Protein AF-0000000065825844 (afdb_homodimer)

pLDDT: mean 79.49, std 19.97, range [14.6, 97.06]

Secondary structure (DSSP, 8-state):
----------------------------------PPEEEETTS-EEEPPP---HHHHHH-TTSPPPHHHHHHHHHHHHGGGGGG-S-HHHHHHHHHHHHHHHHHIIIIIIHHHHHHHHHH-HHHHHHHHTTTT-TT---HHHHHHHHHHHHHH-TT--GGGS-HHHHHHHHHHHHHHHHHHHHHHHHHHHHHHHHHHHHHTTTSSS-HHHHHHHHHHHHHHHHHHHHHHHHHHHHHHHHHHTTGGGTEEETT-SS----THHHHSSSTTTTGGGHHHHHHHHHHT-HHHHHHHHHHHHHHHHHIIIIIHHHHHHHHSPPHHHHHHHHHHHHHGGGGGTTSPPPBTTBT--TT-HHHHHHHHHHHIIIIIHHHHBS-HHHHHHHHHHHHHHHHHHHHHHHHHHHHH-HHHHHHHHTT--HHHHHHHHHHHHHHHHHHHHHHHHHHHHHHHHH-----S--S-HHHHHHHHHHHHHHHHHHHHHHHHHHHHHHHTTGGGTS-GGG-S--S---STHHHH-S-HHHHHTTHHHHHHHHHS--HHHHHHHHHHHHHHHHIIIIIIHHHHHHHH-HHHHT---HHHHHHHHHHS-HHHHHHHTT---------------THHHHHHHHHHHT------HHHHHHHH--GGGTTSS-EEEEES-B--SSS-EEETT--EEEEEE--TTT--TT-EEEEEEHHHHTT-SSB--S--TT-EEE--SSEEEEEE-GGGS--S-EEEEEEEEETTTTEEEEEPPPEEEE----PPPSSGGGHHHHHHHHIIIIIHHHS----TTSBSHHHHTTSS-HHHHHHHHHHHHHHHHS----TTHHHH-TT-BHHHHHHHHHHHHHHHHHHS--GGGTTT-/----------------------------------PPEEEETTS-EEEPPP---HHHHHH-TTSPPPHHHHHHHHHHHHGGGGGG-S-HHHHHHHHHHHHHHHHHIIIIIIHHHHHHHHHH-HHHHHHHHTTTT-TT---HHHHHHHHHHHHHH-TT--GGGS-HHHHHHHHHHHHHHHHHHHHHHHHHHHHHHHHHHHHHTTTSSS-HHHHHHHHHHHHHHHHHHHHHHHHHHHHHHHHHHTTGGGTEEETT-SS----THHHHSSSTTTTGGGHHHHHHHHHHT-HHHHHHHHHHHHHHHHHIIIIIHHHHHHHHSPPHHHHHHHHHHHHHGGGGGTTSPPPBTTBT--TT-HHHHHHHHHHHIIIIIHHHHBS-HHHHHHHHHHHHHHHHHHHHHHHHHHHHH-HHHHHHHHTT--HHHHHHHHHHHHHHHHHHHHHHHHHHHHHHHHH-----S--S-HHHHHHHHHHHHHHHHHHHHHHHHHHHHHHHTTGGGTS-GGG-S--S---STHHHH-S-HHHHHTTHHHHHHHHHS--HHHHHHHHHHHHHHHHIIIIIIHHHHHHHH-HHHHT---HHHHHHHHHHS-HHHHHHHTT---------------THHHHHHHHHHHT------HHHHHHHH--GGGTTSS-EEEEES-B--SSS-EEETT--EEEEEE--TTT--TT-EEEEEEHHHHTT-SSB--S--TT-EEE--SSEEEEEE-GGGS--S-EEEEEEEESTTSSBEEEEPPPEEEE----PPPSSGGGHHHHHHHHIIIIIHHHS----TTSBSHHHHTTSS-HHHHHHHHHHHHHHHHS----TTHHHH-TT-BHHHHHHHHHHHHHHHHHHS--THHHHT-

Structure (mmCIF, N/CA/C/O backbone):
data_AF-0000000065825844-model_v1
#
loop_
_entity.id
_entity.type
_entity.pdbx_description
1 polymer 'Phosphatidylethanolamine N-methyltransferase'
#
loop_
_atom_site.group_PDB
_atom_site.id
_atom_site.type_symbol
_atom_site.label_atom_id
_atom_site.label_alt_id
_atom_site.label_comp_id
_atom_site.label_asym_id
_atom_site.label_entity_id
_atom_site.label_seq_id
_atom_site.pdbx_PDB_ins_code
_atom_site.Cartn_x
_atom_site.Cartn_y
_atom_site.Cartn_z
_atom_site.occupancy
_atom_site.B_iso_or_equiv
_atom_site.auth_seq_id
_atom_site.auth_comp_id
_atom_site.auth_asym_id
_atom_site.auth_atom_id
_atom_site.pdbx_PDB_model_num
ATOM 1 N N . MET A 1 1 ? 41.031 8.859 -64.938 1 17.44 1 MET A N 1
ATOM 2 C CA . MET A 1 1 ? 42.219 8.242 -65.5 1 17.44 1 MET A CA 1
ATOM 3 C C . MET A 1 1 ? 42.062 6.738 -65.625 1 17.44 1 MET A C 1
ATOM 5 O O . MET A 1 1 ? 41.656 6.055 -64.688 1 17.44 1 MET A O 1
ATOM 9 N N . PRO A 1 2 ? 42 6.168 -66.875 1 19.03 2 PRO A N 1
ATOM 10 C CA . PRO A 1 2 ? 41.438 5.094 -67.688 1 19.03 2 PRO A CA 1
ATOM 11 C C . PRO A 1 2 ? 42.188 3.781 -67.562 1 19.03 2 PRO A C 1
ATOM 13 O O . PRO A 1 2 ? 41.781 2.76 -68.125 1 19.03 2 PRO A O 1
ATOM 16 N N . SER A 1 3 ? 43.344 3.787 -66.938 1 15.16 3 SER A N 1
ATOM 17 C CA . SER A 1 3 ? 44.344 3.012 -67.688 1 15.16 3 SER A CA 1
ATOM 18 C C . SER A 1 3 ? 44.094 1.514 -67.5 1 15.16 3 SER A C 1
ATOM 20 O O . SER A 1 3 ? 44.656 0.709 -68.25 1 15.16 3 SER A O 1
ATOM 22 N N . LEU A 1 4 ? 43.906 1.075 -66.375 1 16.22 4 LEU A N 1
ATOM 23 C CA . LEU A 1 4 ? 44.812 -0.003 -65.938 1 16.22 4 LEU A CA 1
ATOM 24 C C . LEU A 1 4 ? 44.562 -1.247 -66.812 1 16.22 4 LEU A C 1
ATOM 26 O O . LEU A 1 4 ? 43.406 -1.645 -67 1 16.22 4 LEU A O 1
ATOM 30 N N . THR A 1 5 ? 45.469 -2.008 -67.062 1 16.3 5 THR A N 1
ATOM 31 C CA . THR A 1 5 ? 46.188 -2.742 -68.125 1 16.3 5 THR A CA 1
ATOM 32 C C . THR A 1 5 ? 45.531 -4.094 -68.375 1 16.3 5 THR A C 1
ATOM 34 O O . THR A 1 5 ? 44.75 -4.574 -67.562 1 16.3 5 THR A O 1
ATOM 37 N N . GLN A 1 6 ? 46.344 -5.152 -68.75 1 15.55 6 GLN A N 1
ATOM 38 C CA . GLN A 1 6 ? 46.75 -5.938 -69.875 1 15.55 6 GLN A CA 1
ATOM 39 C C . GLN A 1 6 ? 46.25 -7.375 -69.75 1 15.55 6 GLN A C 1
ATOM 41 O O . GLN A 1 6 ? 45.906 -7.996 -70.812 1 15.55 6 GLN A O 1
ATOM 46 N N . THR A 1 7 ? 46.688 -8.07 -68.75 1 15.05 7 THR A N 1
ATOM 47 C CA . THR A 1 7 ? 47.469 -9.258 -69.062 1 15.05 7 THR A CA 1
ATOM 48 C C . THR A 1 7 ? 46.594 -10.312 -69.75 1 15.05 7 THR A C 1
ATOM 50 O O . THR A 1 7 ? 45.438 -10.492 -69.375 1 15.05 7 THR A O 1
ATOM 53 N N . ARG A 1 8 ? 47.219 -11.289 -70.562 1 16.55 8 ARG A N 1
ATOM 54 C CA . ARG A 1 8 ? 47.469 -11.969 -71.812 1 16.55 8 ARG A CA 1
ATOM 55 C C . ARG A 1 8 ? 46.688 -13.289 -71.938 1 16.55 8 ARG A C 1
ATOM 57 O O . ARG A 1 8 ? 46 -13.547 -72.875 1 16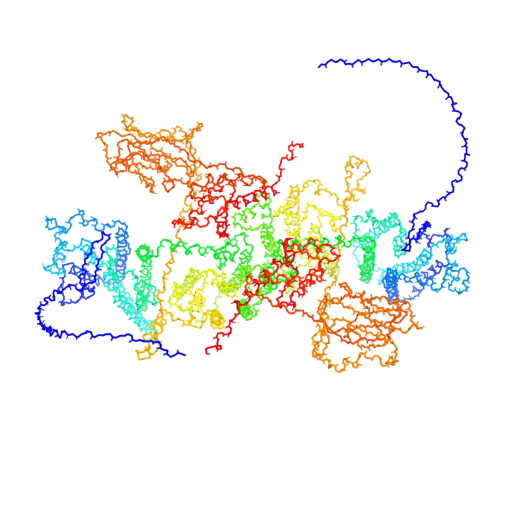.55 8 ARG A O 1
ATOM 64 N N . SER A 1 9 ? 47.438 -14.445 -71.562 1 15.6 9 SER A N 1
ATOM 65 C CA . SER A 1 9 ? 47.812 -15.547 -72.438 1 15.6 9 SER A CA 1
ATOM 66 C C . SER A 1 9 ? 46.656 -16.516 -72.625 1 15.6 9 SER A C 1
ATOM 68 O O . SER A 1 9 ? 45.719 -16.531 -71.812 1 15.6 9 SER A O 1
ATOM 70 N N . THR A 1 10 ? 46.938 -17.844 -73.312 1 16.39 10 THR A N 1
ATOM 71 C CA . THR A 1 10 ? 46.719 -18.703 -74.5 1 16.39 10 THR A CA 1
ATOM 72 C C . THR A 1 10 ? 45.812 -19.891 -74.125 1 16.39 10 THR A C 1
ATOM 74 O O . THR A 1 10 ? 45 -20.312 -74.938 1 16.39 10 THR A O 1
ATOM 77 N N . VAL A 1 11 ? 46.344 -20.828 -73.25 1 17.42 11 VAL A N 1
ATOM 78 C CA . VAL A 1 11 ? 46.562 -22.219 -73.625 1 17.42 11 VAL A CA 1
ATOM 79 C C . VAL A 1 11 ? 45.25 -22.891 -73.938 1 17.42 11 VAL A C 1
ATOM 81 O O . VAL A 1 11 ? 44.25 -22.672 -73.25 1 17.42 11 VAL A O 1
ATOM 84 N N . SER A 1 12 ? 45.188 -23.797 -74.938 1 17.41 12 SER A N 1
ATOM 85 C CA . SER A 1 12 ? 44.531 -24.516 -76.062 1 17.41 12 SER A CA 1
ATOM 86 C C . SER A 1 12 ? 43.469 -25.484 -75.562 1 17.41 12 SER A C 1
ATOM 88 O O . SER A 1 12 ? 42.312 -25.438 -75.938 1 17.41 12 SER A O 1
ATOM 90 N N . GLU A 1 13 ? 43.938 -26.859 -75.438 1 17.8 13 GLU A N 1
ATOM 91 C CA . GLU A 1 13 ? 43.625 -28.031 -76.25 1 17.8 13 GLU A CA 1
ATOM 92 C C . GLU A 1 13 ? 42.312 -28.672 -75.812 1 17.8 13 GLU A C 1
ATOM 94 O O . GLU A 1 13 ? 41.406 -28.906 -76.562 1 17.8 13 GLU A O 1
ATOM 99 N N . LEU A 1 14 ? 42.5 -30.031 -75.188 1 17.56 14 LEU A N 1
ATOM 100 C CA . LEU A 1 14 ? 42.094 -31.406 -75.5 1 17.56 14 LEU A CA 1
ATOM 101 C C . LEU A 1 14 ? 40.688 -31.688 -75 1 17.56 14 LEU A C 1
ATOM 103 O O . LEU A 1 14 ? 40.375 -31.453 -73.812 1 17.56 14 LEU A O 1
ATOM 107 N N . ASN A 1 15 ? 39.75 -31.812 -75.938 1 18.97 15 ASN A N 1
ATOM 108 C CA . ASN A 1 15 ? 38.312 -32.125 -76.125 1 18.97 15 ASN A CA 1
ATOM 109 C C . ASN A 1 15 ? 37.938 -33.469 -75.5 1 18.97 15 ASN A C 1
ATOM 111 O O . ASN A 1 15 ? 37.469 -34.375 -76.188 1 18.97 15 ASN A O 1
ATOM 115 N N . THR A 1 16 ? 38.906 -34.125 -74.75 1 18.44 16 THR A N 1
ATOM 116 C CA . THR A 1 16 ? 38.656 -35.562 -74.562 1 18.44 16 THR A CA 1
ATOM 117 C C . THR A 1 16 ? 37.188 -35.812 -74.188 1 18.44 16 THR A C 1
ATOM 119 O O . THR A 1 16 ? 36.688 -35.281 -73.25 1 18.44 16 THR A O 1
ATOM 122 N N . SER A 1 17 ? 36.375 -36.25 -75.25 1 20.06 17 SER A N 1
ATOM 123 C CA . SER A 1 17 ? 35.031 -36.781 -75.5 1 20.06 17 SER A CA 1
ATOM 124 C C . SER A 1 17 ? 34.719 -37.844 -74.438 1 20.06 17 SER A C 1
ATOM 126 O O . SER A 1 17 ? 35.094 -39 -74.625 1 20.06 17 SER A O 1
ATOM 128 N N . ALA A 1 18 ? 35.156 -37.75 -73.25 1 21.3 18 ALA A N 1
ATOM 129 C CA . ALA A 1 18 ? 34.969 -38.938 -72.438 1 21.3 18 ALA A CA 1
ATOM 130 C C . ALA A 1 18 ? 33.531 -39.469 -72.562 1 21.3 18 ALA A C 1
ATOM 132 O O . ALA A 1 18 ? 32.562 -38.688 -72.562 1 21.3 18 ALA A O 1
ATOM 133 N N . ILE A 1 19 ? 33.438 -40.719 -73.25 1 22.12 19 ILE A N 1
ATOM 134 C CA . ILE A 1 19 ? 32.531 -41.812 -73.438 1 22.12 19 ILE A CA 1
ATOM 135 C C . ILE A 1 19 ? 31.641 -42 -72.25 1 22.12 19 ILE A C 1
ATOM 137 O O . ILE A 1 19 ? 32.125 -42.281 -71.125 1 22.12 19 ILE A O 1
ATOM 141 N N . GLU A 1 20 ? 30.656 -41.156 -72.125 1 20.36 20 GLU A N 1
ATOM 142 C CA . GLU A 1 20 ? 29.594 -41.25 -71.125 1 20.36 20 GLU A CA 1
ATOM 143 C C . GLU A 1 20 ? 29.016 -42.656 -71.062 1 20.36 20 GLU A C 1
ATOM 145 O O . GLU A 1 20 ? 28.234 -43.062 -71.938 1 20.36 20 GLU A O 1
ATOM 150 N N . THR A 1 21 ? 30 -43.719 -71.062 1 20.89 21 THR A N 1
ATOM 151 C CA . THR A 1 21 ? 29.469 -45.062 -70.938 1 20.89 21 THR A CA 1
ATOM 152 C C . THR A 1 21 ? 28.328 -45.094 -69.875 1 20.89 21 THR A C 1
ATOM 154 O O . THR A 1 21 ? 28.516 -44.719 -68.75 1 20.89 21 THR A O 1
ATOM 157 N N . SER A 1 22 ? 27.094 -44.938 -70.375 1 22.89 22 SER A N 1
ATOM 158 C CA . SER A 1 22 ? 25.797 -45.156 -69.75 1 22.89 22 SER A CA 1
ATOM 159 C C . SER A 1 22 ? 25.75 -46.469 -69 1 22.89 22 SER A C 1
ATOM 161 O O . SER A 1 22 ? 25.531 -47.531 -69.625 1 22.89 22 SER A O 1
ATOM 163 N N . THR A 1 23 ? 26.891 -46.969 -68.438 1 22.31 23 THR A N 1
ATOM 164 C CA . THR A 1 23 ? 26.734 -48.219 -67.75 1 22.31 23 THR A CA 1
ATOM 165 C C . THR A 1 23 ? 25.469 -48.25 -66.875 1 22.31 23 THR A C 1
ATOM 167 O O . THR A 1 23 ? 25.266 -47.344 -66.062 1 22.31 23 THR A O 1
ATOM 170 N N . MET A 1 24 ? 24.359 -48.781 -67.5 1 24.06 24 MET A N 1
ATOM 171 C CA . MET A 1 24 ? 23.109 -49.25 -66.875 1 24.06 24 MET A CA 1
ATOM 172 C C . MET A 1 24 ? 23.359 -50 -65.562 1 24.06 24 MET A C 1
ATOM 174 O O . MET A 1 24 ? 23.703 -51.188 -65.562 1 24.06 24 MET A O 1
ATOM 178 N N . SER A 1 25 ? 24.359 -49.656 -64.812 1 24.67 25 SER A N 1
ATOM 179 C CA . SER A 1 25 ? 24.531 -50.375 -63.562 1 24.67 25 SER A CA 1
ATOM 180 C C . SER A 1 25 ? 23.203 -50.625 -62.875 1 24.67 25 SER A C 1
ATOM 182 O O . SER A 1 25 ? 22.422 -49.688 -62.688 1 24.67 25 SER A O 1
ATOM 184 N N . ASP A 1 26 ? 22.594 -51.812 -63.156 1 25.48 26 ASP A N 1
ATOM 185 C CA . ASP A 1 26 ? 21.5 -52.438 -62.406 1 25.48 26 ASP A CA 1
ATOM 186 C C . ASP A 1 26 ? 21.578 -52.125 -60.938 1 25.48 26 ASP A C 1
ATOM 188 O O . ASP A 1 26 ? 22.406 -52.688 -60.219 1 25.48 26 ASP A O 1
ATOM 192 N N . SER A 1 27 ? 21.766 -50.938 -60.594 1 27.44 27 SER A N 1
ATOM 193 C CA . SER A 1 27 ? 21.672 -50.5 -59.188 1 27.44 27 SER A CA 1
ATOM 194 C C . SER A 1 27 ? 20.531 -51.219 -58.469 1 27.44 27 SER A C 1
ATOM 196 O O . SER A 1 27 ? 19.359 -51.031 -58.844 1 27.44 27 SER A O 1
ATOM 198 N N . GLY A 1 28 ? 20.672 -52.531 -58.344 1 27.02 28 GLY A N 1
ATOM 199 C CA . GLY A 1 28 ? 19.844 -53.188 -57.344 1 27.02 28 GLY A CA 1
ATOM 200 C C . GLY A 1 28 ? 19.438 -52.281 -56.219 1 27.02 28 GLY A C 1
ATOM 201 O O . GLY A 1 28 ? 20.281 -51.781 -55.469 1 27.02 28 GLY A O 1
ATOM 202 N N . HIS A 1 29 ? 18.609 -51.375 -56.594 1 29.61 29 HIS A N 1
ATOM 203 C CA . HIS A 1 29 ? 17.875 -50.625 -55.594 1 29.61 29 HIS A CA 1
ATOM 204 C C . HIS A 1 29 ? 17.625 -51.438 -54.344 1 29.61 29 HIS A C 1
ATOM 206 O O . HIS A 1 29 ? 16.766 -52.344 -54.344 1 29.61 29 HIS A O 1
ATOM 212 N N . GLN A 1 30 ? 18.703 -52.062 -53.781 1 30.62 30 GLN A N 1
ATOM 213 C CA . GLN A 1 30 ? 18.484 -52.5 -52.406 1 30.62 30 GLN A CA 1
ATOM 214 C C . GLN A 1 30 ? 17.5 -51.562 -51.688 1 30.62 30 GLN A C 1
ATOM 216 O O . GLN A 1 30 ? 17.719 -50.344 -51.625 1 30.62 30 GLN A O 1
ATOM 221 N N . ASN A 1 31 ? 16.266 -51.875 -51.875 1 32.75 31 ASN A N 1
ATOM 222 C CA . ASN A 1 31 ? 15.195 -51.375 -51.031 1 32.75 31 ASN A CA 1
ATOM 223 C C . ASN A 1 31 ? 15.703 -51.031 -49.625 1 32.75 31 ASN A C 1
ATOM 225 O O . ASN A 1 31 ? 15.898 -51.906 -48.812 1 32.75 31 ASN A O 1
ATOM 229 N N . LYS A 1 32 ? 16.766 -50.312 -49.531 1 40.78 32 LYS A N 1
ATOM 230 C CA . LYS A 1 32 ? 17.016 -49.781 -48.188 1 40.78 32 LYS A CA 1
ATOM 231 C C . LYS A 1 32 ? 15.711 -49.531 -47.438 1 40.78 32 LYS A C 1
ATOM 233 O O . LYS A 1 32 ? 14.805 -48.875 -47.969 1 40.78 32 LYS A O 1
ATOM 238 N N . PRO A 1 33 ? 15.344 -50.438 -46.688 1 46.41 33 PRO A N 1
ATOM 239 C CA . PRO A 1 33 ? 14.117 -50.219 -45.906 1 46.41 33 PRO A CA 1
ATOM 240 C C . PRO A 1 33 ? 13.953 -48.781 -45.438 1 46.41 33 PRO A C 1
ATOM 242 O O . PRO A 1 33 ? 14.867 -48.219 -44.844 1 46.41 33 PRO A O 1
ATOM 245 N N . LYS A 1 34 ? 13.43 -47.844 -46.281 1 51.94 34 LYS A N 1
ATOM 246 C CA . LYS A 1 34 ? 13.086 -46.438 -46.062 1 51.94 34 LYS A CA 1
ATOM 247 C C . LYS A 1 34 ? 12.242 -46.281 -44.812 1 51.94 34 LYS A C 1
ATOM 249 O O . LYS A 1 34 ? 11.031 -46.5 -44.812 1 51.94 34 LYS A O 1
ATOM 254 N N . GLY A 1 35 ? 12.539 -46.812 -43.75 1 61.25 35 GLY A N 1
ATOM 255 C CA . GLY A 1 35 ? 11.773 -46.5 -42.562 1 61.25 35 GLY A CA 1
ATOM 256 C C . GLY A 1 35 ? 12.5 -45.531 -41.625 1 61.25 35 GLY A C 1
ATOM 257 O O . GLY A 1 35 ? 13.68 -45.219 -41.844 1 61.25 35 GLY A O 1
ATOM 258 N N . PRO A 1 36 ? 11.773 -44.812 -40.812 1 75.19 36 PRO A N 1
ATOM 259 C CA . PRO A 1 36 ? 12.398 -43.906 -39.812 1 75.19 36 PRO A CA 1
ATOM 260 C C . PRO A 1 36 ? 13.422 -44.625 -38.938 1 75.19 36 PRO A C 1
ATOM 262 O O . PRO A 1 36 ? 13.273 -45.812 -38.688 1 75.19 36 PRO A O 1
ATOM 265 N N . LYS A 1 37 ? 14.586 -44 -38.844 1 78.62 37 LYS A N 1
ATOM 266 C CA . LYS A 1 37 ? 15.656 -44.594 -38.031 1 78.62 37 LYS A CA 1
ATOM 267 C C . LYS A 1 37 ? 15.375 -44.438 -36.531 1 78.62 37 LYS A C 1
ATOM 269 O O . LYS A 1 37 ? 14.898 -43.375 -36.094 1 78.62 37 LYS A O 1
ATOM 274 N N . GLY A 1 38 ? 15.391 -45.562 -35.812 1 83.75 38 GLY A N 1
ATOM 275 C CA . GLY A 1 38 ? 15.234 -45.531 -34.375 1 83.75 38 GLY A CA 1
ATOM 276 C C . GLY A 1 38 ? 16.547 -45.75 -33.625 1 83.75 38 GLY A C 1
ATOM 277 O O . GLY A 1 38 ? 17.469 -46.375 -34.156 1 83.75 38 GLY A O 1
ATOM 278 N N . ILE A 1 39 ? 16.641 -45.031 -32.531 1 82.75 39 ILE A N 1
ATOM 279 C CA . ILE A 1 39 ? 17.844 -45.156 -31.703 1 82.75 39 ILE A CA 1
ATOM 280 C C . ILE A 1 39 ? 17.438 -45.625 -30.297 1 82.75 39 ILE A C 1
ATOM 282 O O . ILE A 1 39 ? 16.531 -45.031 -29.688 1 82.75 39 ILE A O 1
ATOM 286 N N . THR A 1 40 ? 17.984 -46.719 -29.875 1 83.75 40 THR A N 1
ATOM 287 C CA . THR A 1 40 ? 17.719 -47.188 -28.516 1 83.75 40 THR A CA 1
ATOM 288 C C . THR A 1 40 ? 18.5 -46.344 -27.5 1 83.75 40 THR A C 1
ATOM 290 O O . THR A 1 40 ? 19.359 -45.562 -27.859 1 83.75 40 THR A O 1
ATOM 293 N N . PHE A 1 41 ? 18.188 -46.438 -26.219 1 80.5 41 PHE A N 1
ATOM 294 C CA . PHE A 1 41 ? 18.828 -45.625 -25.172 1 80.5 41 PHE A CA 1
ATOM 295 C C . PHE A 1 41 ? 20.266 -46.062 -24.938 1 80.5 41 PHE A C 1
ATOM 297 O O . PHE A 1 41 ? 21.078 -45.312 -24.406 1 80.5 41 PHE A O 1
ATOM 304 N N . SER A 1 42 ? 20.594 -47.344 -25.406 1 71.88 42 SER A N 1
ATOM 305 C CA . SER A 1 42 ? 21.969 -47.844 -25.328 1 71.88 42 SER A CA 1
ATOM 306 C C . SER A 1 42 ? 22.797 -47.406 -26.531 1 71.88 42 SER A C 1
ATOM 308 O O . SER A 1 42 ? 24 -47.594 -26.562 1 71.88 42 SER A O 1
ATOM 310 N N . GLY A 1 43 ? 22.125 -46.75 -27.578 1 77.62 43 GLY A N 1
ATOM 311 C CA . GLY A 1 43 ? 22.859 -46.156 -28.688 1 77.62 43 GLY A CA 1
ATOM 312 C C . GLY A 1 43 ? 22.766 -47 -29.969 1 77.62 43 GLY A C 1
ATOM 313 O O . GLY A 1 43 ? 23.359 -46.625 -30.984 1 77.62 43 GLY A O 1
ATOM 314 N N . GLU A 1 44 ? 22.047 -48.062 -29.984 1 79.5 44 GLU A N 1
ATOM 315 C CA . GLU A 1 44 ? 21.906 -48.906 -31.172 1 79.5 44 GLU A CA 1
ATOM 316 C C . GLU A 1 44 ? 20.891 -48.344 -32.156 1 79.5 44 GLU A C 1
ATOM 318 O O . GLU A 1 44 ? 19.781 -47.969 -31.75 1 79.5 44 GLU A O 1
ATOM 323 N N . THR A 1 45 ? 21.328 -48.188 -33.406 1 83.88 45 THR A N 1
ATOM 324 C CA . THR A 1 45 ? 20.438 -47.625 -34.406 1 83.88 45 THR A CA 1
ATOM 325 C C . THR A 1 45 ? 19.844 -48.719 -35.25 1 83.88 45 THR A C 1
ATOM 327 O O . THR A 1 45 ? 20.5 -49.719 -35.562 1 83.88 45 THR A O 1
ATOM 330 N N . PHE A 1 46 ? 18.578 -48.688 -35.562 1 85.19 46 PHE A N 1
ATOM 331 C CA . PHE A 1 46 ? 17.906 -49.656 -36.406 1 85.19 46 PHE A CA 1
ATOM 332 C C . PHE A 1 46 ? 16.812 -49 -37.25 1 85.19 46 PHE A C 1
ATOM 334 O O . PHE A 1 46 ? 16.406 -47.875 -36.969 1 85.19 46 PHE A O 1
ATOM 341 N N . ILE A 1 47 ? 16.484 -49.594 -38.281 1 83.31 47 ILE A N 1
ATOM 342 C CA . ILE A 1 47 ? 15.398 -49.094 -39.125 1 83.31 47 ILE A CA 1
ATOM 343 C C . ILE A 1 47 ? 14.062 -49.594 -38.594 1 83.31 47 ILE A C 1
ATOM 345 O O . ILE A 1 47 ? 13.867 -50.812 -38.469 1 83.31 47 ILE A O 1
ATOM 349 N N . VAL A 1 48 ? 13.25 -48.781 -38.188 1 83.38 48 VAL A N 1
ATOM 350 C CA . VAL A 1 48 ? 11.961 -49.156 -37.625 1 83.38 48 VAL A CA 1
ATOM 351 C C . VAL A 1 48 ? 11.031 -49.625 -38.719 1 83.38 48 VAL A C 1
ATOM 353 O O . VAL A 1 48 ? 10.742 -48.906 -39.656 1 83.38 48 VAL A O 1
ATOM 356 N N . PRO A 1 49 ? 10.625 -50.844 -38.625 1 79.94 49 PRO A N 1
ATOM 357 C CA . PRO A 1 49 ? 9.688 -51.344 -39.625 1 79.94 49 PRO A CA 1
ATOM 358 C C . PRO A 1 49 ? 8.312 -50.719 -39.531 1 79.94 49 PRO A C 1
ATOM 360 O O . PRO A 1 49 ? 7.961 -50.156 -38.5 1 79.94 49 PRO A O 1
ATOM 363 N N . GLU A 1 50 ? 7.516 -50.719 -40.594 1 75.69 50 GLU A N 1
ATOM 364 C CA . GLU A 1 50 ? 6.184 -50.125 -40.625 1 75.69 50 GLU A CA 1
ATOM 365 C C . GLU A 1 50 ? 5.199 -50.938 -39.75 1 75.69 50 GLU A C 1
ATOM 367 O O . GLU A 1 50 ? 5.215 -52.156 -39.781 1 75.69 50 GLU A O 1
ATOM 372 N N . THR A 1 51 ? 4.523 -50.25 -38.875 1 74.88 51 THR A N 1
ATOM 373 C CA . THR A 1 51 ? 3.518 -50.875 -38.031 1 74.88 51 THR A CA 1
ATOM 374 C C . THR A 1 51 ? 2.117 -50.406 -38.406 1 74.88 51 THR A C 1
ATOM 376 O O . THR A 1 51 ? 1.949 -49.344 -39 1 74.88 51 THR A O 1
ATOM 379 N N . HIS A 1 52 ? 1.207 -51.281 -38.375 1 70.38 52 HIS A N 1
ATOM 380 C CA . HIS A 1 52 ? -0.171 -51 -38.75 1 70.38 52 HIS A CA 1
ATOM 381 C C . HIS A 1 52 ? -0.947 -50.406 -37.594 1 70.38 52 HIS A C 1
ATOM 383 O O . HIS A 1 52 ? -0.598 -50.625 -36.438 1 70.38 52 HIS A O 1
ATOM 389 N N . ASP A 1 53 ? -2.045 -49.719 -37.969 1 73.5 53 ASP A N 1
ATOM 390 C CA . ASP A 1 53 ? -2.92 -49.062 -37 1 73.5 53 ASP A CA 1
ATOM 391 C C . ASP A 1 53 ? -3.758 -50.094 -36.25 1 73.5 53 ASP A C 1
ATOM 393 O O . ASP A 1 53 ? -4.031 -51.188 -36.75 1 73.5 53 ASP A O 1
ATOM 397 N N . MET A 1 54 ? -4.121 -49.688 -35 1 72.88 54 MET A N 1
ATOM 398 C CA . MET A 1 54 ? -4.844 -50.562 -34.062 1 72.88 54 MET A CA 1
ATOM 399 C C . MET A 1 54 ? -6.18 -51 -34.688 1 72.88 54 MET A C 1
ATOM 401 O O . MET A 1 54 ? -6.477 -52.219 -34.719 1 72.88 54 MET A O 1
ATOM 405 N N . VAL A 1 55 ? -6.934 -50.062 -35.156 1 73.75 55 VAL A N 1
ATOM 406 C CA . VAL A 1 55 ? -8.297 -50.344 -35.562 1 73.75 55 VAL A CA 1
ATOM 407 C C . VAL A 1 55 ? -8.281 -51.156 -36.844 1 73.75 55 VAL A C 1
ATOM 409 O O . VAL A 1 55 ? -9.062 -52.125 -37 1 73.75 55 VAL A O 1
ATOM 412 N N . LYS A 1 56 ? -7.363 -50.875 -37.656 1 73.88 56 LYS A N 1
ATOM 413 C CA . LYS A 1 56 ? -7.273 -51.594 -38.906 1 73.88 56 LYS A CA 1
ATOM 414 C C . LYS A 1 56 ? -6.809 -53.031 -38.656 1 73.88 56 LYS A C 1
ATOM 416 O O . LYS A 1 56 ? -7.332 -53.969 -39.281 1 73.88 56 LYS A O 1
ATOM 421 N N . THR A 1 57 ? -5.984 -53.156 -37.75 1 75.12 57 THR A N 1
ATOM 422 C CA . THR A 1 57 ? -5.422 -54.5 -37.5 1 75.12 57 THR A CA 1
ATOM 423 C C . THR A 1 57 ? -6.438 -55.375 -36.812 1 75.12 57 THR A C 1
ATOM 425 O O . THR A 1 57 ? -6.504 -56.594 -37.094 1 75.12 57 THR A O 1
ATOM 428 N N . LEU A 1 58 ? -7.219 -54.781 -36.031 1 75.62 58 LEU A N 1
ATOM 429 C CA . LEU A 1 58 ? -8.125 -55.594 -35.219 1 75.62 58 LEU A CA 1
ATOM 430 C C . LEU A 1 58 ? -9.406 -55.906 -35.969 1 75.62 58 LEU A C 1
ATOM 432 O O . LEU A 1 58 ? -9.922 -57.031 -35.906 1 75.62 58 LEU A O 1
ATOM 436 N N . PHE A 1 59 ? -9.914 -54.938 -36.781 1 77.94 59 PHE A N 1
ATOM 437 C CA . PHE A 1 59 ? -11.266 -55.125 -37.281 1 77.94 59 PHE A CA 1
ATOM 438 C C . PHE A 1 59 ? -11.25 -55.344 -38.812 1 77.94 59 PHE A C 1
ATOM 440 O O . PHE A 1 59 ? -12.258 -55.719 -39.406 1 77.94 59 PHE A O 1
ATOM 447 N N . ASP A 1 60 ? -10.117 -55.125 -39.406 1 74.25 60 ASP A N 1
ATOM 448 C CA . ASP A 1 60 ? -10.047 -55.375 -40.844 1 74.25 60 ASP A CA 1
ATOM 449 C C . ASP A 1 60 ? -9.852 -56.875 -41.125 1 74.25 60 ASP A C 1
ATOM 451 O O . ASP A 1 60 ? -8.82 -57.438 -40.75 1 74.25 60 ASP A O 1
ATOM 455 N N . PRO A 1 61 ? -10.711 -57.5 -41.688 1 76.75 61 PRO A N 1
ATOM 456 C CA . PRO A 1 61 ? -10.625 -58.938 -41.938 1 76.75 61 PRO A CA 1
ATOM 457 C C . PRO A 1 61 ? -9.586 -59.312 -43 1 76.75 61 PRO A C 1
ATOM 459 O O . PRO A 1 61 ? -9.188 -60.469 -43.094 1 76.75 61 PRO A O 1
ATOM 462 N N . THR A 1 62 ? -9.039 -58.344 -43.75 1 75.19 62 THR A N 1
ATOM 463 C CA . THR A 1 62 ? -8.117 -58.625 -44.844 1 75.19 62 THR A CA 1
ATOM 464 C C . THR A 1 62 ? -6.703 -58.844 -44.312 1 75.19 62 THR A C 1
ATOM 466 O O . THR A 1 62 ? -5.855 -59.406 -45.031 1 75.19 62 THR A O 1
ATOM 469 N N . ILE A 1 63 ? -6.594 -58.438 -43.125 1 77 63 ILE A N 1
ATOM 470 C CA . ILE A 1 63 ? -5.25 -58.562 -42.562 1 77 63 ILE A CA 1
ATOM 471 C C . ILE A 1 63 ? -5.172 -59.812 -41.656 1 77 63 ILE A C 1
ATOM 473 O O . ILE A 1 63 ? -6.086 -60.062 -40.875 1 77 63 ILE A O 1
ATOM 477 N N . LYS A 1 64 ? -4.184 -60.531 -41.938 1 77.94 64 LYS A N 1
ATOM 478 C CA . LYS A 1 64 ? -3.971 -61.719 -41.094 1 77.94 64 LYS A CA 1
ATOM 479 C C . LYS A 1 64 ? -3.844 -61.312 -39.625 1 77.94 64 LYS A C 1
ATOM 481 O O . LYS A 1 64 ? -3.098 -60.406 -39.281 1 77.94 64 LYS A O 1
ATOM 486 N N . LYS A 1 65 ? -4.68 -61.969 -38.875 1 83.56 65 LYS A N 1
ATOM 487 C CA . LYS A 1 65 ? -4.711 -61.656 -37.438 1 83.56 65 LYS A CA 1
ATOM 488 C C . LYS A 1 65 ? -3.68 -62.469 -36.656 1 83.56 65 LYS A C 1
ATOM 490 O O . LYS A 1 65 ? -3.428 -63.625 -37 1 83.56 65 LYS A O 1
ATOM 495 N N . SER A 1 66 ? -3.125 -61.781 -35.75 1 84.88 66 SER A N 1
ATOM 496 C CA . SER A 1 66 ? -2.164 -62.438 -34.844 1 84.88 66 SER A CA 1
ATOM 497 C C . SER A 1 66 ? -2.871 -63.25 -33.75 1 84.88 66 SER A C 1
ATOM 499 O O . SER A 1 66 ? -4.086 -63.125 -33.594 1 84.88 66 SER A O 1
ATOM 501 N N . ASN A 1 67 ? -2.193 -64.125 -33.062 1 86.12 67 ASN A N 1
ATOM 502 C CA . ASN A 1 67 ? -2.773 -64.938 -32 1 86.12 67 ASN A CA 1
ATOM 503 C C . ASN A 1 67 ? -3.365 -64.062 -30.875 1 86.12 67 ASN A C 1
ATOM 505 O O . ASN A 1 67 ? -4.492 -64.312 -30.438 1 86.12 67 ASN A O 1
ATOM 509 N N . PHE A 1 68 ? -2.678 -63.094 -30.516 1 88.25 68 PHE A N 1
ATOM 510 C CA . PHE A 1 68 ? -3.166 -62.25 -29.438 1 88.25 68 PHE A CA 1
ATOM 511 C C . PHE A 1 68 ? -4.359 -61.438 -29.906 1 88.25 68 PHE A C 1
ATOM 513 O O . PHE A 1 68 ? -5.246 -61.094 -29.109 1 88.25 68 PHE A O 1
ATOM 520 N N . GLU A 1 69 ? -4.434 -61.031 -31.141 1 89.44 69 GLU A N 1
ATOM 521 C CA . GLU A 1 69 ? -5.566 -60.281 -31.672 1 89.44 69 GLU A CA 1
ATOM 522 C C . GLU A 1 69 ? -6.844 -61.094 -31.656 1 89.44 69 GLU A C 1
ATOM 524 O O . GLU A 1 69 ? -7.93 -60.594 -31.406 1 89.44 69 GLU A O 1
ATOM 529 N N . LEU A 1 70 ? -6.676 -62.375 -31.828 1 88.62 70 LEU A N 1
ATOM 530 C CA . LEU A 1 70 ? -7.828 -63.281 -31.781 1 88.62 70 LEU A CA 1
ATOM 531 C C . LEU A 1 70 ? -8.344 -63.406 -30.344 1 88.62 70 LEU A C 1
ATOM 533 O O . LEU A 1 70 ? -9.555 -63.469 -30.125 1 88.62 70 LEU A O 1
ATOM 537 N N . ILE A 1 71 ? -7.395 -63.406 -29.5 1 88.75 71 ILE A N 1
ATOM 538 C CA . ILE A 1 71 ? -7.781 -63.469 -28.094 1 88.75 71 ILE A CA 1
ATOM 539 C C . ILE A 1 71 ? -8.484 -62.188 -27.703 1 88.75 71 ILE A C 1
ATOM 541 O O . ILE A 1 71 ? -9.5 -62.219 -27 1 88.75 71 ILE A O 1
ATOM 545 N N . ILE A 1 72 ? -8.016 -61.094 -28.141 1 91.75 72 ILE A N 1
ATOM 546 C CA . ILE A 1 72 ? -8.617 -59.812 -27.844 1 91.75 72 ILE A CA 1
ATOM 547 C C . ILE A 1 72 ? -10.023 -59.719 -28.422 1 91.75 72 ILE A C 1
ATOM 549 O O . ILE A 1 72 ? -10.961 -59.281 -27.734 1 91.75 72 ILE A O 1
ATOM 553 N N . LEU A 1 73 ? -10.211 -60.188 -29.641 1 91.06 73 LEU A N 1
ATOM 554 C CA . LEU A 1 73 ? -11.531 -60.188 -30.266 1 91.06 73 LEU A CA 1
ATOM 555 C C . LEU A 1 73 ? -12.492 -61.094 -29.5 1 91.06 73 LEU A C 1
ATOM 557 O O . LEU A 1 73 ? -13.672 -60.781 -29.344 1 91.06 73 LEU A O 1
ATOM 561 N N . GLY A 1 74 ? -11.922 -62.219 -29.078 1 90.81 74 GLY A N 1
ATOM 562 C CA . GLY A 1 74 ? -12.742 -63.125 -28.266 1 90.81 74 GLY A CA 1
ATOM 563 C C . GLY A 1 74 ? -13.203 -62.469 -26.969 1 90.81 74 GLY A C 1
ATOM 564 O O . GLY A 1 74 ? -14.367 -62.625 -26.594 1 90.81 74 GLY A O 1
ATOM 565 N N . LEU A 1 75 ? -12.344 -61.75 -26.391 1 91.56 75 LEU A N 1
ATOM 566 C CA . LEU A 1 75 ? -12.672 -61.094 -25.125 1 91.56 75 LEU A CA 1
ATOM 567 C C . LEU A 1 75 ? -13.664 -59.938 -25.359 1 91.56 75 LEU A C 1
ATOM 569 O O . LEU A 1 75 ? -14.547 -59.719 -24.531 1 91.56 75 LEU A O 1
ATOM 573 N N . LEU A 1 76 ? -13.602 -59.188 -26.422 1 92.31 76 LEU A N 1
ATOM 574 C CA . LEU A 1 76 ? -14.523 -58.125 -26.734 1 92.31 76 LEU A CA 1
ATOM 575 C C . LEU A 1 76 ? -15.93 -58.656 -27 1 92.31 76 LEU A C 1
ATOM 577 O O . LEU A 1 76 ? -16.922 -58.062 -26.531 1 92.31 76 LEU A O 1
ATOM 581 N N . PHE A 1 77 ? -16.031 -59.844 -27.578 1 91.12 77 PHE A N 1
ATOM 582 C CA . PHE A 1 77 ? -17.328 -60.438 -27.875 1 91.12 77 PHE A CA 1
ATOM 583 C C . PHE A 1 77 ? -17.938 -61.062 -26.625 1 91.12 77 PHE A C 1
ATOM 585 O O . PHE A 1 77 ? -19.156 -61.219 -26.531 1 91.12 77 PHE A O 1
ATOM 592 N N . SER A 1 78 ? -17.078 -61.344 -25.734 1 91.81 78 SER A N 1
ATOM 593 C CA . SER A 1 78 ? -17.562 -61.906 -24.484 1 91.81 78 SER A CA 1
ATOM 594 C C . SER A 1 78 ? -18.391 -60.906 -23.703 1 91.81 78 SER A C 1
ATOM 596 O O . SER A 1 78 ? -19.203 -61.281 -22.844 1 91.81 78 SER A O 1
ATOM 598 N N . ASN A 1 79 ? -18.281 -59.625 -23.953 1 91.75 79 ASN A N 1
ATOM 599 C CA . ASN A 1 79 ? -19.078 -58.625 -23.281 1 91.75 79 ASN A CA 1
ATOM 600 C C . ASN A 1 79 ? -20.562 -58.719 -23.656 1 91.75 79 ASN A C 1
ATOM 602 O O . ASN A 1 79 ? -21.422 -58.281 -22.891 1 91.75 79 ASN A O 1
ATOM 606 N N . LEU A 1 80 ? -20.859 -59.312 -24.797 1 90.56 80 LEU A N 1
ATOM 607 C CA . LEU A 1 80 ? -22.234 -59.469 -25.25 1 90.56 80 LEU A CA 1
ATOM 608 C C . LEU A 1 80 ? -22.984 -60.469 -24.375 1 90.56 80 LEU A C 1
ATOM 610 O O . LEU A 1 80 ? -24.203 -60.469 -24.328 1 90.56 80 LEU A O 1
ATOM 614 N N . LEU A 1 81 ? -22.172 -61.312 -23.625 1 92.12 81 LEU A N 1
ATOM 615 C CA . LEU A 1 81 ? -22.781 -62.312 -22.734 1 92.12 81 LEU A CA 1
ATOM 616 C C . LEU A 1 81 ? -23.469 -61.625 -21.562 1 92.12 81 LEU A C 1
ATOM 618 O O . LEU A 1 81 ? -24.422 -62.156 -21 1 92.12 81 LEU A O 1
ATOM 622 N N . VAL A 1 82 ? -23.094 -60.406 -21.219 1 92.25 82 VAL A N 1
ATOM 623 C CA . VAL A 1 82 ? -23.688 -59.688 -20.094 1 92.25 82 VAL A CA 1
ATOM 624 C C . VAL A 1 82 ? -25.094 -59.219 -20.453 1 92.25 82 VAL A C 1
ATOM 626 O O . VAL A 1 82 ? -25.953 -59.094 -19.578 1 92.25 82 VAL A O 1
ATOM 629 N N . PHE A 1 83 ? -25.422 -59 -21.734 1 90.75 83 PHE A N 1
ATOM 630 C CA . PHE A 1 83 ? -26.734 -58.531 -22.172 1 90.75 83 PHE A CA 1
ATOM 631 C C . PHE A 1 83 ? -27.766 -59.625 -22.078 1 90.75 83 PHE A C 1
ATOM 633 O O . PHE A 1 83 ? -28.969 -59.375 -22.219 1 90.75 83 PHE A O 1
ATOM 640 N N . LEU A 1 84 ? -27.312 -60.875 -21.688 1 89.12 84 LEU A N 1
ATOM 641 C CA . LEU A 1 84 ? -28.234 -62 -21.516 1 89.12 84 LEU A CA 1
ATOM 642 C C . LEU A 1 84 ? -28.875 -61.938 -20.125 1 89.12 84 LEU A C 1
ATOM 644 O O . LEU A 1 84 ? -29.906 -62.562 -19.891 1 89.12 84 LEU A O 1
ATOM 648 N N . ILE A 1 85 ? -28.359 -61.094 -19.344 1 91.69 85 ILE A N 1
ATOM 649 C CA . ILE A 1 85 ? -28.969 -60.906 -18.031 1 91.69 85 ILE A CA 1
ATOM 650 C C . ILE A 1 85 ? -30.203 -60.031 -18.172 1 91.69 85 ILE A C 1
ATOM 652 O O . ILE A 1 85 ? -30.141 -58.938 -18.75 1 91.69 85 ILE A O 1
ATOM 656 N N . PRO A 1 86 ? -31.391 -60.438 -17.641 1 87.38 86 PRO A N 1
ATOM 657 C CA . PRO A 1 86 ? -32.625 -59.719 -17.875 1 87.38 86 PRO A CA 1
ATOM 658 C C . PRO A 1 86 ? -32.719 -58.406 -17.062 1 87.38 86 PRO A C 1
ATOM 660 O O . PRO A 1 86 ? -33.312 -57.438 -17.547 1 87.38 86 PRO A O 1
ATOM 663 N N . ASN A 1 87 ? -32.156 -58.406 -15.906 1 91.12 87 ASN A N 1
ATOM 664 C CA . ASN A 1 87 ? -32.219 -57.188 -15.094 1 91.12 87 ASN A CA 1
ATOM 665 C C . ASN A 1 87 ? -31.25 -56.125 -15.594 1 91.12 87 ASN A C 1
ATOM 667 O O . ASN A 1 87 ? -30.031 -56.312 -15.531 1 91.12 87 ASN A O 1
ATOM 671 N N . ASN A 1 88 ? -31.734 -54.969 -16.078 1 90.81 88 ASN A N 1
ATOM 672 C CA . ASN A 1 88 ? -30.938 -53.938 -16.672 1 90.81 88 ASN A CA 1
ATOM 673 C C . ASN A 1 88 ? -30.109 -53.188 -15.625 1 90.81 88 ASN A C 1
ATOM 675 O O . ASN A 1 88 ? -29 -52.719 -15.914 1 90.81 88 ASN A O 1
ATOM 679 N N . ASN A 1 89 ? -30.609 -53.094 -14.383 1 91.19 89 ASN A N 1
ATOM 680 C CA . ASN A 1 89 ? -29.844 -52.438 -13.336 1 91.19 89 ASN A CA 1
ATOM 681 C C . ASN A 1 89 ? -28.578 -53.219 -12.984 1 91.19 89 ASN A C 1
ATOM 683 O O . ASN A 1 89 ? -27.531 -52.625 -12.703 1 91.19 89 ASN A O 1
ATOM 687 N N . LEU A 1 90 ? -28.734 -54.438 -13.094 1 92.25 90 LEU A N 1
ATOM 688 C CA . LEU A 1 90 ? -27.562 -55.281 -12.836 1 92.25 90 LEU A CA 1
ATOM 689 C C . LEU A 1 90 ? -26.578 -55.219 -13.992 1 92.25 90 LEU A C 1
ATOM 691 O O . LEU A 1 90 ? -25.359 -55.25 -13.781 1 92.25 90 LEU A O 1
ATOM 695 N N . ARG A 1 91 ? -27.125 -55.156 -15.211 1 93.5 91 ARG A N 1
ATOM 696 C CA . ARG A 1 91 ? -26.266 -54.969 -16.375 1 93.5 91 ARG A CA 1
ATOM 697 C C . ARG A 1 91 ? -25.422 -53.719 -16.25 1 93.5 91 ARG A C 1
ATOM 699 O O . ARG A 1 91 ? -24.219 -53.75 -16.484 1 93.5 91 ARG A O 1
ATOM 706 N N . ILE A 1 92 ? -26.078 -52.656 -15.867 1 94.31 92 ILE A N 1
ATOM 707 C CA . ILE A 1 92 ? -25.406 -51.344 -15.742 1 94.31 92 ILE A CA 1
ATOM 708 C C . ILE A 1 92 ? -24.312 -51.438 -14.68 1 94.31 92 ILE A C 1
ATOM 710 O O . ILE A 1 92 ? -23.188 -50.969 -14.898 1 94.31 92 ILE A O 1
ATOM 714 N N . SER A 1 93 ? -24.578 -52.062 -13.547 1 94.5 93 SER A N 1
ATOM 715 C CA . SER A 1 93 ? -23.609 -52.188 -12.461 1 94.5 93 SER A CA 1
ATOM 716 C C . SER A 1 93 ? -22.422 -53.031 -12.867 1 94.5 93 SER A C 1
ATOM 718 O O . SER A 1 93 ? -21.281 -52.75 -12.508 1 94.5 93 SER A O 1
ATOM 720 N N . ILE A 1 94 ? -22.656 -54.031 -13.641 1 94.75 94 ILE A N 1
ATOM 721 C CA . ILE A 1 94 ? -21.578 -54.906 -14.086 1 94.75 94 ILE A CA 1
ATOM 722 C C . ILE A 1 94 ? -20.688 -54.188 -15.086 1 94.75 94 ILE A C 1
ATOM 724 O O . ILE A 1 94 ? -19.469 -54.219 -15 1 94.75 94 ILE A O 1
ATOM 728 N N . PHE A 1 95 ? -21.344 -53.5 -15.977 1 95.62 95 PHE A N 1
ATOM 729 C CA . PHE A 1 95 ? -20.578 -52.781 -16.984 1 95.62 95 PHE A CA 1
ATOM 730 C C . PHE A 1 95 ? -19.781 -51.656 -16.359 1 95.62 95 PHE A C 1
ATOM 732 O O . PHE A 1 95 ? -18.672 -51.344 -16.781 1 95.62 95 PHE A O 1
ATOM 739 N N . ILE A 1 96 ? -20.328 -50.969 -15.391 1 95.81 96 ILE A N 1
ATOM 740 C CA . ILE A 1 96 ? -19.594 -49.938 -14.664 1 95.81 96 ILE A CA 1
ATOM 741 C C . ILE A 1 96 ? -18.375 -50.562 -13.977 1 95.81 96 ILE A C 1
ATOM 743 O O . ILE A 1 96 ? -17.281 -50 -14 1 95.81 96 ILE A O 1
ATOM 747 N N . GLY A 1 97 ? -18.578 -51.688 -13.383 1 95.56 97 GLY A N 1
ATOM 748 C CA . GLY A 1 97 ? -17.469 -52.406 -12.773 1 95.56 97 GLY A CA 1
ATOM 749 C C . GLY A 1 97 ? -16.391 -52.781 -13.758 1 95.56 97 GLY A C 1
ATOM 750 O O . GLY A 1 97 ? -15.195 -52.594 -13.477 1 95.56 97 GLY A O 1
ATOM 751 N N . PHE A 1 98 ? -16.812 -53.281 -14.914 1 95.44 98 PHE A N 1
ATOM 752 C CA . PHE A 1 98 ? -15.859 -53.625 -15.953 1 95.44 98 PHE A CA 1
ATOM 753 C C . PHE A 1 98 ? -15.117 -52.375 -16.453 1 95.44 98 PHE A C 1
ATOM 755 O O . PHE A 1 98 ? -13.906 -52.438 -16.672 1 95.44 98 PHE A O 1
ATOM 762 N N . TYR A 1 99 ? -15.836 -51.312 -16.641 1 96.56 99 TYR A N 1
ATOM 763 C CA . TYR A 1 99 ? -15.211 -50.062 -17.125 1 96.56 99 TYR A CA 1
ATOM 764 C C . TYR A 1 99 ? -14.18 -49.562 -16.125 1 96.56 99 TYR A C 1
ATOM 766 O O . TYR A 1 99 ? -13.078 -49.156 -16.5 1 96.56 99 TYR A O 1
ATOM 774 N N . ILE A 1 100 ? -14.539 -49.594 -14.859 1 96.19 100 ILE A N 1
ATOM 775 C CA . ILE A 1 100 ? -13.617 -49.125 -13.828 1 96.19 100 ILE A CA 1
ATOM 776 C C . ILE A 1 100 ? -12.367 -50 -13.812 1 96.19 100 ILE A C 1
ATOM 778 O O . ILE A 1 100 ? -11.25 -49.5 -13.688 1 96.19 100 ILE A O 1
ATOM 782 N N . PHE A 1 101 ? -12.586 -51.219 -14.023 1 95.94 101 PHE A N 1
ATOM 783 C CA . PHE A 1 101 ? -11.461 -52.156 -14.039 1 95.94 101 PHE A CA 1
ATOM 784 C C . PHE A 1 101 ? -10.516 -51.844 -15.195 1 95.94 101 PHE A C 1
ATOM 786 O O . PHE A 1 101 ? -9.305 -51.75 -15.008 1 95.94 101 PHE A O 1
ATOM 793 N N . TRP A 1 102 ? -11.008 -51.781 -16.297 1 95.38 102 TRP A N 1
ATOM 794 C CA . TRP A 1 102 ? -10.172 -51.562 -17.469 1 95.38 102 TRP A CA 1
ATOM 795 C C . TRP A 1 102 ? -9.555 -50.156 -17.438 1 95.38 102 TRP A C 1
ATOM 797 O O . TRP A 1 102 ? -8.414 -49.969 -17.859 1 95.38 102 TRP A O 1
ATOM 807 N N . ARG A 1 103 ? -10.281 -49.188 -16.938 1 95.81 103 ARG A N 1
ATOM 808 C CA . ARG A 1 103 ? -9.75 -47.844 -16.844 1 95.81 103 ARG A CA 1
ATOM 809 C C . ARG A 1 103 ? -8.594 -47.781 -15.852 1 95.81 103 ARG A C 1
ATOM 811 O O . ARG A 1 103 ? -7.59 -47.094 -16.109 1 95.81 103 ARG A O 1
ATOM 818 N N . LEU A 1 104 ? -8.742 -48.438 -14.797 1 95.88 104 LEU A N 1
ATOM 819 C CA . LEU A 1 104 ? -7.668 -48.469 -13.82 1 95.88 104 LEU A CA 1
ATOM 820 C C . LEU A 1 104 ? -6.461 -49.25 -14.359 1 95.88 104 LEU A C 1
ATOM 822 O O . LEU A 1 104 ? -5.316 -48.906 -14.047 1 95.88 104 LEU A O 1
ATOM 826 N N . SER A 1 105 ? -6.758 -50.25 -15.125 1 95.62 105 SER A N 1
ATOM 827 C CA . SER A 1 105 ? -5.668 -50.969 -15.773 1 95.62 105 SER A CA 1
ATOM 828 C C . SER A 1 105 ? -4.922 -50.062 -16.75 1 95.62 105 SER A C 1
ATOM 830 O O . SER A 1 105 ? -3.703 -50.188 -16.906 1 95.62 105 SER A O 1
ATOM 832 N N . TYR A 1 106 ? -5.605 -49.25 -17.344 1 94.25 106 TYR A N 1
ATOM 833 C CA . TYR A 1 106 ? -5.012 -48.312 -18.281 1 94.25 106 TYR A CA 1
ATOM 834 C C . TYR A 1 106 ? -4.172 -47.281 -17.562 1 94.25 106 TYR A C 1
ATOM 836 O O . TYR A 1 106 ? -2.977 -47.125 -17.828 1 94.25 106 TYR A O 1
ATOM 844 N N . ASN A 1 107 ? -4.703 -46.625 -16.625 1 94.31 107 ASN A N 1
ATOM 845 C CA . ASN A 1 107 ? -4.047 -45.469 -16.031 1 94.31 107 ASN A CA 1
ATOM 846 C C . ASN A 1 107 ? -3.07 -45.875 -14.938 1 94.31 107 ASN A C 1
ATOM 848 O O . ASN A 1 107 ? -1.991 -45.281 -14.805 1 94.31 107 ASN A O 1
ATOM 852 N N . PHE A 1 108 ? -3.465 -46.906 -14.172 1 92.06 108 PHE A N 1
ATOM 853 C CA . PHE A 1 108 ? -2.553 -47.312 -13.117 1 92.06 108 PHE A CA 1
ATOM 854 C C . PHE A 1 108 ? -1.722 -48.5 -13.555 1 92.06 108 PHE A C 1
ATOM 856 O O . PHE A 1 108 ? -0.533 -48.594 -13.242 1 92.06 108 PHE A O 1
ATOM 863 N N . GLY A 1 109 ? -2.295 -49.438 -14.234 1 93.62 109 GLY A N 1
ATOM 864 C CA . GLY A 1 109 ? -1.55 -50.562 -14.727 1 93.62 109 GLY A CA 1
ATOM 865 C C . GLY A 1 109 ? -0.487 -50.219 -15.742 1 93.62 109 GLY A C 1
ATOM 866 O O . GLY A 1 109 ? 0.708 -50.344 -15.477 1 93.62 109 GLY A O 1
ATOM 867 N N . ILE A 1 110 ? -0.942 -49.688 -16.875 1 93.88 110 ILE A N 1
ATOM 868 C CA . ILE A 1 110 ? -0.007 -49.25 -17.906 1 93.88 110 ILE A CA 1
ATOM 869 C C . ILE A 1 110 ? 0.869 -48.125 -17.391 1 93.88 110 ILE A C 1
ATOM 871 O O . ILE A 1 110 ? 2.059 -48.031 -17.703 1 93.88 110 ILE A O 1
ATOM 875 N N . GLY A 1 111 ? 0.274 -47.219 -16.641 1 94 111 GLY A N 1
ATOM 876 C CA . GLY A 1 111 ? 1.039 -46.125 -16.047 1 94 111 GLY A CA 1
ATOM 877 C C . GLY A 1 111 ? 2.207 -46.625 -15.203 1 94 111 GLY A C 1
ATOM 878 O O . GLY A 1 111 ? 3.312 -46.094 -15.312 1 94 111 GLY A O 1
ATOM 879 N N . TRP A 1 112 ? 1.904 -47.594 -14.461 1 93.12 112 TRP A N 1
ATOM 880 C CA . TRP A 1 112 ? 2.953 -48.156 -13.617 1 93.12 112 TRP A CA 1
ATOM 881 C C . TRP A 1 112 ? 4.043 -48.812 -14.469 1 93.12 112 TRP A C 1
ATOM 883 O O . TRP A 1 112 ? 5.234 -48.656 -14.188 1 93.12 112 TRP A O 1
ATOM 893 N N . LEU A 1 113 ? 3.727 -49.469 -15.453 1 94.06 113 LEU A N 1
ATOM 894 C CA . LEU A 1 113 ? 4.684 -50.094 -16.344 1 94.06 113 LEU A CA 1
ATOM 895 C C . LEU A 1 113 ? 5.543 -49.062 -17.062 1 94.06 113 LEU A C 1
ATOM 897 O O . LEU A 1 113 ? 6.762 -49.219 -17.156 1 94.06 113 LEU A O 1
ATOM 901 N N . LEU A 1 114 ? 4.906 -48.062 -17.516 1 94.31 114 LEU A N 1
ATOM 902 C CA . LEU A 1 114 ? 5.617 -47.031 -18.266 1 94.31 114 LEU A CA 1
ATOM 903 C C . LEU A 1 114 ? 6.531 -46.219 -17.344 1 94.31 114 LEU A C 1
ATOM 905 O O . LEU A 1 114 ? 7.629 -45.844 -17.75 1 94.31 114 LEU A O 1
ATOM 909 N N . GLN A 1 115 ? 6.051 -45.938 -16.172 1 93.12 115 GLN A N 1
ATOM 910 C CA . GLN A 1 115 ? 6.879 -45.188 -15.227 1 93.12 115 GLN A CA 1
ATOM 911 C C . GLN A 1 115 ? 8.164 -45.938 -14.906 1 93.12 115 GLN A C 1
ATOM 913 O O . GLN A 1 115 ? 9.25 -45.375 -14.883 1 93.12 115 GLN A O 1
ATOM 918 N N . HIS A 1 116 ? 8.07 -47.25 -14.75 1 90.75 116 HIS A N 1
ATOM 919 C CA . HIS A 1 116 ? 9.234 -48.062 -14.43 1 90.75 116 HIS A CA 1
ATOM 920 C C . HIS A 1 116 ? 10.078 -48.312 -15.672 1 90.75 116 HIS A C 1
ATOM 922 O O . HIS A 1 116 ? 11.289 -48.562 -15.57 1 90.75 116 HIS A O 1
ATOM 928 N N . GLN A 1 117 ? 9.398 -48.281 -16.75 1 91.31 117 GLN A N 1
ATOM 929 C CA . GLN A 1 117 ? 10.164 -48.406 -17.984 1 91.31 117 GLN A CA 1
ATOM 930 C C . GLN A 1 117 ? 10.992 -47.125 -18.234 1 91.31 117 GLN A C 1
ATOM 932 O O . GLN A 1 117 ? 12.125 -47.219 -18.703 1 91.31 117 GLN A O 1
ATOM 937 N N . SER A 1 118 ? 10.469 -46.031 -17.953 1 90 118 SER A N 1
ATOM 938 C CA . SER A 1 118 ? 11.156 -44.781 -18.172 1 90 118 SER A CA 1
ATOM 939 C C . SER A 1 118 ? 12.344 -44.625 -17.219 1 90 118 SER A C 1
ATOM 941 O O . SER A 1 118 ? 13.414 -44.156 -17.609 1 90 118 SER A O 1
ATOM 943 N N . ASN A 1 119 ? 12.188 -45.156 -16.031 1 86.62 119 ASN A N 1
ATOM 944 C CA . ASN A 1 119 ? 13.227 -44.906 -15.039 1 86.62 119 ASN A CA 1
ATOM 945 C C . ASN A 1 119 ? 14.219 -46.062 -14.977 1 86.62 119 ASN A C 1
ATOM 947 O O . ASN A 1 119 ? 15.43 -45.844 -14.875 1 86.62 119 ASN A O 1
ATOM 951 N N . ASP A 1 120 ? 13.719 -47.312 -15.031 1 86.75 120 ASP A N 1
ATOM 952 C CA . ASP A 1 120 ? 14.578 -48.469 -14.797 1 86.75 120 ASP A CA 1
ATOM 953 C C . ASP A 1 120 ? 14.594 -49.406 -16.016 1 86.75 120 ASP A C 1
ATOM 955 O O . ASP A 1 120 ? 15.242 -50.438 -15.992 1 86.75 120 ASP A O 1
ATOM 959 N N . HIS A 1 121 ? 13.953 -49.062 -17.062 1 88.88 121 HIS A N 1
ATOM 960 C CA . HIS A 1 121 ? 13.844 -49.969 -18.219 1 88.88 121 HIS A CA 1
ATOM 961 C C . HIS A 1 121 ? 13.391 -51.344 -17.797 1 88.88 121 HIS A C 1
ATOM 963 O O . HIS A 1 121 ? 13.984 -52.344 -18.203 1 88.88 121 HIS A O 1
ATOM 969 N N . LEU A 1 122 ? 12.414 -51.312 -17.016 1 90.88 122 LEU A N 1
ATOM 970 C CA . LEU A 1 122 ? 11.93 -52.531 -16.359 1 90.88 122 LEU A CA 1
ATOM 971 C C . LEU A 1 122 ? 11.5 -53.594 -17.375 1 90.88 122 LEU A C 1
ATOM 973 O O . LEU A 1 122 ? 11.867 -54.75 -17.25 1 90.88 122 LEU A O 1
ATOM 977 N N . LEU A 1 123 ? 10.695 -53.25 -18.344 1 92.38 123 LEU A N 1
ATOM 978 C CA . LEU A 1 123 ? 10.164 -54.219 -19.312 1 92.38 123 LEU A CA 1
ATOM 979 C C . LEU A 1 123 ? 11.281 -54.812 -20.156 1 92.38 123 LEU A C 1
ATOM 981 O O . LEU A 1 123 ? 11.266 -56.031 -20.438 1 92.38 123 LEU A O 1
ATOM 985 N N . VAL A 1 124 ? 12.188 -54.031 -20.484 1 91.12 124 VAL A N 1
ATOM 986 C CA . VAL A 1 124 ? 13.328 -54.5 -21.25 1 91.12 124 VAL A CA 1
ATOM 987 C C . VAL A 1 124 ? 14.195 -55.406 -20.375 1 91.12 124 VAL A C 1
ATOM 989 O O . VAL A 1 124 ? 14.703 -56.438 -20.828 1 91.12 124 VAL A O 1
ATOM 992 N N . GLN A 1 125 ? 14.328 -55.094 -19.141 1 91.5 125 GLN A N 1
ATOM 993 C CA . GLN A 1 125 ? 15.094 -55.906 -18.219 1 91.5 125 GLN A CA 1
ATOM 994 C C . GLN A 1 125 ? 14.43 -57.25 -17.984 1 91.5 125 GLN A C 1
ATOM 996 O O . GLN A 1 125 ? 15.109 -58.281 -17.859 1 91.5 125 GLN A O 1
ATOM 1001 N N . TRP A 1 126 ? 13.117 -57.188 -17.906 1 91.88 126 TRP A N 1
ATOM 1002 C CA . TRP A 1 126 ? 12.383 -58.469 -17.781 1 91.88 126 TRP A CA 1
ATOM 1003 C C . TRP A 1 126 ? 12.609 -59.344 -19.016 1 91.88 126 TRP A C 1
ATOM 1005 O O . TRP A 1 126 ? 12.719 -60.562 -18.891 1 91.88 126 TRP A O 1
ATOM 1015 N N . ALA A 1 127 ? 12.672 -58.781 -20.219 1 90.94 127 ALA A N 1
ATOM 1016 C CA . ALA A 1 127 ? 12.891 -59.5 -21.453 1 90.94 127 ALA A CA 1
ATOM 1017 C C . ALA A 1 127 ? 14.289 -60.125 -21.484 1 90.94 127 ALA A C 1
ATOM 1019 O O . ALA A 1 127 ? 14.469 -61.25 -21.953 1 90.94 127 ALA A O 1
ATOM 1020 N N . ILE A 1 128 ? 15.234 -59.375 -20.922 1 88.5 128 ILE A N 1
ATOM 1021 C CA . ILE A 1 128 ? 16.609 -59.844 -20.891 1 88.5 128 ILE A CA 1
ATOM 1022 C C . ILE A 1 128 ? 16.766 -60.938 -19.828 1 88.5 128 ILE A C 1
ATOM 1024 O O . ILE A 1 128 ? 17.359 -62 -20.094 1 88.5 128 ILE A O 1
ATOM 1028 N N . LYS A 1 129 ? 16.188 -60.75 -18.734 1 89.19 129 LYS A N 1
ATOM 1029 C CA . LYS A 1 129 ? 16.297 -61.688 -17.609 1 89.19 129 LYS A CA 1
ATOM 1030 C C . LYS A 1 129 ? 15.703 -63.031 -17.953 1 89.19 129 LYS A C 1
ATOM 1032 O O . LYS A 1 129 ? 16.297 -64.062 -17.656 1 89.19 129 LYS A O 1
ATOM 1037 N N . TYR A 1 130 ? 14.531 -63 -18.688 1 89.81 130 TYR A N 1
ATOM 1038 C CA . TYR A 1 130 ? 13.844 -64.25 -18.984 1 89.81 130 TYR A CA 1
ATOM 1039 C C . TYR A 1 130 ? 14.195 -64.75 -20.391 1 89.81 130 TYR A C 1
ATOM 1041 O O . TYR A 1 130 ? 13.648 -65.75 -20.875 1 89.81 130 TYR A O 1
ATOM 1049 N N . LYS A 1 131 ? 15.164 -64.062 -21.047 1 87.5 131 LYS A N 1
ATOM 1050 C CA . LYS A 1 131 ? 15.625 -64.375 -22.391 1 87.5 131 LYS A CA 1
ATOM 1051 C C . LYS A 1 131 ? 14.453 -64.75 -23.312 1 87.5 131 LYS A C 1
ATOM 1053 O O . LYS A 1 131 ? 14.438 -65.75 -23.953 1 87.5 131 LYS A O 1
ATOM 1058 N N . LEU A 1 132 ? 13.594 -63.812 -23.312 1 88.44 132 LEU A N 1
ATOM 1059 C CA . LEU A 1 132 ? 12.328 -64.062 -24 1 88.44 132 LEU A CA 1
ATOM 1060 C C . LEU A 1 132 ? 12.523 -64.125 -25.516 1 88.44 132 LEU A C 1
ATOM 1062 O O . LEU A 1 132 ? 11.75 -64.812 -26.219 1 88.44 132 LEU A O 1
ATOM 1066 N N . PHE A 1 133 ? 13.594 -63.562 -26.062 1 88.5 133 PHE A N 1
ATOM 1067 C CA . PHE A 1 133 ? 13.742 -63.469 -27.5 1 88.5 133 PHE A CA 1
ATOM 1068 C C . PHE A 1 133 ? 14.93 -64.312 -27.984 1 88.5 133 PHE A C 1
ATOM 1070 O O . PHE A 1 133 ? 15.359 -64.188 -29.125 1 88.5 133 PHE A O 1
ATOM 1077 N N . ASP A 1 134 ? 15.414 -65.062 -27.031 1 85.12 134 ASP A N 1
ATOM 1078 C CA . ASP A 1 134 ? 16.5 -66 -27.406 1 85.12 134 ASP A CA 1
ATOM 1079 C C . ASP A 1 134 ? 15.945 -67.25 -28.047 1 85.12 134 ASP A C 1
ATOM 1081 O O . ASP A 1 134 ? 15.031 -67.875 -27.5 1 85.12 134 ASP A O 1
ATOM 1085 N N . LYS A 1 135 ? 16.375 -67.625 -29.188 1 79.38 135 LYS A N 1
ATOM 1086 C CA . LYS A 1 135 ? 15.906 -68.812 -29.953 1 79.38 135 LYS A CA 1
ATOM 1087 C C . LYS A 1 135 ? 16.125 -70.062 -29.188 1 79.38 135 LYS A C 1
ATOM 1089 O O . LYS A 1 135 ? 15.375 -71.062 -29.359 1 79.38 135 LYS A O 1
ATOM 1094 N N . ASN A 1 136 ? 17.125 -70.125 -28.281 1 82 136 ASN A N 1
ATOM 1095 C CA . ASN A 1 136 ? 17.484 -71.375 -27.594 1 82 136 ASN A CA 1
ATOM 1096 C C . ASN A 1 136 ? 16.625 -71.562 -26.359 1 82 136 ASN A C 1
ATOM 1098 O O . ASN A 1 136 ? 16.641 -72.688 -25.766 1 82 136 ASN A O 1
ATOM 1102 N N . ASN A 1 137 ? 15.828 -70.562 -25.969 1 83.5 137 ASN A N 1
ATOM 1103 C CA . ASN A 1 137 ? 14.977 -70.688 -24.781 1 83.5 137 ASN A CA 1
ATOM 1104 C C . ASN A 1 137 ? 13.648 -71.375 -25.125 1 83.5 137 ASN A C 1
ATOM 1106 O O . ASN A 1 137 ? 12.867 -70.875 -25.922 1 83.5 137 ASN A O 1
ATOM 1110 N N . LYS A 1 138 ? 13.391 -72.562 -24.656 1 81.31 138 LYS A N 1
ATOM 1111 C CA . LYS A 1 138 ? 12.203 -73.312 -25 1 81.31 138 LYS A CA 1
ATOM 1112 C C . LYS A 1 138 ? 11.148 -73.25 -23.906 1 81.31 138 LYS A C 1
ATOM 1114 O O . LYS A 1 138 ? 10.219 -74.062 -23.859 1 81.31 138 LYS A O 1
ATOM 1119 N N . ASN A 1 139 ? 11.273 -72.312 -23.047 1 86.38 139 ASN A N 1
ATOM 1120 C CA . ASN A 1 139 ? 10.25 -72.125 -22.031 1 86.38 139 ASN A CA 1
ATOM 1121 C C . ASN A 1 139 ? 8.914 -71.75 -22.641 1 86.38 139 ASN A C 1
ATOM 1123 O O . ASN A 1 139 ? 8.883 -71.188 -23.734 1 86.38 139 ASN A O 1
ATOM 1127 N N . PHE A 1 140 ? 7.867 -72 -22.031 1 88 140 PHE A N 1
ATOM 1128 C CA . PHE A 1 140 ? 6.523 -71.75 -22.547 1 88 140 PHE A CA 1
ATOM 1129 C C . PHE A 1 140 ? 6.316 -70.312 -22.859 1 88 140 PHE A C 1
ATOM 1131 O O . PHE A 1 140 ? 5.793 -69.938 -23.906 1 88 140 PHE A O 1
ATOM 1138 N N . LEU A 1 141 ? 6.723 -69.438 -21.984 1 88.56 141 LEU A N 1
ATOM 1139 C CA . LEU A 1 141 ? 6.539 -68 -22.172 1 88.56 141 LEU A CA 1
ATOM 1140 C C . LEU A 1 141 ? 7.359 -67.5 -23.344 1 88.56 141 LEU A C 1
ATOM 1142 O O . LEU A 1 141 ? 6.895 -66.688 -24.109 1 88.56 141 LEU A O 1
ATOM 1146 N N . ALA A 1 142 ? 8.523 -67.938 -23.516 1 89.94 142 ALA A N 1
ATOM 1147 C CA . ALA A 1 142 ? 9.391 -67.5 -24.609 1 89.94 142 ALA A CA 1
ATOM 1148 C C . ALA A 1 142 ? 8.836 -68 -25.953 1 89.94 142 ALA A C 1
ATOM 1150 O O . ALA A 1 142 ? 8.828 -67.25 -26.938 1 89.94 142 ALA A O 1
ATOM 1151 N N . LYS A 1 143 ? 8.273 -69.25 -25.906 1 88.31 143 LYS A N 1
ATOM 1152 C CA . LYS A 1 143 ? 7.688 -69.75 -27.141 1 88.31 143 LYS A CA 1
ATOM 1153 C C . LYS A 1 143 ? 6.441 -69 -27.531 1 88.31 143 LYS A C 1
ATOM 1155 O O . LYS A 1 143 ? 6.219 -68.75 -28.719 1 88.31 143 LYS A O 1
ATOM 1160 N N . LEU A 1 144 ? 5.727 -68.625 -26.5 1 88.38 144 LEU A N 1
ATOM 1161 C CA . LEU A 1 144 ? 4.508 -67.875 -26.75 1 88.38 144 LEU A CA 1
ATOM 1162 C C . LEU A 1 144 ? 4.832 -66.5 -27.328 1 88.38 144 LEU A C 1
ATOM 1164 O O . LEU A 1 144 ? 4.207 -66.062 -28.312 1 88.38 144 LEU A O 1
ATOM 1168 N N . VAL A 1 145 ? 5.758 -65.812 -26.797 1 90 145 VAL A N 1
ATOM 1169 C CA . VAL A 1 145 ? 6.125 -64.438 -27.203 1 90 145 VAL A CA 1
ATOM 1170 C C . VAL A 1 145 ? 6.77 -64.5 -28.594 1 90 145 VAL A C 1
ATOM 1172 O O . VAL A 1 145 ? 6.496 -63.656 -29.438 1 90 145 VAL A O 1
ATOM 1175 N N . GLN A 1 146 ? 7.586 -65.438 -28.859 1 88.38 146 GLN A N 1
ATOM 1176 C CA . GLN A 1 146 ? 8.234 -65.625 -30.172 1 88.38 146 GLN A CA 1
ATOM 1177 C C . GLN A 1 146 ? 7.23 -65.938 -31.25 1 88.38 146 GLN A C 1
ATOM 1179 O O . GLN A 1 146 ? 7.32 -65.438 -32.375 1 88.38 146 GLN A O 1
ATOM 1184 N N . SER A 1 147 ? 6.277 -66.812 -30.828 1 87 147 SER A N 1
ATOM 1185 C CA . SER A 1 147 ? 5.227 -67.125 -31.781 1 87 147 SER A CA 1
ATOM 1186 C C . SER A 1 147 ? 4.359 -65.938 -32.125 1 87 147 SER A C 1
ATOM 1188 O O . SER A 1 147 ? 3.924 -65.812 -33.281 1 87 147 SER A O 1
ATOM 1190 N N . GLU A 1 148 ? 4.16 -65.125 -31.141 1 88.88 148 GLU A N 1
ATOM 1191 C CA . GLU A 1 148 ? 3.359 -63.906 -31.359 1 88.88 148 GLU A CA 1
ATOM 1192 C C . GLU A 1 148 ? 4.074 -62.938 -32.281 1 88.88 148 GLU A C 1
ATOM 1194 O O . GLU A 1 148 ? 3.459 -62.375 -33.188 1 88.88 148 GLU A O 1
ATOM 1199 N N . ILE A 1 149 ? 5.281 -62.688 -32.156 1 87.94 149 ILE A N 1
ATOM 1200 C CA . ILE A 1 149 ? 6.035 -61.781 -33 1 87.94 149 ILE A CA 1
ATOM 1201 C C . ILE A 1 149 ? 6.098 -62.281 -34.438 1 87.94 149 ILE A C 1
ATOM 1203 O O . ILE A 1 149 ? 5.961 -61.531 -35.375 1 87.94 149 ILE A O 1
ATOM 1207 N N . LYS A 1 150 ? 6.219 -63.562 -34.5 1 84.62 150 LYS A N 1
ATOM 1208 C CA . LYS A 1 150 ? 6.254 -64.188 -35.844 1 84.62 150 LYS A CA 1
ATOM 1209 C C . LYS A 1 150 ? 4.891 -64.062 -36.531 1 84.62 150 LYS A C 1
ATOM 1211 O O . LYS A 1 150 ? 4.809 -63.875 -37.75 1 84.62 150 LYS A O 1
ATOM 1216 N N . SER A 1 151 ? 3.965 -64.25 -35.656 1 84.31 151 SER A N 1
ATOM 1217 C CA . SER A 1 151 ? 2.613 -64.125 -36.188 1 84.31 151 SER A CA 1
ATOM 1218 C C . SER A 1 151 ? 2.295 -62.719 -36.656 1 84.31 151 SER A C 1
ATOM 1220 O O . SER A 1 151 ? 1.568 -62.5 -37.625 1 84.31 151 SER A O 1
ATOM 1222 N N . GLN A 1 152 ? 2.814 -61.719 -36 1 82.88 152 GLN A N 1
ATOM 1223 C CA . GLN A 1 152 ? 2.561 -60.312 -36.281 1 82.88 152 GLN A CA 1
ATOM 1224 C C . GLN A 1 152 ? 3.309 -59.875 -37.531 1 82.88 152 GLN A C 1
ATOM 1226 O O . GLN A 1 152 ? 2.762 -59.156 -38.375 1 82.88 152 GLN A O 1
ATOM 1231 N N . ARG A 1 153 ? 4.516 -60.188 -37.656 1 81.75 153 ARG A N 1
ATOM 1232 C CA . ARG A 1 153 ? 5.391 -59.625 -38.688 1 81.75 153 ARG A CA 1
ATOM 1233 C C . ARG A 1 153 ? 5.602 -60.625 -39.844 1 81.75 153 ARG A C 1
ATOM 1235 O O . ARG A 1 153 ? 6.062 -60.219 -40.906 1 81.75 153 ARG A O 1
ATOM 1242 N N . GLY A 1 154 ? 5.262 -61.781 -39.656 1 77.44 154 GLY A N 1
ATOM 1243 C CA . GLY A 1 154 ? 5.438 -62.781 -40.688 1 77.44 154 GLY A CA 1
ATOM 1244 C C . GLY A 1 154 ? 6.551 -63.781 -40.406 1 77.44 154 GLY A C 1
ATOM 1245 O O . GLY A 1 154 ? 7.359 -63.531 -39.5 1 77.44 154 GLY A O 1
ATOM 1246 N N . ASP A 1 155 ? 6.664 -64.75 -41.125 1 73.88 155 ASP A N 1
ATOM 1247 C CA . ASP A 1 155 ? 7.598 -65.875 -40.906 1 73.88 155 ASP A CA 1
ATOM 1248 C C . ASP A 1 155 ? 9.023 -65.438 -41.281 1 73.88 155 ASP A C 1
ATOM 1250 O O . ASP A 1 155 ? 9.984 -66.062 -40.781 1 73.88 155 ASP A O 1
ATOM 1254 N N . ALA A 1 156 ? 9.156 -64.375 -42.062 1 75.62 156 ALA A N 1
ATOM 1255 C CA . ALA A 1 156 ? 10.477 -63.969 -42.531 1 75.62 156 ALA A CA 1
ATOM 1256 C C . ALA A 1 156 ? 11.141 -63.031 -41.531 1 75.62 156 ALA A C 1
ATOM 1258 O O . ALA A 1 156 ? 12.32 -62.719 -41.656 1 75.62 156 ALA A O 1
ATOM 1259 N N . TYR A 1 157 ? 10.422 -62.75 -40.438 1 81.69 157 TYR A N 1
ATOM 1260 C CA . TYR A 1 157 ? 10.961 -61.812 -39.469 1 81.69 157 TYR A CA 1
ATOM 1261 C C . TYR A 1 157 ? 11.977 -62.469 -38.562 1 81.69 157 TYR A C 1
ATOM 1263 O O . TYR A 1 157 ? 11.695 -63.531 -38 1 81.69 157 TYR A O 1
ATOM 1271 N N . ASP A 1 158 ? 13.195 -61.906 -38.625 1 81.75 158 ASP A N 1
ATOM 1272 C CA . ASP A 1 158 ? 14.234 -62.406 -37.719 1 81.75 158 ASP A CA 1
ATOM 1273 C C . ASP A 1 158 ? 14.273 -61.625 -36.406 1 81.75 158 ASP A C 1
ATOM 1275 O O . ASP A 1 158 ? 14.656 -60.438 -36.406 1 81.75 158 ASP A O 1
ATOM 1279 N N . ILE A 1 159 ? 13.945 -62.219 -35.344 1 84.88 159 ILE A N 1
ATOM 1280 C CA . ILE A 1 159 ? 13.812 -61.594 -34 1 84.88 159 ILE A CA 1
ATOM 1281 C C . ILE A 1 159 ? 15.18 -61.094 -33.562 1 84.88 159 ILE A C 1
ATOM 1283 O O . ILE A 1 159 ? 15.258 -60.031 -32.906 1 84.88 159 ILE A O 1
ATOM 1287 N N . ASN A 1 160 ? 16.281 -61.719 -33.938 1 80.62 160 ASN A N 1
ATOM 1288 C CA . ASN A 1 160 ? 17.625 -61.375 -33.469 1 80.62 160 ASN A CA 1
ATOM 1289 C C . ASN A 1 160 ? 18.203 -60.188 -34.25 1 80.62 160 ASN A C 1
ATOM 1291 O O . ASN A 1 160 ? 19.172 -59.562 -33.812 1 80.62 160 ASN A O 1
ATOM 1295 N N . SER A 1 161 ? 17.547 -59.844 -35.344 1 82.06 161 SER A N 1
ATOM 1296 C CA . SER A 1 161 ? 18.078 -58.75 -36.156 1 82.06 161 SER A CA 1
ATOM 1297 C C . SER A 1 161 ? 17.641 -57.406 -35.656 1 82.06 161 SER A C 1
ATOM 1299 O O . SER A 1 161 ? 18.203 -56.375 -36.031 1 82.06 161 SER A O 1
ATOM 1301 N N . TYR A 1 162 ? 16.734 -57.375 -34.812 1 87.69 162 TYR A N 1
ATOM 1302 C CA . TYR A 1 162 ? 16.25 -56.125 -34.281 1 87.69 162 TYR A CA 1
ATOM 1303 C C . TYR A 1 162 ? 16.562 -56 -32.781 1 87.69 162 TYR A C 1
ATOM 1305 O O . TYR A 1 162 ? 16.703 -57.031 -32.094 1 87.69 162 TYR A O 1
ATOM 1313 N N . PRO A 1 163 ? 16.609 -54.844 -32.312 1 88.81 163 PRO A N 1
ATOM 1314 C CA . PRO A 1 163 ? 16.938 -54.656 -30.906 1 88.81 163 PRO A CA 1
ATOM 1315 C C . PRO A 1 163 ? 15.859 -55.188 -29.969 1 88.81 163 PRO A C 1
ATOM 1317 O O . PRO A 1 163 ? 14.688 -55.281 -30.359 1 88.81 163 PRO A O 1
ATOM 1320 N N . ILE A 1 164 ? 16.266 -55.625 -28.797 1 89.94 164 ILE A N 1
ATOM 1321 C CA . ILE A 1 164 ? 15.367 -56.219 -27.812 1 89.94 164 ILE A CA 1
ATOM 1322 C C . ILE A 1 164 ? 14.305 -55.188 -27.406 1 89.94 164 ILE A C 1
ATOM 1324 O O . ILE A 1 164 ? 13.172 -55.562 -27.094 1 89.94 164 ILE A O 1
ATOM 1328 N N . GLU A 1 165 ? 14.648 -53.938 -27.438 1 91.19 165 GLU A N 1
ATOM 1329 C CA . GLU A 1 165 ? 13.711 -52.875 -27.078 1 91.19 165 GLU A CA 1
ATOM 1330 C C . GLU A 1 165 ? 12.531 -52.844 -28.047 1 91.19 165 GLU A C 1
ATOM 1332 O O . GLU A 1 165 ? 11.383 -52.625 -27.625 1 91.19 165 GLU A O 1
ATOM 1337 N N . PHE A 1 166 ? 12.781 -53.062 -29.25 1 89.81 166 PHE A N 1
ATOM 1338 C CA . PHE A 1 166 ? 11.727 -53.031 -30.266 1 89.81 166 PHE A CA 1
ATOM 1339 C C . PHE A 1 166 ? 10.812 -54.25 -30.125 1 89.81 166 PHE A C 1
ATOM 1341 O O . PHE A 1 166 ? 9.586 -54.125 -30.188 1 89.81 166 PHE A O 1
ATOM 1348 N N . ASN A 1 167 ? 11.438 -55.375 -29.969 1 90.69 167 ASN A N 1
ATOM 1349 C CA . ASN A 1 167 ? 10.633 -56.594 -29.812 1 90.69 167 ASN A CA 1
ATOM 1350 C C . ASN A 1 167 ? 9.781 -56.531 -28.547 1 90.69 167 ASN A C 1
ATOM 1352 O O . ASN A 1 167 ? 8.641 -57 -28.531 1 90.69 167 ASN A O 1
ATOM 1356 N N . THR A 1 168 ? 10.352 -56.031 -27.516 1 92.25 168 THR A N 1
ATOM 1357 C CA . THR A 1 168 ? 9.594 -55.875 -26.281 1 92.25 168 THR A CA 1
ATOM 1358 C C . THR A 1 168 ? 8.445 -54.875 -26.484 1 92.25 168 THR A C 1
ATOM 1360 O O . THR A 1 168 ? 7.348 -55.094 -25.969 1 92.25 168 THR A O 1
ATOM 1363 N N . TRP A 1 169 ? 8.617 -53.812 -27.234 1 92.44 169 TRP A N 1
ATOM 1364 C CA . TRP A 1 169 ? 7.598 -52.812 -27.531 1 92.44 169 TRP A CA 1
ATOM 1365 C C . TRP A 1 169 ? 6.453 -53.406 -28.344 1 92.44 169 TRP A C 1
ATOM 1367 O O . TRP A 1 169 ? 5.289 -53.062 -28.125 1 92.44 169 TRP A O 1
ATOM 1377 N N . LEU A 1 170 ? 6.719 -54.344 -29.203 1 90.19 170 LEU A N 1
ATOM 1378 C CA . LEU A 1 170 ? 5.695 -54.969 -30.031 1 90.19 170 LEU A CA 1
ATOM 1379 C C . LEU A 1 170 ? 4.746 -55.781 -29.156 1 90.19 170 LEU A C 1
ATOM 1381 O O . LEU A 1 170 ? 3.541 -55.844 -29.422 1 90.19 170 LEU A O 1
ATOM 1385 N N . ILE A 1 171 ? 5.316 -56.438 -28.219 1 90.88 171 ILE A N 1
ATOM 1386 C CA . ILE A 1 171 ? 4.48 -57.219 -27.312 1 90.88 171 ILE A CA 1
ATOM 1387 C C . ILE A 1 171 ? 3.684 -56.25 -26.422 1 90.88 171 ILE A C 1
ATOM 1389 O O . ILE A 1 171 ? 2.5 -56.5 -26.156 1 90.88 171 ILE A O 1
ATOM 1393 N N . PHE A 1 172 ? 4.336 -55.281 -25.938 1 92.56 172 PHE A N 1
ATOM 1394 C CA . PHE A 1 172 ? 3.672 -54.281 -25.109 1 92.56 172 PHE A CA 1
ATOM 1395 C C . PHE A 1 172 ? 2.498 -53.656 -25.859 1 92.56 172 PHE A C 1
ATOM 1397 O O . PHE A 1 172 ? 1.451 -53.375 -25.266 1 92.56 172 PHE A O 1
ATOM 1404 N N . ARG A 1 173 ? 2.648 -53.406 -27.094 1 90.94 173 ARG A N 1
ATOM 1405 C CA . ARG A 1 173 ? 1.606 -52.844 -27.938 1 90.94 173 ARG A CA 1
ATOM 1406 C C . ARG A 1 173 ? 0.334 -53.688 -27.891 1 90.94 173 ARG A C 1
ATOM 1408 O O . ARG A 1 173 ? -0.771 -53.125 -27.828 1 90.94 173 ARG A O 1
ATOM 1415 N N . LYS A 1 174 ? 0.429 -54.938 -27.938 1 90.25 174 LYS A N 1
ATOM 1416 C CA . LYS A 1 174 ? -0.738 -55.812 -27.906 1 90.25 174 LYS A CA 1
ATOM 1417 C C . LYS A 1 174 ? -1.412 -55.812 -26.547 1 90.25 174 LYS A C 1
ATOM 1419 O O . LYS A 1 174 ? -2.637 -55.906 -26.438 1 90.25 174 LYS A O 1
ATOM 1424 N N . PHE A 1 175 ? -0.604 -55.719 -25.625 1 91.25 175 PHE A N 1
ATOM 1425 C CA . PHE A 1 175 ? -1.159 -55.562 -24.281 1 91.25 175 PHE A CA 1
ATOM 1426 C C . PHE A 1 175 ? -1.944 -54.25 -24.172 1 91.25 175 PHE A C 1
ATOM 1428 O O . PHE A 1 175 ? -3.023 -54.25 -23.578 1 91.25 175 PHE A O 1
ATOM 1435 N N . VAL A 1 176 ? -1.412 -53.188 -24.719 1 93.12 176 VAL A N 1
ATOM 1436 C CA . VAL A 1 176 ? -2.068 -51.906 -24.703 1 93.12 176 VAL A CA 1
ATOM 1437 C C . VAL A 1 176 ? -3.363 -51.969 -25.516 1 93.12 176 VAL A C 1
ATOM 1439 O O . VAL A 1 176 ? -4.387 -51.406 -25.109 1 93.12 176 VAL A O 1
ATOM 1442 N N . ASP A 1 177 ? -3.371 -52.656 -26.594 1 91.25 177 ASP A N 1
ATOM 1443 C CA . ASP A 1 177 ? -4.562 -52.812 -27.422 1 91.25 177 ASP A CA 1
ATOM 1444 C C . ASP A 1 177 ? -5.688 -53.5 -26.656 1 91.25 177 ASP A C 1
ATOM 1446 O O . ASP A 1 177 ? -6.855 -53.125 -26.781 1 91.25 177 ASP A O 1
ATOM 1450 N N . LEU A 1 178 ? -5.305 -54.469 -25.953 1 92.19 178 LEU A N 1
ATOM 1451 C CA . LEU A 1 178 ? -6.301 -55.188 -25.156 1 92.19 178 LEU A CA 1
ATOM 1452 C C . LEU A 1 178 ? -6.977 -54.219 -24.172 1 92.19 178 LEU A C 1
ATOM 1454 O O . LEU A 1 178 ? -8.203 -54.188 -24.094 1 92.19 178 LEU A O 1
ATOM 1458 N N . ILE A 1 179 ? -6.203 -53.531 -23.531 1 94.44 179 ILE A N 1
ATOM 1459 C CA . ILE A 1 179 ? -6.719 -52.656 -22.469 1 94.44 179 ILE A CA 1
ATOM 1460 C C . ILE A 1 179 ? -7.492 -51.5 -23.078 1 94.44 179 ILE A C 1
ATOM 1462 O O . ILE A 1 179 ? -8.594 -51.188 -22.625 1 94.44 179 ILE A O 1
ATOM 1466 N N . LEU A 1 180 ? -6.977 -50.844 -24.125 1 91.44 180 LEU A N 1
ATOM 1467 C CA . LEU A 1 180 ? -7.609 -49.656 -24.719 1 91.44 180 LEU A CA 1
ATOM 1468 C C . LEU A 1 180 ? -8.938 -50.031 -25.375 1 91.44 180 LEU A C 1
ATOM 1470 O O . LEU A 1 180 ? -9.938 -49.344 -25.188 1 91.44 180 LEU A O 1
ATOM 1474 N N . MET A 1 181 ? -9.008 -51.156 -26.047 1 92.25 181 MET A N 1
ATOM 1475 C CA . MET A 1 181 ? -10.234 -51.562 -26.734 1 92.25 181 MET A CA 1
ATOM 1476 C C . MET A 1 181 ? -11.281 -52.031 -25.719 1 92.25 181 MET A C 1
ATOM 1478 O O . MET A 1 181 ? -12.469 -51.781 -25.906 1 92.25 181 MET A O 1
ATOM 1482 N N . SER A 1 182 ? -10.766 -52.656 -24.734 1 94.25 182 SER A N 1
ATOM 1483 C CA . SER A 1 182 ? -11.703 -53.094 -23.703 1 94.25 182 SER A CA 1
ATOM 1484 C C . SER A 1 182 ? -12.273 -51.938 -22.938 1 94.25 182 SER A C 1
ATOM 1486 O O . SER A 1 182 ? -13.445 -51.938 -22.562 1 94.25 182 SER A O 1
ATOM 1488 N N . ASP A 1 183 ? -11.461 -50.969 -22.656 1 94.81 183 ASP A N 1
ATOM 1489 C CA . ASP A 1 183 ? -11.891 -49.75 -21.984 1 94.81 183 ASP A CA 1
ATOM 1490 C C . ASP A 1 183 ? -12.977 -49.031 -22.781 1 94.81 183 ASP A C 1
ATOM 1492 O O . ASP A 1 183 ? -14.039 -48.719 -22.234 1 94.81 183 ASP A O 1
ATOM 1496 N N . PHE A 1 184 ? -12.781 -48.875 -24.062 1 92.62 184 PHE A N 1
ATOM 1497 C CA . PHE A 1 184 ? -13.727 -48.156 -24.922 1 92.62 184 PHE A CA 1
ATOM 1498 C C . PHE A 1 184 ? -15.008 -48.969 -25.094 1 92.62 184 PHE A C 1
ATOM 1500 O O . PHE A 1 184 ? -16.109 -48.406 -25.016 1 92.62 184 PHE A O 1
ATOM 1507 N N . THR A 1 185 ? -14.891 -50.219 -25.281 1 93.62 185 THR A N 1
ATOM 1508 C CA . THR A 1 185 ? -16.047 -51.094 -25.516 1 93.62 185 THR A CA 1
ATOM 1509 C C . THR A 1 185 ? -16.938 -51.156 -24.281 1 93.62 185 THR A C 1
ATOM 1511 O O . THR A 1 185 ? -18.156 -51.094 -24.375 1 93.62 185 THR A O 1
ATOM 1514 N N . THR A 1 186 ? -16.312 -51.312 -23.188 1 95.19 186 THR A N 1
ATOM 1515 C CA . THR A 1 186 ? -17.094 -51.344 -21.953 1 95.19 186 THR A CA 1
ATOM 1516 C C . THR A 1 186 ? -17.812 -50.031 -21.734 1 95.19 186 THR A C 1
ATOM 1518 O O . THR A 1 186 ? -18.953 -50 -21.234 1 95.19 186 THR A O 1
ATOM 1521 N N . PHE A 1 187 ? -17.203 -48.906 -22.016 1 95.38 187 PHE A N 1
ATOM 1522 C CA . PHE A 1 187 ? -17.844 -47.594 -21.891 1 95.38 187 PHE A CA 1
ATOM 1523 C C . PHE A 1 187 ? -19.047 -47.5 -22.812 1 95.38 187 PHE A C 1
ATOM 1525 O O . PHE A 1 187 ? -20.109 -47.031 -22.406 1 95.38 187 PHE A O 1
ATOM 1532 N N . ILE A 1 188 ? -18.891 -48.031 -24.047 1 94.38 188 ILE A N 1
ATOM 1533 C CA . ILE A 1 188 ? -20 -48 -25 1 94.38 188 ILE A CA 1
ATOM 1534 C C . ILE A 1 188 ? -21.141 -48.906 -24.5 1 94.38 188 ILE A C 1
ATOM 1536 O O . ILE A 1 188 ? -22.312 -48.562 -24.688 1 94.38 188 ILE A O 1
ATOM 1540 N N . CYS A 1 189 ? -20.797 -49.938 -23.859 1 94.94 189 CYS A N 1
ATOM 1541 C CA . CYS A 1 189 ? -21.812 -50.812 -23.312 1 94.94 189 CYS A CA 1
ATOM 1542 C C . CYS A 1 189 ? -22.562 -50.156 -22.172 1 94.94 189 CYS A C 1
ATOM 1544 O O . CYS A 1 189 ? -23.781 -50.312 -22.031 1 94.94 189 CYS A O 1
ATOM 1546 N N . VAL A 1 190 ? -21.828 -49.406 -21.375 1 94.75 190 VAL A N 1
ATOM 1547 C CA . VAL A 1 190 ? -22.5 -48.656 -20.312 1 94.75 190 VAL A CA 1
ATOM 1548 C C . VAL A 1 190 ? -23.453 -47.625 -20.938 1 94.75 190 VAL A C 1
ATOM 1550 O O . VAL A 1 190 ? -24.578 -47.469 -20.469 1 94.75 190 VAL A O 1
ATOM 1553 N N . VAL A 1 191 ? -23.047 -46.906 -22 1 94.81 191 VAL A N 1
ATOM 1554 C CA . VAL A 1 191 ? -23.859 -45.906 -22.672 1 94.81 191 VAL A CA 1
ATOM 1555 C C . VAL A 1 191 ? -25.125 -46.562 -23.219 1 94.81 191 VAL A C 1
ATOM 1557 O O . VAL A 1 191 ? -26.234 -46.062 -23.031 1 94.81 191 VAL A O 1
ATOM 1560 N N . TYR A 1 192 ? -24.984 -47.781 -23.781 1 92.88 192 TYR A N 1
ATOM 1561 C CA . TYR A 1 192 ? -26.109 -48.5 -24.359 1 92.88 192 TYR A CA 1
ATOM 1562 C C . TYR A 1 192 ? -27.078 -48.969 -23.281 1 92.88 192 TYR A C 1
ATOM 1564 O O . TYR A 1 192 ? -28.297 -48.812 -23.406 1 92.88 192 TYR A O 1
ATOM 1572 N N . ALA A 1 193 ? -26.5 -49.531 -22.25 1 92.75 193 ALA A N 1
ATOM 1573 C CA . ALA A 1 193 ? -27.328 -50.062 -21.172 1 92.75 193 ALA A CA 1
ATOM 1574 C C . ALA A 1 193 ? -28.109 -48.938 -20.5 1 92.75 193 ALA A C 1
ATOM 1576 O O . ALA A 1 193 ? -29.281 -49.125 -20.125 1 92.75 193 ALA A O 1
ATOM 1577 N N . CYS A 1 194 ? -27.5 -47.812 -20.359 1 92.19 194 CYS A N 1
ATOM 1578 C CA . CYS A 1 194 ? -28.172 -46.688 -19.719 1 92.19 194 CYS A CA 1
ATOM 1579 C C . CYS A 1 194 ? -29.188 -46.031 -20.656 1 92.19 194 CYS A C 1
ATOM 1581 O O . CYS A 1 194 ? -30.203 -45.5 -20.203 1 92.19 194 CYS A O 1
ATOM 1583 N N . SER A 1 195 ? -28.984 -46.094 -21.969 1 90.62 195 SER A N 1
ATOM 1584 C CA . SER A 1 195 ? -29.906 -45.5 -22.953 1 90.62 195 SER A CA 1
ATOM 1585 C C . SER A 1 195 ? -31.203 -46.312 -23.016 1 90.62 195 SER A C 1
ATOM 1587 O O . SER A 1 195 ? -32.281 -45.75 -23.219 1 90.62 195 SER A O 1
ATOM 1589 N N . ILE A 1 196 ? -31.172 -47.562 -22.734 1 86.88 196 ILE A N 1
ATOM 1590 C CA . ILE A 1 196 ? -32.344 -48.438 -22.844 1 86.88 196 ILE A CA 1
ATOM 1591 C C . ILE A 1 196 ? -33.094 -48.469 -21.516 1 86.88 196 ILE A C 1
ATOM 1593 O O . ILE A 1 196 ? -34.281 -48.812 -21.484 1 86.88 196 ILE A O 1
ATOM 1597 N N . ASN A 1 197 ? -32.5 -47.906 -20.562 1 83.25 197 ASN A N 1
ATOM 1598 C CA . ASN A 1 197 ? -33.125 -47.906 -19.25 1 83.25 197 ASN A CA 1
ATOM 1599 C C . ASN A 1 197 ? -34.438 -47.094 -19.25 1 83.25 197 ASN A C 1
ATOM 1601 O O . ASN A 1 197 ? -34.531 -46.125 -19.984 1 83.25 197 ASN A O 1
ATOM 1605 N N . ASN A 1 198 ? -35.406 -47.438 -18.422 1 80.75 198 ASN A N 1
ATOM 1606 C CA . ASN A 1 198 ? -36.719 -46.812 -18.203 1 80.75 198 ASN A CA 1
ATOM 1607 C C . ASN A 1 198 ? -37.438 -46.562 -19.516 1 80.75 198 ASN A C 1
ATOM 1609 O O . ASN A 1 198 ? -37.906 -45.469 -19.797 1 80.75 198 ASN A O 1
ATOM 1613 N N . ASP A 1 199 ? -37.531 -47.562 -20.406 1 78.31 199 ASP A N 1
ATOM 1614 C CA . ASP A 1 199 ? -38.281 -47.562 -21.672 1 78.31 199 ASP A CA 1
ATOM 1615 C C . ASP A 1 199 ? -37.719 -46.531 -22.656 1 78.31 199 ASP A C 1
ATOM 1617 O O . ASP A 1 199 ? -38.469 -45.688 -23.156 1 78.31 199 ASP A O 1
ATOM 1621 N N . TYR A 1 200 ? -36.281 -46.531 -22.953 1 81 200 TYR A N 1
ATOM 1622 C CA . TYR A 1 200 ? -35.594 -45.688 -23.938 1 81 200 TYR A CA 1
ATOM 1623 C C . TYR A 1 200 ? -35.656 -44.219 -23.547 1 81 200 TYR A C 1
ATOM 1625 O O . TYR A 1 200 ? -36.125 -43.406 -24.328 1 81 200 TYR A O 1
ATOM 1633 N N . GLN A 1 201 ? -35.25 -43.969 -22.391 1 78.62 201 GLN A N 1
ATOM 1634 C CA . GLN A 1 201 ? -35.25 -42.656 -21.797 1 78.62 201 GLN A CA 1
ATOM 1635 C C . GLN A 1 201 ? -34.531 -41.656 -22.688 1 78.62 201 GLN A C 1
ATOM 1637 O O . GLN A 1 201 ? -34.781 -40.438 -22.625 1 78.62 201 GLN A O 1
ATOM 1642 N N . PHE A 1 202 ? -33.625 -42.094 -23.609 1 80.88 202 PHE A N 1
ATOM 1643 C CA . PHE A 1 202 ? -32.844 -41.156 -24.406 1 80.88 202 PHE A CA 1
ATOM 1644 C C . PHE A 1 202 ? -33.688 -40.5 -25.469 1 80.88 202 PHE A C 1
ATOM 1646 O O . PHE A 1 202 ? -33.375 -39.406 -25.938 1 80.88 202 PHE A O 1
ATOM 1653 N N . ILE A 1 203 ? -34.906 -41.094 -25.781 1 80.38 203 ILE A N 1
ATOM 1654 C CA . ILE A 1 203 ? -35.75 -40.531 -26.797 1 80.38 203 ILE A CA 1
ATOM 1655 C C . ILE A 1 203 ? -37.062 -40.062 -26.172 1 80.38 203 ILE A C 1
ATOM 1657 O O . ILE A 1 203 ? -37.688 -39.125 -26.656 1 80.38 203 ILE A O 1
ATOM 1661 N N . LYS A 1 204 ? -37.344 -40.5 -24.906 1 79.88 204 LYS A N 1
ATOM 1662 C CA . LYS A 1 204 ? -38.656 -40.219 -24.359 1 79.88 204 LYS A CA 1
ATOM 1663 C C . LYS A 1 204 ? -38.594 -39.219 -23.203 1 79.88 204 LYS A C 1
ATOM 1665 O O . LYS A 1 204 ? -37.5 -38.906 -22.734 1 79.88 204 LYS A O 1
ATOM 1670 N N . ASN A 1 205 ? -39.594 -38.469 -22.766 1 77.38 205 ASN A N 1
ATOM 1671 C CA . ASN A 1 205 ? -39.812 -37.656 -21.578 1 77.38 205 ASN A CA 1
ATOM 1672 C C . ASN A 1 205 ? -39.281 -36.25 -21.75 1 77.38 205 ASN A C 1
ATOM 1674 O O . ASN A 1 205 ? -38.969 -35.562 -20.766 1 77.38 205 ASN A O 1
ATOM 1678 N N . GLN A 1 206 ? -38.906 -35.906 -22.984 1 83.94 206 GLN A N 1
ATOM 1679 C CA . GLN A 1 206 ? -38.5 -34.531 -23.234 1 83.94 206 GLN A CA 1
ATOM 1680 C C . GLN A 1 206 ? -39.094 -34 -24.531 1 83.94 206 GLN A C 1
ATOM 1682 O O . GLN A 1 206 ? -39.5 -34.781 -25.391 1 83.94 206 GLN A O 1
ATOM 1687 N N . PRO A 1 207 ? -39.281 -32.75 -24.5 1 85.75 207 PRO A N 1
ATOM 1688 C CA . PRO A 1 207 ? -39.781 -32.188 -25.75 1 85.75 207 PRO A CA 1
ATOM 1689 C C . PRO A 1 207 ? -38.938 -32.531 -26.953 1 85.75 207 PRO A C 1
ATOM 1691 O O . PRO A 1 207 ? -37.719 -32.781 -26.812 1 85.75 207 PRO A O 1
ATOM 1694 N N . SER A 1 208 ? -39.469 -32.719 -28.062 1 87.56 208 SER A N 1
ATOM 1695 C CA . SER A 1 208 ? -38.812 -33.219 -29.266 1 87.56 208 SER A CA 1
ATOM 1696 C C . SER A 1 208 ? -37.656 -32.344 -29.656 1 87.56 208 SER A C 1
ATOM 1698 O O . SER A 1 208 ? -36.625 -32.812 -30.125 1 87.56 208 SER A O 1
ATOM 1700 N N . TRP A 1 209 ? -37.844 -31.031 -29.438 1 89.12 209 TRP A N 1
ATOM 1701 C CA . TRP A 1 209 ? -36.75 -30.156 -29.812 1 89.12 209 TRP A CA 1
ATOM 1702 C C . TRP A 1 209 ? -35.531 -30.391 -28.938 1 89.12 209 TRP A C 1
ATOM 1704 O O . TRP A 1 209 ? -34.375 -30.344 -29.406 1 89.12 209 TRP A O 1
ATOM 1714 N N . LEU A 1 210 ? -35.688 -30.656 -27.703 1 87.69 210 LEU A N 1
ATOM 1715 C CA . LEU A 1 210 ? -34.594 -30.891 -26.781 1 87.69 210 LEU A CA 1
ATOM 1716 C C . LEU A 1 210 ? -33.938 -32.25 -27.047 1 87.69 210 LEU A C 1
ATOM 1718 O O . LEU A 1 210 ? -32.719 -32.375 -26.953 1 87.69 210 LEU A O 1
ATOM 1722 N N . THR A 1 211 ? -34.75 -33.188 -27.422 1 90.19 211 THR A N 1
ATOM 1723 C CA . THR A 1 211 ? -34.219 -34.5 -27.75 1 90.19 211 THR A CA 1
ATOM 1724 C C . THR A 1 211 ? -33.406 -34.438 -29.016 1 90.19 211 THR A C 1
ATOM 1726 O O . THR A 1 211 ? -32.312 -35.031 -29.078 1 90.19 211 THR A O 1
ATOM 1729 N N . MET A 1 212 ? -33.875 -33.688 -29.969 1 91.12 212 MET A N 1
ATOM 1730 C CA . MET A 1 212 ? -33.125 -33.531 -31.219 1 91.12 212 MET A CA 1
ATOM 1731 C C . MET A 1 212 ? -31.812 -32.781 -31 1 91.12 212 MET A C 1
ATOM 1733 O O . MET A 1 212 ? -30.781 -33.125 -31.562 1 91.12 212 MET A O 1
ATOM 1737 N N . SER A 1 213 ? -31.922 -31.828 -30.156 1 91.38 213 SER A N 1
ATOM 1738 C CA . SER A 1 213 ? -30.719 -31.047 -29.891 1 91.38 213 SER A CA 1
ATOM 1739 C C . SER A 1 213 ? -29.688 -31.891 -29.156 1 91.38 213 SER A C 1
ATOM 1741 O O . SER A 1 213 ? -28.484 -31.734 -29.391 1 91.38 213 SER A O 1
ATOM 1743 N N . ARG A 1 214 ? -30.047 -32.75 -28.297 1 91.12 214 ARG A N 1
ATOM 1744 C CA . ARG A 1 214 ? -29.141 -33.625 -27.578 1 91.12 214 ARG A CA 1
ATOM 1745 C C . ARG A 1 214 ? -28.484 -34.625 -28.516 1 91.12 214 ARG A C 1
ATOM 1747 O O . ARG A 1 214 ? -27.281 -34.875 -28.438 1 91.12 214 ARG A O 1
ATOM 1754 N N . ILE A 1 215 ? -29.25 -35.156 -29.359 1 91.62 215 ILE A N 1
ATOM 1755 C CA . ILE A 1 215 ? -28.75 -36.156 -30.266 1 91.62 215 ILE A CA 1
ATOM 1756 C C . ILE A 1 215 ? -27.812 -35.531 -31.297 1 91.62 215 ILE A C 1
ATOM 1758 O O . ILE A 1 215 ? -26.734 -36.062 -31.562 1 91.62 215 ILE A O 1
ATOM 1762 N N . VAL A 1 216 ? -28.234 -34.406 -31.812 1 93.31 216 VAL A N 1
ATOM 1763 C CA . VAL A 1 216 ? -27.406 -33.719 -32.781 1 93.31 216 VAL A CA 1
ATOM 1764 C C . VAL A 1 216 ? -26.156 -33.156 -32.125 1 93.31 216 VAL A C 1
ATOM 1766 O O . VAL A 1 216 ? -25.047 -33.281 -32.625 1 93.31 216 VAL A O 1
ATOM 1769 N N . GLY A 1 217 ? -26.375 -32.5 -31.078 1 92.31 217 GLY A N 1
ATOM 1770 C CA . GLY A 1 217 ? -25.25 -31.984 -30.344 1 92.31 217 GLY A CA 1
ATOM 1771 C C . GLY A 1 217 ? -24.266 -33.031 -29.906 1 92.31 217 GLY A C 1
ATOM 1772 O O . GLY A 1 217 ? -23.047 -32.875 -30 1 92.31 217 GLY A O 1
ATOM 1773 N N . GLY A 1 218 ? -24.75 -34.062 -29.391 1 92.44 218 GLY A N 1
ATOM 1774 C CA . GLY A 1 218 ? -23.906 -35.188 -29 1 92.44 218 GLY A CA 1
ATOM 1775 C C . GLY A 1 218 ? -23.172 -35.812 -30.172 1 92.44 218 GLY A C 1
ATOM 1776 O O . GLY A 1 218 ? -22 -36.156 -30.047 1 92.44 218 GLY A O 1
ATOM 1777 N N . SER A 1 219 ? -23.828 -35.906 -31.266 1 93.69 219 SER A N 1
ATOM 1778 C CA . SER A 1 219 ? -23.203 -36.5 -32.438 1 93.69 219 SER A CA 1
ATOM 1779 C C . SER A 1 219 ? -22.078 -35.594 -33 1 93.69 219 SER A C 1
ATOM 1781 O O . SER A 1 219 ? -21.062 -36.094 -33.469 1 93.69 219 SER A O 1
ATOM 1783 N N . ILE A 1 220 ? -22.297 -34.344 -32.906 1 93.31 220 ILE A N 1
ATOM 1784 C CA . ILE A 1 220 ? -21.281 -33.406 -33.344 1 93.31 220 ILE A CA 1
ATOM 1785 C C . ILE A 1 220 ? -20.031 -33.562 -32.469 1 93.31 220 ILE A C 1
ATOM 1787 O O . ILE A 1 220 ? -18.906 -33.531 -32.969 1 93.31 220 ILE A O 1
ATOM 1791 N N . LEU A 1 221 ? -20.234 -33.75 -31.219 1 93.19 221 LEU A N 1
ATOM 1792 C CA . LEU A 1 221 ? -19.109 -33.875 -30.297 1 93.19 221 LEU A CA 1
ATOM 1793 C C . LEU A 1 221 ? -18.359 -35.188 -30.578 1 93.19 221 LEU A C 1
ATOM 1795 O O . LEU A 1 221 ? -17.125 -35.219 -30.516 1 93.19 221 LEU A O 1
ATOM 1799 N N . ILE A 1 222 ? -19.062 -36.156 -30.922 1 93.62 222 ILE A N 1
ATOM 1800 C CA . ILE A 1 222 ? -18.453 -37.438 -31.203 1 93.62 222 ILE A CA 1
ATOM 1801 C C . ILE A 1 222 ? -17.656 -37.375 -32.5 1 93.62 222 ILE A C 1
ATOM 1803 O O . ILE A 1 222 ? -16.531 -37.875 -32.594 1 93.62 222 ILE A O 1
ATOM 1807 N N . LEU A 1 223 ? -18.234 -36.719 -33.469 1 92.38 223 LEU A N 1
ATOM 1808 C CA . LEU A 1 223 ? -17.547 -36.562 -34.75 1 92.38 223 LEU A CA 1
ATOM 1809 C C . LEU A 1 223 ? -16.297 -35.688 -34.562 1 92.38 223 LEU A C 1
ATOM 1811 O O . LEU A 1 223 ? -15.266 -35.969 -35.219 1 92.38 223 LEU A O 1
ATOM 1815 N N . PHE A 1 224 ? -16.438 -34.75 -33.812 1 89 224 PHE A N 1
ATOM 1816 C CA . PHE A 1 224 ? -15.289 -33.906 -33.531 1 89 224 PHE A CA 1
ATOM 1817 C C . PHE A 1 224 ? -14.195 -34.719 -32.812 1 89 224 PHE A C 1
ATOM 1819 O O . PHE A 1 224 ? -13.016 -34.562 -33.125 1 89 224 PHE A O 1
ATOM 1826 N N . ASN A 1 225 ? -14.555 -35.438 -31.844 1 90.94 225 ASN A N 1
ATOM 1827 C CA . ASN A 1 225 ? -13.609 -36.312 -31.156 1 90.94 225 ASN A CA 1
ATOM 1828 C C . ASN A 1 225 ? -12.906 -37.25 -32.125 1 90.94 225 ASN A C 1
ATOM 1830 O O . ASN A 1 225 ? -11.688 -37.469 -32.031 1 90.94 225 ASN A O 1
ATOM 1834 N N . TYR A 1 226 ? -13.664 -37.75 -33 1 88.69 226 TYR A N 1
ATOM 1835 C CA . TYR A 1 226 ? -13.102 -38.625 -34 1 88.69 226 TYR A CA 1
ATOM 1836 C C . TYR A 1 226 ? -12.109 -37.906 -34.875 1 88.69 226 TYR A C 1
ATOM 1838 O O . TYR A 1 226 ? -11.031 -38.406 -35.188 1 88.69 226 TYR A O 1
ATOM 1846 N N . TRP A 1 227 ? -12.438 -36.781 -35.25 1 86.81 227 TRP A N 1
ATOM 1847 C CA . TRP A 1 227 ? -11.555 -35.938 -36.094 1 86.81 227 TRP A CA 1
ATOM 1848 C C . TRP A 1 227 ? -10.258 -35.625 -35.344 1 86.81 227 TRP A C 1
ATOM 1850 O O . TRP A 1 227 ? -9.172 -35.719 -35.938 1 86.81 227 TRP A O 1
ATOM 1860 N N . VAL A 1 228 ? -10.328 -35.312 -34.094 1 87.31 228 VAL A N 1
ATOM 1861 C CA . VAL A 1 228 ? -9.164 -34.969 -33.281 1 87.31 228 VAL A CA 1
ATOM 1862 C C . VAL A 1 228 ? -8.25 -36.156 -33.125 1 87.31 228 VAL A C 1
ATOM 1864 O O . VAL A 1 228 ? -7.031 -36.062 -33.312 1 87.31 228 VAL A O 1
ATOM 1867 N N . LYS A 1 229 ? -8.797 -37.281 -32.875 1 86.31 229 LYS A N 1
ATOM 1868 C CA . LYS A 1 229 ? -8 -38.469 -32.656 1 86.31 229 LYS A CA 1
ATOM 1869 C C . LYS A 1 229 ? -7.352 -38.969 -33.938 1 86.31 229 LYS A C 1
ATOM 1871 O O . LYS A 1 229 ? -6.211 -39.438 -33.938 1 86.31 229 LYS A O 1
ATOM 1876 N N . VAL A 1 230 ? -8.047 -38.812 -34.969 1 84.56 230 VAL A N 1
ATOM 1877 C CA . VAL A 1 230 ? -7.504 -39.25 -36.25 1 84.56 230 VAL A CA 1
ATOM 1878 C C . VAL A 1 230 ? -6.391 -38.312 -36.688 1 84.56 230 VAL A C 1
ATOM 1880 O O . VAL A 1 230 ? -5.332 -38.75 -37.156 1 84.56 230 VAL A O 1
ATOM 1883 N N . ASN A 1 231 ? -6.645 -37.094 -36.562 1 83.56 231 ASN A N 1
ATOM 1884 C CA . ASN A 1 231 ? -5.621 -36.125 -36.906 1 83.56 231 ASN A CA 1
ATOM 1885 C C . ASN A 1 231 ? -4.387 -36.25 -36.031 1 83.56 231 ASN A C 1
ATOM 1887 O O . ASN A 1 231 ? -3.26 -36.062 -36.469 1 83.56 231 ASN A O 1
ATOM 1891 N N . ALA A 1 232 ? -4.602 -36.438 -34.781 1 83.81 232 ALA A N 1
ATOM 1892 C CA . ALA A 1 232 ? -3.48 -36.656 -33.875 1 83.81 232 ALA A CA 1
ATOM 1893 C C . ALA A 1 232 ? -2.693 -37.906 -34.219 1 83.81 232 ALA A C 1
ATOM 1895 O O . ALA A 1 232 ? -1.46 -37.906 -34.219 1 83.81 232 ALA A O 1
ATOM 1896 N N . HIS A 1 233 ? -3.432 -38.969 -34.562 1 80.88 233 HIS A N 1
ATOM 1897 C CA . HIS A 1 233 ? -2.785 -40.219 -34.906 1 80.88 233 HIS A CA 1
ATOM 1898 C C . HIS A 1 233 ? -1.977 -40.094 -36.219 1 80.88 233 HIS A C 1
ATOM 1900 O O . HIS A 1 233 ? -0.915 -40.688 -36.344 1 80.88 233 HIS A O 1
ATOM 1906 N N . ASN A 1 234 ? -2.488 -39.281 -37.062 1 79.56 234 ASN A N 1
ATOM 1907 C CA . ASN A 1 234 ? -1.793 -39.094 -38.312 1 79.56 234 ASN A CA 1
ATOM 1908 C C . ASN A 1 234 ? -0.532 -38.25 -38.125 1 79.56 234 ASN A C 1
ATOM 1910 O O . ASN A 1 234 ? 0.428 -38.375 -38.875 1 79.56 234 ASN A O 1
ATOM 1914 N N . THR A 1 235 ? -0.572 -37.438 -37.188 1 79.25 235 THR A N 1
ATOM 1915 C CA . THR A 1 235 ? 0.567 -36.562 -36.938 1 79.25 235 THR A CA 1
ATOM 1916 C C . THR A 1 235 ? 1.665 -37.281 -36.188 1 79.25 235 THR A C 1
ATOM 1918 O O . THR A 1 235 ? 2.846 -37.188 -36.531 1 79.25 235 THR A O 1
ATOM 1921 N N . ILE A 1 236 ? 1.333 -38.031 -35.094 1 77.81 236 ILE A N 1
ATOM 1922 C CA . ILE A 1 236 ? 2.344 -38.656 -34.25 1 77.81 236 ILE A CA 1
ATOM 1923 C C . ILE A 1 236 ? 2.572 -40.094 -34.719 1 77.81 236 ILE A C 1
ATOM 1925 O O . ILE A 1 236 ? 3.584 -40.719 -34.375 1 77.81 236 ILE A O 1
ATOM 1929 N N . LYS A 1 237 ? 1.743 -40.625 -35.562 1 76.62 237 LYS A N 1
ATOM 1930 C CA . LYS A 1 237 ? 1.849 -41.969 -36.094 1 76.62 237 LYS A CA 1
ATOM 1931 C C . LYS A 1 237 ? 1.807 -43 -35 1 76.62 237 LYS A C 1
ATOM 1933 O O . LYS A 1 237 ? 1.526 -42.688 -33.844 1 76.62 237 LYS A O 1
ATOM 1938 N N . ASP A 1 238 ? 2.006 -44.25 -35.219 1 79.69 238 ASP A N 1
ATOM 1939 C CA . ASP A 1 238 ? 1.855 -45.375 -34.281 1 79.69 238 ASP A CA 1
ATOM 1940 C C . ASP A 1 238 ? 2.941 -45.344 -33.219 1 79.69 238 ASP A C 1
ATOM 1942 O O . ASP A 1 238 ? 2.719 -45.812 -32.094 1 79.69 238 ASP A O 1
ATOM 1946 N N . TYR A 1 239 ? 4 -44.75 -33.531 1 82 239 TYR A N 1
ATOM 1947 C CA . TYR A 1 239 ? 5.129 -44.719 -32.594 1 82 239 TYR A CA 1
ATOM 1948 C C . TYR A 1 239 ? 4.777 -43.969 -31.328 1 82 239 TYR A C 1
ATOM 1950 O O . TYR A 1 239 ? 4.941 -44.5 -30.219 1 82 239 TYR A O 1
ATOM 1958 N N . ALA A 1 240 ? 4.246 -42.844 -31.484 1 82.19 240 ALA A N 1
ATOM 1959 C CA . ALA A 1 240 ? 3.957 -42 -30.312 1 82.19 240 ALA A CA 1
ATOM 1960 C C . ALA A 1 240 ? 2.633 -42.406 -29.672 1 82.19 240 ALA A C 1
ATOM 1962 O O . ALA A 1 240 ? 2.434 -42.219 -28.469 1 82.19 240 ALA A O 1
ATOM 1963 N N . TRP A 1 241 ? 1.808 -43.031 -30.469 1 83.44 241 TRP A N 1
ATOM 1964 C CA . TRP A 1 241 ? 0.514 -43.469 -29.953 1 83.44 241 TRP A CA 1
ATOM 1965 C C . TRP A 1 241 ? 0.683 -44.562 -28.906 1 83.44 241 TRP A C 1
ATOM 1967 O O . TRP A 1 241 ? -0.026 -44.594 -27.906 1 83.44 241 TRP A O 1
ATOM 1977 N N . TYR A 1 242 ? 1.583 -45.406 -29.141 1 88.56 242 TYR A N 1
ATOM 1978 C CA . TYR A 1 242 ? 1.825 -46.531 -28.234 1 88.56 242 TYR A CA 1
ATOM 1979 C C . TYR A 1 242 ? 3.021 -46.25 -27.328 1 88.56 242 TYR A C 1
ATOM 1981 O O . TYR A 1 242 ? 3.744 -47.156 -26.938 1 88.56 242 TYR A O 1
ATOM 1989 N N . TRP A 1 243 ? 3.307 -45.062 -27.078 1 90.38 243 TRP A N 1
ATOM 1990 C CA . TRP A 1 243 ? 4.383 -44.656 -26.172 1 90.38 243 TRP A CA 1
ATOM 1991 C C . TRP A 1 243 ? 5.703 -45.281 -26.594 1 90.38 243 TRP A C 1
ATOM 1993 O O . TRP A 1 243 ? 6.434 -45.812 -25.75 1 90.38 243 TRP A O 1
ATOM 2003 N N . GLY A 1 244 ? 5.984 -45.312 -27.781 1 87.5 244 GLY A N 1
ATOM 2004 C CA . GLY A 1 244 ? 7.246 -45.844 -28.281 1 87.5 244 GLY A CA 1
ATOM 2005 C C . GLY A 1 244 ? 8.453 -45.094 -27.766 1 87.5 244 GLY A C 1
ATOM 2006 O O . GLY A 1 244 ? 9.555 -45.625 -27.688 1 87.5 244 GLY A O 1
ATOM 2007 N N . ASP A 1 245 ? 8.219 -43.875 -27.375 1 86.88 245 ASP A N 1
ATOM 2008 C CA . ASP A 1 245 ? 9.305 -43 -26.922 1 86.88 245 ASP A CA 1
ATOM 2009 C C . ASP A 1 245 ? 9.859 -43.5 -25.578 1 86.88 245 ASP A C 1
ATOM 2011 O O . ASP A 1 245 ? 10.953 -43.094 -25.172 1 86.88 245 ASP A O 1
ATOM 2015 N N . PHE A 1 246 ? 9.133 -44.312 -24.891 1 90.12 246 PHE A N 1
ATOM 2016 C CA . PHE A 1 246 ? 9.602 -44.844 -23.625 1 90.12 246 PHE A CA 1
ATOM 2017 C C . PHE A 1 246 ? 10.617 -45.969 -23.859 1 90.12 246 PHE A C 1
ATOM 2019 O O . PHE A 1 246 ? 11.367 -46.312 -22.938 1 90.12 246 PHE A O 1
ATOM 2026 N N . PHE A 1 247 ? 10.672 -46.5 -25.062 1 89.69 247 PHE A N 1
ATOM 2027 C CA . PHE A 1 247 ? 11.523 -47.625 -25.359 1 89.69 247 PHE A CA 1
ATOM 2028 C C . PHE A 1 247 ? 12.68 -47.219 -26.266 1 89.69 247 PHE A C 1
ATOM 2030 O O . PHE A 1 247 ? 13.82 -47.656 -26.062 1 89.69 247 PHE A O 1
ATOM 2037 N N . PHE A 1 248 ? 12.367 -46.5 -27.281 1 85.88 248 PHE A N 1
ATOM 2038 C CA . PHE A 1 248 ? 13.414 -46.031 -28.188 1 85.88 248 PHE A CA 1
ATOM 2039 C C . PHE A 1 248 ? 13.047 -44.688 -28.781 1 85.88 248 PHE A C 1
ATOM 2041 O O . PHE A 1 248 ? 11.891 -44.25 -28.703 1 85.88 248 PHE A O 1
ATOM 2048 N N . ARG A 1 249 ? 14.07 -44 -29.297 1 84.19 249 ARG A N 1
ATOM 2049 C CA . ARG A 1 249 ? 13.867 -42.688 -29.891 1 84.19 249 ARG A CA 1
ATOM 2050 C C . ARG A 1 249 ? 13.969 -42.75 -31.406 1 84.19 249 ARG A C 1
ATOM 2052 O O . ARG A 1 249 ? 14.812 -43.469 -31.953 1 84.19 249 ARG A O 1
ATOM 2059 N N . GLN A 1 250 ? 13.008 -42.094 -31.891 1 77.12 250 GLN A N 1
ATOM 2060 C CA . GLN A 1 250 ? 13.102 -41.969 -33.344 1 77.12 250 GLN A CA 1
ATOM 2061 C C . GLN A 1 250 ? 13.898 -40.719 -33.75 1 77.12 250 GLN A C 1
ATOM 2063 O O . GLN A 1 250 ? 13.664 -39.625 -33.219 1 77.12 250 GLN A O 1
ATOM 2068 N N . ILE A 1 251 ? 15.055 -40.75 -34.281 1 60.97 251 ILE A N 1
ATOM 2069 C CA . ILE A 1 251 ? 16.047 -39.75 -34.594 1 60.97 251 ILE A CA 1
ATOM 2070 C C . ILE A 1 251 ? 15.367 -38.562 -35.312 1 60.97 251 ILE A C 1
ATOM 2072 O O . ILE A 1 251 ? 15.727 -37.406 -35.094 1 60.97 251 ILE A O 1
ATOM 2076 N N . ASN A 1 252 ? 14.445 -38.719 -36.125 1 52.78 252 ASN A N 1
ATOM 2077 C CA . ASN A 1 252 ? 13.875 -37.594 -36.812 1 52.78 252 ASN A CA 1
ATOM 2078 C C . ASN A 1 252 ? 12.984 -36.75 -35.906 1 52.78 252 ASN A C 1
ATOM 2080 O O . ASN A 1 252 ? 12.594 -35.625 -36.25 1 52.78 252 ASN A O 1
ATOM 2084 N N . ASN A 1 253 ? 12.789 -37.281 -34.75 1 54.78 253 ASN A N 1
ATOM 2085 C CA . ASN A 1 253 ? 11.828 -36.531 -33.938 1 54.78 253 ASN A CA 1
ATOM 2086 C C . ASN A 1 253 ? 12.5 -35.938 -32.688 1 54.78 253 ASN A C 1
ATOM 2088 O O . ASN A 1 253 ? 12.297 -36.438 -31.578 1 54.78 253 ASN A O 1
ATOM 2092 N N . GLU A 1 254 ? 13.492 -35.219 -32.875 1 53.66 254 GLU A N 1
ATOM 2093 C CA . GLU A 1 254 ? 14.172 -34.625 -31.734 1 53.66 254 GLU A CA 1
ATOM 2094 C C . GLU A 1 254 ? 13.258 -33.656 -31 1 53.66 254 GLU A C 1
ATOM 2096 O O . GLU A 1 254 ? 13.414 -33.438 -29.797 1 53.66 254 GLU A O 1
ATOM 2101 N N . GLU A 1 255 ? 12.281 -33.094 -31.766 1 60.38 255 GLU A N 1
ATOM 2102 C CA . GLU A 1 255 ? 11.383 -32.156 -31.125 1 60.38 255 GLU A CA 1
ATOM 2103 C C . GLU A 1 255 ? 9.93 -32.594 -31.234 1 60.38 255 GLU A C 1
ATOM 2105 O O . GLU A 1 255 ? 9.586 -33.406 -32.125 1 60.38 255 GLU A O 1
ATOM 2110 N N . LEU A 1 256 ? 9.242 -32.344 -30.172 1 64.31 256 LEU A N 1
ATOM 2111 C CA . LEU A 1 256 ? 7.812 -32.625 -30.203 1 64.31 256 LEU A CA 1
ATOM 2112 C C . LEU A 1 256 ? 7.156 -32 -31.422 1 64.31 256 LEU A C 1
ATOM 2114 O O . LEU A 1 256 ? 7.473 -30.859 -31.781 1 64.31 256 LEU A O 1
ATOM 2118 N N . ILE A 1 257 ? 6.629 -32.719 -32.312 1 61.34 257 ILE A N 1
ATOM 2119 C CA . ILE A 1 257 ? 5.961 -32.25 -33.531 1 61.34 257 ILE A CA 1
ATOM 2120 C C . ILE A 1 257 ? 4.68 -31.5 -33.125 1 61.34 257 ILE A C 1
ATOM 2122 O O . ILE A 1 257 ? 3.822 -32.031 -32.438 1 61.34 257 ILE A O 1
ATOM 2126 N N . PHE A 1 258 ? 4.711 -30.234 -33.281 1 62.22 258 PHE A N 1
ATOM 2127 C CA . PHE A 1 258 ? 3.518 -29.438 -33 1 62.22 258 PHE A CA 1
ATOM 2128 C C . PHE A 1 258 ? 2.77 -29.125 -34.281 1 62.22 258 PHE A C 1
ATOM 2130 O O . PHE A 1 258 ? 2.744 -27.969 -34.719 1 62.22 258 PHE A O 1
ATOM 2137 N N . ASP A 1 259 ? 2.316 -30.156 -35.031 1 68.25 259 ASP A N 1
ATOM 2138 C CA . ASP A 1 259 ? 1.57 -29.922 -36.25 1 68.25 259 ASP A CA 1
ATOM 2139 C C . ASP A 1 259 ? 0.105 -30.312 -36.094 1 68.25 259 ASP A C 1
ATOM 2141 O O . ASP A 1 259 ? -0.222 -31.188 -35.281 1 68.25 259 ASP A O 1
ATOM 2145 N N . GLY A 1 260 ? -0.723 -29.531 -36.719 1 72.06 260 GLY A N 1
ATOM 2146 C CA . GLY A 1 260 ? -2.139 -29.859 -36.719 1 72.06 260 GLY A CA 1
ATOM 2147 C C . GLY A 1 260 ? -2.844 -29.531 -35.438 1 72.06 260 GLY A C 1
ATOM 2148 O O . GLY A 1 260 ? -2.773 -28.391 -34.938 1 72.06 260 GLY A O 1
ATOM 2149 N N . VAL A 1 261 ? -3.383 -30.641 -34.938 1 79.31 261 VAL A N 1
ATOM 2150 C CA . VAL A 1 261 ? -4.207 -30.469 -33.719 1 79.31 261 VAL A CA 1
ATOM 2151 C C . VAL A 1 261 ? -3.316 -30.141 -32.531 1 79.31 261 VAL A C 1
ATOM 2153 O O . VAL A 1 261 ? -3.768 -29.516 -31.578 1 79.31 261 VAL A O 1
ATOM 2156 N N . PHE A 1 262 ? -2.107 -30.5 -32.656 1 76.31 262 PHE A N 1
ATOM 2157 C CA . PHE A 1 262 ? -1.181 -30.234 -31.547 1 76.31 262 PHE A CA 1
ATOM 2158 C C . PHE A 1 262 ? -0.821 -28.75 -31.484 1 76.31 262 PHE A C 1
ATOM 2160 O O . PHE A 1 262 ? -0.309 -28.281 -30.469 1 76.31 262 PHE A O 1
ATOM 2167 N N . GLU A 1 263 ? -1.081 -28.094 -32.531 1 75.62 263 GLU A N 1
ATOM 2168 C CA . GLU A 1 263 ? -0.874 -26.641 -32.562 1 75.62 263 GLU A CA 1
ATOM 2169 C C . GLU A 1 263 ? -2.043 -25.906 -31.906 1 75.62 263 GLU A C 1
ATOM 2171 O O . GLU A 1 263 ? -1.886 -24.797 -31.406 1 75.62 263 GLU A O 1
ATOM 2176 N N . MET A 1 264 ? -3.127 -26.625 -31.906 1 77.44 264 MET A N 1
ATOM 2177 C CA . MET A 1 264 ? -4.34 -25.984 -31.406 1 77.44 264 MET A CA 1
ATOM 2178 C C . MET A 1 264 ? -4.508 -26.25 -29.906 1 77.44 264 MET A C 1
ATOM 2180 O O . MET A 1 264 ? -4.996 -25.391 -29.172 1 77.44 264 MET A O 1
ATOM 2184 N N . PHE A 1 265 ? -4.176 -27.469 -29.578 1 77 265 PHE A N 1
ATOM 2185 C CA . PHE A 1 265 ? -4.434 -27.859 -28.203 1 77 265 PHE A CA 1
ATOM 2186 C C . PHE A 1 265 ? -3.219 -28.562 -27.594 1 77 265 PHE A C 1
ATOM 2188 O O . PHE A 1 265 ? -2.494 -29.266 -28.297 1 77 265 PHE A O 1
ATOM 2195 N N . PRO A 1 266 ? -3.158 -28.203 -26.297 1 75.94 266 PRO A N 1
ATOM 2196 C CA . PRO A 1 266 ? -2.111 -28.984 -25.625 1 75.94 266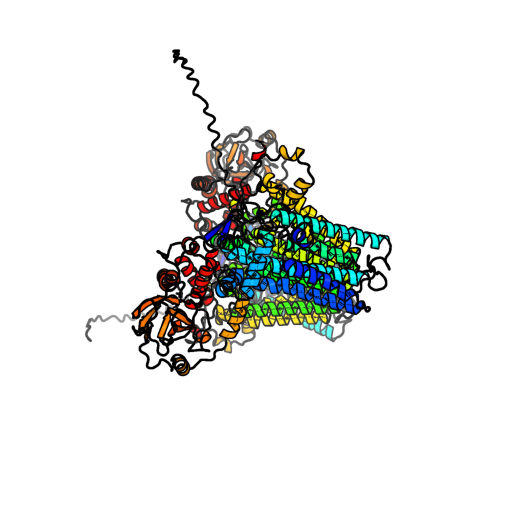 PRO A CA 1
ATOM 2197 C C . PRO A 1 266 ? -2.496 -30.453 -25.453 1 75.94 266 PRO A C 1
ATOM 2199 O O . PRO A 1 266 ? -3.594 -30.75 -24.969 1 75.94 266 PRO A O 1
ATOM 2202 N N . HIS A 1 267 ? -1.763 -31.328 -25.781 1 77.69 267 HIS A N 1
ATOM 2203 C CA . HIS A 1 267 ? -2.01 -32.781 -25.672 1 77.69 267 HIS A CA 1
ATOM 2204 C C . HIS A 1 267 ? -3.428 -33.125 -26.109 1 77.69 267 HIS A C 1
ATOM 2206 O O . HIS A 1 267 ? -4.215 -33.656 -25.328 1 77.69 267 HIS A O 1
ATOM 2212 N N . PRO A 1 268 ? -3.779 -32.906 -27.25 1 81.06 268 PRO A N 1
ATOM 2213 C CA . PRO A 1 268 ? -5.152 -33.031 -27.75 1 81.06 268 PRO A CA 1
ATOM 2214 C C . PRO A 1 268 ? -5.727 -34.438 -27.516 1 81.06 268 PRO A C 1
ATOM 2216 O O . PRO A 1 268 ? -6.938 -34.594 -27.328 1 81.06 268 PRO A O 1
ATOM 2219 N N . MET A 1 269 ? -4.914 -35.438 -27.422 1 84.38 269 MET A N 1
ATOM 2220 C CA . MET A 1 269 ? -5.41 -36.781 -27.25 1 84.38 269 MET A CA 1
ATOM 2221 C C . MET A 1 269 ? -5.957 -37 -25.844 1 84.38 269 MET A C 1
ATOM 2223 O O . MET A 1 269 ? -6.852 -37.844 -25.641 1 84.38 269 MET A O 1
ATOM 2227 N N . TYR A 1 270 ? -5.465 -36.312 -24.984 1 83.94 270 TYR A N 1
ATOM 2228 C CA . TYR A 1 270 ? -5.844 -36.5 -23.578 1 83.94 270 TYR A CA 1
ATOM 2229 C C . TYR A 1 270 ? -6.797 -35.438 -23.109 1 83.94 270 TYR A C 1
ATOM 2231 O O . TYR A 1 270 ? -7.488 -35.594 -22.109 1 83.94 270 TYR A O 1
ATOM 2239 N N . SER A 1 271 ? -6.82 -34.375 -23.844 1 82.25 271 SER A N 1
ATOM 2240 C CA . SER A 1 271 ? -7.664 -33.25 -23.406 1 82.25 271 SER A CA 1
ATOM 2241 C C . SER A 1 271 ? -8.953 -33.188 -24.219 1 82.25 271 SER A C 1
ATOM 2243 O O . SER A 1 271 ? -9.945 -33.844 -23.875 1 82.25 271 SER A O 1
ATOM 2245 N N . VAL A 1 272 ? -8.859 -32.688 -25.438 1 80.88 272 VAL A N 1
ATOM 2246 C CA . VAL A 1 272 ? -10.031 -32.5 -26.297 1 80.88 272 VAL A CA 1
ATOM 2247 C C . VAL A 1 272 ? -10.469 -33.844 -26.859 1 80.88 272 VAL A C 1
ATOM 2249 O O . VAL A 1 272 ? -11.617 -34 -27.266 1 80.88 272 VAL A O 1
ATOM 2252 N N . GLY A 1 273 ? -9.586 -34.75 -26.734 1 81.12 273 GLY A N 1
ATOM 2253 C CA . GLY A 1 273 ? -9.906 -36.094 -27.25 1 81.12 273 GLY A CA 1
ATOM 2254 C C . GLY A 1 273 ? -10.961 -36.812 -26.422 1 81.12 273 GLY A C 1
ATOM 2255 O O . GLY A 1 273 ? -11.484 -37.844 -26.844 1 81.12 273 GLY A O 1
ATOM 2256 N N . TYR A 1 274 ? -11.312 -36.312 -25.344 1 87.81 274 TYR A N 1
ATOM 2257 C CA . TYR A 1 274 ? -12.305 -36.969 -24.5 1 87.81 274 TYR A CA 1
ATOM 2258 C C . TYR A 1 274 ? -13.648 -36.25 -24.578 1 87.81 274 TYR A C 1
ATOM 2260 O O . TYR A 1 274 ? -14.586 -36.594 -23.844 1 87.81 274 TYR A O 1
ATOM 2268 N N . VAL A 1 275 ? -13.781 -35.312 -25.484 1 88.5 275 VAL A N 1
ATOM 2269 C CA . VAL A 1 275 ? -15.031 -34.594 -25.656 1 88.5 275 VAL A CA 1
ATOM 2270 C C . VAL A 1 275 ? -16.125 -35.531 -26.172 1 88.5 275 VAL A C 1
ATOM 2272 O O . VAL A 1 275 ? -17.312 -35.312 -25.922 1 88.5 275 VAL A O 1
ATOM 2275 N N . GLY A 1 276 ? -15.781 -36.594 -26.844 1 91.38 276 GLY A N 1
ATOM 2276 C CA . GLY A 1 276 ? -16.734 -37.594 -27.312 1 91.38 276 GLY A CA 1
ATOM 2277 C C . GLY A 1 276 ? -17.453 -38.312 -26.172 1 91.38 276 GLY A C 1
ATOM 2278 O O . GLY A 1 276 ? -18.656 -38.594 -26.281 1 91.38 276 GLY A O 1
ATOM 2279 N N . TYR A 1 277 ? -16.703 -38.562 -25.031 1 92.62 277 TYR A N 1
ATOM 2280 C CA . TYR A 1 277 ? -17.312 -39.156 -23.859 1 92.62 277 TYR A CA 1
ATOM 2281 C C . TYR A 1 277 ? -18.469 -38.312 -23.344 1 92.62 277 TYR A C 1
ATOM 2283 O O . TYR A 1 277 ? -19.516 -38.844 -22.953 1 92.62 277 TYR A O 1
ATOM 2291 N N . TYR A 1 278 ? -18.328 -37.062 -23.438 1 91.62 278 TYR A N 1
ATOM 2292 C CA . TYR A 1 278 ? -19.391 -36.156 -22.984 1 91.62 278 TYR A CA 1
ATOM 2293 C C . TYR A 1 278 ? -20.531 -36.094 -24.016 1 91.62 278 TYR A C 1
ATOM 2295 O O . TYR A 1 278 ? -21.688 -35.875 -23.656 1 91.62 278 TYR A O 1
ATOM 2303 N N . GLY A 1 279 ? -20.172 -36.281 -25.281 1 92.12 279 GLY A N 1
ATOM 2304 C CA . GLY A 1 279 ? -21.219 -36.406 -26.297 1 92.12 279 GLY A CA 1
ATOM 2305 C C . GLY A 1 279 ? -22.125 -37.594 -26.078 1 92.12 279 GLY A C 1
ATOM 2306 O O . GLY A 1 279 ? -23.344 -37.469 -26.203 1 92.12 279 GLY A O 1
ATOM 2307 N N . PHE A 1 280 ? -21.562 -38.719 -25.688 1 94.06 280 PHE A N 1
ATOM 2308 C CA . PHE A 1 280 ? -22.344 -39.906 -25.406 1 94.06 280 PHE A CA 1
ATOM 2309 C C . PHE A 1 280 ? -23.234 -39.688 -24.188 1 94.06 280 PHE A C 1
ATOM 2311 O O . PHE A 1 280 ? -24.375 -40.156 -24.156 1 94.06 280 PHE A O 1
ATOM 2318 N N . ALA A 1 281 ? -22.688 -38.969 -23.266 1 92.25 281 ALA A N 1
ATOM 2319 C CA . ALA A 1 281 ? -23.469 -38.656 -22.078 1 92.25 281 ALA A CA 1
ATOM 2320 C C . ALA A 1 281 ? -24.672 -37.781 -22.422 1 92.25 281 ALA A C 1
ATOM 2322 O O . ALA A 1 281 ? -25.766 -37.969 -21.875 1 92.25 281 ALA A O 1
ATOM 2323 N N . LEU A 1 282 ? -24.469 -36.906 -23.328 1 90.19 282 LEU A N 1
ATOM 2324 C CA . LEU A 1 282 ? -25.547 -36.031 -23.75 1 90.19 282 LEU A CA 1
ATOM 2325 C C . LEU A 1 282 ? -26.641 -36.812 -24.484 1 90.19 282 LEU A C 1
ATOM 2327 O O . LEU A 1 282 ? -27.828 -36.594 -24.25 1 90.19 282 LEU A O 1
ATOM 2331 N N . ILE A 1 283 ? -26.297 -37.75 -25.281 1 91.12 283 ILE A N 1
ATOM 2332 C CA . ILE A 1 283 ? -27.25 -38.531 -26.062 1 91.12 283 ILE A CA 1
ATOM 2333 C C . ILE A 1 283 ? -28.016 -39.469 -25.156 1 91.12 283 ILE A C 1
ATOM 2335 O O . ILE A 1 283 ? -29.234 -39.625 -25.297 1 91.12 283 ILE A O 1
ATOM 2339 N N . SER A 1 284 ? -27.391 -40.062 -24.172 1 90.56 284 SER A N 1
ATOM 2340 C CA . SER A 1 284 ? -28.031 -41.031 -23.281 1 90.56 284 SER A CA 1
ATOM 2341 C C . SER A 1 284 ? -28.891 -40.344 -22.234 1 90.56 284 SER A C 1
ATOM 2343 O O . SER A 1 284 ? -29.75 -40.969 -21.625 1 90.56 284 SER A O 1
ATOM 2345 N N . LYS A 1 285 ? -28.797 -39.094 -22.062 1 89.19 285 LYS A N 1
ATOM 2346 C CA . LYS A 1 285 ? -29.531 -38.344 -21.062 1 89.19 285 LYS A CA 1
ATOM 2347 C C . LYS A 1 285 ? -29.422 -39.031 -19.688 1 89.19 285 LYS A C 1
ATOM 2349 O O . LYS A 1 285 ? -30.438 -39.281 -19.047 1 89.19 285 LYS A O 1
ATOM 2354 N N . SER A 1 286 ? -28.172 -39.438 -19.281 1 88.38 286 SER A N 1
ATOM 2355 C CA . SER A 1 286 ? -27.953 -40.125 -18.031 1 88.38 286 SER A CA 1
ATOM 2356 C C . SER A 1 286 ? -26.812 -39.5 -17.234 1 88.38 286 SER A C 1
ATOM 2358 O O . SER A 1 286 ? -25.734 -39.25 -17.781 1 88.38 286 SER A O 1
ATOM 2360 N N . TYR A 1 287 ? -27.016 -39.312 -15.922 1 89.25 287 TYR A N 1
ATOM 2361 C CA . TYR A 1 287 ? -26 -38.75 -15.039 1 89.25 287 TYR A CA 1
ATOM 2362 C C . TYR A 1 287 ? -24.922 -39.812 -14.742 1 89.25 287 TYR A C 1
ATOM 2364 O O . TYR A 1 287 ? -23.781 -39.469 -14.453 1 89.25 287 TYR A O 1
ATOM 2372 N N . ILE A 1 288 ? -25.281 -41.031 -14.922 1 90.75 288 ILE A N 1
ATOM 2373 C CA . ILE A 1 288 ? -24.328 -42.094 -14.68 1 90.75 288 ILE A CA 1
ATOM 2374 C C . ILE A 1 288 ? -23.25 -42.094 -15.766 1 90.75 288 ILE A C 1
ATOM 2376 O O . ILE A 1 288 ? -22.062 -42.188 -15.469 1 90.75 288 ILE A O 1
ATOM 2380 N N . VAL A 1 289 ? -23.719 -41.938 -16.984 1 92.88 289 VAL A N 1
ATOM 2381 C CA . VAL A 1 289 ? -22.766 -41.875 -18.078 1 92.88 289 VAL A CA 1
ATOM 2382 C C . VAL A 1 289 ? -21.891 -40.656 -17.953 1 92.88 289 VAL A C 1
ATOM 2384 O O . VAL A 1 289 ? -20.688 -40.688 -18.219 1 92.88 289 VAL A O 1
ATOM 2387 N N . LEU A 1 290 ? -22.484 -39.594 -17.5 1 91.31 290 LEU A N 1
ATOM 2388 C CA . LEU A 1 290 ? -21.703 -38.375 -17.312 1 91.31 290 LEU A CA 1
ATOM 2389 C C . LEU A 1 290 ? -20.656 -38.531 -16.234 1 91.31 290 LEU A C 1
ATOM 2391 O O . LEU A 1 290 ? -19.5 -38.156 -16.406 1 91.31 290 LEU A O 1
ATOM 2395 N N . LEU A 1 291 ? -21.047 -39.156 -15.164 1 91.38 291 LEU A N 1
ATOM 2396 C CA . LEU A 1 291 ? -20.109 -39.375 -14.062 1 91.38 291 LEU A CA 1
ATOM 2397 C C . LEU A 1 291 ? -19 -40.312 -14.492 1 91.38 291 LEU A C 1
ATOM 2399 O O . LEU A 1 291 ? -17.844 -40.125 -14.102 1 91.38 291 LEU A O 1
ATOM 2403 N N . THR A 1 292 ? -19.375 -41.281 -15.242 1 93 292 THR A N 1
ATOM 2404 C CA . THR A 1 292 ? -18.375 -42.219 -15.734 1 93 292 THR A CA 1
ATOM 2405 C C . THR A 1 292 ? -17.406 -41.5 -16.688 1 93 292 THR A C 1
ATOM 2407 O O . THR A 1 292 ? -16.203 -41.781 -16.672 1 93 292 THR A O 1
ATOM 2410 N N . ALA A 1 293 ? -17.938 -40.656 -17.516 1 92.81 293 ALA A N 1
ATOM 2411 C CA . ALA A 1 293 ? -17.094 -39.906 -18.438 1 92.81 293 ALA A CA 1
ATOM 2412 C C . ALA A 1 293 ? -16.141 -38.969 -17.688 1 92.81 293 ALA A C 1
ATOM 2414 O O . ALA A 1 293 ? -14.961 -38.906 -18.031 1 92.81 293 ALA A O 1
ATOM 2415 N N . ILE A 1 294 ? -16.656 -38.406 -16.672 1 90.38 294 ILE A N 1
ATOM 2416 C CA . ILE A 1 294 ? -15.828 -37.5 -15.852 1 90.38 294 ILE A CA 1
ATOM 2417 C C . ILE A 1 294 ? -14.742 -38.312 -15.148 1 90.38 294 ILE A C 1
ATOM 2419 O O . ILE A 1 294 ? -13.586 -37.875 -15.094 1 90.38 294 ILE A O 1
ATOM 2423 N N . PHE A 1 295 ? -15.141 -39.406 -14.664 1 91.94 295 PHE A N 1
ATOM 2424 C CA . PHE A 1 295 ? -14.195 -40.281 -13.992 1 91.94 295 PHE A CA 1
ATOM 2425 C C . PHE A 1 295 ? -13.086 -40.719 -14.938 1 91.94 295 PHE A C 1
ATOM 2427 O O . PHE A 1 295 ? -11.906 -40.688 -14.586 1 91.94 295 PHE A O 1
ATOM 2434 N N . GLY A 1 296 ? -13.414 -41.062 -16.047 1 92 296 GLY A N 1
ATOM 2435 C CA . GLY A 1 296 ? -12.422 -41.438 -17.047 1 92 296 GLY A CA 1
ATOM 2436 C C . GLY A 1 296 ? -11.5 -40.312 -17.453 1 92 296 GLY A C 1
ATOM 2437 O O . GLY A 1 296 ? -10.289 -40.5 -17.562 1 92 296 GLY A O 1
ATOM 2438 N N . HIS A 1 297 ? -12.078 -39.25 -17.703 1 89.81 297 HIS A N 1
ATOM 2439 C CA . HIS A 1 297 ? -11.297 -38.094 -18.109 1 89.81 297 HIS A CA 1
ATOM 2440 C C . HIS A 1 297 ? -10.359 -37.656 -17 1 89.81 297 HIS A C 1
ATOM 2442 O O . HIS A 1 297 ? -9.227 -37.25 -17.266 1 89.81 297 HIS A O 1
ATOM 2448 N N . PHE A 1 298 ? -10.789 -37.688 -15.805 1 88.88 298 PHE A N 1
ATOM 2449 C CA . PHE A 1 298 ? -9.992 -37.312 -14.648 1 88.88 298 PHE A CA 1
ATOM 2450 C C . PHE A 1 298 ? -8.773 -38.219 -14.5 1 88.88 298 PHE A C 1
ATOM 2452 O O . PHE A 1 298 ? -7.66 -37.719 -14.289 1 88.88 298 PHE A O 1
ATOM 2459 N N . LEU A 1 299 ? -8.977 -39.406 -14.625 1 91.12 299 LEU A N 1
ATOM 2460 C CA . LEU A 1 299 ? -7.871 -40.344 -14.5 1 91.12 299 LEU A CA 1
ATOM 2461 C C . LEU A 1 299 ? -6.875 -40.188 -15.641 1 91.12 299 LEU A C 1
ATOM 2463 O O . LEU A 1 299 ? -5.672 -40.375 -15.461 1 91.12 299 LEU A O 1
ATOM 2467 N N . GLN A 1 300 ? -7.406 -39.781 -16.75 1 90.81 300 GLN A N 1
ATOM 2468 C CA . GLN A 1 300 ? -6.516 -39.562 -17.891 1 90.81 300 GLN A CA 1
ATOM 2469 C C . GLN A 1 300 ? -5.629 -38.344 -17.641 1 90.81 300 GLN A C 1
ATOM 2471 O O . GLN A 1 300 ? -4.457 -38.312 -18.031 1 90.81 300 GLN A O 1
ATOM 2476 N N . MET A 1 301 ? -6.172 -37.438 -17.062 1 88.94 301 MET A N 1
ATOM 2477 C CA . MET A 1 301 ? -5.387 -36.25 -16.75 1 88.94 301 MET A CA 1
ATOM 2478 C C . MET A 1 301 ? -4.316 -36.562 -15.711 1 88.94 301 MET A C 1
ATOM 2480 O O . MET A 1 301 ? -3.217 -36 -15.766 1 88.94 301 MET A O 1
ATOM 2484 N N . ILE A 1 302 ? -4.648 -37.344 -14.828 1 87.19 302 ILE A N 1
ATOM 2485 C CA . ILE A 1 302 ? -3.68 -37.75 -13.82 1 87.19 302 ILE A CA 1
ATOM 2486 C C . ILE A 1 302 ? -2.535 -38.5 -14.5 1 87.19 302 ILE A C 1
ATOM 2488 O O . ILE A 1 302 ? -1.366 -38.312 -14.164 1 87.19 302 ILE A O 1
ATOM 2492 N N . PHE A 1 303 ? -2.885 -39.312 -15.391 1 91.44 303 PHE A N 1
ATOM 2493 C CA . PHE A 1 303 ? -1.901 -40.062 -16.156 1 91.44 303 PHE A CA 1
ATOM 2494 C C . PHE A 1 303 ? -0.973 -39.125 -16.922 1 91.44 303 PHE A C 1
ATOM 2496 O O . PHE A 1 303 ? 0.246 -39.312 -16.906 1 91.44 303 PHE A O 1
ATOM 2503 N N . LEU A 1 304 ? -1.52 -38.219 -17.531 1 88.19 304 LEU A N 1
ATOM 2504 C CA . LEU A 1 304 ? -0.734 -37.25 -18.281 1 88.19 304 LEU A CA 1
ATOM 2505 C C . LEU A 1 304 ? 0.212 -36.469 -17.375 1 88.19 304 LEU A C 1
ATOM 2507 O O . LEU A 1 304 ? 1.394 -36.312 -17.688 1 88.19 304 LEU A O 1
ATOM 2511 N N . HIS A 1 305 ? -0.258 -36.125 -16.266 1 85.81 305 HIS A N 1
ATOM 2512 C CA . HIS A 1 305 ? 0.511 -35.25 -15.391 1 85.81 305 HIS A CA 1
ATOM 2513 C C . HIS A 1 305 ? 1.63 -36 -14.695 1 85.81 305 HIS A C 1
ATOM 2515 O O . HIS A 1 305 ? 2.744 -35.5 -14.555 1 85.81 305 HIS A O 1
ATOM 2521 N N . TYR A 1 306 ? 1.419 -37.219 -14.344 1 86.25 306 TYR A N 1
ATOM 2522 C CA . TYR A 1 306 ? 2.375 -37.906 -13.492 1 86.25 306 TYR A CA 1
ATOM 2523 C C . TYR A 1 306 ? 3.254 -38.844 -14.312 1 86.25 306 TYR A C 1
ATOM 2525 O O . TYR A 1 306 ? 4.359 -39.188 -13.898 1 86.25 306 TYR A O 1
ATOM 2533 N N . ILE A 1 307 ? 2.822 -39.156 -15.453 1 89.06 307 ILE A N 1
ATOM 2534 C CA . ILE A 1 307 ? 3.582 -40.156 -16.172 1 89.06 307 ILE A CA 1
ATOM 2535 C C . ILE A 1 307 ? 4.117 -39.562 -17.484 1 89.06 307 ILE A C 1
ATOM 2537 O O . ILE A 1 307 ? 5.328 -39.531 -17.703 1 89.06 307 ILE A O 1
ATOM 2541 N N . GLU A 1 308 ? 3.27 -39.094 -18.25 1 86.44 308 GLU A N 1
ATOM 2542 C CA . GLU A 1 308 ? 3.66 -38.688 -19.594 1 86.44 308 GLU A CA 1
ATOM 2543 C C . GLU A 1 308 ? 4.469 -37.375 -19.578 1 86.44 308 GLU A C 1
ATOM 2545 O O . GLU A 1 308 ? 5.508 -37.281 -20.219 1 86.44 308 GLU A O 1
ATOM 2550 N N . ASN A 1 309 ? 4.012 -36.438 -18.859 1 84.62 309 ASN A N 1
ATOM 2551 C CA . ASN A 1 309 ? 4.68 -35.156 -18.859 1 84.62 309 ASN A CA 1
ATOM 2552 C C . ASN A 1 309 ? 6.105 -35.25 -18.344 1 84.62 309 ASN A C 1
ATOM 2554 O O . ASN A 1 309 ? 7.039 -34.719 -18.953 1 84.62 309 ASN A O 1
ATOM 2558 N N . PRO A 1 310 ? 6.328 -35.844 -17.219 1 82.62 310 PRO A N 1
ATOM 2559 C CA . PRO A 1 310 ? 7.707 -35.969 -16.734 1 82.62 310 PRO A CA 1
ATOM 2560 C C . PRO A 1 310 ? 8.617 -36.688 -17.734 1 82.62 310 PRO A C 1
ATOM 2562 O O . PRO A 1 310 ? 9.797 -36.344 -17.844 1 82.62 310 PRO A O 1
ATOM 2565 N N . HIS A 1 311 ? 8.086 -37.625 -18.391 1 85 311 HIS A N 1
ATOM 2566 C CA . HIS A 1 311 ? 8.891 -38.344 -19.375 1 85 311 HIS A CA 1
ATOM 2567 C C . HIS A 1 311 ? 9.219 -37.469 -20.562 1 85 311 HIS A C 1
ATOM 2569 O O . HIS A 1 311 ? 10.344 -37.5 -21.078 1 85 311 HIS A O 1
ATOM 2575 N N . ILE A 1 312 ? 8.258 -36.75 -21 1 79.88 312 ILE A N 1
ATOM 2576 C CA . ILE A 1 312 ? 8.469 -35.844 -22.125 1 79.88 312 ILE A CA 1
ATOM 2577 C C . ILE A 1 312 ? 9.508 -34.781 -21.75 1 79.88 312 ILE A C 1
ATOM 2579 O O . ILE A 1 312 ? 10.367 -34.438 -22.562 1 79.88 312 ILE A O 1
ATOM 2583 N N . ASP A 1 313 ? 9.414 -34.344 -20.578 1 76.56 313 ASP A N 1
ATOM 2584 C CA . ASP A 1 313 ? 10.367 -33.344 -20.109 1 76.56 313 ASP A CA 1
ATOM 2585 C C . ASP A 1 313 ? 11.781 -33.938 -20.016 1 76.56 313 ASP A C 1
ATOM 2587 O O . ASP A 1 313 ? 12.766 -33.219 -20.266 1 76.56 313 ASP A O 1
ATOM 2591 N N . LYS A 1 314 ? 11.852 -35.094 -19.672 1 75.94 314 LYS A N 1
ATOM 2592 C CA . LYS A 1 314 ? 13.141 -35.781 -19.531 1 75.94 314 LYS A CA 1
ATOM 2593 C C . LYS A 1 314 ? 13.812 -35.969 -20.891 1 75.94 314 LYS A C 1
ATOM 2595 O O . LYS A 1 314 ? 15.016 -35.75 -21.016 1 75.94 314 LYS A O 1
ATOM 2600 N N . ILE A 1 315 ? 12.984 -36.281 -21.812 1 75.38 315 ILE A N 1
ATOM 2601 C CA . ILE A 1 315 ? 13.547 -36.625 -23.109 1 75.38 315 ILE A CA 1
ATOM 2602 C C . ILE A 1 315 ? 13.609 -35.406 -24 1 75.38 315 ILE A C 1
ATOM 2604 O O . ILE A 1 315 ? 14.609 -35.156 -24.688 1 75.38 315 ILE A O 1
ATOM 2608 N N . TYR A 1 316 ? 12.523 -34.625 -23.984 1 71.62 316 TYR A N 1
ATOM 2609 C CA . TYR A 1 316 ? 12.406 -33.531 -24.922 1 71.62 316 TYR A CA 1
ATOM 2610 C C . TYR A 1 316 ? 12.492 -32.188 -24.219 1 71.62 316 TYR A C 1
ATOM 2612 O O . TYR A 1 316 ? 12.438 -31.141 -24.859 1 71.62 316 TYR A O 1
ATOM 2620 N N . GLY A 1 317 ? 12.633 -32.156 -22.906 1 69.06 317 GLY A N 1
ATOM 2621 C CA . GLY A 1 317 ? 12.617 -30.906 -22.141 1 69.06 317 GLY A CA 1
ATOM 2622 C C . GLY A 1 317 ? 13.883 -30.094 -22.281 1 69.06 317 GLY A C 1
ATOM 2623 O O . GLY A 1 317 ? 14.867 -30.562 -22.859 1 69.06 317 GLY A O 1
ATOM 2624 N N . PRO A 1 318 ? 13.703 -28.797 -21.938 1 68.31 318 PRO A N 1
ATOM 2625 C CA . PRO A 1 318 ? 14.875 -27.922 -22 1 68.31 318 PRO A CA 1
ATOM 2626 C C . PRO A 1 318 ? 16.016 -28.391 -21.109 1 68.31 318 PRO A C 1
ATOM 2628 O O . PRO A 1 318 ? 15.805 -29.188 -20.188 1 68.31 318 PRO A O 1
ATOM 2631 N N . SER A 1 319 ? 17.203 -27.922 -21.516 1 65.62 319 SER A N 1
ATOM 2632 C CA . SER A 1 319 ? 18.375 -28.25 -20.734 1 65.62 319 SER A CA 1
ATOM 2633 C C . SER A 1 319 ? 18.281 -27.688 -19.312 1 65.62 319 SER A C 1
ATOM 2635 O O . SER A 1 319 ? 17.5 -26.781 -19.047 1 65.62 319 SER A O 1
ATOM 2637 N N . LYS A 1 320 ? 18.797 -28.297 -18.406 1 67.31 320 LYS A N 1
ATOM 2638 C CA . LYS A 1 320 ? 18.797 -27.891 -17.016 1 67.31 320 LYS A CA 1
ATOM 2639 C C . LYS A 1 320 ? 19.219 -26.422 -16.875 1 67.31 320 LYS A C 1
ATOM 2641 O O . LYS A 1 320 ? 18.672 -25.688 -16.047 1 67.31 320 LYS A O 1
ATOM 2646 N N . ASN A 1 321 ? 20.109 -26 -17.719 1 65.56 321 ASN A N 1
ATOM 2647 C CA . ASN A 1 321 ? 20.594 -24.625 -17.672 1 65.56 321 ASN A CA 1
ATOM 2648 C C . ASN A 1 321 ? 19.516 -23.641 -18.109 1 65.56 321 ASN A C 1
ATOM 2650 O O . ASN A 1 321 ? 19.391 -22.562 -17.531 1 65.56 321 ASN A O 1
ATOM 2654 N N . GLU A 1 322 ? 18.734 -24.094 -19 1 72.56 322 GLU A N 1
ATOM 2655 C CA . GLU A 1 322 ? 17.688 -23.203 -19.484 1 72.56 322 GLU A CA 1
ATOM 2656 C C . GLU A 1 322 ? 16.562 -23.062 -18.453 1 72.56 322 GLU A C 1
ATOM 2658 O O . GLU A 1 322 ? 16.016 -21.969 -18.266 1 72.56 322 GLU A O 1
ATOM 2663 N N . ILE A 1 323 ? 16.406 -24.188 -17.797 1 72.81 323 ILE A N 1
ATOM 2664 C CA . ILE A 1 323 ? 15.383 -24.156 -16.75 1 72.81 323 ILE A CA 1
ATOM 2665 C C . ILE A 1 323 ? 15.82 -23.234 -15.617 1 72.81 323 ILE A C 1
ATOM 2667 O O . ILE A 1 323 ? 15.023 -22.469 -15.094 1 72.81 323 ILE A O 1
ATOM 2671 N N . ASN A 1 324 ? 17.047 -23.281 -15.367 1 72.44 324 ASN A N 1
ATOM 2672 C CA . ASN A 1 324 ? 17.578 -22.438 -14.305 1 72.44 324 ASN A CA 1
ATOM 2673 C C . ASN A 1 324 ? 17.547 -20.969 -14.695 1 72.44 324 ASN A C 1
ATOM 2675 O O . ASN A 1 324 ? 17.266 -20.094 -13.852 1 72.44 324 ASN A O 1
ATOM 2679 N N . LEU A 1 325 ? 17.828 -20.734 -15.883 1 72.94 325 LEU A N 1
ATOM 2680 C CA . LEU A 1 325 ? 17.812 -19.359 -16.344 1 72.94 325 LEU A CA 1
ATOM 2681 C C . LEU A 1 325 ? 16.406 -18.766 -16.266 1 72.94 325 LEU A C 1
ATOM 2683 O O . LEU A 1 325 ? 16.219 -17.625 -15.867 1 72.94 325 LEU A O 1
ATOM 2687 N N . ILE A 1 326 ? 15.484 -19.562 -16.578 1 75.5 326 ILE A N 1
ATOM 2688 C CA . ILE A 1 326 ? 14.102 -19.109 -16.547 1 75.5 326 ILE A CA 1
ATOM 2689 C C . ILE A 1 326 ? 13.68 -18.844 -15.102 1 75.5 326 ILE A C 1
ATOM 2691 O O . ILE A 1 326 ? 12.992 -17.859 -14.82 1 75.5 326 ILE A O 1
ATOM 2695 N N . LYS A 1 327 ? 14.125 -19.688 -14.266 1 77.56 327 LYS A N 1
ATOM 2696 C CA . LYS A 1 327 ? 13.789 -19.516 -12.852 1 77.56 327 LYS A CA 1
ATOM 2697 C C . LYS A 1 327 ? 14.43 -18.25 -12.281 1 77.56 327 LYS A C 1
ATOM 2699 O O . LYS A 1 327 ? 13.797 -17.531 -11.516 1 77.56 327 LYS A O 1
ATOM 2704 N N . ILE A 1 328 ? 15.625 -17.938 -12.664 1 77.56 328 ILE A N 1
ATOM 2705 C CA . ILE A 1 328 ? 16.328 -16.75 -12.18 1 77.56 328 ILE A CA 1
ATOM 2706 C C . ILE A 1 328 ? 15.664 -15.492 -12.727 1 77.56 328 ILE A C 1
ATOM 2708 O O . ILE A 1 328 ? 15.523 -14.5 -12.008 1 77.56 328 ILE A O 1
ATOM 2712 N N . LEU A 1 329 ? 15.25 -15.625 -13.914 1 77.94 329 LEU A N 1
ATOM 2713 C CA . LEU A 1 329 ? 14.602 -14.461 -14.523 1 77.94 329 LEU A CA 1
ATOM 2714 C C . LEU A 1 329 ? 13.273 -14.164 -13.852 1 77.94 329 LEU A C 1
ATOM 2716 O O . LEU A 1 329 ? 12.922 -13 -13.648 1 77.94 329 LEU A O 1
ATOM 2720 N N . LYS A 1 330 ? 12.625 -15.195 -13.5 1 81.44 330 LYS A N 1
ATOM 2721 C CA . LYS A 1 330 ? 11.359 -15.016 -12.797 1 81.44 330 LYS A CA 1
ATOM 2722 C C . LYS A 1 330 ? 11.586 -14.406 -11.414 1 81.44 330 LYS A C 1
ATOM 2724 O O . LYS A 1 330 ? 10.797 -13.578 -10.961 1 81.44 330 LYS A O 1
ATOM 2729 N N . LEU A 1 331 ? 12.617 -14.758 -10.836 1 82.69 331 LEU A N 1
ATOM 2730 C CA . LEU A 1 331 ? 12.922 -14.242 -9.5 1 82.69 331 LEU A CA 1
ATOM 2731 C C . LEU A 1 331 ? 13.414 -12.805 -9.578 1 82.69 331 LEU A C 1
ATOM 2733 O O . LEU A 1 331 ? 13.133 -12 -8.688 1 82.69 331 LEU A O 1
ATOM 2737 N N . LYS A 1 332 ? 14.109 -12.5 -10.633 1 79.19 332 LYS A N 1
ATOM 2738 C CA . LYS A 1 332 ? 14.586 -11.133 -10.812 1 79.19 332 LYS A CA 1
ATOM 2739 C C . LYS A 1 332 ? 13.43 -10.172 -11.094 1 79.19 332 LYS A C 1
ATOM 2741 O O . LYS A 1 332 ? 13.492 -8.992 -10.742 1 79.19 332 LYS A O 1
ATOM 2746 N N . ASP A 1 333 ? 12.422 -10.727 -11.625 1 84.38 333 ASP A N 1
ATOM 2747 C CA . ASP A 1 333 ? 11.242 -9.914 -11.914 1 84.38 333 ASP A CA 1
ATOM 2748 C C . ASP A 1 333 ? 10.555 -9.461 -10.625 1 84.38 333 ASP A C 1
ATOM 2750 O O . ASP A 1 333 ? 9.797 -8.492 -10.633 1 84.38 333 ASP A O 1
ATOM 2754 N N . LEU A 1 334 ? 10.852 -10.078 -9.57 1 87 334 LEU A N 1
ATOM 2755 C CA . LEU A 1 334 ? 10.234 -9.734 -8.297 1 87 334 LEU A CA 1
ATOM 2756 C C . LEU A 1 334 ? 10.797 -8.43 -7.746 1 87 334 LEU A C 1
ATOM 2758 O O . LEU A 1 334 ? 10.219 -7.836 -6.836 1 87 334 LEU A O 1
ATOM 2762 N N . LYS A 1 335 ? 11.898 -7.965 -8.367 1 82.38 335 LYS A N 1
ATOM 2763 C CA . LYS A 1 335 ? 12.477 -6.68 -7.977 1 82.38 335 LYS A CA 1
ATOM 2764 C C . LYS A 1 335 ? 11.484 -5.543 -8.211 1 82.38 335 LYS A C 1
ATOM 2766 O O . LYS A 1 335 ? 11.5 -4.543 -7.488 1 82.38 335 LYS A O 1
ATOM 2771 N N . ASN A 1 336 ? 10.586 -5.801 -9.188 1 86.25 336 ASN A N 1
ATOM 2772 C CA . ASN A 1 336 ? 9.602 -4.785 -9.531 1 86.25 336 ASN A CA 1
ATOM 2773 C C . ASN A 1 336 ? 8.469 -4.73 -8.516 1 86.25 336 ASN A C 1
ATOM 2775 O O . ASN A 1 336 ? 7.68 -3.781 -8.508 1 86.25 336 ASN A O 1
ATOM 2779 N N . PHE A 1 337 ? 8.414 -5.719 -7.664 1 89.25 337 PHE A N 1
ATOM 2780 C CA . PHE A 1 337 ? 7.348 -5.801 -6.672 1 89.25 337 PHE A CA 1
ATOM 2781 C C . PHE A 1 337 ? 7.922 -5.883 -5.262 1 89.25 337 PHE A C 1
ATOM 2783 O O . PHE A 1 337 ? 7.504 -6.723 -4.465 1 89.25 337 PHE A O 1
ATOM 2790 N N . ASP A 1 338 ? 8.906 -5.074 -4.945 1 83.31 338 ASP A N 1
ATOM 2791 C CA . ASP A 1 338 ? 9.562 -4.98 -3.643 1 83.31 338 ASP A CA 1
ATOM 2792 C C . ASP A 1 338 ? 10.156 -6.324 -3.227 1 83.31 338 ASP A C 1
ATOM 2794 O O . ASP A 1 338 ? 10.109 -6.691 -2.051 1 83.31 338 ASP A O 1
ATOM 2798 N N . ASN A 1 339 ? 10.461 -7.215 -4.129 1 83.69 339 ASN A N 1
ATOM 2799 C CA . ASN A 1 339 ? 11.148 -8.484 -3.928 1 83.69 339 ASN A CA 1
ATOM 2800 C C . ASN A 1 339 ? 10.234 -9.523 -3.287 1 83.69 339 ASN A C 1
ATOM 2802 O O . ASN A 1 339 ? 10.703 -10.422 -2.588 1 83.69 339 ASN A O 1
ATOM 2806 N N . LEU A 1 340 ? 8.93 -9.281 -3.365 1 88.75 340 LEU A N 1
ATOM 2807 C CA . LEU A 1 340 ? 7.922 -10.219 -2.881 1 88.75 340 LEU A CA 1
ATOM 2808 C C . LEU A 1 340 ? 6.918 -10.555 -3.979 1 88.75 340 LEU A C 1
ATOM 2810 O O . LEU A 1 340 ? 6.715 -9.766 -4.902 1 88.75 340 LEU A O 1
ATOM 2814 N N . LYS A 1 341 ? 6.414 -11.742 -3.855 1 90.38 341 LYS A N 1
ATOM 2815 C CA . LYS A 1 341 ? 5.348 -12.094 -4.789 1 90.38 341 LYS A CA 1
ATOM 2816 C C . LYS A 1 341 ? 4.113 -11.227 -4.566 1 90.38 341 LYS A C 1
ATOM 2818 O O . LYS A 1 341 ? 3.605 -11.133 -3.445 1 90.38 341 LYS A O 1
ATOM 2823 N N . PRO A 1 342 ? 3.701 -10.5 -5.57 1 93 342 PRO A N 1
ATOM 2824 C CA . PRO A 1 342 ? 2.52 -9.656 -5.414 1 93 342 PRO A CA 1
ATOM 2825 C C . PRO A 1 342 ? 1.237 -10.461 -5.207 1 93 342 PRO A C 1
ATOM 2827 O O . PRO A 1 342 ? 1.186 -11.641 -5.547 1 93 342 PRO A O 1
ATOM 2830 N N . LEU A 1 343 ? 0.265 -9.805 -4.617 1 93.75 343 LEU A N 1
ATOM 2831 C CA . LEU A 1 343 ? -1.029 -10.43 -4.367 1 93.75 343 LEU A CA 1
ATOM 2832 C C . LEU A 1 343 ? -1.847 -10.516 -5.652 1 93.75 343 LEU A C 1
ATOM 2834 O O . LEU A 1 343 ? -2.002 -9.523 -6.363 1 93.75 343 LEU A O 1
ATOM 2838 N N . VAL A 1 344 ? -2.191 -11.703 -6.031 1 93.31 344 VAL A N 1
ATOM 2839 C CA . VAL A 1 344 ? -3.086 -11.938 -7.16 1 93.31 344 VAL A CA 1
ATOM 2840 C C . VAL A 1 344 ? -4.395 -12.547 -6.664 1 93.31 344 VAL A C 1
ATOM 2842 O O . VAL A 1 344 ? -4.414 -13.703 -6.215 1 93.31 344 VAL A O 1
ATOM 2845 N N . GLY A 1 345 ? -5.453 -11.852 -6.75 1 91.75 345 GLY A N 1
ATOM 2846 C CA . GLY A 1 345 ? -6.645 -12.328 -6.059 1 91.75 345 GLY A CA 1
ATOM 2847 C C . GLY A 1 345 ? -6.445 -12.469 -4.559 1 91.75 345 GLY A C 1
ATOM 2848 O O . GLY A 1 345 ? -6.133 -11.5 -3.873 1 91.75 345 GLY A O 1
ATOM 2849 N N . LEU A 1 346 ? -6.469 -13.625 -4.023 1 89.75 346 LEU A N 1
ATOM 2850 C CA . LEU A 1 346 ? -6.156 -13.922 -2.627 1 89.75 346 LEU A CA 1
ATOM 2851 C C . LEU A 1 346 ? -4.984 -14.891 -2.525 1 89.75 346 LEU A C 1
ATOM 2853 O O . LEU A 1 346 ? -4.633 -15.328 -1.429 1 89.75 346 LEU A O 1
ATOM 2857 N N . TYR A 1 347 ? -4.363 -14.977 -3.773 1 89.81 347 TYR A N 1
ATOM 2858 C CA . TYR A 1 347 ? -3.199 -15.859 -3.836 1 89.81 347 TYR A CA 1
ATOM 2859 C C . TYR A 1 347 ? -1.93 -15.109 -3.449 1 89.81 347 TYR A C 1
ATOM 2861 O O . TYR A 1 347 ? -1.768 -13.938 -3.783 1 89.81 347 TYR A O 1
ATOM 2869 N N . ASN A 1 348 ? -0.997 -15.703 -2.779 1 92 348 ASN A N 1
ATOM 2870 C CA . ASN A 1 348 ? 0.249 -15.125 -2.289 1 92 348 ASN A CA 1
ATOM 2871 C C . ASN A 1 348 ? -0.004 -14.109 -1.177 1 92 348 ASN A C 1
ATOM 2873 O O . ASN A 1 348 ? 0.594 -13.031 -1.165 1 92 348 ASN A O 1
ATOM 2877 N N . PHE A 1 349 ? -0.864 -14.383 -0.295 1 93.56 349 PHE A N 1
ATOM 2878 C CA . PHE A 1 349 ? -1.22 -13.5 0.811 1 93.56 349 PHE A CA 1
ATOM 2879 C C . PHE A 1 349 ? -0.1 -13.453 1.844 1 93.56 349 PHE A C 1
ATOM 2881 O O . PHE A 1 349 ? 0.473 -14.484 2.197 1 93.56 349 PHE A O 1
ATOM 2888 N N . ASN A 1 350 ? 0.254 -12.312 2.109 1 91.38 350 ASN A N 1
ATOM 2889 C CA . ASN A 1 350 ? 1.242 -12.062 3.154 1 91.38 350 ASN A CA 1
ATOM 2890 C C . ASN A 1 350 ? 0.656 -11.242 4.293 1 91.38 350 ASN A C 1
ATOM 2892 O O . ASN A 1 350 ? 0.198 -10.117 4.082 1 91.38 350 ASN A O 1
ATOM 2896 N N . TRP A 1 351 ? 0.732 -11.734 5.52 1 89.44 351 TRP A N 1
ATOM 2897 C CA . TRP A 1 351 ? 0.14 -11.086 6.684 1 89.44 351 TRP A CA 1
ATOM 2898 C C . TRP A 1 351 ? 0.935 -9.852 7.082 1 89.44 351 TRP A C 1
ATOM 2900 O O . TRP A 1 351 ? 0.419 -8.969 7.773 1 89.44 351 TRP A O 1
ATOM 2910 N N . MET A 1 352 ? 2.16 -9.758 6.621 1 89.31 352 MET A N 1
ATOM 2911 C CA . MET A 1 352 ? 3.031 -8.656 7.027 1 89.31 352 MET A CA 1
ATOM 2912 C C . MET A 1 352 ? 2.877 -7.465 6.086 1 89.31 352 MET A C 1
ATOM 2914 O O . MET A 1 352 ? 3.357 -6.371 6.383 1 89.31 352 MET A O 1
ATOM 2918 N N . ARG A 1 353 ? 2.24 -7.68 4.992 1 91.62 353 ARG A N 1
ATOM 2919 C CA . ARG A 1 353 ? 2.021 -6.605 4.027 1 91.62 353 ARG A CA 1
ATOM 2920 C C . ARG A 1 353 ? 0.69 -5.906 4.281 1 91.62 353 ARG A C 1
ATOM 2922 O O . ARG A 1 353 ? -0.365 -6.543 4.262 1 91.62 353 ARG A O 1
ATOM 2929 N N . ALA A 1 354 ? 0.727 -4.641 4.508 1 93.06 354 ALA A N 1
ATOM 2930 C CA . ALA A 1 354 ? -0.454 -3.865 4.879 1 93.06 354 ALA A CA 1
ATOM 2931 C C . ALA A 1 354 ? -1.489 -3.871 3.756 1 93.06 354 ALA A C 1
ATOM 2933 O O . ALA A 1 354 ? -2.691 -3.963 4.016 1 93.06 354 ALA A O 1
ATOM 2934 N N . SER A 1 355 ? -1.058 -3.744 2.514 1 93.19 355 SER A N 1
ATOM 2935 C CA . SER A 1 355 ? -1.978 -3.703 1.381 1 93.19 355 SER A CA 1
ATOM 2936 C C . SER A 1 355 ? -2.787 -4.992 1.277 1 93.19 355 SER A C 1
ATOM 2938 O O . SER A 1 355 ? -3.969 -4.961 0.928 1 93.19 355 SER A O 1
ATOM 2940 N N . ASP A 1 356 ? -2.168 -6.133 1.61 1 94.94 356 ASP A N 1
ATOM 2941 C CA . ASP A 1 356 ? -2.861 -7.414 1.55 1 94.94 356 ASP A CA 1
ATOM 2942 C C . ASP A 1 356 ? -3.918 -7.52 2.646 1 94.94 356 ASP A C 1
ATOM 2944 O O . ASP A 1 356 ? -5.02 -8.016 2.406 1 94.94 356 ASP A O 1
ATOM 2948 N N . VAL A 1 357 ? -3.633 -7.016 3.799 1 94.19 357 VAL A N 1
ATOM 2949 C CA . VAL A 1 357 ? -4.566 -7.078 4.918 1 94.19 357 VAL A CA 1
ATOM 2950 C C . VAL A 1 357 ? -5.777 -6.191 4.633 1 94.19 357 VAL A C 1
ATOM 2952 O O . VAL A 1 357 ? -6.918 -6.594 4.867 1 94.19 357 VAL A O 1
ATOM 2955 N N . ILE A 1 358 ? -5.512 -5.066 4.176 1 94.31 358 ILE A N 1
ATOM 2956 C CA . ILE A 1 358 ? -6.602 -4.148 3.859 1 94.31 358 ILE A CA 1
ATOM 2957 C C . ILE A 1 358 ? -7.477 -4.746 2.76 1 94.31 358 ILE A C 1
ATOM 2959 O O . ILE A 1 358 ? -8.703 -4.613 2.791 1 94.31 358 ILE A O 1
ATOM 2963 N N . ASN A 1 359 ? -6.816 -5.387 1.799 1 95.5 359 ASN A N 1
ATOM 2964 C CA . ASN A 1 359 ? -7.562 -6.051 0.734 1 95.5 359 ASN A CA 1
ATOM 2965 C C . ASN A 1 359 ? -8.43 -7.18 1.277 1 95.5 359 ASN A C 1
ATOM 2967 O O . ASN A 1 359 ? -9.547 -7.395 0.8 1 95.5 359 ASN A O 1
ATOM 2971 N N . LEU A 1 360 ? -7.91 -7.859 2.207 1 95.25 360 LEU A N 1
ATOM 2972 C CA . LEU A 1 360 ? -8.688 -8.93 2.826 1 95.25 360 LEU A CA 1
ATOM 2973 C C . LEU A 1 360 ? -9.906 -8.359 3.553 1 95.25 360 LEU A C 1
ATOM 2975 O O . LEU A 1 360 ? -11 -8.906 3.455 1 95.25 360 LEU A O 1
ATOM 2979 N N . VAL A 1 361 ? -9.719 -7.238 4.25 1 94.75 361 VAL A N 1
ATOM 2980 C CA . VAL A 1 361 ? -10.828 -6.602 4.961 1 94.75 361 VAL A CA 1
ATOM 2981 C C . VAL A 1 361 ? -11.883 -6.141 3.959 1 94.75 361 VAL A C 1
ATOM 2983 O O . VAL A 1 361 ? -13.078 -6.32 4.188 1 94.75 361 VAL A O 1
ATOM 2986 N N . LEU A 1 362 ? -11.445 -5.598 2.918 1 95.38 362 LEU A N 1
ATOM 2987 C CA . LEU A 1 362 ? -12.367 -5.133 1.882 1 95.38 362 LEU A CA 1
ATOM 2988 C C . LEU A 1 362 ? -13.125 -6.301 1.266 1 95.38 362 LEU A C 1
ATOM 2990 O O . LEU A 1 362 ? -14.344 -6.223 1.071 1 95.38 362 LEU A O 1
ATOM 2994 N N . SER A 1 363 ? -12.406 -7.406 0.957 1 95.88 363 SER A N 1
ATOM 2995 C CA . SER A 1 363 ? -13.031 -8.578 0.355 1 95.88 363 SER A CA 1
ATOM 2996 C C . SER A 1 363 ? -14.039 -9.219 1.303 1 95.88 363 SER A C 1
ATOM 2998 O O . SER A 1 363 ? -15.125 -9.625 0.881 1 95.88 363 SER A O 1
ATOM 3000 N N . LEU A 1 364 ? -13.742 -9.227 2.576 1 95.12 364 LEU A N 1
ATOM 3001 C CA . LEU A 1 364 ? -14.648 -9.797 3.564 1 95.12 364 LEU A CA 1
ATOM 3002 C C . LEU A 1 364 ? -15.867 -8.906 3.766 1 95.12 364 LEU A C 1
ATOM 3004 O O . LEU A 1 364 ? -16.984 -9.398 3.979 1 95.12 364 LEU A O 1
ATOM 3008 N N . THR A 1 365 ? -15.633 -7.609 3.686 1 95.06 365 THR A N 1
ATOM 3009 C CA . THR A 1 365 ? -16.734 -6.668 3.877 1 95.06 365 THR A CA 1
ATOM 3010 C C . THR A 1 365 ? -17.75 -6.781 2.744 1 95.06 365 THR A C 1
ATOM 3012 O O . THR A 1 365 ? -18.953 -6.926 2.992 1 95.06 365 THR A O 1
ATOM 3015 N N . TYR A 1 366 ? -17.312 -6.855 1.507 1 95.69 366 TYR A N 1
ATOM 3016 C CA . TYR A 1 366 ? -18.219 -6.891 0.369 1 95.69 366 TYR A CA 1
ATOM 3017 C C . TYR A 1 366 ? -18.734 -8.305 0.116 1 95.69 366 TYR A C 1
ATOM 3019 O O . TYR A 1 366 ? -19.828 -8.5 -0.406 1 95.69 366 TYR A O 1
ATOM 3027 N N . GLY A 1 367 ? -17.922 -9.328 0.518 1 94.81 367 GLY A N 1
ATOM 3028 C CA . GLY A 1 367 ? -18.312 -10.711 0.272 1 94.81 367 GLY A CA 1
ATOM 3029 C C . GLY A 1 367 ? -19.219 -11.273 1.343 1 94.81 367 GLY A C 1
ATOM 3030 O O . GLY A 1 367 ? -20.125 -12.055 1.045 1 94.81 367 GLY A O 1
ATOM 3031 N N . LEU A 1 368 ? -19.062 -10.812 2.578 1 93.62 368 LEU A N 1
ATOM 3032 C CA . LEU A 1 368 ? -19.797 -11.469 3.662 1 93.62 368 LEU A CA 1
ATOM 3033 C C . LEU A 1 368 ? -20.609 -10.461 4.461 1 93.62 368 LEU A C 1
ATOM 3035 O O . LEU A 1 368 ? -21.828 -10.617 4.609 1 93.62 368 LEU A O 1
ATOM 3039 N N . ILE A 1 369 ? -20.062 -9.312 4.812 1 92.44 369 ILE A N 1
ATOM 3040 C CA . ILE A 1 369 ? -20.672 -8.406 5.781 1 92.44 369 ILE A CA 1
ATOM 3041 C C . ILE A 1 369 ? -21.859 -7.684 5.133 1 92.44 369 ILE A C 1
ATOM 3043 O O . ILE A 1 369 ? -22.969 -7.676 5.68 1 92.44 369 ILE A O 1
ATOM 3047 N N . ILE A 1 370 ? -21.688 -7.109 3.996 1 92.88 370 ILE A N 1
ATOM 3048 C CA . ILE A 1 370 ? -22.734 -6.293 3.369 1 92.88 370 ILE A CA 1
ATOM 3049 C C . ILE A 1 370 ? -23.938 -7.168 3.027 1 92.88 370 ILE A C 1
ATOM 3051 O O . ILE A 1 370 ? -25.078 -6.801 3.312 1 92.88 370 ILE A O 1
ATOM 3055 N N . PRO A 1 371 ? -23.75 -8.383 2.49 1 91.56 371 PRO A N 1
ATOM 3056 C CA . PRO A 1 371 ? -24.906 -9.203 2.15 1 91.56 371 PRO A CA 1
ATOM 3057 C C . PRO A 1 371 ? -25.688 -9.672 3.381 1 91.56 371 PRO A C 1
ATOM 3059 O O . PRO A 1 371 ? -26.906 -9.859 3.318 1 91.56 371 PRO A O 1
ATOM 3062 N N . VAL A 1 372 ? -25.016 -9.875 4.457 1 88.12 372 VAL A N 1
ATOM 3063 C CA . VAL A 1 372 ? -25.672 -10.32 5.68 1 88.12 372 VAL A CA 1
ATOM 3064 C C . VAL A 1 372 ? -26.5 -9.172 6.266 1 88.12 372 VAL A C 1
ATOM 3066 O O . VAL A 1 372 ? -27.578 -9.391 6.832 1 88.12 372 VAL A O 1
ATOM 3069 N N . PHE A 1 373 ? -26.047 -7.965 5.996 1 86.12 373 PHE A N 1
ATOM 3070 C CA . PHE A 1 373 ? -26.688 -6.801 6.598 1 86.12 373 PHE A CA 1
ATOM 3071 C C . PHE A 1 373 ? -27.688 -6.176 5.637 1 86.12 373 PHE A C 1
ATOM 3073 O O . PHE A 1 373 ? -28.484 -5.328 6.031 1 86.12 373 PHE A O 1
ATOM 3080 N N . ALA A 1 374 ? -27.766 -6.641 4.41 1 85.62 374 ALA A N 1
ATOM 3081 C CA . ALA A 1 374 ? -28.531 -5.957 3.377 1 85.62 374 ALA A CA 1
ATOM 3082 C C . ALA A 1 374 ? -30.031 -6.199 3.562 1 85.62 374 ALA A C 1
ATOM 3084 O O . ALA A 1 374 ? -30.453 -7.32 3.854 1 85.62 374 ALA A O 1
ATOM 3085 N N . LYS A 1 375 ? -30.844 -5.125 3.475 1 82.38 375 LYS A N 1
ATOM 3086 C CA . LYS A 1 375 ? -32.281 -5.176 3.602 1 82.38 375 LYS A CA 1
ATOM 3087 C C . LYS A 1 375 ? -32.938 -5.715 2.326 1 82.38 375 LYS A C 1
ATOM 3089 O O . LYS A 1 375 ? -33.875 -6.5 2.389 1 82.38 375 LYS A O 1
ATOM 3094 N N . SER A 1 376 ? -32.406 -5.25 1.141 1 86.5 376 SER A N 1
ATOM 3095 C CA . SER A 1 376 ? -33.031 -5.598 -0.134 1 86.5 376 SER A CA 1
ATOM 3096 C C . SER A 1 376 ? -31.984 -6.129 -1.122 1 86.5 376 SER A C 1
ATOM 3098 O O . SER A 1 376 ? -30.844 -5.691 -1.12 1 86.5 376 SER A O 1
ATOM 3100 N N . LEU A 1 377 ? -32.375 -7.156 -1.939 1 88.31 377 LEU A N 1
ATOM 3101 C CA . LEU A 1 377 ? -31.531 -7.734 -2.98 1 88.31 377 LEU A CA 1
ATOM 3102 C C . LEU A 1 377 ? -31.312 -6.742 -4.117 1 88.31 377 LEU A C 1
ATOM 3104 O O . LEU A 1 377 ? -30.25 -6.754 -4.766 1 88.31 377 LEU A O 1
ATOM 3108 N N . LYS A 1 378 ? -32.219 -5.855 -4.27 1 88.88 378 LYS A N 1
ATOM 3109 C CA . LYS A 1 378 ? -32.094 -4.848 -5.312 1 88.88 378 LYS A CA 1
ATOM 3110 C C . LYS A 1 378 ? -30.938 -3.881 -5 1 88.88 378 LYS A C 1
ATOM 3112 O O . LYS A 1 378 ? -30.203 -3.465 -5.898 1 88.88 378 LYS A O 1
ATOM 3117 N N . SER A 1 379 ? -30.812 -3.578 -3.717 1 89.94 379 SER A N 1
ATOM 3118 C CA . SER A 1 379 ? -29.734 -2.682 -3.32 1 89.94 379 SER A CA 1
ATOM 3119 C C . SER A 1 379 ? -28.375 -3.342 -3.512 1 89.94 379 SER A C 1
ATOM 3121 O O . SER A 1 379 ? -27.406 -2.68 -3.895 1 89.94 379 SER A O 1
ATOM 3123 N N . LEU A 1 380 ? -28.344 -4.625 -3.266 1 92.44 380 LEU A N 1
ATOM 3124 C CA . LEU A 1 380 ? -27.109 -5.359 -3.463 1 92.44 380 LEU A CA 1
ATOM 3125 C C . LEU A 1 380 ? -26.734 -5.422 -4.941 1 92.44 380 LEU A C 1
ATOM 3127 O O . LEU A 1 380 ? -25.562 -5.352 -5.297 1 92.44 380 LEU A O 1
ATOM 3131 N N . PHE A 1 381 ? -27.766 -5.633 -5.785 1 93.94 381 PHE A N 1
ATOM 3132 C CA . PHE A 1 381 ? -27.547 -5.672 -7.223 1 93.94 381 PHE A CA 1
ATOM 3133 C C . PHE A 1 381 ? -27.016 -4.336 -7.727 1 93.94 381 PHE A C 1
ATOM 3135 O O . PHE A 1 381 ? -26.047 -4.293 -8.5 1 93.94 381 PHE A O 1
ATOM 3142 N N . VAL A 1 382 ? -27.594 -3.223 -7.246 1 94.38 382 VAL A N 1
ATOM 3143 C CA . VAL A 1 382 ? -27.156 -1.892 -7.656 1 94.38 382 VAL A CA 1
ATOM 3144 C C . VAL A 1 382 ? -25.719 -1.651 -7.184 1 94.38 382 VAL A C 1
ATOM 3146 O O . VAL A 1 382 ? -24.906 -1.064 -7.91 1 94.38 382 VAL A O 1
ATOM 3149 N N . LEU A 1 383 ? -25.391 -2.102 -5.98 1 94.44 383 LEU A N 1
ATOM 3150 C CA . LEU A 1 383 ? -24.047 -1.951 -5.449 1 94.44 383 LEU A CA 1
ATOM 3151 C C . LEU A 1 383 ? -23.031 -2.727 -6.289 1 94.44 383 LEU A C 1
ATOM 3153 O O . LEU A 1 383 ? -21.938 -2.236 -6.562 1 94.44 383 LEU A O 1
ATOM 3157 N N . THR A 1 384 ? -23.375 -3.943 -6.688 1 96.06 384 THR A N 1
ATOM 3158 C CA . THR A 1 384 ? -22.469 -4.77 -7.477 1 96.06 384 THR A CA 1
ATOM 3159 C C . THR A 1 384 ? -22.219 -4.148 -8.852 1 96.06 384 THR A C 1
ATOM 3161 O O . THR A 1 384 ? -21.094 -4.102 -9.328 1 96.06 384 THR A O 1
ATOM 3164 N N . VAL A 1 385 ? -23.281 -3.654 -9.477 1 96.69 385 VAL A N 1
ATOM 3165 C CA . VAL A 1 385 ? -23.141 -3.02 -10.781 1 96.69 385 VAL A CA 1
ATOM 3166 C C . VAL A 1 385 ? -22.344 -1.728 -10.656 1 96.69 385 VAL A C 1
ATOM 3168 O O . VAL A 1 385 ? -21.484 -1.438 -11.484 1 96.69 385 VAL A O 1
ATOM 3171 N N . ALA A 1 386 ? -22.562 -0.981 -9.547 1 95.69 386 ALA A N 1
ATOM 3172 C CA . ALA A 1 386 ? -21.844 0.262 -9.32 1 95.69 386 ALA A CA 1
ATOM 3173 C C . ALA A 1 386 ? -20.359 -0.008 -9.086 1 95.69 386 ALA A C 1
ATOM 3175 O O . ALA A 1 386 ? -19.5 0.72 -9.594 1 95.69 386 ALA A O 1
ATOM 3176 N N . THR A 1 387 ? -20.078 -1.013 -8.281 1 95.75 387 THR A N 1
ATOM 3177 C CA . THR A 1 387 ? -18.688 -1.362 -8.008 1 95.75 387 THR A CA 1
ATOM 3178 C C . THR A 1 387 ? -17.969 -1.812 -9.281 1 95.75 387 THR A C 1
ATOM 3180 O O . THR A 1 387 ? -16.812 -1.472 -9.508 1 95.75 387 THR A O 1
ATOM 3183 N N . LYS A 1 388 ? -18.625 -2.57 -10.188 1 97.06 388 LYS A N 1
ATOM 3184 C CA . LYS A 1 388 ? -18.016 -3.035 -11.43 1 97.06 388 LYS A CA 1
ATOM 3185 C C . LYS A 1 388 ? -17.797 -1.874 -12.398 1 97.06 388 LYS A C 1
ATOM 3187 O O . LYS A 1 388 ? -16.75 -1.803 -13.055 1 97.06 388 LYS A O 1
ATOM 3192 N N . LEU A 1 389 ? -18.703 -0.996 -12.438 1 96.38 389 LEU A N 1
ATOM 3193 C CA . LEU A 1 389 ? -18.547 0.167 -13.305 1 96.38 389 LEU A CA 1
ATOM 3194 C C . LEU A 1 389 ? -17.422 1.068 -12.805 1 96.38 389 LEU A C 1
ATOM 3196 O O . LEU A 1 389 ? -16.641 1.592 -13.602 1 96.38 389 LEU A O 1
ATOM 3200 N N . PHE A 1 390 ? -17.422 1.242 -11.508 1 95.12 390 PHE A N 1
ATOM 3201 C CA . PHE A 1 390 ? -16.359 2.043 -10.93 1 95.12 390 PHE A CA 1
ATOM 3202 C C . PHE A 1 390 ? -14.992 1.434 -11.234 1 95.12 390 PHE A C 1
ATOM 3204 O O . PHE A 1 390 ? -14.055 2.145 -11.609 1 95.12 390 PHE A O 1
ATOM 3211 N N . GLU A 1 391 ? -14.875 0.137 -11.023 1 96 391 GLU A N 1
ATOM 3212 C CA . GLU A 1 391 ? -13.625 -0.557 -11.312 1 96 391 GLU A CA 1
ATOM 3213 C C . GLU A 1 391 ? -13.266 -0.443 -12.789 1 96 391 GLU A C 1
ATOM 3215 O O . GLU A 1 391 ? -12.117 -0.148 -13.133 1 96 391 GLU A O 1
ATOM 3220 N N . SER A 1 392 ? -14.219 -0.669 -13.711 1 96.56 392 SER A N 1
ATOM 3221 C CA . SER A 1 392 ? -13.969 -0.657 -15.148 1 96.56 392 SER A CA 1
ATOM 3222 C C . SER A 1 392 ? -13.547 0.729 -15.625 1 96.56 392 SER A C 1
ATOM 3224 O O . SER A 1 392 ? -12.555 0.87 -16.344 1 96.56 392 SER A O 1
ATOM 3226 N N . LEU A 1 393 ? -14.164 1.721 -15.156 1 94.75 393 LEU A N 1
ATOM 3227 C CA . LEU A 1 393 ? -13.859 3.08 -15.586 1 94.75 393 LEU A CA 1
ATOM 3228 C C . LEU A 1 393 ? -12.531 3.555 -14.992 1 94.75 393 LEU A C 1
ATOM 3230 O O . LEU A 1 393 ? -11.727 4.184 -15.688 1 94.75 393 LEU A O 1
ATOM 3234 N N . SER A 1 394 ? -12.367 3.256 -13.734 1 94.62 394 SER A N 1
ATOM 3235 C CA . SER A 1 394 ? -11.141 3.705 -13.078 1 94.62 394 SER A CA 1
ATOM 3236 C C . SER A 1 394 ? -9.906 3.066 -13.719 1 94.62 394 SER A C 1
ATOM 3238 O O . SER A 1 394 ? -8.961 3.766 -14.094 1 94.62 394 SER A O 1
ATOM 3240 N N . ILE A 1 395 ? -9.875 1.746 -13.914 1 95.5 395 ILE A N 1
ATOM 3241 C CA . ILE A 1 395 ? -8.727 1.034 -14.453 1 95.5 395 ILE A CA 1
ATOM 3242 C C . ILE A 1 395 ? -8.523 1.414 -15.914 1 95.5 395 ILE A C 1
ATOM 3244 O O . ILE A 1 395 ? -7.398 1.684 -16.344 1 95.5 395 ILE A O 1
ATOM 3248 N N . ASN A 1 396 ? -9.633 1.454 -16.734 1 96.25 396 ASN A N 1
ATOM 3249 C CA . ASN A 1 396 ? -9.516 1.764 -18.156 1 96.25 396 ASN A CA 1
ATOM 3250 C C . ASN A 1 396 ? -9.031 3.191 -18.375 1 96.25 396 ASN A C 1
ATOM 3252 O O . ASN A 1 396 ? -8.148 3.428 -19.219 1 96.25 396 ASN A O 1
ATOM 3256 N N . ILE A 1 397 ? -9.484 4.102 -17.578 1 94.12 397 ILE A N 1
ATOM 3257 C CA . ILE A 1 397 ? -9.078 5.496 -17.734 1 94.12 397 ILE A CA 1
ATOM 3258 C C . ILE A 1 397 ? -7.613 5.652 -17.312 1 94.12 397 ILE A C 1
ATOM 3260 O O . ILE A 1 397 ? -6.84 6.34 -17.984 1 94.12 397 ILE A O 1
ATOM 3264 N N . LEU A 1 398 ? -7.25 5.016 -16.266 1 94.38 398 LEU A N 1
ATOM 3265 C CA . LEU A 1 398 ? -5.875 5.125 -15.789 1 94.38 398 LEU A CA 1
ATOM 3266 C C . LEU A 1 398 ? -4.902 4.5 -16.781 1 94.38 398 LEU A C 1
ATOM 3268 O O . LEU A 1 398 ? -3.799 5.016 -16.984 1 94.38 398 LEU A O 1
ATOM 3272 N N . LEU A 1 399 ? -5.262 3.41 -17.391 1 94.75 399 LEU A N 1
ATOM 3273 C CA . LEU A 1 399 ? -4.398 2.771 -18.375 1 94.75 399 LEU A CA 1
ATOM 3274 C C . LEU A 1 399 ? -4.277 3.635 -19.625 1 94.75 399 LEU A C 1
ATOM 3276 O O . LEU A 1 399 ? -3.199 3.73 -20.219 1 94.75 399 LEU A O 1
ATOM 3280 N N . ILE A 1 400 ? -5.395 4.312 -20.031 1 93.88 400 ILE A N 1
ATOM 3281 C CA . ILE A 1 400 ? -5.359 5.184 -21.203 1 93.88 400 ILE A CA 1
ATOM 3282 C C . ILE A 1 400 ? -4.492 6.406 -20.906 1 93.88 400 ILE A C 1
ATOM 3284 O O . ILE A 1 400 ? -3.676 6.809 -21.734 1 93.88 400 ILE A O 1
ATOM 3288 N N . LEU A 1 401 ? -4.602 6.898 -19.688 1 92.25 401 LEU A N 1
ATOM 3289 C CA . LEU A 1 401 ? -3.805 8.055 -19.312 1 92.25 401 LEU A CA 1
ATOM 3290 C C . LEU A 1 401 ? -2.326 7.695 -19.219 1 92.25 401 LEU A C 1
ATOM 3292 O O . LEU A 1 401 ? -1.462 8.492 -19.578 1 92.25 401 LEU A O 1
ATOM 3296 N N . GLN A 1 402 ? -2.072 6.52 -18.766 1 91 402 GLN A N 1
ATOM 3297 C CA . GLN A 1 402 ? -0.686 6.074 -18.672 1 91 402 GLN A CA 1
ATOM 3298 C C . GLN A 1 402 ? -0.094 5.805 -20.047 1 91 402 GLN A C 1
ATOM 3300 O O . GLN A 1 402 ? 1.081 6.086 -20.297 1 91 402 GLN A O 1
ATOM 3305 N N . SER A 1 403 ? -0.861 5.27 -20.938 1 89.88 403 SER A N 1
ATOM 3306 C CA . SER A 1 403 ? -0.378 4.945 -22.266 1 89.88 403 SER A CA 1
ATOM 3307 C C . SER A 1 403 ? -0.151 6.207 -23.094 1 89.88 403 SER A C 1
ATOM 3309 O O . SER A 1 403 ? 0.879 6.344 -23.766 1 89.88 403 SER A O 1
ATOM 3311 N N . GLN A 1 404 ? -1.032 7.203 -22.953 1 87.81 404 GLN A N 1
ATOM 3312 C CA . GLN A 1 404 ? -0.969 8.375 -23.812 1 87.81 404 GLN A CA 1
ATOM 3313 C C . GLN A 1 404 ? -0.128 9.484 -23.188 1 87.81 404 GLN A C 1
ATOM 3315 O O . GLN A 1 404 ? 0.672 10.125 -23.859 1 87.81 404 GLN A O 1
ATOM 3320 N N . PHE A 1 405 ? -0.272 9.648 -21.844 1 87.06 405 PHE A N 1
ATOM 3321 C CA . PHE A 1 405 ? 0.363 10.812 -21.234 1 87.06 405 PHE A CA 1
ATOM 3322 C C . PHE A 1 405 ? 1.391 10.375 -20.188 1 87.06 405 PHE A C 1
ATOM 3324 O O . PHE A 1 405 ? 2.094 11.211 -19.625 1 87.06 405 PHE A O 1
ATOM 3331 N N . LYS A 1 406 ? 1.626 9.164 -19.984 1 88.69 406 LYS A N 1
ATOM 3332 C CA . LYS A 1 406 ? 2.555 8.664 -18.969 1 88.69 406 LYS A CA 1
ATOM 3333 C C . LYS A 1 406 ? 2.359 9.383 -17.641 1 88.69 406 LYS A C 1
ATOM 3335 O O . LYS A 1 406 ? 3.328 9.82 -17.016 1 88.69 406 LYS A O 1
ATOM 3340 N N . PHE A 1 407 ? 1.172 9.438 -17.281 1 87.12 407 PHE A N 1
ATOM 3341 C CA . PHE A 1 407 ? 0.734 10.219 -16.141 1 87.12 407 PHE A CA 1
ATOM 3342 C C . PHE A 1 407 ? 1.372 9.703 -14.852 1 87.12 407 PHE A C 1
ATOM 3344 O O . PHE A 1 407 ? 1.956 10.469 -14.086 1 87.12 407 PHE A O 1
ATOM 3351 N N . PHE A 1 408 ? 1.388 8.406 -14.555 1 88.25 408 PHE A N 1
ATOM 3352 C CA . PHE A 1 408 ? 1.923 7.797 -13.344 1 88.25 408 PHE A CA 1
ATOM 3353 C C . PHE A 1 408 ? 3.445 7.855 -13.336 1 88.25 408 PHE A C 1
ATOM 3355 O O . PHE A 1 408 ? 4.055 8.156 -12.305 1 88.25 408 PHE A O 1
ATOM 3362 N N . THR A 1 409 ? 3.98 7.602 -14.453 1 88.69 409 THR A N 1
ATOM 3363 C CA . THR A 1 409 ? 5.434 7.566 -14.555 1 88.69 409 THR A CA 1
ATOM 3364 C C . THR A 1 409 ? 6.02 8.969 -14.383 1 88.69 409 THR A C 1
ATOM 3366 O O . THR A 1 409 ? 7.027 9.141 -13.695 1 88.69 409 THR A O 1
ATOM 3369 N N . LYS A 1 410 ? 5.398 9.945 -14.969 1 88.94 410 LYS A N 1
ATOM 3370 C CA . LYS A 1 410 ? 5.871 11.32 -14.828 1 88.94 410 LYS A CA 1
ATOM 3371 C C . LYS A 1 410 ? 5.758 11.789 -13.383 1 88.94 410 LYS A C 1
ATOM 3373 O O . LYS A 1 410 ? 6.66 12.461 -12.875 1 88.94 410 LYS A O 1
ATOM 3378 N N . TRP A 1 411 ? 4.699 11.414 -12.805 1 88.38 411 TRP A N 1
ATOM 3379 C CA . TRP A 1 411 ? 4.496 11.797 -11.414 1 88.38 411 TRP A CA 1
ATOM 3380 C C . TRP A 1 411 ? 5.527 11.133 -10.508 1 88.38 411 TRP A C 1
ATOM 3382 O O . TRP A 1 411 ? 6.094 11.781 -9.625 1 88.38 411 TRP A O 1
ATOM 3392 N N . SER A 1 412 ? 5.77 9.883 -10.695 1 88.69 412 SER A N 1
ATOM 3393 C CA . SER A 1 412 ? 6.719 9.148 -9.867 1 88.69 412 SER A CA 1
ATOM 3394 C C . SER A 1 412 ? 8.141 9.656 -10.07 1 88.69 412 SER A C 1
ATOM 3396 O O . SER A 1 412 ? 8.875 9.883 -9.109 1 88.69 412 SER A O 1
ATOM 3398 N N . LEU A 1 413 ? 8.523 9.914 -11.297 1 88.38 413 LEU A N 1
ATOM 3399 C CA . LEU A 1 413 ? 9.883 10.352 -11.602 1 88.38 413 LEU A CA 1
ATOM 3400 C C . LEU A 1 413 ? 10.109 11.781 -11.133 1 88.38 413 LEU A C 1
ATOM 3402 O O . LEU A 1 413 ? 11.211 12.125 -10.68 1 88.38 413 LEU A O 1
ATOM 3406 N N . SER A 1 414 ? 9.07 12.586 -11.258 1 88 414 SER A N 1
ATOM 3407 C CA . SER A 1 414 ? 9.195 13.961 -10.797 1 88 414 SER A CA 1
ATOM 3408 C C . SER A 1 414 ? 9.43 14.031 -9.297 1 88 414 SER A C 1
ATOM 3410 O O . SER A 1 414 ? 10.086 14.953 -8.805 1 88 414 SER A O 1
ATOM 3412 N N . ASN A 1 415 ? 8.977 13.055 -8.547 1 87 415 ASN A N 1
ATOM 3413 C CA . ASN A 1 415 ? 9.148 13.008 -7.102 1 87 415 ASN A CA 1
ATOM 3414 C C . ASN A 1 415 ? 10.305 12.094 -6.703 1 87 415 ASN A C 1
ATOM 3416 O O . ASN A 1 415 ? 10.445 11.734 -5.535 1 87 415 ASN A O 1
ATOM 3420 N N . ASP A 1 416 ? 11.117 11.75 -7.602 1 87.44 416 ASP A N 1
ATOM 3421 C CA . ASP A 1 416 ? 12.305 10.93 -7.406 1 87.44 416 ASP A CA 1
ATOM 3422 C C . ASP A 1 416 ? 11.945 9.555 -6.852 1 87.44 416 ASP A C 1
ATOM 3424 O O . ASP A 1 416 ? 12.602 9.062 -5.93 1 87.44 416 ASP A O 1
ATOM 3428 N N . ILE A 1 417 ? 10.844 9.008 -7.258 1 87.94 417 ILE A N 1
ATOM 3429 C CA . ILE A 1 417 ? 10.43 7.648 -6.934 1 87.94 417 ILE A CA 1
ATOM 3430 C C . ILE A 1 417 ? 10.797 6.707 -8.078 1 87.94 417 ILE A C 1
ATOM 3432 O O . ILE A 1 417 ? 10.523 7.004 -9.242 1 87.94 417 ILE A O 1
ATOM 3436 N N . PRO A 1 418 ? 11.422 5.645 -7.691 1 85.94 418 PRO A N 1
ATOM 3437 C CA . PRO A 1 418 ? 11.805 4.715 -8.758 1 85.94 418 PRO A CA 1
ATOM 3438 C C . PRO A 1 418 ? 10.602 4.152 -9.508 1 85.94 418 PRO A C 1
ATOM 3440 O O . PRO A 1 418 ? 9.516 4.031 -8.938 1 85.94 418 PRO A O 1
ATOM 3443 N N . ILE A 1 419 ? 10.789 3.812 -10.75 1 88.19 419 ILE A N 1
ATOM 3444 C CA . ILE A 1 419 ? 9.727 3.365 -11.648 1 88.19 419 ILE A CA 1
ATOM 3445 C C . ILE A 1 419 ? 9.172 2.025 -11.172 1 88.19 419 ILE A C 1
ATOM 3447 O O . ILE A 1 419 ? 7.988 1.739 -11.344 1 88.19 419 ILE A O 1
ATOM 3451 N N . GLU A 1 420 ? 10.016 1.216 -10.523 1 87.06 420 GLU A N 1
ATOM 3452 C CA . GLU A 1 420 ? 9.578 -0.082 -10.016 1 87.06 420 GLU A CA 1
ATOM 3453 C C . GLU A 1 420 ? 8.484 0.078 -8.961 1 87.06 420 GLU A C 1
ATOM 3455 O O . GLU A 1 420 ? 7.562 -0.736 -8.891 1 87.06 420 GLU A O 1
ATOM 3460 N N . LYS A 1 421 ? 8.57 1.158 -8.297 1 87.81 421 LYS A N 1
ATOM 3461 C CA . LYS A 1 421 ? 7.57 1.403 -7.262 1 87.81 421 LYS A CA 1
ATOM 3462 C C . LYS A 1 421 ? 6.242 1.84 -7.867 1 87.81 421 LYS A C 1
ATOM 3464 O O . LYS A 1 421 ? 5.18 1.601 -7.289 1 87.81 421 LYS A O 1
ATOM 3469 N N . SER A 1 422 ? 6.336 2.459 -9.023 1 89.88 422 SER A N 1
ATOM 3470 C CA . SER A 1 422 ? 5.109 2.85 -9.711 1 89.88 422 SER A CA 1
ATOM 3471 C C . SER A 1 422 ? 4.324 1.631 -10.18 1 89.88 422 SER A C 1
ATOM 3473 O O . SER A 1 422 ? 3.098 1.591 -10.055 1 89.88 422 SER A O 1
ATOM 3475 N N . LEU A 1 423 ? 5.012 0.661 -10.672 1 92.25 423 LEU A N 1
ATOM 3476 C CA . LEU A 1 423 ? 4.355 -0.57 -11.102 1 92.25 423 LEU A CA 1
ATOM 3477 C C . LEU A 1 423 ? 3.75 -1.306 -9.914 1 92.25 423 LEU A C 1
ATOM 3479 O O . LEU A 1 423 ? 2.633 -1.818 -10 1 92.25 423 LEU A O 1
ATOM 3483 N N . ASN A 1 424 ? 4.488 -1.41 -8.828 1 93.06 424 ASN A N 1
ATOM 3484 C CA . ASN A 1 424 ? 3.961 -2.061 -7.637 1 93.06 424 ASN A CA 1
ATOM 3485 C C . ASN A 1 424 ? 2.711 -1.353 -7.121 1 93.06 424 ASN A C 1
ATOM 3487 O O . ASN A 1 424 ? 1.759 -2.002 -6.684 1 93.06 424 ASN A O 1
ATOM 3491 N N . ASN A 1 425 ? 2.756 -0.018 -7.109 1 93.19 425 ASN A N 1
ATOM 3492 C CA . ASN A 1 425 ? 1.59 0.765 -6.711 1 93.19 425 ASN A CA 1
ATOM 3493 C C . ASN A 1 425 ? 0.387 0.473 -7.602 1 93.19 425 ASN A C 1
ATOM 3495 O O . ASN A 1 425 ? -0.732 0.318 -7.113 1 93.19 425 ASN A O 1
ATOM 3499 N N . TRP A 1 426 ? 0.635 0.397 -8.875 1 94 426 TRP A N 1
ATOM 3500 C CA . TRP A 1 426 ? -0.422 0.057 -9.82 1 94 426 TRP A CA 1
ATOM 3501 C C . TRP A 1 426 ? -0.954 -1.349 -9.562 1 94 426 TRP A C 1
ATOM 3503 O O . TRP A 1 426 ? -2.166 -1.57 -9.562 1 94 426 TRP A O 1
ATOM 3513 N N . ALA A 1 427 ? -0.057 -2.287 -9.336 1 95.31 427 ALA A N 1
ATOM 3514 C CA . ALA A 1 427 ? -0.453 -3.674 -9.109 1 95.31 427 ALA A CA 1
ATOM 3515 C C . ALA A 1 427 ? -1.378 -3.787 -7.898 1 95.31 427 ALA A C 1
ATOM 3517 O O . ALA A 1 427 ? -2.357 -4.539 -7.926 1 95.31 427 ALA A O 1
ATOM 3518 N N . VAL A 1 428 ? -1.104 -3.039 -6.879 1 95.19 428 VAL A N 1
ATOM 3519 C CA . VAL A 1 428 ? -1.926 -3.066 -5.676 1 95.19 428 VAL A CA 1
ATOM 3520 C C . VAL A 1 428 ? -3.307 -2.486 -5.973 1 95.19 428 VAL A C 1
ATOM 3522 O O . VAL A 1 428 ? -4.324 -3.057 -5.574 1 95.19 428 VAL A O 1
ATOM 3525 N N . LEU A 1 429 ? -3.328 -1.393 -6.637 1 95.44 429 LEU A N 1
ATOM 3526 C CA . LEU A 1 429 ? -4.594 -0.753 -6.98 1 95.44 429 LEU A CA 1
ATOM 3527 C C . LEU A 1 429 ? -5.438 -1.66 -7.871 1 95.44 429 LEU A C 1
ATOM 3529 O O . LEU A 1 429 ? -6.625 -1.862 -7.609 1 95.44 429 LEU A O 1
ATOM 3533 N N . TYR A 1 430 ? -4.812 -2.162 -8.914 1 96.06 430 TYR A N 1
ATOM 3534 C CA . TYR A 1 430 ? -5.484 -3.035 -9.875 1 96.06 430 TYR A CA 1
ATOM 3535 C C . TYR A 1 430 ? -6.074 -4.254 -9.18 1 96.06 430 TYR A C 1
ATOM 3537 O O . TYR A 1 430 ? -7.258 -4.562 -9.344 1 96.06 430 TYR A O 1
ATOM 3545 N N . ASN A 1 431 ? -5.281 -4.98 -8.414 1 96.25 431 ASN A N 1
ATOM 3546 C CA . ASN A 1 431 ? -5.73 -6.195 -7.738 1 96.25 431 ASN A CA 1
ATOM 3547 C C . ASN A 1 431 ? -6.836 -5.902 -6.73 1 96.25 431 ASN A C 1
ATOM 3549 O O . ASN A 1 431 ? -7.785 -6.68 -6.598 1 96.25 431 ASN A O 1
ATOM 3553 N N . SER A 1 432 ? -6.699 -4.805 -5.98 1 96.12 432 SER A N 1
ATOM 3554 C CA . SER A 1 432 ? -7.707 -4.477 -4.977 1 96.12 432 SER A CA 1
ATOM 3555 C C . SER A 1 432 ? -9.055 -4.188 -5.625 1 96.12 432 SER A C 1
ATOM 3557 O O . SER A 1 432 ? -10.094 -4.621 -5.121 1 96.12 432 SER A O 1
ATOM 3559 N N . LEU A 1 433 ? -9.07 -3.498 -6.711 1 96.19 433 LEU A N 1
ATOM 3560 C CA . LEU A 1 433 ? -10.32 -3.176 -7.387 1 96.19 433 LEU A CA 1
ATOM 3561 C C . LEU A 1 433 ? -10.938 -4.422 -8.016 1 96.19 433 LEU A C 1
ATOM 3563 O O . LEU A 1 433 ? -12.156 -4.602 -7.977 1 96.19 433 LEU A O 1
ATOM 3567 N N . ILE A 1 434 ? -10.086 -5.258 -8.57 1 95.75 434 ILE A N 1
ATOM 3568 C CA . ILE A 1 434 ? -10.594 -6.492 -9.164 1 95.75 434 ILE A CA 1
ATOM 3569 C C . ILE A 1 434 ? -11.18 -7.387 -8.07 1 95.75 434 ILE A C 1
ATOM 3571 O O . ILE A 1 434 ? -12.258 -7.961 -8.242 1 95.75 434 ILE A O 1
ATOM 3575 N N . ASN A 1 435 ? -10.477 -7.484 -6.988 1 95.81 435 ASN A N 1
ATOM 3576 C CA . ASN A 1 435 ? -10.977 -8.289 -5.875 1 95.81 435 ASN A CA 1
ATOM 3577 C C . ASN A 1 435 ? -12.289 -7.73 -5.328 1 95.81 435 ASN A C 1
ATOM 3579 O O . ASN A 1 435 ? -13.156 -8.492 -4.895 1 95.81 435 ASN A O 1
ATOM 3583 N N . LEU A 1 436 ? -12.367 -6.441 -5.293 1 95.94 436 LEU A N 1
ATOM 3584 C CA . LEU A 1 436 ? -13.586 -5.797 -4.828 1 95.94 436 LEU A CA 1
ATOM 3585 C C . LEU A 1 436 ? -14.781 -6.207 -5.688 1 95.94 436 LEU A C 1
ATOM 3587 O O . LEU A 1 436 ? -15.859 -6.504 -5.164 1 95.94 436 LEU A O 1
ATOM 3591 N N . THR A 1 437 ? -14.641 -6.254 -7.023 1 96 437 THR A N 1
ATOM 3592 C CA . THR A 1 437 ? -15.727 -6.586 -7.941 1 96 437 THR A CA 1
ATOM 3593 C C . THR A 1 437 ? -16.125 -8.047 -7.793 1 96 437 THR A C 1
ATOM 3595 O O . THR A 1 437 ? -17.312 -8.367 -7.742 1 96 437 THR A O 1
ATOM 3598 N N . TYR A 1 438 ? -15.156 -8.961 -7.668 1 96.12 438 TYR A N 1
ATOM 3599 C CA . TYR A 1 438 ? -15.477 -10.375 -7.516 1 96.12 438 TYR A CA 1
ATOM 3600 C C . TYR A 1 438 ? -16.094 -10.648 -6.152 1 96.12 438 TYR A C 1
ATOM 3602 O O . TYR A 1 438 ? -16.969 -11.508 -6.023 1 96.12 438 TYR A O 1
ATOM 3610 N N . SER A 1 439 ? -15.633 -9.906 -5.152 1 96.5 439 SER A N 1
ATOM 3611 C CA . SER A 1 439 ? -16.219 -10.062 -3.826 1 96.5 439 SER A CA 1
ATOM 3612 C C . SER A 1 439 ? -17.656 -9.562 -3.799 1 96.5 439 SER A C 1
ATOM 3614 O O . SER A 1 439 ? -18.516 -10.164 -3.143 1 96.5 439 SER A O 1
ATOM 3616 N N . SER A 1 440 ? -17.906 -8.484 -4.477 1 96.38 440 SER A N 1
ATOM 3617 C CA . SER A 1 440 ? -19.266 -7.969 -4.543 1 96.38 440 SER A CA 1
ATOM 3618 C C . SER A 1 440 ? -20.188 -8.93 -5.281 1 96.38 440 SER A C 1
ATOM 3620 O O . SER A 1 440 ? -21.344 -9.102 -4.906 1 96.38 440 SER A O 1
ATOM 3622 N N . LEU A 1 441 ? -19.672 -9.555 -6.363 1 96.19 441 LEU A N 1
ATOM 3623 C CA . LEU A 1 441 ? -20.453 -10.555 -7.082 1 96.19 441 LEU A CA 1
ATOM 3624 C C . LEU A 1 441 ? -20.75 -11.766 -6.191 1 96.19 441 LEU A C 1
ATOM 3626 O O . LEU A 1 441 ? -21.859 -12.289 -6.195 1 96.19 441 LEU A O 1
ATOM 3630 N N . PHE A 1 442 ? -19.766 -12.188 -5.465 1 95.69 442 PHE A N 1
ATOM 3631 C CA . PHE A 1 442 ? -19.969 -13.266 -4.504 1 95.69 442 PHE A CA 1
ATOM 3632 C C . PHE A 1 442 ? -21 -12.875 -3.457 1 95.69 442 PHE A C 1
ATOM 3634 O O . PHE A 1 442 ? -21.844 -13.688 -3.076 1 95.69 442 PHE A O 1
ATOM 3641 N N . GLY A 1 443 ? -20.875 -11.633 -2.994 1 95.06 443 GLY A N 1
ATOM 3642 C CA . GLY A 1 443 ? -21.828 -11.141 -2.008 1 95.06 443 GLY A CA 1
ATOM 3643 C C . GLY A 1 443 ? -23.266 -11.117 -2.514 1 95.06 443 GLY A C 1
ATOM 3644 O O . GLY A 1 443 ? -24.188 -11.445 -1.777 1 95.06 443 GLY A O 1
ATOM 3645 N N . LEU A 1 444 ? -23.438 -10.742 -3.768 1 94.25 444 LEU A N 1
ATOM 3646 C CA . LEU A 1 444 ? -24.766 -10.734 -4.371 1 94.25 444 LEU A CA 1
ATOM 3647 C C . LEU A 1 444 ? -25.375 -12.133 -4.383 1 94.25 444 LEU A C 1
ATOM 3649 O O . LEU A 1 444 ? -26.531 -12.32 -4 1 94.25 444 LEU A O 1
ATOM 3653 N N . ASN A 1 445 ? -24.594 -13.148 -4.758 1 93.94 445 ASN A N 1
ATOM 3654 C CA . ASN A 1 445 ? -25.109 -14.516 -4.852 1 93.94 445 ASN A CA 1
ATOM 3655 C C . ASN A 1 445 ? -25.266 -15.148 -3.475 1 93.94 445 ASN A C 1
ATOM 3657 O O . ASN A 1 445 ? -26.109 -16.016 -3.281 1 93.94 445 ASN A O 1
ATOM 3661 N N . LEU A 1 446 ? -24.438 -14.648 -2.545 1 92.62 446 LEU A N 1
ATOM 3662 C CA . LEU A 1 446 ? -24.672 -15.078 -1.167 1 92.62 446 LEU A CA 1
ATOM 3663 C C . LEU A 1 446 ? -25.969 -14.508 -0.625 1 92.62 446 LEU A C 1
ATOM 3665 O O . LEU A 1 446 ? -26.688 -15.18 0.118 1 92.62 446 LEU A O 1
ATOM 3669 N N . GLY A 1 447 ? -26.234 -13.273 -0.981 1 90 447 GLY A N 1
ATOM 3670 C CA . GLY A 1 447 ? -27.5 -12.68 -0.617 1 90 447 GLY A CA 1
ATOM 3671 C C . GLY A 1 447 ? -28.688 -13.461 -1.146 1 90 447 GLY A C 1
ATOM 3672 O O . GLY A 1 447 ? -29.672 -13.672 -0.428 1 90 447 GLY A O 1
ATOM 3673 N N . TYR A 1 448 ? -28.609 -13.977 -2.4 1 88.69 448 TYR A N 1
ATOM 3674 C CA . TYR A 1 448 ? -29.656 -14.789 -2.998 1 88.69 448 TYR A CA 1
ATOM 3675 C C . TYR A 1 448 ? -29.812 -16.109 -2.244 1 88.69 448 TYR A C 1
ATOM 3677 O O . TYR A 1 448 ? -30.938 -16.594 -2.066 1 88.69 448 TYR A O 1
ATOM 3685 N N . PHE A 1 449 ? -28.766 -16.594 -1.812 1 86.94 449 PHE A N 1
ATOM 3686 C CA . PHE A 1 449 ? -28.797 -17.875 -1.092 1 86.94 449 PHE A CA 1
ATOM 3687 C C . PHE A 1 449 ? -29.438 -17.688 0.282 1 86.94 449 PHE A C 1
ATOM 3689 O O . PHE A 1 449 ? -30.188 -18.547 0.733 1 86.94 449 PHE A O 1
ATOM 3696 N N . LEU A 1 450 ? -29.172 -16.562 0.914 1 86.62 450 LEU A N 1
ATOM 3697 C CA . LEU A 1 450 ? -29.641 -16.312 2.27 1 86.62 450 LEU A CA 1
ATOM 3698 C C . LEU A 1 450 ? -31.109 -15.867 2.258 1 86.62 450 LEU A C 1
ATOM 3700 O O . LEU A 1 450 ? -31.891 -16.297 3.102 1 86.62 450 LEU A O 1
ATOM 3704 N N . GLN A 1 451 ? -31.453 -15.016 1.393 1 83.88 451 GLN A N 1
ATOM 3705 C CA . GLN A 1 451 ? -32.781 -14.438 1.39 1 83.88 451 GLN A CA 1
ATOM 3706 C C . GLN A 1 451 ? -33.719 -15.227 0.468 1 83.88 451 GLN A C 1
ATOM 3708 O O . GLN A 1 451 ? -34.938 -15.109 0.569 1 83.88 451 GLN A O 1
ATOM 3713 N N . GLY A 1 452 ? -33.281 -16.219 -0.318 1 77.19 452 GLY A N 1
ATOM 3714 C CA . GLY A 1 452 ? -34.094 -17.016 -1.218 1 77.19 452 GLY A CA 1
ATOM 3715 C C . GLY A 1 452 ? -34.344 -16.328 -2.553 1 77.19 452 GLY A C 1
ATOM 3716 O O . GLY A 1 452 ? -34.312 -15.102 -2.643 1 77.19 452 GLY A O 1
ATOM 3717 N N . THR A 1 453 ? -34.125 -17.125 -3.721 1 69.56 453 THR A N 1
ATOM 3718 C CA . THR A 1 453 ? -34.188 -16.609 -5.086 1 69.56 453 THR A CA 1
ATOM 3719 C C . THR A 1 453 ? -35.625 -16.625 -5.598 1 69.56 453 THR A C 1
ATOM 3721 O O . THR A 1 453 ? -36.312 -17.656 -5.496 1 69.56 453 THR A O 1
ATOM 3724 N N . GLY A 1 454 ? -36.375 -15.539 -5.629 1 62.84 454 GLY A N 1
ATOM 3725 C CA . GLY A 1 454 ? -37.719 -15.633 -6.137 1 62.84 454 GLY A CA 1
ATOM 3726 C C . GLY A 1 454 ? -37.781 -16.016 -7.605 1 62.84 454 GLY A C 1
ATOM 3727 O O . GLY A 1 454 ? -38.531 -16.938 -7.98 1 62.84 454 GLY A O 1
ATOM 3728 N N . SER A 1 455 ? -37.156 -15.227 -8.625 1 70.88 455 SER A N 1
ATOM 3729 C CA . SER A 1 455 ? -37.469 -15.367 -10.047 1 70.88 455 SER A CA 1
ATOM 3730 C C . SER A 1 455 ? -36.25 -15.891 -10.812 1 70.88 455 SER A C 1
ATOM 3732 O O . SER A 1 455 ? -35.188 -15.242 -10.836 1 70.88 455 SER A O 1
ATOM 3734 N N . SER A 1 456 ? -36.094 -17.328 -11.023 1 80.5 456 SER A N 1
ATOM 3735 C CA . SER A 1 456 ? -35.031 -17.891 -11.836 1 80.5 456 SER A CA 1
ATOM 3736 C C . SER A 1 456 ? -35.469 -18.078 -13.289 1 80.5 456 SER A C 1
ATOM 3738 O O . SER A 1 456 ? -36.656 -18.297 -13.555 1 80.5 456 SER A O 1
ATOM 3740 N N . LEU A 1 457 ? -34.594 -17.719 -14.195 1 82.81 457 LEU A N 1
ATOM 3741 C CA . LEU A 1 457 ? -34.875 -17.844 -15.625 1 82.81 457 LEU A CA 1
ATOM 3742 C C . LEU A 1 457 ? -35.031 -19.312 -16.016 1 82.81 457 LEU A C 1
ATOM 3744 O O . LEU A 1 457 ? -35.875 -19.641 -16.859 1 82.81 457 LEU A O 1
ATOM 3748 N N . VAL A 1 458 ? -34.219 -20.156 -15.445 1 80.06 458 VAL A N 1
ATOM 3749 C CA . VAL A 1 458 ? -34.25 -21.594 -15.727 1 80.06 458 VAL A CA 1
ATOM 3750 C C . VAL A 1 458 ? -34.344 -22.375 -14.422 1 80.06 458 VAL A C 1
ATOM 3752 O O . VAL A 1 458 ? -33.531 -22.156 -13.508 1 80.06 458 VAL A O 1
ATOM 3755 N N . THR A 1 459 ? -35.281 -23.047 -14.227 1 75.75 459 THR A N 1
ATOM 3756 C CA . THR A 1 459 ? -35.469 -23.781 -12.977 1 75.75 459 THR A CA 1
ATOM 3757 C C . THR A 1 459 ? -35.125 -25.25 -13.172 1 75.75 459 THR A C 1
ATOM 3759 O O . THR A 1 459 ? -34.812 -25.953 -12.203 1 75.75 459 THR A O 1
ATOM 3762 N N . ASP A 1 460 ? -34.875 -25.672 -14.43 1 79.06 460 ASP A N 1
ATOM 3763 C CA . ASP A 1 460 ? -34.688 -27.109 -14.656 1 79.06 460 ASP A CA 1
ATOM 3764 C C . ASP A 1 460 ? -33.219 -27.469 -14.648 1 79.06 460 ASP A C 1
ATOM 3766 O O . ASP A 1 460 ? -32.344 -26.594 -14.773 1 79.06 460 ASP A O 1
ATOM 3770 N N . TYR A 1 461 ? -32.812 -28.703 -14.297 1 82.81 461 TYR A N 1
ATOM 3771 C CA . TYR A 1 461 ? -31.5 -29.328 -14.406 1 82.81 461 TYR A CA 1
ATOM 3772 C C . TYR A 1 461 ? -30.5 -28.672 -13.469 1 82.81 461 TYR A C 1
ATOM 3774 O O . TYR A 1 461 ? -29.406 -28.281 -13.891 1 82.81 461 TYR A O 1
ATOM 3782 N N . PHE A 1 462 ? -30.75 -28.578 -12.289 1 86 462 PHE A N 1
ATOM 3783 C CA . PHE A 1 462 ? -29.922 -27.891 -11.305 1 86 462 PHE A CA 1
ATOM 3784 C C . PHE A 1 462 ? -28.547 -28.547 -11.195 1 86 462 PHE A C 1
ATOM 3786 O O . PHE A 1 462 ? -27.531 -27.859 -11.164 1 86 462 PHE A O 1
ATOM 3793 N N . TYR A 1 463 ? -28.469 -29.844 -11.203 1 85.81 463 TYR A N 1
ATOM 3794 C CA . TYR A 1 463 ? -27.203 -30.531 -11 1 85.81 463 TYR A CA 1
ATOM 3795 C C . TYR A 1 463 ? -26.281 -30.359 -12.203 1 85.81 463 TYR A C 1
ATOM 3797 O O . TYR A 1 463 ? -25.062 -30.25 -12.055 1 85.81 463 TYR A O 1
ATOM 3805 N N . LEU A 1 464 ? -26.875 -30.406 -13.375 1 85.19 464 LEU A N 1
ATOM 3806 C CA . LEU A 1 464 ? -26.078 -30.156 -14.57 1 85.19 464 LEU A CA 1
ATOM 3807 C C . LEU A 1 464 ? -25.531 -28.734 -14.586 1 85.19 464 LEU A C 1
ATOM 3809 O O . LEU A 1 464 ? -24.375 -28.516 -14.938 1 85.19 464 LEU A O 1
ATOM 3813 N N . ARG A 1 465 ? -26.359 -27.797 -14.203 1 90.19 465 ARG A N 1
ATOM 3814 C CA . ARG A 1 465 ? -25.922 -26.406 -14.164 1 90.19 465 ARG A CA 1
ATOM 3815 C C . ARG A 1 465 ? -24.828 -26.203 -13.125 1 90.19 465 ARG A C 1
ATOM 3817 O O . ARG A 1 465 ? -23.891 -25.453 -13.359 1 90.19 465 ARG A O 1
ATOM 3824 N N . LEU A 1 466 ? -25.016 -26.812 -12.016 1 89.88 466 LEU A N 1
ATOM 3825 C CA . LEU A 1 466 ? -24.016 -26.734 -10.961 1 89.88 466 LEU A CA 1
ATOM 3826 C C . LEU A 1 466 ? -22.688 -27.312 -11.438 1 89.88 466 LEU A C 1
ATOM 3828 O O . LEU A 1 466 ? -21.625 -26.75 -11.18 1 89.88 466 LEU A O 1
ATOM 3832 N N . PHE A 1 467 ? -22.766 -28.406 -12.172 1 86.06 467 PHE A N 1
ATOM 3833 C CA . PHE A 1 467 ? -21.562 -29.062 -12.664 1 86.06 467 PHE A CA 1
ATOM 3834 C C . PHE A 1 467 ? -20.875 -28.203 -13.719 1 86.06 467 PHE A C 1
ATOM 3836 O O . PHE A 1 467 ? -19.672 -27.969 -13.656 1 86.06 467 PHE A O 1
ATOM 3843 N N . LEU A 1 468 ? -21.594 -27.781 -14.695 1 86.88 468 LEU A N 1
ATOM 3844 C CA . LEU A 1 468 ? -21.031 -26.969 -15.766 1 86.88 468 LEU A CA 1
ATOM 3845 C C . LEU A 1 468 ? -20.516 -25.641 -15.211 1 86.88 468 LEU A C 1
ATOM 3847 O O . LEU A 1 468 ? -19.484 -25.141 -15.672 1 86.88 468 LEU A O 1
ATOM 3851 N N . GLY A 1 469 ? -21.188 -25.078 -14.25 1 92.44 469 GLY A N 1
ATOM 3852 C CA . GLY A 1 469 ? -20.75 -23.844 -13.641 1 92.44 469 GLY A CA 1
ATOM 3853 C C . GLY A 1 469 ? -19.453 -23.984 -12.875 1 92.44 469 GLY A C 1
ATOM 3854 O O . GLY A 1 469 ? -18.547 -23.141 -13.016 1 92.44 469 GLY A O 1
ATOM 3855 N N . LEU A 1 470 ? -19.328 -25 -12.148 1 92.75 470 LEU A N 1
ATOM 3856 C CA . LEU A 1 470 ? -18.109 -25.234 -11.398 1 92.75 470 LEU A CA 1
ATOM 3857 C C . LEU A 1 470 ? -16.938 -25.5 -12.336 1 92.75 470 LEU A C 1
ATOM 3859 O O . LEU A 1 470 ? -15.797 -25.094 -12.055 1 92.75 470 LEU A O 1
ATOM 3863 N N . CYS A 1 471 ? -17.219 -26.172 -13.453 1 87.44 471 CYS A N 1
ATOM 3864 C CA . CYS A 1 471 ? -16.188 -26.422 -14.445 1 87.44 471 CYS A CA 1
ATOM 3865 C C . CYS A 1 471 ? -15.695 -25.109 -15.055 1 87.44 471 CYS A C 1
ATOM 3867 O O . CYS A 1 471 ? -14.492 -24.938 -15.258 1 87.44 471 CYS A O 1
ATOM 3869 N N . LEU A 1 472 ? -16.578 -24.266 -15.242 1 91.81 472 LEU A N 1
ATOM 3870 C CA . LEU A 1 472 ? -16.203 -22.984 -15.82 1 91.81 472 LEU A CA 1
ATOM 3871 C C . LEU A 1 472 ? -15.391 -22.156 -14.82 1 91.81 472 LEU A C 1
ATOM 3873 O O . LEU A 1 472 ? -14.43 -21.484 -15.195 1 91.81 472 LEU A O 1
ATOM 3877 N N . ILE A 1 473 ? -15.758 -22.156 -13.578 1 93.75 473 ILE A N 1
ATOM 3878 C CA . ILE A 1 473 ? -15.016 -21.438 -12.547 1 93.75 473 ILE A CA 1
ATOM 3879 C C . ILE A 1 473 ? -13.602 -22.016 -12.43 1 93.75 473 ILE A C 1
ATOM 3881 O O . ILE A 1 473 ? -12.633 -21.266 -12.336 1 93.75 473 ILE A O 1
ATOM 3885 N N . TYR A 1 474 ? -13.5 -23.328 -12.531 1 90.62 474 TYR A N 1
ATOM 3886 C CA . TYR A 1 474 ? -12.203 -23.984 -12.461 1 90.62 474 TYR A CA 1
ATOM 3887 C C . TYR A 1 474 ? -11.352 -23.641 -13.68 1 90.62 474 TYR A C 1
ATOM 3889 O O . TYR A 1 474 ? -10.148 -23.406 -13.547 1 90.62 474 TYR A O 1
ATOM 3897 N N . THR A 1 475 ? -11.961 -23.609 -14.805 1 86.94 475 THR A N 1
ATOM 3898 C CA . THR A 1 475 ? -11.234 -23.281 -16.031 1 86.94 475 THR A CA 1
ATOM 3899 C C . THR A 1 475 ? -10.68 -21.859 -15.977 1 86.94 475 THR A C 1
ATOM 3901 O O . THR A 1 475 ? -9.539 -21.625 -16.375 1 86.94 475 THR A O 1
ATOM 3904 N N . GLN A 1 476 ? -11.422 -21 -15.477 1 91.81 476 GLN A N 1
ATOM 3905 C CA . GLN A 1 476 ? -10.93 -19.625 -15.367 1 91.81 476 GLN A CA 1
ATOM 3906 C C . GLN A 1 476 ? -9.727 -19.547 -14.43 1 91.81 476 GLN A C 1
ATOM 3908 O O . GLN A 1 476 ? -8.75 -18.859 -14.727 1 91.81 476 GLN A O 1
ATOM 3913 N N . SER A 1 477 ? -9.844 -20.156 -13.297 1 91.12 477 SER A N 1
ATOM 3914 C CA . SER A 1 477 ? -8.742 -20.125 -12.336 1 91.12 477 SER A CA 1
ATOM 3915 C C . SER A 1 477 ? -7.488 -20.781 -12.914 1 91.12 477 SER A C 1
ATOM 3917 O O . SER A 1 477 ? -6.383 -20.266 -12.727 1 91.12 477 SER A O 1
ATOM 3919 N N . TRP A 1 478 ? -7.641 -21.828 -13.664 1 86 478 TRP A N 1
ATOM 3920 C CA . TRP A 1 478 ? -6.52 -22.547 -14.273 1 86 478 TRP A CA 1
ATOM 3921 C C . TRP A 1 478 ? -5.867 -21.688 -15.359 1 86 478 TRP A C 1
ATOM 3923 O O . TRP A 1 478 ? -4.637 -21.641 -15.453 1 86 478 TRP A O 1
ATOM 3933 N N . ILE A 1 479 ? -6.629 -21.078 -16.094 1 85.62 479 ILE A N 1
ATOM 3934 C CA . ILE A 1 479 ? -6.102 -20.266 -17.188 1 85.62 479 ILE A CA 1
ATOM 3935 C C . ILE A 1 479 ? -5.367 -19.047 -16.609 1 85.62 479 ILE A C 1
ATOM 3937 O O . ILE A 1 479 ? -4.324 -18.656 -17.125 1 85.62 479 ILE A O 1
ATOM 3941 N N . ASN A 1 480 ? -5.945 -18.484 -15.586 1 90.25 480 ASN A N 1
ATOM 3942 C CA . ASN A 1 480 ? -5.27 -17.359 -14.953 1 90.25 480 ASN A CA 1
ATOM 3943 C C . ASN A 1 480 ? -3.902 -17.766 -14.406 1 90.25 480 ASN A C 1
ATOM 3945 O O . ASN A 1 480 ? -2.928 -17.031 -14.555 1 90.25 480 ASN A O 1
ATOM 3949 N N . LEU A 1 481 ? -3.805 -18.891 -13.859 1 88.5 481 LEU A N 1
ATOM 3950 C CA . LEU A 1 481 ? -2.537 -19.375 -13.328 1 88.5 481 LEU A CA 1
ATOM 3951 C C . LEU A 1 481 ? -1.549 -19.672 -14.445 1 88.5 481 LEU A C 1
ATOM 3953 O O . LEU A 1 481 ? -0.353 -19.406 -14.312 1 88.5 481 LEU A O 1
ATOM 3957 N N . SER A 1 482 ? -2.092 -20.156 -15.508 1 84.88 482 SER A N 1
ATOM 3958 C CA . SER A 1 482 ? -1.242 -20.453 -16.656 1 84.88 482 SER A CA 1
ATOM 3959 C C . SER A 1 482 ? -0.708 -19.188 -17.297 1 84.88 482 SER A C 1
ATOM 3961 O O . SER A 1 482 ? 0.43 -19.156 -17.766 1 84.88 482 SER A O 1
ATOM 3963 N N . ILE A 1 483 ? -1.495 -18.234 -17.266 1 88.19 483 ILE A N 1
ATOM 3964 C CA . ILE A 1 483 ? -1.075 -16.938 -17.812 1 88.19 483 ILE A CA 1
ATOM 3965 C C . ILE A 1 483 ? 0.041 -16.359 -16.953 1 88.19 483 ILE A C 1
ATOM 3967 O O . ILE A 1 483 ? 1.054 -15.883 -17.469 1 88.19 483 ILE A O 1
ATOM 3971 N N . ILE A 1 484 ? -0.11 -16.438 -15.711 1 88.81 484 ILE A N 1
ATOM 3972 C CA . ILE A 1 484 ? 0.887 -15.891 -14.797 1 88.81 484 ILE A CA 1
ATOM 3973 C C . ILE A 1 484 ? 2.193 -16.672 -14.938 1 88.81 484 ILE A C 1
ATOM 3975 O O . ILE A 1 484 ? 3.279 -16.094 -14.883 1 88.81 484 ILE A O 1
ATOM 3979 N N . ASP A 1 485 ? 2.059 -17.906 -15.148 1 84.38 485 ASP A N 1
ATOM 3980 C CA . ASP A 1 485 ? 3.254 -18.719 -15.305 1 84.38 485 ASP A CA 1
ATOM 3981 C C . ASP A 1 485 ? 3.961 -18.422 -16.625 1 84.38 485 ASP A C 1
ATOM 3983 O O . ASP A 1 485 ? 5.188 -18.5 -16.703 1 84.38 485 ASP A O 1
ATOM 3987 N N . SER A 1 486 ? 3.215 -18 -17.609 1 82.69 486 SER A N 1
ATOM 3988 C CA . SER A 1 486 ? 3.789 -17.75 -18.922 1 82.69 486 SER A CA 1
ATOM 3989 C C . SER A 1 486 ? 4.383 -16.344 -19.016 1 82.69 486 SER A C 1
ATOM 3991 O O . SER A 1 486 ? 5.512 -16.172 -19.484 1 82.69 486 SER A O 1
ATOM 3993 N N . ILE A 1 487 ? 3.705 -15.352 -18.594 1 85.75 487 ILE A N 1
ATOM 3994 C CA . ILE A 1 487 ? 4.156 -13.977 -18.781 1 85.75 487 ILE A CA 1
ATOM 3995 C C . ILE A 1 487 ? 4.691 -13.422 -17.469 1 85.75 487 ILE A C 1
ATOM 3997 O O . ILE A 1 487 ? 5.309 -12.352 -17.438 1 85.75 487 ILE A O 1
ATOM 4001 N N . GLY A 1 488 ? 4.52 -14.117 -16.422 1 86.56 488 GLY A N 1
ATOM 4002 C CA . GLY A 1 488 ? 4.988 -13.633 -15.141 1 86.56 488 GLY A CA 1
ATOM 4003 C C . GLY A 1 488 ? 4.059 -12.609 -14.516 1 86.56 488 GLY A C 1
ATOM 4004 O O . GLY A 1 488 ? 3.047 -12.234 -15.109 1 86.56 488 GLY A O 1
ATOM 4005 N N . TYR A 1 489 ? 4.449 -12.102 -13.359 1 91.31 489 TYR A N 1
ATOM 4006 C CA . TYR A 1 489 ? 3.645 -11.094 -12.68 1 91.31 489 TYR A CA 1
ATOM 4007 C C . TYR A 1 489 ? 3.738 -9.75 -13.398 1 91.31 489 TYR A C 1
ATOM 4009 O O . TYR A 1 489 ? 2.785 -8.969 -13.391 1 91.31 489 TYR A O 1
ATOM 4017 N N . PHE A 1 490 ? 4.871 -9.516 -14.086 1 90.25 490 PHE A N 1
ATOM 4018 C CA . PHE A 1 490 ? 5.086 -8.297 -14.859 1 90.25 490 PHE A CA 1
ATOM 4019 C C . PHE A 1 490 ? 4.039 -8.164 -15.961 1 90.25 490 PHE A C 1
ATOM 4021 O O . PHE A 1 490 ? 3.42 -7.105 -16.109 1 90.25 490 PHE A O 1
ATOM 4028 N N . GLY A 1 491 ? 3.764 -9.227 -16.625 1 88.38 491 GLY A N 1
ATOM 4029 C CA . GLY A 1 491 ? 2.791 -9.203 -17.703 1 88.38 491 GLY A CA 1
ATOM 4030 C C . GLY A 1 491 ? 1.356 -9.156 -17.203 1 88.38 491 GLY A C 1
ATOM 4031 O O . GLY A 1 491 ? 0.511 -8.484 -17.812 1 88.38 491 GLY A O 1
ATOM 4032 N N . TRP A 1 492 ? 1.107 -9.836 -16.125 1 91.19 492 TRP A N 1
ATOM 4033 C CA . TRP A 1 492 ? -0.241 -9.898 -15.562 1 91.19 492 TRP A CA 1
ATOM 4034 C C . TRP A 1 492 ? -0.715 -8.516 -15.133 1 91.19 492 TRP A C 1
ATOM 4036 O O . TRP A 1 492 ? -1.873 -8.156 -15.344 1 91.19 492 TRP A O 1
ATOM 4046 N N . PHE A 1 493 ? 0.133 -7.699 -14.562 1 93.44 493 PHE A N 1
ATOM 4047 C CA . PHE A 1 493 ? -0.234 -6.379 -14.07 1 93.44 493 PHE A CA 1
ATOM 4048 C C . PHE A 1 493 ? 0.083 -5.301 -15.102 1 93.44 493 PHE A C 1
ATOM 4050 O O . PHE A 1 493 ? 0.267 -4.133 -14.75 1 93.44 493 PHE A O 1
ATOM 4057 N N . TYR A 1 494 ? 0.216 -5.656 -16.297 1 92.12 494 TYR A N 1
ATOM 4058 C CA . TYR A 1 494 ? 0.441 -4.695 -17.375 1 92.12 494 TYR A CA 1
ATOM 4059 C C . TYR A 1 494 ? 1.741 -3.932 -17.156 1 92.12 494 TYR A C 1
ATOM 4061 O O . TYR A 1 494 ? 1.77 -2.703 -17.266 1 92.12 494 TYR A O 1
ATOM 4069 N N . GLY A 1 495 ? 2.777 -4.586 -16.875 1 90 495 GLY A N 1
ATOM 4070 C CA . GLY A 1 495 ? 4.074 -3.984 -16.609 1 90 495 GLY A CA 1
ATOM 4071 C C . GLY A 1 495 ? 4.633 -3.23 -17.797 1 90 495 GLY A C 1
ATOM 4072 O O . GLY A 1 495 ? 5.418 -2.291 -17.641 1 90 495 GLY A O 1
ATOM 4073 N N . ASP A 1 496 ? 4.191 -3.543 -19 1 88.69 496 ASP A N 1
ATOM 4074 C CA . ASP A 1 496 ? 4.688 -2.92 -20.219 1 88.69 496 ASP A CA 1
ATOM 4075 C C . ASP A 1 496 ? 4.262 -1.456 -20.297 1 88.69 496 ASP A C 1
ATOM 4077 O O . ASP A 1 496 ? 4.871 -0.667 -21.031 1 88.69 496 ASP A O 1
ATOM 4081 N N . PHE A 1 497 ? 3.197 -1.129 -19.578 1 90.19 497 PHE A N 1
ATOM 4082 C CA . PHE A 1 497 ? 2.73 0.252 -19.578 1 90.19 497 PHE A CA 1
ATOM 4083 C C . PHE A 1 497 ? 3.646 1.133 -18.734 1 90.19 497 PHE A C 1
ATOM 4085 O O . PHE A 1 497 ? 3.715 2.346 -18.953 1 90.19 497 PHE A O 1
ATOM 4092 N N . PHE A 1 498 ? 4.398 0.515 -17.781 1 89.94 498 PHE A N 1
ATOM 4093 C CA . PHE A 1 498 ? 5.09 1.317 -16.766 1 89.94 498 PHE A CA 1
ATOM 4094 C C . PHE A 1 498 ? 6.602 1.184 -16.922 1 89.94 498 PHE A C 1
ATOM 4096 O O . PHE A 1 498 ? 7.344 2.131 -16.656 1 89.94 498 PHE A O 1
ATOM 4103 N N . ILE A 1 499 ? 7.082 0.054 -17.25 1 88.62 499 ILE A N 1
ATOM 4104 C CA . ILE A 1 499 ? 8.516 -0.19 -17.344 1 88.62 499 ILE A CA 1
ATOM 4105 C C . ILE A 1 499 ? 8.945 -0.254 -18.812 1 88.62 499 ILE A C 1
ATOM 4107 O O . ILE A 1 499 ? 8.344 -0.978 -19.609 1 88.62 499 ILE A O 1
ATOM 4111 N N . PRO A 1 500 ? 9.938 0.5 -19.078 1 85.56 500 PRO A N 1
ATOM 4112 C CA . PRO A 1 500 ? 10.422 0.476 -20.453 1 85.56 500 PRO A CA 1
ATOM 4113 C C . PRO A 1 500 ? 11.055 -0.858 -20.844 1 85.56 500 PRO A C 1
ATOM 4115 O O . PRO A 1 500 ? 11.469 -1.622 -19.953 1 85.56 500 PRO A O 1
ATOM 4118 N N . LYS A 1 501 ? 11.25 -1.145 -22.094 1 79.31 501 LYS A N 1
ATOM 4119 C CA . LYS A 1 501 ? 11.75 -2.398 -22.641 1 79.31 501 LYS A CA 1
ATOM 4120 C C . LYS A 1 501 ? 13.203 -2.635 -22.25 1 79.31 501 LYS A C 1
ATOM 4122 O O . LYS A 1 501 ? 13.609 -3.773 -22 1 79.31 501 LYS A O 1
ATOM 4127 N N . SER A 1 502 ? 13.891 -1.545 -22.031 1 75.06 502 SER A N 1
ATOM 4128 C CA . SER A 1 502 ? 15.312 -1.661 -21.734 1 75.06 502 SER A CA 1
ATOM 4129 C C . SER A 1 502 ? 15.531 -2.176 -20.312 1 75.06 502 SER A C 1
ATOM 4131 O O . SER A 1 502 ? 16.531 -2.84 -20.031 1 75.06 502 SER A O 1
ATOM 4133 N N . GLN A 1 503 ? 14.609 -1.955 -19.547 1 75 503 GLN A N 1
ATOM 4134 C CA . GLN A 1 503 ? 14.766 -2.334 -18.141 1 75 503 GLN A CA 1
ATOM 4135 C C . GLN A 1 503 ? 14.008 -3.621 -17.828 1 75 503 GLN A C 1
ATOM 4137 O O . GLN A 1 503 ? 14.148 -4.184 -16.734 1 75 503 GLN A O 1
ATOM 4142 N N . SER A 1 504 ? 13.328 -4.062 -18.875 1 72.56 504 SER A N 1
ATOM 4143 C CA . SER A 1 504 ? 12.555 -5.273 -18.625 1 72.56 504 SER A CA 1
ATOM 4144 C C . SER A 1 504 ? 13.305 -6.516 -19.078 1 72.56 504 SER A C 1
ATOM 4146 O O . SER A 1 504 ? 14.133 -6.449 -20 1 72.56 504 SER A O 1
ATOM 4148 N N . SER A 1 505 ? 13.125 -7.504 -18.328 1 64.56 505 SER A N 1
ATOM 4149 C CA . SER A 1 505 ? 13.727 -8.781 -18.672 1 64.56 505 SER A CA 1
ATOM 4150 C C . SER A 1 505 ? 13.039 -9.414 -19.875 1 64.56 505 SER A C 1
ATOM 4152 O O . SER A 1 505 ? 13.625 -10.234 -20.578 1 64.56 505 SER A O 1
ATOM 4154 N N . ILE A 1 506 ? 11.781 -8.938 -20.141 1 63.91 506 ILE A N 1
ATOM 4155 C CA . ILE A 1 506 ? 11 -9.508 -21.234 1 63.91 506 ILE A CA 1
ATOM 4156 C C . ILE A 1 506 ? 11.047 -8.57 -22.453 1 63.91 506 ILE A C 1
ATOM 4158 O O . ILE A 1 506 ? 10.508 -7.461 -22.406 1 63.91 506 ILE A O 1
ATOM 4162 N N . LYS A 1 507 ? 11.734 -8.898 -23.391 1 67.94 507 LYS A N 1
ATOM 4163 C CA . LYS A 1 507 ? 11.922 -7.996 -24.516 1 67.94 507 LYS A CA 1
ATOM 4164 C C . LYS A 1 507 ? 10.914 -8.297 -25.641 1 67.94 507 LYS A C 1
ATOM 4166 O O . LYS A 1 507 ? 10.5 -7.391 -26.359 1 67.94 507 LYS A O 1
ATOM 4171 N N . ASN A 1 508 ? 10.453 -9.641 -25.672 1 72.5 508 ASN A N 1
ATOM 4172 C CA . ASN A 1 508 ? 9.508 -10.008 -26.734 1 72.5 508 ASN A CA 1
ATOM 4173 C C . ASN A 1 508 ? 8.266 -10.688 -26.156 1 72.5 508 ASN A C 1
ATOM 4175 O O . ASN A 1 508 ? 8.281 -11.148 -25.016 1 72.5 508 ASN A O 1
ATOM 4179 N N . LEU A 1 509 ? 7.262 -10.547 -26.938 1 76.5 509 LEU A N 1
ATOM 4180 C CA . LEU A 1 509 ? 6.031 -11.203 -26.516 1 76.5 509 LEU A CA 1
ATOM 4181 C C . LEU A 1 509 ? 6.199 -12.719 -26.484 1 76.5 509 LEU A C 1
ATOM 4183 O O . LEU A 1 509 ? 6.855 -13.297 -27.359 1 76.5 509 LEU A O 1
ATOM 4187 N N . THR A 1 510 ? 5.758 -13.273 -25.406 1 71.75 510 THR A N 1
ATOM 4188 C CA . THR A 1 510 ? 5.957 -14.711 -25.203 1 71.75 510 THR A CA 1
ATOM 4189 C C . THR A 1 510 ? 4.969 -15.516 -26.031 1 71.75 510 THR A C 1
ATOM 4191 O O . THR A 1 510 ? 3.785 -15.18 -26.109 1 71.75 510 THR A O 1
ATOM 4194 N N . GLN A 1 511 ? 5.43 -16.438 -26.828 1 69.62 511 GLN A N 1
ATOM 4195 C CA . GLN A 1 511 ? 4.586 -17.391 -27.547 1 69.62 511 GLN A CA 1
ATOM 4196 C C . GLN A 1 511 ? 4.641 -18.766 -26.906 1 69.62 511 GLN A C 1
ATOM 4198 O O . GLN A 1 511 ? 4.508 -19.781 -27.594 1 69.62 511 GLN A O 1
ATOM 4203 N N . ALA A 1 512 ? 4.898 -18.672 -25.578 1 68.75 512 ALA A N 1
ATOM 4204 C CA . ALA A 1 512 ? 5 -19.938 -24.859 1 68.75 512 ALA A CA 1
ATOM 4205 C C . ALA A 1 512 ? 3.771 -20.172 -23.984 1 68.75 512 ALA A C 1
ATOM 4207 O O . ALA A 1 512 ? 3.012 -19.234 -23.703 1 68.75 512 ALA A O 1
ATOM 4208 N N . GLY A 1 513 ? 3.436 -21.406 -23.781 1 70.88 513 GLY A N 1
ATOM 4209 C CA . GLY A 1 513 ? 2.328 -21.766 -22.922 1 70.88 513 GLY A CA 1
ATOM 4210 C C . GLY A 1 513 ? 0.971 -21.594 -23.562 1 70.88 513 GLY A C 1
ATOM 4211 O O . GLY A 1 513 ? 0.745 -22.047 -24.688 1 70.88 513 GLY A O 1
ATOM 4212 N N . VAL A 1 514 ? 0.168 -20.812 -22.891 1 77.19 514 VAL A N 1
ATOM 4213 C CA . VAL A 1 514 ? -1.202 -20.641 -23.359 1 77.19 514 VAL A CA 1
ATOM 4214 C C . VAL A 1 514 ? -1.222 -19.703 -24.578 1 77.19 514 VAL A C 1
ATOM 4216 O O . VAL A 1 514 ? -2.109 -19.797 -25.422 1 77.19 514 VAL A O 1
ATOM 4219 N N . TYR A 1 515 ? -0.229 -18.938 -24.688 1 78.06 515 TYR A N 1
ATOM 4220 C CA . TYR A 1 515 ? -0.191 -17.938 -25.766 1 78.06 515 TYR A CA 1
ATOM 4221 C C . TYR A 1 515 ? 0.241 -18.578 -27.078 1 78.06 515 TYR A C 1
ATOM 4223 O O . TYR A 1 515 ? 0.099 -17.984 -28.141 1 78.06 515 TYR A O 1
ATOM 4231 N N . ARG A 1 516 ? 0.821 -19.734 -26.953 1 75.44 516 ARG A N 1
ATOM 4232 C CA . ARG A 1 516 ? 1.123 -20.484 -28.172 1 75.44 516 ARG A CA 1
ATOM 4233 C C . ARG A 1 516 ? -0.156 -20.875 -28.906 1 75.44 516 ARG A C 1
ATOM 4235 O O . ARG A 1 516 ? -0.18 -20.922 -30.125 1 75.44 516 ARG A O 1
ATOM 4242 N N . TYR A 1 517 ? -1.17 -20.984 -28.125 1 75.56 517 TYR A N 1
ATOM 4243 C CA . TYR A 1 517 ? -2.414 -21.516 -28.688 1 75.56 517 TYR A CA 1
ATOM 4244 C C . TYR A 1 517 ? -3.398 -20.375 -28.969 1 75.56 517 TYR A C 1
ATOM 4246 O O . TYR A 1 517 ? -4.137 -20.422 -29.953 1 75.56 517 TYR A O 1
ATOM 4254 N N . LEU A 1 518 ? -3.379 -19.422 -28 1 77.25 518 LEU A N 1
ATOM 4255 C CA . LEU A 1 518 ? -4.324 -18.328 -28.125 1 77.25 518 LEU A CA 1
ATOM 4256 C C . LEU A 1 518 ? -3.605 -16.984 -28.047 1 77.25 518 LEU A C 1
ATOM 4258 O O . LEU A 1 518 ? -2.668 -16.812 -27.266 1 77.25 518 LEU A O 1
ATOM 4262 N N . ASN A 1 519 ? -4.031 -16.062 -28.875 1 75.06 519 ASN A N 1
ATOM 4263 C CA . ASN A 1 519 ? -3.428 -14.734 -28.844 1 75.06 519 ASN A CA 1
ATOM 4264 C C . ASN A 1 519 ? -3.781 -13.992 -27.562 1 75.06 519 ASN A C 1
ATOM 4266 O O . ASN A 1 519 ? -2.916 -13.367 -26.938 1 75.06 519 ASN A O 1
ATOM 4270 N N . ASN A 1 520 ? -5.047 -14.023 -27.219 1 80.12 520 ASN A N 1
ATOM 4271 C CA . ASN A 1 520 ? -5.492 -13.383 -25.984 1 80.12 520 ASN A CA 1
ATOM 4272 C C . ASN A 1 520 ? -6.402 -14.297 -25.172 1 80.12 520 ASN A C 1
ATOM 4274 O O . ASN A 1 520 ? -7.625 -14.133 -25.188 1 80.12 520 ASN A O 1
ATOM 4278 N N . PRO A 1 521 ? -5.766 -15.133 -24.438 1 82.19 521 PRO A N 1
ATOM 4279 C CA . PRO A 1 521 ? -6.574 -16.094 -23.688 1 82.19 521 PRO A CA 1
ATOM 4280 C C . PRO A 1 521 ? -7.465 -15.438 -22.641 1 82.19 521 PRO A C 1
ATOM 4282 O O . PRO A 1 521 ? -8.531 -15.961 -22.312 1 82.19 521 PRO A O 1
ATOM 4285 N N . GLU A 1 522 ? -7.121 -14.305 -22.203 1 83.69 522 GLU A N 1
ATOM 4286 C CA . GLU A 1 522 ? -7.871 -13.656 -21.141 1 83.69 522 GLU A CA 1
ATOM 4287 C C . GLU A 1 522 ? -9.188 -13.086 -21.656 1 83.69 522 GLU A C 1
ATOM 4289 O O . GLU A 1 522 ? -10.109 -12.844 -20.875 1 83.69 522 GLU A O 1
ATOM 4294 N N . GLN A 1 523 ? -9.352 -12.867 -22.922 1 81.44 523 GLN A N 1
ATOM 4295 C CA . GLN A 1 523 ? -10.547 -12.234 -23.469 1 81.44 523 GLN A CA 1
ATOM 4296 C C . GLN A 1 523 ? -11.758 -13.141 -23.328 1 81.44 523 GLN A C 1
ATOM 4298 O O . GLN A 1 523 ? -12.836 -12.695 -22.906 1 81.44 523 GLN A O 1
ATOM 4303 N N . ILE A 1 524 ? -11.547 -14.375 -23.609 1 76.5 524 ILE A N 1
ATOM 4304 C CA . ILE A 1 524 ? -12.695 -15.266 -23.594 1 76.5 524 ILE A CA 1
ATOM 4305 C C . ILE A 1 524 ? -12.727 -16.062 -22.297 1 76.5 524 ILE A C 1
ATOM 4307 O O . ILE A 1 524 ? -13.773 -16.188 -21.656 1 76.5 524 ILE A O 1
ATOM 4311 N N . PHE A 1 525 ? -11.617 -16.484 -21.859 1 83.25 525 PHE A N 1
ATOM 4312 C CA . PHE A 1 525 ? -11.578 -17.406 -20.719 1 83.25 525 PHE A CA 1
ATOM 4313 C C . PHE A 1 525 ? -11.461 -16.641 -19.406 1 83.25 525 PHE A C 1
ATOM 4315 O O . PHE A 1 525 ? -11.641 -17.219 -18.328 1 83.25 525 PHE A O 1
ATOM 4322 N N . GLY A 1 526 ? -11.219 -15.422 -19.5 1 85.75 526 GLY A N 1
ATOM 4323 C CA . GLY A 1 526 ? -11.094 -14.625 -18.281 1 85.75 526 GLY A CA 1
ATOM 4324 C C . GLY A 1 526 ? -12.43 -14.328 -17.625 1 85.75 526 GLY A C 1
ATOM 4325 O O . GLY A 1 526 ? -12.484 -13.953 -16.453 1 85.75 526 GLY A O 1
ATOM 4326 N N . VAL A 1 527 ? -13.523 -14.516 -18.328 1 91.88 527 VAL A N 1
ATOM 4327 C CA . VAL A 1 527 ? -14.844 -14.203 -17.781 1 91.88 527 VAL A CA 1
ATOM 4328 C C . VAL A 1 527 ? -15.641 -15.492 -17.609 1 91.88 527 VAL A C 1
ATOM 4330 O O . VAL A 1 527 ? -16.828 -15.461 -17.25 1 91.88 527 VAL A O 1
ATOM 4333 N N . CYS A 1 528 ? -14.984 -16.672 -17.781 1 92.75 528 CYS A N 1
ATOM 4334 C CA . CYS A 1 528 ? -15.656 -17.969 -17.688 1 92.75 528 CYS A CA 1
ATOM 4335 C C . CYS A 1 528 ? -16.188 -18.203 -16.281 1 92.75 528 CYS A C 1
ATOM 4337 O O . CYS A 1 528 ? -17.203 -18.844 -16.094 1 92.75 528 CYS A O 1
ATOM 4339 N N . GLY A 1 529 ? -15.523 -17.625 -15.344 1 93.75 529 GLY A N 1
ATOM 4340 C CA . GLY A 1 529 ? -15.984 -17.797 -13.969 1 93.75 529 GLY A CA 1
ATOM 4341 C C . GLY A 1 529 ? -17.297 -17.094 -13.695 1 93.75 529 GLY A C 1
ATOM 4342 O O . GLY A 1 529 ? -18.188 -17.656 -13.047 1 93.75 529 GLY A O 1
ATOM 4343 N N . VAL A 1 530 ? -17.484 -15.977 -14.227 1 94.94 530 VAL A N 1
ATOM 4344 C CA . VAL A 1 530 ? -18.719 -15.219 -14.047 1 94.94 530 VAL A CA 1
ATOM 4345 C C . VAL A 1 530 ? -19.859 -15.883 -14.828 1 94.94 530 VAL A C 1
ATOM 4347 O O . VAL A 1 530 ? -21 -15.922 -14.367 1 94.94 530 VAL A O 1
ATOM 4350 N N . MET A 1 531 ? -19.531 -16.438 -16.047 1 94.44 531 MET A N 1
ATOM 4351 C CA . MET A 1 531 ? -20.516 -17.203 -16.797 1 94.44 531 MET A CA 1
ATOM 4352 C C . MET A 1 531 ? -20.969 -18.438 -16.031 1 94.44 531 MET A C 1
ATOM 4354 O O . MET A 1 531 ? -22.141 -18.828 -16.094 1 94.44 531 MET A O 1
ATOM 4358 N N . GLY A 1 532 ? -19.984 -18.969 -15.305 1 94.69 532 GLY A N 1
ATOM 4359 C CA . GLY A 1 532 ? -20.328 -20.125 -14.469 1 94.69 532 GLY A CA 1
ATOM 4360 C C . GLY A 1 532 ? -21.281 -19.781 -13.352 1 94.69 532 GLY A C 1
ATOM 4361 O O . GLY A 1 532 ? -22.219 -20.531 -13.078 1 94.69 532 GLY A O 1
ATOM 4362 N N . VAL A 1 533 ? -21.125 -18.641 -12.727 1 94.31 533 VAL A N 1
ATOM 4363 C CA . VAL A 1 533 ? -22.016 -18.203 -11.656 1 94.31 533 VAL A CA 1
ATOM 4364 C C . VAL A 1 533 ? -23.422 -17.953 -12.211 1 94.31 533 VAL A C 1
ATOM 4366 O O . VAL A 1 533 ? -24.422 -18.297 -11.57 1 94.31 533 VAL A O 1
ATOM 4369 N N . PHE A 1 534 ? -23.578 -17.438 -13.414 1 93.31 534 PHE A N 1
ATOM 4370 C CA . PHE A 1 534 ? -24.859 -17.234 -14.062 1 93.31 534 PHE A CA 1
ATOM 4371 C C . PHE A 1 534 ? -25.547 -18.562 -14.336 1 93.31 534 PHE A C 1
ATOM 4373 O O . PHE A 1 534 ? -26.766 -18.688 -14.188 1 93.31 534 PHE A O 1
ATOM 4380 N N . LEU A 1 535 ? -24.688 -19.547 -14.719 1 91.81 535 LEU A N 1
ATOM 4381 C CA . LEU A 1 535 ? -25.25 -20.859 -15 1 91.81 535 LEU A CA 1
ATOM 4382 C C . LEU A 1 535 ? -25.766 -21.516 -13.727 1 91.81 535 LEU A C 1
ATOM 4384 O O . LEU A 1 535 ? -26.781 -22.219 -13.75 1 91.81 535 LEU A O 1
ATOM 4388 N N . ILE A 1 536 ? -25.172 -21.297 -12.664 1 91.38 536 ILE A N 1
ATOM 4389 C CA . ILE A 1 536 ? -25.594 -21.875 -11.391 1 91.38 536 ILE A CA 1
ATOM 4390 C C . ILE A 1 536 ? -26.875 -21.188 -10.906 1 91.38 536 ILE A C 1
ATOM 4392 O O . ILE A 1 536 ? -27.828 -21.844 -10.492 1 91.38 536 ILE A O 1
ATOM 4396 N N . HIS A 1 537 ? -26.828 -19.828 -11 1 91.31 537 HIS A N 1
ATOM 4397 C CA . HIS A 1 537 ? -27.984 -19.031 -10.625 1 91.31 537 HIS A CA 1
ATOM 4398 C C . HIS A 1 537 ? -28.422 -18.109 -11.766 1 91.31 537 HIS A C 1
ATOM 4400 O O . HIS A 1 537 ? -28.094 -16.922 -11.766 1 91.31 537 HIS A O 1
ATOM 4406 N N . PRO A 1 538 ? -29.25 -18.719 -12.633 1 92.12 538 PRO A N 1
ATOM 4407 C CA . PRO A 1 538 ? -29.609 -17.953 -13.82 1 92.12 538 PRO A CA 1
ATOM 4408 C C . PRO A 1 538 ? -30.688 -16.891 -13.531 1 92.12 538 PRO A C 1
ATOM 4410 O O . PRO A 1 538 ? -31.859 -17.109 -13.828 1 92.12 538 PRO A O 1
ATOM 4413 N N . THR A 1 539 ? -30.344 -15.805 -12.992 1 91.44 539 THR A N 1
ATOM 4414 C CA . THR A 1 539 ? -31.219 -14.664 -12.75 1 91.44 539 THR A CA 1
ATOM 4415 C C . THR A 1 539 ? -30.906 -13.531 -13.719 1 91.44 539 THR A C 1
ATOM 4417 O O . THR A 1 539 ? -29.875 -13.539 -14.383 1 91.44 539 THR A O 1
ATOM 4420 N N . VAL A 1 540 ? -31.812 -12.648 -13.875 1 91.25 540 VAL A N 1
ATOM 4421 C CA . VAL A 1 540 ? -31.609 -11.516 -14.766 1 91.25 540 VAL A CA 1
ATOM 4422 C C . VAL A 1 540 ? -30.453 -10.656 -14.25 1 91.25 540 VAL A C 1
ATOM 4424 O O . VAL A 1 540 ? -29.688 -10.086 -15.031 1 91.25 540 VAL A O 1
ATOM 4427 N N . GLU A 1 541 ? -30.266 -10.578 -12.93 1 92.62 541 GLU A N 1
ATOM 4428 C CA . GLU A 1 541 ? -29.172 -9.812 -12.328 1 92.62 541 GLU A CA 1
ATOM 4429 C C . GLU A 1 541 ? -27.812 -10.406 -12.672 1 92.62 541 GLU A C 1
ATOM 4431 O O . GLU A 1 541 ? -26.891 -9.68 -13.07 1 92.62 541 GLU A O 1
ATOM 4436 N N . ASN A 1 542 ? -27.688 -11.703 -12.602 1 94.19 542 ASN A N 1
ATOM 4437 C CA . ASN A 1 542 ? -26.422 -12.352 -12.914 1 94.19 542 ASN A CA 1
ATOM 4438 C C . ASN A 1 542 ? -26.125 -12.305 -14.414 1 94.19 542 ASN A C 1
ATOM 4440 O O . ASN A 1 542 ? -24.969 -12.258 -14.82 1 94.19 542 ASN A O 1
ATOM 4444 N N . LEU A 1 543 ? -27.188 -12.336 -15.219 1 93.94 543 LEU A N 1
ATOM 4445 C CA . LEU A 1 543 ? -27 -12.172 -16.656 1 93.94 543 LEU A CA 1
ATOM 4446 C C . LEU A 1 543 ? -26.438 -10.789 -16.969 1 93.94 543 LEU A C 1
ATOM 4448 O O . LEU A 1 543 ? -25.531 -10.648 -17.797 1 93.94 543 LEU A O 1
ATOM 4452 N N . THR A 1 544 ? -27.031 -9.797 -16.297 1 95 544 THR A N 1
ATOM 4453 C CA . THR A 1 544 ? -26.547 -8.43 -16.5 1 95 544 THR A CA 1
ATOM 4454 C C . THR A 1 544 ? -25.078 -8.305 -16.094 1 95 544 THR A C 1
ATOM 4456 O O . THR A 1 544 ? -24.297 -7.664 -16.781 1 95 544 THR A O 1
ATOM 4459 N N . CYS A 1 545 ? -24.734 -8.883 -14.953 1 95.38 545 CYS A N 1
ATOM 4460 C CA . CYS A 1 545 ? -23.344 -8.852 -14.484 1 95.38 545 CYS A CA 1
ATOM 4461 C C . CYS A 1 545 ? -22.422 -9.57 -15.469 1 95.38 545 CYS A C 1
ATOM 4463 O O . CYS A 1 545 ? -21.328 -9.102 -15.75 1 95.38 545 CYS A O 1
ATOM 4465 N N . CYS A 1 546 ? -22.859 -10.727 -16 1 95 546 CYS A N 1
ATOM 4466 C CA . CYS A 1 546 ? -22.062 -11.484 -16.953 1 95 546 CYS A CA 1
ATOM 4467 C C . CYS A 1 546 ? -21.781 -10.656 -18.203 1 95 546 CYS A C 1
ATOM 4469 O O . CYS A 1 546 ? -20.641 -10.609 -18.688 1 95 546 CYS A O 1
ATOM 4471 N N . ILE A 1 547 ? -22.797 -9.977 -18.688 1 95.06 547 ILE A N 1
ATOM 4472 C CA . ILE A 1 547 ? -22.641 -9.148 -19.891 1 95.06 547 ILE A CA 1
ATOM 4473 C C . ILE A 1 547 ? -21.688 -7.992 -19.578 1 95.06 547 ILE A C 1
ATOM 4475 O O . ILE A 1 547 ? -20.828 -7.652 -20.406 1 95.06 547 ILE A O 1
ATOM 4479 N N . LEU A 1 548 ? -21.828 -7.418 -18.422 1 95.75 548 LEU A N 1
ATOM 4480 C CA . LEU A 1 548 ? -20.969 -6.301 -18.031 1 95.75 548 LEU A CA 1
ATOM 4481 C C . LEU A 1 548 ? -19.5 -6.734 -17.969 1 95.75 548 LEU A C 1
ATOM 4483 O O . LEU A 1 548 ? -18.625 -6.008 -18.422 1 95.75 548 LEU A O 1
ATOM 4487 N N . TRP A 1 549 ? -19.219 -7.887 -17.344 1 95.94 549 TRP A N 1
ATOM 4488 C CA . TRP A 1 549 ? -17.844 -8.398 -17.266 1 95.94 549 TRP A CA 1
ATOM 4489 C C . TRP A 1 549 ? -17.297 -8.68 -18.656 1 95.94 549 TRP A C 1
ATOM 4491 O O . TRP A 1 549 ? -16.125 -8.391 -18.938 1 95.94 549 TRP A O 1
ATOM 4501 N N . MET A 1 550 ? -18.172 -9.219 -19.547 1 94.31 550 MET A N 1
ATOM 4502 C CA . MET A 1 550 ? -17.734 -9.562 -20.891 1 94.31 550 MET A CA 1
ATOM 4503 C C . MET A 1 550 ? -17.422 -8.312 -21.703 1 94.31 550 MET A C 1
ATOM 4505 O O . MET A 1 550 ? -16.391 -8.242 -22.359 1 94.31 550 MET A O 1
ATOM 4509 N N . VAL A 1 551 ? -18.25 -7.363 -21.641 1 93.69 551 VAL A N 1
ATOM 4510 C CA . VAL A 1 551 ? -18.062 -6.125 -22.391 1 93.69 551 VAL A CA 1
ATOM 4511 C C . VAL A 1 551 ? -16.828 -5.398 -21.875 1 93.69 551 VAL A C 1
ATOM 4513 O O . VAL A 1 551 ? -16.031 -4.879 -22.672 1 93.69 551 VAL A O 1
ATOM 4516 N N . ASN A 1 552 ? -16.656 -5.355 -20.594 1 94.38 552 ASN A N 1
ATOM 4517 C CA . ASN A 1 552 ? -15.477 -4.699 -20.031 1 94.38 552 ASN A CA 1
ATOM 4518 C C . ASN A 1 552 ? -14.188 -5.379 -20.484 1 94.38 552 ASN A C 1
ATOM 4520 O O . ASN A 1 552 ? -13.219 -4.703 -20.844 1 94.38 552 ASN A O 1
ATOM 4524 N N . ASN A 1 553 ? -14.172 -6.691 -20.375 1 93 553 ASN A N 1
ATOM 4525 C CA . ASN A 1 553 ? -12.984 -7.418 -20.812 1 93 553 ASN A CA 1
ATOM 4526 C C . ASN A 1 553 ? -12.703 -7.195 -22.297 1 93 553 ASN A C 1
ATOM 4528 O O . ASN A 1 553 ? -11.539 -7.074 -22.688 1 93 553 ASN A O 1
ATOM 4532 N N . PHE A 1 554 ? -13.75 -7.125 -23.094 1 91.38 554 PHE A N 1
ATOM 4533 C CA . PHE A 1 554 ? -13.617 -6.898 -24.516 1 91.38 554 PHE A CA 1
ATOM 4534 C C . PHE A 1 554 ? -13.055 -5.512 -24.797 1 91.38 554 PHE A C 1
ATOM 4536 O O . PHE A 1 554 ? -12.125 -5.363 -25.594 1 91.38 554 PHE A O 1
ATOM 4543 N N . VAL A 1 555 ? -13.531 -4.555 -24.109 1 92.81 555 VAL A N 1
ATOM 4544 C CA . VAL A 1 555 ? -13.094 -3.176 -24.312 1 92.81 555 VAL A CA 1
ATOM 4545 C C . VAL A 1 555 ? -11.656 -3.018 -23.844 1 92.81 555 VAL A C 1
ATOM 4547 O O . VAL A 1 555 ? -10.828 -2.41 -24.531 1 92.81 555 VAL A O 1
ATOM 4550 N N . ARG A 1 556 ? -11.32 -3.502 -22.734 1 93.31 556 ARG A N 1
ATOM 4551 C CA . ARG A 1 556 ? -9.992 -3.359 -22.141 1 93.31 556 ARG A CA 1
ATOM 4552 C C . ARG A 1 556 ? -8.93 -4.023 -23.031 1 93.31 556 ARG A C 1
ATOM 4554 O O . ARG A 1 556 ? -7.887 -3.43 -23.297 1 93.31 556 ARG A O 1
ATOM 4561 N N . ILE A 1 557 ? -9.125 -5.18 -23.547 1 91.38 557 ILE A N 1
ATOM 4562 C CA . ILE A 1 557 ? -8.117 -5.945 -24.281 1 91.38 557 ILE A CA 1
ATOM 4563 C C . ILE A 1 557 ? -8.008 -5.422 -25.703 1 91.38 557 ILE A C 1
ATOM 4565 O O . ILE A 1 557 ? -6.906 -5.188 -26.203 1 91.38 557 ILE A O 1
ATOM 4569 N N . ASN A 1 558 ? -9.141 -5.086 -26.359 1 89.94 558 ASN A N 1
ATOM 4570 C CA . ASN A 1 558 ? -9.117 -4.754 -27.781 1 89.94 558 ASN A CA 1
ATOM 4571 C C . ASN A 1 558 ? -8.852 -3.27 -28.016 1 89.94 558 ASN A C 1
ATOM 4573 O O . ASN A 1 558 ? -8.18 -2.891 -28.969 1 89.94 558 ASN A O 1
ATOM 4577 N N . PHE A 1 559 ? -9.305 -2.477 -27.078 1 91.75 559 PHE A N 1
ATOM 4578 C CA . PHE A 1 559 ? -9.219 -1.049 -27.375 1 91.75 559 PHE A CA 1
ATOM 4579 C C . PHE A 1 559 ? -8.125 -0.395 -26.531 1 91.75 559 PHE A C 1
ATOM 4581 O O . PHE A 1 559 ? -7.727 0.741 -26.812 1 91.75 559 PHE A O 1
ATOM 4588 N N . ILE A 1 560 ? -7.645 -1.043 -25.609 1 93.38 560 ILE A N 1
ATOM 4589 C CA . ILE A 1 560 ? -6.641 -0.395 -24.766 1 93.38 560 ILE A CA 1
ATOM 4590 C C . ILE A 1 560 ? -5.34 -1.192 -24.812 1 93.38 560 ILE A C 1
ATOM 4592 O O . ILE A 1 560 ? -4.309 -0.687 -25.266 1 93.38 560 ILE A O 1
ATOM 4596 N N . GLU A 1 561 ? -5.383 -2.432 -24.375 1 90.81 561 GLU A N 1
ATOM 4597 C CA . GLU A 1 561 ? -4.172 -3.24 -24.297 1 90.81 561 GLU A CA 1
ATOM 4598 C C . GLU A 1 561 ? -3.568 -3.486 -25.672 1 90.81 561 GLU A C 1
ATOM 4600 O O . GLU A 1 561 ? -2.361 -3.326 -25.859 1 90.81 561 GLU A O 1
ATOM 4605 N N . LYS A 1 562 ? -4.379 -3.889 -26.641 1 88.56 562 LYS A N 1
ATOM 4606 C CA . LYS A 1 562 ? -3.885 -4.195 -27.984 1 88.56 562 LYS A CA 1
ATOM 4607 C C . LYS A 1 562 ? -3.258 -2.965 -28.625 1 88.56 562 LYS A C 1
ATOM 4609 O O . LYS A 1 562 ? -2.193 -3.055 -29.25 1 88.56 562 LYS A O 1
ATOM 4614 N N . ILE A 1 563 ? -3.877 -1.835 -28.469 1 87.94 563 ILE A N 1
ATOM 4615 C CA . ILE A 1 563 ? -3.371 -0.601 -29.062 1 87.94 563 ILE A CA 1
ATOM 4616 C C . ILE A 1 563 ? -2.031 -0.236 -28.422 1 87.94 563 ILE A C 1
ATOM 4618 O O . ILE A 1 563 ? -1.103 0.189 -29.109 1 87.94 563 ILE A O 1
ATOM 4622 N N . HIS A 1 564 ? -1.97 -0.453 -27.172 1 88.88 564 HIS A N 1
ATOM 4623 C CA . HIS A 1 564 ? -0.722 -0.152 -26.469 1 88.88 564 HIS A CA 1
ATOM 4624 C C . HIS A 1 564 ? 0.384 -1.118 -26.891 1 88.88 564 HIS A C 1
ATOM 4626 O O . HIS A 1 564 ? 1.533 -0.712 -27.062 1 88.88 564 HIS A O 1
ATOM 4632 N N . MET A 1 565 ? 0.055 -2.387 -27.016 1 86.81 565 MET A N 1
ATOM 4633 C CA . MET A 1 565 ? 1.041 -3.389 -27.406 1 86.81 565 MET A CA 1
ATOM 4634 C C . MET A 1 565 ? 1.54 -3.133 -28.828 1 86.81 565 MET A C 1
ATOM 4636 O O . MET A 1 565 ? 2.709 -3.379 -29.125 1 86.81 565 MET A O 1
ATOM 4640 N N . ILE A 1 566 ? 0.667 -2.631 -29.688 1 85.81 566 ILE A N 1
ATOM 4641 C CA . ILE A 1 566 ? 1.056 -2.303 -31.062 1 85.81 566 ILE A CA 1
ATOM 4642 C C . ILE A 1 566 ? 2.031 -1.13 -31.047 1 85.81 566 ILE A C 1
ATOM 4644 O O . ILE A 1 566 ? 2.986 -1.103 -31.828 1 85.81 566 ILE A O 1
ATOM 4648 N N . ARG A 1 567 ? 1.869 -0.276 -30.156 1 82.19 567 ARG A N 1
ATOM 4649 C CA . ARG A 1 567 ? 2.723 0.903 -30.047 1 82.19 567 ARG A CA 1
ATOM 4650 C C . ARG A 1 567 ? 4.117 0.53 -29.562 1 82.19 567 ARG A C 1
ATOM 4652 O O . ARG A 1 567 ? 5.113 1.088 -30.016 1 82.19 567 ARG A O 1
ATOM 4659 N N . ILE A 1 568 ? 4.184 -0.398 -28.688 1 82.06 568 ILE A N 1
ATOM 4660 C CA . ILE A 1 568 ? 5.453 -0.717 -28.047 1 82.06 568 ILE A CA 1
ATOM 4661 C C . ILE A 1 568 ? 6.18 -1.794 -28.844 1 82.06 568 ILE A C 1
ATOM 4663 O O . ILE A 1 568 ? 7.395 -1.71 -29.047 1 82.06 568 ILE A O 1
ATOM 4667 N N . TYR A 1 569 ? 5.477 -2.854 -29.281 1 79.88 569 TYR A N 1
ATOM 4668 C CA . TYR A 1 569 ? 6.133 -4.016 -29.875 1 79.88 569 TYR A CA 1
ATOM 4669 C C . TYR A 1 569 ? 5.984 -4.008 -31.391 1 79.88 569 TYR A C 1
ATOM 4671 O O . TYR A 1 569 ? 6.715 -4.711 -32.094 1 79.88 569 TYR A O 1
ATOM 4679 N N . GLY A 1 570 ? 5.047 -3.266 -31.953 1 80.44 570 GLY A N 1
ATOM 4680 C CA . GLY A 1 570 ? 4.844 -3.238 -33.406 1 80.44 570 GLY A CA 1
ATOM 4681 C C . GLY A 1 570 ? 3.652 -4.059 -33.844 1 80.44 570 GLY A C 1
ATOM 4682 O O . GLY A 1 570 ? 3.234 -4.988 -33.156 1 80.44 570 GLY A O 1
ATOM 4683 N N . GLU A 1 571 ? 3.105 -3.834 -34.875 1 81.56 571 GLU A N 1
ATOM 4684 C CA . GLU A 1 571 ? 1.896 -4.461 -35.406 1 81.56 571 GLU A CA 1
ATOM 4685 C C . GLU A 1 571 ? 2.166 -5.891 -35.844 1 81.56 571 GLU A C 1
ATOM 4687 O O . GLU A 1 571 ? 1.339 -6.781 -35.625 1 81.56 571 GLU A O 1
ATOM 4692 N N . LYS A 1 572 ? 3.322 -6.223 -36.281 1 76.81 572 LYS A N 1
ATOM 4693 C CA . LYS A 1 572 ? 3.658 -7.543 -36.812 1 76.81 572 LYS A CA 1
ATOM 4694 C C . LYS A 1 572 ? 3.801 -8.562 -35.688 1 76.81 572 LYS A C 1
ATOM 4696 O O . LYS A 1 572 ? 3.354 -9.703 -35.812 1 76.81 572 LYS A O 1
ATOM 4701 N N . GLU A 1 573 ? 4.27 -8.07 -34.625 1 79.12 573 GLU A N 1
ATOM 4702 C CA . GLU A 1 573 ? 4.492 -8.977 -33.5 1 79.12 573 GLU A CA 1
ATOM 4703 C C . GLU A 1 573 ? 3.186 -9.281 -32.781 1 79.12 573 GLU A C 1
ATOM 4705 O O . GLU A 1 573 ? 2.982 -10.398 -32.281 1 79.12 573 GLU A O 1
ATOM 4710 N N . VAL A 1 574 ? 2.35 -8.328 -32.781 1 80.5 574 VAL A N 1
ATOM 4711 C CA . VAL A 1 574 ? 1.113 -8.492 -32.031 1 80.5 574 VAL A CA 1
ATOM 4712 C C . VAL A 1 574 ? 0.103 -9.289 -32.844 1 80.5 574 VAL A C 1
ATOM 4714 O O . VAL A 1 574 ? -0.679 -10.07 -32.312 1 80.5 574 VAL A O 1
ATOM 4717 N N . ASN A 1 575 ? 0.064 -9.148 -34.188 1 77 575 ASN A N 1
ATOM 4718 C CA . ASN A 1 575 ? -0.926 -9.82 -35.031 1 77 575 ASN A CA 1
ATOM 4719 C C . ASN A 1 575 ? -0.41 -11.164 -35.531 1 77 575 ASN A C 1
ATOM 4721 O O . ASN A 1 575 ? -0.943 -11.711 -36.5 1 77 575 ASN A O 1
ATOM 4725 N N . ARG A 1 576 ? 0.609 -11.594 -34.875 1 75.06 576 ARG A N 1
ATOM 4726 C CA . ARG A 1 576 ? 1.087 -12.93 -35.25 1 75.06 576 ARG A CA 1
ATOM 4727 C C . ARG A 1 576 ? 0.062 -13.992 -34.875 1 75.06 576 ARG A C 1
ATOM 4729 O O . ARG A 1 576 ? -0.544 -13.938 -33.812 1 75.06 576 ARG A O 1
ATOM 4736 N N . ASP A 1 577 ? -0.247 -14.844 -35.75 1 72.75 577 ASP A N 1
ATOM 4737 C CA . ASP A 1 577 ? -1.311 -15.828 -35.594 1 72.75 577 ASP A CA 1
ATOM 4738 C C . ASP A 1 577 ? -0.927 -16.891 -34.562 1 72.75 577 ASP A C 1
ATOM 4740 O O . ASP A 1 577 ? 0.204 -17.375 -34.562 1 72.75 577 ASP A O 1
ATOM 4744 N N . SER A 1 578 ? -1.832 -17.094 -33.719 1 77.06 578 SER A N 1
ATOM 4745 C CA . SER A 1 578 ? -1.67 -18.156 -32.719 1 77.06 578 SER A CA 1
ATOM 4746 C C . SER A 1 578 ? -1.955 -19.516 -33.344 1 77.06 578 SER A C 1
ATOM 4748 O O . SER A 1 578 ? -2.307 -19.625 -34.5 1 77.06 578 SER A O 1
ATOM 4750 N N . GLY A 1 579 ? -1.746 -20.594 -32.625 1 73.62 579 GLY A N 1
ATOM 4751 C CA . GLY A 1 579 ? -1.947 -21.953 -33.094 1 73.62 579 GLY A CA 1
ATOM 4752 C C . GLY A 1 579 ? -3.357 -22.203 -33.594 1 73.62 579 GLY A C 1
ATOM 4753 O O . GLY A 1 579 ? -3.549 -22.734 -34.688 1 73.62 579 GLY A O 1
ATOM 4754 N N . VAL A 1 580 ? -4.344 -21.75 -32.875 1 74.62 580 VAL A N 1
ATOM 4755 C CA . VAL A 1 580 ? -5.738 -21.969 -33.25 1 74.62 580 VAL A CA 1
ATOM 4756 C C . VAL A 1 580 ? -6.082 -21.188 -34.5 1 74.62 580 VAL A C 1
ATOM 4758 O O . VAL A 1 580 ? -6.707 -21.703 -35.438 1 74.62 580 VAL A O 1
ATOM 4761 N N . THR A 1 581 ? -5.672 -19.938 -34.5 1 75.38 581 THR A N 1
ATOM 4762 C CA . THR A 1 581 ? -5.98 -19.094 -35.625 1 75.38 581 THR A CA 1
ATOM 4763 C C . THR A 1 581 ? -5.285 -19.609 -36.875 1 75.38 581 THR A C 1
ATOM 4765 O O . THR A 1 581 ? -5.867 -19.578 -37.969 1 75.38 581 THR A O 1
ATOM 4768 N N . LYS A 1 582 ? -4.062 -20.094 -36.75 1 73.94 582 LYS A N 1
ATOM 4769 C CA . LYS A 1 582 ? -3.318 -20.641 -37.875 1 73.94 582 LYS A CA 1
ATOM 4770 C C . LYS A 1 582 ? -4.02 -21.859 -38.469 1 73.94 582 LYS A C 1
ATOM 4772 O O . LYS A 1 582 ? -4.141 -21.984 -39.688 1 73.94 582 LYS A O 1
ATOM 4777 N N . THR A 1 583 ? -4.512 -22.672 -37.562 1 72.75 583 THR A N 1
ATOM 4778 C CA . THR A 1 583 ? -5.141 -23.906 -37.969 1 72.75 583 THR A CA 1
ATOM 4779 C C . THR A 1 583 ? -6.512 -23.641 -38.594 1 72.75 583 THR A C 1
ATOM 4781 O O . THR A 1 583 ? -6.887 -24.266 -39.594 1 72.75 583 THR A O 1
ATOM 4784 N N . VAL A 1 584 ? -7.254 -22.75 -37.969 1 68.62 584 VAL A N 1
ATOM 4785 C CA . VAL A 1 584 ? -8.578 -22.422 -38.5 1 68.62 584 VAL A CA 1
ATOM 4786 C C . VAL A 1 584 ? -8.445 -21.766 -39.844 1 68.62 584 VAL A C 1
ATOM 4788 O O . VAL A 1 584 ? -9.227 -22.047 -40.781 1 68.62 584 VAL A O 1
ATOM 4791 N N . LYS A 1 585 ? -7.5 -20.859 -39.938 1 65.12 585 LYS A N 1
ATOM 4792 C CA . LYS A 1 585 ? -7.266 -20.203 -41.219 1 65.12 585 LYS A CA 1
ATOM 4793 C C . LYS A 1 585 ? -6.84 -21.203 -42.281 1 65.12 585 LYS A C 1
ATOM 4795 O O . LYS A 1 585 ? -7.238 -21.094 -43.438 1 65.12 585 LYS A O 1
ATOM 4800 N N . LYS A 1 586 ? -5.988 -22.109 -41.781 1 63.44 586 LYS A N 1
ATOM 4801 C CA . LYS A 1 586 ? -5.52 -23.125 -42.719 1 63.44 586 LYS A CA 1
ATOM 4802 C C . LYS A 1 586 ? -6.672 -24 -43.188 1 63.44 586 LYS A C 1
ATOM 4804 O O . LYS A 1 586 ? -6.719 -24.375 -44.375 1 63.44 586 LYS A O 1
ATOM 4809 N N . HIS A 1 587 ? -7.555 -24.297 -42.25 1 57.03 587 HIS A N 1
ATOM 4810 C CA . HIS A 1 587 ? -8.648 -25.172 -42.656 1 57.03 587 HIS A CA 1
ATOM 4811 C C . HIS A 1 587 ? -9.766 -24.391 -43.344 1 57.03 587 HIS A C 1
ATOM 4813 O O . HIS A 1 587 ? -10.508 -24.953 -44.156 1 57.03 587 HIS A O 1
ATOM 4819 N N . LEU A 1 588 ? -10.039 -23.109 -42.812 1 48.56 588 LEU A N 1
ATOM 4820 C CA . LEU A 1 588 ? -11.109 -22.328 -43.438 1 48.56 588 LEU A CA 1
ATOM 4821 C C . LEU A 1 588 ? -10.633 -21.703 -44.75 1 48.56 588 LEU A C 1
ATOM 4823 O O . LEU A 1 588 ? -11.445 -21.422 -45.625 1 48.56 588 LEU A O 1
ATOM 4827 N N . ILE A 1 589 ? -9.438 -21.031 -44.719 1 44.81 589 ILE A N 1
ATOM 4828 C CA . ILE A 1 589 ? -9.016 -20.328 -45.938 1 44.81 589 ILE A CA 1
ATOM 4829 C C . ILE A 1 589 ? -8.469 -21.328 -46.938 1 44.81 589 ILE A C 1
ATOM 4831 O O . ILE A 1 589 ? -7.496 -22.047 -46.656 1 44.81 589 ILE A O 1
ATOM 4835 N N . PRO A 1 590 ? -9.102 -21.656 -48.031 1 38.31 590 PRO A N 1
ATOM 4836 C CA . PRO A 1 590 ? -8.625 -22.516 -49.125 1 38.31 590 PRO A CA 1
ATOM 4837 C C . PRO A 1 590 ? -7.219 -22.141 -49.594 1 38.31 590 PRO A C 1
ATOM 4839 O O . PRO A 1 590 ? -6.762 -21.031 -49.375 1 38.31 590 PRO A O 1
ATOM 4842 N N . ASP A 1 591 ? -6.273 -23.078 -50.094 1 39.59 591 ASP A N 1
ATOM 4843 C CA . ASP A 1 591 ? -4.91 -23.094 -50.625 1 39.59 591 ASP A CA 1
ATOM 4844 C C . ASP A 1 591 ? -4.625 -21.828 -51.438 1 39.59 591 ASP A C 1
ATOM 4846 O O . ASP A 1 591 ? -3.467 -21.422 -51.594 1 39.59 591 ASP A O 1
ATOM 4850 N N . VAL A 1 592 ? -5.535 -21.281 -52.219 1 34.47 592 VAL A N 1
ATOM 4851 C CA . VAL A 1 592 ? -5.215 -20.312 -53.25 1 34.47 592 VAL A CA 1
ATOM 4852 C C . VAL A 1 592 ? -4.695 -19.016 -52.625 1 34.47 592 VAL A C 1
ATOM 4854 O O . VAL A 1 592 ? -3.758 -18.406 -53.125 1 34.47 592 VAL A O 1
ATOM 4857 N N . ILE A 1 593 ? -5.434 -18.547 -51.594 1 32.78 593 ILE A N 1
ATOM 4858 C CA . ILE A 1 593 ? -5.059 -17.203 -51.156 1 32.78 593 ILE A CA 1
ATOM 4859 C C . ILE A 1 593 ? -3.816 -17.281 -50.25 1 32.78 593 ILE A C 1
ATOM 4861 O O . ILE A 1 593 ? -3.172 -16.266 -50 1 32.78 593 ILE A O 1
ATOM 4865 N N . GLN A 1 594 ? -3.574 -18.391 -49.625 1 35.59 594 GLN A N 1
ATOM 4866 C CA . GLN A 1 594 ? -2.432 -18.422 -48.688 1 35.59 594 GLN A CA 1
ATOM 4867 C C . GLN A 1 594 ? -1.117 -18.297 -49.469 1 35.59 594 GLN A C 1
ATOM 4869 O O . GLN A 1 594 ? -0.053 -18.156 -48.875 1 35.59 594 GLN A O 1
ATOM 4874 N N . ARG A 1 595 ? -1.003 -18.688 -50.781 1 32.88 595 ARG A N 1
ATOM 4875 C CA . ARG A 1 595 ? 0.289 -18.594 -51.469 1 32.88 595 ARG A CA 1
ATOM 4876 C C . ARG A 1 595 ? 0.858 -17.188 -51.344 1 32.88 595 ARG A C 1
ATOM 4878 O O . ARG A 1 595 ? 2.07 -16.984 -51.469 1 32.88 595 ARG A O 1
ATOM 4885 N N . LYS A 1 596 ? -0.075 -16.141 -51.594 1 29.58 596 LYS A N 1
ATOM 4886 C CA . LYS A 1 596 ? 0.538 -14.828 -51.781 1 29.58 596 LYS A CA 1
ATOM 4887 C C . LYS A 1 596 ? 1.201 -14.352 -50.5 1 29.58 596 LYS A C 1
ATOM 4889 O O . LYS A 1 596 ? 2.164 -13.586 -50.531 1 29.58 596 LYS A O 1
ATOM 4894 N N . MET A 1 597 ? 0.464 -14.531 -49.344 1 28.52 597 MET A N 1
ATOM 4895 C CA . MET A 1 597 ? 0.974 -13.766 -48.188 1 28.52 597 MET A CA 1
ATOM 4896 C C . MET A 1 597 ? 2.162 -14.469 -47.562 1 28.52 597 MET A C 1
ATOM 4898 O O . MET A 1 597 ? 2.76 -13.953 -46.594 1 28.52 597 MET A O 1
ATOM 4902 N N . SER A 1 598 ? 2.4 -15.75 -47.781 1 31.03 598 SER A N 1
ATOM 4903 C CA . SER A 1 598 ? 3.328 -16.531 -46.969 1 31.03 598 SER A CA 1
ATOM 4904 C C . SER A 1 598 ? 4.77 -16.094 -47.219 1 31.03 598 SER A C 1
ATOM 4906 O O . SER A 1 598 ? 5.703 -16.859 -46.969 1 31.03 598 SER A O 1
ATOM 4908 N N . ASN A 1 599 ? 5.078 -14.859 -47.812 1 26.42 599 ASN A N 1
ATOM 4909 C CA . ASN A 1 599 ? 6.516 -14.82 -48.031 1 26.42 599 ASN A CA 1
ATOM 4910 C C . ASN A 1 599 ? 7.297 -15.086 -46.75 1 26.42 599 ASN A C 1
ATOM 4912 O O . ASN A 1 599 ? 8.508 -15.32 -46.781 1 26.42 599 ASN A O 1
ATOM 4916 N N . ASP A 1 600 ? 6.949 -14.32 -45.656 1 26.34 600 ASP A N 1
ATOM 4917 C CA . ASP A 1 600 ? 8.094 -14.016 -44.781 1 26.34 600 ASP A CA 1
ATOM 4918 C C . ASP A 1 600 ? 8.422 -15.195 -43.875 1 26.34 600 ASP A C 1
ATOM 4920 O O . ASP A 1 600 ? 7.582 -15.625 -43.094 1 26.34 600 ASP A O 1
ATOM 4924 N N . ASP A 1 601 ? 9.18 -16.172 -44.188 1 23 601 ASP A N 1
ATOM 4925 C CA . ASP A 1 601 ? 9.672 -17.391 -43.562 1 23 601 ASP A CA 1
ATOM 4926 C C . ASP A 1 601 ? 10.352 -17.078 -42.219 1 23 601 ASP A C 1
ATOM 4928 O O . ASP A 1 601 ? 11.531 -17.375 -42.031 1 23 601 ASP A O 1
ATOM 4932 N N . PRO A 1 602 ? 9.875 -16.156 -41.344 1 24.7 602 PRO A N 1
ATOM 4933 C CA . PRO A 1 602 ? 10.914 -15.977 -40.312 1 24.7 602 PRO A CA 1
ATOM 4934 C C . PRO A 1 602 ? 11.188 -17.25 -39.531 1 24.7 602 PRO A C 1
ATOM 4936 O O . PRO A 1 602 ? 10.359 -18.172 -39.5 1 24.7 602 PRO A O 1
ATOM 4939 N N . LYS A 1 603 ? 12.438 -17.328 -38.812 1 23.83 603 LYS A N 1
ATOM 4940 C CA . LYS A 1 603 ? 13.289 -18.25 -38.062 1 23.83 603 LYS A CA 1
ATOM 4941 C C . LYS A 1 603 ? 12.609 -18.688 -36.75 1 23.83 603 LYS A C 1
ATOM 4943 O O . LYS A 1 603 ? 11.914 -17.906 -36.125 1 23.83 603 LYS A O 1
ATOM 4948 N N . ARG A 1 604 ? 12.625 -20.031 -36.406 1 24.14 604 ARG A N 1
ATOM 4949 C CA . ARG A 1 604 ? 12.156 -21.062 -35.469 1 24.14 604 ARG A CA 1
ATOM 4950 C C . ARG A 1 604 ? 12.664 -20.812 -34.062 1 24.14 604 ARG A C 1
ATOM 4952 O O . ARG A 1 604 ? 13.781 -21.219 -33.719 1 24.14 604 ARG A O 1
ATOM 4959 N N . ARG A 1 605 ? 12.477 -19.594 -33.406 1 23.34 605 ARG A N 1
ATOM 4960 C CA . ARG A 1 605 ? 13.117 -19.562 -32.094 1 23.34 605 ARG A CA 1
ATOM 4961 C C . ARG A 1 605 ? 12.461 -20.547 -31.141 1 23.34 605 ARG A C 1
ATOM 4963 O O . ARG A 1 605 ? 11.289 -20.891 -31.312 1 23.34 605 ARG A O 1
ATOM 4970 N N . GLY A 1 606 ? 13.211 -20.969 -30 1 19.72 606 GLY A N 1
ATOM 4971 C CA . GLY A 1 606 ? 13.422 -22 -29 1 19.72 606 GLY A CA 1
ATOM 4972 C C . GLY A 1 606 ? 12.383 -21.953 -27.891 1 19.72 606 GLY A C 1
ATOM 4973 O O . GLY A 1 606 ? 11.805 -20.906 -27.609 1 19.72 606 GLY A O 1
ATOM 4974 N N . GLY A 1 607 ? 11.633 -23.047 -27.719 1 19.97 607 GLY A N 1
ATOM 4975 C CA . GLY A 1 607 ? 10.484 -23.484 -26.938 1 19.97 607 GLY A CA 1
ATOM 4976 C C . GLY A 1 607 ? 10.758 -23.516 -25.453 1 19.97 607 GLY A C 1
ATOM 4977 O O . GLY A 1 607 ? 11.68 -24.219 -25 1 19.97 607 GLY A O 1
ATOM 4978 N N . VAL A 1 608 ? 10.617 -22.453 -24.672 1 21.92 608 VAL A N 1
ATOM 4979 C CA . VAL A 1 608 ? 10.953 -22.391 -23.25 1 21.92 608 VAL A CA 1
ATOM 4980 C C . VAL A 1 608 ? 9.922 -23.156 -22.422 1 21.92 608 VAL A C 1
ATOM 4982 O O . VAL A 1 608 ? 8.727 -22.859 -22.484 1 21.92 608 VAL A O 1
ATOM 4985 N N . ALA A 1 609 ? 10.164 -24.484 -21.875 1 22.56 609 ALA A N 1
ATOM 4986 C CA . ALA A 1 609 ? 9.492 -25.562 -21.156 1 22.56 609 ALA A CA 1
ATOM 4987 C C . ALA A 1 609 ? 9.234 -25.188 -19.703 1 22.56 609 ALA A C 1
ATOM 4989 O O . ALA A 1 609 ? 10.148 -24.781 -18.984 1 22.56 609 ALA A O 1
ATOM 4990 N N . ASN A 1 610 ? 8.016 -24.859 -19.203 1 21.56 610 ASN A N 1
ATOM 4991 C CA . ASN A 1 610 ? 7.496 -24.297 -17.953 1 21.56 610 ASN A CA 1
ATOM 4992 C C . ASN A 1 610 ? 7.387 -25.375 -16.875 1 21.56 610 ASN A C 1
ATOM 4994 O O . ASN A 1 610 ? 6.539 -26.25 -16.953 1 21.56 610 ASN A O 1
ATOM 4998 N N . GLY A 1 611 ? 8.453 -25.953 -16.188 1 19.36 611 GLY A N 1
ATOM 4999 C CA . GLY A 1 611 ? 8.461 -27.031 -15.203 1 19.36 611 GLY A CA 1
ATOM 5000 C C . GLY A 1 611 ? 7.84 -26.641 -13.875 1 19.36 611 GLY A C 1
ATOM 5001 O O . GLY A 1 611 ? 8.078 -25.547 -13.375 1 19.36 611 GLY A O 1
ATOM 5002 N N . THR A 1 612 ? 6.699 -27.188 -13.477 1 22.06 612 THR A N 1
ATOM 5003 C CA . THR A 1 612 ? 5.82 -27.031 -12.32 1 22.06 612 THR A CA 1
ATOM 5004 C C . THR A 1 612 ? 6.492 -27.562 -11.055 1 22.06 612 THR A C 1
ATOM 5006 O O . THR A 1 612 ? 7.043 -28.672 -11.055 1 22.06 612 THR A O 1
ATOM 5009 N N . SER A 1 613 ? 6.863 -26.719 -10.008 1 23.48 613 SER A N 1
ATOM 5010 C CA . SER A 1 613 ? 7.59 -26.812 -8.742 1 23.48 613 SER A CA 1
ATOM 5011 C C . SER A 1 613 ? 6.781 -27.562 -7.691 1 23.48 613 SER A C 1
ATOM 5013 O O . SER A 1 613 ? 5.762 -27.062 -7.215 1 23.48 613 SER A O 1
ATOM 5015 N N . LEU A 1 614 ? 6.516 -28.828 -7.695 1 21.59 614 LEU A N 1
ATOM 5016 C CA . LEU A 1 614 ? 5.887 -29.688 -6.695 1 21.59 614 LEU A CA 1
ATOM 5017 C C . LEU A 1 614 ? 6.688 -29.688 -5.395 1 21.59 614 LEU A C 1
ATOM 5019 O O . LEU A 1 614 ? 6.316 -30.359 -4.43 1 21.59 614 LEU A O 1
ATOM 5023 N N . GLY A 1 615 ? 7.801 -29.078 -5.238 1 24.03 615 GLY A N 1
ATOM 5024 C CA . GLY A 1 615 ? 8.719 -29.391 -4.152 1 24.03 615 GLY A CA 1
ATOM 5025 C C . GLY A 1 615 ? 8.195 -28.969 -2.791 1 24.03 615 GLY A C 1
ATOM 5026 O O . GLY A 1 615 ? 8.797 -29.281 -1.763 1 24.03 615 GLY A O 1
ATOM 5027 N N . ASP A 1 616 ? 7.211 -28.188 -2.711 1 26.66 616 ASP A N 1
ATOM 5028 C CA . ASP A 1 616 ? 7.031 -27.562 -1.408 1 26.66 616 ASP A CA 1
ATOM 5029 C C . ASP A 1 616 ? 6.492 -28.547 -0.382 1 26.66 616 ASP A C 1
ATOM 5031 O O . ASP A 1 616 ? 6.586 -28.312 0.825 1 26.66 616 ASP A O 1
ATOM 5035 N N . SER A 1 617 ? 5.867 -29.609 -0.835 1 27.67 617 SER A N 1
ATOM 5036 C CA . SER A 1 617 ? 5.117 -30.359 0.165 1 27.67 617 SER A CA 1
ATOM 5037 C C . SER A 1 617 ? 6.051 -31.062 1.148 1 27.67 617 SER A C 1
ATOM 5039 O O . SER A 1 617 ? 5.688 -31.281 2.305 1 27.67 617 SER A O 1
ATOM 5041 N N . LEU A 1 618 ? 7.199 -31.469 0.71 1 25.73 618 LEU A N 1
ATOM 5042 C CA . LEU A 1 618 ? 8.023 -32.344 1.526 1 25.73 618 LEU A CA 1
ATOM 5043 C C . LEU A 1 618 ? 8.57 -31.625 2.744 1 25.73 618 LEU A C 1
ATOM 5045 O O . LEU A 1 618 ? 8.75 -32.219 3.807 1 25.73 618 LEU A O 1
ATOM 5049 N N . ASP A 1 619 ? 8.539 -30.359 2.682 1 29.03 619 ASP A N 1
ATOM 5050 C CA . ASP A 1 619 ? 9.219 -29.641 3.744 1 29.03 619 ASP A CA 1
ATOM 5051 C C . ASP A 1 619 ? 8.461 -29.75 5.062 1 29.03 619 ASP A C 1
ATOM 5053 O O . ASP A 1 619 ? 9.07 -29.875 6.129 1 29.03 619 ASP A O 1
ATOM 5057 N N . ASN A 1 620 ? 7.172 -29.797 4.969 1 30.48 620 ASN A N 1
ATOM 5058 C CA . ASN A 1 620 ? 6.457 -29.812 6.238 1 30.48 620 ASN A CA 1
ATOM 5059 C C . ASN A 1 620 ? 6.73 -31.094 7.023 1 30.48 620 ASN A C 1
ATOM 5061 O O . ASN A 1 620 ? 6.848 -31.062 8.25 1 30.48 620 ASN A O 1
ATOM 5065 N N . PHE A 1 621 ? 6.828 -32.188 6.277 1 28.14 621 PHE A N 1
ATOM 5066 C CA . PHE A 1 621 ? 7.004 -33.469 6.977 1 28.14 621 PHE A CA 1
ATOM 5067 C C . PHE A 1 621 ? 8.305 -33.469 7.773 1 28.14 621 PHE A C 1
ATOM 5069 O O . PHE A 1 621 ? 8.328 -33.875 8.93 1 28.14 621 PHE A O 1
ATOM 5076 N N . ILE A 1 622 ? 9.266 -32.844 7.223 1 30.23 622 ILE A N 1
ATOM 5077 C CA . ILE A 1 622 ? 10.586 -32.938 7.836 1 30.23 622 ILE A CA 1
ATOM 5078 C C . ILE A 1 622 ? 10.617 -32.125 9.125 1 30.23 622 ILE A C 1
ATOM 5080 O O . ILE A 1 622 ? 11.281 -32.5 10.094 1 30.23 622 ILE A O 1
ATOM 5084 N N . LYS A 1 623 ? 9.789 -31.109 9.117 1 32.25 623 LYS A N 1
ATOM 5085 C CA . LYS A 1 623 ? 9.844 -30.25 10.297 1 32.25 623 LYS A CA 1
ATOM 5086 C C . LYS A 1 623 ? 9.367 -31 11.539 1 32.25 623 LYS A C 1
ATOM 5088 O O . LYS A 1 623 ? 9.938 -30.859 12.617 1 32.25 623 LYS A O 1
ATOM 5093 N N . GLU A 1 624 ? 8.312 -31.859 11.344 1 31.11 624 GLU A N 1
ATOM 5094 C CA . GLU A 1 624 ? 7.832 -32.531 12.547 1 31.11 624 GLU A CA 1
ATOM 5095 C C . GLU A 1 624 ? 8.906 -33.406 13.156 1 31.11 624 GLU A C 1
ATOM 5097 O O . GLU A 1 624 ? 9.023 -33.5 14.383 1 31.11 624 GLU A O 1
ATOM 5102 N N . LEU A 1 625 ? 9.617 -34.062 12.227 1 28.17 625 LEU A N 1
ATOM 5103 C CA . LEU A 1 625 ? 10.578 -35 12.75 1 28.17 625 LEU A CA 1
ATOM 5104 C C . LEU A 1 625 ? 11.703 -34.312 13.5 1 28.17 625 LEU A C 1
ATOM 5106 O O . LEU A 1 625 ? 12.32 -34.875 14.398 1 28.17 625 LEU A O 1
ATOM 5110 N N . ARG A 1 626 ? 11.938 -33.094 13.094 1 29.11 626 ARG A N 1
ATOM 5111 C CA . ARG A 1 626 ? 13.094 -32.406 13.664 1 29.11 626 ARG A CA 1
ATOM 5112 C C . ARG A 1 626 ? 12.891 -32.125 15.148 1 29.11 626 ARG A C 1
ATOM 5114 O O . ARG A 1 626 ? 13.867 -31.984 15.898 1 29.11 626 ARG A O 1
ATOM 5121 N N . ASN A 1 627 ? 11.641 -31.797 15.508 1 31.92 627 ASN A N 1
ATOM 5122 C CA . ASN A 1 627 ? 11.547 -31.328 16.891 1 31.92 627 ASN A CA 1
ATOM 5123 C C . ASN A 1 627 ? 11.727 -32.469 17.875 1 31.92 627 ASN A C 1
ATOM 5125 O O . ASN A 1 627 ? 11.516 -32.312 19.078 1 31.92 627 ASN A O 1
ATOM 5129 N N . SER A 1 628 ? 11.633 -33.75 17.438 1 27.64 628 SER A N 1
ATOM 5130 C CA . SER A 1 628 ? 11.797 -34.656 18.547 1 27.64 628 SER A CA 1
ATOM 5131 C C . SER A 1 628 ? 13.219 -34.625 19.094 1 27.64 628 SER A C 1
ATOM 5133 O O . SER A 1 628 ? 14.18 -34.875 18.359 1 27.64 628 SER A O 1
ATOM 5135 N N . THR A 1 629 ? 13.531 -33.75 19.953 1 30.3 629 THR A N 1
ATOM 5136 C CA . THR A 1 629 ? 14.727 -33.562 20.766 1 30.3 629 THR A CA 1
ATOM 5137 C C . THR A 1 629 ? 15.148 -34.875 21.422 1 30.3 629 THR A C 1
ATOM 5139 O O . THR A 1 629 ? 15.945 -34.875 22.359 1 30.3 629 THR A O 1
ATOM 5142 N N . THR A 1 630 ? 14.625 -36.062 21.172 1 29.66 630 THR A N 1
ATOM 5143 C CA . THR A 1 630 ? 15.133 -37.125 22.031 1 29.66 630 THR A CA 1
ATOM 5144 C C . THR A 1 630 ? 16.656 -37.25 21.922 1 29.66 630 THR A C 1
ATOM 5146 O O . THR A 1 630 ? 17.188 -37.438 20.828 1 29.66 630 THR A O 1
ATOM 5149 N N . LYS A 1 631 ? 17.406 -36.594 22.844 1 33.59 631 LYS A N 1
ATOM 5150 C CA . LYS A 1 631 ? 18.828 -36.688 23.156 1 33.59 631 LYS A CA 1
ATOM 5151 C C . LYS A 1 631 ? 19.266 -38.156 23.219 1 33.59 631 LYS A C 1
ATOM 5153 O O . LYS A 1 631 ? 18.828 -38.906 24.094 1 33.59 631 LYS A O 1
ATOM 5158 N N . LEU A 1 632 ? 19.406 -38.875 22.188 1 33.72 632 LEU A N 1
ATOM 5159 C CA . LEU A 1 632 ? 20.016 -40.219 22.234 1 33.72 632 LEU A CA 1
ATOM 5160 C C . LEU A 1 632 ? 21.359 -40.156 22.969 1 33.72 632 LEU A C 1
ATOM 5162 O O . LEU A 1 632 ? 22.172 -39.281 22.719 1 33.72 632 LEU A O 1
ATOM 5166 N N . SER A 1 633 ? 21.422 -40.656 24.188 1 35.28 633 SER A N 1
ATOM 5167 C CA . SER A 1 633 ? 22.594 -40.719 25.047 1 35.28 633 SER A CA 1
ATOM 5168 C C . SER A 1 633 ? 23.812 -41.188 24.266 1 35.28 633 SER A C 1
ATOM 5170 O O . SER A 1 633 ? 23.688 -41.875 23.234 1 35.28 633 SER A O 1
ATOM 5172 N N . GLN A 1 634 ? 24.938 -40.625 24.453 1 37.38 634 GLN A N 1
ATOM 5173 C CA . GLN A 1 634 ? 26.234 -40.938 23.844 1 37.38 634 GLN A CA 1
ATOM 5174 C C . GLN A 1 634 ? 26.484 -42.438 23.812 1 37.38 634 GLN A C 1
ATOM 5176 O O . GLN A 1 634 ? 26.984 -42.969 22.828 1 37.38 634 GLN A O 1
ATOM 5181 N N . GLN A 1 635 ? 26.219 -43.094 24.938 1 39.47 635 GLN A N 1
ATOM 5182 C CA . GLN A 1 635 ? 26.5 -44.531 25.062 1 39.47 635 GLN A CA 1
ATOM 5183 C C . GLN A 1 635 ? 25.688 -45.344 24.047 1 39.47 635 GLN A C 1
ATOM 5185 O O . GLN A 1 635 ? 26.203 -46.281 23.438 1 39.47 635 GLN A O 1
ATOM 5190 N N . LYS A 1 636 ? 24.438 -45 23.969 1 42.25 636 LYS A N 1
ATOM 5191 C CA . LYS A 1 636 ? 23.578 -45.75 23.062 1 42.25 636 LYS A CA 1
ATOM 5192 C C . LYS A 1 636 ? 23.984 -45.5 21.609 1 42.25 636 LYS A C 1
ATOM 5194 O O . LYS A 1 636 ? 23.859 -46.406 20.766 1 42.25 636 LYS A O 1
ATOM 5199 N N . LEU A 1 637 ? 24.594 -44.375 21.359 1 43.31 637 LEU A N 1
ATOM 5200 C CA . LEU A 1 637 ? 25.078 -44.094 20.016 1 43.31 637 LEU A CA 1
ATOM 5201 C C . LEU A 1 637 ? 26.281 -44.969 19.656 1 43.31 637 LEU A C 1
ATOM 5203 O O . LEU A 1 637 ? 26.375 -45.469 18.531 1 43.31 637 LEU A O 1
ATOM 5207 N N . ILE A 1 638 ? 27.188 -45.125 20.625 1 44.88 638 ILE A N 1
ATOM 5208 C CA . ILE A 1 638 ? 28.359 -45.969 20.438 1 44.88 638 ILE A CA 1
ATOM 5209 C C . ILE A 1 638 ? 27.906 -47.438 20.25 1 44.88 638 ILE A C 1
ATOM 5211 O O . ILE A 1 638 ? 28.438 -48.125 19.391 1 44.88 638 ILE A O 1
ATOM 5215 N N . GLU A 1 639 ? 26.984 -47.875 21.094 1 45.5 639 GLU A N 1
ATOM 5216 C CA . GLU A 1 639 ? 26.5 -49.25 21.016 1 45.5 639 GLU A CA 1
ATOM 5217 C C . GLU A 1 639 ? 25.797 -49.5 19.688 1 45.5 639 GLU A C 1
ATOM 5219 O O . GLU A 1 639 ? 25.828 -50.625 19.172 1 45.5 639 GLU A O 1
ATOM 5224 N N . LEU A 1 640 ? 25.281 -48.5 19.141 1 43.88 640 LEU A N 1
ATOM 5225 C CA . LEU A 1 640 ? 24.578 -48.625 17.875 1 43.88 640 LEU A CA 1
ATOM 5226 C C . LEU A 1 640 ? 25.562 -48.781 16.719 1 43.88 640 LEU A C 1
ATOM 5228 O O . LEU A 1 640 ? 25.172 -49.188 15.609 1 43.88 640 LEU A O 1
ATOM 5232 N N . SER A 1 641 ? 26.734 -48.344 16.875 1 44.75 641 SER A N 1
ATOM 5233 C CA . SER A 1 641 ? 27.688 -48.312 15.766 1 44.75 641 SER A CA 1
ATOM 5234 C C . SER A 1 641 ? 28.156 -49.688 15.398 1 44.75 641 SER A C 1
ATOM 5236 O O . SER A 1 641 ? 28.562 -49.969 14.266 1 44.75 641 SER A O 1
ATOM 5238 N N . GLN A 1 642 ? 28.5 -50.562 16.438 1 43.38 642 GLN A N 1
ATOM 5239 C CA . GLN A 1 642 ? 29.328 -51.719 16.094 1 43.38 642 GLN A CA 1
ATOM 5240 C C . GLN A 1 642 ? 28.469 -52.875 15.609 1 43.38 642 GLN A C 1
ATOM 5242 O O . GLN A 1 642 ? 27.453 -53.219 16.234 1 43.38 642 GLN A O 1
ATOM 5247 N N . ASN A 1 643 ? 28.359 -53.031 14.391 1 45.38 643 ASN A N 1
ATOM 5248 C CA . ASN A 1 643 ? 27.906 -54.312 13.914 1 45.38 643 ASN A CA 1
ATOM 5249 C C . ASN A 1 643 ? 28.672 -55.469 14.57 1 45.38 643 ASN A C 1
ATOM 5251 O O . ASN A 1 643 ? 29.891 -55.562 14.43 1 45.38 643 ASN A O 1
ATOM 5255 N N . LEU A 1 644 ? 28.219 -56.062 15.594 1 45.12 644 LEU A N 1
ATOM 5256 C CA . LEU A 1 644 ? 28.781 -57.125 16.391 1 45.12 644 LEU A CA 1
ATOM 5257 C C . LEU A 1 644 ? 29.234 -58.281 15.492 1 45.12 644 LEU A C 1
ATOM 5259 O O . LEU A 1 644 ? 30.125 -59.062 15.875 1 45.12 644 LEU A O 1
ATOM 5263 N N . SER A 1 645 ? 28.578 -58.531 14.422 1 48.22 645 SER A N 1
ATOM 5264 C CA . SER A 1 645 ? 28.906 -59.781 13.711 1 48.22 645 SER A CA 1
ATOM 5265 C C . SER A 1 645 ? 30.297 -59.719 13.094 1 48.22 645 SER A C 1
ATOM 5267 O O . SER A 1 645 ? 30.859 -60.719 12.719 1 48.22 645 SER A O 1
ATOM 5269 N N . PHE A 1 646 ? 30.844 -58.531 12.656 1 51.56 646 PHE A N 1
ATOM 5270 C CA . PHE A 1 646 ? 32.188 -58.406 12.086 1 51.56 646 PHE A CA 1
ATOM 5271 C C . PHE A 1 646 ? 33.156 -57.812 13.094 1 51.56 646 PHE A C 1
ATOM 5273 O O . PHE A 1 646 ? 34.125 -57.156 12.711 1 51.56 646 PHE A O 1
ATOM 5280 N N . ALA A 1 647 ? 32.906 -57.812 14.344 1 48.41 647 ALA A N 1
ATOM 5281 C CA . ALA A 1 647 ? 33.719 -57.281 15.414 1 48.41 647 ALA A CA 1
ATOM 5282 C C . ALA A 1 647 ? 35.156 -57.781 15.289 1 48.41 647 ALA A C 1
ATOM 5284 O O . ALA A 1 647 ? 36.125 -57.031 15.555 1 48.41 647 ALA A O 1
ATOM 5285 N N . ASN A 1 648 ? 35.344 -59.094 15.125 1 51.19 648 ASN A N 1
ATOM 5286 C CA . ASN A 1 648 ? 36.688 -59.688 15.07 1 51.19 648 ASN A CA 1
ATOM 5287 C C . ASN A 1 648 ? 37.25 -59.656 13.656 1 51.19 648 ASN A C 1
ATOM 5289 O O . ASN A 1 648 ? 38.188 -60.375 13.352 1 51.19 648 ASN A O 1
ATOM 5293 N N . SER A 1 649 ? 36.625 -58.969 12.695 1 58.47 649 SER A N 1
ATOM 5294 C CA . SER A 1 649 ? 37.156 -59.062 11.344 1 58.47 649 SER A CA 1
ATOM 5295 C C . SER A 1 649 ? 38.094 -57.875 11.047 1 58.47 649 SER A C 1
ATOM 5297 O O . SER A 1 649 ? 38.156 -56.906 11.812 1 58.47 649 SER A O 1
ATOM 5299 N N . ASN A 1 650 ? 39.125 -58.062 10.07 1 67.44 650 ASN A N 1
ATOM 5300 C CA . ASN A 1 650 ? 40.188 -57.156 9.625 1 67.44 650 ASN A CA 1
ATOM 5301 C C . ASN A 1 650 ? 39.625 -55.938 8.898 1 67.44 650 ASN A C 1
ATOM 5303 O O . ASN A 1 650 ? 40.344 -55.219 8.219 1 67.44 650 ASN A O 1
ATOM 5307 N N . TYR A 1 651 ? 38.281 -55.688 8.977 1 78.25 651 TYR A N 1
ATOM 5308 C CA . TYR A 1 651 ? 37.781 -54.469 8.359 1 78.25 651 TYR A CA 1
ATOM 5309 C C . TYR A 1 651 ? 37.938 -53.281 9.281 1 78.25 651 TYR A C 1
ATOM 5311 O O . TYR A 1 651 ? 37.656 -53.375 10.484 1 78.25 651 TYR A O 1
ATOM 5319 N N . LYS A 1 652 ? 38.531 -52.25 8.812 1 79.62 652 LYS A N 1
ATOM 5320 C CA . LYS A 1 652 ? 38.719 -51.031 9.602 1 79.62 652 LYS A CA 1
ATOM 5321 C C . LYS A 1 652 ? 38.406 -49.781 8.773 1 79.62 652 LYS A C 1
ATOM 5323 O O . LYS A 1 652 ? 38.75 -49.719 7.594 1 79.62 652 LYS A O 1
ATOM 5328 N N . LEU A 1 653 ? 37.531 -48.969 9.328 1 86.69 653 LEU A N 1
ATOM 5329 C CA . LEU A 1 653 ? 37.219 -47.656 8.766 1 86.69 653 LEU A CA 1
ATOM 5330 C C . LEU A 1 653 ? 37.656 -46.531 9.711 1 86.69 653 LEU A C 1
ATOM 5332 O O . LEU A 1 653 ? 37.312 -46.531 10.883 1 86.69 653 LEU A O 1
ATOM 5336 N N . SER A 1 654 ? 38.594 -45.781 9.258 1 85.19 654 SER A N 1
ATOM 5337 C CA . SER A 1 654 ? 39.062 -44.656 10.07 1 85.19 654 SER A CA 1
ATOM 5338 C C . SER A 1 654 ? 38.812 -43.344 9.367 1 85.19 654 SER A C 1
ATOM 5340 O O . SER A 1 654 ? 38.969 -43.25 8.141 1 85.19 654 SER A O 1
ATOM 5342 N N . ILE A 1 655 ? 38.281 -42.375 10.133 1 89.75 655 ILE A N 1
ATOM 5343 C CA . ILE A 1 655 ? 38.062 -41.031 9.625 1 89.75 655 ILE A CA 1
ATOM 5344 C C . ILE A 1 655 ? 39.188 -40.094 10.086 1 89.75 655 ILE A C 1
ATOM 5346 O O . ILE A 1 655 ? 39.469 -40.031 11.281 1 89.75 655 ILE A O 1
ATOM 5350 N N . ASP A 1 656 ? 39.75 -39.438 9.133 1 83.12 656 ASP A N 1
ATOM 5351 C CA . ASP A 1 656 ? 40.844 -38.531 9.461 1 83.12 656 ASP A CA 1
ATOM 5352 C C . ASP A 1 656 ? 40.344 -37.094 9.484 1 83.12 656 ASP A C 1
ATOM 5354 O O . ASP A 1 656 ? 39.406 -36.719 8.75 1 83.12 656 ASP A O 1
ATOM 5358 N N . GLY A 1 657 ? 40.875 -36.281 10.344 1 78.62 657 GLY A N 1
ATOM 5359 C CA . GLY A 1 657 ? 40.656 -34.844 10.312 1 78.62 657 GLY A CA 1
ATOM 5360 C C . GLY A 1 657 ? 39.531 -34.375 11.219 1 78.62 657 GLY A C 1
ATOM 5361 O O . GLY A 1 657 ? 39.031 -33.281 11.047 1 78.62 657 GLY A O 1
ATOM 5362 N N . LEU A 1 658 ? 38.969 -35.219 12.008 1 86.62 658 LEU A N 1
ATOM 5363 C CA . LEU A 1 658 ? 37.906 -34.812 12.898 1 86.62 658 LEU A CA 1
ATOM 5364 C C . LEU A 1 658 ? 38.438 -34.125 14.148 1 86.62 658 LEU A C 1
ATOM 5366 O O . LEU A 1 658 ? 39.531 -34.5 14.633 1 86.62 658 LEU A O 1
ATOM 5370 N N . LYS A 1 659 ? 37.844 -32.969 14.516 1 85 659 LYS A N 1
ATOM 5371 C CA . LYS A 1 659 ? 38.25 -32.25 15.734 1 85 659 LYS A CA 1
ATOM 5372 C C . LYS A 1 659 ? 37.656 -32.938 16.969 1 85 659 LYS A C 1
ATOM 5374 O O . LYS A 1 659 ? 36.562 -33.469 16.938 1 85 659 LYS A O 1
ATOM 5379 N N . GLU A 1 660 ? 38.5 -33.094 18 1 78.56 660 GLU A N 1
ATOM 5380 C CA . GLU A 1 660 ? 38.094 -33.812 19.203 1 78.56 660 GLU A CA 1
ATOM 5381 C C . GLU A 1 660 ? 37.344 -32.906 20.172 1 78.56 660 GLU A C 1
ATOM 5383 O O . GLU A 1 660 ? 37.75 -31.75 20.391 1 78.56 660 GLU A O 1
ATOM 5388 N N . SER A 1 661 ? 36.062 -33.031 20.219 1 72.5 661 SER A N 1
ATOM 5389 C CA . SER A 1 661 ? 35.344 -32.375 21.312 1 72.5 661 SER A CA 1
ATOM 5390 C C . SER A 1 661 ? 35 -33.375 22.438 1 72.5 661 SER A C 1
ATOM 5392 O O . SER A 1 661 ? 35.188 -34.562 22.266 1 72.5 661 SER A O 1
ATOM 5394 N N . ASN A 1 662 ? 34.719 -32.875 23.656 1 63.34 662 ASN A N 1
ATOM 5395 C CA . ASN A 1 662 ? 34.5 -33.656 24.859 1 63.34 662 ASN A CA 1
ATOM 5396 C C . ASN A 1 662 ? 33.531 -34.844 24.609 1 63.34 662 ASN A C 1
ATOM 5398 O O . ASN A 1 662 ? 33.656 -35.906 25.234 1 63.34 662 ASN A O 1
ATOM 5402 N N . GLU A 1 663 ? 32.625 -34.719 23.625 1 65.88 663 GLU A N 1
ATOM 5403 C CA . GLU A 1 663 ? 31.656 -35.781 23.484 1 65.88 663 GLU A CA 1
ATOM 5404 C C . GLU A 1 663 ? 31.875 -36.562 22.188 1 65.88 663 GLU A C 1
ATOM 5406 O O . GLU A 1 663 ? 32.031 -37.781 22.203 1 65.88 663 GLU A O 1
ATOM 5411 N N . LEU A 1 664 ? 31.703 -36 21.031 1 76.38 664 LEU A N 1
ATOM 5412 C CA . LEU A 1 664 ? 31.844 -36.594 19.703 1 76.38 664 LEU A CA 1
ATOM 5413 C C . LEU A 1 664 ? 32.812 -35.781 18.844 1 76.38 664 LEU A C 1
ATOM 5415 O O . LEU A 1 664 ? 32.906 -34.562 19.016 1 76.38 664 LEU A O 1
ATOM 5419 N N . LYS A 1 665 ? 33.625 -36.594 18.188 1 84.69 665 LYS A N 1
ATOM 5420 C CA . LYS A 1 665 ? 34.438 -35.875 17.203 1 84.69 665 LYS A CA 1
ATOM 5421 C C . LYS A 1 665 ? 33.562 -35.125 16.219 1 84.69 665 LYS A C 1
ATOM 5423 O O . LYS A 1 665 ? 32.438 -35.531 15.898 1 84.69 665 LYS A O 1
ATOM 5428 N N . TYR A 1 666 ? 33.844 -33.875 16.031 1 87.69 666 TYR A N 1
ATOM 5429 C CA . TYR A 1 666 ? 32.969 -33.094 15.164 1 87.69 666 TYR A CA 1
ATOM 5430 C C . TYR A 1 666 ? 33.781 -32.438 14.047 1 87.69 666 TYR A C 1
ATOM 5432 O O . TYR A 1 666 ? 35 -32.344 14.125 1 87.69 666 TYR A O 1
ATOM 5440 N N . THR A 1 667 ? 33.156 -32.25 12.969 1 88.75 667 THR A N 1
ATOM 5441 C CA . THR A 1 667 ? 33.625 -31.438 11.852 1 88.75 667 THR A CA 1
ATOM 5442 C C . THR A 1 667 ? 32.656 -30.328 11.508 1 88.75 667 THR A C 1
ATOM 5444 O O . THR A 1 667 ? 31.562 -30.266 12.078 1 88.75 667 THR A O 1
ATOM 5447 N N . THR A 1 668 ? 33.156 -29.344 10.742 1 89.56 668 THR A N 1
ATOM 5448 C CA . THR A 1 668 ? 32.281 -28.234 10.359 1 89.56 668 THR A CA 1
ATOM 5449 C C . THR A 1 668 ? 31.641 -28.5 9 1 89.56 668 THR A C 1
ATOM 5451 O O . THR A 1 668 ? 32.156 -29.266 8.195 1 89.56 668 THR A O 1
ATOM 5454 N N . ILE A 1 669 ? 30.562 -27.922 8.805 1 90.56 669 ILE A N 1
ATOM 5455 C CA . ILE A 1 669 ? 29.812 -28.125 7.574 1 90.56 669 ILE A CA 1
ATOM 5456 C C . ILE A 1 669 ? 30.656 -27.719 6.375 1 90.56 669 ILE A C 1
ATOM 5458 O O . ILE A 1 669 ? 31.281 -26.656 6.375 1 90.56 669 ILE A O 1
ATOM 5462 N N . GLY A 1 670 ? 30.75 -28.5 5.383 1 87.31 670 GLY A N 1
ATOM 5463 C CA . GLY A 1 670 ? 31.406 -28.188 4.121 1 87.31 670 GLY A CA 1
ATOM 5464 C C . GLY A 1 670 ? 32.875 -28.609 4.094 1 87.31 670 GLY A C 1
ATOM 5465 O O . GLY A 1 670 ? 33.5 -28.562 3.043 1 87.31 670 GLY A O 1
ATOM 5466 N N . THR A 1 671 ? 33.375 -29.016 5.211 1 88.06 671 THR A N 1
ATOM 5467 C CA . THR A 1 671 ? 34.75 -29.453 5.254 1 88.06 671 THR A CA 1
ATOM 5468 C C . THR A 1 671 ? 34.906 -30.875 4.703 1 88.06 671 THR A C 1
ATOM 5470 O O . THR A 1 671 ? 34.094 -31.75 5.02 1 88.06 671 THR A O 1
ATOM 5473 N N . PRO A 1 672 ? 35.875 -30.922 3.84 1 90.12 672 PRO A N 1
ATOM 5474 C CA . PRO A 1 672 ? 36.062 -32.281 3.279 1 90.12 672 PRO A CA 1
ATOM 5475 C C . PRO A 1 672 ? 36.438 -33.312 4.34 1 90.12 672 PRO A C 1
ATOM 5477 O O . PRO A 1 672 ? 37.188 -32.969 5.281 1 90.12 672 PRO A O 1
ATOM 5480 N N . ILE A 1 673 ? 35.875 -34.469 4.258 1 90.94 673 ILE A N 1
ATOM 5481 C CA . ILE A 1 673 ? 36.125 -35.562 5.191 1 90.94 673 ILE A CA 1
ATOM 5482 C C . ILE A 1 673 ? 36.875 -36.688 4.477 1 90.94 673 ILE A C 1
ATOM 5484 O O . ILE A 1 673 ? 36.406 -37.188 3.447 1 90.94 673 ILE A O 1
ATOM 5488 N N . THR A 1 674 ? 38.031 -37.031 4.965 1 91.69 674 THR A N 1
ATOM 5489 C CA . THR A 1 674 ? 38.844 -38.125 4.379 1 91.69 674 THR A CA 1
ATOM 5490 C C . THR A 1 674 ? 38.625 -39.406 5.145 1 91.69 674 THR A C 1
ATOM 5492 O O . THR A 1 674 ? 38.781 -39.469 6.367 1 91.69 674 THR A O 1
ATOM 5495 N N . VAL A 1 675 ? 38.219 -40.438 4.477 1 91.38 675 VAL A N 1
ATOM 5496 C CA . VAL A 1 675 ? 37.969 -41.75 5.066 1 91.38 675 VAL A CA 1
ATOM 5497 C C . VAL A 1 675 ? 39 -42.75 4.539 1 91.38 675 VAL A C 1
ATOM 5499 O O . VAL A 1 675 ? 39.312 -42.781 3.342 1 91.38 675 VAL A O 1
ATOM 5502 N N . SER A 1 676 ? 39.625 -43.469 5.48 1 90.12 676 SER A N 1
ATOM 5503 C CA . SER A 1 676 ? 40.531 -44.531 5.145 1 90.12 676 SER A CA 1
ATOM 5504 C C . SER A 1 676 ? 39.938 -45.906 5.508 1 90.12 676 SER A C 1
ATOM 5506 O O . SER A 1 676 ? 39.312 -46.031 6.559 1 90.12 676 SER A O 1
ATOM 5508 N N . TRP A 1 677 ? 40 -46.812 4.547 1 88.38 677 TRP A N 1
ATOM 5509 C CA . TRP A 1 677 ? 39.469 -48.156 4.824 1 88.38 677 TRP A CA 1
ATOM 5510 C C . TRP A 1 677 ? 40.531 -49.219 4.629 1 88.38 677 TRP A C 1
ATOM 5512 O O . TRP A 1 677 ? 41.562 -48.969 3.959 1 88.38 677 TRP A O 1
ATOM 5522 N N . GLN A 1 678 ? 40.406 -50.312 5.406 1 86.38 678 GLN A N 1
ATOM 5523 C CA . GLN A 1 678 ? 41.219 -51.5 5.289 1 86.38 678 GLN A CA 1
ATOM 5524 C C . GLN A 1 678 ? 40.344 -52.75 5.238 1 86.38 678 GLN A C 1
ATOM 5526 O O . GLN A 1 678 ? 39.438 -52.938 6.066 1 86.38 678 GLN A O 1
ATOM 5531 N N . SER A 1 679 ? 40.438 -53.469 4.156 1 83.69 679 SER A N 1
ATOM 5532 C CA . SER A 1 679 ? 39.719 -54.719 4.008 1 83.69 679 SER A CA 1
ATOM 5533 C C . SER A 1 679 ? 40.688 -55.875 3.797 1 83.69 679 SER A C 1
ATOM 5535 O O . SER A 1 679 ? 41.812 -55.688 3.342 1 83.69 679 SER A O 1
ATOM 5537 N N . PRO A 1 680 ? 40.25 -57.031 4.211 1 80.12 680 PRO A N 1
ATOM 5538 C CA . PRO A 1 680 ? 41.125 -58.188 3.957 1 80.12 680 PRO A CA 1
ATOM 5539 C C . PRO A 1 680 ? 41.312 -58.469 2.469 1 80.12 680 PRO A C 1
ATOM 5541 O O . PRO A 1 680 ? 40.375 -58.438 1.696 1 80.12 680 PRO A O 1
ATOM 5544 N N . SER A 1 681 ? 42.531 -58.625 2.072 1 76.12 681 SER A N 1
ATOM 5545 C CA . SER A 1 681 ? 42.938 -58.75 0.673 1 76.12 681 SER A CA 1
ATOM 5546 C C . SER A 1 681 ? 42.25 -59.969 0.031 1 76.12 681 SER A C 1
ATOM 5548 O O . SER A 1 681 ? 42 -59.969 -1.171 1 76.12 681 SER A O 1
ATOM 5550 N N . ASN A 1 682 ? 42.031 -61 0.78 1 72.88 682 ASN A N 1
ATOM 5551 C CA . ASN A 1 682 ? 41.531 -62.25 0.201 1 72.88 682 ASN A CA 1
ATOM 5552 C C . ASN A 1 682 ? 40.062 -62.156 -0.119 1 72.88 682 ASN A C 1
ATOM 5554 O O . ASN A 1 682 ? 39.562 -62.781 -1.063 1 72.88 682 ASN A O 1
ATOM 5558 N N . THR A 1 683 ? 39.375 -61.344 0.579 1 73.25 683 THR A N 1
ATOM 5559 C CA . THR A 1 683 ? 37.938 -61.312 0.412 1 73.25 683 THR A CA 1
ATOM 5560 C C . THR A 1 683 ? 37.5 -59.969 -0.186 1 73.25 683 THR A C 1
ATOM 5562 O O . THR A 1 683 ? 36.312 -59.719 -0.332 1 73.25 683 THR A O 1
ATOM 5565 N N . HIS A 1 684 ? 38.438 -59.219 -0.58 1 82 684 HIS A N 1
ATOM 5566 C CA . HIS A 1 684 ? 38.094 -57.875 -1.073 1 82 684 HIS A CA 1
ATOM 5567 C C . HIS A 1 684 ? 37.531 -57.969 -2.486 1 82 684 HIS A C 1
ATOM 5569 O O . HIS A 1 684 ? 38.062 -58.656 -3.342 1 82 684 HIS A O 1
ATOM 5575 N N . SER A 1 685 ? 36.375 -57.406 -2.674 1 80.5 685 SER A N 1
ATOM 5576 C CA . SER A 1 685 ? 35.781 -57.281 -3.992 1 80.5 685 SER A CA 1
ATOM 5577 C C . SER A 1 685 ? 35.938 -55.875 -4.547 1 80.5 685 SER A C 1
ATOM 5579 O O . SER A 1 685 ? 35.969 -54.875 -3.789 1 80.5 685 SER A O 1
ATOM 5581 N N . ILE A 1 686 ? 36.094 -55.719 -5.82 1 81.75 686 ILE A N 1
ATOM 5582 C CA . ILE A 1 686 ? 36.281 -54.438 -6.492 1 81.75 686 ILE A CA 1
ATOM 5583 C C . ILE A 1 686 ? 35 -53.625 -6.414 1 81.75 686 ILE A C 1
ATOM 5585 O O . ILE A 1 686 ? 35.031 -52.406 -6.539 1 81.75 686 ILE A O 1
ATOM 5589 N N . ARG A 1 687 ? 33.938 -54.281 -6.07 1 85.56 687 ARG A N 1
ATOM 5590 C CA . ARG A 1 687 ? 32.656 -53.594 -6.02 1 85.56 687 ARG A CA 1
ATOM 5591 C C . ARG A 1 687 ? 32.281 -53.219 -4.594 1 85.56 687 ARG A C 1
ATOM 5593 O O . ARG A 1 687 ? 31.141 -52.844 -4.309 1 85.56 687 ARG A O 1
ATOM 5600 N N . ASP A 1 688 ? 33.188 -53.281 -3.754 1 87.56 688 ASP A N 1
ATOM 5601 C CA . ASP A 1 688 ? 32.969 -52.75 -2.416 1 87.56 688 ASP A CA 1
ATOM 5602 C C . ASP A 1 688 ? 32.875 -51.219 -2.439 1 87.56 688 ASP A C 1
ATOM 5604 O O . ASP A 1 688 ? 33.5 -50.594 -3.273 1 87.56 688 ASP A O 1
ATOM 5608 N N . TRP A 1 689 ? 32 -50.625 -1.621 1 89.69 689 TRP A N 1
ATOM 5609 C CA . TRP A 1 689 ? 31.859 -49.188 -1.63 1 89.69 689 TRP A CA 1
ATOM 5610 C C . TRP A 1 689 ? 31.594 -48.656 -0.226 1 89.69 689 TRP A C 1
ATOM 5612 O O . TRP A 1 689 ? 31.156 -49.406 0.653 1 89.69 689 TRP A O 1
ATOM 5622 N N . VAL A 1 690 ? 31.953 -47.438 -0.016 1 91.25 690 VAL A N 1
ATOM 5623 C CA . VAL A 1 690 ? 31.75 -46.719 1.244 1 91.25 690 VAL A CA 1
ATOM 5624 C C . VAL A 1 690 ? 30.766 -45.594 1.042 1 91.25 690 VAL A C 1
ATOM 5626 O O . VAL A 1 690 ? 30.844 -44.844 0.05 1 91.25 690 VAL A O 1
ATOM 5629 N N . GLY A 1 691 ? 29.75 -45.5 1.85 1 91.31 691 GLY A N 1
ATOM 5630 C CA . GLY A 1 691 ? 28.766 -44.438 1.779 1 91.31 691 GLY A CA 1
ATOM 5631 C C . GLY A 1 691 ? 28.625 -43.656 3.08 1 91.31 691 GLY A C 1
ATOM 5632 O O . GLY A 1 691 ? 28.953 -44.156 4.148 1 91.31 691 GLY A O 1
ATOM 5633 N N . LEU A 1 692 ? 28.234 -42.438 2.91 1 91.12 692 LEU A N 1
ATOM 5634 C CA . LEU A 1 692 ? 27.984 -41.531 4.035 1 91.12 692 LEU A CA 1
ATOM 5635 C C . LEU A 1 692 ? 26.484 -41.469 4.352 1 91.12 692 LEU A C 1
ATOM 5637 O O . LEU A 1 692 ? 25.672 -41.25 3.449 1 91.12 692 LEU A O 1
ATOM 5641 N N . TYR A 1 693 ? 26.172 -41.656 5.602 1 87.94 693 TYR A N 1
ATOM 5642 C CA . TYR A 1 693 ? 24.766 -41.656 5.988 1 87.94 693 TYR A CA 1
ATOM 5643 C C . TYR A 1 693 ? 24.562 -40.906 7.305 1 87.94 693 TYR A C 1
ATOM 5645 O O . TYR A 1 693 ? 25.5 -40.75 8.102 1 87.94 693 TYR A O 1
ATOM 5653 N N . LYS A 1 694 ? 23.266 -40.469 7.48 1 87.06 694 LYS A N 1
ATOM 5654 C CA . LYS A 1 694 ? 22.844 -39.906 8.766 1 87.06 694 LYS A CA 1
ATOM 5655 C C . LYS A 1 694 ? 22.422 -41.031 9.727 1 87.06 694 LYS A C 1
ATOM 5657 O O . LYS A 1 694 ? 21.609 -41.875 9.367 1 87.06 694 LYS A O 1
ATOM 5662 N N . ILE A 1 695 ? 22.844 -41 10.898 1 82.12 695 ILE A N 1
ATOM 5663 C CA . ILE A 1 695 ? 22.641 -42.094 11.844 1 82.12 695 ILE A CA 1
ATOM 5664 C C . ILE A 1 695 ? 21.156 -42.188 12.188 1 82.12 695 ILE A C 1
ATOM 5666 O O . ILE A 1 695 ? 20.641 -43.312 12.359 1 82.12 695 ILE A O 1
ATOM 5670 N N . VAL A 1 696 ? 20.531 -41.062 12.266 1 75.06 696 VAL A N 1
ATOM 5671 C CA . VAL A 1 696 ? 19.125 -41.031 12.68 1 75.06 696 VAL A CA 1
ATOM 5672 C C . VAL A 1 696 ? 18.281 -41.781 11.656 1 75.06 696 VAL A C 1
ATOM 5674 O O . VAL A 1 696 ? 17.297 -42.438 12.016 1 75.06 696 VAL A O 1
ATOM 5677 N N . GLN A 1 697 ? 18.719 -41.719 10.414 1 76.38 697 GLN A N 1
ATOM 5678 C CA . GLN A 1 697 ? 17.922 -42.344 9.359 1 76.38 697 GLN A CA 1
ATOM 5679 C C . GLN A 1 697 ? 18.297 -43.812 9.195 1 76.38 697 GLN A C 1
ATOM 5681 O O . GLN A 1 697 ? 17.5 -44.594 8.672 1 76.38 697 GLN A O 1
ATOM 5686 N N . THR A 1 698 ? 19.422 -44.219 9.594 1 73.38 698 THR A N 1
ATOM 5687 C CA . THR A 1 698 ? 19.891 -45.594 9.32 1 73.38 698 THR A CA 1
ATOM 5688 C C . THR A 1 698 ? 19.922 -46.406 10.609 1 73.38 698 THR A C 1
ATOM 5690 O O . THR A 1 698 ? 20.375 -47.562 10.602 1 73.38 698 THR A O 1
ATOM 5693 N N . SER A 1 699 ? 19.328 -45.938 11.703 1 65.06 699 SER A N 1
ATOM 5694 C CA . SER A 1 699 ? 19.469 -46.594 13 1 65.06 699 SER A CA 1
ATOM 5695 C C . SER A 1 699 ? 18.656 -47.875 13.039 1 65.06 699 SER A C 1
ATOM 5697 O O . SER A 1 699 ? 18.891 -48.75 13.891 1 65.06 699 SER A O 1
ATOM 5699 N N . TYR A 1 700 ? 17.828 -48.062 12.117 1 60.56 700 TYR A N 1
ATOM 5700 C CA . TYR A 1 700 ? 16.953 -49.219 12.195 1 60.56 700 TYR A CA 1
ATOM 5701 C C . TYR A 1 700 ? 17.703 -50.5 11.922 1 60.56 700 TYR A C 1
ATOM 5703 O O . TYR A 1 700 ? 17.422 -51.531 12.523 1 60.56 700 TYR A O 1
ATOM 5711 N N . SER A 1 701 ? 18.625 -50.5 10.891 1 68.69 701 SER A N 1
ATOM 5712 C CA . SER A 1 701 ? 19.391 -51.688 10.57 1 68.69 701 SER A CA 1
ATOM 5713 C C . SER A 1 701 ? 20.891 -51.375 10.469 1 68.69 701 SER A C 1
ATOM 5715 O O . SER A 1 701 ? 21.281 -50.406 9.773 1 68.69 701 SER A O 1
ATOM 5717 N N . ARG A 1 702 ? 21.625 -52.094 11.273 1 75.88 702 ARG A N 1
ATOM 5718 C CA . ARG A 1 702 ? 23.062 -51.875 11.234 1 75.88 702 ARG A CA 1
ATOM 5719 C C . ARG A 1 702 ? 23.75 -52.875 10.312 1 75.88 702 ARG A C 1
ATOM 5721 O O . ARG A 1 702 ? 24.922 -52.688 9.953 1 75.88 702 ARG A O 1
ATOM 5728 N N . ASN A 1 703 ? 23.031 -53.875 9.844 1 75.06 703 ASN A N 1
ATOM 5729 C CA . ASN A 1 703 ? 23.625 -54.906 8.984 1 75.06 703 ASN A CA 1
ATOM 5730 C C . ASN A 1 703 ? 23.312 -54.625 7.512 1 75.06 703 ASN A C 1
ATOM 5732 O O . ASN A 1 703 ? 24.062 -55.062 6.633 1 75.06 703 ASN A O 1
ATOM 5736 N N . LYS A 1 704 ? 22.281 -54 7.297 1 77.06 704 LYS A N 1
ATOM 5737 C CA . LYS A 1 704 ? 21.875 -53.688 5.93 1 77.06 704 LYS A CA 1
ATOM 5738 C C . LYS A 1 704 ? 21.375 -52.25 5.832 1 77.06 704 LYS A C 1
ATOM 5740 O O . LYS A 1 704 ? 20.594 -51.781 6.672 1 77.06 704 LYS A O 1
ATOM 5745 N N . THR A 1 705 ? 21.969 -51.5 4.887 1 83.25 705 THR A N 1
ATOM 5746 C CA . THR A 1 705 ? 21.516 -50.125 4.668 1 83.25 705 THR A CA 1
ATOM 5747 C C . THR A 1 705 ? 20.328 -50.094 3.713 1 83.25 705 THR A C 1
ATOM 5749 O O . THR A 1 705 ? 20.422 -50.562 2.574 1 83.25 705 THR A O 1
ATOM 5752 N N . ILE A 1 706 ? 19.234 -49.562 4.113 1 74.12 706 ILE A N 1
ATOM 5753 C CA . ILE A 1 706 ? 18 -49.531 3.334 1 74.12 706 ILE A CA 1
ATOM 5754 C C . ILE A 1 706 ? 17.844 -48.188 2.635 1 74.12 706 ILE A C 1
ATOM 5756 O O . ILE A 1 706 ? 17.203 -48.094 1.589 1 74.12 706 ILE A O 1
ATOM 5760 N N . LEU A 1 707 ? 18.531 -47.188 3.088 1 77.31 707 LEU A N 1
ATOM 5761 C CA . LEU A 1 707 ? 18.375 -45.844 2.539 1 77.31 707 LEU A CA 1
ATOM 5762 C C . LEU A 1 707 ? 19.438 -45.562 1.491 1 77.31 707 LEU A C 1
ATOM 5764 O O . LEU A 1 707 ? 20.562 -46.031 1.604 1 77.31 707 LEU A O 1
ATOM 5768 N N . SER A 1 708 ? 19 -44.875 0.455 1 78.56 708 SER A N 1
ATOM 5769 C CA . SER A 1 708 ? 19.938 -44.469 -0.588 1 78.56 708 SER A CA 1
ATOM 5770 C C . SER A 1 708 ? 20.906 -43.406 -0.086 1 78.56 708 SER A C 1
ATOM 5772 O O . SER A 1 708 ? 20.531 -42.562 0.722 1 78.56 708 SER A O 1
ATOM 5774 N N . SER A 1 709 ? 22.203 -43.5 -0.401 1 80 709 SER A N 1
ATOM 5775 C CA . SER A 1 709 ? 23.219 -42.5 -0.05 1 80 709 SER A CA 1
ATOM 5776 C C . SER A 1 709 ? 23.031 -41.25 -0.87 1 80 709 SER A C 1
ATOM 5778 O O . SER A 1 709 ? 23.641 -40.219 -0.569 1 80 709 SER A O 1
ATOM 5780 N N . ALA A 1 710 ? 22.125 -41.062 -1.67 1 77.38 710 ALA A N 1
ATOM 5781 C CA . ALA A 1 710 ? 21.844 -39.906 -2.521 1 77.38 710 ALA A CA 1
ATOM 5782 C C . ALA A 1 710 ? 23.125 -39.406 -3.197 1 77.38 710 ALA A C 1
ATOM 5784 O O . ALA A 1 710 ? 23.406 -38.219 -3.195 1 77.38 710 ALA A O 1
ATOM 5785 N N . GLY A 1 711 ? 23.984 -40.25 -3.688 1 80.81 711 GLY A N 1
ATOM 5786 C CA . GLY A 1 711 ? 25.172 -39.906 -4.445 1 80.81 711 GLY A CA 1
ATOM 5787 C C . GLY A 1 711 ? 26.406 -39.75 -3.572 1 80.81 711 GLY A C 1
ATOM 5788 O O . GLY A 1 711 ? 27.5 -39.5 -4.082 1 80.81 711 GLY A O 1
ATOM 5789 N N . ARG A 1 712 ? 26.281 -39.938 -2.326 1 90 712 ARG A N 1
ATOM 5790 C CA . ARG A 1 712 ? 27.391 -39.75 -1.407 1 90 712 ARG A CA 1
ATOM 5791 C C . ARG A 1 712 ? 28.094 -41.062 -1.107 1 90 712 ARG A C 1
ATOM 5793 O O . ARG A 1 712 ? 28.094 -41.531 0.033 1 90 712 ARG A O 1
ATOM 5800 N N . TRP A 1 713 ? 28.656 -41.594 -2.053 1 90 713 TRP A N 1
ATOM 5801 C CA . TRP A 1 713 ? 29.344 -42.875 -1.935 1 90 713 TRP A CA 1
ATOM 5802 C C . TRP A 1 713 ? 30.469 -43 -2.955 1 90 713 TRP A C 1
ATOM 5804 O O . TRP A 1 713 ? 30.578 -42.156 -3.859 1 90 713 TRP A O 1
ATOM 5814 N N . THR A 1 714 ? 31.453 -43.75 -2.686 1 90.69 714 THR A N 1
ATOM 5815 C CA . THR A 1 714 ? 32.562 -44.031 -3.611 1 90.69 714 THR A CA 1
ATOM 5816 C C . THR A 1 714 ? 32.875 -45.531 -3.611 1 90.69 714 THR A C 1
ATOM 5818 O O . THR A 1 714 ? 32.688 -46.219 -2.607 1 90.69 714 THR A O 1
ATOM 5821 N N . TYR A 1 715 ? 33.375 -46.062 -4.75 1 90.38 715 TYR A N 1
ATOM 5822 C CA . TYR A 1 715 ? 33.812 -47.438 -4.867 1 90.38 715 TYR A CA 1
ATOM 5823 C C . TYR A 1 715 ? 35.188 -47.656 -4.234 1 90.38 715 TYR A C 1
ATOM 5825 O O . TYR A 1 715 ? 36.062 -46.781 -4.324 1 90.38 715 TYR A O 1
ATOM 5833 N N . CYS A 1 716 ? 35.25 -48.719 -3.455 1 89.56 716 CYS A N 1
ATOM 5834 C CA . CYS A 1 716 ? 36.562 -49.125 -2.9 1 89.56 716 CYS A CA 1
ATOM 5835 C C . CYS A 1 716 ? 37.25 -50.125 -3.797 1 89.56 716 CYS A C 1
ATOM 5837 O O . CYS A 1 716 ? 37.125 -51.344 -3.59 1 89.56 716 CYS A O 1
ATOM 5839 N N . THR A 1 717 ? 38 -49.719 -4.73 1 85.69 717 THR A N 1
ATOM 5840 C CA . THR A 1 717 ? 38.594 -50.594 -5.715 1 85.69 717 THR A CA 1
ATOM 5841 C C . THR A 1 717 ? 39.75 -51.375 -5.09 1 85.69 717 THR A C 1
ATOM 5843 O O . THR A 1 717 ? 40 -52.531 -5.469 1 85.69 717 THR A O 1
ATOM 5846 N N . ASP A 1 718 ? 40.5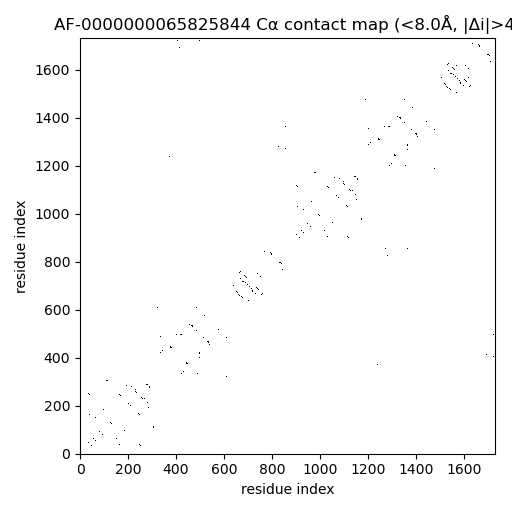 -50.781 -4.086 1 85.25 718 ASP A N 1
ATOM 5847 C CA . ASP A 1 718 ? 41.625 -51.469 -3.449 1 85.25 718 ASP A CA 1
ATOM 5848 C C . ASP A 1 718 ? 41.281 -51.875 -2.018 1 85.25 718 ASP A C 1
ATOM 5850 O O . ASP A 1 718 ? 40.344 -51.312 -1.419 1 85.25 718 ASP A O 1
ATOM 5854 N N . SER A 1 719 ? 42 -52.906 -1.56 1 86 719 SER A N 1
ATOM 5855 C CA . SER A 1 719 ? 41.781 -53.406 -0.197 1 86 719 SER A CA 1
ATOM 5856 C C . SER A 1 719 ? 42.156 -52.312 0.828 1 86 719 SER A C 1
ATOM 5858 O O . SER A 1 719 ? 41.562 -52.25 1.902 1 86 719 SER A O 1
ATOM 5860 N N . LYS A 1 720 ? 43.188 -51.625 0.503 1 87.38 720 LYS A N 1
ATOM 5861 C CA . LYS A 1 720 ? 43.531 -50.438 1.307 1 87.38 720 LYS A CA 1
ATOM 5862 C C . LYS A 1 720 ? 43.469 -49.188 0.475 1 87.38 720 LYS A C 1
ATOM 5864 O O . LYS A 1 720 ? 44.094 -49.094 -0.592 1 87.38 720 LYS A O 1
ATOM 5869 N N . GLY A 1 721 ? 42.594 -48.219 0.827 1 88.88 721 GLY A N 1
ATOM 5870 C CA . GLY A 1 721 ? 42.469 -47 0.055 1 88.88 721 GLY A CA 1
ATOM 5871 C C . GLY A 1 721 ? 42 -45.812 0.883 1 88.88 721 GLY A C 1
ATOM 5872 O O . GLY A 1 721 ? 41.719 -45.969 2.07 1 88.88 721 GLY A O 1
ATOM 5873 N N . VAL A 1 722 ? 42.219 -44.688 0.344 1 91.06 722 VAL A N 1
ATOM 5874 C CA . VAL A 1 722 ? 41.812 -43.438 0.951 1 91.06 722 VAL A CA 1
ATOM 5875 C C . VAL A 1 722 ? 40.969 -42.625 -0.04 1 91.06 722 VAL A C 1
ATOM 5877 O O . VAL A 1 722 ? 41.25 -42.625 -1.241 1 91.06 722 VAL A O 1
ATOM 5880 N N . PHE A 1 723 ? 39.812 -42.094 0.456 1 91.81 723 PHE A N 1
ATOM 5881 C CA . PHE A 1 723 ? 38.969 -41.219 -0.375 1 91.81 723 PHE A CA 1
ATOM 5882 C C . PHE A 1 723 ? 38.5 -40 0.415 1 91.81 723 PHE A C 1
ATOM 5884 O O . PHE A 1 723 ? 38.156 -40.125 1.598 1 91.81 723 PHE A O 1
ATOM 5891 N N . THR A 1 724 ? 38.531 -38.906 -0.275 1 91.75 724 THR A N 1
ATOM 5892 C CA . THR A 1 724 ? 38.062 -37.656 0.346 1 91.75 724 THR A CA 1
ATOM 5893 C C . THR A 1 724 ? 36.719 -37.25 -0.211 1 91.75 724 THR A C 1
ATOM 5895 O O . THR A 1 724 ? 36.562 -37.031 -1.417 1 91.75 724 THR A O 1
ATOM 5898 N N . PHE A 1 725 ? 35.719 -37.219 0.646 1 90.25 725 PHE A N 1
ATOM 5899 C CA . PHE A 1 725 ? 34.406 -36.75 0.292 1 90.25 725 PHE A CA 1
ATOM 5900 C C . PHE A 1 725 ? 34.375 -35.219 0.301 1 90.25 725 PHE A C 1
ATOM 5902 O O . PHE A 1 725 ? 34.656 -34.594 1.323 1 90.25 725 PHE A O 1
ATOM 5909 N N . GLU A 1 726 ? 34.031 -34.656 -0.9 1 87.5 726 GLU A N 1
ATOM 5910 C CA . GLU A 1 726 ? 34 -33.188 -1.005 1 87.5 726 GLU A CA 1
ATOM 5911 C C . GLU A 1 726 ? 32.75 -32.688 -1.745 1 87.5 726 GLU A C 1
ATOM 5913 O O . GLU A 1 726 ? 32.156 -33.469 -2.512 1 87.5 726 GLU A O 1
ATOM 5918 N N . LYS A 1 727 ? 32.219 -31.438 -1.398 1 82.44 727 LYS A N 1
ATOM 5919 C CA . LYS A 1 727 ? 31.203 -30.656 -2.08 1 82.44 727 LYS A CA 1
ATOM 5920 C C . LYS A 1 727 ? 29.891 -31.438 -2.188 1 82.44 727 LYS A C 1
ATOM 5922 O O . LYS A 1 727 ? 29.297 -31.797 -1.173 1 82.44 727 LYS A O 1
ATOM 5927 N N . GLU A 1 728 ? 29.625 -32.031 -3.41 1 81.81 728 GLU A N 1
ATOM 5928 C CA . GLU A 1 728 ? 28.344 -32.688 -3.639 1 81.81 728 GLU A CA 1
ATOM 5929 C C . GLU A 1 728 ? 28.234 -34 -2.877 1 81.81 728 GLU A C 1
ATOM 5931 O O . GLU A 1 728 ? 27.125 -34.469 -2.617 1 81.81 728 GLU A O 1
ATOM 5936 N N . LYS A 1 729 ? 29.266 -34.531 -2.445 1 87.94 729 LYS A N 1
ATOM 5937 C CA . LYS A 1 729 ? 29.25 -35.812 -1.757 1 87.94 729 LYS A CA 1
ATOM 5938 C C . LYS A 1 729 ? 29.156 -35.656 -0.245 1 87.94 729 LYS A C 1
ATOM 5940 O O . LYS A 1 729 ? 29.281 -36.594 0.512 1 87.94 729 LYS A O 1
ATOM 5945 N N . LEU A 1 730 ? 28.984 -34.406 0.153 1 88.56 730 LEU A N 1
ATOM 5946 C CA . LEU A 1 730 ? 28.859 -34.125 1.579 1 88.56 730 LEU A CA 1
ATOM 5947 C C . LEU A 1 730 ? 27.438 -33.719 1.93 1 88.56 730 LEU A C 1
ATOM 5949 O O . LEU A 1 730 ? 26.641 -33.406 1.042 1 88.56 730 LEU A O 1
ATOM 5953 N N . PHE A 1 731 ? 27.125 -33.875 3.172 1 86.44 731 PHE A N 1
ATOM 5954 C CA . PHE A 1 731 ? 25.875 -33.344 3.695 1 86.44 731 PHE A CA 1
ATOM 5955 C C . PHE A 1 731 ? 26.062 -31.922 4.191 1 86.44 731 PHE A C 1
ATOM 5957 O O . PHE A 1 731 ? 27.047 -31.609 4.852 1 86.44 731 PHE A O 1
ATOM 5964 N N . TRP A 1 732 ? 25.141 -31.094 3.846 1 87.19 732 TRP A N 1
ATOM 5965 C CA . TRP A 1 732 ? 25.234 -29.688 4.234 1 87.19 732 TRP A CA 1
ATOM 5966 C C . TRP A 1 732 ? 24.266 -29.359 5.363 1 87.19 732 TRP A C 1
ATOM 5968 O O . TRP A 1 732 ? 23.734 -28.25 5.445 1 87.19 732 TRP A O 1
ATOM 5978 N N . GLU A 1 733 ? 23.875 -30.281 6.129 1 87.69 733 GLU A N 1
ATOM 5979 C CA . GLU A 1 733 ? 23 -30.109 7.289 1 87.69 733 GLU A CA 1
ATOM 5980 C C . GLU A 1 733 ? 23.703 -30.578 8.57 1 87.69 733 GLU A C 1
ATOM 5982 O O . GLU A 1 733 ? 24.578 -31.438 8.523 1 87.69 733 GLU A O 1
ATOM 5987 N N . GLU A 1 734 ? 23.281 -29.938 9.594 1 88.06 734 GLU A N 1
ATOM 5988 C CA . GLU A 1 734 ? 23.812 -30.359 10.883 1 88.06 734 GLU A CA 1
ATOM 5989 C C . GLU A 1 734 ? 23.219 -31.688 11.328 1 88.06 734 GLU A C 1
ATOM 5991 O O . GLU A 1 734 ? 22.078 -32 10.992 1 88.06 734 GLU A O 1
ATOM 5996 N N . GLY A 1 735 ? 24.094 -32.5 12 1 85.81 735 GLY A N 1
ATOM 5997 C CA . GLY A 1 735 ? 23.656 -33.781 12.508 1 85.81 735 GLY A CA 1
ATOM 5998 C C . GLY A 1 735 ? 24.797 -34.75 12.797 1 85.81 735 GLY A C 1
ATOM 5999 O O . GLY A 1 735 ? 25.969 -34.344 12.766 1 85.81 735 GLY A O 1
ATOM 6000 N N . VAL A 1 736 ? 24.406 -35.938 13.164 1 86.94 736 VAL A N 1
ATOM 6001 C CA . VAL A 1 736 ? 25.375 -37 13.438 1 86.94 736 VAL A CA 1
ATOM 6002 C C . VAL A 1 736 ? 25.406 -37.969 12.266 1 86.94 736 VAL A C 1
ATOM 6004 O O . VAL A 1 736 ? 24.359 -38.438 11.812 1 86.94 736 VAL A O 1
ATOM 6007 N N . TYR A 1 737 ? 26.609 -38.125 11.828 1 88.75 737 TYR A N 1
ATOM 6008 C CA . TYR A 1 737 ? 26.766 -38.938 10.609 1 88.75 737 TYR A CA 1
ATOM 6009 C C . TYR A 1 737 ? 27.688 -40.125 10.852 1 88.75 737 TYR A C 1
ATOM 6011 O O . TYR A 1 737 ? 28.375 -40.156 11.875 1 88.75 737 TYR A O 1
ATOM 6019 N N . GLU A 1 738 ? 27.641 -41.094 9.922 1 88.31 738 GLU A N 1
ATOM 6020 C CA . GLU A 1 738 ? 28.516 -42.281 9.961 1 88.31 738 GLU A CA 1
ATOM 6021 C C . GLU A 1 738 ? 28.812 -42.781 8.555 1 88.31 738 GLU A C 1
ATOM 6023 O O . GLU A 1 738 ? 28.062 -42.531 7.621 1 88.31 738 GLU A O 1
ATOM 6028 N N . PHE A 1 739 ? 29.984 -43.406 8.469 1 89.38 739 PHE A N 1
ATOM 6029 C CA . PHE A 1 739 ? 30.344 -44.062 7.219 1 89.38 739 PHE A CA 1
ATOM 6030 C C . PHE A 1 739 ? 30.094 -45.562 7.312 1 89.38 739 PHE A C 1
ATOM 6032 O O . PHE A 1 739 ? 30.359 -46.188 8.352 1 89.38 739 PHE A O 1
ATOM 6039 N N . ARG A 1 740 ? 29.578 -46.094 6.246 1 88.25 740 ARG A N 1
ATOM 6040 C CA . ARG A 1 740 ? 29.312 -47.531 6.176 1 88.25 740 ARG A CA 1
ATOM 6041 C C . ARG A 1 740 ? 30.047 -48.156 4.992 1 88.25 740 ARG A C 1
ATOM 6043 O O . ARG A 1 740 ? 30.062 -47.594 3.895 1 88.25 740 ARG A O 1
ATOM 6050 N N . TYR A 1 741 ? 30.672 -49.25 5.324 1 88.31 741 TYR A N 1
ATOM 6051 C CA . TYR A 1 741 ? 31.344 -50.031 4.293 1 88.31 741 TYR A CA 1
ATOM 6052 C C . TYR A 1 741 ? 30.469 -51.156 3.803 1 88.31 741 TYR A C 1
ATOM 6054 O O . TYR A 1 741 ? 30.094 -52.031 4.578 1 88.31 741 TYR A O 1
ATOM 6062 N N . HIS A 1 742 ? 30.219 -51.156 2.518 1 87.5 742 HIS A N 1
ATOM 6063 C CA . HIS A 1 742 ? 29.312 -52.156 1.931 1 87.5 742 HIS A CA 1
ATOM 6064 C C . HIS A 1 742 ? 30.078 -53.156 1.085 1 87.5 742 HIS A C 1
ATOM 6066 O O . HIS A 1 742 ? 31.109 -52.812 0.488 1 87.5 742 HIS A O 1
ATOM 6072 N N . LEU A 1 743 ? 29.422 -54.406 1.04 1 83.31 743 LEU A N 1
ATOM 6073 C CA . LEU A 1 743 ? 30.125 -55.5 0.371 1 83.31 743 LEU A CA 1
ATOM 6074 C C . LEU A 1 743 ? 29.516 -55.75 -1 1 83.31 743 LEU A C 1
ATOM 6076 O O . LEU A 1 743 ? 28.281 -55.75 -1.155 1 83.31 743 LEU A O 1
ATOM 6080 N N . ASP A 1 744 ? 30.391 -55.969 -2.045 1 81.12 744 ASP A N 1
ATOM 6081 C CA . ASP A 1 744 ? 30.125 -56.531 -3.367 1 81.12 744 ASP A CA 1
ATOM 6082 C C . ASP A 1 744 ? 28.969 -55.781 -4.047 1 81.12 744 ASP A C 1
ATOM 6084 O O . ASP A 1 744 ? 28.094 -56.406 -4.633 1 81.12 744 ASP A O 1
ATOM 6088 N N . GLY A 1 745 ? 29.016 -54.5 -3.85 1 79.25 745 GLY A N 1
ATOM 6089 C CA . GLY A 1 745 ? 28.016 -53.719 -4.539 1 79.25 745 GLY A CA 1
ATOM 6090 C C . GLY A 1 745 ? 26.625 -53.875 -3.943 1 79.25 745 GLY A C 1
ATOM 6091 O O . GLY A 1 745 ? 25.656 -53.25 -4.43 1 79.25 745 GLY A O 1
ATOM 6092 N N . LYS A 1 746 ? 26.531 -54.75 -2.977 1 78.56 746 LYS A N 1
ATOM 6093 C CA . LYS A 1 746 ? 25.25 -54.906 -2.271 1 78.56 746 LYS A CA 1
ATOM 6094 C C . LYS A 1 746 ? 25.156 -53.969 -1.085 1 78.56 746 LYS A C 1
ATOM 6096 O O . LYS A 1 746 ? 26 -53.094 -0.914 1 78.56 746 LYS A O 1
ATOM 6101 N N . HIS A 1 747 ? 23.969 -53.969 -0.42 1 83.12 747 HIS A N 1
ATOM 6102 C CA . HIS A 1 747 ? 23.75 -53.031 0.676 1 83.12 747 HIS A CA 1
ATOM 6103 C C . HIS A 1 747 ? 24.016 -53.688 2.025 1 83.12 747 HIS A C 1
ATOM 6105 O O . HIS A 1 747 ? 23.547 -53.188 3.059 1 83.12 747 HIS A O 1
ATOM 6111 N N . ASP A 1 748 ? 24.797 -54.781 2.027 1 80.06 748 ASP A N 1
ATOM 6112 C CA . ASP A 1 748 ? 25.219 -55.375 3.285 1 80.06 748 ASP A CA 1
ATOM 6113 C C . ASP A 1 748 ? 26.406 -54.656 3.879 1 80.06 748 ASP A C 1
ATOM 6115 O O . ASP A 1 748 ? 27.391 -54.375 3.182 1 80.06 748 ASP A O 1
ATOM 6119 N N . VAL A 1 749 ? 26.234 -54.375 5.168 1 87.31 749 VAL A N 1
ATOM 6120 C CA . VAL A 1 749 ? 27.234 -53.562 5.812 1 87.31 749 VAL A CA 1
ATOM 6121 C C . VAL A 1 749 ? 28.25 -54.438 6.535 1 87.31 749 VAL A C 1
ATOM 6123 O O . VAL A 1 749 ? 27.875 -55.312 7.316 1 87.31 749 VAL A O 1
ATOM 6126 N N . ALA A 1 750 ? 29.469 -54.312 6.227 1 79.81 750 ALA A N 1
ATOM 6127 C CA . ALA A 1 750 ? 30.531 -55.062 6.879 1 79.81 750 ALA A CA 1
ATOM 6128 C C . ALA A 1 750 ? 31.062 -54.312 8.102 1 79.81 750 ALA A C 1
ATOM 6130 O O . ALA A 1 750 ? 31.312 -54.938 9.148 1 79.81 750 ALA A O 1
ATOM 6131 N N . TYR A 1 751 ? 31.25 -53.031 7.957 1 82.56 751 TYR A N 1
ATOM 6132 C CA . TYR A 1 751 ? 31.828 -52.219 9.023 1 82.56 751 TYR A CA 1
ATOM 6133 C C . TYR A 1 751 ? 31.234 -50.812 9.055 1 82.56 751 TYR A C 1
ATOM 6135 O O . TYR A 1 751 ? 30.922 -50.25 8 1 82.56 751 TYR A O 1
ATOM 6143 N N . ILE A 1 752 ? 31 -50.281 10.25 1 85.31 752 ILE A N 1
ATOM 6144 C CA . ILE A 1 752 ? 30.484 -48.938 10.469 1 85.31 752 ILE A CA 1
ATOM 6145 C C . ILE A 1 752 ? 31.516 -48.094 11.25 1 85.31 752 ILE A C 1
ATOM 6147 O O . ILE A 1 752 ? 32.062 -48.562 12.242 1 85.31 752 ILE A O 1
ATOM 6151 N N . SER A 1 753 ? 31.75 -46.938 10.812 1 84.19 753 SER A N 1
ATOM 6152 C CA . SER A 1 753 ? 32.688 -46.062 11.469 1 84.19 753 SER A CA 1
ATOM 6153 C C . SER A 1 753 ? 32.125 -45.469 12.758 1 84.19 753 SER A C 1
ATOM 6155 O O . SER A 1 753 ? 30.922 -45.625 13.023 1 84.19 753 SER A O 1
ATOM 6157 N N . GLU A 1 754 ? 33.031 -44.875 13.516 1 80.12 754 GLU A N 1
ATOM 6158 C CA . GLU A 1 754 ? 32.625 -44.125 14.688 1 80.12 754 GLU A CA 1
ATOM 6159 C C . GLU A 1 754 ? 31.766 -42.906 14.281 1 80.12 754 GLU A C 1
ATOM 6161 O O . GLU A 1 754 ? 32.062 -42.25 13.281 1 80.12 754 GLU A O 1
ATOM 6166 N N . PRO A 1 755 ? 30.656 -42.719 15.023 1 85.25 755 PRO A N 1
ATOM 6167 C CA . PRO A 1 755 ? 29.828 -41.562 14.703 1 85.25 755 PRO A CA 1
ATOM 6168 C C . PRO A 1 755 ? 30.547 -40.219 14.945 1 85.25 755 PRO A C 1
ATOM 6170 O O . PRO A 1 755 ? 31.375 -40.125 15.852 1 85.25 755 PRO A O 1
ATOM 6173 N N . PHE A 1 756 ? 30.344 -39.312 14.055 1 86.31 756 PHE A N 1
ATOM 6174 C CA . PHE A 1 756 ? 30.906 -37.969 14.188 1 86.31 756 PHE A CA 1
ATOM 6175 C C . PHE A 1 756 ? 29.828 -36.906 13.938 1 86.31 756 PHE A C 1
ATOM 6177 O O . PHE A 1 756 ? 28.812 -37.188 13.297 1 86.31 756 PHE A O 1
ATOM 6184 N N . GLU A 1 757 ? 30.031 -35.75 14.523 1 88.81 757 GLU A N 1
ATOM 6185 C CA . GLU A 1 757 ? 29.062 -34.656 14.414 1 88.81 757 GLU A CA 1
ATOM 6186 C C . GLU A 1 757 ? 29.531 -33.594 13.438 1 88.81 757 GLU A C 1
ATOM 6188 O O . GLU A 1 757 ? 30.719 -33.25 13.414 1 88.81 757 GLU A O 1
ATOM 6193 N N . ILE A 1 758 ? 28.609 -33.25 12.609 1 88.62 758 ILE A N 1
ATOM 6194 C CA . ILE A 1 758 ? 28.844 -32.094 11.758 1 88.62 758 ILE A CA 1
ATOM 6195 C C . ILE A 1 758 ? 28.141 -30.875 12.344 1 88.62 758 ILE A C 1
ATOM 6197 O O . ILE A 1 758 ? 26.922 -30.875 12.539 1 88.62 758 ILE A O 1
ATOM 6201 N N . LYS A 1 759 ? 28.938 -29.875 12.664 1 87.81 759 LYS A N 1
ATOM 6202 C CA . LYS A 1 759 ? 28.406 -28.656 13.289 1 87.81 759 LYS A CA 1
ATOM 6203 C C . LYS A 1 759 ? 28.625 -27.438 12.398 1 87.81 759 LYS A C 1
ATOM 6205 O O . LYS A 1 759 ? 29.484 -27.453 11.523 1 87.81 759 LYS A O 1
ATOM 6210 N N . SER A 1 760 ? 27.672 -26.453 12.617 1 89.25 760 SER A N 1
ATOM 6211 C CA . SER A 1 760 ? 27.859 -25.172 11.938 1 89.25 760 SER A CA 1
ATOM 6212 C C . SER A 1 760 ? 28.922 -24.328 12.641 1 89.25 760 SER A C 1
ATOM 6214 O O . SER A 1 760 ? 29.125 -24.453 13.852 1 89.25 760 SER A O 1
ATOM 6216 N N . VAL A 1 761 ? 29.609 -23.609 11.891 1 88.94 761 VAL A N 1
ATOM 6217 C CA . VAL A 1 761 ? 30.625 -22.719 12.453 1 88.94 761 VAL A CA 1
ATOM 6218 C C . VAL A 1 761 ? 29.969 -21.484 13.055 1 88.94 761 VAL A C 1
ATOM 6220 O O . VAL A 1 761 ? 29.016 -20.938 12.484 1 88.94 761 VAL A O 1
ATOM 6223 N N . ASP A 1 762 ? 30.328 -21.156 14.258 1 89.38 762 ASP A N 1
ATOM 6224 C CA . ASP A 1 762 ? 29.812 -19.953 14.883 1 89.38 762 ASP A CA 1
ATOM 6225 C C . ASP A 1 762 ? 30.703 -18.75 14.578 1 89.38 762 ASP A C 1
ATOM 6227 O O . ASP A 1 762 ? 31.875 -18.719 14.977 1 89.38 762 ASP A O 1
ATOM 6231 N N . ILE A 1 763 ? 30.141 -17.875 13.75 1 91.88 763 ILE A N 1
ATOM 6232 C CA . ILE A 1 763 ? 30.875 -16.656 13.406 1 91.88 763 ILE A CA 1
ATOM 6233 C C . ILE A 1 763 ? 30.219 -15.453 14.094 1 91.88 763 ILE A C 1
ATOM 6235 O O . ILE A 1 763 ? 29.031 -15.219 13.953 1 91.88 763 ILE A O 1
ATOM 6239 N N . ASP A 1 764 ? 30.938 -14.719 14.836 1 89.94 764 ASP A N 1
ATOM 6240 C CA . ASP A 1 764 ? 30.438 -13.523 15.5 1 89.94 764 ASP A CA 1
ATOM 6241 C C . ASP A 1 764 ? 30.438 -12.32 14.555 1 89.94 764 ASP A C 1
ATOM 6243 O O . ASP A 1 764 ? 31.469 -12 13.961 1 89.94 764 ASP A O 1
ATOM 6247 N N . VAL A 1 765 ? 29.406 -11.711 14.32 1 91.94 765 VAL A N 1
ATOM 6248 C CA . VAL A 1 765 ? 29.281 -10.523 13.492 1 91.94 765 VAL A CA 1
ATOM 6249 C C . VAL A 1 765 ? 29.766 -9.297 14.273 1 91.94 765 VAL A C 1
ATOM 6251 O O . VAL A 1 765 ? 29.297 -9.039 15.383 1 91.94 765 VAL A O 1
ATOM 6254 N N . PRO A 1 766 ? 30.656 -8.648 13.734 1 89.62 766 PRO A N 1
ATOM 6255 C CA . PRO A 1 766 ? 31.172 -7.48 14.445 1 89.62 766 PRO A CA 1
ATOM 6256 C C . PRO A 1 766 ? 30.156 -6.352 14.57 1 89.62 766 PRO A C 1
ATOM 6258 O O . PRO A 1 766 ? 29.219 -6.273 13.766 1 89.62 766 PRO A O 1
ATOM 6261 N N . GLY A 1 767 ? 30.266 -5.559 15.602 1 81.69 767 GLY A N 1
ATOM 6262 C CA . GLY A 1 767 ? 29.344 -4.453 15.836 1 81.69 767 GLY A CA 1
ATOM 6263 C C . GLY A 1 767 ? 29.719 -3.201 15.062 1 81.69 767 GLY A C 1
ATOM 6264 O O . GLY A 1 767 ? 28.875 -2.318 14.867 1 81.69 767 GLY A O 1
ATOM 6265 N N . ASP A 1 768 ? 31 -3.135 14.562 1 84.5 768 ASP A N 1
ATOM 6266 C CA . ASP A 1 768 ? 31.469 -1.913 13.914 1 84.5 768 ASP A CA 1
ATOM 6267 C C . ASP A 1 768 ? 31.875 -2.182 12.461 1 84.5 768 ASP A C 1
ATOM 6269 O O . ASP A 1 768 ? 32.406 -3.25 12.148 1 84.5 768 ASP A O 1
ATOM 6273 N N . ILE A 1 769 ? 31.672 -1.245 11.602 1 85.69 769 ILE A N 1
ATOM 6274 C CA . ILE A 1 769 ? 31.922 -1.323 10.172 1 85.69 769 ILE A CA 1
ATOM 6275 C C . ILE A 1 769 ? 33.438 -1.402 9.906 1 85.69 769 ILE A C 1
ATOM 6277 O O . ILE A 1 769 ? 33.875 -1.952 8.891 1 85.69 769 ILE A O 1
ATOM 6281 N N . SER A 1 770 ? 34.25 -1.003 10.891 1 85.25 770 SER A N 1
ATOM 6282 C CA . SER A 1 770 ? 35.719 -1.011 10.719 1 85.25 770 SER A CA 1
ATOM 6283 C C . SER A 1 770 ? 36.25 -2.436 10.656 1 85.25 770 SER A C 1
ATOM 6285 O O . SER A 1 770 ? 37.25 -2.691 10 1 85.25 770 SER A O 1
ATOM 6287 N N . GLU A 1 771 ? 35.531 -3.373 11.219 1 89.62 771 GLU A N 1
ATOM 6288 C CA . GLU A 1 771 ? 35.969 -4.766 11.242 1 89.62 771 GLU A CA 1
ATOM 6289 C C . GLU A 1 771 ? 35.375 -5.562 10.102 1 89.62 771 GLU A C 1
ATOM 6291 O O . GLU A 1 771 ? 35.406 -6.793 10.094 1 89.62 771 GLU A O 1
ATOM 6296 N N . ALA A 1 772 ? 34.812 -4.887 9.172 1 89.81 772 ALA A N 1
ATOM 6297 C CA . ALA A 1 772 ? 34.125 -5.535 8.07 1 89.81 772 ALA A CA 1
ATOM 6298 C C . ALA A 1 772 ? 35.094 -6.312 7.188 1 89.81 772 ALA A C 1
ATOM 6300 O O . ALA A 1 772 ? 34.75 -7.352 6.629 1 89.81 772 ALA A O 1
ATOM 6301 N N . GLY A 1 773 ? 36.312 -5.816 7.102 1 89.88 773 GLY A N 1
ATOM 6302 C CA . GLY A 1 773 ? 37.281 -6.488 6.273 1 89.88 773 GLY A CA 1
ATOM 6303 C C . GLY A 1 773 ? 37.656 -7.871 6.781 1 89.88 773 GLY A C 1
ATOM 6304 O O . GLY A 1 773 ? 37.625 -8.844 6.023 1 89.88 773 GLY A O 1
ATOM 6305 N N . GLU A 1 774 ? 37.938 -7.961 8.039 1 91.12 774 GLU A N 1
ATOM 6306 C CA . GLU A 1 774 ? 38.281 -9.242 8.641 1 91.12 774 GLU A CA 1
ATOM 6307 C C . GLU A 1 774 ? 37.094 -10.195 8.648 1 91.12 774 GLU A C 1
ATOM 6309 O O . GLU A 1 774 ? 37.25 -11.398 8.445 1 91.12 774 GLU A O 1
ATOM 6314 N N . PHE A 1 775 ? 36.062 -9.625 8.898 1 93.94 775 PHE A N 1
ATOM 6315 C CA . PHE A 1 775 ? 34.844 -10.422 8.891 1 93.94 775 PHE A CA 1
ATOM 6316 C C . PHE A 1 775 ? 34.562 -10.992 7.508 1 93.94 775 PHE A C 1
ATOM 6318 O O . PHE A 1 775 ? 34.156 -12.148 7.379 1 93.94 775 PHE A O 1
ATOM 6325 N N . SER A 1 776 ? 34.75 -10.242 6.441 1 94.25 776 SER A N 1
ATOM 6326 C CA . SER A 1 776 ? 34.594 -10.703 5.066 1 94.25 776 SER A CA 1
ATOM 6327 C C . SER A 1 776 ? 35.531 -11.859 4.746 1 94.25 776 SER A C 1
ATOM 6329 O O . SER A 1 776 ? 35.125 -12.805 4.055 1 94.25 776 SER A O 1
ATOM 6331 N N . LYS A 1 777 ? 36.688 -11.781 5.258 1 92.81 777 LYS A N 1
ATOM 6332 C CA . LYS A 1 777 ? 37.656 -12.859 5.035 1 92.81 777 LYS A CA 1
ATOM 6333 C C . LYS A 1 777 ? 37.219 -14.133 5.75 1 92.81 777 LYS A C 1
ATOM 6335 O O . LYS A 1 777 ? 37.406 -15.234 5.219 1 92.81 777 LYS A O 1
ATOM 6340 N N . GLN A 1 778 ? 36.688 -13.938 6.867 1 92.94 778 GLN A N 1
ATOM 6341 C CA . GLN A 1 778 ? 36.219 -15.094 7.609 1 92.94 778 GLN A CA 1
ATOM 6342 C C . GLN A 1 778 ? 35.031 -15.75 6.891 1 92.94 778 GLN A C 1
ATOM 6344 O O . GLN A 1 778 ? 34.938 -16.984 6.836 1 92.94 778 GLN A O 1
ATOM 6349 N N . LEU A 1 779 ? 34.156 -14.922 6.434 1 93.38 779 LEU A N 1
ATOM 6350 C CA . LEU A 1 779 ? 33 -15.438 5.695 1 93.38 779 LEU A CA 1
ATOM 6351 C C . LEU A 1 779 ? 33.469 -16.188 4.445 1 93.38 779 LEU A C 1
ATOM 6353 O O . LEU A 1 779 ? 32.875 -17.219 4.098 1 93.38 779 LEU A O 1
ATOM 6357 N N . LYS A 1 780 ? 34.375 -15.625 3.775 1 93.44 780 LYS A N 1
ATOM 6358 C CA . LYS A 1 780 ? 34.906 -16.25 2.564 1 93.44 780 LYS A CA 1
ATOM 6359 C C . LYS A 1 780 ? 35.469 -17.641 2.865 1 93.44 780 LYS A C 1
ATOM 6361 O O . LYS A 1 780 ? 35.125 -18.609 2.197 1 93.44 780 LYS A O 1
ATOM 6366 N N . THR A 1 781 ? 36.281 -17.766 3.887 1 90 781 THR A N 1
ATOM 6367 C CA . THR A 1 781 ? 37 -18.984 4.203 1 90 781 THR A CA 1
ATOM 6368 C C . THR A 1 781 ? 36.031 -20.047 4.766 1 90 781 THR A C 1
ATOM 6370 O O . THR A 1 781 ? 36.156 -21.219 4.426 1 90 781 THR A O 1
ATOM 6373 N N . GLU A 1 782 ? 35.125 -19.594 5.551 1 90.62 782 GLU A N 1
ATOM 6374 C CA . GLU A 1 782 ? 34.312 -20.562 6.301 1 90.62 782 GLU A CA 1
ATOM 6375 C C . GLU A 1 782 ? 33.031 -20.938 5.535 1 90.62 782 GLU A C 1
ATOM 6377 O O . GLU A 1 782 ? 32.469 -22 5.766 1 90.62 782 GLU A O 1
ATOM 6382 N N . ILE A 1 783 ? 32.594 -20.125 4.676 1 91.56 783 ILE A N 1
ATOM 6383 C CA . ILE A 1 783 ? 31.312 -20.422 4.055 1 91.56 783 ILE A CA 1
ATOM 6384 C C . ILE A 1 783 ? 31.469 -20.469 2.539 1 91.56 783 ILE A C 1
ATOM 6386 O O . ILE A 1 783 ? 31.297 -21.531 1.93 1 91.56 783 ILE A O 1
ATOM 6390 N N . PHE A 1 784 ? 31.938 -19.375 1.874 1 91.56 784 PHE A N 1
ATOM 6391 C CA . PHE A 1 784 ? 31.859 -19.25 0.424 1 91.56 784 PHE A CA 1
ATOM 6392 C C . PHE A 1 784 ? 32.875 -20.156 -0.261 1 91.56 784 PHE A C 1
ATOM 6394 O O . PHE A 1 784 ? 32.562 -20.781 -1.274 1 91.56 784 PHE A O 1
ATOM 6401 N N . ASP A 1 785 ? 34.031 -20.297 0.302 1 89.25 785 ASP A N 1
ATOM 6402 C CA . ASP A 1 785 ? 35.062 -21.109 -0.322 1 89.25 785 ASP A CA 1
ATOM 6403 C C . ASP A 1 785 ? 34.688 -22.594 -0.291 1 89.25 785 ASP A C 1
ATOM 6405 O O . ASP A 1 785 ? 35.219 -23.375 -1.092 1 89.25 785 ASP A O 1
ATOM 6409 N N . LYS A 1 786 ? 33.906 -22.953 0.58 1 88.31 786 LYS A N 1
ATOM 6410 C CA . LYS A 1 786 ? 33.5 -24.344 0.695 1 88.31 786 LYS A CA 1
ATOM 6411 C C . LYS A 1 786 ? 32.562 -24.734 -0.421 1 88.31 786 LYS A C 1
ATOM 6413 O O . LYS A 1 786 ? 32.438 -25.922 -0.766 1 88.31 786 LYS A O 1
ATOM 6418 N N . ILE A 1 787 ? 31.859 -23.781 -0.938 1 87.94 787 ILE A N 1
ATOM 6419 C CA . ILE A 1 787 ? 30.844 -24.062 -1.944 1 87.94 787 ILE A CA 1
ATOM 6420 C C . ILE A 1 787 ? 31.359 -23.656 -3.324 1 87.94 787 ILE A C 1
ATOM 6422 O O . ILE A 1 787 ? 31.234 -24.406 -4.289 1 87.94 787 ILE A O 1
ATOM 6426 N N . ILE A 1 788 ? 31.844 -22.391 -3.387 1 87.69 788 ILE A N 1
ATOM 6427 C CA . ILE A 1 788 ? 32.281 -21.875 -4.672 1 87.69 788 ILE A CA 1
ATOM 6428 C C . ILE A 1 788 ? 33.75 -21.438 -4.574 1 87.69 788 ILE A C 1
ATOM 6430 O O . ILE A 1 788 ? 34.25 -21.172 -3.479 1 87.69 788 ILE A O 1
ATOM 6434 N N . ASP A 1 789 ? 34.344 -21.422 -5.703 1 85.62 789 ASP A N 1
ATOM 6435 C CA . ASP A 1 789 ? 35.719 -20.984 -5.758 1 85.62 789 ASP A CA 1
ATOM 6436 C C . ASP A 1 789 ? 35.844 -19.5 -6.141 1 85.62 789 ASP A C 1
ATOM 6438 O O . ASP A 1 789 ? 35.906 -19.172 -7.324 1 85.62 789 ASP A O 1
ATOM 6442 N N . ILE A 1 790 ? 35.75 -18.625 -5.176 1 87.69 790 ILE A N 1
ATOM 6443 C CA . ILE A 1 790 ? 35.844 -17.188 -5.406 1 87.69 790 ILE A CA 1
ATOM 6444 C C . ILE A 1 790 ? 37.25 -16.703 -5.062 1 87.69 790 ILE A C 1
ATOM 6446 O O . ILE A 1 790 ? 37.812 -17.109 -4.051 1 87.69 790 ILE A O 1
ATOM 6450 N N . LYS A 1 791 ? 37.812 -15.914 -5.824 1 85.31 791 LYS A N 1
ATOM 6451 C CA . LYS A 1 791 ? 39.188 -15.5 -5.699 1 85.31 791 LYS A CA 1
ATOM 6452 C C . LYS A 1 791 ? 39.344 -14.367 -4.691 1 85.31 791 LYS A C 1
ATOM 6454 O O . LYS A 1 791 ? 40.25 -14.383 -3.861 1 85.31 791 LYS A O 1
ATOM 6459 N N . SER A 1 792 ? 38.438 -13.391 -4.852 1 89.75 792 SER A N 1
ATOM 6460 C CA . SER A 1 792 ? 38.625 -12.219 -3.992 1 89.75 792 SER A CA 1
ATOM 6461 C C . SER A 1 792 ? 37.312 -11.867 -3.289 1 89.75 792 SER A C 1
ATOM 6463 O O . SER A 1 792 ? 36.219 -12.281 -3.723 1 89.75 792 SER A O 1
ATOM 6465 N N . ILE A 1 793 ? 37.5 -11.164 -2.199 1 90.94 793 ILE A N 1
ATOM 6466 C CA . ILE A 1 793 ? 36.375 -10.75 -1.381 1 90.94 793 ILE A CA 1
ATOM 6467 C C . ILE A 1 793 ? 35.562 -9.688 -2.127 1 90.94 793 ILE A C 1
ATOM 6469 O O . ILE A 1 793 ? 34.375 -9.531 -1.884 1 90.94 793 ILE A O 1
ATOM 6473 N N . ASN A 1 794 ? 36.094 -8.977 -3.088 1 88.5 794 ASN A N 1
ATOM 6474 C CA . ASN A 1 794 ? 35.406 -7.898 -3.791 1 88.5 794 ASN A CA 1
ATOM 6475 C C . ASN A 1 794 ? 34.875 -8.359 -5.137 1 88.5 794 ASN A C 1
ATOM 6477 O O . ASN A 1 794 ? 34.25 -7.586 -5.859 1 88.5 794 ASN A O 1
ATOM 6481 N N . GLU A 1 795 ? 35 -9.641 -5.359 1 88.88 795 GLU A N 1
ATOM 6482 C CA . GLU A 1 795 ? 34.469 -10.172 -6.617 1 88.88 795 GLU A CA 1
ATOM 6483 C C . GLU A 1 795 ? 33 -10.461 -6.52 1 88.88 795 GLU A C 1
ATOM 6485 O O . GLU A 1 795 ? 32.5 -10.836 -5.457 1 88.88 795 GLU A O 1
ATOM 6490 N N . SER A 1 796 ? 32.344 -10.242 -7.625 1 89.56 796 SER A N 1
ATOM 6491 C CA . SER A 1 796 ? 30.891 -10.484 -7.66 1 89.56 796 SER A CA 1
ATOM 6492 C C . SER A 1 796 ? 30.578 -11.977 -7.555 1 89.56 796 SER A C 1
ATOM 6494 O O . SER A 1 796 ? 31.266 -12.805 -8.156 1 89.56 796 SER A O 1
ATOM 6496 N N . ILE A 1 797 ? 29.625 -12.422 -6.797 1 89.56 797 ILE A N 1
ATOM 6497 C CA . ILE A 1 797 ? 29.25 -13.797 -6.504 1 89.56 797 ILE A CA 1
ATOM 6498 C C . ILE A 1 797 ? 28.422 -14.367 -7.656 1 89.56 797 ILE A C 1
ATOM 6500 O O . ILE A 1 797 ? 28.547 -15.547 -7.988 1 89.56 797 ILE A O 1
ATOM 6504 N N . ALA A 1 798 ? 27.609 -13.539 -8.391 1 84.94 798 ALA A N 1
ATOM 6505 C CA . ALA A 1 798 ? 26.594 -13.977 -9.328 1 84.94 798 ALA A CA 1
ATOM 6506 C C . ALA A 1 798 ? 27.203 -14.711 -10.516 1 84.94 798 ALA A C 1
ATOM 6508 O O . ALA A 1 798 ? 26.766 -15.797 -10.891 1 84.94 798 ALA A O 1
ATOM 6509 N N . PRO A 1 799 ? 28.328 -14.203 -11.062 1 82.38 799 PRO A N 1
ATOM 6510 C CA . PRO A 1 799 ? 28.891 -14.891 -12.234 1 82.38 799 PRO A CA 1
ATOM 6511 C C . PRO A 1 799 ? 29.422 -16.281 -11.906 1 82.38 799 PRO A C 1
ATOM 6513 O O . PRO A 1 799 ? 29.422 -17.172 -12.766 1 82.38 799 PRO A O 1
ATOM 6516 N N . ILE A 1 800 ? 29.844 -16.5 -10.703 1 84.56 800 ILE A N 1
ATOM 6517 C CA . ILE A 1 800 ? 30.406 -17.781 -10.297 1 84.56 800 ILE A CA 1
ATOM 6518 C C . ILE A 1 800 ? 29.297 -18.75 -9.914 1 84.56 800 ILE A C 1
ATOM 6520 O O . ILE A 1 800 ? 29.328 -19.922 -10.25 1 84.56 800 ILE A O 1
ATOM 6524 N N . ALA A 1 801 ? 28.328 -18.25 -9.281 1 83.75 801 ALA A N 1
ATOM 6525 C CA . ALA A 1 801 ? 27.203 -19.078 -8.852 1 83.75 801 ALA A CA 1
ATOM 6526 C C . ALA A 1 801 ? 26.375 -19.562 -10.047 1 83.75 801 ALA A C 1
ATOM 6528 O O . ALA A 1 801 ? 25.797 -20.641 -10.016 1 83.75 801 ALA A O 1
ATOM 6529 N N . ASN A 1 802 ? 26.344 -18.734 -11.094 1 77.5 802 ASN A N 1
ATOM 6530 C CA . ASN A 1 802 ? 25.562 -19.078 -12.273 1 77.5 802 ASN A CA 1
ATOM 6531 C C . ASN A 1 802 ? 26.172 -20.25 -13.031 1 77.5 802 ASN A C 1
ATOM 6533 O O . ASN A 1 802 ? 25.5 -20.875 -13.867 1 77.5 802 ASN A O 1
ATOM 6537 N N . GLN A 1 803 ? 27.359 -20.609 -12.648 1 74.81 803 GLN A N 1
ATOM 6538 C CA . GLN A 1 803 ? 28.016 -21.734 -13.312 1 74.81 803 GLN A CA 1
ATOM 6539 C C . GLN A 1 803 ? 27.594 -23.062 -12.688 1 74.81 803 GLN A C 1
ATOM 6541 O O . GLN A 1 803 ? 27.75 -24.109 -13.305 1 74.81 803 GLN A O 1
ATOM 6546 N N . ALA A 1 804 ? 26.969 -22.938 -11.578 1 77.06 804 ALA A N 1
ATOM 6547 C CA . ALA A 1 804 ? 26.5 -24.156 -10.922 1 77.06 804 ALA A CA 1
ATOM 6548 C C . ALA A 1 804 ? 25.234 -24.703 -11.578 1 77.06 804 ALA A C 1
ATOM 6550 O O . ALA A 1 804 ? 24.547 -23.969 -12.297 1 77.06 804 ALA A O 1
ATOM 6551 N N . ASP A 1 805 ? 24.984 -25.969 -11.484 1 71.88 805 ASP A N 1
ATOM 6552 C CA . ASP A 1 805 ? 23.844 -26.625 -12.102 1 71.88 805 ASP A CA 1
ATOM 6553 C C . ASP A 1 805 ? 22.516 -26.031 -11.602 1 71.88 805 ASP A C 1
ATOM 6555 O O . ASP A 1 805 ? 21.609 -25.781 -12.391 1 71.88 805 ASP A O 1
ATOM 6559 N N . ASN A 1 806 ? 22.5 -25.922 -10.281 1 79.88 806 ASN A N 1
ATOM 6560 C CA . ASN A 1 806 ? 21.328 -25.297 -9.68 1 79.88 806 ASN A CA 1
ATOM 6561 C C . ASN A 1 806 ? 21.688 -24.062 -8.867 1 79.88 806 ASN A C 1
ATOM 6563 O O . ASN A 1 806 ? 22.078 -24.172 -7.703 1 79.88 806 ASN A O 1
ATOM 6567 N N . VAL A 1 807 ? 21.484 -22.969 -9.516 1 83.69 807 VAL A N 1
ATOM 6568 C CA . VAL A 1 807 ? 21.906 -21.703 -8.922 1 83.69 807 VAL A CA 1
ATOM 6569 C C . VAL A 1 807 ? 21.047 -21.391 -7.695 1 83.69 807 VAL A C 1
ATOM 6571 O O . VAL A 1 807 ? 21.562 -20.906 -6.684 1 83.69 807 VAL A O 1
ATOM 6574 N N . ILE A 1 808 ? 19.797 -21.703 -7.699 1 85.69 808 ILE A N 1
ATOM 6575 C CA . ILE A 1 808 ? 18.906 -21.375 -6.605 1 85.69 808 ILE A CA 1
ATOM 6576 C C . ILE A 1 808 ? 19.25 -22.188 -5.367 1 85.69 808 ILE A C 1
ATOM 6578 O O . ILE A 1 808 ? 19.203 -21.688 -4.242 1 85.69 808 ILE A O 1
ATOM 6582 N N . GLU A 1 809 ? 19.625 -23.391 -5.602 1 86.25 809 GLU A N 1
ATOM 6583 C CA . GLU A 1 809 ? 20 -24.234 -4.473 1 86.25 809 GLU A CA 1
ATOM 6584 C C . GLU A 1 809 ? 21.297 -23.734 -3.832 1 86.25 809 GLU A C 1
ATOM 6586 O O . GLU A 1 809 ? 21.469 -23.828 -2.613 1 86.25 809 GLU A O 1
ATOM 6591 N N . VAL A 1 810 ? 22.109 -23.203 -4.699 1 88.38 810 VAL A N 1
ATOM 6592 C CA . VAL A 1 810 ? 23.375 -22.672 -4.176 1 88.38 810 VAL A CA 1
ATOM 6593 C C . VAL A 1 810 ? 23.078 -21.453 -3.305 1 88.38 810 VAL A C 1
ATOM 6595 O O . VAL A 1 810 ? 23.641 -21.312 -2.209 1 88.38 810 VAL A O 1
ATOM 6598 N N . TYR A 1 811 ? 22.203 -20.609 -3.779 1 89.62 811 TYR A N 1
ATOM 6599 C CA . TYR A 1 811 ? 21.875 -19.422 -3.006 1 89.62 811 TYR A CA 1
ATOM 6600 C C . TYR A 1 811 ? 21.156 -19.781 -1.714 1 89.62 811 TYR A C 1
ATOM 6602 O O . TYR A 1 811 ? 21.375 -19.156 -0.677 1 89.62 811 TYR A O 1
ATOM 6610 N N . LYS A 1 812 ? 20.344 -20.781 -1.764 1 90 812 LYS A N 1
ATOM 6611 C CA . LYS A 1 812 ? 19.656 -21.234 -0.556 1 90 812 LYS A CA 1
ATOM 6612 C C . LYS A 1 812 ? 20.656 -21.828 0.446 1 90 812 LYS A C 1
ATOM 6614 O O . LYS A 1 812 ? 20.516 -21.625 1.655 1 90 812 LYS A O 1
ATOM 6619 N N . LEU A 1 813 ? 21.609 -22.484 -0.104 1 90.94 813 LEU A N 1
ATOM 6620 C CA . LEU A 1 813 ? 22.656 -23.031 0.754 1 90.94 813 LEU A CA 1
ATOM 6621 C C . LEU A 1 813 ? 23.469 -21.922 1.411 1 90.94 813 LEU A C 1
ATOM 6623 O O . LEU A 1 813 ? 23.766 -22 2.605 1 90.94 813 LEU A O 1
ATOM 6627 N N . PHE A 1 814 ? 23.781 -20.891 0.603 1 91.75 814 PHE A N 1
ATOM 6628 C CA . PHE A 1 814 ? 24.484 -19.75 1.165 1 91.75 814 PHE A CA 1
ATOM 6629 C C . PHE A 1 814 ? 23.688 -19.141 2.316 1 91.75 814 PHE A C 1
ATOM 6631 O O . PHE A 1 814 ? 24.25 -18.906 3.395 1 91.75 814 PHE A O 1
ATOM 6638 N N . SER A 1 815 ? 22.5 -18.953 2.053 1 92.88 815 SER A N 1
ATOM 6639 C CA . SER A 1 815 ? 21.641 -18.281 3.025 1 92.88 815 SER A CA 1
ATOM 6640 C C . SER A 1 815 ? 21.469 -19.125 4.289 1 92.88 815 SER A C 1
ATOM 6642 O O . SER A 1 815 ? 21.5 -18.594 5.402 1 92.88 815 SER A O 1
ATOM 6644 N N . SER A 1 816 ? 21.297 -20.391 4.113 1 92.12 816 SER A N 1
ATOM 6645 C CA . SER A 1 816 ? 21.125 -21.266 5.266 1 92.12 816 SER A CA 1
ATOM 6646 C C . SER A 1 816 ? 22.391 -21.328 6.109 1 92.12 816 SER A C 1
ATOM 6648 O O . SER A 1 816 ? 22.328 -21.266 7.34 1 92.12 816 SER A O 1
ATOM 6650 N N . LEU A 1 817 ? 23.516 -21.359 5.48 1 92.75 817 LEU A N 1
ATOM 6651 C CA . LEU A 1 817 ? 24.781 -21.422 6.195 1 92.75 817 LEU A CA 1
ATOM 6652 C C . LEU A 1 817 ? 25.078 -20.109 6.914 1 92.75 817 LEU A C 1
ATOM 6654 O O . LEU A 1 817 ? 25.531 -20.109 8.055 1 92.75 817 LEU A O 1
ATOM 6658 N N . ILE A 1 818 ? 24.766 -19.047 6.223 1 93.31 818 ILE A N 1
ATOM 6659 C CA . ILE A 1 818 ? 25 -17.75 6.824 1 93.31 818 ILE A CA 1
ATOM 6660 C C . ILE A 1 818 ? 24.078 -17.562 8.031 1 93.31 818 ILE A C 1
ATOM 6662 O O . ILE A 1 818 ? 24.516 -17.094 9.086 1 93.31 818 ILE A O 1
ATOM 6666 N N . SER A 1 819 ? 22.875 -17.938 7.883 1 92.62 819 SER A N 1
ATOM 6667 C CA . SER A 1 819 ? 21.906 -17.766 8.961 1 92.62 819 SER A CA 1
ATOM 6668 C C . SER A 1 819 ? 22.266 -18.609 10.18 1 92.62 819 SER A C 1
ATOM 6670 O O . SER A 1 819 ? 22.172 -18.141 11.312 1 92.62 819 SER A O 1
ATOM 6672 N N . LYS A 1 820 ? 22.719 -19.781 9.953 1 91 820 LYS A N 1
ATOM 6673 C CA . LYS A 1 820 ? 23.078 -20.672 11.055 1 91 820 LYS A CA 1
ATOM 6674 C C . LYS A 1 820 ? 24.375 -20.25 11.711 1 91 820 LYS A C 1
ATOM 6676 O O . LYS A 1 820 ? 24.516 -20.297 12.93 1 91 820 LYS A O 1
ATOM 6681 N N . SER A 1 821 ? 25.25 -19.781 10.922 1 92.19 821 SER A N 1
ATOM 6682 C CA . SER A 1 821 ? 26.578 -19.422 11.445 1 92.19 821 SER A CA 1
ATOM 6683 C C . SER A 1 821 ? 26.547 -18.078 12.172 1 92.19 821 SER A C 1
ATOM 6685 O O . SER A 1 821 ? 27.219 -17.891 13.18 1 92.19 821 SER A O 1
ATOM 6687 N N . THR A 1 822 ? 25.797 -17.109 11.695 1 91.88 822 THR A N 1
ATOM 6688 C CA . THR A 1 822 ? 25.797 -15.766 12.273 1 91.88 822 THR A CA 1
ATOM 6689 C C . THR A 1 822 ? 24.594 -15.578 13.188 1 91.88 822 THR A C 1
ATOM 6691 O O . THR A 1 822 ? 24.531 -14.617 13.961 1 91.88 822 THR A O 1
ATOM 6694 N N . GLN A 1 823 ? 23.562 -16.406 13.18 1 87.38 823 GLN A N 1
ATOM 6695 C CA . GLN A 1 823 ? 22.312 -16.328 13.938 1 87.38 823 GLN A CA 1
ATOM 6696 C C . GLN A 1 823 ? 21.453 -15.164 13.453 1 87.38 823 GLN A C 1
ATOM 6698 O O . GLN A 1 823 ? 20.641 -14.625 14.219 1 87.38 823 GLN A O 1
ATOM 6703 N N . ILE A 1 824 ? 21.844 -14.656 12.281 1 89.88 824 ILE A N 1
ATOM 6704 C CA . ILE A 1 824 ? 21 -13.664 11.609 1 89.88 824 ILE A CA 1
ATOM 6705 C C . ILE A 1 824 ? 20.266 -14.312 10.445 1 89.88 824 ILE A C 1
ATOM 6707 O O . ILE A 1 824 ? 20.891 -14.914 9.562 1 89.88 824 ILE A O 1
ATOM 6711 N N . ASN A 1 825 ? 19.031 -14.234 10.516 1 89.25 825 ASN A N 1
ATOM 6712 C CA . ASN A 1 825 ? 18.219 -14.867 9.477 1 89.25 825 ASN A CA 1
ATOM 6713 C C . ASN A 1 825 ? 18.25 -14.062 8.18 1 89.25 825 ASN A C 1
ATOM 6715 O O . ASN A 1 825 ? 17.844 -12.898 8.148 1 89.25 825 ASN A O 1
ATOM 6719 N N . VAL A 1 826 ? 18.781 -14.672 7.133 1 91.31 826 VAL A N 1
ATOM 6720 C CA . VAL A 1 826 ? 18.859 -14.047 5.82 1 91.31 826 VAL A CA 1
ATOM 6721 C C . VAL A 1 826 ? 18.219 -14.961 4.773 1 91.31 826 VAL A C 1
ATOM 6723 O O . VAL A 1 826 ? 18.453 -16.172 4.773 1 91.31 826 VAL A O 1
ATOM 6726 N N . ASN A 1 827 ? 17.422 -14.438 3.928 1 90.25 827 ASN A N 1
ATOM 6727 C CA . ASN A 1 827 ? 16.812 -15.18 2.83 1 90.25 827 ASN A CA 1
ATOM 6728 C C . ASN A 1 827 ? 17.656 -15.117 1.566 1 90.25 827 ASN A C 1
ATOM 6730 O O . ASN A 1 827 ? 18.5 -14.227 1.426 1 90.25 827 ASN A O 1
ATOM 6734 N N . TYR A 1 828 ? 17.5 -16.047 0.722 1 89.56 828 TYR A N 1
ATOM 6735 C CA . TYR A 1 828 ? 18.344 -16.156 -0.468 1 89.56 828 TYR A CA 1
ATOM 6736 C C . TYR A 1 828 ? 18.078 -15.008 -1.432 1 89.56 828 TYR A C 1
ATOM 6738 O O . TYR A 1 828 ? 18.875 -14.758 -2.344 1 89.56 828 TYR A O 1
ATOM 6746 N N . ARG A 1 829 ? 17.141 -14.242 -1.228 1 86.75 829 ARG A N 1
ATOM 6747 C CA . ARG A 1 829 ? 16.781 -13.141 -2.109 1 86.75 829 ARG A CA 1
ATOM 6748 C C . ARG A 1 829 ? 17.812 -12.016 -2.033 1 86.75 829 ARG A C 1
ATOM 6750 O O . ARG A 1 829 ? 17.891 -11.18 -2.932 1 86.75 829 ARG A O 1
ATOM 6757 N N . ILE A 1 830 ? 18.562 -12.008 -1.014 1 86.38 830 ILE A N 1
ATOM 6758 C CA . ILE A 1 830 ? 19.578 -10.984 -0.838 1 86.38 830 ILE A CA 1
ATOM 6759 C C . ILE A 1 830 ? 20.594 -11.062 -1.979 1 86.38 830 ILE A C 1
ATOM 6761 O O . ILE A 1 830 ? 21.156 -10.047 -2.396 1 86.38 830 ILE A O 1
ATOM 6765 N N . PHE A 1 831 ? 20.734 -12.281 -2.533 1 86.81 831 PHE A N 1
ATOM 6766 C CA . PHE A 1 831 ? 21.75 -12.5 -3.561 1 86.81 831 PHE A CA 1
ATOM 6767 C C . PHE A 1 831 ? 21.188 -12.188 -4.945 1 86.81 831 PHE A C 1
ATOM 6769 O O . PHE A 1 831 ? 21.953 -12.047 -5.906 1 86.81 831 PHE A O 1
ATOM 6776 N N . LEU A 1 832 ? 19.891 -12.055 -5.047 1 82.38 832 LEU A N 1
ATOM 6777 C CA . LEU A 1 832 ? 19.266 -11.883 -6.348 1 82.38 832 LEU A CA 1
ATOM 6778 C C . LEU A 1 832 ? 18.953 -10.414 -6.617 1 82.38 832 LEU A C 1
ATOM 6780 O O . LEU A 1 832 ? 18.797 -10.008 -7.77 1 82.38 832 LEU A O 1
ATOM 6784 N N . ASN A 1 833 ? 18.875 -9.578 -5.637 1 77.25 833 ASN A N 1
ATOM 6785 C CA . ASN A 1 833 ? 18.469 -8.188 -5.785 1 77.25 833 ASN A CA 1
ATOM 6786 C C . ASN A 1 833 ? 19.547 -7.348 -6.453 1 77.25 833 ASN A C 1
ATOM 6788 O O . ASN A 1 833 ? 19.25 -6.387 -7.164 1 77.25 833 ASN A O 1
ATOM 6792 N N . ASN A 1 834 ? 20.797 -7.625 -6.148 1 77.5 834 ASN A N 1
ATOM 6793 C CA . ASN A 1 834 ? 21.906 -6.898 -6.754 1 77.5 834 ASN A CA 1
ATOM 6794 C C . ASN A 1 834 ? 22.844 -7.836 -7.527 1 77.5 834 ASN A C 1
ATOM 6796 O O . ASN A 1 834 ? 23.359 -8.805 -6.965 1 77.5 834 ASN A O 1
ATOM 6800 N N . ASP A 1 835 ? 23 -7.516 -8.789 1 75.5 835 ASP A N 1
ATOM 6801 C CA . ASP A 1 835 ? 23.828 -8.375 -9.641 1 75.5 835 ASP A CA 1
ATOM 6802 C C . ASP A 1 835 ? 25.297 -8.25 -9.289 1 75.5 835 ASP A C 1
ATOM 6804 O O . ASP A 1 835 ? 26.094 -9.148 -9.578 1 75.5 835 ASP A O 1
ATOM 6808 N N . ASN A 1 836 ? 25.656 -7.148 -8.562 1 81.38 836 ASN A N 1
ATOM 6809 C CA . ASN A 1 836 ? 27.062 -6.949 -8.258 1 81.38 836 ASN A CA 1
ATOM 6810 C C . ASN A 1 836 ? 27.328 -7.074 -6.758 1 81.38 836 ASN A C 1
ATOM 6812 O O . ASN A 1 836 ? 28.125 -6.312 -6.199 1 81.38 836 ASN A O 1
ATOM 6816 N N . LEU A 1 837 ? 26.766 -8.07 -6.18 1 89.44 837 LEU A N 1
ATOM 6817 C CA . LEU A 1 837 ? 26.969 -8.242 -4.742 1 89.44 837 LEU A CA 1
ATOM 6818 C C . LEU A 1 837 ? 28.25 -9.016 -4.457 1 89.44 837 LEU A C 1
ATOM 6820 O O . LEU A 1 837 ? 28.469 -10.094 -5.02 1 89.44 837 LEU A O 1
ATOM 6824 N N . SER A 1 838 ? 29.125 -8.414 -3.742 1 91.75 838 SER A N 1
ATOM 6825 C CA . SER A 1 838 ? 30.359 -9.055 -3.314 1 91.75 838 SER A CA 1
ATOM 6826 C C . SER A 1 838 ? 30.25 -9.578 -1.883 1 91.75 838 SER A C 1
ATOM 6828 O O . SER A 1 838 ? 29.25 -9.336 -1.207 1 91.75 838 SER A O 1
ATOM 6830 N N . ILE A 1 839 ? 31.219 -10.344 -1.459 1 93.38 839 ILE A N 1
ATOM 6831 C CA . ILE A 1 839 ? 31.25 -10.883 -0.101 1 93.38 839 ILE A CA 1
ATOM 6832 C C . ILE A 1 839 ? 31.375 -9.734 0.9 1 93.38 839 ILE A C 1
ATOM 6834 O O . ILE A 1 839 ? 30.797 -9.773 1.983 1 93.38 839 ILE A O 1
ATOM 6838 N N . SER A 1 840 ? 32.062 -8.719 0.444 1 92.44 840 SER A N 1
ATOM 6839 C CA . SER A 1 840 ? 32.219 -7.547 1.303 1 92.44 840 SER A CA 1
ATOM 6840 C C . SER A 1 840 ? 30.875 -6.844 1.516 1 92.44 840 SER A C 1
ATOM 6842 O O . SER A 1 840 ? 30.578 -6.375 2.619 1 92.44 840 SER A O 1
ATOM 6844 N N . ASP A 1 841 ? 30.078 -6.82 0.47 1 92.06 841 ASP A N 1
ATOM 6845 C CA . ASP A 1 841 ? 28.766 -6.195 0.579 1 92.06 841 ASP A CA 1
ATOM 6846 C C . ASP A 1 841 ? 27.859 -6.988 1.511 1 92.06 841 ASP A C 1
ATOM 6848 O O . ASP A 1 841 ? 27.078 -6.406 2.27 1 92.06 841 ASP A O 1
ATOM 6852 N N . VAL A 1 842 ? 27.953 -8.25 1.396 1 92.12 842 VAL A N 1
ATOM 6853 C CA . VAL A 1 842 ? 27.156 -9.109 2.26 1 92.12 842 VAL A CA 1
ATOM 6854 C C . VAL A 1 842 ? 27.562 -8.906 3.717 1 92.12 842 VAL A C 1
ATOM 6856 O O . VAL A 1 842 ? 26.703 -8.828 4.602 1 92.12 842 VAL A O 1
ATOM 6859 N N . ALA A 1 843 ? 28.812 -8.789 3.965 1 93.25 843 ALA A N 1
ATOM 6860 C CA . ALA A 1 843 ? 29.312 -8.547 5.316 1 93.25 843 ALA A CA 1
ATOM 6861 C C . ALA A 1 843 ? 28.797 -7.223 5.867 1 93.25 843 ALA A C 1
ATOM 6863 O O . ALA A 1 843 ? 28.375 -7.148 7.02 1 93.25 843 ALA A O 1
ATOM 6864 N N . HIS A 1 844 ? 28.844 -6.258 5 1 91.12 844 HIS A N 1
ATOM 6865 C CA . HIS A 1 844 ? 28.344 -4.957 5.426 1 91.12 844 HIS A CA 1
ATOM 6866 C C . HIS A 1 844 ? 26.844 -5.016 5.746 1 91.12 844 HIS A C 1
ATOM 6868 O O . HIS A 1 844 ? 26.391 -4.387 6.699 1 91.12 844 HIS A O 1
ATOM 6874 N N . LYS A 1 845 ? 26.172 -5.738 4.977 1 90.88 845 LYS A N 1
ATOM 6875 C CA . LYS A 1 845 ? 24.734 -5.875 5.207 1 90.88 845 LYS A CA 1
ATOM 6876 C C . LYS A 1 845 ? 24.469 -6.605 6.516 1 90.88 845 LYS A C 1
ATOM 6878 O O . LYS A 1 845 ? 23.547 -6.23 7.262 1 90.88 845 LYS A O 1
ATOM 6883 N N . LEU A 1 846 ? 25.234 -7.621 6.801 1 93.25 846 LEU A N 1
ATOM 6884 C CA . LEU A 1 846 ? 25.031 -8.383 8.031 1 93.25 846 LEU A CA 1
ATOM 6885 C C . LEU A 1 846 ? 25.359 -7.531 9.25 1 93.25 846 LEU A C 1
ATOM 6887 O O . LEU A 1 846 ? 24.672 -7.613 10.273 1 93.25 846 LEU A O 1
ATOM 6891 N N . ILE A 1 847 ? 26.344 -6.738 9.109 1 92.19 847 ILE A N 1
ATOM 6892 C CA . ILE A 1 847 ? 26.719 -5.852 10.211 1 92.19 847 ILE A CA 1
ATOM 6893 C C . ILE A 1 847 ? 25.609 -4.816 10.43 1 92.19 847 ILE A C 1
ATOM 6895 O O . ILE A 1 847 ? 25.25 -4.512 11.57 1 92.19 847 ILE A O 1
ATOM 6899 N N . ASP A 1 848 ? 25.109 -4.332 9.328 1 89.75 848 ASP A N 1
ATOM 6900 C CA . ASP A 1 848 ? 24.016 -3.363 9.422 1 89.75 848 ASP A CA 1
ATOM 6901 C C . ASP A 1 848 ? 22.781 -3.975 10.086 1 89.75 848 ASP A C 1
ATOM 6903 O O . ASP A 1 848 ? 22.141 -3.334 10.914 1 89.75 848 ASP A O 1
ATOM 6907 N N . ILE A 1 849 ? 22.469 -5.18 9.781 1 90.12 849 ILE A N 1
ATOM 6908 C CA . ILE A 1 849 ? 21.312 -5.859 10.344 1 90.12 849 ILE A CA 1
ATOM 6909 C C . ILE A 1 849 ? 21.516 -6.047 11.852 1 90.12 849 ILE A C 1
ATOM 6911 O O . ILE A 1 849 ? 20.594 -5.805 12.641 1 90.12 849 ILE A O 1
ATOM 6915 N N . LYS A 1 850 ? 22.688 -6.434 12.211 1 89.81 850 LYS A N 1
ATOM 6916 C CA . LYS A 1 850 ? 22.969 -6.633 13.625 1 89.81 850 LYS A CA 1
ATOM 6917 C C . LYS A 1 850 ? 22.875 -5.316 14.398 1 89.81 850 LYS A C 1
ATOM 6919 O O . LYS A 1 850 ? 22.344 -5.273 15.5 1 89.81 850 LYS A O 1
ATOM 6924 N N . GLN A 1 851 ? 23.375 -4.281 13.82 1 87.88 851 GLN A N 1
ATOM 6925 C CA . GLN A 1 851 ? 23.328 -2.977 14.477 1 87.88 851 GLN A CA 1
ATOM 6926 C C . GLN A 1 851 ? 21.891 -2.502 14.672 1 87.88 851 GLN A C 1
ATOM 6928 O O . GLN A 1 851 ? 21.547 -1.973 15.727 1 87.88 851 GLN A O 1
ATOM 6933 N N . VAL A 1 852 ? 21.141 -2.674 13.695 1 87.62 852 VAL A N 1
ATOM 6934 C CA . VAL A 1 852 ? 19.75 -2.256 13.758 1 87.62 852 VAL A CA 1
ATOM 6935 C C . VAL A 1 852 ? 19.016 -3.061 14.836 1 87.62 852 VAL A C 1
ATOM 6937 O O . VAL A 1 852 ? 18.266 -2.498 15.641 1 87.62 852 VAL A O 1
ATOM 6940 N N . LEU A 1 853 ? 19.25 -4.312 14.906 1 86.75 853 LEU A N 1
ATOM 6941 C CA . LEU A 1 853 ? 18.562 -5.172 15.859 1 86.75 853 LEU A CA 1
ATOM 6942 C C . LEU A 1 853 ? 19.031 -4.891 17.281 1 86.75 853 LEU A C 1
ATOM 6944 O O . LEU A 1 853 ? 18.219 -4.922 18.219 1 86.75 853 LEU A O 1
ATOM 6948 N N . GLN A 1 854 ? 20.25 -4.582 17.453 1 84.69 854 GLN A N 1
ATOM 6949 C CA . GLN A 1 854 ? 20.766 -4.293 18.797 1 84.69 854 GLN A CA 1
ATOM 6950 C C . GLN A 1 854 ? 20.266 -2.947 19.297 1 84.69 854 GLN A C 1
ATOM 6952 O O . GLN A 1 854 ? 19.969 -2.801 20.484 1 84.69 854 GLN A O 1
ATOM 6957 N N . GLU A 1 855 ? 20.172 -2.039 18.406 1 83.69 855 GLU A N 1
ATOM 6958 C CA . GLU A 1 855 ? 19.719 -0.713 18.812 1 83.69 855 GLU A CA 1
ATOM 6959 C C . GLU A 1 855 ? 18.234 -0.729 19.188 1 83.69 855 GLU A C 1
ATOM 6961 O O . GLU A 1 855 ? 17.797 0.06 20.031 1 83.69 855 GLU A O 1
ATOM 6966 N N . LEU A 1 856 ? 17.625 -1.559 18.609 1 83.75 856 LEU A N 1
ATOM 6967 C CA . LEU A 1 856 ? 16.203 -1.649 18.922 1 83.75 856 LEU A CA 1
ATOM 6968 C C . LEU A 1 856 ? 15.977 -2.506 20.156 1 83.75 856 LEU A C 1
ATOM 6970 O O . LEU A 1 856 ? 14.875 -2.521 20.719 1 83.75 856 LEU A O 1
ATOM 6974 N N . SER A 1 857 ? 17.016 -3.219 20.547 1 78.38 857 SER A N 1
ATOM 6975 C CA . SER A 1 857 ? 16.891 -4.066 21.734 1 78.38 857 SER A CA 1
ATOM 6976 C C . SER A 1 857 ? 17.453 -3.369 22.969 1 78.38 857 SER A C 1
ATOM 6978 O O . SER A 1 857 ? 18.312 -2.482 22.859 1 78.38 857 SER A O 1
ATOM 6980 N N . PHE A 1 858 ? 16.781 -3.311 24.141 1 61.81 858 PHE A N 1
ATOM 6981 C CA . PHE A 1 858 ? 17.172 -2.744 25.422 1 61.81 858 PHE A CA 1
ATOM 6982 C C . PHE A 1 858 ? 18.578 -3.184 25.812 1 61.81 858 PHE A C 1
ATOM 6984 O O . PHE A 1 858 ? 18.938 -4.352 25.641 1 61.81 858 PHE A O 1
ATOM 6991 N N . ASN A 1 859 ? 19.547 -2.252 25.781 1 52.47 859 ASN A N 1
ATOM 6992 C CA . ASN A 1 859 ? 20.781 -2.631 26.453 1 52.47 859 ASN A CA 1
ATOM 6993 C C . ASN A 1 859 ? 20.531 -3.072 27.891 1 52.47 859 ASN A C 1
ATOM 6995 O O . ASN A 1 859 ? 20.156 -2.26 28.734 1 52.47 859 ASN A O 1
ATOM 6999 N N . SER A 1 860 ? 20.016 -4.109 28.172 1 44.72 860 SER A N 1
ATOM 7000 C CA . SER A 1 860 ? 19.922 -4.648 29.516 1 44.72 860 SER A CA 1
ATOM 7001 C C . SER A 1 860 ? 21.203 -4.387 30.312 1 44.72 860 SER A C 1
ATOM 7003 O O . SER A 1 860 ? 21.25 -4.602 31.516 1 44.72 860 SER A O 1
ATOM 7005 N N . SER A 1 861 ? 22.266 -4.234 29.812 1 39.84 861 SER A N 1
ATOM 7006 C CA . SER A 1 861 ? 23.453 -4.172 30.656 1 39.84 861 SER A CA 1
ATOM 7007 C C . SER A 1 861 ? 23.469 -2.914 31.516 1 39.84 861 SER A C 1
ATOM 7009 O O . SER A 1 861 ? 24.328 -2.754 32.375 1 39.84 861 SER A O 1
ATOM 7011 N N . GLU A 1 862 ? 22.828 -1.914 31.281 1 39.41 862 GLU A N 1
ATOM 7012 C CA . GLU A 1 862 ? 22.922 -0.772 32.188 1 39.41 862 GLU A CA 1
ATOM 7013 C C . GLU A 1 862 ? 22.109 -0.995 33.469 1 39.41 862 GLU A C 1
ATOM 7015 O O . GLU A 1 862 ? 22.141 -0.174 34.375 1 39.41 862 GLU A O 1
ATOM 7020 N N . LYS A 1 863 ? 21.234 -1.878 33.781 1 36.84 863 LYS A N 1
ATOM 7021 C CA . LYS A 1 863 ? 20.812 -2.182 35.156 1 36.84 863 LYS A CA 1
ATOM 7022 C C . LYS A 1 863 ? 21.953 -2.783 35.969 1 36.84 863 LYS A C 1
ATOM 7024 O O . LYS A 1 863 ? 21.953 -2.738 37.188 1 36.84 863 LYS A O 1
ATOM 7029 N N . LYS A 1 864 ? 22.688 -3.645 35.438 1 36.41 864 LYS A N 1
ATOM 7030 C CA . LYS A 1 864 ? 23.516 -4.297 36.469 1 36.41 864 LYS A CA 1
ATOM 7031 C C . LYS A 1 864 ? 24.438 -3.291 37.156 1 36.41 864 LYS A C 1
ATOM 7033 O O . LYS A 1 864 ? 25.094 -3.625 38.125 1 36.41 864 LYS A O 1
ATOM 7038 N N . ASN A 1 865 ? 24.781 -2.25 36.469 1 30.77 865 ASN A N 1
ATOM 7039 C CA . ASN A 1 865 ? 25.594 -1.423 37.375 1 30.77 865 ASN A CA 1
ATOM 7040 C C . ASN A 1 865 ? 24.734 -0.504 38.219 1 30.77 865 ASN A C 1
ATOM 7042 O O . ASN A 1 865 ? 25.25 0.425 38.844 1 30.77 865 ASN A O 1
ATOM 7046 N N . LEU A 1 866 ? 23.391 -0.409 38.031 1 26.42 866 LEU A N 1
ATOM 7047 C CA . LEU A 1 866 ? 22.812 0.23 39.188 1 26.42 866 LEU A CA 1
ATOM 7048 C C . LEU A 1 866 ? 22.406 -0.81 40.219 1 26.42 866 LEU A C 1
ATOM 7050 O O . LEU A 1 866 ? 21.812 -1.836 39.906 1 26.42 866 LEU A O 1
ATOM 7054 N N . MET B 1 1 ? 59.875 2.365 47.906 1 16.44 1 MET B N 1
ATOM 7055 C CA . MET B 1 1 ? 60.938 3.027 48.688 1 16.44 1 MET B CA 1
ATOM 7056 C C . MET B 1 1 ? 60.344 4.121 49.562 1 16.44 1 MET B C 1
ATOM 7058 O O . MET B 1 1 ? 59.281 4.664 49.281 1 16.44 1 MET B O 1
ATOM 7062 N N . PRO B 1 2 ? 61.156 4.691 50.562 1 17.16 2 PRO B N 1
ATOM 7063 C CA . PRO B 1 2 ? 61.188 5.363 51.875 1 17.16 2 PRO B CA 1
ATOM 7064 C C . PRO B 1 2 ? 60.844 6.848 51.781 1 17.16 2 PRO B C 1
ATOM 7066 O O . PRO B 1 2 ? 59.969 7.324 52.531 1 17.16 2 PRO B O 1
ATOM 7069 N N . SER B 1 3 ? 61.812 7.77 51.5 1 14.6 3 SER B N 1
ATOM 7070 C CA . SER B 1 3 ? 62.406 8.648 52.5 1 14.6 3 SER B CA 1
ATOM 7071 C C . SER B 1 3 ? 61.625 9.938 52.656 1 14.6 3 SER B C 1
ATOM 7073 O O . SER B 1 3 ? 61.5 10.461 53.781 1 14.6 3 SER B O 1
ATOM 7075 N N . LEU B 1 4 ? 61.719 10.875 51.719 1 16.17 4 LEU B N 1
ATOM 7076 C CA . LEU B 1 4 ? 62.438 12.125 51.938 1 16.17 4 LEU B CA 1
ATOM 7077 C C . LEU B 1 4 ? 61.625 13.062 52.812 1 16.17 4 LEU B C 1
ATOM 7079 O O . LEU B 1 4 ? 60.469 13.32 52.562 1 16.17 4 LEU B O 1
ATOM 7083 N N . THR B 1 5 ? 62.156 13.727 53.719 1 16.56 5 THR B N 1
ATOM 7084 C CA . THR B 1 5 ? 62.219 14.219 55.094 1 16.56 5 THR B CA 1
ATOM 7085 C C . THR B 1 5 ? 61.375 15.484 55.25 1 16.56 5 THR B C 1
ATOM 7087 O O . THR B 1 5 ? 61 16.109 54.25 1 16.56 5 THR B O 1
ATOM 7090 N N . GLN B 1 6 ? 61.906 16.594 56.031 1 15.77 6 GLN B N 1
ATOM 7091 C CA . GLN B 1 6 ? 61.781 17.109 57.375 1 15.77 6 GLN B CA 1
ATOM 7092 C C . GLN B 1 6 ? 61.12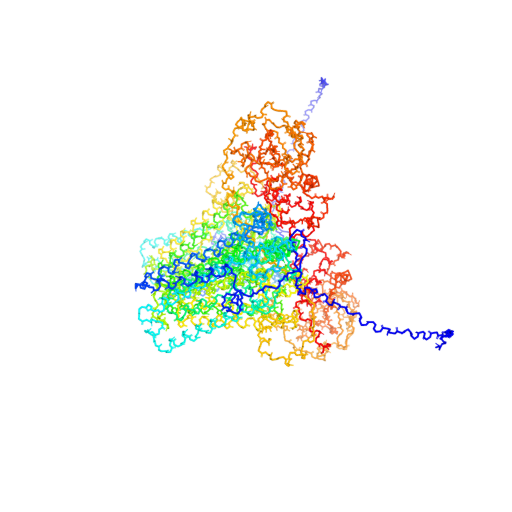5 18.5 57.375 1 15.77 6 GLN B C 1
ATOM 7094 O O . GLN B 1 6 ? 60.188 18.75 58.125 1 15.77 6 GLN B O 1
ATOM 7099 N N . THR B 1 7 ? 61.969 19.594 57.25 1 15.05 7 THR B N 1
ATOM 7100 C CA . THR B 1 7 ? 62.375 20.531 58.281 1 15.05 7 THR B CA 1
ATOM 7101 C C . THR B 1 7 ? 61.344 21.641 58.469 1 15.05 7 THR B C 1
ATOM 7103 O O . THR B 1 7 ? 60.531 21.891 57.562 1 15.05 7 THR B O 1
ATOM 7106 N N . ARG B 1 8 ? 61.844 23.016 59 1 16.16 8 ARG B N 1
ATOM 7107 C CA . ARG B 1 8 ? 62.031 23.703 60.281 1 16.16 8 ARG B CA 1
ATOM 7108 C C . ARG B 1 8 ? 61.094 24.891 60.406 1 16.16 8 ARG B C 1
ATOM 7110 O O . ARG B 1 8 ? 60.375 25.016 61.438 1 16.16 8 ARG B O 1
ATOM 7117 N N . SER B 1 9 ? 61.656 26.234 60.219 1 15.88 9 SER B N 1
ATOM 7118 C CA . SER B 1 9 ? 61.844 27.328 61.188 1 15.88 9 SER B CA 1
ATOM 7119 C C . SER B 1 9 ? 60.562 28.172 61.281 1 15.88 9 SER B C 1
ATOM 7121 O O . SER B 1 9 ? 59.719 28.141 60.375 1 15.88 9 SER B O 1
ATOM 7123 N N . THR B 1 10 ? 60.469 29.312 62.281 1 16.64 10 THR B N 1
ATOM 7124 C CA . THR B 1 10 ? 59.906 30.016 63.438 1 16.64 10 THR B CA 1
ATOM 7125 C C . THR B 1 10 ? 59.094 31.219 63 1 16.64 10 THR B C 1
ATOM 7127 O O . THR B 1 10 ? 58.094 31.562 63.625 1 16.64 10 THR B O 1
ATOM 7130 N N . VAL B 1 11 ? 59.781 32.156 62.25 1 16.73 11 VAL B N 1
ATOM 7131 C CA . VAL B 1 11 ? 59.969 33.5 62.719 1 16.73 11 VAL B CA 1
ATOM 7132 C C . VAL B 1 11 ? 58.594 34.188 62.906 1 16.73 11 VAL B C 1
ATOM 7134 O O . VAL B 1 11 ? 57.625 33.719 62.312 1 16.73 11 VAL B O 1
ATOM 7137 N N . SER B 1 12 ? 58.625 35.625 62.969 1 17.52 12 SER B N 1
ATOM 7138 C CA . SER B 1 12 ? 58.344 36.844 63.719 1 17.52 12 SER B CA 1
ATOM 7139 C C . SER B 1 12 ? 56.906 37.281 63.469 1 17.52 12 SER B C 1
ATOM 7141 O O . SER B 1 12 ? 56.344 37.094 62.375 1 17.52 12 SER B O 1
ATOM 7143 N N . GLU B 1 13 ? 56.156 37.781 64.562 1 18.69 13 GLU B N 1
ATOM 7144 C CA . GLU B 1 13 ? 54.906 38.062 65.25 1 18.69 13 GLU B CA 1
ATOM 7145 C C . GLU B 1 13 ? 54.188 39.25 64.625 1 18.69 13 GLU B C 1
ATOM 7147 O O . GLU B 1 13 ? 53.031 39.5 64.938 1 18.69 13 GLU B O 1
ATOM 7152 N N . LEU B 1 14 ? 54.969 40.219 64 1 17.95 14 LEU B N 1
ATOM 7153 C CA . LEU B 1 14 ? 54.625 41.625 64.25 1 17.95 14 LEU B CA 1
ATOM 7154 C C . LEU B 1 14 ? 53.188 41.906 63.844 1 17.95 14 LEU B C 1
ATOM 7156 O O . LEU B 1 14 ? 52.812 41.688 62.688 1 17.95 14 LEU B O 1
ATOM 7160 N N . ASN B 1 15 ? 52.219 42 64.875 1 18.73 15 ASN B N 1
ATOM 7161 C CA . ASN B 1 15 ? 50.812 42.219 65.125 1 18.73 15 ASN B CA 1
ATOM 7162 C C . ASN B 1 15 ? 50.312 43.531 64.562 1 18.73 15 ASN B C 1
ATOM 7164 O O . ASN B 1 15 ? 49.531 44.25 65.188 1 18.73 15 ASN B O 1
ATOM 7168 N N . THR B 1 16 ? 51.094 44.219 63.688 1 18.59 16 THR B N 1
ATOM 7169 C CA . THR B 1 16 ? 50.75 45.625 63.562 1 18.59 16 THR B CA 1
ATOM 7170 C C . THR B 1 16 ? 49.25 45.781 63.281 1 18.59 16 THR B C 1
ATOM 7172 O O . THR B 1 16 ? 48.719 45.188 62.344 1 18.59 16 THR B O 1
ATOM 7175 N N . SER B 1 17 ? 48.438 46.25 64.375 1 20.11 17 SER B N 1
ATOM 7176 C CA . SER B 1 17 ? 47.094 46.656 64.75 1 20.11 17 SER B CA 1
ATOM 7177 C C . SER B 1 17 ? 46.469 47.625 63.75 1 20.11 17 SER B C 1
ATOM 7179 O O . SER B 1 17 ? 46.75 48.844 63.844 1 20.11 17 SER B O 1
ATOM 7181 N N . ALA B 1 18 ? 46.781 47.625 62.5 1 21.53 18 ALA B N 1
ATOM 7182 C CA . ALA B 1 18 ? 46.375 48.75 61.656 1 21.53 18 ALA B CA 1
ATOM 7183 C C . ALA B 1 18 ? 44.906 49.125 61.906 1 21.53 18 ALA B C 1
ATOM 7185 O O . ALA B 1 18 ? 44.062 48.25 62.062 1 21.53 18 ALA B O 1
ATOM 7186 N N . ILE B 1 19 ? 44.688 50.438 62.344 1 21.77 19 ILE B N 1
ATOM 7187 C CA . ILE B 1 19 ? 43.688 51.469 62.656 1 21.77 19 ILE B CA 1
ATOM 7188 C C . ILE B 1 19 ? 42.562 51.438 61.594 1 21.77 19 ILE B C 1
ATOM 7190 O O . ILE B 1 19 ? 42.844 51.594 60.406 1 21.77 19 ILE B O 1
ATOM 7194 N N . GLU B 1 20 ? 41.531 50.688 61.875 1 20.48 20 GLU B N 1
ATOM 7195 C CA . GLU B 1 20 ? 40.25 50.438 61.219 1 20.48 20 GLU B CA 1
ATOM 7196 C C . GLU B 1 20 ? 39.531 51.781 60.906 1 20.48 20 GLU B C 1
ATOM 7198 O O . GLU B 1 20 ? 38.875 52.344 61.781 1 20.48 20 GLU B O 1
ATOM 7203 N N . THR B 1 21 ? 40.312 52.844 60.5 1 20.86 21 THR B N 1
ATOM 7204 C CA . THR B 1 21 ? 39.594 54.094 60.281 1 20.86 21 THR B CA 1
ATOM 7205 C C . THR B 1 21 ? 38.312 53.875 59.531 1 20.86 21 THR B C 1
ATOM 7207 O O . THR B 1 21 ? 38.312 53.375 58.406 1 20.86 21 THR B O 1
ATOM 7210 N N . SER B 1 22 ? 37.156 53.688 60.25 1 23.09 22 SER B N 1
ATOM 7211 C CA . SER B 1 22 ? 35.719 53.625 59.938 1 23.09 22 SER B CA 1
ATOM 7212 C C . SER B 1 22 ? 35.312 54.812 59.094 1 23.09 22 SER B C 1
ATOM 7214 O O . SER B 1 22 ? 35.062 55.906 59.594 1 23.09 22 SER B O 1
ATOM 7216 N N . THR B 1 23 ? 36.094 55.344 58.125 1 22.27 23 THR B N 1
ATOM 7217 C CA . THR B 1 23 ? 35.594 56.469 57.375 1 22.27 23 THR B CA 1
ATOM 7218 C C . THR B 1 23 ? 34.188 56.156 56.844 1 22.27 23 THR B C 1
ATOM 7220 O O . THR B 1 23 ? 33.938 55.156 56.188 1 22.27 23 THR B O 1
ATOM 7223 N N . MET B 1 24 ? 33.094 56.625 57.625 1 23.75 24 MET B N 1
ATOM 7224 C CA . MET B 1 24 ? 31.672 56.781 57.406 1 23.75 24 MET B CA 1
ATOM 7225 C C . MET B 1 24 ? 31.422 57.406 56.031 1 23.75 24 MET B C 1
ATOM 7227 O O . MET B 1 24 ? 31.516 58.625 55.844 1 23.75 24 MET B O 1
ATOM 7231 N N . SER B 1 25 ? 32.188 57.156 55 1 24.84 25 SER B N 1
ATOM 7232 C CA . SER B 1 25 ? 31.844 57.75 53.719 1 24.84 25 SER B CA 1
ATOM 7233 C C . SER B 1 25 ? 30.359 57.625 53.406 1 24.84 25 SER B C 1
ATOM 7235 O O . SER B 1 25 ? 29.812 56.531 53.469 1 24.84 25 SER B O 1
ATOM 7237 N N . ASP B 1 26 ? 29.547 58.656 53.812 1 25.77 26 ASP B N 1
ATOM 7238 C CA . ASP B 1 26 ? 28.172 58.969 53.406 1 25.77 26 ASP B CA 1
ATOM 7239 C C . ASP B 1 26 ? 27.953 58.625 51.938 1 25.77 26 ASP B C 1
ATOM 7241 O O . ASP B 1 26 ? 28.375 59.344 51.031 1 25.77 26 ASP B O 1
ATOM 7245 N N . SER B 1 27 ? 28.344 57.5 51.5 1 27.83 27 SER B N 1
ATOM 7246 C CA . SER B 1 27 ? 28 57.031 50.156 1 27.83 27 SER B CA 1
ATOM 7247 C C . SER B 1 27 ? 26.562 57.375 49.812 1 27.83 27 SER B C 1
ATOM 7249 O O . SER B 1 27 ? 25.641 56.906 50.5 1 27.83 27 SER B O 1
ATOM 7251 N N . GLY B 1 28 ? 26.281 58.656 49.594 1 27.27 28 GLY B N 1
ATOM 7252 C CA . GLY B 1 28 ? 25.078 59.062 48.906 1 27.27 28 GLY B CA 1
ATOM 7253 C C . GLY B 1 28 ? 24.578 57.969 47.938 1 27.27 28 GLY B C 1
ATOM 7254 O O . GLY B 1 28 ? 25.219 57.688 46.938 1 27.27 28 GLY B O 1
ATOM 7255 N N . HIS B 1 29 ? 24.25 56.906 48.5 1 29.89 29 HIS B N 1
ATOM 7256 C CA . HIS B 1 29 ? 23.484 55.906 47.75 1 29.89 29 HIS B CA 1
ATOM 7257 C C . HIS B 1 29 ? 22.531 56.562 46.781 1 29.89 29 HIS B C 1
ATOM 7259 O O . HIS B 1 29 ? 21.516 57.125 47.188 1 29.89 29 HIS B O 1
ATOM 7265 N N . GLN B 1 30 ? 23.078 57.406 45.875 1 31.19 30 GLN B N 1
ATOM 7266 C CA . GLN B 1 30 ? 22.266 57.75 44.719 1 31.19 30 GLN B CA 1
ATOM 7267 C C . GLN B 1 30 ? 21.328 56.594 44.344 1 31.19 30 GLN B C 1
ATOM 7269 O O . GLN B 1 30 ? 21.797 55.469 44.125 1 31.19 30 GLN B O 1
ATOM 7274 N N . ASN B 1 31 ? 20.234 56.594 44.969 1 33.28 31 ASN B N 1
ATOM 7275 C CA . ASN B 1 31 ? 19.078 55.781 44.625 1 33.28 31 ASN B CA 1
ATOM 7276 C C . ASN B 1 31 ? 19.047 55.469 43.125 1 33.28 31 ASN B C 1
ATOM 7278 O O . ASN B 1 31 ? 18.672 56.312 42.312 1 33.28 31 ASN B O 1
ATOM 7282 N N . LYS B 1 32 ? 20.062 54.938 42.594 1 43.62 32 LYS B N 1
ATOM 7283 C CA . LYS B 1 32 ? 19.938 54.406 41.25 1 43.62 32 LYS B CA 1
ATOM 7284 C C . LYS B 1 32 ? 18.547 53.812 41 1 43.62 32 LYS B C 1
ATOM 7286 O O . LYS B 1 32 ? 18.094 52.969 41.781 1 43.62 32 LYS B O 1
ATOM 7291 N N . PRO B 1 33 ? 17.766 54.531 40.531 1 47.56 33 PRO B N 1
ATOM 7292 C CA . PRO B 1 33 ? 16.422 54.031 40.219 1 47.56 33 PRO B CA 1
ATOM 7293 C C . PRO B 1 33 ? 16.422 52.562 39.75 1 47.56 33 PRO B C 1
ATOM 7295 O O . PRO B 1 33 ? 17.156 52.219 38.844 1 47.56 33 PRO B O 1
ATOM 7298 N N . LYS B 1 34 ? 16.359 51.562 40.688 1 54.25 34 LYS B N 1
ATOM 7299 C CA . LYS B 1 34 ? 16.328 50.125 40.531 1 54.25 34 LYS B CA 1
ATOM 7300 C C . LYS B 1 34 ? 15.172 49.688 39.625 1 54.25 34 LYS B C 1
ATOM 7302 O O . LYS B 1 34 ? 14.031 49.594 40.094 1 54.25 34 LYS B O 1
ATOM 7307 N N . GLY B 1 35 ? 14.93 50.219 38.562 1 61.25 35 GLY B N 1
ATOM 7308 C CA . GLY B 1 35 ? 13.898 49.656 37.719 1 61.25 35 GLY B CA 1
ATOM 7309 C C . GLY B 1 35 ? 14.469 48.844 36.562 1 61.25 35 GLY B C 1
ATOM 7310 O O . GLY B 1 35 ? 15.68 48.875 36.312 1 61.25 35 GLY B O 1
ATOM 7311 N N . PRO B 1 36 ? 13.695 47.906 36.062 1 75 36 PRO B N 1
ATOM 7312 C CA . PRO B 1 36 ? 14.133 47.156 34.875 1 75 36 PRO B CA 1
ATOM 7313 C C . PRO B 1 36 ? 14.57 48.062 33.719 1 75 36 PRO B C 1
ATOM 7315 O O . PRO B 1 36 ? 14.031 49.156 33.562 1 75 36 PRO B O 1
ATOM 7318 N N . LYS B 1 37 ? 15.719 47.781 33.188 1 78.75 37 LYS B N 1
ATOM 7319 C CA . LYS B 1 37 ? 16.25 48.562 32.094 1 78.75 37 LYS B CA 1
ATOM 7320 C C . LYS B 1 37 ? 15.508 48.281 30.797 1 78.75 37 LYS B C 1
ATOM 7322 O O . LYS B 1 37 ? 15.195 47.125 30.516 1 78.75 37 LYS B O 1
ATOM 7327 N N . GLY B 1 38 ? 14.977 49.312 30.156 1 83.62 38 GLY B N 1
ATOM 7328 C CA . GLY B 1 38 ? 14.328 49.219 28.859 1 83.62 38 GLY B CA 1
ATOM 7329 C C . GLY B 1 38 ? 15.195 49.688 27.719 1 83.62 38 GLY B C 1
ATOM 7330 O O . GLY B 1 38 ? 16.047 50.562 27.906 1 83.62 38 GLY B O 1
ATOM 7331 N N . ILE B 1 39 ? 15.078 49 26.625 1 82.62 39 ILE B N 1
ATOM 7332 C CA . ILE B 1 39 ? 15.828 49.375 25.438 1 82.62 39 ILE B CA 1
ATOM 7333 C C . ILE B 1 39 ? 14.852 49.625 24.281 1 82.62 39 ILE B C 1
ATOM 7335 O O . ILE B 1 39 ? 13.984 48.812 24 1 82.62 39 ILE B O 1
ATOM 7339 N N . THR B 1 40 ? 14.922 50.812 23.734 1 83.62 40 THR B N 1
ATOM 7340 C CA . THR B 1 40 ? 14.078 51.125 22.578 1 83.62 40 THR B CA 1
ATOM 7341 C C . THR B 1 40 ? 14.625 50.5 21.312 1 83.62 40 THR B C 1
ATOM 7343 O O . THR B 1 40 ? 15.742 49.969 21.312 1 83.62 40 THR B O 1
ATOM 7346 N N . PHE B 1 41 ? 13.883 50.438 20.234 1 80.19 41 PHE B N 1
ATOM 7347 C CA . PHE B 1 41 ? 14.281 49.75 19 1 80.19 41 PHE B CA 1
ATOM 7348 C C . PHE B 1 41 ? 15.383 50.562 18.297 1 80.19 41 PHE B C 1
ATOM 7350 O O . PHE B 1 41 ? 16.109 50 17.469 1 80.19 41 PHE B O 1
ATOM 7357 N N . SER B 1 42 ? 15.523 51.906 18.672 1 71.38 42 SER B N 1
ATOM 7358 C CA . SER B 1 42 ? 16.609 52.719 18.141 1 71.38 42 SER B CA 1
ATOM 7359 C C . SER B 1 42 ? 17.875 52.562 18.953 1 71.38 42 SER B C 1
ATOM 7361 O O . SER B 1 42 ? 18.938 53.062 18.562 1 71.38 42 SER B O 1
ATOM 7363 N N . GLY B 1 43 ? 17.828 51.812 20.125 1 77.5 43 GLY B N 1
ATOM 7364 C CA . GLY B 1 43 ? 19.031 51.5 20.891 1 77.5 43 GLY B CA 1
ATOM 7365 C C . GLY B 1 43 ? 19.172 52.312 22.141 1 77.5 43 GLY B C 1
ATOM 7366 O O . GLY B 1 43 ? 20.156 52.188 22.875 1 77.5 43 GLY B O 1
ATOM 7367 N N . GLU B 1 44 ? 18.25 53.188 22.469 1 79.25 44 GLU B N 1
ATOM 7368 C CA . GLU B 1 44 ? 18.328 54.031 23.656 1 79.25 44 GLU B CA 1
ATOM 7369 C C . GLU B 1 44 ? 17.906 53.25 24.906 1 79.25 44 GLU B C 1
ATOM 7371 O O . GLU B 1 44 ? 16.875 52.594 24.906 1 79.25 44 GLU B O 1
ATOM 7376 N N . THR B 1 45 ? 18.781 53.281 25.906 1 83.69 45 THR B N 1
ATOM 7377 C CA . THR B 1 45 ? 18.484 52.562 27.141 1 83.69 45 THR B CA 1
ATOM 7378 C C . THR B 1 45 ? 17.969 53.5 28.219 1 83.69 45 THR B C 1
ATOM 7380 O O . THR B 1 45 ? 18.406 54.656 28.297 1 83.69 45 THR B O 1
ATOM 7383 N N . PHE B 1 46 ? 16.953 53.156 28.938 1 84.94 46 PHE B N 1
ATOM 7384 C CA . PHE B 1 46 ? 16.391 53.969 30.016 1 84.94 46 PHE B CA 1
ATOM 7385 C C . PHE B 1 46 ? 15.867 53.094 31.141 1 84.94 46 PHE B C 1
ATOM 7387 O O . PHE B 1 46 ? 15.695 51.906 30.969 1 84.94 46 PHE B O 1
ATOM 7394 N N . ILE B 1 47 ? 15.805 53.625 32.25 1 83.06 47 ILE B N 1
ATOM 7395 C CA . ILE B 1 47 ? 15.25 52.906 33.406 1 83.06 47 ILE B CA 1
ATOM 7396 C C . ILE B 1 47 ? 13.727 53.062 33.406 1 83.06 47 ILE B C 1
ATOM 7398 O O . ILE B 1 47 ? 13.195 54.156 33.406 1 83.06 47 ILE B O 1
ATOM 7402 N N . VAL B 1 48 ? 13.062 52.031 33.281 1 83.19 48 VAL B N 1
ATOM 7403 C CA . VAL B 1 48 ? 11.602 52.031 33.219 1 83.19 48 VAL B CA 1
ATOM 7404 C C . VAL B 1 48 ? 11.023 52.312 34.594 1 83.19 48 VAL B C 1
ATOM 7406 O O . VAL B 1 48 ? 11.289 51.594 35.531 1 83.19 48 VAL B O 1
ATOM 7409 N N . PRO B 1 49 ? 10.328 53.375 34.719 1 79.81 49 PRO B N 1
ATOM 7410 C CA . PRO B 1 49 ? 9.703 53.688 36 1 79.81 49 PRO B CA 1
ATOM 7411 C C . PRO B 1 49 ? 8.594 52.688 36.375 1 79.81 49 PRO B C 1
ATOM 7413 O O . PRO B 1 49 ? 8.055 52 35.5 1 79.81 49 PRO B O 1
ATOM 7416 N N . GLU B 1 50 ? 8.234 52.562 37.625 1 75.38 50 GLU B N 1
ATOM 7417 C CA . GLU B 1 50 ? 7.195 51.656 38.094 1 75.38 50 GLU B CA 1
ATOM 7418 C C . GLU B 1 50 ? 5.809 52.125 37.688 1 75.38 50 GLU B C 1
ATOM 7420 O O . GLU B 1 50 ? 5.516 53.344 37.75 1 75.38 50 GLU B O 1
ATOM 7425 N N . THR B 1 51 ? 5.074 51.25 37.062 1 74.38 51 THR B N 1
ATOM 7426 C CA . THR B 1 51 ? 3.709 51.562 36.656 1 74.38 51 THR B CA 1
ATOM 7427 C C . THR B 1 51 ? 2.703 50.781 37.5 1 74.38 51 THR B C 1
ATOM 7429 O O . THR B 1 51 ? 3.027 49.719 38.031 1 74.38 51 THR B O 1
ATOM 7432 N N . HIS B 1 52 ? 1.658 51.406 37.844 1 69.94 52 HIS B N 1
ATOM 7433 C CA . HIS B 1 52 ? 0.625 50.781 38.656 1 69.94 52 HIS B CA 1
ATOM 7434 C C . HIS B 1 52 ? -0.338 49.969 37.812 1 69.94 52 HIS B C 1
ATOM 7436 O O . HIS B 1 52 ? -0.495 50.219 36.625 1 69.94 52 HIS B O 1
ATOM 7442 N N . ASP B 1 53 ? -1.035 49.062 38.5 1 73.12 53 ASP B N 1
ATOM 7443 C CA . ASP B 1 53 ? -1.994 48.156 37.875 1 73.12 53 ASP B CA 1
ATOM 7444 C C . ASP B 1 53 ? -3.279 48.906 37.5 1 73.12 53 ASP B C 1
ATOM 7446 O O . ASP B 1 53 ? -3.625 49.906 38.125 1 73.12 53 ASP B O 1
ATOM 7450 N N . MET B 1 54 ? -3.953 48.344 36.469 1 72.25 54 MET B N 1
ATOM 7451 C CA . MET B 1 54 ? -5.152 48.969 35.906 1 72.25 54 MET B CA 1
ATOM 7452 C C . MET B 1 54 ? -6.25 49.094 36.969 1 72.25 54 MET B C 1
ATOM 7454 O O . MET B 1 54 ? -6.809 50.156 37.156 1 72.25 54 MET B O 1
ATOM 7458 N N . VAL B 1 55 ? -6.512 48 37.625 1 73.25 55 VAL B N 1
ATOM 7459 C CA . VAL B 1 55 ? -7.664 47.969 38.531 1 73.25 55 VAL B CA 1
ATOM 7460 C C . VAL B 1 55 ? -7.402 48.812 39.75 1 73.25 55 VAL B C 1
ATOM 7462 O O . VAL B 1 55 ? -8.289 49.531 40.219 1 73.25 55 VAL B O 1
ATOM 7465 N N . LYS B 1 56 ? -6.227 48.781 40.156 1 73.38 56 LYS B N 1
ATOM 7466 C CA . LYS B 1 56 ? -5.883 49.562 41.344 1 73.38 56 LYS B CA 1
ATOM 7467 C C . LYS B 1 56 ? -5.906 51.062 41.031 1 73.38 56 LYS B C 1
ATOM 7469 O O . LYS B 1 56 ? -6.402 51.875 41.812 1 73.38 56 LYS B O 1
ATOM 7474 N N . THR B 1 57 ? -5.52 51.375 39.875 1 74.81 57 THR B N 1
ATOM 7475 C CA . THR B 1 57 ? -5.434 52.781 39.531 1 74.81 57 THR B CA 1
ATOM 7476 C C . THR B 1 57 ? -6.82 53.375 39.281 1 74.81 57 THR B C 1
ATOM 7478 O O . THR B 1 57 ? -7.086 54.531 39.594 1 74.81 57 THR B O 1
ATOM 7481 N N . LEU B 1 58 ? -7.656 52.531 38.781 1 75.38 58 LEU B N 1
ATOM 7482 C CA . LEU B 1 58 ? -8.969 53.062 38.375 1 75.38 58 LEU B CA 1
ATOM 7483 C C . LEU B 1 58 ? -9.922 53.062 39.562 1 75.38 58 LEU B C 1
ATOM 7485 O O . LEU B 1 58 ? -10.688 54 39.75 1 75.38 58 LEU B O 1
ATOM 7489 N N . PHE B 1 59 ? -9.844 52.031 40.438 1 77.75 59 PHE B N 1
ATOM 7490 C CA . PHE B 1 59 ? -10.938 51.906 41.406 1 77.75 59 PHE B CA 1
ATOM 7491 C C . PHE B 1 59 ? -10.438 52.188 42.844 1 77.75 59 PHE B C 1
ATOM 7493 O O . PHE B 1 59 ? -11.242 52.344 43.75 1 77.75 59 PHE B O 1
ATOM 7500 N N . ASP B 1 60 ? -9.148 52.312 42.969 1 74.19 60 ASP B N 1
ATOM 7501 C CA . ASP B 1 60 ? -8.641 52.625 44.312 1 74.19 60 ASP B CA 1
ATOM 7502 C C . ASP B 1 60 ? -8.742 54.125 44.562 1 74.19 60 ASP B C 1
ATOM 7504 O O . ASP B 1 60 ? -8.094 54.938 43.906 1 74.19 60 ASP B O 1
ATOM 7508 N N . PRO B 1 61 ? -9.484 54.562 45.469 1 76.81 61 PRO B N 1
ATOM 7509 C CA . PRO B 1 61 ? -9.688 55.969 45.719 1 76.81 61 PRO B CA 1
ATOM 7510 C C . PRO B 1 61 ? -8.477 56.656 46.344 1 76.81 61 PRO B C 1
ATOM 7512 O O . PRO B 1 61 ? -8.375 57.875 46.375 1 76.81 61 PRO B O 1
ATOM 7515 N N . THR B 1 62 ? -7.465 55.875 46.844 1 75.12 62 THR B N 1
ATOM 7516 C CA . THR B 1 62 ? -6.324 56.438 47.531 1 75.12 62 THR B CA 1
ATOM 7517 C C . THR B 1 62 ? -5.297 57 46.562 1 75.12 62 THR B C 1
ATOM 7519 O O . THR B 1 62 ? -4.426 57.781 46.938 1 75.12 62 THR B O 1
ATOM 7522 N N . ILE B 1 63 ? -5.52 56.594 45.375 1 76.94 63 ILE B N 1
ATOM 7523 C CA . ILE B 1 63 ? -4.539 57 44.375 1 76.94 63 ILE B CA 1
ATOM 7524 C C . ILE B 1 63 ? -5.094 58.188 43.562 1 76.94 63 ILE B C 1
ATOM 7526 O O . ILE B 1 63 ? -6.262 58.156 43.188 1 76.94 63 ILE B O 1
ATOM 7530 N N . LYS B 1 64 ? -4.289 59.125 43.5 1 77.94 64 LYS B N 1
ATOM 7531 C CA . LYS B 1 64 ? -4.695 60.281 42.688 1 77.94 64 LYS B CA 1
ATOM 7532 C C . LYS B 1 64 ? -5 59.875 41.25 1 77.94 64 LYS B C 1
ATOM 7534 O O . LYS B 1 64 ? -4.219 59.156 40.625 1 77.94 64 LYS B O 1
ATOM 7539 N N . LYS B 1 65 ? -6.191 60.25 40.875 1 83.38 65 LYS B N 1
ATOM 7540 C CA . LYS B 1 65 ? -6.637 59.844 39.531 1 83.38 65 LYS B CA 1
ATOM 7541 C C . LYS B 1 65 ? -6.188 60.875 38.5 1 83.38 65 LYS B C 1
ATOM 7543 O O . LYS B 1 65 ? -6.145 62.062 38.75 1 83.38 65 LYS B O 1
ATOM 7548 N N . SER B 1 66 ? -5.844 60.312 37.406 1 84.75 66 SER B N 1
ATOM 7549 C CA . SER B 1 66 ? -5.457 61.156 36.281 1 84.75 66 SER B CA 1
ATOM 7550 C C . SER B 1 66 ? -6.68 61.688 35.531 1 84.75 66 SER B C 1
ATOM 7552 O O . SER B 1 66 ? -7.805 61.25 35.781 1 84.75 66 SER B O 1
ATOM 7554 N N . ASN B 1 67 ? -6.551 62.656 34.656 1 85.94 67 ASN B N 1
ATOM 7555 C CA . ASN B 1 67 ? -7.656 63.25 33.906 1 85.94 67 ASN B CA 1
ATOM 7556 C C . ASN B 1 67 ? -8.359 62.219 33.062 1 85.94 67 ASN B C 1
ATOM 7558 O O . ASN B 1 67 ? -9.594 62.156 33.062 1 85.94 67 ASN B O 1
ATOM 7562 N N . PHE B 1 68 ? -7.613 61.469 32.406 1 88.06 68 PHE B N 1
ATOM 7563 C CA . PHE B 1 68 ? -8.219 60.469 31.531 1 88.06 68 PHE B CA 1
ATOM 7564 C C . PHE B 1 68 ? -8.922 59.375 32.344 1 88.06 68 PHE B C 1
ATOM 7566 O O . PHE B 1 68 ? -9.922 58.812 31.891 1 88.06 68 PHE B O 1
ATOM 7573 N N . GLU B 1 69 ? -8.445 59.031 33.5 1 89.44 69 GLU B N 1
ATOM 7574 C CA . GLU B 1 69 ? -9.094 58.031 34.375 1 89.44 69 GLU B CA 1
ATOM 7575 C C . GLU B 1 69 ? -10.461 58.531 34.844 1 89.44 69 GLU B C 1
ATOM 7577 O O . GLU B 1 69 ? -11.391 57.719 34.969 1 89.44 69 GLU B O 1
ATOM 7582 N N . LEU B 1 70 ? -10.562 59.812 35 1 88.56 70 LEU B N 1
ATOM 7583 C CA . LEU B 1 70 ? -11.844 60.375 35.406 1 88.56 70 LEU B CA 1
ATOM 7584 C C . LEU B 1 70 ? -12.844 60.312 34.25 1 88.56 70 LEU B C 1
ATOM 7586 O O . LEU B 1 70 ? -14.031 60.062 34.469 1 88.56 70 LEU B O 1
ATOM 7590 N N . ILE B 1 71 ? -12.297 60.531 33.125 1 88.69 71 ILE B N 1
ATOM 7591 C CA . ILE B 1 71 ? -13.156 60.406 31.953 1 88.69 71 ILE B CA 1
ATOM 7592 C C . ILE B 1 71 ? -13.609 58.969 31.781 1 88.69 71 ILE B C 1
ATOM 7594 O O . ILE B 1 71 ? -14.773 58.719 31.469 1 88.69 71 ILE B O 1
ATOM 7598 N N . ILE B 1 72 ? -12.75 58.031 31.969 1 91.81 72 ILE B N 1
ATOM 7599 C CA . ILE B 1 72 ? -13.078 56.625 31.844 1 91.81 72 ILE B CA 1
ATOM 7600 C C . ILE B 1 72 ? -14.133 56.25 32.875 1 91.81 72 ILE B C 1
ATOM 7602 O O . ILE B 1 72 ? -15.102 55.562 32.562 1 91.81 72 ILE B O 1
ATOM 7606 N N . LEU B 1 73 ? -13.984 56.719 34.094 1 91.06 73 LEU B N 1
ATOM 7607 C CA . LEU B 1 73 ? -14.953 56.406 35.156 1 91.06 73 LEU B CA 1
ATOM 7608 C C . LEU B 1 73 ? -16.312 57 34.812 1 91.06 73 LEU B C 1
ATOM 7610 O O . LEU B 1 73 ? -17.344 56.406 35.094 1 91.06 73 LEU B O 1
ATOM 7614 N N . GLY B 1 74 ? -16.234 58.219 34.281 1 90.75 74 GLY B N 1
ATOM 7615 C CA . GLY B 1 74 ? -17.484 58.844 33.844 1 90.75 74 GLY B CA 1
ATOM 7616 C C . GLY B 1 74 ? -18.203 58.031 32.781 1 90.75 74 GLY B C 1
ATOM 7617 O O . GLY B 1 74 ? -19.422 57.875 32.812 1 90.75 74 GLY B O 1
ATOM 7618 N N . LEU B 1 75 ? -17.438 57.5 31.891 1 91.56 75 LEU B N 1
ATOM 7619 C CA . LEU B 1 75 ? -18.016 56.719 30.797 1 91.56 75 LEU B CA 1
ATOM 7620 C C . LEU B 1 75 ? -18.547 55.406 31.312 1 91.56 75 LEU B C 1
ATOM 7622 O O . LEU B 1 75 ? -19.562 54.906 30.844 1 91.56 75 LEU B O 1
ATOM 7626 N N . LEU B 1 76 ? -17.922 54.75 32.25 1 92.25 76 LEU B N 1
ATOM 7627 C CA . LEU B 1 76 ? -18.375 53.469 32.812 1 92.25 76 LEU B CA 1
ATOM 7628 C C . LEU B 1 76 ? -19.672 53.656 33.562 1 92.25 76 LEU B C 1
ATOM 7630 O O . LEU B 1 76 ? -20.578 52.812 33.469 1 92.25 76 LEU B O 1
ATOM 7634 N N . PHE B 1 77 ? -19.844 54.812 34.219 1 91.12 77 PHE B N 1
ATOM 7635 C CA . PHE B 1 77 ? -21.062 55.062 34.969 1 91.12 77 PHE B CA 1
ATOM 7636 C C . PHE B 1 77 ? -22.203 55.469 34.062 1 91.12 77 PHE B C 1
ATOM 7638 O O . PHE B 1 77 ? -23.375 55.281 34.406 1 91.12 77 PHE B O 1
ATOM 7645 N N . SER B 1 78 ? -21.812 55.906 32.906 1 91.75 78 SER B N 1
ATOM 7646 C CA . SER B 1 78 ? -22.844 56.281 31.953 1 91.75 78 SER B CA 1
ATOM 7647 C C . SER B 1 78 ? -23.594 55.031 31.469 1 91.75 78 SER B C 1
ATOM 7649 O O . SER B 1 78 ? -24.719 55.156 30.969 1 91.75 78 SER B O 1
ATOM 7651 N N . ASN B 1 79 ? -23.094 53.875 31.609 1 91.56 79 ASN B N 1
ATOM 7652 C CA . ASN B 1 79 ? -23.797 52.625 31.219 1 91.56 79 ASN B CA 1
ATOM 7653 C C . ASN B 1 79 ? -25.016 52.375 32.094 1 91.56 79 ASN B C 1
ATOM 7655 O O . ASN B 1 79 ? -25.953 51.688 31.672 1 91.56 79 ASN B O 1
ATOM 7659 N N . LEU B 1 80 ? -25.031 52.938 33.281 1 90.44 80 LEU B N 1
ATOM 7660 C CA . LEU B 1 80 ? -26.156 52.781 34.188 1 90.44 80 LEU B CA 1
ATOM 7661 C C . LEU B 1 80 ? -27.391 53.5 33.688 1 90.44 80 LEU B C 1
ATOM 7663 O O . LEU B 1 80 ? -28.516 53.188 34.094 1 90.44 80 LEU B O 1
ATOM 7667 N N . LEU B 1 81 ? -27.141 54.469 32.75 1 92.12 81 LEU B N 1
ATOM 7668 C CA . LEU B 1 81 ? -28.25 55.25 32.188 1 92.12 81 LEU B CA 1
ATOM 7669 C C . LEU B 1 81 ? -29.125 54.375 31.297 1 92.12 81 LEU B C 1
ATOM 7671 O O . LEU B 1 81 ? -30.312 54.625 31.141 1 92.12 81 LEU B O 1
ATOM 7675 N N . VAL B 1 82 ? -28.594 53.25 30.797 1 92.19 82 VAL B N 1
ATOM 7676 C CA . VAL B 1 82 ? -29.344 52.344 29.922 1 92.19 82 VAL B CA 1
ATOM 7677 C C . VAL B 1 82 ? -30.359 51.562 30.734 1 92.19 82 VAL B C 1
ATOM 7679 O O . VAL B 1 82 ? -31.422 51.188 30.219 1 92.19 82 VAL B O 1
ATOM 7682 N N . PHE B 1 83 ? -30.156 51.375 32.031 1 90.62 83 PHE B N 1
ATOM 7683 C CA . PHE B 1 83 ? -31.062 50.594 32.875 1 90.62 83 PHE B CA 1
ATOM 7684 C C . PHE B 1 83 ? -32.312 51.406 33.188 1 90.62 83 PHE B C 1
ATOM 7686 O O . PHE B 1 83 ? -33.281 50.875 33.75 1 90.62 83 PHE B O 1
ATOM 7693 N N . LEU B 1 84 ? -32.344 52.719 32.719 1 89.19 84 LEU B N 1
ATOM 7694 C CA . LEU B 1 84 ? -33.531 53.531 32.938 1 89.19 84 LEU B CA 1
ATOM 7695 C C . LEU B 1 84 ? -34.562 53.25 31.875 1 89.19 84 LEU B C 1
ATOM 7697 O O . LEU B 1 84 ? -35.75 53.594 32.062 1 89.19 84 LEU B O 1
ATOM 7701 N N . ILE B 1 85 ? -34.188 52.531 30.922 1 91.56 85 ILE B N 1
ATOM 7702 C CA . ILE B 1 85 ? -35.125 52.125 29.906 1 91.56 85 ILE B CA 1
ATOM 7703 C C . ILE B 1 85 ? -35.969 50.969 30.438 1 91.56 85 ILE B C 1
ATOM 7705 O O . ILE B 1 85 ? -35.438 49.938 30.906 1 91.56 85 ILE B O 1
ATOM 7709 N N . PRO B 1 86 ? -37.344 51.031 30.375 1 87.06 86 PRO B N 1
ATOM 7710 C CA . PRO B 1 86 ? -38.188 50.031 31 1 87.06 86 PRO B CA 1
ATOM 7711 C C . PRO B 1 86 ? -38.219 48.719 30.234 1 87.06 86 PRO B C 1
ATOM 7713 O O . PRO B 1 86 ? -38.344 47.625 30.828 1 87.06 86 PRO B O 1
ATOM 7716 N N . ASN B 1 87 ? -38.125 48.812 28.938 1 91.06 87 ASN B N 1
ATOM 7717 C CA . ASN B 1 87 ? -38.156 47.562 28.156 1 91.06 87 ASN B CA 1
ATOM 7718 C C . ASN B 1 87 ? -36.844 46.812 28.219 1 91.06 87 ASN B C 1
ATOM 7720 O O . ASN B 1 87 ? -35.812 47.281 27.75 1 91.06 87 ASN B O 1
ATOM 7724 N N . ASN B 1 88 ? -36.812 45.594 28.797 1 90.81 88 ASN B N 1
ATOM 7725 C CA . ASN B 1 88 ? -35.625 44.812 29.016 1 90.81 88 ASN B CA 1
ATOM 7726 C C . ASN B 1 88 ? -35.062 44.25 27.719 1 90.81 88 ASN B C 1
ATOM 7728 O O . ASN B 1 88 ? -33.844 44.094 27.578 1 90.81 88 ASN B O 1
ATOM 7732 N N . ASN B 1 89 ? -35.938 43.969 26.734 1 91.25 89 ASN B N 1
ATOM 7733 C CA . ASN B 1 89 ? -35.438 43.469 25.438 1 91.25 89 ASN B CA 1
ATOM 7734 C C . ASN B 1 89 ? -34.625 44.531 24.703 1 91.25 89 ASN B C 1
ATOM 7736 O O . ASN B 1 89 ? -33.625 44.219 24.047 1 91.25 89 ASN B O 1
ATOM 7740 N N . LEU B 1 90 ? -35.031 45.688 24.922 1 92.25 90 LEU B N 1
ATOM 7741 C CA . LEU B 1 90 ? -34.281 46.781 24.297 1 92.25 90 LEU B CA 1
ATOM 7742 C C . LEU B 1 90 ? -32.969 47.031 25.031 1 92.25 90 LEU B C 1
ATOM 7744 O O . LEU B 1 90 ? -31.953 47.375 24.406 1 92.25 90 LEU B O 1
ATOM 7748 N N . ARG B 1 91 ? -33.031 46.875 26.359 1 93.5 91 ARG B N 1
ATOM 7749 C CA . ARG B 1 91 ? -31.781 47 27.125 1 93.5 91 ARG B CA 1
ATOM 7750 C C . ARG B 1 91 ? -30.75 45.969 26.656 1 93.5 91 ARG B C 1
ATOM 7752 O O . ARG B 1 91 ? -29.594 46.312 26.453 1 93.5 91 ARG B O 1
ATOM 7759 N N . ILE B 1 92 ? -31.203 44.75 26.484 1 94.44 92 ILE B N 1
ATOM 7760 C CA . ILE B 1 92 ? -30.312 43.656 26.078 1 94.44 92 ILE B CA 1
ATOM 7761 C C . ILE B 1 92 ? -29.734 43.969 24.703 1 94.44 92 ILE B C 1
ATOM 7763 O O . ILE B 1 92 ? -28.516 43.812 24.484 1 94.44 92 ILE B O 1
ATOM 7767 N N . SER B 1 93 ? -30.531 44.469 23.766 1 94.62 93 SER B N 1
ATOM 7768 C CA . SER B 1 93 ? -30.078 44.781 22.422 1 94.62 93 SER B CA 1
ATOM 7769 C C . SER B 1 93 ? -29.078 45.938 22.422 1 94.62 93 SER B C 1
ATOM 7771 O O . SER B 1 93 ? -28.094 45.906 21.656 1 94.62 93 SER B O 1
ATOM 7773 N N . ILE B 1 94 ? -29.25 46.875 23.266 1 94.75 94 ILE B N 1
ATOM 7774 C CA . ILE B 1 94 ? -28.344 48 23.344 1 94.75 94 ILE B CA 1
ATOM 7775 C C . ILE B 1 94 ? -27.016 47.562 23.938 1 94.75 94 ILE B C 1
ATOM 7777 O O . ILE B 1 94 ? -25.953 47.938 23.422 1 94.75 94 ILE B O 1
ATOM 7781 N N . PHE B 1 95 ? -27.109 46.781 24.969 1 95.62 95 PHE B N 1
ATOM 7782 C CA . PHE B 1 95 ? -25.875 46.312 25.609 1 95.62 95 PHE B CA 1
ATOM 7783 C C . PHE B 1 95 ? -25.109 45.406 24.688 1 95.62 95 PHE B C 1
ATOM 7785 O O . PHE B 1 95 ? -23.875 45.406 24.672 1 95.62 95 PHE B O 1
ATOM 7792 N N . ILE B 1 96 ? -25.766 44.562 23.938 1 95.88 96 ILE B N 1
ATOM 7793 C CA . ILE B 1 96 ? -25.094 43.719 22.953 1 95.88 96 ILE B CA 1
ATOM 7794 C C . ILE B 1 96 ? -24.406 44.594 21.906 1 95.88 96 ILE B C 1
ATOM 7796 O O . ILE B 1 96 ? -23.266 44.344 21.516 1 95.88 96 ILE B O 1
ATOM 7800 N N . GLY B 1 97 ? -25.078 45.594 21.469 1 95.62 97 GLY B N 1
ATOM 7801 C CA . GLY B 1 97 ? -24.484 46.531 20.547 1 95.62 97 GLY B CA 1
ATOM 7802 C C . GLY B 1 97 ? -23.25 47.219 21.094 1 95.62 97 GLY B C 1
ATOM 7803 O O . GLY B 1 97 ? -22.234 47.344 20.406 1 95.62 97 GLY B O 1
ATOM 7804 N N . PHE B 1 98 ? -23.359 47.656 22.359 1 95.44 98 PHE B N 1
ATOM 7805 C CA . PHE B 1 98 ? -22.219 48.281 23.016 1 95.44 98 PHE B CA 1
ATOM 7806 C C . PHE B 1 98 ? -21.062 47.281 23.141 1 95.44 98 PHE B C 1
ATOM 7808 O O . PHE B 1 98 ? -19.906 47.656 22.938 1 95.44 98 PHE B O 1
ATOM 7815 N N . TYR B 1 99 ? -21.359 46.062 23.531 1 96.56 99 TYR B N 1
ATOM 7816 C CA . TYR B 1 99 ? -20.328 45.062 23.703 1 96.56 99 TYR B CA 1
ATOM 7817 C C . TYR B 1 99 ? -19.625 44.781 22.375 1 96.56 99 TYR B C 1
ATOM 7819 O O . TYR B 1 99 ? -18.391 44.688 22.328 1 96.56 99 TYR B O 1
ATOM 7827 N N . ILE B 1 100 ? -20.391 44.656 21.328 1 96.25 100 ILE B N 1
ATOM 7828 C CA . ILE B 1 100 ? -19.812 44.375 20.016 1 96.25 100 ILE B CA 1
ATOM 7829 C C . ILE B 1 100 ? -18.906 45.562 19.609 1 96.25 100 ILE B C 1
ATOM 7831 O O . ILE B 1 100 ? -17.828 45.344 19.062 1 96.25 100 ILE B O 1
ATOM 7835 N N . PHE B 1 101 ? -19.359 46.719 19.938 1 95.94 101 PHE B N 1
ATOM 7836 C CA . PHE B 1 101 ? -18.578 47.875 19.594 1 95.94 101 PHE B CA 1
ATOM 7837 C C . PHE B 1 101 ? -17.234 47.875 20.328 1 95.94 101 PHE B C 1
ATOM 7839 O O . PHE B 1 101 ? -16.188 48.094 19.719 1 95.94 101 PHE B O 1
ATOM 7846 N N . TRP B 1 102 ? -17.266 47.75 21.531 1 95.44 102 TRP B N 1
ATOM 7847 C CA . TRP B 1 102 ? -16.031 47.781 22.312 1 95.44 102 TRP B CA 1
ATOM 7848 C C . TRP B 1 102 ? -15.141 46.594 22 1 95.44 102 TRP B C 1
ATOM 7850 O O . TRP B 1 102 ? -13.914 46.719 21.984 1 95.44 102 TRP B O 1
ATOM 7860 N N . ARG B 1 103 ? -15.719 45.438 21.75 1 95.81 103 ARG B N 1
ATOM 7861 C CA . ARG B 1 103 ? -14.93 44.281 21.406 1 95.81 103 ARG B CA 1
ATOM 7862 C C . ARG B 1 103 ? -14.227 44.469 20.062 1 95.81 103 ARG B C 1
ATOM 7864 O O . ARG B 1 103 ? -13.062 44.062 19.906 1 95.81 103 ARG B O 1
ATOM 7871 N N . LEU B 1 104 ? -14.914 45 19.172 1 95.88 104 LEU B N 1
ATOM 7872 C CA . LEU B 1 104 ? -14.297 45.281 17.875 1 95.88 104 LEU B CA 1
ATOM 7873 C C . LEU B 1 104 ? -13.219 46.344 17.984 1 95.88 104 LEU B C 1
ATOM 7875 O O . LEU B 1 104 ? -12.219 46.312 17.266 1 95.88 104 LEU B O 1
ATOM 7879 N N . SER B 1 105 ? -13.469 47.281 18.844 1 95.62 105 SER B N 1
ATOM 7880 C CA . SER B 1 105 ? -12.438 48.281 19.094 1 95.62 105 SER B CA 1
ATOM 7881 C C . SER B 1 105 ? -11.188 47.656 19.703 1 95.62 105 SER B C 1
ATOM 7883 O O . SER B 1 105 ? -10.07 48.094 19.438 1 95.62 105 SER B O 1
ATOM 7885 N N . TYR B 1 106 ? -11.383 46.719 20.469 1 94.25 106 TYR B N 1
ATOM 7886 C CA . TYR B 1 106 ? -10.273 46 21.094 1 94.25 106 TYR B CA 1
ATOM 7887 C C . TYR B 1 106 ? -9.516 45.156 20.062 1 94.25 106 TYR B C 1
ATOM 7889 O O . TYR B 1 106 ? -8.312 45.344 19.875 1 94.25 106 TYR B O 1
ATOM 7897 N N . ASN B 1 107 ? -10.164 44.344 19.344 1 94.25 107 ASN B N 1
ATOM 7898 C CA . ASN B 1 107 ? -9.492 43.375 18.5 1 94.25 107 ASN B CA 1
ATOM 7899 C C . ASN B 1 107 ? -9.102 43.969 17.156 1 94.25 107 ASN B C 1
ATOM 7901 O O . ASN B 1 107 ? -8.031 43.688 16.625 1 94.25 107 ASN B O 1
ATOM 7905 N N . PHE B 1 108 ? -9.992 44.812 16.641 1 91.94 108 PHE B N 1
ATOM 7906 C CA . PHE B 1 108 ? -9.656 45.406 15.352 1 91.94 108 PHE B CA 1
ATOM 7907 C C . PHE B 1 108 ? -9.055 46.781 15.523 1 91.94 108 PHE B C 1
ATOM 7909 O O . PHE B 1 108 ? -8.125 47.188 14.805 1 91.94 108 PHE B O 1
ATOM 7916 N N . GLY B 1 109 ? -9.555 47.562 16.406 1 93.69 109 GLY B N 1
ATOM 7917 C CA . GLY B 1 109 ? -9.008 48.875 16.656 1 93.69 109 GLY B CA 1
ATOM 7918 C C . GLY B 1 109 ? -7.598 48.844 17.203 1 93.69 109 GLY B C 1
ATOM 7919 O O . GLY B 1 109 ? -6.648 49.281 16.547 1 93.69 109 GLY B O 1
ATOM 7920 N N . ILE B 1 110 ? -7.465 48.281 18.406 1 93.81 110 ILE B N 1
ATOM 7921 C CA . ILE B 1 110 ? -6.148 48.156 19.031 1 93.81 110 ILE B CA 1
ATOM 7922 C C . ILE B 1 110 ? -5.258 47.25 18.172 1 93.81 110 ILE B C 1
ATOM 7924 O O . ILE B 1 110 ? -4.055 47.5 18.047 1 93.81 110 ILE B O 1
ATOM 7928 N N . GLY B 1 111 ? -5.84 46.219 17.641 1 93.88 111 GLY B N 1
ATOM 7929 C CA . GLY B 1 111 ? -5.082 45.312 16.781 1 93.88 111 GLY B CA 1
ATOM 7930 C C . GLY B 1 111 ? -4.445 46.031 15.594 1 93.88 111 GLY B C 1
ATOM 7931 O O . GLY B 1 111 ? -3.279 45.781 15.273 1 93.88 111 GLY B O 1
ATOM 7932 N N . TRP B 1 112 ? -5.234 46.875 15.055 1 93 112 TRP B N 1
ATOM 7933 C CA . TRP B 1 112 ? -4.73 47.625 13.93 1 93 112 TRP B CA 1
ATOM 7934 C C . TRP B 1 112 ? -3.609 48.562 14.367 1 93 112 TRP B C 1
ATOM 7936 O O . TRP B 1 112 ? -2.598 48.719 13.672 1 93 112 TRP B O 1
ATOM 7946 N N . LEU B 1 113 ? -3.713 49.188 15.43 1 94.06 113 LEU B N 1
ATOM 7947 C CA . LEU B 1 113 ? -2.699 50.094 15.953 1 94.06 113 LEU B CA 1
ATOM 7948 C C . LEU B 1 113 ? -1.41 49.344 16.281 1 94.06 113 LEU B C 1
ATOM 7950 O O . LEU B 1 113 ? -0.316 49.812 15.953 1 94.06 113 LEU B O 1
ATOM 7954 N N . LEU B 1 114 ? -1.568 48.219 16.875 1 94.25 114 LEU B N 1
ATOM 7955 C CA . LEU B 1 114 ? -0.401 47.438 17.281 1 94.25 114 LEU B CA 1
ATOM 7956 C C . LEU B 1 114 ? 0.301 46.844 16.062 1 94.25 114 LEU B C 1
ATOM 7958 O O . LEU B 1 114 ? 1.531 46.781 16.031 1 94.25 114 LEU B O 1
ATOM 7962 N N . GLN B 1 115 ? -0.47 46.375 15.117 1 93.06 115 GLN B N 1
ATOM 7963 C CA . GLN B 1 115 ? 0.129 45.844 13.898 1 93.06 115 GLN B CA 1
ATOM 7964 C C . GLN B 1 115 ? 0.98 46.875 13.195 1 93.06 115 GLN B C 1
ATOM 7966 O O . GLN B 1 115 ? 2.094 46.594 12.75 1 93.06 115 GLN B O 1
ATOM 7971 N N . HIS B 1 116 ? 0.497 48.125 13.141 1 90.69 116 HIS B N 1
ATOM 7972 C CA . HIS B 1 116 ? 1.228 49.188 12.477 1 90.69 116 HIS B CA 1
ATOM 7973 C C . HIS B 1 116 ? 2.359 49.719 13.352 1 90.69 116 HIS B C 1
ATOM 7975 O O . HIS B 1 116 ? 3.355 50.219 12.844 1 90.69 116 HIS B O 1
ATOM 7981 N N . GLN B 1 117 ? 2.148 49.531 14.586 1 91.25 117 GLN B N 1
ATOM 7982 C CA . GLN B 1 117 ? 3.246 49.906 15.477 1 91.25 117 GLN B CA 1
ATOM 7983 C C . GLN B 1 117 ? 4.395 48.906 15.359 1 91.25 117 GLN B C 1
ATOM 7985 O O . GLN B 1 117 ? 5.566 49.281 15.414 1 91.25 117 GLN B O 1
ATOM 7990 N N . SER B 1 118 ? 4.113 47.688 15.234 1 89.81 118 SER B N 1
ATOM 7991 C CA . SER B 1 118 ? 5.125 46.656 15.117 1 89.81 118 SER B CA 1
ATOM 7992 C C . SER B 1 118 ? 5.895 46.75 13.805 1 89.81 118 SER B C 1
ATOM 7994 O O . SER B 1 118 ? 7.113 46.594 13.781 1 89.81 118 SER B O 1
ATOM 7996 N N . ASN B 1 119 ? 5.199 47.188 12.773 1 86.44 119 ASN B N 1
ATOM 7997 C CA . ASN B 1 119 ? 5.844 47.156 11.469 1 86.44 119 ASN B CA 1
ATOM 7998 C C . ASN B 1 119 ? 6.422 48.531 11.117 1 86.44 119 ASN B C 1
ATOM 8000 O O . ASN B 1 119 ? 7.527 48.625 10.578 1 86.44 119 ASN B O 1
ATOM 8004 N N . ASP B 1 120 ? 5.676 49.625 11.406 1 86.56 120 ASP B N 1
ATOM 8005 C CA . ASP B 1 120 ? 6.074 50.938 10.938 1 86.56 120 ASP B CA 1
ATOM 8006 C C . ASP B 1 120 ? 6.281 51.906 12.109 1 86.56 120 ASP B C 1
ATOM 8008 O O . ASP B 1 120 ? 6.59 53.094 11.906 1 86.56 120 ASP B O 1
ATOM 8012 N N . HIS B 1 121 ? 6.152 51.469 13.305 1 88.94 121 HIS B N 1
ATOM 8013 C CA . HIS B 1 121 ? 6.234 52.344 14.461 1 88.94 121 HIS B CA 1
ATOM 8014 C C . HIS B 1 121 ? 5.328 53.562 14.281 1 88.94 121 HIS B C 1
ATOM 8016 O O . HIS B 1 121 ? 5.758 54.719 14.492 1 88.94 121 HIS B O 1
ATOM 8022 N N . LEU B 1 122 ? 4.172 53.25 13.914 1 90.81 122 LEU B N 1
ATOM 8023 C CA . LEU B 1 122 ? 3.201 54.25 13.516 1 90.81 122 LEU B CA 1
ATOM 8024 C C . LEU B 1 122 ? 2.908 55.219 14.672 1 90.81 122 LEU B C 1
ATOM 8026 O O . LEU B 1 122 ? 2.893 56.438 14.492 1 90.81 122 LEU B O 1
ATOM 8030 N N . LEU B 1 123 ? 2.609 54.75 15.859 1 92.44 123 LEU B N 1
ATOM 8031 C CA . LEU B 1 123 ? 2.227 55.594 16.984 1 92.44 123 LEU B CA 1
ATOM 8032 C C . LEU B 1 123 ? 3.377 56.5 17.406 1 92.44 123 LEU B C 1
ATOM 8034 O O . LEU B 1 123 ? 3.158 57.656 17.75 1 92.44 123 LEU B O 1
ATOM 8038 N N . VAL B 1 124 ? 4.52 55.969 17.359 1 91 124 VAL B N 1
ATOM 8039 C CA . VAL B 1 124 ? 5.695 56.781 17.703 1 91 124 VAL B CA 1
ATOM 8040 C C . VAL B 1 124 ? 5.934 57.812 16.609 1 91 124 VAL B C 1
ATOM 8042 O O . VAL B 1 124 ? 6.297 58.969 16.906 1 91 124 VAL B O 1
ATOM 8045 N N . GLN B 1 125 ? 5.695 57.469 15.414 1 91.38 125 GLN B N 1
ATOM 8046 C CA . GLN B 1 125 ? 5.848 58.406 14.312 1 91.38 125 GLN B CA 1
ATOM 8047 C C . GLN B 1 125 ? 4.824 59.531 14.398 1 91.38 125 GLN B C 1
ATOM 8049 O O . GLN B 1 125 ? 5.129 60.688 14.094 1 91.38 125 GLN B O 1
ATOM 8054 N N . TRP B 1 126 ? 3.625 59.156 14.781 1 91.81 126 TRP B N 1
ATOM 8055 C CA . TRP B 1 126 ? 2.604 60.188 14.992 1 91.81 126 TRP B CA 1
ATOM 8056 C C . TRP B 1 126 ? 3.014 61.125 16.094 1 91.81 126 TRP B C 1
ATOM 8058 O O . TRP B 1 126 ? 2.752 62.344 16.016 1 91.81 126 TRP B O 1
ATOM 8068 N N . ALA B 1 127 ? 3.629 60.656 17.156 1 90.88 127 ALA B N 1
ATOM 8069 C CA . ALA B 1 127 ? 4.074 61.5 18.281 1 90.88 127 ALA B CA 1
ATOM 8070 C C . ALA B 1 127 ? 5.188 62.438 17.844 1 90.88 127 ALA B C 1
ATOM 8072 O O . ALA B 1 127 ? 5.234 63.594 18.281 1 90.88 127 ALA B O 1
ATOM 8073 N N . ILE B 1 128 ? 6.035 61.938 16.969 1 88.44 128 ILE B N 1
ATOM 8074 C CA . ILE B 1 128 ? 7.145 62.75 16.469 1 88.44 128 ILE B CA 1
ATOM 8075 C C . ILE B 1 128 ? 6.621 63.812 15.484 1 88.44 128 ILE B C 1
ATOM 8077 O O . ILE B 1 128 ? 6.992 65 15.555 1 88.44 128 ILE B O 1
ATOM 8081 N N . LYS B 1 129 ? 5.762 63.406 14.641 1 89.25 129 LYS B N 1
ATOM 8082 C CA . LYS B 1 129 ? 5.234 64.312 13.594 1 89.25 129 LYS B CA 1
ATOM 8083 C C . LYS B 1 129 ? 4.473 65.438 14.195 1 89.25 129 LYS B C 1
ATOM 8085 O O . LYS B 1 129 ? 4.629 66.625 13.75 1 89.25 129 LYS B O 1
ATOM 8090 N N . TYR B 1 130 ? 3.68 65.188 15.289 1 89.81 130 TYR B N 1
ATOM 8091 C CA . TYR B 1 130 ? 2.854 66.188 15.883 1 89.81 130 TYR B CA 1
ATOM 8092 C C . TYR B 1 130 ? 3.547 66.812 17.094 1 89.81 130 TYR B C 1
ATOM 8094 O O . TYR B 1 130 ? 2.969 67.688 17.781 1 89.81 130 TYR B O 1
ATOM 8102 N N . LYS B 1 131 ? 4.824 66.438 17.328 1 87.5 131 LYS B N 1
ATOM 8103 C CA . LYS B 1 131 ? 5.625 66.938 18.422 1 87.5 131 LYS B CA 1
ATOM 8104 C C . LYS B 1 131 ? 4.812 67 19.719 1 87.5 131 LYS B C 1
ATOM 8106 O O . LYS B 1 131 ? 4.762 68.062 20.375 1 87.5 131 LYS B O 1
ATOM 8111 N N . LEU B 1 132 ? 4.27 65.938 19.984 1 88.56 132 LEU B N 1
ATOM 8112 C CA . LEU B 1 132 ? 3.312 65.875 21.094 1 88.56 132 LEU B CA 1
ATOM 8113 C C . LEU B 1 132 ? 4.012 66.062 22.438 1 88.56 132 LEU B C 1
ATOM 8115 O O . LEU B 1 132 ? 3.398 66.5 23.391 1 88.56 132 LEU B O 1
ATOM 8119 N N . PHE B 1 133 ? 5.324 65.812 22.531 1 88.38 133 PHE B N 1
ATOM 8120 C CA . PHE B 1 133 ? 5.992 65.812 23.828 1 88.38 133 PHE B CA 1
ATOM 8121 C C . PHE B 1 133 ? 7.02 66.938 23.891 1 88.38 133 PHE B C 1
ATOM 8123 O O . PHE B 1 133 ? 7.844 67 24.812 1 88.38 133 PHE B O 1
ATOM 8130 N N . ASP B 1 134 ? 6.926 67.75 22.875 1 84.94 134 ASP B N 1
ATOM 8131 C CA . ASP B 1 134 ? 7.801 68.938 22.891 1 84.94 134 ASP B CA 1
ATOM 8132 C C . ASP B 1 134 ? 7.199 70.062 23.734 1 84.94 134 ASP B C 1
ATOM 8134 O O . ASP B 1 134 ? 6.027 70.438 23.562 1 84.94 134 ASP B O 1
ATOM 8138 N N . LYS B 1 135 ? 7.887 70.625 24.688 1 79.31 135 LYS B N 1
ATOM 8139 C CA . LYS B 1 135 ? 7.434 71.625 25.625 1 79.31 135 LYS B CA 1
ATOM 8140 C C . LYS B 1 135 ? 7.035 72.938 24.891 1 79.31 135 LYS B C 1
ATOM 8142 O O . LYS B 1 135 ? 6.176 73.688 25.359 1 79.31 135 LYS B O 1
ATOM 8147 N N . ASN B 1 136 ? 7.609 73.188 23.703 1 81.81 136 ASN B N 1
ATOM 8148 C CA . ASN B 1 136 ? 7.379 74.438 22.984 1 81.81 136 ASN B CA 1
ATOM 8149 C C . ASN B 1 136 ? 6.109 74.375 22.141 1 81.81 136 ASN B C 1
ATOM 8151 O O . ASN B 1 136 ? 5.637 75.375 21.656 1 81.81 136 ASN B O 1
ATOM 8155 N N . ASN B 1 137 ? 5.516 73.125 22.016 1 83.44 137 ASN B N 1
ATOM 8156 C CA . ASN B 1 137 ? 4.305 73 21.219 1 83.44 137 ASN B CA 1
ATOM 8157 C C . ASN B 1 137 ? 3.055 73.312 22.031 1 83.44 137 ASN B C 1
ATOM 8159 O O . ASN B 1 137 ? 2.768 72.688 23.031 1 83.44 137 ASN B O 1
ATOM 8163 N N . LYS B 1 138 ? 2.35 74.375 21.734 1 81.12 138 LYS B N 1
ATOM 8164 C CA . LYS B 1 138 ? 1.205 74.875 22.516 1 81.12 138 LYS B CA 1
ATOM 8165 C C . LYS B 1 138 ? -0.109 74.438 21.859 1 81.12 138 LYS B C 1
ATOM 8167 O O . LYS B 1 138 ? -1.169 75 22.188 1 81.12 138 LYS B O 1
ATOM 8172 N N . ASN B 1 139 ? -0.059 73.562 20.953 1 86.12 139 ASN B N 1
ATOM 8173 C CA . ASN B 1 139 ? -1.296 73.062 20.359 1 86.12 139 ASN B CA 1
ATOM 8174 C C . ASN B 1 139 ? -2.168 72.375 21.391 1 86.12 139 ASN B C 1
ATOM 8176 O O . ASN B 1 139 ? -1.665 71.875 22.406 1 86.12 139 ASN B O 1
ATOM 8180 N N . PHE B 1 140 ? -3.402 72.312 21.203 1 87.38 140 PHE B N 1
ATOM 8181 C CA . PHE B 1 140 ? -4.375 71.75 22.141 1 87.38 140 PHE B CA 1
ATOM 8182 C C . PHE B 1 140 ? -4.07 70.312 22.438 1 87.38 140 PHE B C 1
ATOM 8184 O O . PHE B 1 140 ? -4.09 69.875 23.594 1 87.38 140 PHE B O 1
ATOM 8191 N N . LEU B 1 141 ? -3.797 69.562 21.438 1 88.62 141 LEU B N 1
ATOM 8192 C CA . LEU B 1 141 ? -3.527 68.125 21.609 1 88.62 141 LEU B CA 1
ATOM 8193 C C . LEU B 1 141 ? -2.242 67.875 22.391 1 88.62 141 LEU B C 1
ATOM 8195 O O . LEU B 1 141 ? -2.17 67 23.234 1 88.62 141 LEU B O 1
ATOM 8199 N N . ALA B 1 142 ? -1.241 68.625 22.156 1 89.94 142 ALA B N 1
ATOM 8200 C CA . ALA B 1 142 ? 0.031 68.5 22.859 1 89.94 142 ALA B CA 1
ATOM 8201 C C . ALA B 1 142 ? -0.12 68.875 24.328 1 89.94 142 ALA B C 1
ATOM 8203 O O . ALA B 1 142 ? 0.417 68.188 25.219 1 89.94 142 ALA B O 1
ATOM 8204 N N . LYS B 1 143 ? -0.961 69.938 24.547 1 88.31 143 LYS B N 1
ATOM 8205 C CA . LYS B 1 143 ? -1.183 70.375 25.922 1 88.31 143 LYS B CA 1
ATOM 8206 C C . LYS B 1 143 ? -1.968 69.312 26.703 1 88.31 143 LYS B C 1
ATOM 8208 O O . LYS B 1 143 ? -1.686 69.062 27.875 1 88.31 143 LYS B O 1
ATOM 8213 N N . LEU B 1 144 ? -2.893 68.75 25.984 1 88.31 144 LEU B N 1
ATOM 8214 C CA . LEU B 1 144 ? -3.709 67.688 26.594 1 88.31 144 LEU B CA 1
ATOM 8215 C C . LEU B 1 144 ? -2.859 66.5 26.969 1 88.31 144 LEU B C 1
ATOM 8217 O O . LEU B 1 144 ? -2.979 65.938 28.078 1 88.31 144 LEU B O 1
ATOM 8221 N N . VAL B 1 145 ? -2.047 66 26.109 1 89.94 145 VAL B N 1
ATOM 8222 C CA . VAL B 1 145 ? -1.227 64.812 26.297 1 89.94 145 VAL B CA 1
ATOM 8223 C C . VAL B 1 145 ? -0.17 65.125 27.375 1 89.94 145 VAL B C 1
ATOM 8225 O O . VAL B 1 145 ? 0.104 64.25 28.219 1 89.94 145 VAL B O 1
ATOM 8228 N N . GLN B 1 146 ? 0.424 66.25 27.375 1 88.31 146 GLN B N 1
ATOM 8229 C CA . GLN B 1 146 ? 1.439 66.625 28.359 1 88.31 146 GLN B CA 1
ATOM 8230 C C . GLN B 1 146 ? 0.828 66.75 29.75 1 88.31 146 GLN B C 1
ATOM 8232 O O . GLN B 1 146 ? 1.436 66.312 30.75 1 88.31 146 GLN B O 1
ATOM 8237 N N . SER B 1 147 ? -0.387 67.312 29.734 1 87 147 SER B N 1
ATOM 8238 C CA . SER B 1 147 ? -1.084 67.438 31.016 1 87 147 SER B CA 1
ATOM 8239 C C . SER B 1 147 ? -1.438 66.062 31.578 1 87 147 SER B C 1
ATOM 8241 O O . SER B 1 147 ? -1.392 65.875 32.781 1 87 147 SER B O 1
ATOM 8243 N N . GLU B 1 148 ? -1.762 65.125 30.688 1 88.88 148 GLU B N 1
ATOM 8244 C CA . GLU B 1 148 ? -2.1 63.812 31.109 1 88.88 148 GLU B CA 1
ATOM 8245 C C . GLU B 1 148 ? -0.878 63.094 31.688 1 88.88 148 GLU B C 1
ATOM 8247 O O . GLU B 1 148 ? -0.967 62.438 32.719 1 88.88 148 GLU B O 1
ATOM 8252 N N . ILE B 1 149 ? 0.22 63.156 31.125 1 87.81 149 ILE B N 1
ATOM 8253 C CA . ILE B 1 149 ? 1.433 62.5 31.594 1 87.81 149 ILE B CA 1
ATOM 8254 C C . ILE B 1 149 ? 1.86 63.062 32.938 1 87.81 149 ILE B C 1
ATOM 8256 O O . ILE B 1 149 ? 2.281 62.344 33.844 1 87.81 149 ILE B O 1
ATOM 8260 N N . LYS B 1 150 ? 1.68 64.312 33.031 1 84.5 150 LYS B N 1
ATOM 8261 C CA . LYS B 1 150 ? 2.033 65 34.312 1 84.5 150 LYS B CA 1
ATOM 8262 C C . LYS B 1 150 ? 1.066 64.562 35.406 1 84.5 150 LYS B C 1
ATOM 8264 O O . LYS B 1 150 ? 1.468 64.438 36.562 1 84.5 150 LYS B O 1
ATOM 8269 N N . SER B 1 151 ? -0.125 64.438 34.938 1 84.25 151 SER B N 1
ATOM 8270 C CA . SER B 1 151 ? -1.126 64.062 35.938 1 84.25 151 SER B CA 1
ATOM 8271 C C . SER B 1 151 ? -0.891 62.625 36.375 1 84.25 151 SER B C 1
ATOM 8273 O O . SER B 1 151 ? -1.155 62.281 37.531 1 84.25 151 SER B O 1
ATOM 8275 N N . GLN B 1 152 ? -0.394 61.781 35.531 1 82.88 152 GLN B N 1
ATOM 8276 C CA . GLN B 1 152 ? -0.16 60.375 35.844 1 82.88 152 GLN B CA 1
ATOM 8277 C C . GLN B 1 152 ? 1.067 60.188 36.719 1 82.88 152 GLN B C 1
ATOM 8279 O O . GLN B 1 152 ? 1.053 59.375 37.656 1 82.88 152 GLN B O 1
ATOM 8284 N N . ARG B 1 153 ? 2.119 60.812 36.438 1 81.62 153 ARG B N 1
ATOM 8285 C CA . ARG B 1 153 ? 3.408 60.531 37.062 1 81.62 153 ARG B CA 1
ATOM 8286 C C . ARG B 1 153 ? 3.756 61.594 38.094 1 81.62 153 ARG B C 1
ATOM 8288 O O . ARG B 1 153 ? 4.637 61.375 38.938 1 81.62 153 ARG B O 1
ATOM 8295 N N . GLY B 1 154 ? 3.082 62.625 38.094 1 77.44 154 GLY B N 1
ATOM 8296 C CA . GLY B 1 154 ? 3.359 63.688 39.062 1 77.44 154 GLY B CA 1
ATOM 8297 C C . GLY B 1 154 ? 4.008 64.875 38.438 1 77.44 154 GLY B C 1
ATOM 8298 O O . GLY B 1 154 ? 4.477 64.875 37.281 1 77.44 154 GLY B O 1
ATOM 8299 N N . ASP B 1 155 ? 4.125 65.938 39.125 1 73.38 155 ASP B N 1
ATOM 8300 C CA . ASP B 1 155 ? 4.605 67.188 38.656 1 73.38 155 ASP B CA 1
ATOM 8301 C C . ASP B 1 155 ? 6.121 67.188 38.469 1 73.38 155 ASP B C 1
ATOM 8303 O O . ASP B 1 155 ? 6.668 68 37.688 1 73.38 155 ASP B O 1
ATOM 8307 N N . ALA B 1 156 ? 6.785 66.25 39.094 1 75.56 156 ALA B N 1
ATOM 8308 C CA . ALA B 1 156 ? 8.242 66.188 39.031 1 75.56 156 ALA B CA 1
ATOM 8309 C C . ALA B 1 156 ? 8.727 65.438 37.812 1 75.56 156 ALA B C 1
ATOM 8311 O O . ALA B 1 156 ? 9.922 65.375 37.531 1 75.56 156 ALA B O 1
ATOM 8312 N N . TYR B 1 157 ? 7.77 64.875 37.062 1 81.75 157 TYR B N 1
ATOM 8313 C CA . TYR B 1 157 ? 8.156 64.062 35.906 1 81.75 157 TYR B CA 1
ATOM 8314 C C . TYR B 1 157 ? 8.57 64.938 34.719 1 81.75 157 TYR B C 1
ATOM 8316 O O . TYR B 1 157 ? 7.848 65.875 34.344 1 81.75 157 TYR B O 1
ATOM 8324 N N . ASP B 1 158 ? 9.836 64.688 34.344 1 81.5 158 ASP B N 1
ATOM 8325 C CA . ASP B 1 158 ? 10.328 65.438 33.156 1 81.5 158 ASP B CA 1
ATOM 8326 C C . ASP B 1 158 ? 10.102 64.625 31.891 1 81.5 158 ASP B C 1
ATOM 8328 O O . ASP B 1 158 ? 10.742 63.562 31.688 1 81.5 158 ASP B O 1
ATOM 8332 N N . ILE B 1 159 ? 9.266 65.062 31.016 1 84.5 159 ILE B N 1
ATOM 8333 C CA . ILE B 1 159 ? 8.844 64.375 29.812 1 84.5 159 ILE B CA 1
ATOM 8334 C C . ILE B 1 159 ? 10.039 64.188 28.875 1 84.5 159 ILE B C 1
ATOM 8336 O O . ILE B 1 159 ? 10.141 63.156 28.172 1 84.5 159 ILE B O 1
ATOM 8340 N N . ASN B 1 160 ? 11.008 65.062 28.875 1 80.44 160 ASN B N 1
ATOM 8341 C CA . ASN B 1 160 ? 12.133 65.062 27.938 1 80.44 160 ASN B CA 1
ATOM 8342 C C . ASN B 1 160 ? 13.227 64.125 28.406 1 80.44 160 ASN B C 1
ATOM 8344 O O . ASN B 1 160 ? 14.094 63.719 27.625 1 80.44 160 ASN B O 1
ATOM 8348 N N . SER B 1 161 ? 13.109 63.656 29.625 1 81.88 161 SER B N 1
ATOM 8349 C CA . SER B 1 161 ? 14.164 62.781 30.141 1 81.88 161 SER B CA 1
ATOM 8350 C C . SER B 1 161 ? 13.922 61.312 29.75 1 81.88 161 SER B C 1
ATOM 8352 O O . SER B 1 161 ? 14.828 60.5 29.859 1 81.88 161 SER B O 1
ATOM 8354 N N . TYR B 1 162 ? 12.836 61.031 29.312 1 87.62 162 TYR B N 1
ATOM 8355 C CA . TYR B 1 162 ? 12.516 59.656 28.906 1 87.62 162 TYR B CA 1
ATOM 8356 C C . TYR B 1 162 ? 12.297 59.562 27.406 1 87.62 162 TYR B C 1
ATOM 8358 O O . TYR B 1 162 ? 11.938 60.562 26.766 1 87.62 162 TYR B O 1
ATOM 8366 N N . PRO B 1 163 ? 12.484 58.438 26.906 1 88.81 163 PRO B N 1
ATOM 8367 C CA . PRO B 1 163 ? 12.328 58.281 25.453 1 88.81 163 PRO B CA 1
ATOM 8368 C C . PRO B 1 163 ? 10.883 58.5 24.984 1 88.81 163 PRO B C 1
ATOM 8370 O O . PRO B 1 163 ? 9.945 58.281 25.766 1 88.81 163 PRO B O 1
ATOM 8373 N N . ILE B 1 164 ? 10.727 58.938 23.766 1 89.75 164 ILE B N 1
ATOM 8374 C CA . ILE B 1 164 ? 9.414 59.25 23.188 1 89.75 164 ILE B CA 1
ATOM 8375 C C . ILE B 1 164 ? 8.578 57.969 23.141 1 89.75 164 ILE B C 1
ATOM 8377 O O . ILE B 1 164 ? 7.352 58.031 23.266 1 89.75 164 ILE B O 1
ATOM 8381 N N . GLU B 1 165 ? 9.211 56.844 22.984 1 91.06 165 GLU B N 1
ATOM 8382 C CA . GLU B 1 165 ? 8.508 55.562 22.938 1 91.06 165 GLU B CA 1
ATOM 8383 C C . GLU B 1 165 ? 7.797 55.281 24.25 1 91.06 165 GLU B C 1
ATOM 8385 O O . GLU B 1 165 ? 6.668 54.781 24.266 1 91.06 165 GLU B O 1
ATOM 8390 N N . PHE B 1 166 ? 8.391 55.594 25.328 1 89.94 166 PHE B N 1
ATOM 8391 C CA . PHE B 1 166 ? 7.812 55.344 26.641 1 89.94 166 PHE B CA 1
ATOM 8392 C C . PHE B 1 166 ? 6.637 56.281 26.891 1 89.94 166 PHE B C 1
ATOM 8394 O O . PHE B 1 166 ? 5.59 55.844 27.391 1 89.94 166 PHE B O 1
ATOM 8401 N N . ASN B 1 167 ? 6.848 57.531 26.562 1 90.69 167 ASN B N 1
ATOM 8402 C CA . ASN B 1 167 ? 5.758 58.5 26.75 1 90.69 167 ASN B CA 1
ATOM 8403 C C . ASN B 1 167 ? 4.562 58.156 25.875 1 90.69 167 ASN B C 1
ATOM 8405 O O . ASN B 1 167 ? 3.412 58.312 26.281 1 90.69 167 ASN B O 1
ATOM 8409 N N . THR B 1 168 ? 4.84 57.781 24.688 1 92.25 168 THR B N 1
ATOM 8410 C CA . THR B 1 168 ? 3.766 57.344 23.797 1 92.25 168 THR B CA 1
ATOM 8411 C C . THR B 1 168 ? 3.053 56.125 24.344 1 92.25 168 THR B C 1
ATOM 8413 O O . THR B 1 168 ? 1.829 56 24.25 1 92.25 168 THR B O 1
ATOM 8416 N N . TRP B 1 169 ? 3.746 55.156 24.922 1 92.44 169 TRP B N 1
ATOM 8417 C CA . TRP B 1 169 ? 3.189 53.938 25.516 1 92.44 169 TRP B CA 1
ATOM 8418 C C . TRP B 1 169 ? 2.291 54.281 26.703 1 92.44 169 TRP B C 1
ATOM 8420 O O . TRP B 1 169 ? 1.254 53.656 26.891 1 92.44 169 TRP B O 1
ATOM 8430 N N . LEU B 1 170 ? 2.604 55.281 27.469 1 90.12 170 LEU B N 1
ATOM 8431 C CA . LEU B 1 170 ? 1.806 55.688 28.609 1 90.12 170 LEU B CA 1
ATOM 8432 C C . LEU B 1 170 ? 0.436 56.188 28.188 1 90.12 170 LEU B C 1
ATOM 8434 O O . LEU B 1 170 ? -0.566 55.969 28.859 1 90.12 170 LEU B O 1
ATOM 8438 N N . ILE B 1 171 ? 0.463 56.938 27.125 1 90.88 171 ILE B N 1
ATOM 8439 C CA . ILE B 1 171 ? -0.809 57.406 26.609 1 90.88 171 ILE B CA 1
ATOM 8440 C C . ILE B 1 171 ? -1.604 56.25 26.016 1 90.88 171 ILE B C 1
ATOM 8442 O O . ILE B 1 171 ? -2.822 56.188 26.188 1 90.88 171 ILE B O 1
ATOM 8446 N N . PHE B 1 172 ? -0.943 55.438 25.281 1 92.5 172 PHE B N 1
ATOM 8447 C CA . PHE B 1 172 ? -1.576 54.25 24.703 1 92.5 172 PHE B CA 1
ATOM 8448 C C . PHE B 1 172 ? -2.217 53.406 25.797 1 92.5 172 PHE B C 1
ATOM 8450 O O . PHE B 1 172 ? -3.301 52.844 25.594 1 92.5 172 PHE B O 1
ATOM 8457 N N . ARG B 1 173 ? -1.578 53.281 26.891 1 91 173 ARG B N 1
ATOM 8458 C CA . ARG B 1 173 ? -2.076 52.5 28.016 1 91 173 ARG B CA 1
ATOM 8459 C C . ARG B 1 173 ? -3.451 53 28.453 1 91 173 ARG B C 1
ATOM 8461 O O . ARG B 1 173 ? -4.332 52.188 28.766 1 91 173 ARG B O 1
ATOM 8468 N N . LYS B 1 174 ? -3.662 54.25 28.516 1 90.25 174 LYS B N 1
ATOM 8469 C CA . LYS B 1 174 ? -4.941 54.781 28.938 1 90.25 174 LYS B CA 1
ATOM 8470 C C . LYS B 1 174 ? -6.027 54.531 27.906 1 90.25 174 LYS B C 1
ATOM 8472 O O . LYS B 1 174 ? -7.191 54.344 28.25 1 90.25 174 LYS B O 1
ATOM 8477 N N . PHE B 1 175 ? -5.602 54.625 26.75 1 91.38 175 PHE B N 1
ATOM 8478 C CA . PHE B 1 175 ? -6.539 54.281 25.688 1 91.38 175 PHE B CA 1
ATOM 8479 C C . PHE B 1 175 ? -6.957 52.812 25.797 1 91.38 175 PHE B C 1
ATOM 8481 O O . PHE B 1 175 ? -8.133 52.469 25.625 1 91.38 175 PHE B O 1
ATOM 8488 N N . VAL B 1 176 ? -6.012 51.938 26.062 1 93.12 176 VAL B N 1
ATOM 8489 C CA . VAL B 1 176 ? -6.273 50.5 26.234 1 93.12 176 VAL B CA 1
ATOM 8490 C C . VAL B 1 176 ? -7.176 50.281 27.453 1 93.12 176 VAL B C 1
ATOM 8492 O O . VAL B 1 176 ? -8.102 49.469 27.391 1 93.12 176 VAL B O 1
ATOM 8495 N N . ASP B 1 177 ? -6.977 51 28.484 1 91.19 177 ASP B N 1
ATOM 8496 C CA . ASP B 1 177 ? -7.793 50.875 29.688 1 91.19 177 ASP B CA 1
ATOM 8497 C C . ASP B 1 177 ? -9.25 51.219 29.406 1 91.19 177 ASP B C 1
ATOM 8499 O O . ASP B 1 177 ? -10.164 50.562 29.922 1 91.19 177 ASP B O 1
ATOM 8503 N N . LEU B 1 178 ? -9.406 52.25 28.656 1 92.06 178 LEU B N 1
ATOM 8504 C CA . LEU B 1 178 ? -10.758 52.625 28.297 1 92.06 178 LEU B CA 1
ATOM 8505 C C . LEU B 1 178 ? -11.477 51.5 27.578 1 92.06 178 LEU B C 1
ATOM 8507 O O . LEU B 1 178 ? -12.602 51.125 27.938 1 92.06 178 LEU B O 1
ATOM 8511 N N . ILE B 1 179 ? -10.82 50.969 26.672 1 94.44 179 ILE B N 1
ATOM 8512 C CA . ILE B 1 179 ? -11.445 49.969 25.812 1 94.44 179 ILE B CA 1
ATOM 8513 C C . ILE B 1 179 ? -11.633 48.688 26.594 1 94.44 179 ILE B C 1
ATOM 8515 O O . ILE B 1 179 ? -12.703 48.062 26.562 1 94.44 179 ILE B O 1
ATOM 8519 N N . LEU B 1 180 ? -10.633 48.219 27.359 1 91.44 180 LEU B N 1
ATOM 8520 C CA . LEU B 1 180 ? -10.695 46.969 28.094 1 91.44 180 LEU B CA 1
ATOM 8521 C C . LEU B 1 180 ? -11.758 47 29.188 1 91.44 180 LEU B C 1
ATOM 8523 O O . LEU B 1 180 ? -12.547 46.062 29.344 1 91.44 180 LEU B O 1
ATOM 8527 N N . MET B 1 181 ? -11.852 48.094 29.891 1 92.25 181 MET B N 1
ATOM 8528 C CA . MET B 1 181 ? -12.82 48.219 30.984 1 92.25 181 MET B CA 1
ATOM 8529 C C . MET B 1 181 ? -14.242 48.375 30.438 1 92.25 181 MET B C 1
ATOM 8531 O O . MET B 1 181 ? -15.188 47.844 31.016 1 92.25 181 MET B O 1
ATOM 8535 N N . SER B 1 182 ? -14.297 49.062 29.359 1 94.25 182 SER B N 1
ATOM 8536 C CA . SER B 1 182 ? -15.617 49.219 28.75 1 94.25 182 SER B CA 1
ATOM 8537 C C . SER B 1 182 ? -16.094 47.875 28.172 1 94.25 182 SER B C 1
ATOM 8539 O O . SER B 1 182 ? -17.281 47.562 28.234 1 94.25 182 SER B O 1
ATOM 8541 N N . ASP B 1 183 ? -15.219 47.156 27.578 1 94.75 183 ASP B N 1
ATOM 8542 C CA . ASP B 1 183 ? -15.547 45.844 27.047 1 94.75 183 ASP B CA 1
ATOM 8543 C C . ASP B 1 183 ? -16.062 44.906 28.141 1 94.75 183 ASP B C 1
ATOM 8545 O O . ASP B 1 183 ? -17.109 44.281 27.984 1 94.75 183 ASP B O 1
ATOM 8549 N N . PHE B 1 184 ? -15.375 44.844 29.266 1 92.69 184 PHE B N 1
ATOM 8550 C CA . PHE B 1 184 ? -15.75 43.969 30.359 1 92.69 184 PHE B CA 1
ATOM 8551 C C . PHE B 1 184 ? -17.047 44.406 31.016 1 92.69 184 PHE B C 1
ATOM 8553 O O . PHE B 1 184 ? -17.922 43.594 31.312 1 92.69 184 PHE B O 1
ATOM 8560 N N . THR B 1 185 ? -17.188 45.688 31.219 1 93.69 185 THR B N 1
ATOM 8561 C CA . THR B 1 185 ? -18.359 46.25 31.891 1 93.69 185 THR B CA 1
ATOM 8562 C C . THR B 1 185 ? -19.625 46.031 31.047 1 93.69 185 THR B C 1
ATOM 8564 O O . THR B 1 185 ? -20.672 45.656 31.578 1 93.69 185 THR B O 1
ATOM 8567 N N . THR B 1 186 ? -19.484 46.281 29.812 1 95.25 186 THR B N 1
ATOM 8568 C CA . THR B 1 186 ? -20.641 46.062 28.938 1 95.25 186 THR B CA 1
ATOM 8569 C C . THR B 1 186 ? -21.031 44.594 28.922 1 95.25 186 THR B C 1
ATOM 8571 O O . THR B 1 186 ? -22.219 44.25 28.859 1 95.25 186 THR B O 1
ATOM 8574 N N . PHE B 1 187 ? -20.094 43.656 28.922 1 95.31 187 PHE B N 1
ATOM 8575 C CA . PHE B 1 187 ? -20.391 42.219 28.984 1 95.31 187 PHE B CA 1
ATOM 8576 C C . PHE B 1 187 ? -21.125 41.875 30.25 1 95.31 187 PHE B C 1
ATOM 8578 O O . PHE B 1 187 ? -22.109 41.125 30.219 1 95.31 187 PHE B O 1
ATOM 8585 N N . ILE B 1 188 ? -20.688 42.5 31.391 1 94.38 188 ILE B N 1
ATOM 8586 C CA . ILE B 1 188 ? -21.344 42.219 32.656 1 94.38 188 ILE B CA 1
ATOM 8587 C C . ILE B 1 188 ? -22.766 42.781 32.656 1 94.38 188 ILE B C 1
ATOM 8589 O O . ILE B 1 188 ? -23.672 42.188 33.219 1 94.38 188 ILE B O 1
ATOM 8593 N N . CYS B 1 189 ? -22.938 43.844 31.969 1 95.06 189 CYS B N 1
ATOM 8594 C CA . CYS B 1 189 ? -24.281 44.406 31.844 1 95.06 189 CYS B CA 1
ATOM 8595 C C . CYS B 1 189 ? -25.188 43.531 31.016 1 95.06 189 CYS B C 1
ATOM 8597 O O . CYS B 1 189 ? -26.375 43.375 31.312 1 95.06 189 CYS B O 1
ATOM 8599 N N . VAL B 1 190 ? -24.625 42.969 29.969 1 94.81 190 VAL B N 1
ATOM 8600 C CA . VAL B 1 190 ? -25.406 42 29.188 1 94.81 190 VAL B CA 1
ATOM 8601 C C . VAL B 1 190 ? -25.797 40.812 30.062 1 94.81 190 VAL B C 1
ATOM 8603 O O . VAL B 1 190 ? -26.938 40.344 30 1 94.81 190 VAL B O 1
ATOM 8606 N N . VAL B 1 191 ? -24.859 40.25 30.859 1 94.94 191 VAL B N 1
ATOM 8607 C CA . VAL B 1 191 ? -25.109 39.125 31.734 1 94.94 191 VAL B CA 1
ATOM 8608 C C . VAL B 1 191 ? -26.234 39.469 32.719 1 94.94 191 VAL B C 1
ATOM 8610 O O . VAL B 1 191 ? -27.156 38.688 32.906 1 94.94 191 VAL B O 1
ATOM 8613 N N . TYR B 1 192 ? -26.203 40.719 33.25 1 93 192 TYR B N 1
ATOM 8614 C CA . TYR B 1 192 ? -27.188 41.125 34.25 1 93 192 TYR B CA 1
ATOM 8615 C C . TYR B 1 192 ? -28.562 41.312 33.594 1 93 192 TYR B C 1
ATOM 8617 O O . TYR B 1 192 ? -29.578 40.844 34.125 1 93 192 TYR B O 1
ATOM 8625 N N . ALA B 1 193 ? -28.547 41.969 32.469 1 92.88 193 ALA B N 1
ATOM 8626 C CA . ALA B 1 193 ? -29.812 42.188 31.766 1 92.88 193 ALA B CA 1
ATOM 8627 C C . ALA B 1 193 ? -30.469 40.875 31.344 1 92.88 193 ALA B C 1
ATOM 8629 O O . ALA B 1 193 ? -31.703 40.75 31.422 1 92.88 193 ALA B O 1
ATOM 8630 N N . CYS B 1 194 ? -29.688 39.938 30.953 1 92.44 194 CYS B N 1
ATOM 8631 C CA . CYS B 1 194 ? -30.234 38.656 30.547 1 92.44 194 CYS B CA 1
ATOM 8632 C C . CYS B 1 194 ? -30.656 37.812 31.75 1 92.44 194 CYS B C 1
ATOM 8634 O O . CYS B 1 194 ? -31.594 37 31.656 1 92.44 194 CYS B O 1
ATOM 8636 N N . SER B 1 195 ? -30.016 37.969 32.906 1 90.88 195 SER B N 1
ATOM 8637 C CA . SER B 1 195 ? -30.359 37.25 34.125 1 90.88 195 SER B CA 1
ATOM 8638 C C . SER B 1 195 ? -31.703 37.688 34.688 1 90.88 195 SER B C 1
ATOM 8640 O O . SER B 1 195 ? -32.469 36.875 35.219 1 90.88 195 SER B O 1
ATOM 8642 N N . ILE B 1 196 ? -32.094 38.906 34.469 1 87.12 196 ILE B N 1
ATOM 8643 C CA . ILE B 1 196 ? -33.312 39.469 35.031 1 87.12 196 ILE B CA 1
ATOM 8644 C C . ILE B 1 196 ? -34.469 39.219 34.062 1 87.12 196 ILE B C 1
ATOM 8646 O O . ILE B 1 196 ? -35.656 39.25 34.469 1 87.12 196 ILE B O 1
ATOM 8650 N N . ASN B 1 197 ? -34.156 38.781 32.938 1 83.44 197 ASN B N 1
ATOM 8651 C CA . ASN B 1 197 ? -35.188 38.562 31.938 1 83.44 197 ASN B CA 1
ATOM 8652 C C . ASN B 1 197 ? -36.156 37.469 32.375 1 83.44 197 ASN B C 1
ATOM 8654 O O . ASN B 1 197 ? -35.75 36.5 33.031 1 83.44 197 ASN B O 1
ATOM 8658 N N . ASN B 1 198 ? -37.406 37.5 31.922 1 80.81 198 ASN B N 1
ATOM 8659 C CA . ASN B 1 198 ? -38.5 36.531 32.156 1 80.81 198 ASN B CA 1
ATOM 8660 C C . ASN B 1 198 ? -38.656 36.219 33.625 1 80.81 198 ASN B C 1
ATOM 8662 O O . ASN B 1 198 ? -38.688 35.031 34 1 80.81 198 ASN B O 1
ATOM 8666 N N . ASP B 1 199 ? -38.656 37.156 34.531 1 78.12 199 ASP B N 1
ATOM 8667 C CA . ASP B 1 199 ? -38.875 37.062 35.969 1 78.12 199 ASP B CA 1
ATOM 8668 C C . ASP B 1 199 ? -37.781 36.25 36.656 1 78.12 199 ASP B C 1
ATOM 8670 O O . ASP B 1 199 ? -38.031 35.281 37.344 1 78.12 199 ASP B O 1
ATOM 8674 N N . TYR B 1 200 ? -36.344 36.625 36.438 1 80.94 200 TYR B N 1
ATOM 8675 C CA . TYR B 1 200 ? -35.156 36.062 37.062 1 80.94 200 TYR B CA 1
ATOM 8676 C C . TYR B 1 200 ? -35 34.594 36.656 1 80.94 200 TYR B C 1
ATOM 8678 O O . TYR B 1 200 ? -34.938 33.688 37.5 1 80.94 200 TYR B O 1
ATOM 8686 N N . GLN B 1 201 ? -34.969 34.375 35.406 1 78.81 201 GLN B N 1
ATOM 8687 C CA . GLN B 1 201 ? -34.844 33.062 34.781 1 78.81 201 GLN B CA 1
ATOM 8688 C C . GLN B 1 201 ? -33.625 32.312 35.312 1 78.81 201 GLN B C 1
ATOM 8690 O O . GLN B 1 201 ? -33.594 31.094 35.312 1 78.81 201 GLN B O 1
ATOM 8695 N N . PHE B 1 202 ? -32.594 33.031 35.906 1 80.88 202 PHE B N 1
ATOM 8696 C CA . PHE B 1 202 ? -31.375 32.375 36.312 1 80.88 202 PHE B CA 1
ATOM 8697 C C . PHE B 1 202 ? -31.609 31.562 37.594 1 80.88 202 PHE B C 1
ATOM 8699 O O . PHE B 1 202 ? -30.875 30.594 37.844 1 80.88 202 PHE B O 1
ATOM 8706 N N . ILE B 1 203 ? -32.719 31.844 38.312 1 80.56 203 ILE B N 1
ATOM 8707 C CA . ILE B 1 203 ? -33 31.109 39.531 1 80.56 203 ILE B CA 1
ATOM 8708 C C . ILE B 1 203 ? -34.281 30.312 39.406 1 80.56 203 ILE B C 1
ATOM 8710 O O . ILE B 1 203 ? -34.438 29.266 40.031 1 80.56 203 ILE B O 1
ATOM 8714 N N . LYS B 1 204 ? -35.062 30.625 38.344 1 79.88 204 LYS B N 1
ATOM 8715 C CA . LYS B 1 204 ? -36.406 30 38.281 1 79.88 204 LYS B CA 1
ATOM 8716 C C . LYS B 1 204 ? -36.469 29 37.125 1 79.88 204 LYS B C 1
ATOM 8718 O O . LYS B 1 204 ? -35.562 28.953 36.281 1 79.88 204 LYS B O 1
ATOM 8723 N N . ASN B 1 205 ? -37.344 27.969 37.031 1 77.62 205 ASN B N 1
ATOM 8724 C CA . ASN B 1 205 ? -37.781 27.078 35.938 1 77.62 205 ASN B CA 1
ATOM 8725 C C . ASN B 1 205 ? -36.875 25.859 35.844 1 77.62 205 ASN B C 1
ATOM 8727 O O . ASN B 1 205 ? -36.75 25.234 34.781 1 77.62 205 ASN B O 1
ATOM 8731 N N . GLN B 1 206 ? -36.031 25.672 36.875 1 84.31 206 GLN B N 1
ATOM 8732 C CA . GLN B 1 206 ? -35.219 24.469 36.906 1 84.31 206 GLN B CA 1
ATOM 8733 C C . GLN B 1 206 ? -35.156 23.859 38.281 1 84.31 206 GLN B C 1
ATOM 8735 O O . GLN B 1 206 ? -35.438 24.547 39.281 1 84.31 206 GLN B O 1
ATOM 8740 N N . PRO B 1 207 ? -35.031 22.609 38.281 1 86.06 207 PRO B N 1
ATOM 8741 C CA . PRO B 1 207 ? -34.906 21.984 39.625 1 86.06 207 PRO B CA 1
ATOM 8742 C C . PRO B 1 207 ? -33.812 22.609 40.438 1 86.06 207 PRO B C 1
ATOM 8744 O O . PRO B 1 207 ? -32.844 23.125 39.906 1 86.06 207 PRO B O 1
ATOM 8747 N N . SER B 1 208 ? -33.969 22.703 41.688 1 87.69 208 SER B N 1
ATOM 8748 C CA . SER B 1 208 ? -33.062 23.406 42.594 1 87.69 208 SER B CA 1
ATOM 8749 C C . SER B 1 208 ? -31.656 22.859 42.5 1 87.69 208 SER B C 1
ATOM 8751 O O . SER B 1 208 ? -30.688 23.609 42.625 1 87.69 208 SER B O 1
ATOM 8753 N N . TRP B 1 209 ? -31.562 21.562 42.281 1 89.31 209 TRP B N 1
ATOM 8754 C CA . TRP B 1 209 ? -30.219 21 42.219 1 89.31 209 TRP B CA 1
ATOM 8755 C C . TRP B 1 209 ? -29.5 21.484 40.969 1 89.31 209 TRP B C 1
ATOM 8757 O O . TRP B 1 209 ? -28.281 21.75 41.031 1 89.31 209 TRP B O 1
ATOM 8767 N N . LEU B 1 210 ? -30.141 21.641 39.938 1 87.81 210 LEU B N 1
ATOM 8768 C CA . LEU B 1 210 ? -29.547 22.109 38.688 1 87.81 210 LEU B CA 1
ATOM 8769 C C . LEU B 1 210 ? -29.203 23.594 38.75 1 87.81 210 LEU B C 1
ATOM 8771 O O . LEU B 1 210 ? -28.172 24.031 38.25 1 87.81 210 LEU B O 1
ATOM 8775 N N . THR B 1 211 ? -30.047 24.297 39.438 1 90.31 211 THR B N 1
ATOM 8776 C CA . THR B 1 211 ? -29.797 25.734 39.625 1 90.31 211 THR B CA 1
ATOM 8777 C C . THR B 1 211 ? -28.562 25.953 40.5 1 90.31 211 THR B C 1
ATOM 8779 O O . THR B 1 211 ? -27.719 26.781 40.219 1 90.31 211 THR B O 1
ATOM 8782 N N . MET B 1 212 ? -28.469 25.141 41.531 1 91.19 212 MET B N 1
ATOM 8783 C CA . MET B 1 212 ? -27.312 25.266 42.438 1 91.19 212 MET B CA 1
ATOM 8784 C C . MET B 1 212 ? -26.031 24.844 41.719 1 91.19 212 MET B C 1
ATOM 8786 O O . MET B 1 212 ? -24.984 25.469 41.906 1 91.19 212 MET B O 1
ATOM 8790 N N . SER B 1 213 ? -26.172 23.844 40.938 1 91.56 213 SER B N 1
ATOM 8791 C CA . SER B 1 213 ? -24.984 23.391 40.219 1 91.56 213 SER B CA 1
ATOM 8792 C C . SER B 1 213 ? -24.516 24.422 39.219 1 91.56 213 SER B C 1
ATOM 8794 O O . SER B 1 213 ? -23.312 24.594 39 1 91.56 213 SER B O 1
ATOM 8796 N N . ARG B 1 214 ? -25.375 25.125 38.562 1 91.31 214 ARG B N 1
ATOM 8797 C CA . ARG B 1 214 ? -25.016 26.156 37.625 1 91.31 214 ARG B CA 1
ATOM 8798 C C . ARG B 1 214 ? -24.359 27.344 38.312 1 91.31 214 ARG B C 1
ATOM 8800 O O . ARG B 1 214 ? -23.359 27.875 37.812 1 91.31 214 ARG B O 1
ATOM 8807 N N . ILE B 1 215 ? -24.906 27.703 39.406 1 91.75 215 ILE B N 1
ATOM 8808 C CA . ILE B 1 215 ? -24.375 28.859 40.125 1 91.75 215 ILE B CA 1
ATOM 8809 C C . ILE B 1 215 ? -23.016 28.531 40.719 1 91.75 215 ILE B C 1
ATOM 8811 O O . ILE B 1 215 ? -22.078 29.312 40.625 1 91.75 215 ILE B O 1
ATOM 8815 N N . VAL B 1 216 ? -22.922 27.344 41.312 1 93.38 216 VAL B N 1
ATOM 8816 C CA . VAL B 1 216 ? -21.656 26.938 41.906 1 93.38 216 VAL B CA 1
ATOM 8817 C C . VAL B 1 216 ? -20.625 26.672 40.812 1 93.38 216 VAL B C 1
ATOM 8819 O O . VAL B 1 216 ? -19.484 27.125 40.906 1 93.38 216 VAL B O 1
ATOM 8822 N N . GLY B 1 217 ? -21.016 25.953 39.875 1 92.44 217 GLY B N 1
ATOM 8823 C CA . GLY B 1 217 ? -20.109 25.688 38.781 1 92.44 217 GLY B CA 1
ATOM 8824 C C . GLY B 1 217 ? -19.656 26.953 38.062 1 92.44 217 GLY B C 1
ATOM 8825 O O . GLY B 1 217 ? -18.484 27.094 37.719 1 92.44 217 GLY B O 1
ATOM 8826 N N . GLY B 1 218 ? -20.547 27.797 37.781 1 92.56 218 GLY B N 1
ATOM 8827 C CA . GLY B 1 218 ? -20.203 29.078 37.188 1 92.56 218 GLY B CA 1
ATOM 8828 C C . GLY B 1 218 ? -19.297 29.922 38.031 1 92.56 218 GLY B C 1
ATOM 8829 O O . GLY B 1 218 ? -18.359 30.547 37.531 1 92.56 218 GLY B O 1
ATOM 8830 N N . SER B 1 219 ? -19.516 29.891 39.312 1 93.69 219 SER B N 1
ATOM 8831 C CA . SER B 1 219 ? -18.672 30.672 40.219 1 93.69 219 SER B CA 1
ATOM 8832 C C . SER B 1 219 ? -17.266 30.109 40.281 1 93.69 219 SER B C 1
ATOM 8834 O O . SER B 1 219 ? -16.297 30.859 40.375 1 93.69 219 SER B O 1
ATOM 8836 N N . ILE B 1 220 ? -17.172 28.859 40.219 1 93.38 220 ILE B N 1
ATOM 8837 C CA . ILE B 1 220 ? -15.852 28.219 40.219 1 93.38 220 ILE B CA 1
ATOM 8838 C C . ILE B 1 220 ? -15.078 28.625 38.969 1 93.38 220 ILE B C 1
ATOM 8840 O O . ILE B 1 220 ? -13.883 28.906 39.062 1 93.38 220 ILE B O 1
ATOM 8844 N N . LEU B 1 221 ? -15.75 28.688 37.875 1 93.12 221 LEU B N 1
ATOM 8845 C CA . LEU B 1 221 ? -15.094 29.078 36.625 1 93.12 221 LEU B CA 1
ATOM 8846 C C . LEU B 1 221 ? -14.648 30.531 36.688 1 93.12 221 LEU B C 1
ATOM 8848 O O . LEU B 1 221 ? -13.562 30.875 36.188 1 93.12 221 LEU B O 1
ATOM 8852 N N . ILE B 1 222 ? -15.406 31.312 37.312 1 93.62 222 ILE B N 1
ATOM 8853 C CA . ILE B 1 222 ? -15.078 32.75 37.406 1 93.62 222 ILE B CA 1
ATOM 8854 C C . ILE B 1 222 ? -13.891 32.906 38.344 1 93.62 222 ILE B C 1
ATOM 8856 O O . ILE B 1 222 ? -12.977 33.688 38.062 1 93.62 222 ILE B O 1
ATOM 8860 N N . LEU B 1 223 ? -13.898 32.188 39.438 1 92.38 223 LEU B N 1
ATOM 8861 C CA . LEU B 1 223 ? -12.781 32.25 40.375 1 92.38 223 LEU B CA 1
ATOM 8862 C C . LEU B 1 223 ? -11.5 31.734 39.719 1 92.38 223 LEU B C 1
ATOM 8864 O O . LEU B 1 223 ? -10.414 32.281 39.969 1 92.38 223 LEU B O 1
ATOM 8868 N N . PHE B 1 224 ? -11.664 30.734 39.031 1 89 224 PHE B N 1
ATOM 8869 C CA . PHE B 1 224 ? -10.508 30.203 38.312 1 89 224 PHE B CA 1
ATOM 8870 C C . PHE B 1 224 ? -9.977 31.219 37.312 1 89 224 PHE B C 1
ATOM 8872 O O . PHE B 1 224 ? -8.766 31.375 37.156 1 89 224 PHE B O 1
ATOM 8879 N N . ASN B 1 225 ? -10.836 31.812 36.531 1 90.81 225 ASN B N 1
ATOM 8880 C CA . ASN B 1 225 ? -10.445 32.875 35.625 1 90.81 225 ASN B CA 1
ATOM 8881 C C . ASN B 1 225 ? -9.703 34 36.312 1 90.81 225 ASN B C 1
ATOM 8883 O O . ASN B 1 225 ? -8.688 34.5 35.812 1 90.81 225 ASN B O 1
ATOM 8887 N N . TYR B 1 226 ? -10.211 34.312 37.438 1 88.5 226 TYR B N 1
ATOM 8888 C CA . TYR B 1 226 ? -9.578 35.375 38.219 1 88.5 226 TYR B CA 1
ATOM 8889 C C . TYR B 1 226 ? -8.18 34.938 38.656 1 88.5 226 TYR B C 1
ATOM 8891 O O . TYR B 1 226 ? -7.234 35.75 38.594 1 88.5 226 TYR B O 1
ATOM 8899 N N . TRP B 1 227 ? -8.047 33.781 39.062 1 86.81 227 TRP B N 1
ATOM 8900 C CA . TRP B 1 227 ? -6.754 33.25 39.5 1 86.81 227 TRP B CA 1
ATOM 8901 C C . TRP B 1 227 ? -5.77 33.25 38.344 1 86.81 227 TRP B C 1
ATOM 8903 O O . TRP B 1 227 ? -4.602 33.625 38.5 1 86.81 227 TRP B O 1
ATOM 8913 N N . VAL B 1 228 ? -6.199 32.844 37.156 1 87.25 228 VAL B N 1
ATOM 8914 C CA . VAL B 1 228 ? -5.34 32.75 35.969 1 87.25 228 VAL B CA 1
ATOM 8915 C C . VAL B 1 228 ? -4.871 34.156 35.562 1 87.25 228 VAL B C 1
ATOM 8917 O O . VAL B 1 228 ? -3.686 34.375 35.312 1 87.25 228 VAL B O 1
ATOM 8920 N N . LYS B 1 229 ? -5.746 35.094 35.594 1 86.12 229 LYS B N 1
ATOM 8921 C CA . LYS B 1 229 ? -5.414 36.438 35.125 1 86.12 229 LYS B CA 1
ATOM 8922 C C . LYS B 1 229 ? -4.5 37.125 36.125 1 86.12 229 LYS B C 1
ATOM 8924 O O . LYS B 1 229 ? -3.592 37.875 35.75 1 86.12 229 LYS B O 1
ATOM 8929 N N . VAL B 1 230 ? -4.719 36.844 37.344 1 84.5 230 VAL B N 1
ATOM 8930 C CA . VAL B 1 230 ? -3.885 37.469 38.375 1 84.5 230 VAL B CA 1
ATOM 8931 C C . VAL B 1 230 ? -2.49 36.844 38.344 1 84.5 230 VAL B C 1
ATOM 8933 O O . VAL B 1 230 ? -1.486 37.562 38.438 1 84.5 230 VAL B O 1
ATOM 8936 N N . ASN B 1 231 ? -2.463 35.625 38.25 1 83.62 231 ASN B N 1
ATOM 8937 C CA . ASN B 1 231 ? -1.17 34.938 38.156 1 83.62 231 ASN B CA 1
ATOM 8938 C C . ASN B 1 231 ? -0.407 35.344 36.906 1 83.62 231 ASN B C 1
ATOM 8940 O O . ASN B 1 231 ? 0.817 35.469 36.938 1 83.62 231 ASN B O 1
ATOM 8944 N N . ALA B 1 232 ? -1.082 35.406 35.844 1 83.75 232 ALA B N 1
ATOM 8945 C CA . ALA B 1 232 ? -0.442 35.844 34.594 1 83.75 232 ALA B CA 1
ATOM 8946 C C . ALA B 1 232 ? 0.074 37.281 34.719 1 83.75 232 ALA B C 1
ATOM 8948 O O . ALA B 1 232 ? 1.18 37.562 34.25 1 83.75 232 ALA B O 1
ATOM 8949 N N . HIS B 1 233 ? -0.738 38.125 35.344 1 80.56 233 HIS B N 1
ATOM 8950 C CA . HIS B 1 233 ? -0.351 39.531 35.5 1 80.56 233 HIS B CA 1
ATOM 8951 C C . HIS B 1 233 ? 0.866 39.688 36.406 1 80.56 233 HIS B C 1
ATOM 8953 O O . HIS B 1 233 ? 1.714 40.531 36.188 1 80.56 233 HIS B O 1
ATOM 8959 N N . ASN B 1 234 ? 0.903 38.812 37.344 1 79.25 234 ASN B N 1
ATOM 8960 C CA . ASN B 1 234 ? 2.031 38.844 38.25 1 79.25 234 ASN B CA 1
ATOM 8961 C C . ASN B 1 234 ? 3.312 38.344 37.594 1 79.25 234 ASN B C 1
ATOM 8963 O O . ASN B 1 234 ? 4.41 38.781 37.969 1 79.25 234 ASN B O 1
ATOM 8967 N N . THR B 1 235 ? 3.139 37.5 36.688 1 79.06 235 THR B N 1
ATOM 8968 C CA . THR B 1 235 ? 4.301 36.938 36.031 1 79.06 235 THR B CA 1
ATOM 8969 C C . THR B 1 235 ? 4.832 37.875 34.969 1 79.06 235 THR B C 1
ATOM 8971 O O . THR B 1 235 ? 6.043 38.094 34.844 1 79.06 235 THR B O 1
ATOM 8974 N N . ILE B 1 236 ? 3.963 38.438 34.125 1 77.88 236 ILE B N 1
ATOM 8975 C CA . ILE B 1 236 ? 4.414 39.281 33 1 77.88 236 ILE B CA 1
ATOM 8976 C C . ILE B 1 236 ? 4.426 40.75 33.406 1 77.88 236 ILE B C 1
ATOM 8978 O O . ILE B 1 236 ? 5.066 41.562 32.75 1 77.88 236 ILE B O 1
ATOM 8982 N N . LYS B 1 237 ? 3.844 41.094 34.5 1 76.56 237 LYS B N 1
ATOM 8983 C CA . LYS B 1 237 ? 3.797 42.438 35.031 1 76.56 237 LYS B CA 1
ATOM 8984 C C . LYS B 1 237 ? 3.098 43.406 34.062 1 76.56 237 LYS B C 1
ATOM 8986 O O . LYS B 1 237 ? 2.52 42.969 33.062 1 76.56 237 LYS B O 1
ATOM 8991 N N . ASP B 1 238 ? 3.045 44.625 34.25 1 79.62 238 ASP B N 1
ATOM 8992 C CA . ASP B 1 238 ? 2.297 45.625 33.5 1 79.62 238 ASP B CA 1
ATOM 8993 C C . ASP B 1 238 ? 2.898 45.844 32.094 1 79.62 238 ASP B C 1
ATOM 8995 O O . ASP B 1 238 ? 2.184 46.156 31.156 1 79.62 238 ASP B O 1
ATOM 8999 N N . TYR B 1 239 ? 4.109 45.562 32 1 81.75 239 TYR B N 1
ATOM 9000 C CA . TYR B 1 239 ? 4.805 45.781 30.734 1 81.75 239 TYR B CA 1
ATOM 9001 C C . TYR B 1 239 ? 4.227 44.906 29.641 1 81.75 239 TYR B C 1
ATOM 9003 O O . TYR B 1 239 ? 3.863 45.375 28.562 1 81.75 239 TYR B O 1
ATOM 9011 N N . ALA B 1 240 ? 4.102 43.656 29.906 1 82.06 240 ALA B N 1
ATOM 9012 C CA . ALA B 1 240 ? 3.633 42.75 28.891 1 82.06 240 ALA B CA 1
ATOM 9013 C C . ALA B 1 240 ? 2.111 42.75 28.781 1 82.06 240 ALA B C 1
ATOM 9015 O O . ALA B 1 240 ? 1.554 42.469 27.719 1 82.06 240 ALA B O 1
ATOM 9016 N N . TRP B 1 241 ? 1.49 43.188 29.828 1 83.25 241 TRP B N 1
ATOM 9017 C CA . TRP B 1 241 ? 0.033 43.25 29.828 1 83.25 241 TRP B CA 1
ATOM 9018 C C . TRP B 1 241 ? -0.459 44.312 28.844 1 83.25 241 TRP B C 1
ATOM 9020 O O . TRP B 1 241 ? -1.466 44.125 28.156 1 83.25 241 TRP B O 1
ATOM 9030 N N . TYR B 1 242 ? 0.221 45.375 28.797 1 88.69 242 TYR B N 1
ATOM 9031 C CA . TYR B 1 242 ? -0.162 46.469 27.906 1 88.69 242 TYR B CA 1
ATOM 9032 C C . TYR B 1 242 ? 0.669 46.469 26.625 1 88.69 242 TYR B C 1
ATOM 9034 O O . TYR B 1 242 ? 0.958 47.531 26.062 1 88.69 242 TYR B O 1
ATOM 9042 N N . TRP B 1 243 ? 1.138 45.344 26.234 1 90.44 243 TRP B N 1
ATOM 9043 C CA . TRP B 1 243 ? 1.893 45.188 25 1 90.44 243 TRP B CA 1
ATOM 9044 C C . TRP B 1 243 ? 3.066 46.156 24.938 1 90.44 243 TRP B C 1
ATOM 9046 O O . TRP B 1 243 ? 3.291 46.812 23.922 1 90.44 243 TRP B O 1
ATOM 9056 N N . GLY B 1 244 ? 3.727 46.312 25.969 1 87.56 244 GLY B N 1
ATOM 9057 C CA . GLY B 1 244 ? 4.898 47.188 26 1 87.56 244 GLY B CA 1
ATOM 9058 C C . GLY B 1 244 ? 6.004 46.719 25.062 1 87.56 244 GLY B C 1
ATOM 9059 O O . GLY B 1 244 ? 6.816 47.531 24.625 1 87.56 244 GLY B O 1
ATOM 9060 N N . ASP B 1 245 ? 5.953 45.469 24.719 1 86.81 245 ASP B N 1
ATOM 9061 C CA . ASP B 1 245 ? 6.992 44.906 23.875 1 86.81 245 ASP B CA 1
ATOM 9062 C C . ASP B 1 245 ? 6.898 45.438 22.453 1 86.81 245 ASP B C 1
ATOM 9064 O O . ASP B 1 245 ? 7.844 45.312 21.672 1 86.81 245 ASP B O 1
ATOM 9068 N N . PHE B 1 246 ? 5.801 46 22.109 1 90.12 246 PHE B N 1
ATOM 9069 C CA . PHE B 1 246 ? 5.641 46.594 20.781 1 90.12 246 PHE B CA 1
ATOM 9070 C C . PHE B 1 246 ? 6.348 47.938 20.688 1 90.12 246 PHE B C 1
ATOM 9072 O O . PHE B 1 246 ? 6.605 48.438 19.594 1 90.12 246 PHE B O 1
ATOM 9079 N N . PHE B 1 247 ? 6.695 48.531 21.812 1 89.56 247 PHE B N 1
ATOM 9080 C CA . PHE B 1 247 ? 7.277 49.844 21.844 1 89.56 247 PHE B CA 1
ATOM 9081 C C . PHE B 1 247 ? 8.742 49.812 22.266 1 89.56 247 PHE B C 1
ATOM 9083 O O . PHE B 1 247 ? 9.578 50.5 21.703 1 89.56 247 PHE B O 1
ATOM 9090 N N . PHE B 1 248 ? 9 49.094 23.297 1 85.81 248 PHE B N 1
ATOM 9091 C CA . PHE B 1 248 ? 10.375 48.938 23.75 1 85.81 248 PHE B CA 1
ATOM 9092 C C . PHE B 1 248 ? 10.602 47.562 24.375 1 85.81 248 PHE B C 1
ATOM 9094 O O . PHE B 1 248 ? 9.641 46.844 24.688 1 85.81 248 PHE B O 1
ATOM 9101 N N . ARG B 1 249 ? 11.883 47.156 24.469 1 83.75 249 ARG B N 1
ATOM 9102 C CA . ARG B 1 249 ? 12.234 45.875 25.031 1 83.75 249 ARG B CA 1
ATOM 9103 C C . ARG B 1 249 ? 12.852 46.031 26.422 1 83.75 249 ARG B C 1
ATOM 9105 O O . ARG B 1 249 ? 13.625 46.969 26.656 1 83.75 249 ARG B O 1
ATOM 9112 N N . GLN B 1 250 ? 12.312 45.188 27.172 1 77 250 GLN B N 1
ATOM 9113 C CA . GLN B 1 250 ? 12.945 45.156 28.484 1 77 250 GLN B CA 1
ATOM 9114 C C . GLN B 1 250 ? 14.117 44.188 28.531 1 77 250 GLN B C 1
ATOM 9116 O O . GLN B 1 250 ? 13.984 43.031 28.094 1 77 250 GLN B O 1
ATOM 9121 N N . ILE B 1 251 ? 15.352 44.531 28.625 1 60.62 251 ILE B N 1
ATOM 9122 C CA . ILE B 1 251 ? 16.609 43.812 28.516 1 60.62 251 ILE B CA 1
ATOM 9123 C C . ILE B 1 251 ? 16.531 42.531 29.359 1 60.62 251 ILE B C 1
ATOM 9125 O O . ILE B 1 251 ? 17.047 41.5 28.953 1 60.62 251 ILE B O 1
ATOM 9129 N N . ASN B 1 252 ? 15.969 42.531 30.469 1 52.38 252 ASN B N 1
ATOM 9130 C CA . ASN B 1 252 ? 15.977 41.312 31.266 1 52.38 252 ASN B CA 1
ATOM 9131 C C . ASN B 1 252 ? 15.047 40.25 30.688 1 52.38 252 ASN B C 1
ATOM 9133 O O . ASN B 1 252 ? 15.086 39.094 31.109 1 52.38 252 ASN B O 1
ATOM 9137 N N . ASN B 1 253 ? 14.344 40.656 29.672 1 54.72 253 ASN B N 1
ATOM 9138 C CA . ASN B 1 253 ? 13.367 39.656 29.203 1 54.72 253 ASN B CA 1
ATOM 9139 C C . ASN B 1 253 ? 13.695 39.188 27.797 1 54.72 253 ASN B C 1
ATOM 9141 O O . ASN B 1 253 ? 13 39.531 26.844 1 54.72 253 ASN B O 1
ATOM 9145 N N . GLU B 1 254 ? 14.844 38.75 27.594 1 53.12 254 GLU B N 1
ATOM 9146 C CA . GLU B 1 254 ? 15.219 38.281 26.266 1 53.12 254 GLU B CA 1
ATOM 9147 C C . GLU B 1 254 ? 14.375 37.062 25.859 1 53.12 254 GLU B C 1
ATOM 9149 O O . GLU B 1 254 ? 14.148 36.844 24.656 1 53.12 254 GLU B O 1
ATOM 9154 N N . GLU B 1 255 ? 13.906 36.312 26.891 1 59.84 255 GLU B N 1
ATOM 9155 C CA . GLU B 1 255 ? 13.109 35.156 26.578 1 59.84 255 GLU B CA 1
ATOM 9156 C C . GLU B 1 255 ? 11.719 35.219 27.203 1 59.84 255 GLU B C 1
ATOM 9158 O O . GLU B 1 255 ? 11.523 35.938 28.188 1 59.84 255 GLU B O 1
ATOM 9163 N N . LEU B 1 256 ? 10.797 34.719 26.422 1 64.19 256 LEU B N 1
ATOM 9164 C CA . LEU B 1 256 ? 9.453 34.656 26.984 1 64.19 256 LEU B CA 1
ATOM 9165 C C . LEU B 1 256 ? 9.453 33.938 28.328 1 64.19 256 LEU B C 1
ATOM 9167 O O . LEU B 1 256 ? 10.164 32.938 28.516 1 64.19 256 LEU B O 1
ATOM 9171 N N . ILE B 1 257 ? 9.102 34.562 29.375 1 61.06 257 ILE B N 1
ATOM 9172 C CA . ILE B 1 257 ? 9.047 33.969 30.719 1 61.06 257 ILE B CA 1
ATOM 9173 C C . ILE B 1 257 ? 7.949 32.906 30.766 1 61.06 257 ILE B C 1
ATOM 9175 O O . ILE B 1 257 ? 6.793 33.188 30.453 1 61.06 257 ILE B O 1
ATOM 9179 N N . PHE B 1 258 ? 8.344 31.688 30.828 1 62 258 PHE B N 1
ATOM 9180 C CA . PHE B 1 258 ? 7.371 30.609 30.953 1 62 258 PHE B CA 1
ATOM 9181 C C . PHE B 1 258 ? 7.23 30.172 32.406 1 62 258 PHE B C 1
ATOM 9183 O O . PHE B 1 258 ? 7.645 29.078 32.781 1 62 258 PHE B O 1
ATOM 9190 N N . ASP B 1 259 ? 6.84 31.094 33.312 1 67.94 259 ASP B N 1
ATOM 9191 C CA . ASP B 1 259 ? 6.664 30.719 34.719 1 67.94 259 ASP B CA 1
ATOM 9192 C C . ASP B 1 259 ? 5.184 30.734 35.094 1 67.94 259 ASP B C 1
ATOM 9194 O O . ASP B 1 259 ? 4.387 31.453 34.5 1 67.94 259 ASP B O 1
ATOM 9198 N N . GLY B 1 260 ? 4.863 29.797 35.938 1 71.75 260 GLY B N 1
ATOM 9199 C CA . GLY B 1 260 ? 3.512 29.75 36.469 1 71.75 260 GLY B CA 1
ATOM 9200 C C . GLY B 1 260 ? 2.496 29.203 35.5 1 71.75 260 GLY B C 1
ATOM 9201 O O . GLY B 1 260 ? 2.672 28.109 34.969 1 71.75 260 GLY B O 1
ATOM 9202 N N . VAL B 1 261 ? 1.551 30.125 35.25 1 79.44 261 VAL B N 1
ATOM 9203 C CA . VAL B 1 261 ? 0.431 29.688 34.438 1 79.44 261 VAL B CA 1
ATOM 9204 C C . VAL B 1 261 ? 0.893 29.531 32.969 1 79.44 261 VAL B C 1
ATOM 9206 O O . VAL B 1 261 ? 0.298 28.781 32.219 1 79.44 261 VAL B O 1
ATOM 9209 N N . PHE B 1 262 ? 1.939 30.188 32.688 1 76.06 262 PHE B N 1
ATOM 9210 C CA . PHE B 1 262 ? 2.453 30.109 31.312 1 76.06 262 PHE B CA 1
ATOM 9211 C C . PHE B 1 262 ? 3.123 28.766 31.062 1 76.06 262 PHE B C 1
ATOM 9213 O O . PHE B 1 262 ? 3.344 28.391 29.906 1 76.06 262 PHE B O 1
ATOM 9220 N N . GLU B 1 263 ? 3.424 28.125 32.094 1 75.5 263 GLU B N 1
ATOM 9221 C CA . GLU B 1 263 ? 3.977 26.766 31.969 1 75.5 263 GLU B CA 1
ATOM 9222 C C . GLU B 1 263 ? 2.873 25.75 31.75 1 75.5 263 GLU B C 1
ATOM 9224 O O . GLU B 1 263 ? 3.119 24.672 31.172 1 75.5 263 GLU B O 1
ATOM 9229 N N . MET B 1 264 ? 1.727 26.156 32.156 1 77.38 264 MET B N 1
ATOM 9230 C CA . MET B 1 264 ? 0.616 25.203 32.094 1 77.38 264 MET B CA 1
ATOM 9231 C C . MET B 1 264 ? -0.134 25.344 30.781 1 77.38 264 MET B C 1
ATOM 9233 O O . MET B 1 264 ? -0.618 24.359 30.219 1 77.38 264 MET B O 1
ATOM 9237 N N . PHE B 1 265 ? -0.265 26.594 30.406 1 76.88 265 PHE B N 1
ATOM 9238 C CA . PHE B 1 265 ? -1.086 26.844 29.234 1 76.88 265 PHE B CA 1
ATOM 9239 C C . PHE B 1 265 ? -0.379 27.797 28.266 1 76.88 265 PHE B C 1
ATOM 9241 O O . PHE B 1 265 ? 0.349 28.688 28.703 1 76.88 265 PHE B O 1
ATOM 9248 N N . PRO B 1 266 ? -0.702 27.406 27.016 1 75.75 266 PRO B N 1
ATOM 9249 C CA . PRO B 1 266 ? -0.193 28.391 26.062 1 75.75 266 PRO B CA 1
ATOM 9250 C C . PRO B 1 266 ? -0.974 29.703 26.094 1 75.75 266 PRO B C 1
ATOM 9252 O O . PRO B 1 266 ? -2.207 29.703 26.031 1 75.75 266 PRO B O 1
ATOM 9255 N N . HIS B 1 267 ? -0.411 30.766 26.172 1 77.62 267 HIS B N 1
ATOM 9256 C CA . HIS B 1 267 ? -1.039 32.062 26.219 1 77.62 267 HIS B CA 1
ATOM 9257 C C . HIS B 1 267 ? -2.246 32.094 27.156 1 77.62 267 HIS B C 1
ATOM 9259 O O . 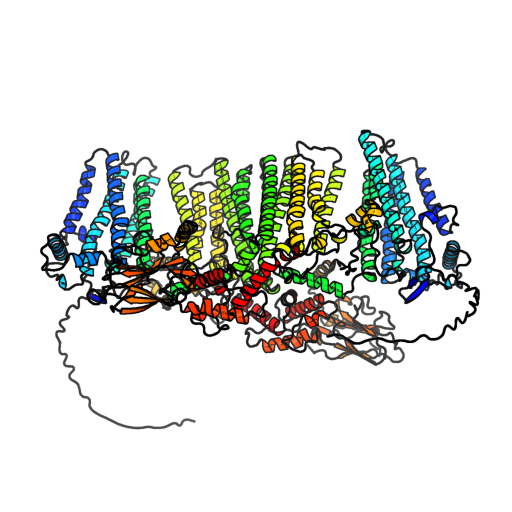HIS B 1 267 ? -3.369 32.344 26.719 1 77.62 267 HIS B O 1
ATOM 9265 N N . PRO B 1 268 ? -2.092 31.844 28.328 1 81.06 268 PRO B N 1
ATOM 9266 C CA . PRO B 1 268 ? -3.184 31.656 29.281 1 81.06 268 PRO B CA 1
ATOM 9267 C C . PRO B 1 268 ? -4.137 32.844 29.344 1 81.06 268 PRO B C 1
ATOM 9269 O O . PRO B 1 268 ? -5.328 32.688 29.609 1 81.06 268 PRO B O 1
ATOM 9272 N N . MET B 1 269 ? -3.699 34 29.016 1 84.5 269 MET B N 1
ATOM 9273 C CA . MET B 1 269 ? -4.551 35.188 29.094 1 84.5 269 MET B CA 1
ATOM 9274 C C . MET B 1 269 ? -5.594 35.188 27.984 1 84.5 269 MET B C 1
ATOM 9276 O O . MET B 1 269 ? -6.68 35.75 28.141 1 84.5 269 MET B O 1
ATOM 9280 N N . TYR B 1 270 ? -5.281 34.594 26.969 1 83.75 270 TYR B N 1
ATOM 9281 C CA . TYR B 1 270 ? -6.172 34.625 25.812 1 83.75 270 TYR B CA 1
ATOM 9282 C C . TYR B 1 270 ? -6.922 33.312 25.656 1 83.75 270 TYR B C 1
ATOM 9284 O O . TYR B 1 270 ? -7.949 33.25 24.969 1 83.75 270 TYR B O 1
ATOM 9292 N N . SER B 1 271 ? -6.418 32.312 26.297 1 82.31 271 SER B N 1
ATOM 9293 C CA . SER B 1 271 ? -7.055 31.016 26.141 1 82.31 271 SER B CA 1
ATOM 9294 C C . SER B 1 271 ? -7.91 30.672 27.359 1 82.31 271 SER B C 1
ATOM 9296 O O . SER B 1 271 ? -9.094 31.031 27.406 1 82.31 271 SER B O 1
ATOM 9298 N N . VAL B 1 272 ? -7.254 30.234 28.422 1 80.94 272 VAL B N 1
ATOM 9299 C CA . VAL B 1 272 ? -7.969 29.812 29.625 1 80.94 272 VAL B CA 1
ATOM 9300 C C . VAL B 1 272 ? -8.5 31.031 30.375 1 80.94 272 VAL B C 1
ATOM 9302 O O . VAL B 1 272 ? -9.43 30.906 31.172 1 80.94 272 VAL B O 1
ATOM 9305 N N . GLY B 1 273 ? -7.98 32.156 29.984 1 81.12 273 GLY B N 1
ATOM 9306 C CA . GLY B 1 273 ? -8.422 33.375 30.641 1 81.12 273 GLY B CA 1
ATOM 9307 C C . GLY B 1 273 ? -9.844 33.75 30.266 1 81.12 273 GLY B C 1
ATOM 9308 O O . GLY B 1 273 ? -10.438 34.625 30.906 1 81.12 273 GLY B O 1
ATOM 9309 N N . TYR B 1 274 ? -10.422 33.156 29.359 1 87.62 274 TYR B N 1
ATOM 9310 C CA . TYR B 1 274 ? -11.781 33.5 28.953 1 87.62 274 TYR B CA 1
ATOM 9311 C C . TYR B 1 274 ? -12.773 32.469 29.484 1 87.62 274 TYR B C 1
ATOM 9313 O O . TYR B 1 274 ? -13.961 32.5 29.141 1 87.62 274 TYR B O 1
ATOM 9321 N N . VAL B 1 275 ? -12.352 31.578 30.328 1 88.56 275 VAL B N 1
ATOM 9322 C CA . VAL B 1 275 ? -13.227 30.562 30.906 1 88.56 275 VAL B CA 1
ATOM 9323 C C . VAL B 1 275 ? -14.273 31.234 31.797 1 88.56 275 VAL B C 1
ATOM 9325 O O . VAL B 1 275 ? -15.375 30.703 31.984 1 88.56 275 VAL B O 1
ATOM 9328 N N . GLY B 1 276 ? -13.992 32.375 32.375 1 91.38 276 GLY B N 1
ATOM 9329 C CA . GLY B 1 276 ? -14.938 33.125 33.188 1 91.38 276 GLY B CA 1
ATOM 9330 C C . GLY B 1 276 ? -16.172 33.562 32.406 1 91.38 276 GLY B C 1
ATOM 9331 O O . GLY B 1 276 ? -17.281 33.531 32.969 1 91.38 276 GLY B O 1
ATOM 9332 N N . TYR B 1 277 ? -15.953 33.938 31.094 1 92.69 277 TYR B N 1
ATOM 9333 C CA . TYR B 1 277 ? -17.078 34.344 30.25 1 92.69 277 TYR B CA 1
ATOM 9334 C C . TYR B 1 277 ? -18.078 33.188 30.141 1 92.69 277 TYR B C 1
ATOM 9336 O O . TYR B 1 277 ? -19.297 33.406 30.141 1 92.69 277 TYR B O 1
ATOM 9344 N N . TYR B 1 278 ? -17.609 32 30.109 1 91.69 278 TYR B N 1
ATOM 9345 C CA . TYR B 1 278 ? -18.484 30.844 30.016 1 91.69 278 TYR B CA 1
ATOM 9346 C C . TYR B 1 278 ? -19.141 30.562 31.359 1 91.69 278 TYR B C 1
ATOM 9348 O O . TYR B 1 278 ? -20.25 30.016 31.422 1 91.69 278 TYR B O 1
ATOM 9356 N N . GLY B 1 279 ? -18.422 30.891 32.438 1 92.31 279 GLY B N 1
ATOM 9357 C CA . GLY B 1 279 ? -19.031 30.797 33.75 1 92.31 279 GLY B CA 1
ATOM 9358 C C . GLY B 1 279 ? -20.234 31.703 33.938 1 92.31 279 GLY B C 1
ATOM 9359 O O . GLY B 1 279 ? -21.266 31.281 34.469 1 92.31 279 GLY B O 1
ATOM 9360 N N . PHE B 1 280 ? -20.141 32.906 33.438 1 94.19 280 PHE B N 1
ATOM 9361 C CA . PHE B 1 280 ? -21.25 33.844 33.5 1 94.19 280 PHE B CA 1
ATOM 9362 C C . PHE B 1 280 ? -22.438 33.344 32.656 1 94.19 280 PHE B C 1
ATOM 9364 O O . PHE B 1 280 ? -23.594 33.531 33.062 1 94.19 280 PHE B O 1
ATOM 9371 N N . ALA B 1 281 ? -22.078 32.75 31.562 1 92.44 281 ALA B N 1
ATOM 9372 C CA . ALA B 1 281 ? -23.125 32.188 30.719 1 92.44 281 ALA B CA 1
ATOM 9373 C C . ALA B 1 281 ? -23.875 31.062 31.422 1 92.44 281 ALA B C 1
ATOM 9375 O O . ALA B 1 281 ? -25.094 30.938 31.297 1 92.44 281 ALA B O 1
ATOM 9376 N N . LEU B 1 282 ? -23.141 30.328 32.156 1 90.5 282 LEU B N 1
ATOM 9377 C CA . LEU B 1 282 ? -23.734 29.219 32.906 1 90.5 282 LEU B CA 1
ATOM 9378 C C . LEU B 1 282 ? -24.672 29.75 34 1 90.5 282 LEU B C 1
ATOM 9380 O O . LEU B 1 282 ? -25.766 29.219 34.188 1 90.5 282 LEU B O 1
ATOM 9384 N N . ILE B 1 283 ? -24.312 30.766 34.656 1 91.25 283 ILE B N 1
ATOM 9385 C CA . ILE B 1 283 ? -25.094 31.312 35.781 1 91.25 283 ILE B CA 1
ATOM 9386 C C . ILE B 1 283 ? -26.344 32 35.25 1 91.25 283 ILE B C 1
ATOM 9388 O O . ILE B 1 283 ? -27.438 31.859 35.812 1 91.25 283 ILE B O 1
ATOM 9392 N N . SER B 1 284 ? -26.281 32.688 34.125 1 90.69 284 SER B N 1
ATOM 9393 C CA . SER B 1 284 ? -27.406 33.406 33.562 1 90.69 284 SER B CA 1
ATOM 9394 C C . SER B 1 284 ? -28.375 32.469 32.875 1 90.69 284 SER B C 1
ATOM 9396 O O . SER B 1 284 ? -29.531 32.844 32.625 1 90.69 284 SER B O 1
ATOM 9398 N N . LYS B 1 285 ? -28.047 31.281 32.625 1 89.38 285 LYS B N 1
ATOM 9399 C CA . LYS B 1 285 ? -28.875 30.328 31.891 1 89.38 285 LYS B CA 1
ATOM 9400 C C . LYS B 1 285 ? -29.422 30.922 30.609 1 89.38 285 LYS B C 1
ATOM 9402 O O . LYS B 1 285 ? -30.641 30.906 30.375 1 89.38 285 LYS B O 1
ATOM 9407 N N . SER B 1 286 ? -28.547 31.625 29.812 1 88.62 286 SER B N 1
ATOM 9408 C CA . SER B 1 286 ? -28.969 32.281 28.594 1 88.62 286 SER B CA 1
ATOM 9409 C C . SER B 1 286 ? -28.062 31.938 2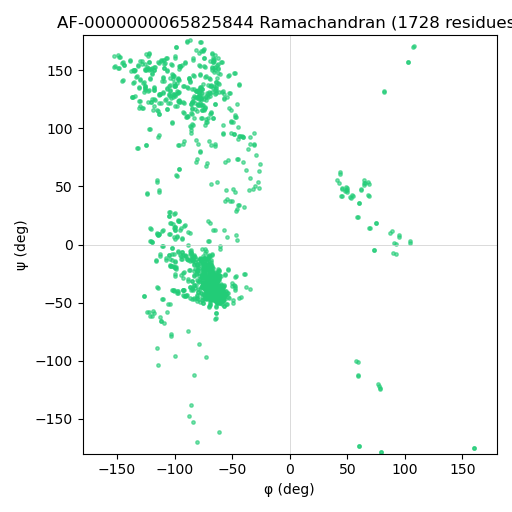7.422 1 88.62 286 SER B C 1
ATOM 9411 O O . SER B 1 286 ? -26.828 31.969 27.547 1 88.62 286 SER B O 1
ATOM 9413 N N . TYR B 1 287 ? -28.656 31.625 26.25 1 89.5 287 TYR B N 1
ATOM 9414 C CA . TYR B 1 287 ? -27.891 31.328 25.047 1 89.5 287 TYR B CA 1
ATOM 9415 C C . TYR B 1 287 ? -27.312 32.594 24.438 1 89.5 287 TYR B C 1
ATOM 9417 O O . TYR B 1 287 ? -26.281 32.531 23.75 1 89.5 287 TYR B O 1
ATOM 9425 N N . ILE B 1 288 ? -27.875 33.688 24.781 1 90.75 288 ILE B N 1
ATOM 9426 C CA . ILE B 1 288 ? -27.359 34.969 24.266 1 90.75 288 ILE B CA 1
ATOM 9427 C C . ILE B 1 288 ? -26.016 35.25 24.891 1 90.75 288 ILE B C 1
ATOM 9429 O O . ILE B 1 288 ? -25.062 35.656 24.203 1 90.75 288 ILE B O 1
ATOM 9433 N N . VAL B 1 289 ? -25.969 35.062 26.188 1 93 289 VAL B N 1
ATOM 9434 C CA . VAL B 1 289 ? -24.719 35.281 26.891 1 93 289 VAL B CA 1
ATOM 9435 C C . VAL B 1 289 ? -23.656 34.312 26.391 1 93 289 VAL B C 1
ATOM 9437 O O . VAL B 1 289 ? -22.484 34.688 26.234 1 93 289 VAL B O 1
ATOM 9440 N N . LEU B 1 290 ? -24.062 33.125 26.141 1 91.44 290 LEU B N 1
ATOM 9441 C CA . LEU B 1 290 ? -23.125 32.125 25.641 1 91.44 290 LEU B CA 1
ATOM 9442 C C . LEU B 1 290 ? -22.609 32.5 24.25 1 91.44 290 LEU B C 1
ATOM 9444 O O . LEU B 1 290 ? -21.406 32.438 24 1 91.44 290 LEU B O 1
ATOM 9448 N N . LEU B 1 291 ? -23.5 32.938 23.422 1 91.5 291 LEU B N 1
ATOM 9449 C CA . LEU B 1 291 ? -23.094 33.344 22.078 1 91.5 291 LEU B CA 1
ATOM 9450 C C . LEU B 1 291 ? -22.172 34.562 22.125 1 91.5 291 LEU B C 1
ATOM 9452 O O . LEU B 1 291 ? -21.234 34.656 21.344 1 91.5 291 LEU B O 1
ATOM 9456 N N . THR B 1 292 ? -22.516 35.406 23 1 93.06 292 THR B N 1
ATOM 9457 C CA . THR B 1 292 ? -21.672 36.594 23.141 1 93.06 292 THR B CA 1
ATOM 9458 C C . THR B 1 292 ? -20.281 36.219 23.672 1 93.06 292 THR B C 1
ATOM 9460 O O . THR B 1 292 ? -19.281 36.781 23.234 1 93.06 292 THR B O 1
ATOM 9463 N N . ALA B 1 293 ? -20.25 35.312 24.594 1 92.88 293 ALA B N 1
ATOM 9464 C CA . ALA B 1 293 ? -18.969 34.844 25.125 1 92.88 293 ALA B CA 1
ATOM 9465 C C . ALA B 1 293 ? -18.141 34.156 24.047 1 92.88 293 ALA B C 1
ATOM 9467 O O . ALA B 1 293 ? -16.938 34.375 23.938 1 92.88 293 ALA B O 1
ATOM 9468 N N . ILE B 1 294 ? -18.812 33.406 23.25 1 90.44 294 ILE B N 1
ATOM 9469 C CA . ILE B 1 294 ? -18.125 32.719 22.156 1 90.44 294 ILE B CA 1
ATOM 9470 C C . ILE B 1 294 ? -17.594 33.719 21.156 1 90.44 294 ILE B C 1
ATOM 9472 O O . ILE B 1 294 ? -16.469 33.625 20.672 1 90.44 294 ILE B O 1
ATOM 9476 N N . PHE B 1 295 ? -18.422 34.656 20.875 1 91.88 295 PHE B N 1
ATOM 9477 C CA . PHE B 1 295 ? -18.031 35.719 19.953 1 91.88 295 PHE B CA 1
ATOM 9478 C C . PHE B 1 295 ? -16.797 36.469 20.469 1 91.88 295 PHE B C 1
ATOM 9480 O O . PHE B 1 295 ? -15.859 36.719 19.719 1 91.88 295 PHE B O 1
ATOM 9487 N N . GLY B 1 296 ? -16.797 36.75 21.641 1 92.06 296 GLY B N 1
ATOM 9488 C CA . GLY B 1 296 ? -15.648 37.438 22.25 1 92.06 296 GLY B CA 1
ATOM 9489 C C . GLY B 1 296 ? -14.391 36.594 22.25 1 92.06 296 GLY B C 1
ATOM 9490 O O . GLY B 1 296 ? -13.305 37.094 21.922 1 92.06 296 GLY B O 1
ATOM 9491 N N . HIS B 1 297 ? -14.547 35.438 22.641 1 89.81 297 HIS B N 1
ATOM 9492 C CA . HIS B 1 297 ? -13.406 34.531 22.688 1 89.81 297 HIS B CA 1
ATOM 9493 C C . HIS B 1 297 ? -12.844 34.281 21.297 1 89.81 297 HIS B C 1
ATOM 9495 O O . HIS B 1 297 ? -11.625 34.188 21.125 1 89.81 297 HIS B O 1
ATOM 9501 N N . PHE B 1 298 ? -13.672 34.156 20.344 1 88.5 298 PHE B N 1
ATOM 9502 C CA . PHE B 1 298 ? -13.266 33.906 18.953 1 88.5 298 PHE B CA 1
ATOM 9503 C C . PHE B 1 298 ? -12.438 35.094 18.438 1 88.5 298 PHE B C 1
ATOM 9505 O O . PHE B 1 298 ? -11.383 34.875 17.828 1 88.5 298 PHE B O 1
ATOM 9512 N N . LEU B 1 299 ? -12.891 36.219 18.656 1 91 299 LEU B N 1
ATOM 9513 C CA . LEU B 1 299 ? -12.172 37.406 18.203 1 91 299 LEU B CA 1
ATOM 9514 C C . LEU B 1 299 ? -10.828 37.531 18.906 1 91 299 LEU B C 1
ATOM 9516 O O . LEU B 1 299 ? -9.859 38 18.328 1 91 299 LEU B O 1
ATOM 9520 N N . GLN B 1 300 ? -10.812 37.062 20.125 1 90.75 300 GLN B N 1
ATOM 9521 C CA . GLN B 1 300 ? -9.555 37.125 20.859 1 90.75 300 GLN B CA 1
ATOM 9522 C C . GLN B 1 300 ? -8.531 36.156 20.266 1 90.75 300 GLN B C 1
ATOM 9524 O O . GLN B 1 300 ? -7.336 36.469 20.219 1 90.75 300 GLN B O 1
ATOM 9529 N N . MET B 1 301 ? -8.992 35.125 19.859 1 88.81 301 MET B N 1
ATOM 9530 C CA . MET B 1 301 ? -8.086 34.156 19.25 1 88.81 301 MET B CA 1
ATOM 9531 C C . MET B 1 301 ? -7.57 34.688 17.906 1 88.81 301 MET B C 1
ATOM 9533 O O . MET B 1 301 ? -6.422 34.438 17.547 1 88.81 301 MET B O 1
ATOM 9537 N N . ILE B 1 302 ? -8.391 35.312 17.234 1 87.12 302 ILE B N 1
ATOM 9538 C CA . ILE B 1 302 ? -7.973 35.906 15.969 1 87.12 302 ILE B CA 1
ATOM 9539 C C . ILE B 1 302 ? -6.898 36.969 16.234 1 87.12 302 ILE B C 1
ATOM 9541 O O . ILE B 1 302 ? -5.91 37.062 15.492 1 87.12 302 ILE B O 1
ATOM 9545 N N . PHE B 1 303 ? -7.109 37.688 17.219 1 91.38 303 PHE B N 1
ATOM 9546 C CA . PHE B 1 303 ? -6.141 38.688 17.625 1 91.38 303 PHE B CA 1
ATOM 9547 C C . PHE B 1 303 ? -4.801 38.062 17.969 1 91.38 303 PHE B C 1
ATOM 9549 O O . PHE B 1 303 ? -3.75 38.562 17.547 1 91.38 303 PHE B O 1
ATOM 9556 N N . LEU B 1 304 ? -4.84 37.062 18.688 1 88.06 304 LEU B N 1
ATOM 9557 C CA . LEU B 1 304 ? -3.621 36.375 19.078 1 88.06 304 LEU B CA 1
ATOM 9558 C C . LEU B 1 304 ? -2.895 35.812 17.859 1 88.06 304 LEU B C 1
ATOM 9560 O O . LEU B 1 304 ? -1.678 35.969 17.734 1 88.06 304 LEU B O 1
ATOM 9564 N N . HIS B 1 305 ? -3.615 35.312 16.984 1 85.88 305 HIS B N 1
ATOM 9565 C CA . HIS B 1 305 ? -3.012 34.594 15.844 1 85.88 305 HIS B CA 1
ATOM 9566 C C . HIS B 1 305 ? -2.445 35.594 14.828 1 85.88 305 HIS B C 1
ATOM 9568 O O . HIS B 1 305 ? -1.364 35.375 14.281 1 85.88 305 HIS B O 1
ATOM 9574 N N . TYR B 1 306 ? -3.068 36.688 14.625 1 86.19 306 TYR B N 1
ATOM 9575 C CA . TYR B 1 306 ? -2.686 37.562 13.523 1 86.19 306 TYR B CA 1
ATOM 9576 C C . TYR B 1 306 ? -1.837 38.719 14.023 1 86.19 306 TYR B C 1
ATOM 9578 O O . TYR B 1 306 ? -1.082 39.312 13.258 1 86.19 306 TYR B O 1
ATOM 9586 N N . ILE B 1 307 ? -1.908 38.969 15.25 1 88.88 307 ILE B N 1
ATOM 9587 C CA . ILE B 1 307 ? -1.218 40.188 15.711 1 88.88 307 ILE B CA 1
ATOM 9588 C C . ILE B 1 307 ? -0.128 39.781 16.703 1 88.88 307 ILE B C 1
ATOM 9590 O O . ILE B 1 307 ? 1.052 40.062 16.484 1 88.88 307 ILE B O 1
ATOM 9594 N N . GLU B 1 308 ? -0.5 39.156 17.719 1 86.38 308 GLU B N 1
ATOM 9595 C CA . GLU B 1 308 ? 0.43 38.906 18.812 1 86.38 308 GLU B CA 1
ATOM 9596 C C . GLU B 1 308 ? 1.476 37.875 18.453 1 86.38 308 GLU B C 1
ATOM 9598 O O . GLU B 1 308 ? 2.67 38.062 18.688 1 86.38 308 GLU B O 1
ATOM 9603 N N . ASN B 1 309 ? 1.058 36.812 17.891 1 84.5 309 ASN B N 1
ATOM 9604 C CA . ASN B 1 309 ? 1.988 35.719 17.609 1 84.5 309 ASN B CA 1
ATOM 9605 C C . ASN B 1 309 ? 3.062 36.156 16.609 1 84.5 309 ASN B C 1
ATOM 9607 O O . ASN B 1 309 ? 4.25 35.906 16.828 1 84.5 309 ASN B O 1
ATOM 9611 N N . PRO B 1 310 ? 2.713 36.75 15.523 1 82.06 310 PRO B N 1
ATOM 9612 C CA . PRO B 1 310 ? 3.752 37.188 14.594 1 82.06 310 PRO B CA 1
ATOM 9613 C C . PRO B 1 310 ? 4.738 38.156 15.234 1 82.06 310 PRO B C 1
ATOM 9615 O O . PRO B 1 310 ? 5.93 38.125 14.906 1 82.06 310 PRO B O 1
ATOM 9618 N N . HIS B 1 311 ? 4.25 38.969 16.078 1 84.75 311 HIS B N 1
ATOM 9619 C CA . HIS B 1 311 ? 5.137 39.938 16.75 1 84.75 311 HIS B CA 1
ATOM 9620 C C . HIS B 1 311 ? 6.082 39.219 17.719 1 84.75 311 HIS B C 1
ATOM 9622 O O . HIS B 1 311 ? 7.262 39.562 17.797 1 84.75 311 HIS B O 1
ATOM 9628 N N . ILE B 1 312 ? 5.555 38.312 18.422 1 79.81 312 ILE B N 1
ATOM 9629 C CA . ILE B 1 312 ? 6.371 37.531 19.359 1 79.81 312 ILE B CA 1
ATOM 9630 C C . ILE B 1 312 ? 7.441 36.75 18.594 1 79.81 312 ILE B C 1
ATOM 9632 O O . ILE B 1 312 ? 8.594 36.688 19.031 1 79.81 312 ILE B O 1
ATOM 9636 N N . ASP B 1 313 ? 7.059 36.25 17.5 1 76.25 313 ASP B N 1
ATOM 9637 C CA . ASP B 1 313 ? 8.008 35.5 16.688 1 76.25 313 ASP B CA 1
ATOM 9638 C C . ASP B 1 313 ? 9.094 36.406 16.125 1 76.25 313 ASP B C 1
ATOM 9640 O O . ASP B 1 313 ? 10.242 36 15.977 1 76.25 313 ASP B O 1
ATOM 9644 N N . LYS B 1 314 ? 8.727 37.562 15.82 1 75.75 314 LYS B N 1
ATOM 9645 C CA . LYS B 1 314 ? 9.664 38.531 15.266 1 75.75 314 LYS B CA 1
ATOM 9646 C C . LYS B 1 314 ? 10.703 38.938 16.297 1 75.75 314 LYS B C 1
ATOM 9648 O O . LYS B 1 314 ? 11.891 39.062 15.992 1 75.75 314 LYS B O 1
ATOM 9653 N N . ILE B 1 315 ? 10.211 39.094 17.484 1 75.12 315 ILE B N 1
ATOM 9654 C CA . ILE B 1 315 ? 11.094 39.625 18.516 1 75.12 315 ILE B CA 1
ATOM 9655 C C . ILE B 1 315 ? 11.781 38.5 19.266 1 75.12 315 ILE B C 1
ATOM 9657 O O . ILE B 1 315 ? 12.984 38.562 19.547 1 75.12 315 ILE B O 1
ATOM 9661 N N . TYR B 1 316 ? 10.977 37.5 19.594 1 71.31 316 TYR B N 1
ATOM 9662 C CA . TYR B 1 316 ? 11.484 36.438 20.469 1 71.31 316 TYR B CA 1
ATOM 9663 C C . TYR B 1 316 ? 11.656 35.125 19.703 1 71.31 316 TYR B C 1
ATOM 9665 O O . TYR B 1 316 ? 12.102 34.125 20.281 1 71.31 316 TYR B O 1
ATOM 9673 N N . GLY B 1 317 ? 11.336 35.062 18.422 1 68.06 317 GLY B N 1
ATOM 9674 C CA . GLY B 1 317 ? 11.352 33.812 17.656 1 68.06 317 GLY B CA 1
ATOM 9675 C C . GLY B 1 317 ? 12.758 33.344 17.312 1 68.06 317 GLY B C 1
ATOM 9676 O O . GLY B 1 317 ? 13.727 34.094 17.531 1 68.06 317 GLY B O 1
ATOM 9677 N N . PRO B 1 318 ? 12.797 32.031 17 1 67.31 318 PRO B N 1
ATOM 9678 C CA . PRO B 1 318 ? 14.102 31.5 16.609 1 67.31 318 PRO B CA 1
ATOM 9679 C C . PRO B 1 318 ? 14.695 32.188 15.391 1 67.31 318 PRO B C 1
ATOM 9681 O O . PRO B 1 318 ? 13.984 32.875 14.648 1 67.31 318 PRO B O 1
ATOM 9684 N N . SER B 1 319 ? 16.031 32.062 15.328 1 65 319 SER B N 1
ATOM 9685 C CA . SER B 1 319 ? 16.734 32.625 14.195 1 65 319 SER B CA 1
ATOM 9686 C C . SER B 1 319 ? 16.281 32 12.883 1 65 319 SER B C 1
ATOM 9688 O O . SER B 1 319 ? 15.719 30.906 12.875 1 65 319 SER B O 1
ATOM 9690 N N . LYS B 1 320 ? 16.266 32.688 11.883 1 66.25 320 LYS B N 1
ATOM 9691 C CA . LYS B 1 320 ? 15.891 32.219 10.547 1 66.25 320 LYS B CA 1
ATOM 9692 C C . LYS B 1 320 ? 16.594 30.906 10.211 1 66.25 320 LYS B C 1
ATOM 9694 O O . LYS B 1 320 ? 15.992 30.016 9.609 1 66.25 320 LYS B O 1
ATOM 9699 N N . ASN B 1 321 ? 17.797 30.781 10.672 1 64.81 321 ASN B N 1
ATOM 9700 C CA . ASN B 1 321 ? 18.562 29.562 10.398 1 64.81 321 ASN B CA 1
ATOM 9701 C C . ASN B 1 321 ? 17.984 28.359 11.133 1 64.81 321 ASN B C 1
ATOM 9703 O O . ASN B 1 321 ? 17.953 27.266 10.586 1 64.81 321 ASN B O 1
ATOM 9707 N N . GLU B 1 322 ? 17.5 28.641 12.266 1 71.88 322 GLU B N 1
ATOM 9708 C CA . GLU B 1 322 ? 16.938 27.547 13.047 1 71.88 322 GLU B CA 1
ATOM 9709 C C . GLU B 1 322 ? 15.609 27.078 12.461 1 71.88 322 GLU B C 1
ATOM 9711 O O . GLU B 1 322 ? 15.328 25.875 12.43 1 71.88 322 GLU B O 1
ATOM 9716 N N . ILE B 1 323 ? 14.945 28.078 11.945 1 72.44 323 ILE B N 1
ATOM 9717 C CA . ILE B 1 323 ? 13.664 27.734 11.328 1 72.44 323 ILE B CA 1
ATOM 9718 C C . ILE B 1 323 ? 13.906 26.906 10.07 1 72.44 323 ILE B C 1
ATOM 9720 O O . ILE B 1 323 ? 13.195 25.922 9.82 1 72.44 323 ILE B O 1
ATOM 9724 N N . ASN B 1 324 ? 14.898 27.25 9.406 1 71.44 324 ASN B N 1
ATOM 9725 C CA . ASN B 1 324 ? 15.227 26.516 8.188 1 71.44 324 ASN B CA 1
ATOM 9726 C C . ASN B 1 324 ? 15.711 25.109 8.492 1 71.44 324 ASN B C 1
ATOM 9728 O O . ASN B 1 324 ? 15.391 24.156 7.77 1 71.44 324 ASN B O 1
ATOM 9732 N N . LEU B 1 325 ? 16.438 25.016 9.5 1 72.69 325 LEU B N 1
ATOM 9733 C CA . LEU B 1 325 ? 16.938 23.688 9.883 1 72.69 325 LEU B CA 1
ATOM 9734 C C . LEU B 1 325 ? 15.789 22.766 10.273 1 72.69 325 LEU B C 1
ATOM 9736 O O . LEU B 1 325 ? 15.781 21.594 9.906 1 72.69 325 LEU B O 1
ATOM 9740 N N . ILE B 1 326 ? 14.867 23.328 10.93 1 75.12 326 ILE B N 1
ATOM 9741 C CA . ILE B 1 326 ? 13.727 22.531 11.359 1 75.12 326 ILE B CA 1
ATOM 9742 C C . ILE B 1 326 ? 12.898 22.094 10.148 1 75.12 326 ILE B C 1
ATOM 9744 O O . ILE B 1 326 ? 12.43 20.969 10.078 1 75.12 326 ILE B O 1
ATOM 9748 N N . LYS B 1 327 ? 12.805 22.984 9.242 1 77.31 327 LYS B N 1
ATOM 9749 C CA . LYS B 1 327 ? 12.055 22.672 8.031 1 77.31 327 LYS B CA 1
ATOM 9750 C C . LYS B 1 327 ? 12.75 21.578 7.219 1 77.31 327 LYS B C 1
ATOM 9752 O O . LYS B 1 327 ? 12.094 20.688 6.684 1 77.31 327 LYS B O 1
ATOM 9757 N N . ILE B 1 328 ? 14.039 21.594 7.137 1 77.12 328 ILE B N 1
ATOM 9758 C CA . ILE B 1 328 ? 14.805 20.609 6.383 1 77.12 328 ILE B CA 1
ATOM 9759 C C . ILE B 1 328 ? 14.711 19.25 7.066 1 77.12 328 ILE B C 1
ATOM 9761 O O . ILE B 1 328 ? 14.586 18.219 6.398 1 77.12 328 ILE B O 1
ATOM 9765 N N . LEU B 1 329 ? 14.727 19.328 8.328 1 77.62 329 LEU B N 1
ATOM 9766 C CA . LEU B 1 329 ? 14.648 18.078 9.078 1 77.62 329 LEU B CA 1
ATOM 9767 C C . LEU B 1 329 ? 13.289 17.422 8.891 1 77.62 329 LEU B C 1
ATOM 9769 O O . LEU B 1 329 ? 13.195 16.188 8.781 1 77.62 329 LEU B O 1
ATOM 9773 N N . LYS B 1 330 ? 12.32 18.234 8.836 1 81.25 330 LYS B N 1
ATOM 9774 C CA . LYS B 1 330 ? 10.984 17.703 8.609 1 81.25 330 LYS B CA 1
ATOM 9775 C C . LYS B 1 330 ? 10.852 17.109 7.211 1 81.25 330 LYS B C 1
ATOM 9777 O O . LYS B 1 330 ? 10.195 16.078 7.02 1 81.25 330 LYS B O 1
ATOM 9782 N N . LEU B 1 331 ? 11.492 17.688 6.32 1 82.38 331 LEU B N 1
ATOM 9783 C CA . LEU B 1 331 ? 11.43 17.203 4.945 1 82.38 331 LEU B CA 1
ATOM 9784 C C . LEU B 1 331 ? 12.266 15.93 4.777 1 82.38 331 LEU B C 1
ATOM 9786 O O . LEU B 1 331 ? 11.906 15.047 4.004 1 82.38 331 LEU B O 1
ATOM 9790 N N . LYS B 1 332 ? 13.336 15.859 5.516 1 78.94 332 LYS B N 1
ATOM 9791 C CA . LYS B 1 332 ? 14.18 14.672 5.461 1 78.94 332 LYS B CA 1
ATOM 9792 C C . LYS B 1 332 ? 13.469 13.469 6.082 1 78.94 332 LYS B C 1
ATOM 9794 O O . LYS B 1 332 ? 13.695 12.328 5.68 1 78.94 332 LYS B O 1
ATOM 9799 N N . ASP B 1 333 ? 12.609 13.758 6.957 1 84.25 333 ASP B N 1
ATOM 9800 C CA . ASP B 1 333 ? 11.844 12.695 7.605 1 84.25 333 ASP B CA 1
ATOM 9801 C C . ASP B 1 333 ? 10.891 12.023 6.621 1 84.25 333 ASP B C 1
ATOM 9803 O O . ASP B 1 333 ? 10.453 10.898 6.844 1 84.25 333 ASP B O 1
ATOM 9807 N N . LEU B 1 334 ? 10.633 12.641 5.562 1 86.94 334 LEU B N 1
ATOM 9808 C CA . LEU B 1 334 ? 9.711 12.102 4.566 1 86.94 334 LEU B CA 1
ATOM 9809 C C . LEU B 1 334 ? 10.352 10.961 3.793 1 86.94 334 LEU B C 1
ATOM 9811 O O . LEU B 1 334 ? 9.664 10.195 3.111 1 86.94 334 LEU B O 1
ATOM 9815 N N . LYS B 1 335 ? 11.688 10.82 3.975 1 82.25 335 LYS B N 1
ATOM 9816 C CA . LYS B 1 335 ? 12.391 9.703 3.344 1 82.25 335 LYS B CA 1
ATOM 9817 C C . LYS B 1 335 ? 11.867 8.359 3.852 1 82.25 335 LYS B C 1
ATOM 9819 O O . LYS B 1 335 ? 11.875 7.367 3.123 1 82.25 335 LYS B O 1
ATOM 9824 N N . ASN B 1 336 ? 11.336 8.422 5.086 1 86.12 336 ASN B N 1
ATOM 9825 C CA . ASN B 1 336 ? 10.828 7.207 5.711 1 86.12 336 ASN B CA 1
ATOM 9826 C C . ASN B 1 336 ? 9.461 6.824 5.152 1 86.12 336 ASN B C 1
ATOM 9828 O O . ASN B 1 336 ? 8.984 5.711 5.371 1 86.12 336 ASN B O 1
ATOM 9832 N N . PHE B 1 337 ? 8.859 7.73 4.418 1 89.19 337 PHE B N 1
ATOM 9833 C CA . PHE B 1 337 ? 7.527 7.496 3.871 1 89.19 337 PHE B CA 1
ATOM 9834 C C . PHE B 1 337 ? 7.527 7.652 2.355 1 89.19 337 PHE B C 1
ATOM 9836 O O . PHE B 1 337 ? 6.656 8.32 1.794 1 89.19 337 PHE B O 1
ATOM 9843 N N . ASP B 1 338 ? 8.516 7.113 1.675 1 83.12 338 ASP B N 1
ATOM 9844 C CA . ASP B 1 338 ? 8.664 7.125 0.223 1 83.12 338 ASP B CA 1
ATOM 9845 C C . ASP B 1 338 ? 8.711 8.555 -0.31 1 83.12 338 ASP B C 1
ATOM 9847 O O . ASP B 1 338 ? 8.172 8.844 -1.379 1 83.12 338 ASP B O 1
ATOM 9851 N N . ASN B 1 339 ? 9.078 9.531 0.464 1 83.5 339 ASN B N 1
ATOM 9852 C CA . ASN B 1 339 ? 9.305 10.922 0.093 1 83.5 339 ASN B CA 1
ATOM 9853 C C . ASN B 1 339 ? 7.992 11.664 -0.134 1 83.5 339 ASN B C 1
ATOM 9855 O O . ASN B 1 339 ? 7.938 12.617 -0.916 1 83.5 339 ASN B O 1
ATOM 9859 N N . LEU B 1 340 ? 6.906 11.109 0.392 1 88.69 340 LEU B N 1
ATOM 9860 C CA . LEU B 1 340 ? 5.59 11.742 0.338 1 88.69 340 LEU B CA 1
ATOM 9861 C C . LEU B 1 340 ? 4.988 11.859 1.733 1 88.69 340 LEU B C 1
ATOM 9863 O O . LEU B 1 340 ? 5.324 11.078 2.627 1 88.69 340 LEU B O 1
ATOM 9867 N N . LYS B 1 341 ? 4.188 12.883 1.855 1 90.44 341 LYS B N 1
ATOM 9868 C CA . LYS B 1 341 ? 3.467 12.992 3.119 1 90.44 341 LYS B CA 1
ATOM 9869 C C . LYS B 1 341 ? 2.496 11.828 3.301 1 90.44 341 LYS B C 1
ATOM 9871 O O . LYS B 1 341 ? 1.671 11.555 2.426 1 90.44 341 LYS B O 1
ATOM 9876 N N . PRO B 1 342 ? 2.66 11.078 4.348 1 92.88 342 PRO B N 1
ATOM 9877 C CA . PRO B 1 342 ? 1.754 9.953 4.578 1 92.88 342 PRO B CA 1
ATOM 9878 C C . PRO B 1 342 ? 0.323 10.391 4.871 1 92.88 342 PRO B C 1
ATOM 9880 O O . PRO B 1 342 ? 0.096 11.539 5.262 1 92.88 342 PRO B O 1
ATOM 9883 N N . LEU B 1 343 ? -0.591 9.484 4.629 1 93.69 343 LEU B N 1
ATOM 9884 C CA . LEU B 1 343 ? -2.004 9.742 4.879 1 93.69 343 LEU B CA 1
ATOM 9885 C C . LEU B 1 343 ? -2.311 9.688 6.371 1 93.69 343 LEU B C 1
ATOM 9887 O O . LEU B 1 343 ? -1.952 8.719 7.047 1 93.69 343 LEU B O 1
ATOM 9891 N N . VAL B 1 344 ? -2.785 10.758 6.902 1 93.38 344 VAL B N 1
ATOM 9892 C CA . VAL B 1 344 ? -3.254 10.812 8.281 1 93.38 344 VAL B CA 1
ATOM 9893 C C . VAL B 1 344 ? -4.762 11.055 8.312 1 93.38 344 VAL B C 1
ATOM 9895 O O . VAL B 1 344 ? -5.227 12.141 7.957 1 93.38 344 VAL B O 1
ATOM 9898 N N . GLY B 1 345 ? -5.516 10.117 8.734 1 91.69 345 GLY B N 1
ATOM 9899 C CA . GLY B 1 345 ? -6.949 10.234 8.531 1 91.69 345 GLY B CA 1
ATOM 9900 C C . GLY B 1 345 ? -7.34 10.359 7.066 1 91.69 345 GLY B C 1
ATOM 9901 O O . GLY B 1 345 ? -7.066 9.453 6.27 1 91.69 345 GLY B O 1
ATOM 9902 N N . LEU B 1 346 ? -7.828 11.445 6.629 1 89.81 346 LEU B N 1
ATOM 9903 C CA . LEU B 1 346 ? -8.109 11.742 5.227 1 89.81 346 LEU B CA 1
ATOM 9904 C C . LEU B 1 346 ? -7.34 12.977 4.77 1 89.81 346 LEU B C 1
ATOM 9906 O O . LEU B 1 346 ? -7.527 13.445 3.643 1 89.81 346 LEU B O 1
ATOM 9910 N N . TYR B 1 347 ? -6.367 13.266 5.719 1 89.69 347 TYR B N 1
ATOM 9911 C CA . TYR B 1 347 ? -5.523 14.414 5.41 1 89.69 347 TYR B CA 1
ATOM 9912 C C . TYR B 1 347 ? -4.328 14 4.562 1 89.69 347 TYR B C 1
ATOM 9914 O O . TYR B 1 347 ? -3.764 12.922 4.754 1 89.69 347 TYR B O 1
ATOM 9922 N N . ASN B 1 348 ? -3.871 14.773 3.631 1 92 348 ASN B N 1
ATOM 9923 C CA . ASN B 1 348 ? -2.779 14.508 2.701 1 92 348 ASN B CA 1
ATOM 9924 C C . ASN B 1 348 ? -3.145 13.406 1.704 1 92 348 ASN B C 1
ATOM 9926 O O . ASN B 1 348 ? -2.34 12.516 1.435 1 92 348 ASN B O 1
ATOM 9930 N N . PHE B 1 349 ? -4.301 13.422 1.202 1 93.56 349 PHE B N 1
ATOM 9931 C CA . PHE B 1 349 ? -4.789 12.422 0.254 1 93.56 349 PHE B CA 1
ATOM 9932 C C . PHE B 1 349 ? -4.133 12.609 -1.109 1 93.56 349 PHE B C 1
ATOM 9934 O O . PHE B 1 349 ? -3.998 13.734 -1.593 1 93.56 349 PHE B O 1
ATOM 9941 N N . ASN B 1 350 ? -3.619 11.578 -1.543 1 91.44 350 ASN B N 1
ATOM 9942 C CA . ASN B 1 350 ? -3.035 11.539 -2.881 1 91.44 350 ASN B CA 1
ATOM 9943 C C . ASN B 1 350 ? -3.758 10.539 -3.777 1 91.44 350 ASN B C 1
ATOM 9945 O O . ASN B 1 350 ? -3.816 9.352 -3.465 1 91.44 350 ASN B O 1
ATOM 9949 N N . TRP B 1 351 ? -4.238 10.992 -4.93 1 89.31 351 TRP B N 1
ATOM 9950 C CA . TRP B 1 351 ? -5.02 10.156 -5.84 1 89.31 351 TRP B CA 1
ATOM 9951 C C . TRP B 1 351 ? -4.133 9.141 -6.543 1 89.31 351 TRP B C 1
ATOM 9953 O O . TRP B 1 351 ? -4.617 8.125 -7.047 1 89.31 351 TRP B O 1
ATOM 9963 N N . MET B 1 352 ? -2.848 9.383 -6.551 1 89.25 352 MET B N 1
ATOM 9964 C CA . MET B 1 352 ? -1.928 8.523 -7.289 1 89.25 352 MET B CA 1
ATOM 9965 C C . MET B 1 352 ? -1.432 7.379 -6.414 1 89.25 352 MET B C 1
ATOM 9967 O O . MET B 1 352 ? -0.829 6.426 -6.914 1 89.25 352 MET B O 1
ATOM 9971 N N . ARG B 1 353 ? -1.674 7.473 -5.16 1 91.75 353 ARG B N 1
ATOM 9972 C CA . ARG B 1 353 ? -1.26 6.426 -4.234 1 91.75 353 ARG B CA 1
ATOM 9973 C C . ARG B 1 353 ? -2.371 5.402 -4.031 1 91.75 353 ARG B C 1
ATOM 9975 O O . ARG B 1 353 ? -3.477 5.75 -3.611 1 91.75 353 ARG B O 1
ATOM 9982 N N . ALA B 1 354 ? -2.096 4.184 -4.305 1 92.94 354 ALA B N 1
ATOM 9983 C CA . ALA B 1 354 ? -3.09 3.115 -4.273 1 92.94 354 ALA B CA 1
ATOM 9984 C C . ALA B 1 354 ? -3.627 2.908 -2.859 1 92.94 354 ALA B C 1
ATOM 9986 O O . ALA B 1 354 ? -4.824 2.678 -2.67 1 92.94 354 ALA B O 1
ATOM 9987 N N . SER B 1 355 ? -2.768 2.959 -1.857 1 93.19 355 SER B N 1
ATOM 9988 C CA . SER B 1 355 ? -3.184 2.738 -0.477 1 93.19 355 SER B CA 1
ATOM 9989 C C . SER B 1 355 ? -4.203 3.783 -0.032 1 93.19 355 SER B C 1
ATOM 9991 O O . SER B 1 355 ? -5.137 3.473 0.71 1 93.19 355 SER B O 1
ATOM 9993 N N . ASP B 1 356 ? -4.051 5.023 -0.507 1 95 356 ASP B N 1
ATOM 9994 C CA . ASP B 1 356 ? -4.977 6.094 -0.146 1 95 356 ASP B CA 1
ATOM 9995 C C . ASP B 1 356 ? -6.344 5.875 -0.792 1 95 356 ASP B C 1
ATOM 9997 O O . ASP B 1 356 ? -7.379 6.094 -0.157 1 95 356 ASP B O 1
ATOM 10001 N N . VAL B 1 357 ? -6.367 5.406 -1.993 1 94.12 357 VAL B N 1
ATOM 10002 C CA . VAL B 1 357 ? -7.621 5.18 -2.709 1 94.12 357 VAL B CA 1
ATOM 10003 C C . VAL B 1 357 ? -8.391 4.031 -2.055 1 94.12 357 VAL B C 1
ATOM 10005 O O . VAL B 1 357 ? -9.602 4.125 -1.854 1 94.12 357 VAL B O 1
ATOM 10008 N N . ILE B 1 358 ? -7.699 3.029 -1.767 1 94.31 358 ILE B N 1
ATOM 10009 C CA . ILE B 1 358 ? -8.344 1.888 -1.127 1 94.31 358 ILE B CA 1
ATOM 10010 C C . ILE B 1 358 ? -8.898 2.301 0.236 1 94.31 358 ILE B C 1
ATOM 10012 O O . ILE B 1 358 ? -9.977 1.866 0.632 1 94.31 358 ILE B O 1
ATOM 10016 N N . ASN B 1 359 ? -8.125 3.145 0.93 1 95.5 359 ASN B N 1
ATOM 10017 C CA . ASN B 1 359 ? -8.586 3.65 2.217 1 95.5 359 ASN B CA 1
ATOM 10018 C C . ASN B 1 359 ? -9.844 4.496 2.066 1 95.5 359 ASN B C 1
ATOM 10020 O O . ASN B 1 359 ? -10.742 4.445 2.916 1 95.5 359 ASN B O 1
ATOM 10024 N N . LEU B 1 360 ? -9.875 5.234 1.036 1 95.38 360 LEU B N 1
ATOM 10025 C CA . LEU B 1 360 ? -11.062 6.039 0.783 1 95.38 360 LEU B CA 1
ATOM 10026 C C . LEU B 1 360 ? -12.273 5.156 0.506 1 95.38 360 LEU B C 1
ATOM 10028 O O . LEU B 1 360 ? -13.367 5.418 1.01 1 95.38 360 LEU B O 1
ATOM 10032 N N . VAL B 1 361 ? -12.07 4.078 -0.253 1 94.75 361 VAL B N 1
ATOM 10033 C CA . VAL B 1 361 ? -13.164 3.152 -0.557 1 94.75 361 VAL B CA 1
ATOM 10034 C C . VAL B 1 361 ? -13.648 2.49 0.729 1 94.75 361 VAL B C 1
ATOM 10036 O O . VAL B 1 361 ? -14.859 2.355 0.945 1 94.75 361 VAL B O 1
ATOM 10039 N N . LEU B 1 362 ? -12.758 2.117 1.528 1 95.44 362 LEU B N 1
ATOM 10040 C CA . LEU B 1 362 ? -13.109 1.487 2.797 1 95.44 362 LEU B CA 1
ATOM 10041 C C . LEU B 1 362 ? -13.867 2.459 3.695 1 95.44 362 LEU B C 1
ATOM 10043 O O . LEU B 1 362 ? -14.875 2.088 4.309 1 95.44 362 LEU B O 1
ATOM 10047 N N . SER B 1 363 ? -13.375 3.725 3.771 1 95.88 363 SER B N 1
ATOM 10048 C CA . SER B 1 363 ? -14.016 4.734 4.605 1 95.88 363 SER B CA 1
ATOM 10049 C C . SER B 1 363 ? -15.422 5.051 4.105 1 95.88 363 SER B C 1
ATOM 10051 O O . SER B 1 363 ? -16.359 5.191 4.898 1 95.88 363 SER B O 1
ATOM 10053 N N . LEU B 1 364 ? -15.617 5.078 2.814 1 95.12 364 LEU B N 1
ATOM 10054 C CA . LEU B 1 364 ? -16.922 5.355 2.236 1 95.12 364 LEU B CA 1
ATOM 10055 C C . LEU B 1 364 ? -17.875 4.176 2.436 1 95.12 364 LEU B C 1
ATOM 10057 O O . LEU B 1 364 ? -19.062 4.363 2.65 1 95.12 364 LEU B O 1
ATOM 10061 N N . THR B 1 365 ? -17.312 2.977 2.371 1 95.06 365 THR B N 1
ATOM 10062 C CA . THR B 1 365 ? -18.125 1.78 2.531 1 95.06 365 THR B CA 1
ATOM 10063 C C . THR B 1 365 ? -18.688 1.686 3.953 1 95.06 365 THR B C 1
ATOM 10065 O O . THR B 1 365 ? -19.891 1.515 4.148 1 95.06 365 THR B O 1
ATOM 10068 N N . TYR B 1 366 ? -17.859 1.925 4.961 1 95.69 366 TYR B N 1
ATOM 10069 C CA . TYR B 1 366 ? -18.297 1.783 6.344 1 95.69 366 TYR B CA 1
ATOM 10070 C C . TYR B 1 366 ? -19.016 3.037 6.82 1 95.69 366 TYR B C 1
ATOM 10072 O O . TYR B 1 366 ? -19.875 2.971 7.707 1 95.69 366 TYR B O 1
ATOM 10080 N N . GLY B 1 367 ? -18.688 4.203 6.207 1 94.81 367 GLY B N 1
ATOM 10081 C CA . GLY B 1 367 ? -19.297 5.453 6.637 1 94.81 367 GLY B CA 1
ATOM 10082 C C . GLY B 1 367 ? -20.641 5.715 5.984 1 94.81 367 GLY B C 1
ATOM 10083 O O . GLY B 1 367 ? -21.562 6.254 6.621 1 94.81 367 GLY B O 1
ATOM 10084 N N . LEU B 1 368 ? -20.828 5.246 4.762 1 93.69 368 LEU B N 1
ATOM 10085 C CA . LEU B 1 368 ? -22.031 5.648 4.035 1 93.69 368 LEU B CA 1
ATOM 10086 C C . LEU B 1 368 ? -22.797 4.43 3.527 1 93.69 368 LEU B C 1
ATOM 10088 O O . LEU B 1 368 ? -23.969 4.266 3.824 1 93.69 368 LEU B O 1
ATOM 10092 N N . ILE B 1 369 ? -22.125 3.439 2.957 1 92.44 369 ILE B N 1
ATOM 10093 C CA . ILE B 1 369 ? -22.797 2.367 2.225 1 92.44 369 ILE B CA 1
ATOM 10094 C C . ILE B 1 369 ? -23.453 1.398 3.211 1 92.44 369 ILE B C 1
ATOM 10096 O O . ILE B 1 369 ? -24.625 1.085 3.09 1 92.44 369 ILE B O 1
ATOM 10100 N N . ILE B 1 370 ? -22.75 0.937 4.188 1 92.88 370 ILE B N 1
ATOM 10101 C CA . ILE B 1 370 ? -23.25 -0.081 5.102 1 92.88 370 ILE B CA 1
ATOM 10102 C C . ILE B 1 370 ? -24.438 0.475 5.887 1 92.88 370 ILE B C 1
ATOM 10104 O O . ILE B 1 370 ? -25.469 -0.183 6.008 1 92.88 370 ILE B O 1
ATOM 10108 N N . PRO B 1 371 ? -24.391 1.73 6.375 1 91.56 371 PRO B N 1
ATOM 10109 C CA . PRO B 1 371 ? -25.531 2.248 7.141 1 91.56 371 PRO B CA 1
ATOM 10110 C C . PRO B 1 371 ? -26.781 2.449 6.285 1 91.56 371 PRO B C 1
ATOM 10112 O O . PRO B 1 371 ? -27.906 2.324 6.781 1 91.56 371 PRO B O 1
ATOM 10115 N N . VAL B 1 372 ? -26.594 2.756 5.055 1 88.12 372 VAL B N 1
ATOM 10116 C CA . VAL B 1 372 ? -27.734 2.955 4.164 1 88.12 372 VAL B CA 1
ATOM 10117 C C . VAL B 1 372 ? -28.391 1.612 3.855 1 88.12 372 VAL B C 1
ATOM 10119 O O . VAL B 1 372 ? -29.625 1.529 3.719 1 88.12 372 VAL B O 1
ATOM 10122 N N . PHE B 1 373 ? -27.578 0.576 3.887 1 86.12 373 PHE B N 1
ATOM 10123 C CA . PHE B 1 373 ? -28.078 -0.739 3.496 1 86.12 373 PHE B CA 1
ATOM 10124 C C . PHE B 1 373 ? -28.484 -1.549 4.719 1 86.12 373 PHE B C 1
ATOM 10126 O O . PHE B 1 373 ? -29.141 -2.588 4.594 1 86.12 373 PHE B O 1
ATOM 10133 N N . ALA B 1 374 ? -28.25 -1.07 5.918 1 85.62 374 ALA B N 1
ATOM 10134 C CA . ALA B 1 374 ? -28.406 -1.876 7.125 1 85.62 374 ALA B CA 1
ATOM 10135 C C . ALA B 1 374 ? -29.875 -2.037 7.484 1 85.62 374 ALA B C 1
ATOM 10137 O O . ALA B 1 374 ? -30.656 -1.076 7.414 1 85.62 374 ALA B O 1
ATOM 10138 N N . LYS B 1 375 ? -30.297 -3.264 7.809 1 82.44 375 LYS B N 1
ATOM 10139 C CA . LYS B 1 375 ? -31.656 -3.596 8.203 1 82.44 375 LYS B CA 1
ATOM 10140 C C . LYS B 1 375 ? -31.938 -3.184 9.648 1 82.44 375 LYS B C 1
ATOM 10142 O O . LYS B 1 375 ? -33 -2.67 9.961 1 82.44 375 LYS B O 1
ATOM 10147 N N . SER B 1 376 ? -30.922 -3.443 10.547 1 86.56 376 SER B N 1
ATOM 10148 C CA . SER B 1 376 ? -31.109 -3.205 11.977 1 86.56 376 SER B CA 1
ATOM 10149 C C . SER B 1 376 ? -29.969 -2.383 12.562 1 86.56 376 SER B C 1
ATOM 10151 O O . SER B 1 376 ? -28.828 -2.514 12.133 1 86.56 376 SER B O 1
ATOM 10153 N N . LEU B 1 377 ? -30.297 -1.454 13.508 1 88.25 377 LEU B N 1
ATOM 10154 C CA . LEU B 1 377 ? -29.312 -0.631 14.203 1 88.25 377 LEU B CA 1
ATOM 10155 C C . LEU B 1 377 ? -28.469 -1.479 15.148 1 88.25 377 LEU B C 1
ATOM 10157 O O . LEU B 1 377 ? -27.297 -1.17 15.383 1 88.25 377 LEU B O 1
ATOM 10161 N N . LYS B 1 378 ? -29.016 -2.557 15.562 1 88.88 378 LYS B N 1
ATOM 10162 C CA . LYS B 1 378 ? -28.266 -3.443 16.453 1 88.88 378 LYS B CA 1
ATOM 10163 C C . LYS B 1 378 ? -27.109 -4.105 15.711 1 88.88 378 LYS B C 1
ATOM 10165 O O . LYS B 1 378 ? -26.016 -4.273 16.281 1 88.88 378 LYS B O 1
ATOM 10170 N N . SER B 1 379 ? -27.375 -4.426 14.461 1 89.94 379 SER B N 1
ATOM 10171 C CA . SER B 1 379 ? -26.312 -5.039 13.664 1 89.94 379 SER B CA 1
ATOM 10172 C C . SER B 1 379 ? -25.188 -4.047 13.391 1 89.94 379 SER B C 1
ATOM 10174 O O . SER B 1 379 ? -24.016 -4.422 13.383 1 89.94 379 SER B O 1
ATOM 10176 N N . LEU B 1 380 ? -25.562 -2.809 13.211 1 92.38 380 LEU B N 1
ATOM 10177 C CA . LEU B 1 380 ? -24.562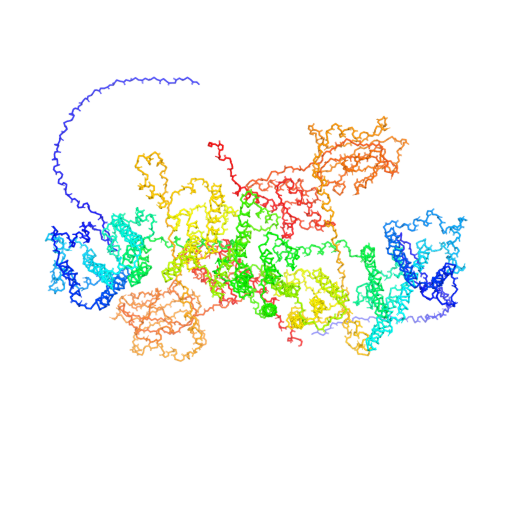 -1.776 12.992 1 92.38 380 LEU B CA 1
ATOM 10178 C C . LEU B 1 380 ? -23.719 -1.55 14.242 1 92.38 380 LEU B C 1
ATOM 10180 O O . LEU B 1 380 ? -22.516 -1.303 14.156 1 92.38 380 LEU B O 1
ATOM 10184 N N . PHE B 1 381 ? -24.406 -1.57 15.398 1 93.94 381 PHE B N 1
ATOM 10185 C CA . PHE B 1 381 ? -23.703 -1.405 16.672 1 93.94 381 PHE B CA 1
ATOM 10186 C C . PHE B 1 381 ? -22.719 -2.539 16.891 1 93.94 381 PHE B C 1
ATOM 10188 O O . PHE B 1 381 ? -21.562 -2.301 17.281 1 93.94 381 PHE B O 1
ATOM 10195 N N . VAL B 1 382 ? -23.125 -3.781 16.594 1 94.31 382 VAL B N 1
ATOM 10196 C CA . VAL B 1 382 ? -22.25 -4.938 16.766 1 94.31 382 VAL B CA 1
ATOM 10197 C C . VAL B 1 382 ? -21.062 -4.832 15.805 1 94.31 382 VAL B C 1
ATOM 10199 O O . VAL B 1 382 ? -19.922 -5.156 16.172 1 94.31 382 VAL B O 1
ATOM 10202 N N . LEU B 1 383 ? -21.297 -4.371 14.586 1 94.38 383 LEU B N 1
ATOM 10203 C CA . LEU B 1 383 ? -20.234 -4.199 13.602 1 94.38 383 LEU B CA 1
ATOM 10204 C C . LEU B 1 383 ? -19.234 -3.152 14.07 1 94.38 383 LEU B C 1
ATOM 10206 O O . LEU B 1 383 ? -18.016 -3.336 13.914 1 94.38 383 LEU B O 1
ATOM 10210 N N . THR B 1 384 ? -19.703 -2.047 14.617 1 95.94 384 THR B N 1
ATOM 10211 C CA . THR B 1 384 ? -18.812 -0.98 15.078 1 95.94 384 THR B CA 1
ATOM 10212 C C . THR B 1 384 ? -17.953 -1.455 16.25 1 95.94 384 THR B C 1
ATOM 10214 O O . THR B 1 384 ? -16.75 -1.191 16.281 1 95.94 384 THR B O 1
ATOM 10217 N N . VAL B 1 385 ? -18.562 -2.17 17.172 1 96.62 385 VAL B N 1
ATOM 10218 C CA . VAL B 1 385 ? -17.828 -2.688 18.312 1 96.62 385 VAL B CA 1
ATOM 10219 C C . VAL B 1 385 ? -16.812 -3.74 17.859 1 96.62 385 VAL B C 1
ATOM 10221 O O . VAL B 1 385 ? -15.68 -3.764 18.312 1 96.62 385 VAL B O 1
ATOM 10224 N N . ALA B 1 386 ? -17.219 -4.57 16.875 1 95.62 386 ALA B N 1
ATOM 10225 C CA . ALA B 1 386 ? -16.328 -5.598 16.344 1 95.62 386 ALA B CA 1
ATOM 10226 C C . ALA B 1 386 ? -15.148 -4.973 15.617 1 95.62 386 ALA B C 1
ATOM 10228 O O . ALA B 1 386 ? -14.016 -5.438 15.75 1 95.62 386 ALA B O 1
ATOM 10229 N N . THR B 1 387 ? -15.43 -3.969 14.812 1 95.75 387 THR B N 1
ATOM 10230 C CA . THR B 1 387 ? -14.367 -3.291 14.078 1 95.75 387 THR B CA 1
ATOM 10231 C C . THR B 1 387 ? -13.391 -2.619 15.047 1 95.75 387 THR B C 1
ATOM 10233 O O . THR B 1 387 ? -12.18 -2.65 14.828 1 95.75 387 THR B O 1
ATOM 10236 N N . LYS B 1 388 ? -13.852 -2.004 16.156 1 97.06 388 LYS B N 1
ATOM 10237 C CA . LYS B 1 388 ? -12.984 -1.347 17.125 1 97.06 388 LYS B CA 1
ATOM 10238 C C . LYS B 1 388 ? -12.148 -2.365 17.891 1 97.06 388 LYS B C 1
ATOM 10240 O O . LYS B 1 388 ? -10.961 -2.143 18.141 1 97.06 388 LYS B O 1
ATOM 10245 N N . LEU B 1 389 ? -12.734 -3.445 18.219 1 96.38 389 LEU B N 1
ATOM 10246 C CA . LEU B 1 389 ? -12 -4.484 18.922 1 96.38 389 LEU B CA 1
ATOM 10247 C C . LEU B 1 389 ? -10.93 -5.098 18.016 1 96.38 389 LEU B C 1
ATOM 10249 O O . LEU B 1 389 ? -9.812 -5.371 18.453 1 96.38 389 LEU B O 1
ATOM 10253 N N . PHE B 1 390 ? -11.336 -5.324 16.797 1 95.06 390 PHE B N 1
ATOM 10254 C CA . PHE B 1 390 ? -10.375 -5.855 15.844 1 95.06 390 PHE B CA 1
ATOM 10255 C C . PHE B 1 390 ? -9.195 -4.91 15.68 1 95.06 390 PHE B C 1
ATOM 10257 O O . PHE B 1 390 ? -8.039 -5.344 15.672 1 95.06 390 PHE B O 1
ATOM 10264 N N . GLU B 1 391 ? -9.492 -3.631 15.5 1 96 391 GLU B N 1
ATOM 10265 C CA . GLU B 1 391 ? -8.438 -2.631 15.367 1 96 391 GLU B CA 1
ATOM 10266 C C . GLU B 1 391 ? -7.562 -2.58 16.609 1 96 391 GLU B C 1
ATOM 10268 O O . GLU B 1 391 ? -6.332 -2.561 16.516 1 96 391 GLU B O 1
ATOM 10273 N N . SER B 1 392 ? -8.156 -2.568 17.828 1 96.5 392 SER B N 1
ATOM 10274 C CA . SER B 1 392 ? -7.43 -2.449 19.078 1 96.5 392 SER B CA 1
ATOM 10275 C C . SER B 1 392 ? -6.531 -3.662 19.312 1 96.5 392 SER B C 1
ATOM 10277 O O . SER B 1 392 ? -5.348 -3.514 19.625 1 96.5 392 SER B O 1
ATOM 10279 N N . LEU B 1 393 ? -7 -4.797 19.031 1 94.69 393 LEU B N 1
ATOM 10280 C CA . LEU B 1 393 ? -6.234 -6.016 19.266 1 94.69 393 LEU B CA 1
ATOM 10281 C C . LEU B 1 393 ? -5.129 -6.168 18.234 1 94.69 393 LEU B C 1
ATOM 10283 O O . LEU B 1 393 ? -4 -6.535 18.562 1 94.69 393 LEU B O 1
ATOM 10287 N N . SER B 1 394 ? -5.488 -5.891 17 1 94.56 394 SER B N 1
ATOM 10288 C CA . SER B 1 394 ? -4.5 -6.051 15.945 1 94.56 394 SER B CA 1
ATOM 10289 C C . SER B 1 394 ? -3.326 -5.094 16.141 1 94.56 394 SER B C 1
ATOM 10291 O O . SER B 1 394 ? -2.168 -5.516 16.125 1 94.56 394 SER B O 1
ATOM 10293 N N . ILE B 1 395 ? -3.566 -3.807 16.375 1 95.5 395 ILE B N 1
ATOM 10294 C CA . ILE B 1 395 ? -2.514 -2.805 16.5 1 95.5 395 ILE B CA 1
ATOM 10295 C C . ILE B 1 395 ? -1.72 -3.051 17.781 1 95.5 395 ILE B C 1
ATOM 10297 O O . ILE B 1 395 ? -0.487 -3.006 17.766 1 95.5 395 ILE B O 1
ATOM 10301 N N . ASN B 1 396 ? -2.418 -3.334 18.938 1 96.12 396 ASN B N 1
ATOM 10302 C CA . ASN B 1 396 ? -1.732 -3.535 20.219 1 96.12 396 ASN B CA 1
ATOM 10303 C C . ASN B 1 396 ? -0.853 -4.781 20.188 1 96.12 396 ASN B C 1
ATOM 10305 O O . ASN B 1 396 ? 0.292 -4.75 20.641 1 96.12 396 ASN B O 1
ATOM 10309 N N . ILE B 1 397 ? -1.302 -5.809 19.547 1 94.12 397 ILE B N 1
ATOM 10310 C CA . ILE B 1 397 ? -0.53 -7.043 19.484 1 94.12 397 ILE B CA 1
ATOM 10311 C C . ILE B 1 397 ? 0.678 -6.852 18.562 1 94.12 397 ILE B C 1
ATOM 10313 O O . ILE B 1 397 ? 1.785 -7.289 18.891 1 94.12 397 ILE B O 1
ATOM 10317 N N . LEU B 1 398 ? 0.473 -6.199 17.484 1 94.38 398 LEU B N 1
ATOM 10318 C CA . LEU B 1 398 ? 1.568 -5.98 16.547 1 94.38 398 LEU B CA 1
ATOM 10319 C C . LEU B 1 398 ? 2.641 -5.086 17.156 1 94.38 398 LEU B C 1
ATOM 10321 O O . LEU B 1 398 ? 3.834 -5.293 16.938 1 94.38 398 LEU B O 1
ATOM 10325 N N . LEU B 1 399 ? 2.248 -4.094 17.906 1 94.69 399 LEU B N 1
ATOM 10326 C CA . LEU B 1 399 ? 3.215 -3.213 18.547 1 94.69 399 LEU B CA 1
ATOM 10327 C C . LEU B 1 399 ? 3.984 -3.957 19.641 1 94.69 399 LEU B C 1
ATOM 10329 O O . LEU B 1 399 ? 5.188 -3.752 19.812 1 94.69 399 LEU B O 1
ATOM 10333 N N . ILE B 1 400 ? 3.295 -4.875 20.375 1 93.81 400 ILE B N 1
ATOM 10334 C CA . ILE B 1 400 ? 3.957 -5.656 21.422 1 93.81 400 ILE B CA 1
ATOM 10335 C C . ILE B 1 400 ? 4.945 -6.629 20.781 1 93.81 400 ILE B C 1
ATOM 10337 O O . ILE B 1 400 ? 6.074 -6.773 21.25 1 93.81 400 ILE B O 1
ATOM 10341 N N . LEU B 1 401 ? 4.539 -7.195 19.656 1 92.19 401 LEU B N 1
ATOM 10342 C CA . LEU B 1 401 ? 5.414 -8.133 18.969 1 92.19 401 LEU B CA 1
ATOM 10343 C C . LEU B 1 401 ? 6.625 -7.406 18.375 1 92.19 401 LEU B C 1
ATOM 10345 O O . LEU B 1 401 ? 7.734 -7.945 18.375 1 92.19 401 LEU B O 1
ATOM 10349 N N . GLN B 1 402 ? 6.391 -6.223 17.922 1 91.06 402 GLN B N 1
ATOM 10350 C CA . GLN B 1 402 ? 7.496 -5.449 17.359 1 91.06 402 GLN B CA 1
ATOM 10351 C C . GLN B 1 402 ? 8.445 -4.977 18.453 1 91.06 402 GLN B C 1
ATOM 10353 O O . GLN B 1 402 ? 9.664 -4.941 18.25 1 91.06 402 GLN B O 1
ATOM 10358 N N . SER B 1 403 ? 7.926 -4.621 19.578 1 89.75 403 SER B N 1
ATOM 10359 C CA . SER B 1 403 ? 8.758 -4.121 20.672 1 89.75 403 SER B CA 1
ATOM 10360 C C . SER B 1 403 ? 9.57 -5.246 21.312 1 89.75 403 SER B C 1
ATOM 10362 O O . SER B 1 403 ? 10.766 -5.09 21.547 1 89.75 403 SER B O 1
ATOM 10364 N N . GLN B 1 404 ? 8.977 -6.441 21.438 1 87.75 404 GLN B N 1
ATOM 10365 C CA . GLN B 1 404 ? 9.633 -7.52 22.172 1 87.75 404 GLN B CA 1
ATOM 10366 C C . GLN B 1 404 ? 10.445 -8.406 21.219 1 87.75 404 GLN B C 1
ATOM 10368 O O . GLN B 1 404 ? 11.57 -8.797 21.547 1 87.75 404 GLN B O 1
ATOM 10373 N N . PHE B 1 405 ? 9.891 -8.664 20 1 87.06 405 PHE B N 1
ATOM 10374 C CA . PHE B 1 405 ? 10.531 -9.648 19.156 1 87.06 405 PHE B CA 1
ATOM 10375 C C . PHE B 1 405 ? 10.984 -9.016 17.844 1 87.06 405 PHE B C 1
ATOM 10377 O O . PHE B 1 405 ? 11.625 -9.672 17.016 1 87.06 405 PHE B O 1
ATOM 10384 N N . LYS B 1 406 ? 10.812 -7.797 17.641 1 88.69 406 LYS B N 1
ATOM 10385 C CA . LYS B 1 406 ? 11.172 -7.121 16.391 1 88.69 406 LYS B CA 1
ATOM 10386 C C . LYS B 1 406 ? 10.711 -7.926 15.18 1 88.69 406 LYS B C 1
ATOM 10388 O O . LYS B 1 406 ? 11.484 -8.133 14.234 1 88.69 406 LYS B O 1
ATOM 10393 N N . PHE B 1 407 ? 9.555 -8.297 15.258 1 87.06 407 PHE B N 1
ATOM 10394 C CA . PHE B 1 407 ? 8.961 -9.219 14.305 1 87.06 407 PHE B CA 1
ATOM 10395 C C . PHE B 1 407 ? 8.953 -8.617 12.898 1 87.06 407 PHE B C 1
ATOM 10397 O O . PHE B 1 407 ? 9.414 -9.25 11.945 1 87.06 407 PHE B O 1
ATOM 10404 N N . PHE B 1 408 ? 8.523 -7.375 12.648 1 88.19 408 PHE B N 1
ATOM 10405 C CA . PHE B 1 408 ? 8.43 -6.707 11.359 1 88.19 408 PHE B CA 1
ATOM 10406 C C . PHE B 1 408 ? 9.812 -6.383 10.82 1 88.19 408 PHE B C 1
ATOM 10408 O O . PHE B 1 408 ? 10.078 -6.559 9.625 1 88.19 408 PHE B O 1
ATOM 10415 N N . THR B 1 409 ? 10.609 -5.953 11.695 1 88.75 409 THR B N 1
ATOM 10416 C CA . THR B 1 409 ? 11.953 -5.551 11.289 1 88.75 409 THR B CA 1
ATOM 10417 C C . THR B 1 409 ? 12.773 -6.762 10.852 1 88.75 409 THR B C 1
ATOM 10419 O O . THR B 1 409 ? 13.484 -6.711 9.844 1 88.75 409 THR B O 1
ATOM 10422 N N . LYS B 1 410 ? 12.672 -7.828 11.578 1 88.94 410 LYS B N 1
ATOM 10423 C CA . LYS B 1 410 ? 13.391 -9.047 11.219 1 88.94 410 LYS B CA 1
ATOM 10424 C C . LYS B 1 410 ? 12.906 -9.602 9.883 1 88.94 410 LYS B C 1
ATOM 10426 O O . LYS B 1 410 ? 13.703 -10.039 9.055 1 88.94 410 LYS B O 1
ATOM 10431 N N . TRP B 1 411 ? 11.648 -9.539 9.727 1 88.38 411 TRP B N 1
ATOM 10432 C CA . TRP B 1 411 ? 11.078 -10.023 8.484 1 88.38 411 TRP B CA 1
ATOM 10433 C C . TRP B 1 411 ? 11.523 -9.164 7.305 1 88.38 411 TRP B C 1
ATOM 10435 O O . TRP B 1 411 ? 11.883 -9.688 6.246 1 88.38 411 TRP B O 1
ATOM 10445 N N . SER B 1 412 ? 11.484 -7.883 7.453 1 88.81 412 SER B N 1
ATOM 10446 C CA . SER B 1 412 ? 11.859 -6.969 6.375 1 88.81 412 SER B CA 1
ATOM 10447 C C . SER B 1 412 ? 13.344 -7.09 6.047 1 88.81 412 SER B C 1
ATOM 10449 O O . SER B 1 412 ? 13.719 -7.172 4.875 1 88.81 412 SER B O 1
ATOM 10451 N N . LEU B 1 413 ? 14.18 -7.18 7.051 1 88.5 413 LEU B N 1
ATOM 10452 C CA . LEU B 1 413 ? 15.625 -7.246 6.832 1 88.5 413 LEU B CA 1
ATOM 10453 C C . LEU B 1 413 ? 16.016 -8.594 6.242 1 88.5 413 LEU B C 1
ATOM 10455 O O . LEU B 1 413 ? 16.938 -8.672 5.418 1 88.5 413 LEU B O 1
ATOM 10459 N N . SER B 1 414 ? 15.328 -9.625 6.68 1 88.12 414 SER B N 1
ATOM 10460 C CA . SER B 1 414 ? 15.633 -10.953 6.141 1 88.12 414 SER B CA 1
ATOM 10461 C C . SER B 1 414 ? 15.328 -11.023 4.648 1 88.12 414 SER B C 1
ATOM 10463 O O . SER B 1 414 ? 15.977 -11.773 3.914 1 88.12 414 SER B O 1
ATOM 10465 N N . ASN B 1 415 ? 14.414 -10.234 4.16 1 87.12 415 ASN B N 1
ATOM 10466 C CA . ASN B 1 415 ? 14.047 -10.211 2.748 1 87.12 415 ASN B CA 1
ATOM 10467 C C . ASN B 1 415 ? 14.719 -9.055 2.014 1 87.12 415 ASN B C 1
ATOM 10469 O O . ASN B 1 415 ? 14.344 -8.727 0.886 1 87.12 415 ASN B O 1
ATOM 10473 N N . ASP B 1 416 ? 15.672 -8.484 2.584 1 87.62 416 ASP B N 1
ATOM 10474 C CA . ASP B 1 416 ? 16.469 -7.402 2.023 1 87.62 416 ASP B CA 1
ATOM 10475 C C . ASP B 1 416 ? 15.609 -6.188 1.691 1 87.62 416 ASP B C 1
ATOM 10477 O O . ASP B 1 416 ? 15.75 -5.59 0.623 1 87.62 416 ASP B O 1
ATOM 10481 N N . ILE B 1 417 ? 14.617 -5.91 2.484 1 88.06 417 ILE B N 1
ATOM 10482 C CA . ILE B 1 417 ? 13.789 -4.715 2.389 1 88.06 417 ILE B CA 1
ATOM 10483 C C . ILE B 1 417 ? 14.289 -3.658 3.373 1 88.06 417 ILE B C 1
ATOM 10485 O O . ILE B 1 417 ? 14.531 -3.957 4.543 1 88.06 417 ILE B O 1
ATOM 10489 N N . PRO B 1 418 ? 14.438 -2.49 2.846 1 86 418 PRO B N 1
ATOM 10490 C CA . PRO B 1 418 ? 14.922 -1.445 3.748 1 86 418 PRO B CA 1
ATOM 10491 C C . PRO B 1 418 ? 13.961 -1.172 4.906 1 86 418 PRO B C 1
ATOM 10493 O O . PRO B 1 418 ? 12.75 -1.358 4.766 1 86 418 PRO B O 1
ATOM 10496 N N . ILE B 1 419 ? 14.484 -0.737 6.016 1 88.12 419 ILE B N 1
ATOM 10497 C CA . ILE B 1 419 ? 13.734 -0.532 7.254 1 88.12 419 ILE B CA 1
ATOM 10498 C C . ILE B 1 419 ? 12.727 0.599 7.062 1 88.12 419 ILE B C 1
ATOM 10500 O O . ILE B 1 419 ? 11.648 0.587 7.664 1 88.12 419 ILE B O 1
ATOM 10504 N N . GLU B 1 420 ? 13.055 1.569 6.195 1 86.94 420 GLU B N 1
ATOM 10505 C CA . GLU B 1 420 ? 12.148 2.689 5.938 1 86.94 420 GLU B CA 1
ATOM 10506 C C . GLU B 1 420 ? 10.836 2.209 5.332 1 86.94 420 GLU B C 1
ATOM 10508 O O . GLU B 1 420 ? 9.773 2.76 5.629 1 86.94 420 GLU B O 1
ATOM 10513 N N . LYS B 1 421 ? 10.953 1.146 4.633 1 87.75 421 LYS B N 1
ATOM 10514 C CA . LYS B 1 421 ? 9.742 0.609 4.004 1 87.75 421 LYS B CA 1
ATOM 10515 C C . LYS B 1 421 ? 8.875 -0.118 5.023 1 87.75 421 LYS B C 1
ATOM 10517 O O . LYS B 1 421 ? 7.652 -0.181 4.867 1 87.75 421 LYS B O 1
ATOM 10522 N N . SER B 1 422 ? 9.523 -0.635 6.039 1 89.81 422 SER B N 1
ATOM 10523 C CA . SER B 1 422 ? 8.766 -1.29 7.094 1 89.81 422 SER B CA 1
ATOM 10524 C C . SER B 1 422 ? 7.91 -0.287 7.867 1 89.81 422 SER B C 1
ATOM 10526 O O . SER B 1 422 ? 6.754 -0.564 8.188 1 89.81 422 SER B O 1
ATOM 10528 N N . LEU B 1 423 ? 8.461 0.851 8.133 1 92.25 423 LEU B N 1
ATOM 10529 C CA . LEU B 1 423 ? 7.711 1.895 8.82 1 92.25 423 LEU B CA 1
ATOM 10530 C C . LEU B 1 423 ? 6.559 2.398 7.957 1 92.25 423 LEU B C 1
ATOM 10532 O O . LEU B 1 423 ? 5.449 2.613 8.453 1 92.25 423 LEU B O 1
ATOM 10536 N N . ASN B 1 424 ? 6.816 2.633 6.688 1 93.06 424 ASN B N 1
ATOM 10537 C CA . ASN B 1 424 ? 5.754 3.072 5.789 1 93.06 424 ASN B CA 1
ATOM 10538 C C . ASN B 1 424 ? 4.625 2.049 5.715 1 93.06 424 ASN B C 1
ATOM 10540 O O . ASN B 1 424 ? 3.451 2.416 5.676 1 93.06 424 ASN B O 1
ATOM 10544 N N . ASN B 1 425 ? 5.004 0.772 5.633 1 93.19 425 ASN B N 1
ATOM 10545 C CA . ASN B 1 425 ? 4.008 -0.297 5.637 1 93.19 425 ASN B CA 1
ATOM 10546 C C . ASN B 1 425 ? 3.166 -0.276 6.906 1 93.19 425 ASN B C 1
ATOM 10548 O O . ASN B 1 425 ? 1.945 -0.431 6.852 1 93.19 425 ASN B O 1
ATOM 10552 N N . TRP B 1 426 ? 3.816 -0.083 8.008 1 94 426 TRP B N 1
ATOM 10553 C CA . TRP B 1 426 ? 3.111 0.023 9.281 1 94 426 TRP B CA 1
ATOM 10554 C C . TRP B 1 426 ? 2.184 1.234 9.297 1 94 426 TRP B C 1
ATOM 10556 O O . TRP B 1 426 ? 1.036 1.143 9.734 1 94 426 TRP B O 1
ATOM 10566 N N . ALA B 1 427 ? 2.678 2.359 8.812 1 95.31 427 ALA B N 1
ATOM 10567 C CA . ALA B 1 427 ? 1.89 3.59 8.797 1 95.31 427 ALA B CA 1
ATOM 10568 C C . ALA B 1 427 ? 0.602 3.408 8 1 95.31 427 ALA B C 1
ATOM 10570 O O . ALA B 1 427 ? -0.46 3.887 8.406 1 95.31 427 ALA B O 1
ATOM 10571 N N . VAL B 1 428 ? 0.675 2.705 6.914 1 95.19 428 VAL B N 1
ATOM 10572 C CA . VAL B 1 428 ? -0.495 2.467 6.078 1 95.19 428 VAL B CA 1
ATOM 10573 C C . VAL B 1 428 ? -1.487 1.572 6.816 1 95.19 428 VAL B C 1
ATOM 10575 O O . VAL B 1 428 ? -2.689 1.845 6.828 1 95.19 428 VAL B O 1
ATOM 10578 N N . LEU B 1 429 ? -1.002 0.542 7.398 1 95.44 429 LEU B N 1
ATOM 10579 C CA . LEU B 1 429 ? -1.86 -0.38 8.133 1 95.44 429 LEU B CA 1
ATOM 10580 C C . LEU B 1 429 ? -2.535 0.325 9.305 1 95.44 429 LEU B C 1
ATOM 10582 O O . LEU B 1 429 ? -3.75 0.207 9.492 1 95.44 429 LEU B O 1
ATOM 10586 N N . TYR B 1 430 ? -1.729 1.02 10.086 1 96.06 430 TYR B N 1
ATOM 10587 C CA . TYR B 1 430 ? -2.219 1.74 11.258 1 96.06 430 TYR B CA 1
ATOM 10588 C C . TYR B 1 430 ? -3.303 2.738 10.867 1 96.06 430 TYR B C 1
ATOM 10590 O O . TYR B 1 430 ? -4.387 2.746 11.453 1 96.06 430 TYR B O 1
ATOM 10598 N N . ASN B 1 431 ? -3.039 3.6 9.906 1 96.25 431 ASN B N 1
ATOM 10599 C CA . ASN B 1 431 ? -3.984 4.629 9.492 1 96.25 431 ASN B CA 1
ATOM 10600 C C . ASN B 1 431 ? -5.262 4.023 8.922 1 96.25 431 ASN B C 1
ATOM 10602 O O . ASN B 1 431 ? -6.359 4.535 9.164 1 96.25 431 ASN B O 1
ATOM 10606 N N . SER B 1 432 ? -5.125 2.961 8.125 1 96.06 432 SER B N 1
ATOM 10607 C CA . SER B 1 432 ? -6.305 2.346 7.523 1 96.06 432 SER B CA 1
ATOM 10608 C C . SER B 1 432 ? -7.223 1.757 8.586 1 96.06 432 SER B C 1
ATOM 10610 O O . SER B 1 432 ? -8.445 1.892 8.508 1 96.06 432 SER B O 1
ATOM 10612 N N . LEU B 1 433 ? -6.68 1.14 9.578 1 96.06 433 LEU B N 1
ATOM 10613 C CA . LEU B 1 433 ? -7.488 0.544 10.633 1 96.06 433 LEU B CA 1
ATOM 10614 C C . LEU B 1 433 ? -8.141 1.623 11.492 1 96.06 433 LEU B C 1
ATOM 10616 O O . LEU B 1 433 ? -9.297 1.489 11.891 1 96.06 433 LEU B O 1
ATOM 10620 N N . ILE B 1 434 ? -7.383 2.668 11.766 1 95.75 434 ILE B N 1
ATOM 10621 C CA . ILE B 1 434 ? -7.938 3.762 12.555 1 95.75 434 ILE B CA 1
ATOM 10622 C C . ILE B 1 434 ? -9.078 4.43 11.781 1 95.75 434 ILE B C 1
ATOM 10624 O O . ILE B 1 434 ? -10.133 4.715 12.352 1 95.75 434 ILE B O 1
ATOM 10628 N N . ASN B 1 435 ? -8.852 4.645 10.523 1 95.81 435 ASN B N 1
ATOM 10629 C CA . ASN B 1 435 ? -9.891 5.242 9.703 1 95.81 435 ASN B CA 1
ATOM 10630 C C . ASN B 1 435 ? -11.125 4.352 9.617 1 95.81 435 ASN B C 1
ATOM 10632 O O . ASN B 1 435 ? -12.25 4.844 9.555 1 95.81 435 ASN B O 1
ATOM 10636 N N . LEU B 1 436 ? -10.883 3.096 9.562 1 95.88 436 LEU B N 1
ATOM 10637 C CA . LEU B 1 436 ? -11.992 2.145 9.523 1 95.88 436 LEU B CA 1
ATOM 10638 C C . LEU B 1 436 ? -12.867 2.277 10.766 1 95.88 436 LEU B C 1
ATOM 10640 O O . LEU B 1 436 ? -14.094 2.271 10.672 1 95.88 436 LEU B O 1
ATOM 10644 N N . THR B 1 437 ? -12.281 2.42 11.969 1 96.06 437 THR B N 1
ATOM 10645 C CA . THR B 1 437 ? -13.023 2.508 13.219 1 96.06 437 THR B CA 1
ATOM 10646 C C . THR B 1 437 ? -13.812 3.814 13.289 1 96.06 437 THR B C 1
ATOM 10648 O O . THR B 1 437 ? -14.977 3.818 13.68 1 96.06 437 THR B O 1
ATOM 10651 N N . TYR B 1 438 ? -13.211 4.93 12.883 1 96.12 438 TYR B N 1
ATOM 10652 C CA . TYR B 1 438 ? -13.914 6.207 12.914 1 96.12 438 TYR B CA 1
ATOM 10653 C C . TYR B 1 438 ? -15.023 6.25 11.875 1 96.12 438 TYR B C 1
ATOM 10655 O O . TYR B 1 438 ? -16.078 6.848 12.102 1 96.12 438 TYR B O 1
ATOM 10663 N N . SER B 1 439 ? -14.766 5.605 10.734 1 96.44 439 SER B N 1
ATOM 10664 C CA . SER B 1 439 ? -15.805 5.547 9.711 1 96.44 439 SER B CA 1
ATOM 10665 C C . SER B 1 439 ? -16.984 4.699 10.164 1 96.44 439 SER B C 1
ATOM 10667 O O . SER B 1 439 ? -18.141 5.027 9.883 1 96.44 439 SER B O 1
ATOM 10669 N N . SER B 1 440 ? -16.688 3.629 10.836 1 96.31 440 SER B N 1
ATOM 10670 C CA . SER B 1 440 ? -17.766 2.789 11.359 1 96.31 440 SER B CA 1
ATOM 10671 C C . SER B 1 440 ? -18.578 3.523 12.414 1 96.31 440 SER B C 1
ATOM 10673 O O . SER B 1 440 ? -19.797 3.377 12.484 1 96.31 440 SER B O 1
ATOM 10675 N N . LEU B 1 441 ? -17.891 4.297 13.273 1 96.12 441 LEU B N 1
ATOM 10676 C CA . LEU B 1 441 ? -18.594 5.102 14.266 1 96.12 441 LEU B CA 1
ATOM 10677 C C . LEU B 1 441 ? -19.484 6.152 13.594 1 96.12 441 LEU B C 1
ATOM 10679 O O . LEU B 1 441 ? -20.609 6.375 14.016 1 96.12 441 LEU B O 1
ATOM 10683 N N . PHE B 1 442 ? -18.969 6.77 12.594 1 95.62 442 PHE B N 1
ATOM 10684 C CA . PHE B 1 442 ? -19.75 7.719 11.82 1 95.62 442 PHE B CA 1
ATOM 10685 C C . PHE B 1 442 ? -20.953 7.027 11.188 1 95.62 442 PHE B C 1
ATOM 10687 O O . PHE B 1 442 ? -22.062 7.582 11.164 1 95.62 442 PHE B O 1
ATOM 10694 N N . GLY B 1 443 ? -20.703 5.844 10.648 1 95 443 GLY B N 1
ATOM 10695 C CA . GLY B 1 443 ? -21.781 5.082 10.039 1 95 443 GLY B CA 1
ATOM 10696 C C . GLY B 1 443 ? -22.875 4.723 11.016 1 95 443 GLY B C 1
ATOM 10697 O O . GLY B 1 443 ? -24.062 4.777 10.672 1 95 443 GLY B O 1
ATOM 10698 N N . LEU B 1 444 ? -22.516 4.383 12.234 1 94.25 444 LEU B N 1
ATOM 10699 C CA . LEU B 1 444 ? -23.5 4.062 13.266 1 94.25 444 LEU B CA 1
ATOM 10700 C C . LEU B 1 444 ? -24.391 5.266 13.555 1 94.25 444 LEU B C 1
ATOM 10702 O O . LEU B 1 444 ? -25.609 5.133 13.617 1 94.25 444 LEU B O 1
ATOM 10706 N N . ASN B 1 445 ? -23.812 6.465 13.672 1 93.88 445 ASN B N 1
ATOM 10707 C CA . ASN B 1 445 ? -24.578 7.656 14.008 1 93.88 445 ASN B CA 1
ATOM 10708 C C . ASN B 1 445 ? -25.375 8.164 12.805 1 93.88 445 ASN B C 1
ATOM 10710 O O . ASN B 1 445 ? -26.422 8.773 12.969 1 93.88 445 ASN B O 1
ATOM 10714 N N . LEU B 1 446 ? -24.844 7.84 11.633 1 92.56 446 LEU B N 1
ATOM 10715 C CA . LEU B 1 446 ? -25.641 8.133 10.445 1 92.56 446 LEU B CA 1
ATOM 10716 C C . LEU B 1 446 ? -26.859 7.219 10.367 1 92.56 446 LEU B C 1
ATOM 10718 O O . LEU B 1 446 ? -27.938 7.652 9.961 1 92.56 446 LEU B O 1
ATOM 10722 N N . GLY B 1 447 ? -26.641 5.98 10.727 1 89.94 447 GLY B N 1
ATOM 10723 C CA . GLY B 1 447 ? -27.766 5.07 10.805 1 89.94 447 GLY B CA 1
ATOM 10724 C C . GLY B 1 447 ? -28.859 5.543 11.758 1 89.94 447 GLY B C 1
ATOM 10725 O O . GLY B 1 447 ? -30.047 5.465 11.445 1 89.94 447 GLY B O 1
ATOM 10726 N N . TYR B 1 448 ? -28.469 6.121 12.93 1 88.56 448 TYR B N 1
ATOM 10727 C CA . TYR B 1 448 ? -29.406 6.668 13.898 1 88.56 448 TYR B CA 1
ATOM 10728 C C . TYR B 1 448 ? -30.156 7.859 13.312 1 88.56 448 TYR B C 1
ATOM 10730 O O . TYR B 1 448 ? -31.344 8.031 13.562 1 88.56 448 TYR B O 1
ATOM 10738 N N . PHE B 1 449 ? -29.484 8.578 12.562 1 86.81 449 PHE B N 1
ATOM 10739 C CA . PHE B 1 449 ? -30.094 9.766 11.961 1 86.81 449 PHE B CA 1
ATOM 10740 C C . PHE B 1 449 ? -31.109 9.367 10.898 1 86.81 449 PHE B C 1
ATOM 10742 O O . PHE B 1 449 ? -32.156 9.984 10.781 1 86.81 449 PHE B O 1
ATOM 10749 N N . LEU B 1 450 ? -30.797 8.312 10.164 1 86.62 450 LEU B N 1
ATOM 10750 C CA . LEU B 1 450 ? -31.641 7.898 9.055 1 86.62 450 LEU B CA 1
ATOM 10751 C C . LEU B 1 450 ? -32.844 7.098 9.555 1 86.62 450 LEU B C 1
ATOM 10753 O O . LEU B 1 450 ? -33.969 7.273 9.07 1 86.62 450 LEU B O 1
ATOM 10757 N N . GLN B 1 451 ? -32.625 6.23 10.445 1 83.75 451 GLN B N 1
ATOM 10758 C CA . GLN B 1 451 ? -33.688 5.34 10.891 1 83.75 451 GLN B CA 1
ATOM 10759 C C . GLN B 1 451 ? -34.406 5.902 12.117 1 83.75 451 GLN B C 1
ATOM 10761 O O . GLN B 1 451 ? -35.531 5.48 12.453 1 83.75 451 GLN B O 1
ATOM 10766 N N . GLY B 1 452 ? -33.969 7.02 12.742 1 77.19 452 GLY B N 1
ATOM 10767 C CA . GLY B 1 452 ? -34.594 7.613 13.914 1 77.19 452 GLY B CA 1
ATOM 10768 C C . GLY B 1 452 ? -34.188 6.945 15.211 1 77.19 452 GLY B C 1
ATOM 10769 O O . GLY B 1 452 ? -33.812 5.77 15.219 1 77.19 452 GLY B O 1
ATOM 10770 N N . THR B 1 453 ? -33.781 7.812 16.266 1 69.5 453 THR B N 1
ATOM 10771 C CA . THR B 1 453 ? -33.219 7.348 17.547 1 69.5 453 THR B CA 1
ATOM 10772 C C . THR B 1 453 ? -34.344 7.055 18.531 1 69.5 453 THR B C 1
ATOM 10774 O O . THR B 1 453 ? -35.25 7.883 18.734 1 69.5 453 THR B O 1
ATOM 10777 N N . GLY B 1 454 ? -34.75 5.828 18.781 1 62.88 454 GLY B N 1
ATOM 10778 C CA . GLY B 1 454 ? -35.812 5.617 19.75 1 62.88 454 GLY B CA 1
ATOM 10779 C C . GLY B 1 454 ? -35.438 6.043 21.156 1 62.88 454 GLY B C 1
ATOM 10780 O O . GLY B 1 454 ? -36.188 6.785 21.812 1 62.88 454 GLY B O 1
ATOM 10781 N N . SER B 1 455 ? -34.312 5.465 21.859 1 70.62 455 SER B N 1
ATOM 10782 C CA . SER B 1 455 ? -34.125 5.598 23.297 1 70.62 455 SER B CA 1
ATOM 10783 C C . SER B 1 455 ? -32.875 6.441 23.594 1 70.62 455 SER B C 1
ATOM 10785 O O . SER B 1 455 ? -31.766 6.09 23.188 1 70.62 455 SER B O 1
ATOM 10787 N N . SER B 1 456 ? -33.031 7.871 23.812 1 80.44 456 SER B N 1
ATOM 10788 C CA . SER B 1 456 ? -31.922 8.727 24.219 1 80.44 456 SER B CA 1
ATOM 10789 C C . SER B 1 456 ? -31.844 8.859 25.734 1 80.44 456 SER B C 1
ATOM 10791 O O . SER B 1 456 ? -32.875 8.797 26.422 1 80.44 456 SER B O 1
ATOM 10793 N N . LEU B 1 457 ? -30.656 8.766 26.25 1 82.62 457 LEU B N 1
ATOM 10794 C CA . LEU B 1 457 ? -30.422 8.898 27.688 1 82.62 457 LEU B CA 1
ATOM 10795 C C . LEU B 1 457 ? -30.797 10.297 28.172 1 82.62 457 LEU B C 1
ATOM 10797 O O . LEU B 1 457 ? -31.344 10.453 29.266 1 82.62 457 LEU B O 1
ATOM 10801 N N . VAL B 1 458 ? -30.469 11.297 27.375 1 80.12 458 VAL B N 1
ATOM 10802 C CA . VAL B 1 458 ? -30.766 12.688 27.719 1 80.12 458 VAL B CA 1
ATOM 10803 C C . VAL B 1 458 ? -31.5 13.352 26.562 1 80.12 458 VAL B C 1
ATOM 10805 O O . VAL B 1 458 ? -31.062 13.297 25.406 1 80.12 458 VAL B O 1
ATOM 10808 N N . THR B 1 459 ? -32.625 13.742 26.766 1 75.81 459 THR B N 1
ATOM 10809 C CA . THR B 1 459 ? -33.375 14.352 25.688 1 75.81 459 THR B CA 1
ATOM 10810 C C . THR B 1 459 ? -33.375 15.875 25.797 1 75.81 459 THR B C 1
ATOM 10812 O O . THR B 1 459 ? -33.625 16.578 24.828 1 75.81 459 THR B O 1
ATOM 10815 N N . ASP B 1 460 ? -32.844 16.406 26.922 1 79.31 460 ASP B N 1
ATOM 10816 C CA . ASP B 1 460 ? -32.969 17.844 27.125 1 79.31 460 ASP B CA 1
ATOM 10817 C C . ASP B 1 460 ? -31.703 18.578 26.625 1 79.31 460 ASP B C 1
ATOM 10819 O O . ASP B 1 460 ? -30.672 17.953 26.422 1 79.31 460 ASP B O 1
ATOM 10823 N N . TYR B 1 461 ? -31.781 19.859 26.219 1 82.94 461 TYR B N 1
ATOM 10824 C CA . TYR B 1 461 ? -30.703 20.781 25.906 1 82.94 461 TYR B CA 1
ATOM 10825 C C . TYR B 1 461 ? -29.969 20.359 24.641 1 82.94 461 TYR B C 1
ATOM 10827 O O . TYR B 1 461 ? -28.734 20.297 24.641 1 82.94 461 TYR B O 1
ATOM 10835 N N . PHE B 1 462 ? -30.594 20.141 23.609 1 86.06 462 PHE B N 1
ATOM 10836 C CA . PHE B 1 462 ? -30.016 19.641 22.375 1 86.06 462 PHE B CA 1
ATOM 10837 C C . PHE B 1 462 ? -28.984 20.625 21.828 1 86.06 462 PHE B C 1
ATOM 10839 O O . PHE B 1 462 ? -27.891 20.219 21.406 1 86.06 462 PHE B O 1
ATOM 10846 N N . TYR B 1 463 ? -29.234 21.906 21.859 1 86 463 TYR B N 1
ATOM 10847 C CA . TYR B 1 463 ? -28.344 22.891 21.266 1 86 463 TYR B CA 1
ATOM 10848 C C . TYR B 1 463 ? -27.047 23.016 22.062 1 86 463 TYR B C 1
ATOM 10850 O O . TYR B 1 463 ? -25.969 23.203 21.484 1 86 463 TYR B O 1
ATOM 10858 N N . LEU B 1 464 ? -27.188 22.938 23.359 1 85.69 464 LEU B N 1
ATOM 10859 C CA . LEU B 1 464 ? -25.984 22.969 24.203 1 85.69 464 LEU B CA 1
ATOM 10860 C C . LEU B 1 464 ? -25.125 21.734 23.953 1 85.69 464 LEU B C 1
ATOM 10862 O O . LEU B 1 464 ? -23.906 21.844 23.859 1 85.69 464 LEU B O 1
ATOM 10866 N N . ARG B 1 465 ? -25.75 20.594 23.828 1 90.38 465 ARG B N 1
ATOM 10867 C CA . ARG B 1 465 ? -25.031 19.359 23.578 1 90.38 465 ARG B CA 1
ATOM 10868 C C . ARG B 1 465 ? -24.344 19.391 22.203 1 90.38 465 ARG B C 1
ATOM 10870 O O . ARG B 1 465 ? -23.219 18.922 22.062 1 90.38 465 ARG B O 1
ATOM 10877 N N . LEU B 1 466 ? -25.062 19.906 21.266 1 89.88 466 LEU B N 1
ATOM 10878 C CA . LEU B 1 466 ? -24.5 20.031 19.922 1 89.88 466 LEU B CA 1
ATOM 10879 C C . LEU B 1 466 ? -23.281 20.953 19.938 1 89.88 466 LEU B C 1
ATOM 10881 O O . LEU B 1 466 ? -22.281 20.656 19.297 1 89.88 466 LEU B O 1
ATOM 10885 N N . PHE B 1 467 ? -23.391 22.016 20.719 1 86.06 467 PHE B N 1
ATOM 10886 C CA . PHE B 1 467 ? -22.297 22.969 20.781 1 86.06 467 PHE B CA 1
ATOM 10887 C C . PHE B 1 467 ? -21.078 22.359 21.484 1 86.06 467 PHE B C 1
ATOM 10889 O O . PHE B 1 467 ? -19.953 22.438 21 1 86.06 467 PHE B O 1
ATOM 10896 N N . LEU B 1 468 ? -21.281 21.812 22.641 1 86.94 468 LEU B N 1
ATOM 10897 C CA . LEU B 1 468 ? -20.188 21.203 23.391 1 86.94 468 LEU B CA 1
ATOM 10898 C C . LEU B 1 468 ? -19.578 20.047 22.625 1 86.94 468 LEU B C 1
ATOM 10900 O O . LEU B 1 468 ? -18.375 19.828 22.672 1 86.94 468 LEU B O 1
ATOM 10904 N N . GLY B 1 469 ? -20.391 19.297 21.938 1 92.44 469 GLY B N 1
ATOM 10905 C CA . GLY B 1 469 ? -19.906 18.172 21.141 1 92.44 469 GLY B CA 1
ATOM 10906 C C . GLY B 1 469 ? -19.031 18.609 19.984 1 92.44 469 GLY B C 1
ATOM 10907 O O . GLY B 1 469 ? -17.969 18.031 19.75 1 92.44 469 GLY B O 1
ATOM 10908 N N . LEU B 1 470 ? -19.438 19.594 19.312 1 92.75 470 LEU B N 1
ATOM 10909 C CA . LEU B 1 470 ? -18.656 20.094 18.188 1 92.75 470 LEU B CA 1
ATOM 10910 C C . LEU B 1 470 ? -17.328 20.688 18.672 1 92.75 470 LEU B C 1
ATOM 10912 O O . LEU B 1 470 ? -16.312 20.578 17.984 1 92.75 470 LEU B O 1
ATOM 10916 N N . CYS B 1 471 ? -17.375 21.312 19.859 1 87.19 471 CYS B N 1
ATOM 10917 C CA . CYS B 1 471 ? -16.156 21.859 20.438 1 87.19 471 CYS B CA 1
ATOM 10918 C C . CYS B 1 471 ? -15.164 20.734 20.766 1 87.19 471 CYS B C 1
ATOM 10920 O O . CYS B 1 471 ? -13.961 20.875 20.531 1 87.19 471 CYS B O 1
ATOM 10922 N N . LEU B 1 472 ? -15.68 19.703 21.203 1 91.75 472 LEU B N 1
ATOM 10923 C CA . LEU B 1 472 ? -14.805 18.594 21.531 1 91.75 472 LEU B CA 1
ATOM 10924 C C . LEU B 1 472 ? -14.227 17.953 20.281 1 91.75 472 LEU B C 1
ATOM 10926 O O . LEU B 1 472 ? -13.055 17.562 20.266 1 91.75 472 LEU B O 1
ATOM 10930 N N . ILE B 1 473 ? -14.992 17.812 19.25 1 93.69 473 ILE B N 1
ATOM 10931 C CA . ILE B 1 473 ? -14.508 17.266 17.984 1 93.69 473 ILE B CA 1
ATOM 10932 C C . ILE B 1 473 ? -13.414 18.172 17.422 1 93.69 473 ILE B C 1
ATOM 10934 O O . ILE B 1 473 ? -12.383 17.688 16.953 1 93.69 473 ILE B O 1
ATOM 10938 N N . TYR B 1 474 ? -13.625 19.453 17.547 1 90.5 474 TYR B N 1
ATOM 10939 C CA . TYR B 1 474 ? -12.641 20.422 17.062 1 90.5 474 TYR B CA 1
ATOM 10940 C C . TYR B 1 474 ? -11.359 20.344 17.875 1 90.5 474 TYR B C 1
ATOM 10942 O O . TYR B 1 474 ? -10.258 20.422 17.312 1 90.5 474 TYR B O 1
ATOM 10950 N N . THR B 1 475 ? -11.508 20.219 19.125 1 87.06 475 THR B N 1
ATOM 10951 C CA . THR B 1 475 ? -10.344 20.141 20.016 1 87.06 475 THR B CA 1
ATOM 10952 C C . THR B 1 475 ? -9.5 18.906 19.688 1 87.06 475 THR B C 1
ATOM 10954 O O . THR B 1 475 ? -8.273 18.984 19.656 1 87.06 475 THR B O 1
ATOM 10957 N N . GLN B 1 476 ? -10.125 17.875 19.438 1 91.75 476 GLN B N 1
ATOM 10958 C CA . GLN B 1 476 ? -9.375 16.656 19.094 1 91.75 476 GLN B CA 1
ATOM 10959 C C . GLN B 1 476 ? -8.602 16.844 17.797 1 91.75 476 GLN B C 1
ATOM 10961 O O . GLN B 1 476 ? -7.441 16.453 17.703 1 91.75 476 GLN B O 1
ATOM 10966 N N . SER B 1 477 ? -9.258 17.344 16.797 1 91.12 477 SER B N 1
ATOM 10967 C CA . SER B 1 477 ? -8.602 17.547 15.516 1 91.12 477 SER B CA 1
ATOM 10968 C C . SER B 1 477 ? -7.426 18.516 15.648 1 91.12 477 SER B C 1
ATOM 10970 O O . SER B 1 477 ? -6.367 18.297 15.055 1 91.12 477 SER B O 1
ATOM 10972 N N . TRP B 1 478 ? -7.566 19.531 16.453 1 86 478 TRP B N 1
ATOM 10973 C CA . TRP B 1 478 ? -6.52 20.531 16.672 1 86 478 TRP B CA 1
ATOM 10974 C C . TRP B 1 478 ? -5.336 19.922 17.406 1 86 478 TRP B C 1
ATOM 10976 O O . TRP B 1 478 ? -4.18 20.188 17.062 1 86 478 TRP B O 1
ATOM 10986 N N . ILE B 1 479 ? -5.609 19.172 18.328 1 85.56 479 ILE B N 1
ATOM 10987 C CA . ILE B 1 479 ? -4.547 18.578 19.125 1 85.56 479 ILE B CA 1
ATOM 10988 C C . ILE B 1 479 ? -3.777 17.562 18.281 1 85.56 479 ILE B C 1
ATOM 10990 O O . ILE B 1 479 ? -2.551 17.469 18.375 1 85.56 479 ILE B O 1
ATOM 10994 N N . ASN B 1 480 ? -4.52 16.812 17.5 1 90.19 480 ASN B N 1
ATOM 10995 C CA . ASN B 1 480 ? -3.846 15.875 16.609 1 90.19 480 ASN B CA 1
ATOM 10996 C C . ASN B 1 480 ? -2.91 16.578 15.641 1 90.19 480 ASN B C 1
ATOM 10998 O O . ASN B 1 480 ? -1.794 16.125 15.398 1 90.19 480 ASN B O 1
ATOM 11002 N N . LEU B 1 481 ? -3.299 17.672 15.141 1 88.44 481 LEU B N 1
ATOM 11003 C CA . LEU B 1 481 ? -2.471 18.438 14.219 1 88.44 481 LEU B CA 1
ATOM 11004 C C . LEU B 1 481 ? -1.259 19.016 14.93 1 88.44 481 LEU B C 1
ATOM 11006 O O . LEU B 1 481 ? -0.16 19.062 14.375 1 88.44 481 LEU B O 1
ATOM 11010 N N . SER B 1 482 ? -1.495 19.406 16.141 1 84.62 482 SER B N 1
ATOM 11011 C CA . SER B 1 482 ? -0.4 19.969 16.938 1 84.62 482 SER B CA 1
ATOM 11012 C C . SER B 1 482 ? 0.629 18.891 17.281 1 84.62 482 SER B C 1
ATOM 11014 O O . SER B 1 482 ? 1.83 19.172 17.312 1 84.62 482 SER B O 1
ATOM 11016 N N . ILE B 1 483 ? 0.144 17.766 17.484 1 88 483 ILE B N 1
ATOM 11017 C CA . ILE B 1 483 ? 1.04 16.656 17.781 1 88 483 ILE B CA 1
ATOM 11018 C C . ILE B 1 483 ? 1.889 16.328 16.547 1 88 483 ILE B C 1
ATOM 11020 O O . ILE B 1 483 ? 3.104 16.156 16.656 1 88 483 ILE B O 1
ATOM 11024 N N . ILE B 1 484 ? 1.293 16.312 15.453 1 88.69 484 ILE B N 1
ATOM 11025 C CA . ILE B 1 484 ? 2.004 15.992 14.219 1 88.69 484 ILE B CA 1
ATOM 11026 C C . ILE B 1 484 ? 3.035 17.078 13.922 1 88.69 484 ILE B C 1
ATOM 11028 O O . ILE B 1 484 ? 4.141 16.797 13.469 1 88.69 484 ILE B O 1
ATOM 11032 N N . ASP B 1 485 ? 2.674 18.25 14.227 1 84.25 485 ASP B N 1
ATOM 11033 C CA . ASP B 1 485 ? 3.598 19.359 13.992 1 84.25 485 ASP B CA 1
ATOM 11034 C C . ASP B 1 485 ? 4.777 19.312 14.961 1 84.25 485 ASP B C 1
ATOM 11036 O O . ASP B 1 485 ? 5.895 19.703 14.609 1 84.25 485 ASP B O 1
ATOM 11040 N N . SER B 1 486 ? 4.562 18.75 16.125 1 82.19 486 SER B N 1
ATOM 11041 C CA . SER B 1 486 ? 5.609 18.734 17.141 1 82.19 486 SER B CA 1
ATOM 11042 C C . SER B 1 486 ? 6.531 17.531 16.953 1 82.19 486 SER B C 1
ATOM 11044 O O . SER B 1 486 ? 7.754 17.672 17 1 82.19 486 SER B O 1
ATOM 11046 N N . ILE B 1 487 ? 6.02 16.375 16.75 1 85.5 487 ILE B N 1
ATOM 11047 C CA . ILE B 1 487 ? 6.844 15.172 16.703 1 85.5 487 ILE B CA 1
ATOM 11048 C C . ILE B 1 487 ? 7.004 14.711 15.258 1 85.5 487 ILE B C 1
ATOM 11050 O O . ILE B 1 487 ? 7.82 13.828 14.969 1 85.5 487 ILE B O 1
ATOM 11054 N N . GLY B 1 488 ? 6.309 15.281 14.375 1 86.38 488 GLY B N 1
ATOM 11055 C CA . GLY B 1 488 ? 6.398 14.875 12.984 1 86.38 488 GLY B CA 1
ATOM 11056 C C . GLY B 1 488 ? 5.605 13.617 12.68 1 86.38 488 GLY B C 1
ATOM 11057 O O . GLY B 1 488 ? 4.996 13.031 13.578 1 86.38 488 GLY B O 1
ATOM 11058 N N . TYR B 1 489 ? 5.676 13.172 11.438 1 91.25 489 TYR B N 1
ATOM 11059 C CA . TYR B 1 489 ? 4.973 11.961 11.039 1 91.25 489 TYR B CA 1
ATOM 11060 C C . TYR B 1 489 ? 5.648 10.719 11.609 1 91.25 489 TYR B C 1
ATOM 11062 O O . TYR B 1 489 ? 4.988 9.727 11.898 1 91.25 489 TYR B O 1
ATOM 11070 N N . PHE B 1 490 ? 6.969 10.812 11.844 1 90 490 PHE B N 1
ATOM 11071 C CA . PHE B 1 490 ? 7.738 9.727 12.438 1 90 490 PHE B CA 1
ATOM 11072 C C . PHE B 1 490 ? 7.215 9.383 13.82 1 90 490 PHE B C 1
ATOM 11074 O O . PHE B 1 490 ? 6.977 8.211 14.133 1 90 490 PHE B O 1
ATOM 11081 N N . GLY B 1 491 ? 6.938 10.375 14.586 1 88.31 491 GLY B N 1
ATOM 11082 C CA . GLY B 1 491 ? 6.449 10.148 15.945 1 88.31 491 GLY B CA 1
ATOM 11083 C C . GLY B 1 491 ? 4.996 9.719 15.992 1 88.31 491 GLY B C 1
ATOM 11084 O O . GLY B 1 491 ? 4.613 8.898 16.828 1 88.31 491 GLY B O 1
ATOM 11085 N N . TRP B 1 492 ? 4.215 10.266 15.086 1 91.06 492 TRP B N 1
ATOM 11086 C CA . TRP B 1 492 ? 2.789 9.961 15.047 1 91.06 492 TRP B CA 1
ATOM 11087 C C . TRP B 1 492 ? 2.557 8.484 14.742 1 91.06 492 TRP B C 1
ATOM 11089 O O . TRP B 1 492 ? 1.676 7.852 15.328 1 91.06 492 TRP B O 1
ATOM 11099 N N . PHE B 1 493 ? 3.33 7.883 13.883 1 93.25 493 PHE B N 1
ATOM 11100 C CA . PHE B 1 493 ? 3.154 6.492 13.477 1 93.25 493 PHE B CA 1
ATOM 11101 C C . PHE B 1 493 ? 4.074 5.578 14.281 1 93.25 493 PHE B C 1
ATOM 11103 O O . PHE B 1 493 ? 4.406 4.477 13.836 1 93.25 493 PHE B O 1
ATOM 11110 N N . TYR B 1 494 ? 4.531 6.008 15.375 1 92 494 TYR B N 1
ATOM 11111 C CA . TYR B 1 494 ? 5.352 5.188 16.25 1 92 494 TYR B CA 1
ATOM 11112 C C . TYR B 1 494 ? 6.645 4.766 15.562 1 92 494 TYR B C 1
ATOM 11114 O O . TYR B 1 494 ? 7.016 3.592 15.594 1 92 494 TYR B O 1
ATOM 11122 N N . GLY B 1 495 ? 7.297 5.645 14.953 1 89.88 495 GLY B N 1
ATOM 11123 C CA . GLY B 1 495 ? 8.523 5.379 14.227 1 89.88 495 GLY B CA 1
ATOM 11124 C C . GLY B 1 495 ? 9.641 4.848 15.109 1 89.88 495 GLY B C 1
ATOM 11125 O O . GLY B 1 495 ? 10.523 4.133 14.641 1 89.88 495 GLY B O 1
ATOM 11126 N N . ASP B 1 496 ? 9.578 5.094 16.391 1 88.56 496 ASP B N 1
ATOM 11127 C CA . ASP B 1 496 ? 10.609 4.676 17.344 1 88.56 496 ASP B CA 1
ATOM 11128 C C . ASP B 1 496 ? 10.625 3.156 17.5 1 88.56 496 ASP B C 1
ATOM 11130 O O . ASP B 1 496 ? 11.633 2.582 17.922 1 88.56 496 ASP B O 1
ATOM 11134 N N . PHE B 1 497 ? 9.5 2.537 17.188 1 90.12 497 PHE B N 1
ATOM 11135 C CA . PHE B 1 497 ? 9.43 1.083 17.281 1 90.12 497 PHE B CA 1
ATOM 11136 C C . PHE B 1 497 ? 10.18 0.427 16.125 1 90.12 497 PHE B C 1
ATOM 11138 O O . PHE B 1 497 ? 10.625 -0.719 16.25 1 90.12 497 PHE B O 1
ATOM 11145 N N . PHE B 1 498 ? 10.367 1.166 15 1 89.88 498 PHE B N 1
ATOM 11146 C CA . PHE B 1 498 ? 10.844 0.521 13.781 1 89.88 498 PHE B CA 1
ATOM 11147 C C . PHE B 1 498 ? 12.219 1.041 13.391 1 89.88 498 PHE B C 1
ATOM 11149 O O . PHE B 1 498 ? 13.039 0.301 12.836 1 89.88 498 PHE B O 1
ATOM 11156 N N . ILE B 1 499 ? 12.484 2.273 13.586 1 88.5 499 ILE B N 1
ATOM 11157 C CA . ILE B 1 499 ? 13.742 2.877 13.172 1 88.5 499 ILE B CA 1
ATOM 11158 C C . ILE B 1 499 ? 14.633 3.109 14.391 1 88.5 499 ILE B C 1
ATOM 11160 O O . ILE B 1 499 ? 14.188 3.691 15.383 1 88.5 499 ILE B O 1
ATOM 11164 N N . PRO B 1 500 ? 15.812 2.639 14.258 1 85.5 500 PRO B N 1
ATOM 11165 C CA . PRO B 1 500 ? 16.734 2.844 15.383 1 85.5 500 PRO B CA 1
ATOM 11166 C C . PRO B 1 500 ? 17.109 4.312 15.578 1 85.5 500 PRO B C 1
ATOM 11168 O O . PRO B 1 500 ? 16.969 5.113 14.648 1 85.5 500 PRO B O 1
ATOM 11171 N N . LYS B 1 501 ? 17.656 4.684 16.688 1 79 501 LYS B N 1
ATOM 11172 C CA . LYS B 1 501 ? 18 6.047 17.094 1 79 501 LYS B CA 1
ATOM 11173 C C . LYS B 1 501 ? 19.094 6.625 16.203 1 79 501 LYS B C 1
ATOM 11175 O O . LYS B 1 501 ? 19.094 7.816 15.898 1 79 501 LYS B O 1
ATOM 11180 N N . SER B 1 502 ? 19.906 5.742 15.719 1 74.69 502 SER B N 1
ATOM 11181 C CA . SER B 1 502 ? 21.047 6.199 14.938 1 74.69 502 SER B CA 1
ATOM 11182 C C . SER B 1 502 ? 20.625 6.688 13.555 1 74.69 502 SER B C 1
ATOM 11184 O O . SER B 1 502 ? 21.25 7.57 12.977 1 74.69 502 SER B O 1
ATOM 11186 N N . GLN B 1 503 ? 19.562 6.203 13.156 1 74.56 503 GLN B N 1
ATOM 11187 C CA . GLN B 1 503 ? 19.109 6.547 11.812 1 74.56 503 GLN B CA 1
ATOM 11188 C C . GLN B 1 503 ? 18 7.586 11.852 1 74.56 503 GLN B C 1
ATOM 11190 O O . GLN B 1 503 ? 17.594 8.117 10.812 1 74.56 503 GLN B O 1
ATOM 11195 N N . SER B 1 504 ? 17.656 7.898 13.094 1 72.06 504 SER B N 1
ATOM 11196 C CA . SER B 1 504 ? 16.562 8.859 13.203 1 72.06 504 SER B CA 1
ATOM 11197 C C . SER B 1 504 ? 17.094 10.273 13.414 1 72.06 504 SER B C 1
ATOM 11199 O O . SER B 1 504 ? 18.172 10.461 13.969 1 72.06 504 SER B O 1
ATOM 11201 N N . SER B 1 505 ? 16.422 11.133 12.805 1 64.25 505 SER B N 1
ATOM 11202 C CA . SER B 1 505 ? 16.766 12.539 12.969 1 64.25 505 SER B CA 1
ATOM 11203 C C . SER B 1 505 ? 16.406 13.031 14.367 1 64.25 505 SER B C 1
ATOM 11205 O O . SER B 1 505 ? 16.984 14.016 14.852 1 64.25 505 SER B O 1
ATOM 11207 N N . ILE B 1 506 ? 15.477 12.281 15.039 1 63.16 506 ILE B N 1
ATOM 11208 C CA . ILE B 1 506 ? 15.016 12.688 16.359 1 63.16 506 ILE B CA 1
ATOM 11209 C C . ILE B 1 506 ? 15.703 11.844 17.422 1 63.16 506 ILE B C 1
ATOM 11211 O O . ILE B 1 506 ? 15.461 10.641 17.531 1 63.16 506 ILE B O 1
ATOM 11215 N N . LYS B 1 507 ? 16.594 12.367 18.062 1 67.44 507 LYS B N 1
ATOM 11216 C CA . LYS B 1 507 ? 17.375 11.594 19 1 67.44 507 LYS B CA 1
ATOM 11217 C C . LYS B 1 507 ? 16.781 11.672 20.406 1 67.44 507 LYS B C 1
ATOM 11219 O O . LYS B 1 507 ? 16.891 10.719 21.188 1 67.44 507 LYS B O 1
ATOM 11224 N N . ASN B 1 508 ? 16.062 12.867 20.719 1 71.38 508 ASN B N 1
ATOM 11225 C CA . ASN B 1 508 ? 15.492 13.023 22.047 1 71.38 508 ASN B CA 1
ATOM 11226 C C . ASN B 1 508 ? 14 13.344 21.984 1 71.38 508 ASN B C 1
ATOM 11228 O O . ASN B 1 508 ? 13.492 13.75 20.938 1 71.38 508 ASN B O 1
ATOM 11232 N N . LEU B 1 509 ? 13.398 13 23.062 1 76.31 509 LEU B N 1
ATOM 11233 C CA . LEU B 1 509 ? 11.969 13.297 23.141 1 76.31 509 LEU B CA 1
ATOM 11234 C C . LEU B 1 509 ? 11.727 14.805 23.125 1 76.31 509 LEU B C 1
ATOM 11236 O O . LEU B 1 509 ? 12.484 15.562 23.734 1 76.31 509 LEU B O 1
ATOM 11240 N N . THR B 1 510 ? 10.812 15.195 22.312 1 71 510 THR B N 1
ATOM 11241 C CA . THR B 1 510 ? 10.562 16.609 22.109 1 71 510 THR B CA 1
ATOM 11242 C C . THR B 1 510 ? 9.75 17.188 23.281 1 71 510 THR B C 1
ATOM 11244 O O . THR B 1 510 ? 8.797 16.562 23.734 1 71 510 THR B O 1
ATOM 11247 N N . GLN B 1 511 ? 10.211 18.219 23.906 1 69 511 GLN B N 1
ATOM 11248 C CA . GLN B 1 511 ? 9.461 18.969 24.922 1 69 511 GLN B CA 1
ATOM 11249 C C . GLN B 1 511 ? 8.93 20.281 24.359 1 69 511 GLN B C 1
ATOM 11251 O O . GLN B 1 511 ? 8.805 21.266 25.078 1 69 511 GLN B O 1
ATOM 11256 N N . ALA B 1 512 ? 8.719 20.203 23.016 1 68.38 512 ALA B N 1
ATOM 11257 C CA . ALA B 1 512 ? 8.242 21.406 22.359 1 68.38 512 ALA B CA 1
ATOM 11258 C C . ALA B 1 512 ? 6.766 21.281 21.984 1 68.38 512 ALA B C 1
ATOM 11260 O O . ALA B 1 512 ? 6.223 20.188 21.953 1 68.38 512 ALA B O 1
ATOM 11261 N N . GLY B 1 513 ? 6.086 22.391 21.984 1 70.31 513 GLY B N 1
ATOM 11262 C CA . GLY B 1 513 ? 4.691 22.422 21.578 1 70.31 513 GLY B CA 1
ATOM 11263 C C . GLY B 1 513 ? 3.742 21.922 22.656 1 70.31 513 GLY B C 1
ATOM 11264 O O . GLY B 1 513 ? 3.816 22.359 23.812 1 70.31 513 GLY B O 1
ATOM 11265 N N . VAL B 1 514 ? 2.979 20.953 22.266 1 76.75 514 VAL B N 1
ATOM 11266 C CA . VAL B 1 514 ? 1.953 20.453 23.188 1 76.75 514 VAL B CA 1
ATOM 11267 C C . VAL B 1 514 ? 2.598 19.594 24.266 1 76.75 514 VAL B C 1
ATOM 11269 O O . VAL B 1 514 ? 2.076 19.5 25.391 1 76.75 514 VAL B O 1
ATOM 11272 N N . TYR B 1 515 ? 3.721 19.109 24 1 77.81 515 TYR B N 1
ATOM 11273 C CA . TYR B 1 515 ? 4.383 18.219 24.938 1 77.81 515 TYR B CA 1
ATOM 11274 C C . TYR B 1 515 ? 5.074 19 26.047 1 77.81 515 TYR B C 1
ATOM 11276 O O . TYR B 1 515 ? 5.477 18.438 27.062 1 77.81 515 TYR B O 1
ATOM 11284 N N . ARG B 1 516 ? 5.27 20.25 25.781 1 74.94 516 ARG B N 1
ATOM 11285 C CA . ARG B 1 516 ? 5.781 21.109 26.844 1 74.94 516 ARG B CA 1
ATOM 11286 C C . ARG B 1 516 ? 4.789 21.203 28 1 74.94 516 ARG B C 1
ATOM 11288 O O . ARG B 1 516 ? 5.188 21.297 29.172 1 74.94 516 ARG B O 1
ATOM 11295 N N . TYR B 1 517 ? 3.576 21.031 27.641 1 75.38 517 TYR B N 1
ATOM 11296 C CA . TYR B 1 517 ? 2.52 21.234 28.625 1 75.38 517 TYR B CA 1
ATOM 11297 C C . TYR B 1 517 ? 2.018 19.906 29.172 1 75.38 517 TYR B C 1
ATOM 11299 O O . TYR B 1 517 ? 1.689 19.797 30.359 1 75.38 517 TYR B O 1
ATOM 11307 N N . LEU B 1 518 ? 1.933 18.938 28.219 1 76.56 518 LEU B N 1
ATOM 11308 C CA . LEU B 1 518 ? 1.407 17.641 28.625 1 76.56 518 LEU B CA 1
ATOM 11309 C C . LEU B 1 518 ? 2.365 16.516 28.219 1 76.56 518 LEU B C 1
ATOM 11311 O O . LEU B 1 518 ? 2.963 16.562 27.141 1 76.56 518 LEU B O 1
ATOM 11315 N N . ASN B 1 519 ? 2.518 15.562 29.109 1 74.44 519 ASN B N 1
ATOM 11316 C CA . ASN B 1 519 ? 3.383 14.438 28.797 1 74.44 519 ASN B CA 1
ATOM 11317 C C . ASN B 1 519 ? 2.787 13.57 27.688 1 74.44 519 ASN B C 1
ATOM 11319 O O . ASN B 1 519 ? 3.496 13.148 26.766 1 74.44 519 ASN B O 1
ATOM 11323 N N . ASN B 1 520 ? 1.515 13.266 27.828 1 79.81 520 ASN B N 1
ATOM 11324 C CA . ASN B 1 520 ? 0.829 12.469 26.812 1 79.81 520 ASN B CA 1
ATOM 11325 C C . ASN B 1 520 ? -0.505 13.094 26.422 1 79.81 520 ASN B C 1
ATOM 11327 O O . ASN B 1 520 ? -1.563 12.641 26.859 1 79.81 520 ASN B O 1
ATOM 11331 N N . PRO B 1 521 ? -0.393 14.023 25.547 1 81.38 521 PRO B N 1
ATOM 11332 C CA . PRO B 1 521 ? -1.623 14.727 25.172 1 81.38 521 PRO B CA 1
ATOM 11333 C C . PRO B 1 521 ? -2.635 13.82 24.484 1 81.38 521 PRO B C 1
ATOM 11335 O O . PRO B 1 521 ? -3.844 14.047 24.578 1 81.38 521 PRO B O 1
ATOM 11338 N N . GLU B 1 522 ? -2.193 12.781 23.891 1 83.06 522 GLU B N 1
ATOM 11339 C CA . GLU B 1 522 ? -3.088 11.914 23.125 1 83.06 522 GLU B CA 1
ATOM 11340 C C . GLU B 1 522 ? -3.953 11.062 24.062 1 83.06 522 GLU B C 1
ATOM 11342 O O . GLU B 1 522 ? -5 10.555 23.641 1 83.06 522 GLU B O 1
ATOM 11347 N N . GLN B 1 523 ? -3.586 10.875 25.281 1 80.69 523 GLN B N 1
ATOM 11348 C CA . GLN B 1 523 ? -4.312 9.984 26.188 1 80.69 523 GLN B CA 1
ATOM 11349 C C . GLN B 1 523 ? -5.688 10.555 26.531 1 80.69 523 GLN B C 1
ATOM 11351 O O . GLN B 1 523 ? -6.688 9.836 26.5 1 80.69 523 GLN B O 1
ATOM 11356 N N . ILE B 1 524 ? -5.695 11.805 26.781 1 75.88 524 ILE B N 1
ATOM 11357 C CA . ILE B 1 524 ? -6.961 12.375 27.219 1 75.88 524 ILE B CA 1
ATOM 11358 C C . ILE B 1 524 ? -7.648 13.078 26.047 1 75.88 524 ILE B C 1
ATOM 11360 O O . ILE B 1 524 ? -8.844 12.906 25.828 1 75.88 524 ILE B O 1
ATOM 11364 N N . PHE B 1 525 ? -6.906 13.734 25.25 1 82.19 525 PHE B N 1
ATOM 11365 C CA . PHE B 1 525 ? -7.508 14.586 24.234 1 82.19 525 PHE B CA 1
ATOM 11366 C C . PHE B 1 525 ? -7.672 13.82 22.922 1 82.19 525 PHE B C 1
ATOM 11368 O O . PHE B 1 525 ? -8.352 14.289 22.016 1 82.19 525 PHE B O 1
ATOM 11375 N N . GLY B 1 526 ? -7.113 12.695 22.875 1 85.38 526 GLY B N 1
ATOM 11376 C CA . GLY B 1 526 ? -7.223 11.898 21.656 1 85.38 526 GLY B CA 1
ATOM 11377 C C . GLY B 1 526 ? -8.586 11.242 21.5 1 85.38 526 GLY B C 1
ATOM 11378 O O . GLY B 1 526 ? -8.945 10.805 20.406 1 85.38 526 GLY B O 1
ATOM 11379 N N . VAL B 1 527 ? -9.383 11.195 22.531 1 91.75 527 VAL B N 1
ATOM 11380 C CA . VAL B 1 527 ? -10.688 10.547 22.469 1 91.75 527 VAL B CA 1
ATOM 11381 C C . VAL B 1 527 ? -11.789 11.586 22.641 1 91.75 527 VAL B C 1
ATOM 11383 O O . VAL B 1 527 ? -12.977 11.234 22.719 1 91.75 527 VAL B O 1
ATOM 11386 N N . CYS B 1 528 ? -11.43 12.891 22.641 1 92.5 528 CYS B N 1
ATOM 11387 C CA . CYS B 1 528 ? -12.398 13.961 22.844 1 92.5 528 CYS B CA 1
ATOM 11388 C C . CYS B 1 528 ? -13.422 13.992 21.719 1 92.5 528 CYS B C 1
ATOM 11390 O O . CYS B 1 528 ? -14.578 14.359 21.938 1 92.5 528 CYS B O 1
ATOM 11392 N N . GLY B 1 529 ? -13.023 13.57 20.578 1 93.69 529 GLY B N 1
ATOM 11393 C CA . GLY B 1 529 ? -13.961 13.547 19.469 1 93.69 529 GLY B CA 1
ATOM 11394 C C . GLY B 1 529 ? -15.07 12.531 19.641 1 93.69 529 GLY B C 1
ATOM 11395 O O . GLY B 1 529 ? -16.234 12.828 19.375 1 93.69 529 GLY B O 1
ATOM 11396 N N . VAL B 1 530 ? -14.766 11.422 20.156 1 94.88 530 VAL B N 1
ATOM 11397 C CA . VAL B 1 530 ? -15.75 10.375 20.391 1 94.88 530 VAL B CA 1
ATOM 11398 C C . VAL B 1 530 ? -16.656 10.766 21.547 1 94.88 530 VAL B C 1
ATOM 11400 O O . VAL B 1 530 ? -17.859 10.5 21.516 1 94.88 530 VAL B O 1
ATOM 11403 N N . MET B 1 531 ? -16.094 11.438 22.594 1 94.44 531 MET B N 1
ATOM 11404 C CA . MET B 1 531 ? -16.906 11.969 23.688 1 94.44 531 MET B CA 1
ATOM 11405 C C . MET B 1 531 ? -17.891 13.008 23.172 1 94.44 531 MET B C 1
ATOM 11407 O O . MET B 1 531 ? -19.016 13.086 23.672 1 94.44 531 MET B O 1
ATOM 11411 N N . GLY B 1 532 ? -17.391 13.742 22.188 1 94.62 532 GLY B N 1
ATOM 11412 C CA . GLY B 1 532 ? -18.281 14.719 21.578 1 94.62 532 GLY B CA 1
ATOM 11413 C C . GLY B 1 532 ? -19.469 14.094 20.859 1 94.62 532 GLY B C 1
ATOM 11414 O O . GLY B 1 532 ? -20.594 14.578 20.969 1 94.62 532 GLY B O 1
ATOM 11415 N N . VAL B 1 533 ? -19.25 13.008 20.172 1 94.25 533 VAL B N 1
ATOM 11416 C CA . VAL B 1 533 ? -20.328 12.312 19.453 1 94.25 533 VAL B CA 1
ATOM 11417 C C . VAL B 1 533 ? -21.328 11.75 20.469 1 94.25 533 VAL B C 1
ATOM 11419 O O . VAL B 1 533 ? -22.531 11.789 20.219 1 94.25 533 VAL B O 1
ATOM 11422 N N . PHE B 1 534 ? -20.906 11.266 21.594 1 93.38 534 PHE B N 1
ATOM 11423 C CA . PHE B 1 534 ? -21.781 10.773 22.656 1 93.38 534 PHE B CA 1
ATOM 11424 C C . PHE B 1 534 ? -22.641 11.898 23.219 1 93.38 534 PHE B C 1
ATOM 11426 O O . PHE B 1 534 ? -23.828 11.695 23.5 1 93.38 534 PHE B O 1
ATOM 11433 N N . LEU B 1 535 ? -21.984 13.086 23.328 1 91.81 535 LEU B N 1
ATOM 11434 C CA . LEU B 1 535 ? -22.734 14.227 23.859 1 91.81 535 LEU B CA 1
ATOM 11435 C C . LEU B 1 535 ? -23.812 14.672 22.875 1 91.81 535 LEU B C 1
ATOM 11437 O O . LEU B 1 535 ? -24.891 15.102 23.297 1 91.81 535 LEU B O 1
ATOM 11441 N N . ILE B 1 536 ? -23.594 14.539 21.672 1 91.31 536 ILE B N 1
ATOM 11442 C CA . ILE B 1 536 ? -24.562 14.938 20.656 1 91.31 536 ILE B CA 1
ATOM 11443 C C . ILE B 1 536 ? -25.703 13.938 20.625 1 91.31 536 ILE B C 1
ATOM 11445 O O . ILE B 1 536 ? -26.875 14.32 20.609 1 91.31 536 ILE B O 1
ATOM 11449 N N . HIS B 1 537 ? -25.297 12.648 20.625 1 91.25 537 HIS B N 1
ATOM 11450 C CA . HIS B 1 537 ? -26.281 11.57 20.641 1 91.25 537 HIS B CA 1
ATOM 11451 C C . HIS B 1 537 ? -26.031 10.625 21.812 1 91.25 537 HIS B C 1
ATOM 11453 O O . HIS B 1 537 ? -25.438 9.555 21.641 1 91.25 537 HIS B O 1
ATOM 11459 N N . PRO B 1 538 ? -26.625 11.047 22.953 1 92.06 538 PRO B N 1
ATOM 11460 C CA . PRO B 1 538 ? -26.344 10.258 24.141 1 92.06 538 PRO B CA 1
ATOM 11461 C C . PRO B 1 538 ? -27.156 8.953 24.203 1 92.06 538 PRO B C 1
ATOM 11463 O O . PRO B 1 538 ? -28.172 8.883 24.891 1 92.06 538 PRO B O 1
ATOM 11466 N N . THR B 1 539 ? -26.75 7.965 23.531 1 91.38 539 THR B N 1
ATOM 11467 C CA . THR B 1 539 ? -27.344 6.629 23.547 1 91.38 539 THR B CA 1
ATOM 11468 C C . THR B 1 539 ? -26.438 5.652 24.297 1 91.38 539 THR B C 1
ATOM 11470 O O . THR B 1 539 ? -25.266 5.957 24.547 1 91.38 539 THR B O 1
ATOM 11473 N N . VAL B 1 540 ? -26.969 4.574 24.719 1 91.19 540 VAL B N 1
ATOM 11474 C CA . VAL B 1 540 ? -26.188 3.57 25.422 1 91.19 540 VAL B CA 1
ATOM 11475 C C . VAL B 1 540 ? -25.109 3.01 24.484 1 91.19 540 VAL B C 1
ATOM 11477 O O . VAL B 1 540 ? -24 2.691 24.922 1 91.19 540 VAL B O 1
ATOM 11480 N N . GLU B 1 541 ? -25.375 2.926 23.188 1 92.56 541 GLU B N 1
ATOM 11481 C CA . GLU B 1 541 ? -24.422 2.424 22.203 1 92.56 541 GLU B CA 1
ATOM 11482 C C . GLU B 1 541 ? -23.219 3.359 22.078 1 92.56 541 GLU B C 1
ATOM 11484 O O . GLU B 1 541 ? -22.078 2.91 22.078 1 92.56 541 GLU B O 1
ATOM 11489 N N . ASN B 1 542 ? -23.469 4.656 22.031 1 94.12 542 ASN B N 1
ATOM 11490 C CA . ASN B 1 542 ? -22.375 5.617 21.906 1 94.12 542 ASN B CA 1
ATOM 11491 C C . ASN B 1 542 ? -21.562 5.711 23.203 1 94.12 542 ASN B C 1
ATOM 11493 O O . ASN B 1 542 ? -20.375 5.984 23.172 1 94.12 542 ASN B O 1
ATOM 11497 N N . LEU B 1 543 ? -22.25 5.508 24.328 1 93.94 543 LEU B N 1
ATOM 11498 C CA . LEU B 1 543 ? -21.516 5.461 25.594 1 93.94 543 LEU B CA 1
ATOM 11499 C C . LEU B 1 543 ? -20.562 4.277 25.625 1 93.94 543 LEU B C 1
ATOM 11501 O O . LEU B 1 543 ? -19.422 4.414 26.062 1 93.94 543 LEU B O 1
ATOM 11505 N N . THR B 1 544 ? -21.078 3.141 25.156 1 94.94 544 THR B N 1
ATOM 11506 C CA . THR B 1 544 ? -20.234 1.953 25.109 1 94.94 544 THR B CA 1
ATOM 11507 C C . THR B 1 544 ? -19.031 2.178 24.203 1 94.94 544 THR B C 1
ATOM 11509 O O . THR B 1 544 ? -17.906 1.793 24.531 1 94.94 544 THR B O 1
ATOM 11512 N N . CYS B 1 545 ? -19.266 2.783 23.047 1 95.38 545 CYS B N 1
ATOM 11513 C CA . CYS B 1 545 ? -18.172 3.082 22.125 1 95.38 545 CYS B CA 1
ATOM 11514 C C . CYS B 1 545 ? -17.172 4.055 22.75 1 95.38 545 CYS B C 1
ATOM 11516 O O . CYS B 1 545 ? -15.969 3.891 22.609 1 95.38 545 CYS B O 1
ATOM 11518 N N . CYS B 1 546 ? -17.672 5.086 23.453 1 94.94 546 CYS B N 1
ATOM 11519 C CA . CYS B 1 546 ? -16.797 6.062 24.109 1 94.94 546 CYS B CA 1
ATOM 11520 C C . CYS B 1 546 ? -15.898 5.395 25.141 1 94.94 546 CYS B C 1
ATOM 11522 O O . CYS B 1 546 ? -14.695 5.656 25.172 1 94.94 546 CYS B O 1
ATOM 11524 N N . ILE B 1 547 ? -16.469 4.508 25.922 1 94.94 547 ILE B N 1
ATOM 11525 C CA . ILE B 1 547 ? -15.695 3.807 26.938 1 94.94 547 ILE B CA 1
ATOM 11526 C C . ILE B 1 547 ? -14.656 2.908 26.266 1 94.94 547 ILE B C 1
ATOM 11528 O O . ILE B 1 547 ? -13.508 2.834 26.719 1 94.94 547 ILE B O 1
ATOM 11532 N N . LEU B 1 548 ? -15.047 2.26 25.203 1 95.69 548 LEU B N 1
ATOM 11533 C CA . LEU B 1 548 ? -14.133 1.376 24.484 1 95.69 548 LEU B CA 1
ATOM 11534 C C . LEU B 1 548 ? -12.945 2.156 23.938 1 95.69 548 LEU B C 1
ATOM 11536 O O . LEU B 1 548 ? -11.805 1.699 24.016 1 95.69 548 LEU B O 1
ATOM 11540 N N . TRP B 1 549 ? -13.195 3.324 23.297 1 95.88 549 TRP B N 1
ATOM 11541 C CA . TRP B 1 549 ? -12.117 4.156 22.766 1 95.88 549 TRP B CA 1
ATOM 11542 C C . TRP B 1 549 ? -11.203 4.637 23.891 1 95.88 549 TRP B C 1
ATOM 11544 O O . TRP B 1 549 ? -9.977 4.66 23.734 1 95.88 549 TRP B O 1
ATOM 11554 N N . MET B 1 550 ? -11.805 4.973 25.047 1 94.25 550 MET B N 1
ATOM 11555 C CA . MET B 1 550 ? -11.031 5.477 26.172 1 94.25 550 MET B CA 1
ATOM 11556 C C . MET B 1 550 ? -10.141 4.383 26.766 1 94.25 550 MET B C 1
ATOM 11558 O O . MET B 1 550 ? -8.953 4.605 27.016 1 94.25 550 MET B O 1
ATOM 11562 N N . VAL B 1 551 ? -10.68 3.252 26.953 1 93.56 551 VAL B N 1
ATOM 11563 C CA . VAL B 1 551 ? -9.938 2.137 27.516 1 93.56 551 VAL B CA 1
ATOM 11564 C C . VAL B 1 551 ? -8.812 1.727 26.578 1 93.56 551 VAL B C 1
ATOM 11566 O O . VAL B 1 551 ? -7.688 1.456 27.016 1 93.56 551 VAL B O 1
ATOM 11569 N N . ASN B 1 552 ? -9.094 1.669 25.312 1 94.25 552 ASN B N 1
ATOM 11570 C CA . ASN B 1 552 ? -8.07 1.308 24.344 1 94.25 552 ASN B CA 1
ATOM 11571 C C . ASN B 1 552 ? -6.914 2.309 24.344 1 94.25 552 ASN B C 1
ATOM 11573 O O . ASN B 1 552 ? -5.746 1.917 24.312 1 94.25 552 ASN B O 1
ATOM 11577 N N . ASN B 1 553 ? -7.281 3.57 24.297 1 92.88 553 ASN B N 1
ATOM 11578 C CA . ASN B 1 553 ? -6.242 4.594 24.312 1 92.88 553 ASN B CA 1
ATOM 11579 C C . ASN B 1 553 ? -5.406 4.523 25.594 1 92.88 553 ASN B C 1
ATOM 11581 O O . ASN B 1 553 ? -4.188 4.719 25.562 1 92.88 553 ASN B O 1
ATOM 11585 N N . PHE B 1 554 ? -6.055 4.223 26.703 1 91.12 554 PHE B N 1
ATOM 11586 C CA . PHE B 1 554 ? -5.367 4.109 27.984 1 91.12 554 PHE B CA 1
ATOM 11587 C C . PHE B 1 554 ? -4.41 2.924 27.984 1 91.12 554 PHE B C 1
ATOM 11589 O O . PHE B 1 554 ? -3.256 3.049 28.391 1 91.12 554 PHE B O 1
ATOM 11596 N N . VAL B 1 555 ? -4.848 1.834 27.453 1 92.62 555 VAL B N 1
ATOM 11597 C CA . VAL B 1 555 ? -4.035 0.623 27.438 1 92.62 555 VAL B CA 1
ATOM 11598 C C . VAL B 1 555 ? -2.859 0.81 26.469 1 92.62 555 VAL B C 1
ATOM 11600 O O . VAL B 1 555 ? -1.724 0.459 26.797 1 92.62 555 VAL B O 1
ATOM 11603 N N . ARG B 1 556 ? -3.072 1.316 25.359 1 93.12 556 ARG B N 1
ATOM 11604 C CA . ARG B 1 556 ? -2.043 1.488 24.328 1 93.12 556 ARG B CA 1
ATOM 11605 C C . ARG B 1 556 ? -0.946 2.434 24.812 1 93.12 556 ARG B C 1
ATOM 11607 O O . ARG B 1 556 ? 0.242 2.137 24.672 1 93.12 556 ARG B O 1
ATOM 11614 N N . ILE B 1 557 ? -1.233 3.533 25.422 1 91.06 557 ILE B N 1
ATOM 11615 C CA . ILE B 1 557 ? -0.261 4.559 25.797 1 91.06 557 ILE B CA 1
ATOM 11616 C C . ILE B 1 557 ? 0.475 4.145 27.062 1 91.06 557 ILE B C 1
ATOM 11618 O O . ILE B 1 557 ? 1.704 4.223 27.125 1 91.06 557 ILE B O 1
ATOM 11622 N N . ASN B 1 558 ? -0.227 3.566 28.062 1 89.56 558 ASN B N 1
ATOM 11623 C CA . ASN B 1 558 ? 0.379 3.318 29.359 1 89.56 558 ASN B CA 1
ATOM 11624 C C . ASN B 1 558 ? 1.067 1.958 29.422 1 89.56 558 ASN B C 1
ATOM 11626 O O . ASN B 1 558 ? 2.098 1.802 30.078 1 89.56 558 ASN B O 1
ATOM 11630 N N . PHE B 1 559 ? 0.538 1.034 28.656 1 91.5 559 PHE B N 1
ATOM 11631 C CA . PHE B 1 559 ? 1.078 -0.31 28.828 1 91.5 559 PHE B CA 1
ATOM 11632 C C . PHE B 1 559 ? 1.941 -0.702 27.641 1 91.5 559 PHE B C 1
ATOM 11634 O O . PHE B 1 559 ? 2.688 -1.681 27.703 1 91.5 559 PHE B O 1
ATOM 11641 N N . ILE B 1 560 ? 1.868 -0.016 26.641 1 93.31 560 ILE B N 1
ATOM 11642 C CA . ILE B 1 560 ? 2.641 -0.427 25.469 1 93.31 560 ILE B CA 1
ATOM 11643 C C . ILE B 1 560 ? 3.629 0.673 25.094 1 93.31 560 ILE B C 1
ATOM 11645 O O . ILE B 1 560 ? 4.844 0.463 25.125 1 93.31 560 ILE B O 1
ATOM 11649 N N . GLU B 1 561 ? 3.129 1.841 24.766 1 90.62 561 GLU B N 1
ATOM 11650 C CA . GLU B 1 561 ? 3.986 2.924 24.281 1 90.62 561 GLU B CA 1
ATOM 11651 C C . GLU B 1 561 ? 4.957 3.373 25.375 1 90.62 561 GLU B C 1
ATOM 11653 O O . GLU B 1 561 ? 6.152 3.533 25.125 1 90.62 561 GLU B O 1
ATOM 11658 N N . LYS B 1 562 ? 4.473 3.607 26.594 1 88.31 562 LYS B N 1
ATOM 11659 C CA . LYS B 1 562 ? 5.312 4.086 27.688 1 88.31 562 LYS B CA 1
ATOM 11660 C C . LYS B 1 562 ? 6.418 3.086 28 1 88.31 562 LYS B C 1
ATOM 11662 O O . LYS B 1 562 ? 7.57 3.469 28.219 1 88.31 562 LYS B O 1
ATOM 11667 N N . ILE B 1 563 ? 6.086 1.825 28.016 1 87.75 563 ILE B N 1
ATOM 11668 C CA . ILE B 1 563 ? 7.059 0.786 28.328 1 87.75 563 ILE B CA 1
ATOM 11669 C C . ILE B 1 563 ? 8.133 0.742 27.25 1 87.75 563 ILE B C 1
ATOM 11671 O O . ILE B 1 563 ? 9.32 0.592 27.547 1 87.75 563 ILE B O 1
ATOM 11675 N N . HIS B 1 564 ? 7.688 0.909 26.062 1 88.81 564 HIS B N 1
ATOM 11676 C CA . HIS B 1 564 ? 8.648 0.902 24.969 1 88.81 564 HIS B CA 1
ATOM 11677 C C . HIS B 1 564 ? 9.547 2.133 25.016 1 88.81 564 HIS B C 1
ATOM 11679 O O . HIS B 1 564 ? 10.75 2.037 24.75 1 88.81 564 HIS B O 1
ATOM 11685 N N . MET B 1 565 ? 8.969 3.289 25.312 1 86.75 565 MET B N 1
ATOM 11686 C CA . MET B 1 565 ? 9.742 4.52 25.391 1 86.75 565 MET B CA 1
ATOM 11687 C C . MET B 1 565 ? 10.758 4.457 26.516 1 86.75 565 MET B C 1
ATOM 11689 O O . MET B 1 565 ? 11.859 5.004 26.406 1 86.75 565 MET B O 1
ATOM 11693 N N . ILE B 1 566 ? 10.406 3.789 27.609 1 85.69 566 ILE B N 1
ATOM 11694 C CA . ILE B 1 566 ? 11.32 3.631 28.734 1 85.69 566 ILE B CA 1
ATOM 11695 C C . ILE B 1 566 ? 12.492 2.74 28.328 1 85.69 566 ILE B C 1
ATOM 11697 O O . ILE B 1 566 ? 13.633 2.986 28.719 1 85.69 566 ILE B O 1
ATOM 11701 N N . ARG B 1 567 ? 12.242 1.826 27.5 1 82.06 567 ARG B N 1
ATOM 11702 C CA . ARG B 1 567 ? 13.273 0.896 27.047 1 82.06 567 ARG B CA 1
ATOM 11703 C C . ARG B 1 567 ? 14.266 1.585 26.109 1 82.06 567 ARG B C 1
ATOM 11705 O O . ARG B 1 567 ? 15.469 1.318 26.172 1 82.06 567 ARG B O 1
ATOM 11712 N N . ILE B 1 568 ? 13.781 2.467 25.312 1 82.12 568 ILE B N 1
ATOM 11713 C CA . ILE B 1 568 ? 14.625 3.066 24.281 1 82.12 568 ILE B CA 1
ATOM 11714 C C . ILE B 1 568 ? 15.297 4.324 24.828 1 82.12 568 ILE B C 1
ATOM 11716 O O . ILE B 1 568 ? 16.484 4.559 24.578 1 82.12 568 ILE B O 1
ATOM 11720 N N . TYR B 1 569 ? 14.547 5.188 25.547 1 80 569 TYR B N 1
ATOM 11721 C CA . TYR B 1 569 ? 15.055 6.5 25.922 1 80 569 TYR B CA 1
ATOM 11722 C C . TYR B 1 569 ? 15.453 6.523 27.391 1 80 569 TYR B C 1
ATOM 11724 O O . TYR B 1 569 ? 16.188 7.418 27.828 1 80 569 TYR B O 1
ATOM 11732 N N . GLY B 1 570 ? 14.992 5.594 28.219 1 80.31 570 GLY B N 1
ATOM 11733 C CA . GLY B 1 570 ? 15.32 5.582 29.625 1 80.31 570 GLY B CA 1
ATOM 11734 C C . GLY B 1 570 ? 14.195 6.094 30.516 1 80.31 570 GLY B C 1
ATOM 11735 O O . GLY B 1 570 ? 13.336 6.855 30.047 1 80.31 570 GLY B O 1
ATOM 11736 N N . GLU B 1 571 ? 14.117 5.797 31.641 1 81.19 571 GLU B N 1
ATOM 11737 C CA . GLU B 1 571 ? 13.055 6.121 32.594 1 81.19 571 GLU B CA 1
ATOM 11738 C C . GLU B 1 571 ? 13.094 7.594 32.969 1 81.19 571 GLU B C 1
ATOM 11740 O O . GLU B 1 571 ? 12.047 8.234 33.125 1 81.19 571 GLU B O 1
ATOM 11745 N N . LYS B 1 572 ? 14.203 8.227 33 1 76.44 572 LYS B N 1
ATOM 11746 C CA . LYS B 1 572 ? 14.359 9.609 33.438 1 76.44 572 LYS B CA 1
ATOM 11747 C C . LYS B 1 572 ? 13.836 10.586 32.375 1 76.44 572 LYS B C 1
ATOM 11749 O O . LYS B 1 572 ? 13.195 11.586 32.719 1 76.44 572 LYS B O 1
ATOM 11754 N N . GLU B 1 573 ? 14.023 10.18 31.219 1 78.81 573 GLU B N 1
ATOM 11755 C CA . GLU B 1 573 ? 13.602 11.062 30.125 1 78.81 573 GLU B CA 1
ATOM 11756 C C . GLU B 1 573 ? 12.094 11 29.922 1 78.81 573 GLU B C 1
ATOM 11758 O O . GLU B 1 573 ? 11.461 12.008 29.594 1 78.81 573 GLU B O 1
ATOM 11763 N N . VAL B 1 574 ? 11.578 9.867 30.203 1 80.12 574 VAL B N 1
ATOM 11764 C CA . VAL B 1 574 ? 10.156 9.68 29.922 1 80.12 574 VAL B CA 1
ATOM 11765 C C . VAL B 1 574 ? 9.328 10.242 31.078 1 80.12 574 VAL B C 1
ATOM 11767 O O . VAL B 1 574 ? 8.234 10.773 30.875 1 80.12 574 VAL B O 1
ATOM 11770 N N . ASN B 1 575 ? 9.805 10.148 32.344 1 76.31 575 ASN B N 1
ATOM 11771 C CA . ASN B 1 575 ? 9.039 10.594 33.5 1 76.31 575 ASN B CA 1
ATOM 11772 C C . ASN B 1 575 ? 9.344 12.047 33.844 1 76.31 575 ASN B C 1
ATOM 11774 O O . ASN B 1 575 ? 9.07 12.484 34.969 1 76.31 575 ASN B O 1
ATOM 11778 N N . ARG B 1 576 ? 9.922 12.695 32.906 1 74.69 576 ARG B N 1
ATOM 11779 C CA . ARG B 1 576 ? 10.148 14.117 33.125 1 74.69 576 ARG B CA 1
ATOM 11780 C C . ARG B 1 576 ? 8.828 14.875 33.219 1 74.69 576 ARG B C 1
ATOM 11782 O O . ARG B 1 576 ? 7.91 14.617 32.438 1 74.69 576 ARG B O 1
ATOM 11789 N N . ASP B 1 577 ? 8.641 15.648 34.188 1 72.06 577 ASP B N 1
ATOM 11790 C CA . ASP B 1 577 ? 7.379 16.328 34.469 1 72.06 577 ASP B CA 1
ATOM 11791 C C . ASP B 1 577 ? 7.086 17.406 33.406 1 72.06 577 ASP B C 1
ATOM 11793 O O . ASP B 1 577 ? 7.98 18.156 33.031 1 72.06 577 ASP B O 1
ATOM 11797 N N . SER B 1 578 ? 5.93 17.328 32.938 1 76.69 578 SER B N 1
ATOM 11798 C CA . SER B 1 578 ? 5.457 18.344 32 1 76.69 578 SER B CA 1
ATOM 11799 C C . SER B 1 578 ? 5.074 19.625 32.75 1 76.69 578 SER B C 1
ATOM 11801 O O . SER B 1 578 ? 5.152 19.688 33.969 1 76.69 578 SER B O 1
ATOM 11803 N N . GLY B 1 579 ? 4.734 20.672 32.031 1 73.06 579 GLY B N 1
ATOM 11804 C CA . GLY B 1 579 ? 4.383 21.969 32.625 1 73.06 579 GLY B CA 1
ATOM 11805 C C . GLY B 1 579 ? 3.229 21.875 33.625 1 73.06 579 GLY B C 1
ATOM 11806 O O . GLY B 1 579 ? 3.312 22.391 34.719 1 73.06 579 GLY B O 1
ATOM 11807 N N . VAL B 1 580 ? 2.203 21.156 33.281 1 74.06 580 VAL B N 1
ATOM 11808 C CA . VAL B 1 580 ? 1.019 21.031 34.125 1 74.06 580 VAL B CA 1
ATOM 11809 C C . VAL B 1 580 ? 1.355 20.25 35.375 1 74.06 580 VAL B C 1
ATOM 11811 O O . VAL B 1 580 ? 0.991 20.641 36.5 1 74.06 580 VAL B O 1
ATOM 11814 N N . THR B 1 581 ? 2.029 19.141 35.156 1 75 581 THR B N 1
ATOM 11815 C CA . THR B 1 581 ? 2.373 18.297 36.312 1 75 581 THR B CA 1
ATOM 11816 C C . THR B 1 581 ? 3.311 19.047 37.25 1 75 581 THR B C 1
ATOM 11818 O O . THR B 1 581 ? 3.182 18.922 38.469 1 75 581 THR B O 1
ATOM 11821 N N . LYS B 1 582 ? 4.246 19.797 36.719 1 73.31 582 LYS B N 1
ATOM 11822 C CA . LYS B 1 582 ? 5.18 20.562 37.531 1 73.31 582 LYS B CA 1
ATOM 11823 C C . LYS B 1 582 ? 4.441 21.594 38.375 1 73.31 582 LYS B C 1
ATOM 11825 O O . LYS B 1 582 ? 4.734 21.766 39.562 1 73.31 582 LYS B O 1
ATOM 11830 N N . THR B 1 583 ? 3.469 22.219 37.75 1 72 583 THR B N 1
ATOM 11831 C CA . THR B 1 583 ? 2.74 23.281 38.406 1 72 583 THR B CA 1
ATOM 11832 C C . THR B 1 583 ? 1.795 22.703 39.469 1 72 583 THR B C 1
ATOM 11834 O O . THR B 1 583 ? 1.651 23.266 40.562 1 72 583 THR B O 1
ATOM 11837 N N . VAL B 1 584 ? 1.131 21.609 39.094 1 67.69 584 VAL B N 1
ATOM 11838 C CA . VAL B 1 584 ? 0.212 20.984 40.062 1 67.69 584 VAL B CA 1
ATOM 11839 C C . VAL B 1 584 ? 0.989 20.453 41.25 1 67.69 584 VAL B C 1
ATOM 11841 O O . VAL B 1 584 ? 0.541 20.578 42.375 1 67.69 584 VAL B O 1
ATOM 11844 N N . LYS B 1 585 ? 2.086 19.812 40.938 1 64.44 585 LYS B N 1
ATOM 11845 C CA . LYS B 1 585 ? 2.92 19.297 42 1 64.44 585 LYS B CA 1
ATOM 11846 C C . LYS B 1 585 ? 3.428 20.422 42.906 1 64.44 585 LYS B C 1
ATOM 11848 O O . LYS B 1 585 ? 3.51 20.281 44.125 1 64.44 585 LYS B O 1
ATOM 11853 N N . LYS B 1 586 ? 3.801 21.484 42.188 1 62.97 586 LYS B N 1
ATOM 11854 C CA . LYS B 1 586 ? 4.301 22.625 42.938 1 62.97 586 LYS B CA 1
ATOM 11855 C C . LYS B 1 586 ? 3.221 23.203 43.844 1 62.97 586 LYS B C 1
ATOM 11857 O O . LYS B 1 586 ? 3.502 23.609 44.969 1 62.97 586 LYS B O 1
ATOM 11862 N N . HIS B 1 587 ? 2.008 23.234 43.281 1 56.62 587 HIS B N 1
ATOM 11863 C CA . HIS B 1 587 ? 0.945 23.828 44.094 1 56.62 587 HIS B CA 1
ATOM 11864 C C . HIS B 1 587 ? 0.366 22.812 45.062 1 56.62 587 HIS B C 1
ATOM 11866 O O . HIS B 1 587 ? -0.144 23.203 46.125 1 56.62 587 HIS B O 1
ATOM 11872 N N . LEU B 1 588 ? 0.285 21.469 44.625 1 48 588 LEU B N 1
ATOM 11873 C CA . LEU B 1 588 ? -0.268 20.484 45.562 1 48 588 LEU B CA 1
ATOM 11874 C C . LEU B 1 588 ? 0.782 20.047 46.562 1 48 588 LEU B C 1
ATOM 11876 O O . LEU B 1 588 ? 0.441 19.594 47.656 1 48 588 LEU B O 1
ATOM 11880 N N . ILE B 1 589 ? 2.018 19.672 46.062 1 44.41 589 ILE B N 1
ATOM 11881 C CA . ILE B 1 589 ? 3 19.156 47 1 44.41 589 ILE B CA 1
ATOM 11882 C C . ILE B 1 589 ? 3.611 20.297 47.812 1 44.41 589 ILE B C 1
ATOM 11884 O O . ILE B 1 589 ? 4.219 21.203 47.219 1 44.41 589 ILE B O 1
ATOM 11888 N N . PRO B 1 590 ? 3.367 20.5 49.062 1 38.06 590 PRO B N 1
ATOM 11889 C CA . PRO B 1 590 ? 3.98 21.484 49.969 1 38.06 590 PRO B CA 1
ATOM 11890 C C . PRO B 1 590 ? 5.504 21.5 49.875 1 38.06 590 PRO B C 1
ATOM 11892 O O . PRO B 1 590 ? 6.105 20.516 49.438 1 38.06 590 PRO B O 1
ATOM 11895 N N . ASP B 1 591 ? 6.305 22.641 50.062 1 39.34 591 ASP B N 1
ATOM 11896 C CA . ASP B 1 591 ? 7.719 23.016 50.031 1 39.34 591 ASP B CA 1
ATOM 11897 C C . ASP B 1 591 ? 8.578 21.891 50.625 1 39.34 591 ASP B C 1
ATOM 11899 O O . ASP B 1 591 ? 9.773 21.797 50.312 1 39.34 591 ASP B O 1
ATOM 11903 N N . VAL B 1 592 ? 8.18 21.156 51.656 1 33.97 592 VAL B N 1
ATOM 11904 C CA . VAL B 1 592 ? 9.086 20.328 52.469 1 33.97 592 VAL B CA 1
ATOM 11905 C C . VAL B 1 592 ? 9.641 19.188 51.594 1 33.97 592 VAL B C 1
ATOM 11907 O O . VAL B 1 592 ? 10.812 18.844 51.719 1 33.97 592 VAL B O 1
ATOM 11910 N N . ILE B 1 593 ? 8.719 18.516 50.844 1 32.75 593 ILE B N 1
ATOM 11911 C CA . ILE B 1 593 ? 9.219 17.297 50.25 1 32.75 593 ILE B CA 1
ATOM 11912 C C . ILE B 1 593 ? 10.008 17.641 48.969 1 32.75 593 ILE B C 1
ATOM 11914 O O . ILE B 1 593 ? 10.766 16.812 48.469 1 32.75 593 ILE B O 1
ATOM 11918 N N . GLN B 1 594 ? 9.719 18.75 48.344 1 35.41 594 GLN B N 1
ATOM 11919 C CA . GLN B 1 594 ? 10.414 19.016 47.094 1 35.41 594 GLN B CA 1
ATOM 11920 C C . GLN B 1 594 ? 11.898 19.281 47.312 1 35.41 594 GLN B C 1
ATOM 11922 O O . GLN B 1 594 ? 12.688 19.375 46.375 1 35.41 594 GLN B O 1
ATOM 11927 N N . ARG B 1 595 ? 12.367 19.75 48.5 1 32.75 595 ARG B N 1
ATOM 11928 C CA . ARG B 1 595 ? 13.797 20.016 48.656 1 32.75 595 ARG B CA 1
ATOM 11929 C C . ARG B 1 595 ? 14.633 18.797 48.281 1 32.75 595 ARG B C 1
ATOM 11931 O O . ARG B 1 595 ? 15.805 18.938 47.938 1 32.75 595 ARG B O 1
ATOM 11938 N N . LYS B 1 596 ? 14.156 17.578 48.812 1 29.45 596 LYS B N 1
ATOM 11939 C CA . LYS B 1 596 ? 15.109 16.469 48.688 1 29.45 596 LYS B CA 1
ATOM 11940 C C . LYS B 1 596 ? 15.352 16.109 47.219 1 29.45 596 LYS B C 1
ATOM 11942 O O . LYS B 1 596 ? 16.422 15.594 46.875 1 29.45 596 LYS B O 1
ATOM 11947 N N . MET B 1 597 ? 14.219 16.047 46.438 1 28.33 597 MET B N 1
ATOM 11948 C CA . MET B 1 597 ? 14.453 15.383 45.156 1 28.33 597 MET B CA 1
ATOM 11949 C C . MET B 1 597 ? 15.102 16.344 44.156 1 28.33 597 MET B C 1
ATOM 11951 O O . MET B 1 597 ? 15.43 15.953 43.031 1 28.33 597 MET B O 1
ATOM 11955 N N . SER B 1 598 ? 15.07 17.656 44.375 1 30.91 598 SER B N 1
ATOM 11956 C CA . SER B 1 598 ? 15.406 18.609 43.312 1 30.91 598 SER B CA 1
ATOM 11957 C C . SER B 1 598 ? 16.906 18.578 43 1 30.91 598 SER B C 1
ATOM 11959 O O . SER B 1 598 ? 17.438 19.562 42.469 1 30.91 598 SER B O 1
ATOM 11961 N N . ASN B 1 599 ? 17.703 17.484 43.344 1 26.12 599 ASN B N 1
ATOM 11962 C CA . ASN B 1 599 ? 19.078 17.828 43.031 1 26.12 599 ASN B CA 1
ATOM 11963 C C . ASN B 1 599 ? 19.25 18.25 41.562 1 26.12 599 ASN B C 1
ATOM 11965 O O . ASN B 1 599 ? 20.281 18.797 41.188 1 26.12 599 ASN B O 1
ATOM 11969 N N . ASP B 1 600 ? 18.734 17.375 40.625 1 25.84 600 ASP B N 1
ATOM 11970 C CA . ASP B 1 600 ? 19.547 17.344 39.406 1 25.84 600 ASP B CA 1
ATOM 11971 C C . ASP B 1 600 ? 19.203 18.516 38.5 1 25.84 600 ASP B C 1
ATOM 11973 O O . ASP B 1 600 ? 18.062 18.688 38.062 1 25.84 600 ASP B O 1
ATOM 11977 N N . ASP B 1 601 ? 19.766 19.656 38.531 1 22.88 601 ASP B N 1
ATOM 11978 C CA . ASP B 1 601 ? 19.688 20.938 37.844 1 22.88 601 ASP B CA 1
ATOM 11979 C C . ASP B 1 601 ? 19.875 20.766 36.344 1 22.88 601 ASP B C 1
ATOM 11981 O O . ASP B 1 601 ? 20.547 21.562 35.688 1 22.88 601 ASP B O 1
ATOM 11985 N N . PRO B 1 602 ? 19.375 19.703 35.625 1 24.33 602 PRO B N 1
ATOM 11986 C CA . PRO B 1 602 ? 20.016 19.766 34.312 1 24.33 602 PRO B CA 1
ATOM 11987 C C . PRO B 1 602 ? 19.625 21.016 33.531 1 24.33 602 PRO B C 1
ATOM 11989 O O . PRO B 1 602 ? 18.625 21.656 33.875 1 24.33 602 PRO B O 1
ATOM 11992 N N . LYS B 1 603 ? 20.453 21.375 32.406 1 22.91 603 LYS B N 1
ATOM 11993 C CA . LYS B 1 603 ? 20.719 22.422 31.422 1 22.91 603 LYS B CA 1
ATOM 11994 C C . LYS B 1 603 ? 19.531 22.641 30.5 1 22.91 603 LYS B C 1
ATOM 11996 O O . LYS B 1 603 ? 18.828 21.688 30.141 1 22.91 603 LYS B O 1
ATOM 12001 N N . ARG B 1 604 ? 19.125 23.922 30.172 1 23.77 604 ARG B N 1
ATOM 12002 C CA . ARG B 1 604 ? 18.141 24.797 29.562 1 23.77 604 ARG B CA 1
ATOM 12003 C C . ARG B 1 604 ? 18.109 24.609 28.047 1 23.77 604 ARG B C 1
ATOM 12005 O O . ARG B 1 604 ? 18.891 25.219 27.312 1 23.77 604 ARG B O 1
ATOM 12012 N N . ARG B 1 605 ? 17.969 23.328 27.469 1 22.89 605 ARG B N 1
ATOM 12013 C CA . ARG B 1 605 ? 18.078 23.375 26.016 1 22.89 605 ARG B CA 1
ATOM 12014 C C . ARG B 1 605 ? 16.906 24.141 25.406 1 22.89 605 ARG B C 1
ATOM 12016 O O . ARG B 1 605 ? 15.828 24.219 26 1 22.89 605 ARG B O 1
ATOM 12023 N N . GLY B 1 606 ? 17.078 24.641 24.062 1 19.52 606 GLY B N 1
ATOM 12024 C CA . GLY B 1 606 ? 16.688 25.625 23.078 1 19.52 606 GLY B CA 1
ATOM 12025 C C . GLY B 1 606 ? 15.352 25.328 22.422 1 19.52 606 GLY B C 1
ATOM 12026 O O . GLY B 1 606 ? 14.938 24.172 22.359 1 19.52 606 GLY B O 1
ATOM 12027 N N . GLY B 1 607 ? 14.398 26.25 22.531 1 19.81 607 GLY B N 1
ATOM 12028 C CA . GLY B 1 607 ? 12.984 26.438 22.234 1 19.81 607 GLY B CA 1
ATOM 12029 C C . GLY B 1 607 ? 12.68 26.406 20.75 1 19.81 607 GLY B C 1
ATOM 12030 O O . GLY B 1 607 ? 13.227 27.203 19.969 1 19.81 607 GLY B O 1
ATOM 12031 N N . VAL B 1 608 ? 12.469 25.281 20.078 1 21.75 608 VAL B N 1
ATOM 12032 C CA . VAL B 1 608 ? 12.281 25.141 18.641 1 21.75 608 VAL B CA 1
ATOM 12033 C C . VAL B 1 608 ? 10.898 25.672 18.25 1 21.75 608 VAL B C 1
ATOM 12035 O O . VAL B 1 608 ? 9.883 25.203 18.766 1 21.75 608 VAL B O 1
ATOM 12038 N N . ALA B 1 609 ? 10.688 26.953 17.562 1 23 609 ALA B N 1
ATOM 12039 C CA . ALA B 1 609 ? 9.656 27.891 17.109 1 23 609 ALA B CA 1
ATOM 12040 C C . ALA B 1 609 ? 8.914 27.328 15.898 1 23 609 ALA B C 1
ATOM 12042 O O . ALA B 1 609 ? 9.531 26.953 14.898 1 23 609 ALA B O 1
ATOM 12043 N N . ASN B 1 610 ? 7.656 26.859 15.891 1 21.48 610 ASN B N 1
ATOM 12044 C CA . ASN B 1 610 ? 6.773 26.141 14.977 1 21.48 610 ASN B CA 1
ATOM 12045 C C . ASN B 1 610 ? 6.141 27.078 13.953 1 21.48 610 ASN B C 1
ATOM 12047 O O . ASN B 1 610 ? 5.273 27.891 14.297 1 21.48 610 ASN B O 1
ATOM 12051 N N . GLY B 1 611 ? 6.797 27.703 12.875 1 19.53 611 GLY B N 1
ATOM 12052 C CA . GLY B 1 611 ? 6.309 28.703 11.93 1 19.53 611 GLY B CA 1
ATOM 12053 C C . GLY B 1 611 ? 5.301 28.141 10.945 1 19.53 611 GLY B C 1
ATOM 12054 O O . GLY B 1 611 ? 5.504 27.062 10.391 1 19.53 611 GLY B O 1
ATOM 12055 N N . THR B 1 612 ? 4.012 28.469 11.023 1 21.73 612 THR B N 1
ATOM 12056 C CA . THR B 1 612 ? 2.814 28.109 10.273 1 21.73 612 THR B CA 1
ATOM 12057 C C . THR B 1 612 ? 2.867 28.672 8.859 1 21.73 612 THR B C 1
ATOM 12059 O O . THR B 1 612 ? 3.162 29.859 8.664 1 21.73 612 THR B O 1
ATOM 12062 N N . SER B 1 613 ? 2.941 27.844 7.742 1 23.48 613 SER B N 1
ATOM 12063 C CA . SER B 1 613 ? 3.121 27.969 6.297 1 23.48 613 SER B CA 1
ATOM 12064 C C . SER B 1 613 ? 1.874 28.531 5.629 1 23.48 613 SER B C 1
ATOM 12066 O O . SER B 1 613 ? 0.847 27.859 5.543 1 23.48 613 SER B O 1
ATOM 12068 N N . LEU B 1 614 ? 1.415 29.719 5.77 1 21.72 614 LEU B N 1
ATOM 12069 C CA . LEU B 1 614 ? 0.318 30.406 5.082 1 21.72 614 LEU B CA 1
ATOM 12070 C C . LEU B 1 614 ? 0.593 30.5 3.586 1 21.72 614 LEU B C 1
ATOM 12072 O O . LEU B 1 614 ? -0.194 31.094 2.844 1 21.72 614 LEU B O 1
ATOM 12076 N N . GLY B 1 615 ? 1.635 30.062 3.018 1 24.03 615 GLY B N 1
ATOM 12077 C CA . GLY B 1 615 ? 2.051 30.438 1.678 1 24.03 615 GLY B CA 1
ATOM 12078 C C . GLY B 1 615 ? 1.123 29.922 0.595 1 24.03 615 GLY B C 1
ATOM 12079 O O . GLY B 1 615 ? 1.201 30.359 -0.557 1 24.03 615 GLY B O 1
ATOM 12080 N N . ASP B 1 616 ? 0.336 28.969 0.845 1 26.58 616 ASP B N 1
ATOM 12081 C CA . ASP B 1 616 ? -0.181 28.266 -0.325 1 26.58 616 ASP B CA 1
ATOM 12082 C C . ASP B 1 616 ? -1.233 29.109 -1.048 1 26.58 616 ASP B C 1
ATOM 12084 O O . ASP B 1 616 ? -1.502 28.891 -2.23 1 26.58 616 ASP B O 1
ATOM 12088 N N . SER B 1 617 ? -1.843 30.031 -0.36 1 27.62 617 SER B N 1
ATOM 12089 C CA . SER B 1 617 ? -3.043 30.562 -0.991 1 27.62 617 SER B CA 1
ATOM 12090 C C . SER B 1 617 ? -2.697 31.406 -2.217 1 27.62 617 SER B C 1
ATOM 12092 O O . SER B 1 617 ? -3.492 31.5 -3.154 1 27.62 617 SER B O 1
ATOM 12094 N N . LEU B 1 618 ? -1.581 32.062 -2.213 1 25.53 618 LEU B N 1
ATOM 12095 C CA . LEU B 1 618 ? -1.318 33.062 -3.238 1 25.53 618 LEU B CA 1
ATOM 12096 C C . LEU B 1 618 ? -1.095 32.406 -4.598 1 25.53 618 LEU B C 1
ATOM 12098 O O . LEU B 1 618 ? -1.462 32.969 -5.629 1 25.53 618 LEU B O 1
ATOM 12102 N N . ASP B 1 619 ? -0.792 31.203 -4.582 1 29.17 619 ASP B N 1
ATOM 12103 C CA . ASP B 1 619 ? -0.387 30.594 -5.848 1 29.17 619 ASP B CA 1
ATOM 12104 C C . ASP B 1 619 ? -1.576 30.453 -6.793 1 29.17 619 ASP B C 1
ATOM 12106 O O . ASP B 1 619 ? -1.445 30.672 -8 1 29.17 619 ASP B O 1
ATOM 12110 N N . ASN B 1 620 ? -2.723 30.219 -6.25 1 30.62 620 ASN B N 1
ATOM 12111 C CA . ASN B 1 620 ? -3.83 30 -7.176 1 30.62 620 ASN B CA 1
ATOM 12112 C C . ASN B 1 620 ? -4.16 31.266 -7.965 1 30.62 620 ASN B C 1
ATOM 12114 O O . ASN B 1 620 ? -4.484 31.188 -9.148 1 30.62 620 ASN B O 1
ATOM 12118 N N . PHE B 1 621 ? -4.051 32.406 -7.277 1 28.17 621 PHE B N 1
ATOM 12119 C CA . PHE B 1 621 ? -4.438 33.625 -7.941 1 28.17 621 PHE B CA 1
ATOM 12120 C C . PHE B 1 621 ? -3.545 33.906 -9.148 1 28.17 621 PHE B C 1
ATOM 12122 O O . PHE B 1 621 ? -4.035 34.25 -10.219 1 28.17 621 PHE B O 1
ATOM 12129 N N . ILE B 1 622 ? -2.334 33.562 -9 1 30.39 622 ILE B N 1
ATOM 12130 C CA . ILE B 1 622 ? -1.379 33.906 -10.039 1 30.39 622 ILE B CA 1
ATOM 12131 C C . ILE B 1 622 ? -1.622 33.062 -11.281 1 30.39 622 ILE B C 1
ATOM 12133 O O . ILE B 1 622 ? -1.492 33.531 -12.406 1 30.39 622 ILE B O 1
ATOM 12137 N N . LYS B 1 623 ? -2.109 31.875 -11.023 1 32.41 623 LYS B N 1
ATOM 12138 C CA . LYS B 1 623 ? -2.287 31 -12.172 1 32.41 623 LYS B CA 1
ATOM 12139 C C . LYS B 1 623 ? -3.352 31.547 -13.117 1 32.41 623 LYS B C 1
ATOM 12141 O O . LYS B 1 623 ? -3.191 31.5 -14.344 1 32.41 623 LYS B O 1
ATOM 12146 N N . GLU B 1 624 ? -4.438 32.125 -12.523 1 31.06 624 GLU B N 1
ATOM 12147 C CA . GLU B 1 624 ? -5.469 32.625 -13.438 1 31.06 624 GLU B CA 1
ATOM 12148 C C . GLU B 1 624 ? -4.934 33.719 -14.352 1 31.06 624 GLU B C 1
ATOM 12150 O O . GLU B 1 624 ? -5.289 33.781 -15.523 1 31.06 624 GLU B O 1
ATOM 12155 N N . LEU B 1 625 ? -4.105 34.562 -13.711 1 28.31 625 LEU B N 1
ATOM 12156 C CA . LEU B 1 625 ? -3.652 35.688 -14.508 1 28.31 625 LEU B CA 1
ATOM 12157 C C . LEU B 1 625 ? -2.732 35.219 -15.633 1 28.31 625 LEU B C 1
ATOM 12159 O O . LEU B 1 625 ? -2.664 35.875 -16.688 1 28.31 625 LEU B O 1
ATOM 12163 N N . ARG B 1 626 ? -2.074 34.125 -15.391 1 29.5 626 ARG B N 1
ATOM 12164 C CA . ARG B 1 626 ? -1.087 33.719 -16.375 1 29.5 626 ARG B CA 1
ATOM 12165 C C . ARG B 1 626 ? -1.759 33.312 -17.688 1 29.5 626 ARG B C 1
ATOM 12167 O O . ARG B 1 626 ? -1.139 33.375 -18.75 1 29.5 626 ARG B O 1
ATOM 12174 N N . ASN B 1 627 ? -2.932 32.656 -17.562 1 32.03 627 ASN B N 1
ATOM 12175 C CA . ASN B 1 627 ? -3.443 32.125 -18.828 1 32.03 627 ASN B CA 1
ATOM 12176 C C . ASN B 1 627 ? -3.953 33.25 -19.734 1 32.03 627 ASN B C 1
ATOM 12178 O O . ASN B 1 627 ? -4.555 32.969 -20.781 1 32.03 627 ASN B O 1
ATOM 12182 N N . SER B 1 628 ? -4.156 34.469 -19.219 1 27.69 628 SER B N 1
ATOM 12183 C CA . SER B 1 628 ? -4.656 35.344 -20.266 1 27.69 628 SER B CA 1
ATOM 12184 C C . SER B 1 628 ? -3.578 35.656 -21.297 1 27.69 628 SER B C 1
ATOM 12186 O O . SER B 1 628 ? -2.492 36.125 -20.969 1 27.69 628 SER B O 1
ATOM 12188 N N . THR B 1 629 ? -3.457 34.875 -22.281 1 30.28 629 THR B N 1
ATOM 12189 C CA . THR B 1 629 ? -2.664 34.938 -23.516 1 30.28 629 THR B CA 1
ATOM 12190 C C . THR B 1 629 ? -2.779 36.312 -24.156 1 30.28 629 THR B C 1
ATOM 12192 O O . THR B 1 629 ? -2.418 36.5 -25.312 1 30.28 629 THR B O 1
ATOM 12195 N N . THR B 1 630 ? -3.43 37.344 -23.656 1 29.56 630 THR B N 1
ATOM 12196 C CA . THR B 1 630 ? -3.523 38.5 -24.547 1 29.56 630 THR B CA 1
ATOM 12197 C C . THR B 1 630 ? -2.133 39 -24.953 1 29.56 630 THR B C 1
ATOM 12199 O O . THR B 1 630 ? -1.323 39.344 -24.094 1 29.56 630 THR B O 1
ATOM 12202 N N . LYS B 1 631 ? -1.628 38.562 -26.125 1 33.31 631 LYS B N 1
ATOM 12203 C CA . LYS B 1 631 ? -0.47 39 -26.875 1 33.31 631 LYS B CA 1
ATOM 12204 C C . LYS B 1 631 ? -0.435 40.531 -26.969 1 33.31 631 LYS B C 1
ATOM 12206 O O . LYS B 1 631 ? -1.313 41.156 -27.578 1 33.31 631 LYS B O 1
ATOM 12211 N N . LEU B 1 632 ? -0.123 41.281 -25.984 1 33.88 632 LEU B N 1
ATOM 12212 C CA . LEU B 1 632 ? 0.107 42.719 -26.141 1 33.88 632 LEU B CA 1
ATOM 12213 C C . LEU B 1 632 ? 1.073 43 -27.297 1 33.88 632 LEU B C 1
ATOM 12215 O O . LEU B 1 632 ? 2.125 42.344 -27.391 1 33.88 632 LEU B O 1
ATOM 12219 N N . SER B 1 633 ? 0.604 43.469 -28.422 1 35.16 633 SER B N 1
ATOM 12220 C CA . SER B 1 633 ? 1.362 43.812 -29.625 1 35.16 633 SER B CA 1
ATOM 12221 C C . SER B 1 633 ? 2.623 44.594 -29.266 1 35.16 633 SER B C 1
ATOM 12223 O O . SER B 1 633 ? 2.689 45.219 -28.203 1 35.16 633 SER B O 1
ATOM 12225 N N . GLN B 1 634 ? 3.715 44.312 -29.844 1 37.12 634 GLN B N 1
ATOM 12226 C CA . GLN B 1 634 ? 5.02 44.938 -29.703 1 37.12 634 GLN B CA 1
ATOM 12227 C C . GLN B 1 634 ? 4.883 46.469 -29.656 1 37.12 634 GLN B C 1
ATOM 12229 O O . GLN B 1 634 ? 5.555 47.125 -28.859 1 37.12 634 GLN B O 1
ATOM 12234 N N . GLN B 1 635 ? 4.082 46.969 -30.562 1 39.62 635 GLN B N 1
ATOM 12235 C CA . GLN B 1 635 ? 3.936 48.406 -30.688 1 39.62 635 GLN B CA 1
ATOM 12236 C C . GLN B 1 635 ? 3.354 49 -29.406 1 39.62 635 GLN B C 1
ATOM 12238 O O . GLN B 1 635 ? 3.797 50.062 -28.938 1 39.62 635 GLN B O 1
ATOM 12243 N N . LYS B 1 636 ? 2.354 48.375 -28.922 1 42.25 636 LYS B N 1
ATOM 12244 C CA . LYS B 1 636 ? 1.704 48.906 -27.719 1 42.25 636 LYS B CA 1
ATOM 12245 C C . LYS B 1 636 ? 2.635 48.812 -26.516 1 42.25 636 LYS B C 1
ATOM 12247 O O . LYS B 1 636 ? 2.584 49.688 -25.641 1 42.25 636 LYS B O 1
ATOM 12252 N N . LEU B 1 637 ? 3.537 47.906 -26.578 1 43.12 637 LEU B N 1
ATOM 12253 C CA . LEU B 1 637 ? 4.523 47.781 -25.516 1 43.12 637 LEU B CA 1
ATOM 12254 C C . LEU B 1 637 ? 5.504 48.938 -25.547 1 43.12 637 LEU B C 1
ATOM 12256 O O . LEU B 1 637 ? 5.875 49.5 -24.5 1 43.12 637 LEU B O 1
ATOM 12260 N N . ILE B 1 638 ? 5.93 49.312 -26.75 1 45.03 638 ILE B N 1
ATOM 12261 C CA . ILE B 1 638 ? 6.832 50.438 -26.953 1 45.03 638 ILE B CA 1
ATOM 12262 C C . ILE B 1 638 ? 6.137 51.75 -26.531 1 45.03 638 ILE B C 1
ATOM 12264 O O . ILE B 1 638 ? 6.742 52.594 -25.875 1 45.03 638 ILE B O 1
ATOM 12268 N N . GLU B 1 639 ? 4.906 51.906 -26.953 1 46.12 639 GLU B N 1
ATOM 12269 C CA . GLU B 1 639 ? 4.16 53.094 -26.625 1 46.12 639 GLU B CA 1
ATOM 12270 C C . GLU B 1 639 ? 3.938 53.219 -25.125 1 46.12 639 GLU B C 1
ATOM 12272 O O . GLU B 1 639 ? 3.879 54.344 -24.578 1 46.12 639 GLU B O 1
ATOM 12277 N N . LEU B 1 640 ? 3.902 52.156 -24.531 1 44.22 640 LEU B N 1
ATOM 12278 C CA . LEU B 1 640 ? 3.689 52.125 -23.094 1 44.22 640 LEU B CA 1
ATOM 12279 C C . LEU B 1 640 ? 4.957 52.531 -22.344 1 44.22 640 LEU B C 1
ATOM 12281 O O . LEU B 1 640 ? 4.906 52.906 -21.172 1 44.22 640 LEU B O 1
ATOM 12285 N N . SER B 1 641 ? 6.078 52.344 -22.922 1 44.84 641 SER B N 1
ATOM 12286 C CA . SER B 1 641 ? 7.34 52.562 -22.234 1 44.84 641 SER B CA 1
ATOM 12287 C C . SER B 1 641 ? 7.609 54.062 -22.062 1 44.84 641 SER B C 1
ATOM 12289 O O . SER B 1 641 ? 8.367 54.469 -21.172 1 44.84 641 SER B O 1
ATOM 12291 N N . GLN B 1 642 ? 7.277 54.906 -23.094 1 43.56 642 GLN B N 1
ATOM 12292 C CA . GLN B 1 642 ? 7.855 56.25 -23.062 1 43.56 642 GLN B CA 1
ATOM 12293 C C . GLN B 1 642 ? 6.992 57.219 -22.219 1 43.56 642 GLN B C 1
ATOM 12295 O O . GLN B 1 642 ? 5.773 57.25 -22.391 1 43.56 642 GLN B O 1
ATOM 12300 N N . ASN B 1 643 ? 7.324 57.375 -21.062 1 45.06 643 ASN B N 1
ATOM 12301 C CA . ASN B 1 643 ? 6.773 58.562 -20.391 1 45.06 643 ASN B CA 1
ATOM 12302 C C . ASN B 1 643 ? 6.93 59.812 -21.234 1 45.06 643 ASN B C 1
ATOM 12304 O O . ASN B 1 643 ? 8.055 60.219 -21.547 1 45.06 643 ASN B O 1
ATOM 12308 N N . LEU B 1 644 ? 5.996 60.219 -21.984 1 45 644 LEU B N 1
ATOM 12309 C CA . LEU B 1 644 ? 5.953 61.375 -22.875 1 45 644 LEU B CA 1
ATOM 12310 C C . LEU B 1 644 ? 6.402 62.625 -22.141 1 45 644 LEU B C 1
ATOM 12312 O O . LEU B 1 644 ? 6.863 63.594 -22.766 1 45 644 LEU B O 1
ATOM 12316 N N . SER B 1 645 ? 6.117 62.781 -20.922 1 47.78 645 SER B N 1
ATOM 12317 C CA . SER B 1 645 ? 6.367 64.062 -20.312 1 47.78 645 SER B CA 1
ATOM 12318 C C . SER B 1 645 ? 7.863 64.375 -20.25 1 47.78 645 SER B C 1
ATOM 12320 O O . SER B 1 645 ? 8.258 65.5 -20.062 1 47.78 645 SER B O 1
ATOM 12322 N N . PHE B 1 646 ? 8.789 63.375 -20.094 1 50.31 646 PHE B N 1
ATOM 12323 C CA . PHE B 1 646 ? 10.227 63.625 -20.031 1 50.31 646 PHE B CA 1
ATOM 12324 C C . PHE B 1 646 ? 10.898 63.25 -21.344 1 50.31 646 PHE B C 1
ATOM 12326 O O . PHE B 1 646 ? 12.07 62.875 -21.344 1 50.31 646 PHE B O 1
ATOM 12333 N N . ALA B 1 647 ? 10.242 63.125 -22.406 1 48.25 647 ALA B N 1
ATOM 12334 C CA . ALA B 1 647 ? 10.766 62.781 -23.734 1 48.25 647 ALA B CA 1
ATOM 12335 C C . ALA B 1 647 ? 11.969 63.656 -24.078 1 48.25 647 ALA B C 1
ATOM 12337 O O . ALA B 1 647 ? 12.93 63.188 -24.703 1 48.25 647 ALA B O 1
ATOM 12338 N N . ASN B 1 648 ? 11.836 65 -23.875 1 51.06 648 ASN B N 1
ATOM 12339 C CA . ASN B 1 648 ? 12.898 65.938 -24.25 1 51.06 648 ASN B CA 1
ATOM 12340 C C . ASN B 1 648 ? 13.906 66.125 -23.109 1 51.06 648 ASN B C 1
ATOM 12342 O O . ASN B 1 648 ? 14.688 67.062 -23.125 1 51.06 648 ASN B O 1
ATOM 12346 N N . SER B 1 649 ? 13.859 65.312 -22.047 1 58.44 649 SER B N 1
ATOM 12347 C CA . SER B 1 649 ? 14.781 65.562 -20.953 1 58.44 649 SER B CA 1
ATOM 12348 C C . SER B 1 649 ? 16.031 64.688 -21.047 1 58.44 649 SER B C 1
ATOM 12350 O O . SER B 1 649 ? 16.062 63.75 -21.828 1 58.44 649 SER B O 1
ATOM 12352 N N . ASN B 1 650 ? 17.234 65.25 -20.484 1 67.25 650 ASN B N 1
ATOM 12353 C CA . ASN B 1 650 ? 18.578 64.688 -20.484 1 67.25 650 ASN B CA 1
ATOM 12354 C C . ASN B 1 650 ? 18.656 63.375 -19.656 1 67.25 650 ASN B C 1
ATOM 12356 O O . ASN B 1 650 ? 19.734 62.906 -19.312 1 67.25 650 ASN B O 1
ATOM 12360 N N . TYR B 1 651 ? 17.5 62.781 -19.266 1 78.19 651 TYR B N 1
ATOM 12361 C CA . TYR B 1 651 ? 17.562 61.531 -18.562 1 78.19 651 TYR B CA 1
ATOM 12362 C C . TYR B 1 651 ? 17.688 60.344 -19.547 1 78.19 651 TYR B C 1
ATOM 12364 O O . TYR B 1 651 ? 17 60.312 -20.562 1 78.19 651 TYR B O 1
ATOM 12372 N N . LYS B 1 652 ? 18.656 59.531 -19.375 1 79.5 652 LYS B N 1
ATOM 12373 C CA . LYS B 1 652 ? 18.844 58.375 -20.219 1 79.5 652 LYS B CA 1
ATOM 12374 C C . LYS B 1 652 ? 19.156 57.125 -19.391 1 79.5 652 LYS B C 1
ATOM 12376 O O . LYS B 1 652 ? 19.906 57.188 -18.422 1 79.5 652 LYS B O 1
ATOM 12381 N N . LEU B 1 653 ? 18.375 56.062 -19.641 1 86.62 653 LEU B N 1
ATOM 12382 C CA . LEU B 1 653 ? 18.641 54.75 -19.078 1 86.62 653 LEU B CA 1
ATOM 12383 C C . LEU B 1 653 ? 18.984 53.75 -20.172 1 86.62 653 LEU B C 1
ATOM 12385 O O . LEU B 1 653 ? 18.234 53.594 -21.141 1 86.62 653 LEU B O 1
ATOM 12389 N N . SER B 1 654 ? 20.172 53.281 -20.109 1 85.06 654 SER B N 1
ATOM 12390 C CA . SER B 1 654 ? 20.578 52.281 -21.094 1 85.06 654 SER B CA 1
ATOM 12391 C C . SER B 1 654 ? 20.938 50.969 -20.406 1 85.06 654 SER B C 1
ATOM 12393 O O . SER B 1 654 ? 21.516 50.969 -19.328 1 85.06 654 SER B O 1
ATOM 12395 N N . ILE B 1 655 ? 20.438 49.844 -20.984 1 89.62 655 ILE B N 1
ATOM 12396 C CA . ILE B 1 655 ? 20.734 48.531 -20.5 1 89.62 655 ILE B CA 1
ATOM 12397 C C . ILE B 1 655 ? 21.812 47.875 -21.375 1 89.62 655 ILE B C 1
ATOM 12399 O O . ILE B 1 655 ? 21.688 47.844 -22.594 1 89.62 655 ILE B O 1
ATOM 12403 N N . ASP B 1 656 ? 22.797 47.438 -20.703 1 83.31 656 ASP B N 1
ATOM 12404 C CA . ASP B 1 656 ? 23.891 46.812 -21.438 1 83.31 656 ASP B CA 1
ATOM 12405 C C . ASP B 1 656 ? 23.812 45.281 -21.344 1 83.31 656 ASP B C 1
ATOM 12407 O O . ASP B 1 656 ? 23.328 44.719 -20.344 1 83.31 656 ASP B O 1
ATOM 12411 N N . GLY B 1 657 ? 24.188 44.594 -22.391 1 78.56 657 GLY B N 1
ATOM 12412 C CA . GLY B 1 657 ? 24.375 43.156 -22.359 1 78.56 657 GLY B CA 1
ATOM 12413 C C . GLY B 1 657 ? 23.156 42.406 -22.828 1 78.56 657 GLY B C 1
ATOM 12414 O O . GLY B 1 657 ? 23.016 41.188 -22.531 1 78.56 657 GLY B O 1
ATOM 12415 N N . LEU B 1 658 ? 22.156 43 -23.344 1 86.5 658 LEU B N 1
ATOM 12416 C CA . LEU B 1 658 ? 20.969 42.312 -23.812 1 86.5 658 LEU B CA 1
ATOM 12417 C C . LEU B 1 658 ? 21.188 41.719 -25.203 1 86.5 658 LEU B C 1
ATOM 12419 O O . LEU B 1 658 ? 21.891 42.344 -26.016 1 86.5 658 LEU B O 1
ATOM 12423 N N . LYS B 1 659 ? 20.812 40.438 -25.391 1 84.75 659 LYS B N 1
ATOM 12424 C CA . LYS B 1 659 ? 20.906 39.812 -26.703 1 84.75 659 LYS B CA 1
ATOM 12425 C C . LYS B 1 659 ? 19.781 40.25 -27.625 1 84.75 659 LYS B C 1
ATOM 12427 O O . LYS B 1 659 ? 18.656 40.5 -27.172 1 84.75 659 LYS B O 1
ATOM 12432 N N . GLU B 1 660 ? 20.125 40.562 -28.859 1 78.38 660 GLU B N 1
ATOM 12433 C CA . GLU B 1 660 ? 19.156 41.125 -29.812 1 78.38 660 GLU B CA 1
ATOM 12434 C C . GLU B 1 660 ? 18.375 40 -30.5 1 78.38 660 GLU B C 1
ATOM 12436 O O . GLU B 1 660 ? 18.953 38.969 -30.891 1 78.38 660 GLU B O 1
ATOM 12441 N N . SER B 1 661 ? 17.156 39.812 -30.078 1 72.56 661 SER B N 1
ATOM 12442 C CA . SER B 1 661 ? 16.297 38.938 -30.891 1 72.56 661 SER B CA 1
ATOM 12443 C C . SER B 1 661 ? 15.375 39.781 -31.781 1 72.56 661 SER B C 1
ATOM 12445 O O . SER B 1 661 ? 15.297 41 -31.641 1 72.56 661 SER B O 1
ATOM 12447 N N . ASN B 1 662 ? 14.781 39.188 -32.844 1 63.5 662 ASN B N 1
ATOM 12448 C CA . ASN B 1 662 ? 13.953 39.844 -33.844 1 63.5 662 ASN B CA 1
ATOM 12449 C C . ASN B 1 662 ? 12.906 40.75 -33.219 1 63.5 662 ASN B C 1
ATOM 12451 O O . ASN B 1 662 ? 12.531 41.781 -33.781 1 63.5 662 ASN B O 1
ATOM 12455 N N . GLU B 1 663 ? 12.469 40.438 -31.984 1 66.19 663 GLU B N 1
ATOM 12456 C CA . GLU B 1 663 ? 11.367 41.219 -31.469 1 66.19 663 GLU B CA 1
ATOM 12457 C C . GLU B 1 663 ? 11.828 42.094 -30.297 1 66.19 663 GLU B C 1
ATOM 12459 O O . GLU B 1 663 ? 11.688 43.312 -30.328 1 66.19 663 GLU B O 1
ATOM 12464 N N . LEU B 1 664 ? 12.227 41.531 -29.172 1 76.25 664 LEU B N 1
ATOM 12465 C CA . LEU B 1 664 ? 12.672 42.219 -27.953 1 76.25 664 LEU B CA 1
ATOM 12466 C C . LEU B 1 664 ? 14.047 41.719 -27.531 1 76.25 664 LEU B C 1
ATOM 12468 O O . LEU B 1 664 ? 14.391 40.562 -27.781 1 76.25 664 LEU B O 1
ATOM 12472 N N . LYS B 1 665 ? 14.812 42.719 -27.172 1 84.38 665 LYS B N 1
ATOM 12473 C CA . LYS B 1 665 ? 16.062 42.312 -26.562 1 84.38 665 LYS B CA 1
ATOM 12474 C C . LYS B 1 665 ? 15.82 41.375 -25.375 1 84.38 665 LYS B C 1
ATOM 12476 O O . LYS B 1 665 ? 14.82 41.531 -24.672 1 84.38 665 LYS B O 1
ATOM 12481 N N . TYR B 1 666 ? 16.453 40.25 -25.375 1 87.69 666 TYR B N 1
ATOM 12482 C CA . TYR B 1 666 ? 16.172 39.312 -24.297 1 87.69 666 TYR B CA 1
ATOM 12483 C C . TYR B 1 666 ? 17.453 38.938 -23.562 1 87.69 666 TYR B C 1
ATOM 12485 O O . TYR B 1 666 ? 18.547 39.156 -24.062 1 87.69 666 TYR B O 1
ATOM 12493 N N . THR B 1 667 ? 17.312 38.625 -22.328 1 88.69 667 THR B N 1
ATOM 12494 C CA . THR B 1 667 ? 18.344 38.031 -21.5 1 88.69 667 THR B CA 1
ATOM 12495 C C . THR B 1 667 ? 17.844 36.719 -20.875 1 88.69 667 THR B C 1
ATOM 12497 O O . THR B 1 667 ? 16.672 36.375 -21.047 1 88.69 667 THR B O 1
ATOM 12500 N N . THR B 1 668 ? 18.797 35.938 -20.375 1 89.38 668 THR B N 1
ATOM 12501 C CA . THR B 1 668 ? 18.422 34.656 -19.766 1 89.38 668 THR B CA 1
ATOM 12502 C C . THR B 1 668 ? 18.266 34.812 -18.25 1 89.38 668 THR B C 1
ATOM 12504 O O . THR B 1 668 ? 18.844 35.719 -17.656 1 89.38 668 THR B O 1
ATOM 12507 N N . ILE B 1 669 ? 17.5 34 -17.719 1 90.5 669 ILE B N 1
ATOM 12508 C CA . ILE B 1 669 ? 17.219 34.062 -16.297 1 90.5 669 ILE B CA 1
ATOM 12509 C C . ILE B 1 669 ? 18.516 33.938 -15.5 1 90.5 669 ILE B C 1
ATOM 12511 O O . ILE B 1 669 ? 19.344 33.062 -15.766 1 90.5 669 ILE B O 1
ATOM 12515 N N . GLY B 1 670 ? 18.75 34.75 -14.562 1 87.25 670 GLY B N 1
ATOM 12516 C CA . GLY B 1 670 ? 19.875 34.688 -13.633 1 87.25 670 GLY B CA 1
ATOM 12517 C C . GLY B 1 670 ? 21.094 35.438 -14.109 1 87.25 670 GLY B C 1
ATOM 12518 O O . GLY B 1 670 ? 22.047 35.625 -13.359 1 87.25 670 GLY B O 1
ATOM 12519 N N . THR B 1 671 ? 21.047 35.906 -15.305 1 87.94 671 THR B N 1
ATOM 12520 C CA . THR B 1 671 ? 22.172 36.688 -15.82 1 87.94 671 THR B CA 1
ATOM 12521 C C . THR B 1 671 ? 22.141 38.125 -15.289 1 87.94 671 THR B C 1
ATOM 12523 O O . THR B 1 671 ? 21.078 38.75 -15.266 1 87.94 671 THR B O 1
ATOM 12526 N N . PRO B 1 672 ? 23.297 38.438 -14.82 1 89.94 672 PRO B N 1
ATOM 12527 C CA . PRO B 1 672 ? 23.344 39.812 -14.305 1 89.94 672 PRO B CA 1
ATOM 12528 C C . PRO B 1 672 ? 23.062 40.875 -15.383 1 89.94 672 PRO B C 1
ATOM 12530 O O . PRO B 1 672 ? 23.469 40.688 -16.531 1 89.94 672 PRO B O 1
ATOM 12533 N N . ILE B 1 673 ? 22.297 41.875 -15.047 1 90.88 673 ILE B N 1
ATOM 12534 C CA . ILE B 1 673 ? 21.938 42.938 -15.961 1 90.88 673 ILE B CA 1
ATOM 12535 C C . ILE B 1 673 ? 22.562 44.25 -15.5 1 90.88 673 ILE B C 1
ATOM 12537 O O . ILE B 1 673 ? 22.391 44.656 -14.352 1 90.88 673 ILE B O 1
ATOM 12541 N N . THR B 1 674 ? 23.359 44.844 -16.344 1 91.69 674 THR B N 1
ATOM 12542 C CA . THR B 1 674 ? 24.016 46.125 -16.016 1 91.69 674 THR B CA 1
ATOM 12543 C C . THR B 1 674 ? 23.219 47.312 -16.594 1 91.69 674 THR B C 1
ATOM 12545 O O . THR B 1 674 ? 22.922 47.312 -17.781 1 91.69 674 THR B O 1
ATOM 12548 N N . VAL B 1 675 ? 22.859 48.219 -15.781 1 91.38 675 VAL B N 1
ATOM 12549 C CA . VAL B 1 675 ? 22.109 49.406 -16.172 1 91.38 675 VAL B CA 1
ATOM 12550 C C . VAL B 1 675 ? 22.969 50.656 -16 1 91.38 675 VAL B C 1
ATOM 12552 O O . VAL B 1 675 ? 23.656 50.781 -14.984 1 91.38 675 VAL B O 1
ATOM 12555 N N . SER B 1 676 ? 23.016 51.469 -17.062 1 90 676 SER B N 1
ATOM 12556 C CA . SER B 1 676 ? 23.688 52.75 -17.016 1 90 676 SER B CA 1
ATOM 12557 C C . SER B 1 676 ? 22.688 53.906 -17.078 1 90 676 SER B C 1
ATOM 12559 O O . SER B 1 676 ? 21.719 53.844 -17.828 1 90 676 SER B O 1
ATOM 12561 N N . TRP B 1 677 ? 22.844 54.844 -16.156 1 88.31 677 TRP B N 1
ATOM 12562 C CA . TRP B 1 677 ? 21.922 55.969 -16.156 1 88.31 677 TRP B CA 1
ATOM 12563 C C . TRP B 1 677 ? 22.688 57.281 -16.312 1 88.31 677 TRP B C 1
ATOM 12565 O O . TRP B 1 677 ? 23.906 57.344 -16.047 1 88.31 677 TRP B O 1
ATOM 12575 N N . GLN B 1 678 ? 22.016 58.281 -16.922 1 86.19 678 GLN B N 1
ATOM 12576 C CA . GLN B 1 678 ? 22.5 59.656 -17.047 1 86.19 678 GLN B CA 1
ATOM 12577 C C . GLN B 1 678 ? 21.422 60.656 -16.625 1 86.19 678 GLN B C 1
ATOM 12579 O O . GLN B 1 678 ? 20.266 60.562 -17.094 1 86.19 678 GLN B O 1
ATOM 12584 N N . SER B 1 679 ? 21.719 61.375 -15.617 1 83.62 679 SER B N 1
ATOM 12585 C CA . SER B 1 679 ? 20.812 62.438 -15.156 1 83.62 679 SER B CA 1
ATOM 12586 C C . SER B 1 679 ? 21.469 63.812 -15.25 1 83.62 679 SER B C 1
ATOM 12588 O O . SER B 1 679 ? 22.703 63.906 -15.227 1 83.62 679 SER B O 1
ATOM 12590 N N . PRO B 1 680 ? 20.672 64.75 -15.445 1 79.81 680 PRO B N 1
ATOM 12591 C CA . PRO B 1 680 ? 21.25 66.125 -15.453 1 79.81 680 PRO B CA 1
ATOM 12592 C C . PRO B 1 680 ? 21.891 66.5 -14.125 1 79.81 680 PRO B C 1
ATOM 12594 O O . PRO B 1 680 ? 21.297 66.25 -13.062 1 79.81 680 PRO B O 1
ATOM 12597 N N . SER B 1 681 ? 23.078 67 -14.164 1 76.12 681 SER B N 1
ATOM 12598 C CA . SER B 1 681 ? 23.891 67.312 -12.992 1 76.12 681 SER B CA 1
ATOM 12599 C C . SER B 1 681 ? 23.219 68.312 -12.102 1 76.12 681 SER B C 1
ATOM 12601 O O . SER B 1 681 ? 23.406 68.312 -10.883 1 76.12 681 SER B O 1
ATOM 12603 N N . ASN B 1 682 ? 22.484 69.25 -12.664 1 72.56 682 ASN B N 1
ATOM 12604 C CA . ASN B 1 682 ? 21.938 70.312 -11.883 1 72.56 682 ASN B CA 1
ATOM 12605 C C . ASN B 1 682 ? 20.734 69.875 -11.062 1 72.56 682 ASN B C 1
ATOM 12607 O O . ASN B 1 682 ? 20.469 70.438 -9.984 1 72.56 682 ASN B O 1
ATOM 12611 N N . THR B 1 683 ? 20.094 68.875 -11.531 1 72.75 683 THR B N 1
ATOM 12612 C CA . THR B 1 683 ? 18.859 68.5 -10.859 1 72.75 683 THR B CA 1
ATOM 12613 C C . THR B 1 683 ? 19.016 67.125 -10.211 1 72.75 683 THR B C 1
ATOM 12615 O O . THR B 1 683 ? 18.047 66.562 -9.672 1 72.75 683 THR B O 1
ATOM 12618 N N . HIS B 1 684 ? 20.188 66.625 -10.211 1 81.75 684 HIS B N 1
ATOM 12619 C CA . HIS B 1 684 ? 20.375 65.312 -9.695 1 81.75 684 HIS B CA 1
ATOM 12620 C C . HIS B 1 684 ? 20.344 65.312 -8.172 1 81.75 684 HIS B C 1
ATOM 12622 O O . HIS B 1 684 ? 20.938 66.125 -7.523 1 81.75 684 HIS B O 1
ATOM 12628 N N . SER B 1 685 ? 19.531 64.5 -7.633 1 80.12 685 SER B N 1
ATOM 12629 C CA . SER B 1 685 ? 19.469 64.25 -6.191 1 80.12 685 SER B CA 1
ATOM 12630 C C . SER B 1 685 ? 20.172 62.969 -5.805 1 80.12 685 SER B C 1
ATOM 12632 O O . SER B 1 685 ? 20.141 62 -6.562 1 80.12 685 SER B O 1
ATOM 12634 N N . ILE B 1 686 ? 20.797 62.938 -4.672 1 81.81 686 ILE B N 1
ATOM 12635 C CA . ILE B 1 686 ? 21.516 61.75 -4.172 1 81.81 686 ILE B CA 1
ATOM 12636 C C . ILE B 1 686 ? 20.516 60.656 -3.826 1 81.81 686 ILE B C 1
ATOM 12638 O O . ILE B 1 686 ? 20.875 59.469 -3.779 1 81.81 686 ILE B O 1
ATOM 12642 N N . ARG B 1 687 ? 19.266 61 -3.752 1 85.44 687 ARG B N 1
ATOM 12643 C CA . ARG B 1 687 ? 18.25 60.031 -3.371 1 85.44 687 ARG B CA 1
ATOM 12644 C C . ARG B 1 687 ? 17.531 59.5 -4.598 1 85.44 687 ARG B C 1
ATOM 12646 O O . ARG B 1 687 ? 16.484 58.844 -4.473 1 85.44 687 ARG B O 1
ATOM 12653 N N . ASP B 1 688 ? 18.031 59.75 -5.695 1 87.44 688 ASP B N 1
ATOM 12654 C CA . ASP B 1 688 ? 17.469 59.125 -6.887 1 87.44 688 ASP B CA 1
ATOM 12655 C C . ASP B 1 688 ? 17.781 57.625 -6.906 1 87.44 688 ASP B C 1
ATOM 12657 O O . ASP B 1 688 ? 18.812 57.188 -6.375 1 87.44 688 ASP B O 1
ATOM 12661 N N . TRP B 1 689 ? 16.859 56.812 -7.387 1 89.69 689 TRP B N 1
ATOM 12662 C CA . TRP B 1 689 ? 17.109 55.375 -7.402 1 89.69 689 TRP B CA 1
ATOM 12663 C C . TRP B 1 689 ? 16.5 54.719 -8.648 1 89.69 689 TRP B C 1
ATOM 12665 O O . TRP B 1 689 ? 15.602 55.312 -9.273 1 89.69 689 TRP B O 1
ATOM 12675 N N . VAL B 1 690 ? 17.047 53.625 -9.031 1 91.19 690 VAL B N 1
ATOM 12676 C CA . VAL B 1 690 ? 16.594 52.844 -10.172 1 91.19 690 VAL B CA 1
ATOM 12677 C C . VAL B 1 690 ? 16.047 51.5 -9.688 1 91.19 690 VAL B C 1
ATOM 12679 O O . VAL B 1 690 ? 16.641 50.844 -8.805 1 91.19 690 VAL B O 1
ATOM 12682 N N . GLY B 1 691 ? 14.891 51.125 -10.102 1 91.25 691 GLY B N 1
ATOM 12683 C CA . GLY B 1 691 ? 14.281 49.844 -9.742 1 91.25 691 GLY B CA 1
ATOM 12684 C C . GLY B 1 691 ? 13.891 49 -10.945 1 91.25 691 GLY B C 1
ATOM 12685 O O . GLY B 1 691 ? 13.68 49.531 -12.039 1 91.25 691 GLY B O 1
ATOM 12686 N N . LEU B 1 692 ? 13.891 47.75 -10.695 1 91 692 LEU B N 1
ATOM 12687 C CA . LEU B 1 692 ? 13.492 46.75 -11.703 1 91 692 LEU B CA 1
ATOM 12688 C C . LEU B 1 692 ? 12.062 46.281 -11.477 1 91 692 LEU B C 1
ATOM 12690 O O . LEU B 1 692 ? 11.688 45.938 -10.352 1 91 692 LEU B O 1
ATOM 12694 N N . TYR B 1 693 ? 11.297 46.344 -12.539 1 87.75 693 TYR B N 1
ATOM 12695 C CA . TYR B 1 693 ? 9.891 45.969 -12.406 1 87.75 693 TYR B CA 1
ATOM 12696 C C . TYR B 1 693 ? 9.43 45.156 -13.594 1 87.75 693 TYR B C 1
ATOM 12698 O O . TYR B 1 693 ? 10.023 45.219 -14.68 1 87.75 693 TYR B O 1
ATOM 12706 N N . LYS B 1 694 ? 8.305 44.375 -13.32 1 86.81 694 LYS B N 1
ATOM 12707 C CA . LYS B 1 694 ? 7.602 43.688 -14.398 1 86.81 694 LYS B CA 1
ATOM 12708 C C . LYS B 1 694 ? 6.609 44.625 -15.094 1 86.81 694 LYS B C 1
ATOM 12710 O O . LYS B 1 694 ? 5.801 45.281 -14.43 1 86.81 694 LYS B O 1
ATOM 12715 N N . ILE B 1 695 ? 6.586 44.656 -16.344 1 81.81 695 ILE B N 1
ATOM 12716 C CA . ILE B 1 695 ? 5.801 45.625 -17.094 1 81.81 695 ILE B CA 1
ATOM 12717 C C . ILE B 1 695 ? 4.312 45.344 -16.891 1 81.81 695 ILE B C 1
ATOM 12719 O O . ILE B 1 695 ? 3.512 46.281 -16.812 1 81.81 695 ILE B O 1
ATOM 12723 N N . VAL B 1 696 ? 3.99 44.062 -16.797 1 74.69 696 VAL B N 1
ATOM 12724 C CA . VAL B 1 696 ? 2.586 43.688 -16.688 1 74.69 696 VAL B CA 1
ATOM 12725 C C . VAL B 1 696 ? 2 44.25 -15.391 1 74.69 696 VAL B C 1
ATOM 12727 O O . VAL B 1 696 ? 0.825 44.625 -15.344 1 74.69 696 VAL B O 1
ATOM 12730 N N . GLN B 1 697 ? 2.854 44.344 -14.383 1 76 697 GLN B N 1
ATOM 12731 C CA . GLN B 1 697 ? 2.367 44.812 -13.078 1 76 697 GLN B CA 1
ATOM 12732 C C . GLN B 1 697 ? 2.391 46.312 -12.984 1 76 697 GLN B C 1
ATOM 12734 O O . GLN B 1 697 ? 1.673 46.906 -12.172 1 76 697 GLN B O 1
ATOM 12739 N N . THR B 1 698 ? 3.164 47 -13.75 1 72.94 698 THR B N 1
ATOM 12740 C CA . THR B 1 698 ? 3.35 48.438 -13.602 1 72.94 698 THR B CA 1
ATOM 12741 C C . THR B 1 698 ? 2.721 49.188 -14.773 1 72.94 698 THR B C 1
ATOM 12743 O O . THR B 1 698 ? 2.83 50.406 -14.859 1 72.94 698 THR B O 1
ATOM 12746 N N . SER B 1 699 ? 1.922 48.531 -15.602 1 64.44 699 SER B N 1
ATOM 12747 C CA . SER B 1 699 ? 1.423 49.156 -16.828 1 64.44 699 SER B CA 1
ATOM 12748 C C . SER B 1 699 ? 0.347 50.188 -16.516 1 64.44 699 SER B C 1
ATOM 12750 O O . SER B 1 699 ? 0.045 51.031 -17.344 1 64.44 699 SER B O 1
ATOM 12752 N N . TYR B 1 700 ? -0.104 50.188 -15.352 1 60.28 700 TYR B N 1
ATOM 12753 C CA . TYR B 1 700 ? -1.22 51.062 -15.055 1 60.28 700 TYR B CA 1
ATOM 12754 C C . TYR B 1 700 ? -0.759 52.531 -15.008 1 60.28 700 TYR B C 1
ATOM 12756 O O . TYR B 1 700 ? -1.491 53.438 -15.422 1 60.28 700 TYR B O 1
ATOM 12764 N N . SER B 1 701 ? 0.437 52.812 -14.391 1 68.06 701 SER B N 1
ATOM 12765 C CA . SER B 1 701 ? 0.951 54.156 -14.312 1 68.06 701 SER B CA 1
ATOM 12766 C C . SER B 1 701 ? 2.408 54.219 -14.758 1 68.06 701 SER B C 1
ATOM 12768 O O . SER B 1 701 ? 3.238 53.438 -14.305 1 68.06 701 SER B O 1
ATOM 12770 N N . ARG B 1 702 ? 2.609 55.062 -15.742 1 75.62 702 ARG B N 1
ATOM 12771 C CA . ARG B 1 702 ? 3.977 55.219 -16.234 1 75.62 702 ARG B CA 1
ATOM 12772 C C . ARG B 1 702 ? 4.676 56.406 -15.555 1 75.62 702 ARG B C 1
ATOM 12774 O O . ARG B 1 702 ? 5.898 56.531 -15.641 1 75.62 702 ARG B O 1
ATOM 12781 N N . ASN B 1 703 ? 3.934 57.219 -14.812 1 74.62 703 ASN B N 1
ATOM 12782 C CA . ASN B 1 703 ? 4.52 58.375 -14.164 1 74.62 703 ASN B CA 1
ATOM 12783 C C . ASN B 1 703 ? 4.82 58.125 -12.695 1 74.62 703 ASN B C 1
ATOM 12785 O O . ASN B 1 703 ? 5.707 58.75 -12.117 1 74.62 703 ASN B O 1
ATOM 12789 N N . LYS B 1 704 ? 4.121 57.25 -12.148 1 77 704 LYS B N 1
ATOM 12790 C CA . LYS B 1 704 ? 4.316 56.875 -10.75 1 77 704 LYS B CA 1
ATOM 12791 C C . LYS B 1 704 ? 4.254 55.375 -10.547 1 77 704 LYS B C 1
ATOM 12793 O O . LYS B 1 704 ? 3.371 54.719 -11.086 1 77 704 LYS B O 1
ATOM 12798 N N . THR B 1 705 ? 5.312 54.875 -9.914 1 83.12 705 THR B N 1
ATOM 12799 C CA . THR B 1 705 ? 5.328 53.438 -9.609 1 83.12 705 THR B CA 1
ATOM 12800 C C . THR B 1 705 ? 4.594 53.156 -8.305 1 83.12 705 THR B C 1
ATOM 12802 O O . THR B 1 705 ? 4.965 53.688 -7.254 1 83.12 705 THR B O 1
ATOM 12805 N N . ILE B 1 706 ? 3.598 52.344 -8.312 1 73.56 706 ILE B N 1
ATOM 12806 C CA . ILE B 1 706 ? 2.762 52.062 -7.152 1 73.56 706 ILE B CA 1
ATOM 12807 C C . ILE B 1 706 ? 3.209 50.75 -6.512 1 73.56 706 ILE B C 1
ATOM 12809 O O . ILE B 1 706 ? 3.014 50.531 -5.312 1 73.56 706 ILE B O 1
ATOM 12813 N N . LEU B 1 707 ? 3.916 49.938 -7.227 1 77.12 707 LEU B N 1
ATOM 12814 C CA . LEU B 1 707 ? 4.297 48.625 -6.719 1 77.12 707 LEU B CA 1
ATOM 12815 C C . LEU B 1 707 ? 5.703 48.656 -6.133 1 77.12 707 LEU B C 1
ATOM 12817 O O . LEU B 1 707 ? 6.566 49.375 -6.617 1 77.12 707 LEU B O 1
ATOM 12821 N N . SER B 1 708 ? 5.859 47.906 -5.035 1 78.38 708 SER B N 1
ATOM 12822 C CA . SER B 1 708 ? 7.176 47.812 -4.414 1 78.38 708 SER B CA 1
ATOM 12823 C C . SER B 1 708 ? 8.133 47 -5.273 1 78.38 708 SER B C 1
ATOM 12825 O O . SER B 1 708 ? 7.719 46.031 -5.941 1 78.38 708 SER B O 1
ATOM 12827 N N . SER B 1 709 ? 9.383 47.438 -5.438 1 79.88 709 SER B N 1
ATOM 12828 C CA . SER B 1 709 ? 10.414 46.719 -6.168 1 79.88 709 SER B CA 1
ATOM 12829 C C . SER B 1 709 ? 10.859 45.469 -5.402 1 79.88 709 SER B C 1
ATOM 12831 O O . SER B 1 709 ? 11.57 44.625 -5.941 1 79.88 709 SER B O 1
ATOM 12833 N N . ALA B 1 710 ? 10.344 45.125 -4.332 1 77.31 710 ALA B N 1
ATOM 12834 C CA . ALA B 1 710 ? 10.688 43.969 -3.496 1 77.31 710 ALA B CA 1
ATOM 12835 C C . ALA B 1 710 ? 12.203 43.844 -3.338 1 77.31 710 ALA B C 1
ATOM 12837 O O . ALA B 1 710 ? 12.758 42.75 -3.506 1 77.31 710 ALA B O 1
ATOM 12838 N N . GLY B 1 711 ? 12.938 44.875 -3.141 1 80.62 711 GLY B N 1
ATOM 12839 C CA . GLY B 1 711 ? 14.367 44.875 -2.873 1 80.62 711 GLY B CA 1
ATOM 12840 C C . GLY B 1 711 ? 15.211 44.969 -4.129 1 80.62 711 GLY B C 1
ATOM 12841 O O . GLY B 1 711 ? 16.438 45.031 -4.055 1 80.62 711 GLY B O 1
ATOM 12842 N N . ARG B 1 712 ? 14.602 45.062 -5.238 1 89.88 712 ARG B N 1
ATOM 12843 C CA . ARG B 1 712 ? 15.336 45.125 -6.496 1 89.88 712 ARG B CA 1
ATOM 12844 C C . ARG B 1 712 ? 15.539 46.562 -6.965 1 89.88 712 ARG B C 1
ATOM 12846 O O . ARG B 1 712 ? 15.016 46.938 -8.008 1 89.88 712 ARG B O 1
ATOM 12853 N N . TRP B 1 713 ? 16.234 47.25 -6.254 1 89.81 713 TRP B N 1
ATOM 12854 C CA . TRP B 1 713 ? 16.5 48.656 -6.547 1 89.81 713 TRP B CA 1
ATOM 12855 C C . TRP B 1 713 ? 17.844 49.094 -5.988 1 89.81 713 TRP B C 1
ATOM 12857 O O . TRP B 1 713 ? 18.469 48.344 -5.23 1 89.81 713 TRP B O 1
ATOM 12867 N N . THR B 1 714 ? 18.469 50.062 -6.547 1 90.56 714 THR B N 1
ATOM 12868 C CA . THR B 1 714 ? 19.703 50.625 -6.055 1 90.56 714 THR B CA 1
ATOM 12869 C C . THR B 1 714 ? 19.641 52.156 -6.102 1 90.56 714 THR B C 1
ATOM 12871 O O . THR B 1 714 ? 18.922 52.75 -6.93 1 90.56 714 THR B O 1
ATOM 12874 N N . TYR B 1 715 ? 20.359 52.844 -5.18 1 90.31 715 TYR B N 1
ATOM 12875 C CA . TYR B 1 715 ? 20.438 54.312 -5.156 1 90.31 715 TYR B CA 1
ATOM 12876 C C . TYR B 1 715 ? 21.406 54.812 -6.223 1 90.31 715 TYR B C 1
ATOM 12878 O O . TYR B 1 715 ? 22.422 54.188 -6.492 1 90.31 715 TYR B O 1
ATOM 12886 N N . CYS B 1 716 ? 20.922 55.844 -6.922 1 89.5 716 CYS B N 1
ATOM 12887 C CA . CYS B 1 716 ? 21.797 56.531 -7.883 1 89.5 716 CYS B CA 1
ATOM 12888 C C . CYS B 1 716 ? 22.5 57.719 -7.242 1 89.5 716 CYS B C 1
ATOM 12890 O O . CYS B 1 716 ? 22.016 58.844 -7.34 1 89.5 716 CYS B O 1
ATOM 12892 N N . THR B 1 717 ? 23.578 57.531 -6.645 1 85.5 717 THR B N 1
ATOM 12893 C CA . THR B 1 717 ? 24.281 58.594 -5.898 1 85.5 717 THR B CA 1
ATOM 12894 C C . THR B 1 717 ? 24.891 59.594 -6.848 1 85.5 717 THR B C 1
ATOM 12896 O O . THR B 1 717 ? 24.984 60.781 -6.52 1 85.5 717 THR B O 1
ATOM 12899 N N . ASP B 1 718 ? 25.344 59.156 -8.086 1 85.19 718 ASP B N 1
ATOM 12900 C CA . ASP B 1 718 ? 25.969 60.062 -9.047 1 85.19 718 ASP B CA 1
ATOM 12901 C C . ASP B 1 718 ? 25.047 60.312 -10.242 1 85.19 718 ASP B C 1
ATOM 12903 O O . ASP B 1 718 ? 24.125 59.531 -10.5 1 85.19 718 ASP B O 1
ATOM 12907 N N . SER B 1 719 ? 25.281 61.469 -10.867 1 85.81 719 SER B N 1
ATOM 12908 C CA . SER B 1 719 ? 24.5 61.844 -12.047 1 85.81 719 SER B CA 1
ATOM 12909 C C . SER B 1 719 ? 24.719 60.844 -13.188 1 85.81 719 SER B C 1
ATOM 12911 O O . SER B 1 719 ? 23.828 60.594 -13.984 1 85.81 719 SER B O 1
ATOM 12913 N N . LYS B 1 720 ? 25.938 60.438 -13.281 1 87.19 720 LYS B N 1
ATOM 12914 C CA . LYS B 1 720 ? 26.266 59.375 -14.219 1 87.19 720 LYS B CA 1
ATOM 12915 C C . LYS B 1 720 ? 26.844 58.156 -13.484 1 87.19 720 LYS B C 1
ATOM 12917 O O . LYS B 1 720 ? 27.797 58.281 -12.719 1 87.19 720 LYS B O 1
ATOM 12922 N N . GLY B 1 721 ? 26.125 57 -13.523 1 88.81 721 GLY B N 1
ATOM 12923 C CA . GLY B 1 721 ? 26.594 55.812 -12.82 1 88.81 721 GLY B CA 1
ATOM 12924 C C . GLY B 1 721 ? 26.188 54.531 -13.484 1 88.81 721 GLY B C 1
ATOM 12925 O O . GLY B 1 721 ? 25.469 54.531 -14.492 1 88.81 721 GLY B O 1
ATOM 12926 N N . VAL B 1 722 ? 26.844 53.531 -13.109 1 90.94 722 VAL B N 1
ATOM 12927 C CA . VAL B 1 722 ? 26.594 52.156 -13.602 1 90.94 722 VAL B CA 1
ATOM 12928 C C . VAL B 1 722 ? 26.391 51.219 -12.414 1 90.94 722 VAL B C 1
ATOM 12930 O O . VAL B 1 722 ? 27.047 51.344 -11.391 1 90.94 722 VAL B O 1
ATOM 12933 N N . PHE B 1 723 ? 25.281 50.406 -12.492 1 91.75 723 PHE B N 1
ATOM 12934 C CA . PHE B 1 723 ? 25.047 49.375 -11.469 1 91.75 723 PHE B CA 1
ATOM 12935 C C . PHE B 1 723 ? 24.641 48.062 -12.102 1 91.75 723 PHE B C 1
ATOM 12937 O O . PHE B 1 723 ? 23.906 48.031 -13.086 1 91.75 723 PHE B O 1
ATOM 12944 N N . THR B 1 724 ? 25.188 47.031 -11.523 1 91.69 724 THR B N 1
ATOM 12945 C CA . THR B 1 724 ? 24.859 45.688 -12.008 1 91.69 724 THR B CA 1
ATOM 12946 C C . THR B 1 724 ? 23.938 44.969 -11.023 1 91.69 724 THR B C 1
ATOM 12948 O O . THR B 1 724 ? 24.281 44.781 -9.859 1 91.69 724 THR B O 1
ATOM 12951 N N . PHE B 1 725 ? 22.734 44.656 -11.484 1 90.19 725 PHE B N 1
ATOM 12952 C CA . PHE B 1 725 ? 21.781 43.875 -10.711 1 90.19 725 PHE B CA 1
ATOM 12953 C C . PHE B 1 725 ? 22.125 42.375 -10.781 1 90.19 725 PHE B C 1
ATOM 12955 O O . PHE B 1 725 ? 22.188 41.812 -11.867 1 90.19 725 PHE B O 1
ATOM 12962 N N . GLU B 1 726 ? 22.391 41.812 -9.57 1 87.25 726 GLU B N 1
ATOM 12963 C CA . GLU B 1 726 ? 22.766 40.406 -9.539 1 87.25 726 GLU B CA 1
ATOM 12964 C C . GLU B 1 726 ? 22.031 39.656 -8.43 1 87.25 726 GLU B C 1
ATOM 12966 O O . GLU B 1 726 ? 21.562 40.281 -7.465 1 87.25 726 GLU B O 1
ATOM 12971 N N . LYS B 1 727 ? 21.75 38.25 -8.625 1 82.38 727 LYS B N 1
ATOM 12972 C CA . LYS B 1 727 ? 21.25 37.281 -7.66 1 82.38 727 LYS B CA 1
ATOM 12973 C C . LYS B 1 727 ? 19.922 37.719 -7.062 1 82.38 727 LYS B C 1
ATOM 12975 O O . LYS B 1 727 ? 18.922 37.875 -7.781 1 82.38 727 LYS B O 1
ATOM 12980 N N . GLU B 1 728 ? 19.953 38.312 -5.785 1 81.69 728 GLU B N 1
ATOM 12981 C CA . GLU B 1 728 ? 18.719 38.625 -5.086 1 81.69 728 GLU B CA 1
ATOM 12982 C C . GLU B 1 728 ? 18.016 39.844 -5.695 1 81.69 728 GLU B C 1
ATOM 12984 O O . GLU B 1 728 ? 16.812 40 -5.523 1 81.69 728 GLU B O 1
ATOM 12989 N N . LYS B 1 729 ? 18.672 40.594 -6.438 1 87.69 729 LYS B N 1
ATOM 12990 C CA . LYS B 1 729 ? 18.109 41.812 -7.016 1 87.69 729 LYS B CA 1
ATOM 12991 C C . LYS B 1 729 ? 17.531 41.531 -8.406 1 87.69 729 LYS B C 1
ATOM 12993 O O . LYS B 1 729 ? 17.125 42.469 -9.102 1 87.69 729 LYS B O 1
ATOM 12998 N N . LEU B 1 730 ? 17.547 40.281 -8.781 1 88.44 730 LEU B N 1
ATOM 12999 C CA . LEU B 1 730 ? 16.984 39.938 -10.086 1 88.44 730 LEU B CA 1
ATOM 13000 C C . LEU B 1 730 ? 15.68 39.156 -9.922 1 88.44 730 LEU B C 1
ATOM 13002 O O . LEU B 1 730 ? 15.359 38.688 -8.828 1 88.44 730 LEU B O 1
ATOM 13006 N N . PHE B 1 731 ? 14.922 39.188 -10.961 1 86.25 731 PHE B N 1
ATOM 13007 C CA . PHE B 1 731 ? 13.742 38.344 -11.031 1 86.25 731 PHE B CA 1
ATOM 13008 C C . PHE B 1 731 ? 14.086 36.969 -11.633 1 86.25 731 PHE B C 1
ATOM 13010 O O . PHE B 1 731 ? 14.828 36.906 -12.617 1 86.25 731 PHE B O 1
ATOM 13017 N N . TRP B 1 732 ? 13.594 35.938 -11.031 1 87 732 TRP B N 1
ATOM 13018 C CA . TRP B 1 732 ? 13.898 34.594 -11.492 1 87 732 TRP B CA 1
ATOM 13019 C C . TRP B 1 732 ? 12.695 34 -12.219 1 87 732 TRP B C 1
ATOM 13021 O O . TRP B 1 732 ? 12.484 32.781 -12.172 1 87 732 TRP B O 1
ATOM 13031 N N . GLU B 1 733 ? 11.844 34.75 -12.742 1 87.62 733 GLU B N 1
ATOM 13032 C CA . GLU B 1 733 ? 10.695 34.344 -13.531 1 87.62 733 GLU B CA 1
ATOM 13033 C C . GLU B 1 733 ? 10.758 34.875 -14.953 1 87.62 733 GLU B C 1
ATOM 13035 O O . GLU B 1 733 ? 11.344 35.938 -15.18 1 87.62 733 GLU B O 1
ATOM 13040 N N . GLU B 1 734 ? 10.172 34.094 -15.789 1 88.06 734 GLU B N 1
ATOM 13041 C CA . GLU B 1 734 ? 10.094 34.594 -17.172 1 88.06 734 GLU B CA 1
ATOM 13042 C C . GLU B 1 734 ? 9.078 35.719 -17.312 1 88.06 734 GLU B C 1
ATOM 13044 O O . GLU B 1 734 ? 8.086 35.75 -16.578 1 88.06 734 GLU B O 1
ATOM 13049 N N . GLY B 1 735 ? 9.43 36.688 -18.219 1 85.56 735 GLY B N 1
ATOM 13050 C CA . GLY B 1 735 ? 8.531 37.781 -18.469 1 85.56 735 GLY B CA 1
ATOM 13051 C C . GLY B 1 735 ? 9.227 39 -19.094 1 85.56 735 GLY B C 1
ATOM 13052 O O . GLY B 1 735 ? 10.383 38.906 -19.5 1 85.56 735 GLY B O 1
ATOM 13053 N N . VAL B 1 736 ? 8.438 40.031 -19.234 1 86.69 736 VAL B N 1
ATOM 13054 C CA . VAL B 1 736 ? 8.953 41.281 -19.781 1 86.69 736 VAL B CA 1
ATOM 13055 C C . VAL B 1 736 ? 9.156 42.281 -18.656 1 86.69 736 VAL B C 1
ATOM 13057 O O . VAL B 1 736 ? 8.258 42.5 -17.844 1 86.69 736 VAL B O 1
ATOM 13060 N N . TYR B 1 737 ? 10.344 42.781 -18.656 1 88.69 737 TYR B N 1
ATOM 13061 C CA . TYR B 1 737 ? 10.727 43.625 -17.547 1 88.69 737 TYR B CA 1
ATOM 13062 C C . TYR B 1 737 ? 11.18 45 -18.047 1 88.69 737 TYR B C 1
ATOM 13064 O O . TYR B 1 737 ? 11.422 45.188 -19.234 1 88.69 737 TYR B O 1
ATOM 13072 N N . GLU B 1 738 ? 11.211 46 -17.109 1 88.19 738 GLU B N 1
ATOM 13073 C CA . GLU B 1 738 ? 11.695 47.344 -17.406 1 88.19 738 GLU B CA 1
ATOM 13074 C C . GLU B 1 738 ? 12.336 47.969 -16.172 1 88.19 738 GLU B C 1
ATOM 13076 O O . GLU B 1 738 ? 12.047 47.562 -15.039 1 88.19 738 GLU B O 1
ATOM 13081 N N . PHE B 1 739 ? 13.273 48.844 -16.469 1 89.31 739 PHE B N 1
ATOM 13082 C CA . PHE B 1 739 ? 13.875 49.656 -15.391 1 89.31 739 PHE B CA 1
ATOM 13083 C C . PHE B 1 739 ? 13.242 51.031 -15.32 1 89.31 739 PHE B C 1
ATOM 13085 O O . PHE B 1 739 ? 12.953 51.656 -16.344 1 89.31 739 PHE B O 1
ATOM 13092 N N . ARG B 1 740 ? 13.023 51.469 -14.117 1 88.06 740 ARG B N 1
ATOM 13093 C CA . ARG B 1 740 ? 12.461 52.781 -13.891 1 88.06 740 ARG B CA 1
ATOM 13094 C C . ARG B 1 740 ? 13.375 53.625 -13.008 1 88.06 740 ARG B C 1
ATOM 13096 O O . ARG B 1 740 ? 13.914 53.125 -12.016 1 88.06 740 ARG B O 1
ATOM 13103 N N . TYR B 1 741 ? 13.562 54.812 -13.492 1 88.19 741 TYR B N 1
ATOM 13104 C CA . TYR B 1 741 ? 14.344 55.781 -12.727 1 88.19 741 TYR B CA 1
ATOM 13105 C C . TYR B 1 741 ? 13.438 56.688 -11.898 1 88.19 741 TYR B C 1
ATOM 13107 O O . TYR B 1 741 ? 12.625 57.438 -12.453 1 88.19 741 TYR B O 1
ATOM 13115 N N . HIS B 1 742 ? 13.656 56.688 -10.609 1 87.44 742 HIS B N 1
ATOM 13116 C CA . HIS B 1 742 ? 12.812 57.438 -9.695 1 87.44 742 HIS B CA 1
ATOM 13117 C C . HIS B 1 742 ? 13.555 58.656 -9.125 1 87.44 742 HIS B C 1
ATOM 13119 O O . HIS B 1 742 ? 14.773 58.594 -8.945 1 87.44 742 HIS B O 1
ATOM 13125 N N . LEU B 1 743 ? 12.688 59.688 -8.789 1 83 743 LEU B N 1
ATOM 13126 C CA . LEU B 1 743 ? 13.281 60.938 -8.359 1 83 743 LEU B CA 1
ATOM 13127 C C . LEU B 1 743 ? 13.148 61.125 -6.852 1 83 743 LEU B C 1
ATOM 13129 O O . LEU B 1 743 ? 12.102 60.812 -6.277 1 83 743 LEU B O 1
ATOM 13133 N N . ASP B 1 744 ? 14.258 61.594 -6.168 1 81.19 744 ASP B N 1
ATOM 13134 C CA . ASP B 1 744 ? 14.344 62.125 -4.812 1 81.19 744 ASP B CA 1
ATOM 13135 C C . ASP B 1 744 ? 13.719 61.156 -3.803 1 81.19 744 ASP B C 1
ATOM 13137 O O . ASP B 1 744 ? 12.961 61.562 -2.928 1 81.19 744 ASP B O 1
ATOM 13141 N N . GLY B 1 745 ? 14.008 59.906 -4.055 1 79.19 745 GLY B N 1
ATOM 13142 C CA . GLY B 1 745 ? 13.539 58.938 -3.09 1 79.19 745 GLY B CA 1
ATOM 13143 C C . GLY B 1 745 ? 12.039 58.719 -3.158 1 79.19 745 GLY B C 1
ATOM 13144 O O . GLY B 1 745 ? 11.492 57.906 -2.389 1 79.19 745 GLY B O 1
ATOM 13145 N N . LYS B 1 746 ? 11.391 59.5 -3.998 1 78.44 746 LYS B N 1
ATOM 13146 C CA . LYS B 1 746 ? 9.961 59.312 -4.207 1 78.44 746 LYS B CA 1
ATOM 13147 C C . LYS B 1 746 ? 9.695 58.312 -5.328 1 78.44 746 LYS B C 1
ATOM 13149 O O . LYS B 1 746 ? 10.625 57.656 -5.824 1 78.44 746 LYS B O 1
ATOM 13154 N N . HIS B 1 747 ? 8.383 57.969 -5.535 1 82.88 747 HIS B N 1
ATOM 13155 C CA . HIS B 1 747 ? 8.023 56.969 -6.527 1 82.88 747 HIS B CA 1
ATOM 13156 C C . HIS B 1 747 ? 7.625 57.594 -7.848 1 82.88 747 HIS B C 1
ATOM 13158 O O . HIS B 1 747 ? 6.953 56.969 -8.672 1 82.88 747 HIS B O 1
ATOM 13164 N N . ASP B 1 748 ? 8.055 58.875 -8.07 1 79.62 748 ASP B N 1
ATOM 13165 C CA . ASP B 1 748 ? 7.836 59.5 -9.367 1 79.62 748 ASP B CA 1
ATOM 13166 C C . ASP B 1 748 ? 8.891 59.062 -10.383 1 79.62 748 ASP B C 1
ATOM 13168 O O . ASP B 1 748 ? 10.086 59.094 -10.094 1 79.62 748 ASP B O 1
ATOM 13172 N N . VAL B 1 749 ? 8.352 58.688 -11.539 1 87.06 749 VAL B N 1
ATOM 13173 C CA . VAL B 1 749 ? 9.234 58.094 -12.539 1 87.06 749 VAL B CA 1
ATOM 13174 C C . VAL B 1 749 ? 9.68 59.188 -13.523 1 87.06 749 VAL B C 1
ATOM 13176 O O . VAL B 1 749 ? 8.844 59.875 -14.086 1 87.06 749 VAL B O 1
ATOM 13179 N N . ALA B 1 750 ? 10.906 59.375 -13.672 1 79.31 750 ALA B N 1
ATOM 13180 C CA . ALA B 1 750 ? 11.445 60.344 -14.617 1 79.31 750 ALA B CA 1
ATOM 13181 C C . ALA B 1 750 ? 11.672 59.688 -15.984 1 79.31 750 ALA B C 1
ATOM 13183 O O . ALA B 1 750 ? 11.383 60.312 -17.016 1 79.31 750 ALA B O 1
ATOM 13184 N N . TYR B 1 751 ? 12.219 58.5 -15.977 1 82.25 751 TYR B N 1
ATOM 13185 C CA . TYR B 1 751 ? 12.562 57.812 -17.219 1 82.25 751 TYR B CA 1
ATOM 13186 C C . TYR B 1 751 ? 12.359 56.312 -17.094 1 82.25 751 TYR B C 1
ATOM 13188 O O . TYR B 1 751 ? 12.594 55.719 -16.031 1 82.25 751 TYR B O 1
ATOM 13196 N N . ILE B 1 752 ? 11.867 55.688 -18.156 1 85.12 752 ILE B N 1
ATOM 13197 C CA . ILE B 1 752 ? 11.656 54.25 -18.25 1 85.12 752 ILE B CA 1
ATOM 13198 C C . ILE B 1 752 ? 12.508 53.656 -19.375 1 85.12 752 ILE B C 1
ATOM 13200 O O . ILE B 1 752 ? 12.539 54.219 -20.484 1 85.12 752 ILE B O 1
ATOM 13204 N N . SER B 1 753 ? 13.156 52.625 -19.109 1 84.06 753 SER B N 1
ATOM 13205 C CA . SER B 1 753 ? 14.008 51.969 -20.109 1 84.06 753 SER B CA 1
ATOM 13206 C C . SER B 1 753 ? 13.172 51.219 -21.141 1 84.06 753 SER B C 1
ATOM 13208 O O . SER B 1 753 ? 11.969 51.031 -20.953 1 84.06 753 SER B O 1
ATOM 13210 N N . GLU B 1 754 ? 13.883 50.812 -22.203 1 79.5 754 GLU B N 1
ATOM 13211 C CA . GLU B 1 754 ? 13.266 49.938 -23.172 1 79.5 754 GLU B CA 1
ATOM 13212 C C . GLU B 1 754 ? 12.953 48.562 -22.562 1 79.5 754 GLU B C 1
ATOM 13214 O O . GLU B 1 754 ? 13.734 48.062 -21.766 1 79.5 754 GLU B O 1
ATOM 13219 N N . PRO B 1 755 ? 11.742 48.062 -22.875 1 85.12 755 PRO B N 1
ATOM 13220 C CA . PRO B 1 755 ? 11.391 46.75 -22.344 1 85.12 755 PRO B CA 1
ATOM 13221 C C . PRO B 1 755 ? 12.289 45.656 -22.875 1 85.12 755 PRO B C 1
ATOM 13223 O O . PRO B 1 755 ? 12.742 45.719 -24.016 1 85.12 755 PRO B O 1
ATOM 13226 N N . PHE B 1 756 ? 12.656 44.75 -22.016 1 86.06 756 PHE B N 1
ATOM 13227 C CA . PHE B 1 756 ? 13.438 43.594 -22.406 1 86.06 756 PHE B CA 1
ATOM 13228 C C . PHE B 1 756 ? 12.82 42.312 -21.844 1 86.06 756 PHE B C 1
ATOM 13230 O O . PHE B 1 756 ? 12.062 42.344 -20.875 1 86.06 756 PHE B O 1
ATOM 13237 N N . GLU B 1 757 ? 13.086 41.188 -22.516 1 88.69 757 GLU B N 1
ATOM 13238 C CA . GLU B 1 757 ? 12.516 39.906 -22.125 1 88.69 757 GLU B CA 1
ATOM 13239 C C . GLU B 1 757 ? 13.555 39.031 -21.422 1 88.69 757 GLU B C 1
ATOM 13241 O O . GLU B 1 757 ? 14.711 39 -21.828 1 88.69 757 GLU B O 1
ATOM 13246 N N . ILE B 1 758 ? 13.094 38.531 -20.328 1 88.56 758 ILE B N 1
ATOM 13247 C CA . ILE B 1 758 ? 13.891 37.5 -19.672 1 88.56 758 ILE B CA 1
ATOM 13248 C C . ILE B 1 758 ? 13.352 36.094 -20.031 1 88.56 758 ILE B C 1
ATOM 13250 O O . ILE B 1 758 ? 12.18 35.812 -19.766 1 88.56 758 ILE B O 1
ATOM 13254 N N . LYS B 1 759 ? 14.203 35.312 -20.656 1 87.69 759 LYS B N 1
ATOM 13255 C CA . LYS B 1 759 ? 13.805 34 -21.109 1 87.69 759 LYS B CA 1
ATOM 13256 C C . LYS B 1 759 ? 14.617 32.906 -20.422 1 87.69 759 LYS B C 1
ATOM 13258 O O . LYS B 1 759 ? 15.695 33.156 -19.891 1 87.69 759 LYS B O 1
ATOM 13263 N N . SER B 1 760 ? 13.922 31.688 -20.328 1 89.12 760 SER B N 1
ATOM 13264 C CA . SER B 1 760 ? 14.656 30.531 -19.828 1 89.12 760 SER B CA 1
ATOM 13265 C C . SER B 1 760 ? 15.562 29.938 -20.891 1 89.12 760 SER B C 1
ATOM 13267 O O . SER B 1 760 ? 15.281 30.062 -22.094 1 89.12 760 SER B O 1
ATOM 13269 N N . VAL B 1 761 ? 16.625 29.453 -20.484 1 88.88 761 VAL B N 1
ATOM 13270 C CA . VAL B 1 761 ? 17.562 28.812 -21.406 1 88.88 761 VAL B CA 1
ATOM 13271 C C . VAL B 1 761 ? 17.062 27.422 -21.797 1 88.88 761 VAL B C 1
ATOM 13273 O O . VAL B 1 761 ? 16.531 26.703 -20.953 1 88.88 761 VAL B O 1
ATOM 13276 N N . ASP B 1 762 ? 17.047 27.141 -23.062 1 89.31 762 ASP B N 1
ATOM 13277 C CA . ASP B 1 762 ? 16.656 25.812 -23.516 1 89.31 762 ASP B CA 1
ATOM 13278 C C . ASP B 1 762 ? 17.859 24.891 -23.609 1 89.31 762 ASP B C 1
ATOM 13280 O O . ASP B 1 762 ? 18.781 25.141 -24.391 1 89.31 762 ASP B O 1
ATOM 13284 N N . ILE B 1 763 ? 17.875 23.938 -22.672 1 91.75 763 ILE B N 1
ATOM 13285 C CA . ILE B 1 763 ? 18.953 22.953 -22.672 1 91.75 763 ILE B CA 1
ATOM 13286 C C . ILE B 1 763 ? 18.422 21.609 -23.141 1 91.75 763 ILE B C 1
ATOM 13288 O O . ILE B 1 763 ? 17.453 21.078 -22.594 1 91.75 763 ILE B O 1
ATOM 13292 N N . ASP B 1 764 ? 19 21.031 -24.125 1 89.81 764 ASP B N 1
ATOM 13293 C CA . ASP B 1 764 ? 18.594 19.719 -24.609 1 89.81 764 ASP B CA 1
ATOM 13294 C C . ASP B 1 764 ? 19.234 18.609 -23.797 1 89.81 764 ASP B C 1
ATOM 13296 O O . ASP B 1 764 ? 20.453 18.578 -23.609 1 89.81 764 ASP B O 1
ATOM 13300 N N . VAL B 1 765 ? 18.531 17.766 -23.25 1 91.81 765 VAL B N 1
ATOM 13301 C CA . VAL B 1 765 ? 19.031 16.625 -22.484 1 91.81 765 VAL B CA 1
ATOM 13302 C C . VAL B 1 765 ? 19.484 15.523 -23.438 1 91.81 765 VAL B C 1
ATOM 13304 O O . VAL B 1 765 ? 18.734 15.109 -24.328 1 91.81 765 VAL B O 1
ATOM 13307 N N . PRO B 1 766 ? 20.641 15.141 -23.281 1 89.5 766 PRO B N 1
ATOM 13308 C CA . PRO B 1 766 ? 21.156 14.109 -24.188 1 89.5 766 PRO B CA 1
ATOM 13309 C C . PRO B 1 766 ? 20.469 12.758 -23.984 1 89.5 766 PRO B C 1
ATOM 13311 O O . PRO B 1 766 ? 19.938 12.484 -22.922 1 89.5 766 PRO B O 1
ATOM 13314 N N . GLY B 1 767 ? 20.422 11.961 -25.031 1 81.56 767 GLY B N 1
ATOM 13315 C CA . GLY B 1 767 ? 19.797 10.656 -24.984 1 81.56 767 GLY B CA 1
ATOM 13316 C C . GLY B 1 767 ? 20.703 9.57 -24.438 1 81.56 767 GLY B C 1
ATOM 13317 O O . GLY B 1 767 ? 20.25 8.516 -24.016 1 81.56 767 GLY B O 1
ATOM 13318 N N . ASP B 1 768 ? 22.047 9.852 -24.422 1 84.38 768 ASP B N 1
ATOM 13319 C CA . ASP B 1 768 ? 23 8.82 -24.031 1 84.38 768 ASP B CA 1
ATOM 13320 C C . ASP B 1 768 ? 23.797 9.242 -22.797 1 84.38 768 ASP B C 1
ATOM 13322 O O . ASP B 1 768 ? 24.125 10.422 -22.641 1 84.38 768 ASP B O 1
ATOM 13326 N N . ILE B 1 769 ? 24.172 8.32 -21.969 1 85.75 769 ILE B N 1
ATOM 13327 C CA . ILE B 1 769 ? 24.875 8.523 -20.719 1 85.75 769 ILE B CA 1
ATOM 13328 C C . ILE B 1 769 ? 26.312 8.992 -20.984 1 85.75 769 ILE B C 1
ATOM 13330 O O . ILE B 1 769 ? 26.906 9.672 -20.172 1 85.75 769 ILE B O 1
ATOM 13334 N N . SER B 1 770 ? 26.797 8.773 -22.219 1 85.19 770 SER B N 1
ATOM 13335 C CA . SER B 1 770 ? 28.172 9.156 -22.562 1 85.19 770 SER B CA 1
ATOM 13336 C C . SER B 1 770 ? 28.328 10.672 -22.625 1 85.19 770 SER B C 1
ATOM 13338 O O . SER B 1 770 ? 29.406 11.203 -22.359 1 85.19 770 SER B O 1
ATOM 13340 N N . GLU B 1 771 ? 27.266 11.375 -22.875 1 89.44 771 GLU B N 1
ATOM 13341 C CA . GLU B 1 771 ? 27.297 12.828 -22.984 1 89.44 771 GLU B CA 1
ATOM 13342 C C . GLU B 1 771 ? 26.938 13.5 -21.656 1 89.44 771 GLU B C 1
ATOM 13344 O O . GLU B 1 771 ? 26.672 14.703 -21.625 1 89.44 771 GLU B O 1
ATOM 13349 N N . ALA B 1 772 ? 26.953 12.742 -20.641 1 89.69 772 ALA B N 1
ATOM 13350 C CA . ALA B 1 772 ? 26.547 13.25 -19.328 1 89.69 772 ALA B CA 1
ATOM 13351 C C . ALA B 1 772 ? 27.531 14.281 -18.812 1 89.69 772 ALA B C 1
ATOM 13353 O O . ALA B 1 772 ? 27.156 15.227 -18.109 1 89.69 772 ALA B O 1
ATOM 13354 N N . GLY B 1 773 ? 28.781 14.109 -19.188 1 89.75 773 GLY B N 1
ATOM 13355 C CA . GLY B 1 773 ? 29.797 15.047 -18.719 1 89.75 773 GLY B CA 1
ATOM 13356 C C . GLY B 1 773 ? 29.609 16.453 -19.266 1 89.75 773 GLY B C 1
ATOM 13357 O O . GLY B 1 773 ? 29.609 17.422 -18.5 1 89.75 773 GLY B O 1
ATOM 13358 N N . GLU B 1 774 ? 29.391 16.547 -20.547 1 91.06 774 GLU B N 1
ATOM 13359 C CA . GLU B 1 774 ? 29.172 17.844 -21.172 1 91.06 774 GLU B CA 1
ATOM 13360 C C . GLU B 1 774 ? 27.859 18.469 -20.703 1 91.06 774 GLU B C 1
ATOM 13362 O O . GLU B 1 774 ? 27.781 19.688 -20.531 1 91.06 774 GLU B O 1
ATOM 13367 N N . PHE B 1 775 ? 26.969 17.641 -20.594 1 93.88 775 PHE B N 1
ATOM 13368 C CA . PHE B 1 775 ? 25.672 18.109 -20.125 1 93.88 775 PHE B CA 1
ATOM 13369 C C . PHE B 1 775 ? 25.766 18.672 -18.719 1 93.88 775 PHE B C 1
ATOM 13371 O O . PHE B 1 775 ? 25.156 19.688 -18.391 1 93.88 775 PHE B O 1
ATOM 13378 N N . SER B 1 776 ? 26.516 18.047 -17.812 1 94.19 776 SER B N 1
ATOM 13379 C CA . SER B 1 776 ? 26.734 18.5 -16.453 1 94.19 776 SER B CA 1
ATOM 13380 C C . SER B 1 776 ? 27.406 19.875 -16.422 1 94.19 776 SER B C 1
ATOM 13382 O O . SER B 1 776 ? 27.062 20.719 -15.602 1 94.19 776 SER B O 1
ATOM 13384 N N . LYS B 1 777 ? 28.297 20.062 -17.312 1 92.75 777 LYS B N 1
ATOM 13385 C CA . LYS B 1 777 ? 28.969 21.344 -17.406 1 92.75 777 LYS B CA 1
ATOM 13386 C C . LYS B 1 777 ? 28.016 22.453 -17.859 1 92.75 777 LYS B C 1
ATOM 13388 O O . LYS B 1 777 ? 28.094 23.578 -17.375 1 92.75 777 LYS B O 1
ATOM 13393 N N . GLN B 1 778 ? 27.203 22.062 -18.734 1 92.75 778 GLN B N 1
ATOM 13394 C CA . GLN B 1 778 ? 26.203 23.031 -19.203 1 92.75 778 GLN B CA 1
ATOM 13395 C C . GLN B 1 778 ? 25.234 23.406 -18.078 1 92.75 778 GLN B C 1
ATOM 13397 O O . GLN B 1 778 ? 24.875 24.578 -17.953 1 92.75 778 GLN B O 1
ATOM 13402 N N . LEU B 1 779 ? 24.812 22.406 -17.391 1 93.31 779 LEU B N 1
ATOM 13403 C CA . LEU B 1 779 ? 23.906 22.656 -16.266 1 93.31 779 LEU B CA 1
ATOM 13404 C C . LEU B 1 779 ? 24.578 23.562 -15.227 1 93.31 779 LEU B C 1
ATOM 13406 O O . LEU B 1 779 ? 23.922 24.438 -14.648 1 93.31 779 LEU B O 1
ATOM 13410 N N . LYS B 1 780 ? 25.781 23.281 -14.953 1 93.31 780 LYS B N 1
ATOM 13411 C CA . LYS B 1 780 ? 26.516 24.062 -13.977 1 93.31 780 LYS B CA 1
ATOM 13412 C C . LYS B 1 780 ? 26.594 25.531 -14.398 1 93.31 780 LYS B C 1
ATOM 13414 O O . LYS B 1 780 ? 26.281 26.422 -13.602 1 93.31 780 LYS B O 1
ATOM 13419 N N . THR B 1 781 ? 26.922 25.812 -15.625 1 89.69 781 THR B N 1
ATOM 13420 C CA . THR B 1 781 ? 27.156 27.156 -16.109 1 89.69 781 THR B CA 1
ATOM 13421 C C . THR B 1 781 ? 25.828 27.922 -16.266 1 89.69 781 THR B C 1
ATOM 13423 O O . THR B 1 781 ? 25.75 29.094 -15.922 1 89.69 781 THR B O 1
ATOM 13426 N N . GLU B 1 782 ? 24.828 27.219 -16.688 1 90.5 782 GLU B N 1
ATOM 13427 C CA . GLU B 1 782 ? 23.609 27.922 -17.062 1 90.5 782 GLU B CA 1
ATOM 13428 C C . GLU B 1 782 ? 22.641 28.016 -15.875 1 90.5 782 GLU B C 1
ATOM 13430 O O . GLU B 1 782 ? 21.781 28.891 -15.836 1 90.5 782 GLU B O 1
ATOM 13435 N N . ILE B 1 783 ? 22.734 27.141 -14.961 1 91.56 783 ILE B N 1
ATOM 13436 C CA . ILE B 1 783 ? 21.719 27.141 -13.914 1 91.56 783 ILE B CA 1
ATOM 13437 C C . ILE B 1 783 ? 22.375 27.297 -12.547 1 91.56 783 ILE B C 1
ATOM 13439 O O . ILE B 1 783 ? 22.188 28.312 -11.867 1 91.56 783 ILE B O 1
ATOM 13443 N N . PHE B 1 784 ? 23.312 26.391 -12.141 1 91.5 784 PHE B N 1
ATOM 13444 C CA . PHE B 1 784 ? 23.797 26.297 -10.766 1 91.5 784 PHE B CA 1
ATOM 13445 C C . PHE B 1 784 ? 24.719 27.469 -10.438 1 91.5 784 PHE B C 1
ATOM 13447 O O . PHE B 1 784 ? 24.641 28.047 -9.352 1 91.5 784 PHE B O 1
ATOM 13454 N N . ASP B 1 785 ? 25.516 27.875 -11.359 1 89.06 785 ASP B N 1
ATOM 13455 C CA . ASP B 1 785 ? 26.469 28.953 -11.109 1 89.06 785 ASP B CA 1
ATOM 13456 C C . ASP B 1 785 ? 25.766 30.281 -10.938 1 89.06 785 ASP B C 1
ATOM 13458 O O . ASP B 1 785 ? 26.312 31.219 -10.336 1 89.06 785 ASP B O 1
ATOM 13462 N N . LYS B 1 786 ? 24.656 30.391 -11.461 1 88.12 786 LYS B N 1
ATOM 13463 C CA . LYS B 1 786 ? 23.906 31.641 -11.367 1 88.12 786 LYS B CA 1
ATOM 13464 C C . LYS B 1 786 ? 23.328 31.828 -9.961 1 88.12 786 LYS B C 1
ATOM 13466 O O . LYS B 1 786 ? 23.047 32.969 -9.547 1 88.12 786 LYS B O 1
ATOM 13471 N N . ILE B 1 787 ? 23.141 30.75 -9.281 1 87.81 787 ILE B N 1
ATOM 13472 C CA . ILE B 1 787 ? 22.5 30.812 -7.969 1 87.81 787 ILE B CA 1
ATOM 13473 C C . ILE B 1 787 ? 23.547 30.609 -6.875 1 87.81 787 ILE B C 1
ATOM 13475 O O . ILE B 1 787 ? 23.594 31.359 -5.895 1 87.81 787 ILE B O 1
ATOM 13479 N N . ILE B 1 788 ? 24.328 29.516 -7.035 1 87.5 788 ILE B N 1
ATOM 13480 C CA . ILE B 1 788 ? 25.312 29.172 -6.016 1 87.5 788 ILE B CA 1
ATOM 13481 C C . ILE B 1 788 ? 26.703 29.125 -6.645 1 87.5 788 ILE B C 1
ATOM 13483 O O . ILE B 1 788 ? 26.844 28.953 -7.855 1 87.5 788 ILE B O 1
ATOM 13487 N N . ASP B 1 789 ? 27.641 29.297 -5.805 1 85.31 789 ASP B N 1
ATOM 13488 C CA . ASP B 1 789 ? 29.031 29.234 -6.266 1 85.31 789 ASP B CA 1
ATOM 13489 C C . ASP B 1 789 ? 29.625 27.844 -6.012 1 85.31 789 ASP B C 1
ATOM 13491 O O . ASP B 1 789 ? 30.188 27.594 -4.945 1 85.31 789 ASP B O 1
ATOM 13495 N N . ILE B 1 790 ? 29.422 26.922 -6.93 1 87.44 790 ILE B N 1
ATOM 13496 C CA . ILE B 1 790 ? 29.938 25.578 -6.816 1 87.44 790 ILE B CA 1
ATOM 13497 C C . ILE B 1 790 ? 31.219 25.438 -7.652 1 87.44 790 ILE B C 1
ATOM 13499 O O . ILE B 1 790 ? 31.266 25.938 -8.781 1 87.44 790 ILE B O 1
ATOM 13503 N N . LYS B 1 791 ? 32.188 24.844 -7.176 1 84.88 791 LYS B N 1
ATOM 13504 C CA . LYS B 1 791 ? 33.5 24.781 -7.805 1 84.88 791 LYS B CA 1
ATOM 13505 C C . LYS B 1 791 ? 33.562 23.688 -8.852 1 84.88 791 LYS B C 1
ATOM 13507 O O . LYS B 1 791 ? 34.094 23.891 -9.953 1 84.88 791 LYS B O 1
ATOM 13512 N N . SER B 1 792 ? 33.062 22.516 -8.43 1 89.62 792 SER B N 1
ATOM 13513 C CA . SER B 1 792 ? 33.188 21.375 -9.344 1 89.62 792 SER B CA 1
ATOM 13514 C C . SER B 1 792 ? 31.844 20.688 -9.555 1 89.62 792 SER B C 1
ATOM 13516 O O . SER B 1 792 ? 30.922 20.844 -8.75 1 89.62 792 SER B O 1
ATOM 13518 N N . ILE B 1 793 ? 31.828 20 -10.68 1 90.81 793 ILE B N 1
ATOM 13519 C CA . ILE B 1 793 ? 30.609 19.266 -11.07 1 90.81 793 ILE B CA 1
ATOM 13520 C C . ILE B 1 793 ? 30.406 18.078 -10.133 1 90.81 793 ILE B C 1
ATOM 13522 O O . ILE B 1 793 ? 29.281 17.609 -9.945 1 90.81 793 ILE B O 1
ATOM 13526 N N . ASN B 1 794 ? 31.406 17.578 -9.453 1 88.25 794 ASN B N 1
ATOM 13527 C CA . ASN B 1 794 ? 31.312 16.391 -8.609 1 88.25 794 ASN B CA 1
ATOM 13528 C C . ASN B 1 794 ? 31.172 16.766 -7.133 1 88.25 794 ASN B C 1
ATOM 13530 O O . ASN B 1 794 ? 31.062 15.891 -6.273 1 88.25 794 ASN B O 1
ATOM 13534 N N . GLU B 1 795 ? 31.062 18.047 -6.914 1 88.62 795 GLU B N 1
ATOM 13535 C CA . GLU B 1 795 ? 30.906 18.484 -5.527 1 88.62 795 GLU B CA 1
ATOM 13536 C C . GLU B 1 795 ? 29.453 18.391 -5.078 1 88.62 795 GLU B C 1
ATOM 13538 O O . GLU B 1 795 ? 28.531 18.578 -5.883 1 88.62 795 GLU B O 1
ATOM 13543 N N . SER B 1 796 ? 29.297 18.062 -3.828 1 89.44 796 SER B N 1
ATOM 13544 C CA . SER B 1 796 ? 27.953 17.938 -3.275 1 89.44 796 SER B CA 1
ATOM 13545 C C . SER B 1 796 ? 27.266 19.297 -3.195 1 89.44 796 SER B C 1
ATOM 13547 O O . SER B 1 796 ? 27.891 20.297 -2.828 1 89.44 796 SER B O 1
ATOM 13549 N N . ILE B 1 797 ? 26.016 19.469 -3.539 1 89.38 797 ILE B N 1
ATOM 13550 C CA . ILE B 1 797 ? 25.234 20.688 -3.617 1 89.38 797 ILE B CA 1
ATOM 13551 C C . ILE B 1 797 ? 24.75 21.094 -2.223 1 89.38 797 ILE B C 1
ATOM 13553 O O . ILE B 1 797 ? 24.688 22.281 -1.899 1 89.38 797 ILE B O 1
ATOM 13557 N N . ALA B 1 798 ? 24.5 20.109 -1.292 1 84.75 798 ALA B N 1
ATOM 13558 C CA . ALA B 1 798 ? 23.797 20.328 -0.029 1 84.75 798 ALA B CA 1
ATOM 13559 C C . ALA B 1 798 ? 24.578 21.234 0.897 1 84.75 798 ALA B C 1
ATOM 13561 O O . ALA B 1 798 ? 24.047 22.188 1.454 1 84.75 798 ALA B O 1
ATOM 13562 N N . PRO B 1 799 ? 25.922 21.062 0.979 1 82.19 799 PRO B N 1
ATOM 13563 C CA . PRO B 1 799 ? 26.656 21.906 1.913 1 82.19 799 PRO B CA 1
ATOM 13564 C C . PRO B 1 799 ? 26.688 23.375 1.479 1 82.19 799 PRO B C 1
ATOM 13566 O O . PRO B 1 799 ? 26.766 24.266 2.322 1 82.19 799 PRO B O 1
ATOM 13569 N N . ILE B 1 800 ? 26.578 23.656 0.217 1 84.38 800 ILE B N 1
ATOM 13570 C CA . ILE B 1 800 ? 26.641 25.016 -0.302 1 84.38 800 ILE B CA 1
ATOM 13571 C C . ILE B 1 800 ? 25.25 25.641 -0.219 1 84.38 800 ILE B C 1
ATOM 13573 O O . ILE B 1 800 ? 25.109 26.812 0.138 1 84.38 800 ILE B O 1
ATOM 13577 N N . ALA B 1 801 ? 24.281 24.906 -0.485 1 83.25 801 ALA B N 1
ATOM 13578 C CA . ALA B 1 801 ? 22.906 25.406 -0.454 1 83.25 801 ALA B CA 1
ATOM 13579 C C . ALA B 1 801 ? 22.469 25.703 0.975 1 83.25 801 ALA B C 1
ATOM 13581 O O . ALA B 1 801 ? 21.656 26.609 1.203 1 83.25 801 ALA B O 1
ATOM 13582 N N . ASN B 1 802 ? 23 24.969 1.928 1 77.38 802 ASN B N 1
ATOM 13583 C CA . ASN B 1 802 ? 22.625 25.141 3.326 1 77.38 802 ASN B CA 1
ATOM 13584 C C . ASN B 1 802 ? 23.156 26.469 3.879 1 77.38 802 ASN B C 1
ATOM 13586 O O . ASN B 1 802 ? 22.688 26.938 4.922 1 77.38 802 ASN B O 1
ATOM 13590 N N . GLN B 1 803 ? 24 27.094 3.113 1 74.56 803 GLN B N 1
ATOM 13591 C CA . GLN B 1 803 ? 24.547 28.375 3.561 1 74.56 803 GLN B CA 1
ATOM 13592 C C . GLN B 1 803 ? 23.625 29.531 3.188 1 74.56 803 GLN B C 1
ATOM 13594 O O . GLN B 1 803 ? 23.719 30.609 3.756 1 74.56 803 GLN B O 1
ATOM 13599 N N . ALA B 1 804 ? 22.688 29.203 2.359 1 76.69 804 ALA B N 1
ATOM 13600 C CA . ALA B 1 804 ? 21.75 30.234 1.961 1 76.69 804 ALA B CA 1
ATOM 13601 C C . ALA B 1 804 ? 20.703 30.469 3.051 1 76.69 804 ALA B C 1
ATOM 13603 O O . ALA B 1 804 ? 20.516 29.625 3.93 1 76.69 804 ALA B O 1
ATOM 13604 N N . ASP B 1 805 ? 20.125 31.641 3.098 1 71.31 805 ASP B N 1
ATOM 13605 C CA . ASP B 1 805 ? 19.141 32.031 4.109 1 71.31 805 ASP B CA 1
ATOM 13606 C C . ASP B 1 805 ? 17.922 31.094 4.082 1 71.31 805 ASP B C 1
ATOM 13608 O O . ASP B 1 805 ? 17.453 30.656 5.129 1 71.31 805 ASP B O 1
ATOM 13612 N N . ASN B 1 806 ? 17.469 30.891 2.857 1 79.44 806 ASN B N 1
ATOM 13613 C CA . ASN B 1 806 ? 16.359 29.969 2.689 1 79.44 806 ASN B CA 1
ATOM 13614 C C . ASN B 1 806 ? 16.703 28.828 1.733 1 79.44 806 ASN B C 1
ATOM 13616 O O . ASN B 1 806 ? 16.625 28.984 0.515 1 79.44 806 ASN B O 1
ATOM 13620 N N . VAL B 1 807 ? 17.031 27.75 2.355 1 83.31 807 VAL B N 1
ATOM 13621 C CA . VAL B 1 807 ? 17.516 26.609 1.583 1 83.31 807 VAL B CA 1
ATOM 13622 C C . VAL B 1 807 ? 16.375 26.047 0.727 1 83.31 807 VAL B C 1
ATOM 13624 O O . VAL B 1 807 ? 16.594 25.656 -0.425 1 83.31 807 VAL B O 1
ATOM 13627 N N . ILE B 1 808 ? 15.172 26.047 1.19 1 85.38 808 ILE B N 1
ATOM 13628 C CA . ILE B 1 808 ? 14.055 25.438 0.473 1 85.38 808 ILE B CA 1
ATOM 13629 C C . ILE B 1 808 ? 13.727 26.281 -0.766 1 85.38 808 ILE B C 1
ATOM 13631 O O . ILE B 1 808 ? 13.406 25.734 -1.823 1 85.38 808 ILE B O 1
ATOM 13635 N N . GLU B 1 809 ? 13.852 27.531 -0.617 1 85.69 809 GLU B N 1
ATOM 13636 C CA . GLU B 1 809 ? 13.586 28.391 -1.765 1 85.69 809 GLU B CA 1
ATOM 13637 C C . GLU B 1 809 ? 14.648 28.219 -2.846 1 85.69 809 GLU B C 1
ATOM 13639 O O . GLU B 1 809 ? 14.344 28.297 -4.039 1 85.69 809 GLU B O 1
ATOM 13644 N N . VAL B 1 810 ? 15.828 27.938 -2.348 1 88.25 810 VAL B N 1
ATOM 13645 C CA . VAL B 1 810 ? 16.906 27.703 -3.305 1 88.25 810 VAL B CA 1
ATOM 13646 C C . VAL B 1 810 ? 16.641 26.422 -4.078 1 88.25 810 VAL B C 1
ATOM 13648 O O . VAL B 1 810 ? 16.781 26.375 -5.305 1 88.25 810 VAL B O 1
ATOM 13651 N N . TYR B 1 811 ? 16.234 25.406 -3.375 1 89.5 811 TYR B N 1
ATOM 13652 C CA . TYR B 1 811 ? 15.953 24.141 -4.039 1 89.5 811 TYR B CA 1
ATOM 13653 C C . TYR B 1 811 ? 14.758 24.266 -4.977 1 89.5 811 TYR B C 1
ATOM 13655 O O . TYR B 1 811 ? 14.734 23.656 -6.051 1 89.5 811 TYR B O 1
ATOM 13663 N N . LYS B 1 812 ? 13.789 25.016 -4.582 1 89.88 812 LYS B N 1
ATOM 13664 C CA . LYS B 1 812 ? 12.633 25.25 -5.445 1 89.88 812 LYS B CA 1
ATOM 13665 C C . LYS B 1 812 ? 13.031 26.016 -6.707 1 89.88 812 LYS B C 1
ATOM 13667 O O . LYS B 1 812 ? 12.523 25.734 -7.793 1 89.88 812 LYS B O 1
ATOM 13672 N N . LEU B 1 813 ? 13.922 26.906 -6.5 1 90.75 813 LEU B N 1
ATOM 13673 C CA . LEU B 1 813 ? 14.422 27.672 -7.645 1 90.75 813 LEU B CA 1
ATOM 13674 C C . LEU B 1 813 ? 15.203 26.766 -8.594 1 90.75 813 LEU B C 1
ATOM 13676 O O . LEU B 1 813 ? 15.031 26.859 -9.812 1 90.75 813 LEU B O 1
ATOM 13680 N N . PHE B 1 814 ? 16.031 25.875 -8 1 91.62 814 PHE B N 1
ATOM 13681 C CA . PHE B 1 814 ? 16.75 24.922 -8.828 1 91.62 814 PHE B CA 1
ATOM 13682 C C . PHE B 1 814 ? 15.773 24.078 -9.656 1 91.62 814 PHE B C 1
ATOM 13684 O O . PHE B 1 814 ? 15.953 23.938 -10.867 1 91.62 814 PHE B O 1
ATOM 13691 N N . SER B 1 815 ? 14.836 23.609 -8.984 1 92.75 815 SER B N 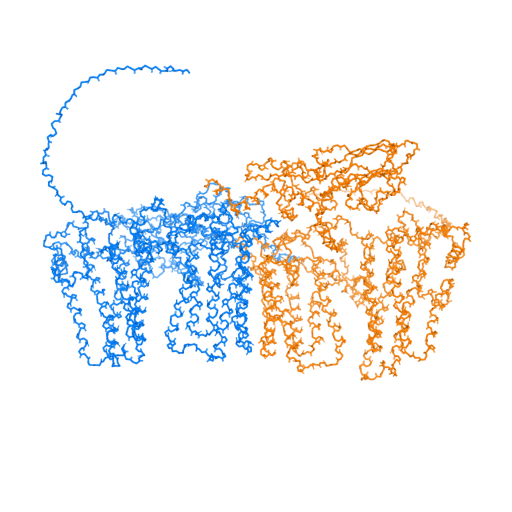1
ATOM 13692 C CA . SER B 1 815 ? 13.891 22.703 -9.617 1 92.75 815 SER B CA 1
ATOM 13693 C C . SER B 1 815 ? 13.086 23.406 -10.711 1 92.75 815 SER B C 1
ATOM 13695 O O . SER B 1 815 ? 12.852 22.844 -11.781 1 92.75 815 SER B O 1
ATOM 13697 N N . SER B 1 816 ? 12.672 24.609 -10.422 1 91.94 816 SER B N 1
ATOM 13698 C CA . SER B 1 816 ? 11.891 25.359 -11.398 1 91.94 816 SER B CA 1
ATOM 13699 C C . SER B 1 816 ? 12.727 25.688 -12.633 1 91.94 816 SER B C 1
ATOM 13701 O O . SER B 1 816 ? 12.25 25.562 -13.758 1 91.94 816 SER B O 1
ATOM 13703 N N . LEU B 1 817 ? 13.945 26.031 -12.445 1 92.69 817 LEU B N 1
ATOM 13704 C CA . LEU B 1 817 ? 14.82 26.391 -13.562 1 92.69 817 LEU B CA 1
ATOM 13705 C C . LEU B 1 817 ? 15.156 25.156 -14.398 1 92.69 817 LEU B C 1
ATOM 13707 O O . LEU B 1 817 ? 15.172 25.219 -15.625 1 92.69 817 LEU B O 1
ATOM 13711 N N . ILE B 1 818 ? 15.391 24.078 -13.688 1 93.25 818 ILE B N 1
ATOM 13712 C CA . ILE B 1 818 ? 15.719 22.844 -14.398 1 93.25 818 ILE B CA 1
ATOM 13713 C C . ILE B 1 818 ? 14.508 22.375 -15.203 1 93.25 818 ILE B C 1
ATOM 13715 O O . ILE B 1 818 ? 14.641 21.984 -16.359 1 93.25 818 ILE B O 1
ATOM 13719 N N . SER B 1 819 ? 13.391 22.469 -14.625 1 92.62 819 SER B N 1
ATOM 13720 C CA . SER B 1 819 ? 12.172 22 -15.297 1 92.62 819 SER B CA 1
ATOM 13721 C C . SER B 1 819 ? 11.867 22.859 -16.516 1 92.62 819 SER B C 1
ATOM 13723 O O . SER B 1 819 ? 11.492 22.328 -17.578 1 92.62 819 SER B O 1
ATOM 13725 N N . LYS B 1 820 ? 12.039 24.125 -16.406 1 91 820 LYS B N 1
ATOM 13726 C CA . LYS B 1 820 ? 11.758 25.016 -17.531 1 91 820 LYS B CA 1
ATOM 13727 C C . LYS B 1 820 ? 12.812 24.891 -18.625 1 91 820 LYS B C 1
ATOM 13729 O O . LYS B 1 820 ? 12.484 24.938 -19.812 1 91 820 LYS B O 1
ATOM 13734 N N . SER B 1 821 ? 13.992 24.688 -18.219 1 92.06 821 SER B N 1
ATOM 13735 C CA . SER B 1 821 ? 15.086 24.656 -19.188 1 92.06 821 SER B CA 1
ATOM 13736 C C . SER B 1 821 ? 15.141 23.312 -19.906 1 92.06 821 SER B C 1
ATOM 13738 O O . SER B 1 821 ? 15.445 23.266 -21.109 1 92.06 821 SER B O 1
ATOM 13740 N N . THR B 1 822 ? 14.891 22.219 -19.25 1 91.81 822 THR B N 1
ATOM 13741 C CA . THR B 1 822 ? 15.016 20.891 -19.859 1 91.81 822 THR B CA 1
ATOM 13742 C C . THR B 1 822 ? 13.656 20.359 -20.297 1 91.81 822 THR B C 1
ATOM 13744 O O . THR B 1 822 ? 13.57 19.391 -21.047 1 91.81 822 THR B O 1
ATOM 13747 N N . GLN B 1 823 ? 12.523 20.906 -19.891 1 87.38 823 GLN B N 1
ATOM 13748 C CA . GLN B 1 823 ? 11.156 20.484 -20.172 1 87.38 823 GLN B CA 1
ATOM 13749 C C . GLN B 1 823 ? 10.836 19.172 -19.469 1 87.38 823 GLN B C 1
ATOM 13751 O O . GLN B 1 823 ? 9.969 18.406 -19.922 1 87.38 823 GLN B O 1
ATOM 13756 N N . ILE B 1 824 ? 11.719 18.828 -18.516 1 89.94 824 ILE B N 1
ATOM 13757 C CA . ILE B 1 824 ? 11.445 17.688 -17.656 1 89.94 824 ILE B CA 1
ATOM 13758 C C . ILE B 1 824 ? 11.031 18.172 -16.266 1 89.94 824 ILE B C 1
ATOM 13760 O O . ILE B 1 824 ? 11.75 18.953 -15.633 1 89.94 824 ILE B O 1
ATOM 13764 N N . ASN B 1 825 ? 9.898 17.781 -15.906 1 89.12 825 ASN B N 1
ATOM 13765 C CA . ASN B 1 825 ? 9.375 18.234 -14.617 1 89.12 825 ASN B CA 1
ATOM 13766 C C . ASN B 1 825 ? 10.062 17.531 -13.453 1 89.12 825 ASN B C 1
ATOM 13768 O O . ASN B 1 825 ? 10 16.297 -13.336 1 89.12 825 ASN B O 1
ATOM 13772 N N . VAL B 1 826 ? 10.766 18.312 -12.648 1 91.12 826 VAL B N 1
ATOM 13773 C CA . VAL B 1 826 ? 11.453 17.781 -11.477 1 91.12 826 VAL B CA 1
ATOM 13774 C C . VAL B 1 826 ? 11.023 18.562 -10.227 1 91.12 826 VAL B C 1
ATOM 13776 O O . VAL B 1 826 ? 10.93 19.781 -10.258 1 91.12 826 VAL B O 1
ATOM 13779 N N . ASN B 1 827 ? 10.727 17.891 -9.18 1 90.06 827 ASN B N 1
ATOM 13780 C CA . ASN B 1 827 ? 10.375 18.516 -7.906 1 90.06 827 ASN B CA 1
ATOM 13781 C C . ASN B 1 827 ? 11.609 18.719 -7.023 1 90.06 827 ASN B C 1
ATOM 13783 O O . ASN B 1 827 ? 12.641 18.078 -7.234 1 90.06 827 ASN B O 1
ATOM 13787 N N . TYR B 1 828 ? 11.531 19.625 -6.133 1 89.25 828 TYR B N 1
ATOM 13788 C CA . TYR B 1 828 ? 12.672 20 -5.309 1 89.25 828 TYR B CA 1
ATOM 13789 C C . TYR B 1 828 ? 13.062 18.859 -4.371 1 89.25 828 TYR B C 1
ATOM 13791 O O . TYR B 1 828 ? 14.156 18.859 -3.807 1 89.25 828 TYR B O 1
ATOM 13799 N N . ARG B 1 829 ? 12.328 17.859 -4.277 1 86.5 829 ARG B N 1
ATOM 13800 C CA . ARG B 1 829 ? 12.594 16.75 -3.377 1 86.5 829 ARG B CA 1
ATOM 13801 C C . ARG B 1 829 ? 13.773 15.922 -3.861 1 86.5 829 ARG B C 1
ATOM 13803 O O . ARG B 1 829 ? 14.375 15.172 -3.088 1 86.5 829 ARG B O 1
ATOM 13810 N N . ILE B 1 830 ? 14.094 16.047 -5.07 1 86.31 830 ILE B N 1
ATOM 13811 C CA . ILE B 1 830 ? 15.211 15.305 -5.641 1 86.31 830 ILE B CA 1
ATOM 13812 C C . ILE B 1 830 ? 16.5 15.688 -4.926 1 86.31 830 ILE B C 1
ATOM 13814 O O . ILE B 1 830 ? 17.406 14.867 -4.781 1 86.31 830 ILE B O 1
ATOM 13818 N N . PHE B 1 831 ? 16.531 16.938 -4.414 1 86.62 831 PHE B N 1
ATOM 13819 C CA . PHE B 1 831 ? 17.75 17.453 -3.801 1 86.62 831 PHE B CA 1
ATOM 13820 C C . PHE B 1 831 ? 17.812 17.062 -2.326 1 86.62 831 PHE B C 1
ATOM 13822 O O . PHE B 1 831 ? 18.875 17.172 -1.696 1 86.62 831 PHE B O 1
ATOM 13829 N N . LEU B 1 832 ? 16.703 16.609 -1.769 1 82 832 LEU B N 1
ATOM 13830 C CA . LEU B 1 832 ? 16.641 16.344 -0.336 1 82 832 LEU B CA 1
ATOM 13831 C C . LEU B 1 832 ? 16.828 14.859 -0.05 1 82 832 LEU B C 1
ATOM 13833 O O . LEU B 1 832 ? 17.188 14.484 1.065 1 82 832 LEU B O 1
ATOM 13837 N N . ASN B 1 833 ? 16.609 13.984 -0.974 1 77.12 833 ASN B N 1
ATOM 13838 C CA . ASN B 1 833 ? 16.625 12.539 -0.759 1 77.12 833 ASN B CA 1
ATOM 13839 C C . ASN B 1 833 ? 18.062 12.031 -0.549 1 77.12 833 ASN B C 1
ATOM 13841 O O . ASN B 1 833 ? 18.266 11.062 0.179 1 77.12 833 ASN B O 1
ATOM 13845 N N . ASN B 1 834 ? 19.016 12.586 -1.263 1 77.38 834 ASN B N 1
ATOM 13846 C CA . ASN B 1 834 ? 20.406 12.188 -1.114 1 77.38 834 ASN B CA 1
ATOM 13847 C C . ASN B 1 834 ? 21.281 13.359 -0.673 1 77.38 834 ASN B C 1
ATOM 13849 O O . ASN B 1 834 ? 21.312 14.406 -1.326 1 77.38 834 ASN B O 1
ATOM 13853 N N . ASP B 1 835 ? 21.984 13.156 0.425 1 75.06 835 ASP B N 1
ATOM 13854 C CA . ASP B 1 835 ? 22.797 14.227 0.975 1 75.06 835 ASP B CA 1
ATOM 13855 C C . ASP B 1 835 ? 24.047 14.469 0.118 1 75.06 835 ASP B C 1
ATOM 13857 O O . ASP B 1 835 ? 24.641 15.547 0.159 1 75.06 835 ASP B O 1
ATOM 13861 N N . ASN B 1 836 ? 24.375 13.445 -0.736 1 81.31 836 ASN B N 1
ATOM 13862 C CA . ASN B 1 836 ? 25.594 13.602 -1.53 1 81.31 836 ASN B CA 1
ATOM 13863 C C . ASN B 1 836 ? 25.266 13.719 -3.018 1 81.31 836 ASN B C 1
ATOM 13865 O O . ASN B 1 836 ? 25.984 13.156 -3.855 1 81.31 836 ASN B O 1
ATOM 13869 N N . LEU B 1 837 ? 24.312 14.531 -3.316 1 89.25 837 LEU B N 1
ATOM 13870 C CA . LEU B 1 837 ? 23.938 14.68 -4.719 1 89.25 837 LEU B CA 1
ATOM 13871 C C . LEU B 1 837 ? 24.812 15.734 -5.406 1 89.25 837 LEU B C 1
ATOM 13873 O O . LEU B 1 837 ? 24.938 16.859 -4.906 1 89.25 837 LEU B O 1
ATOM 13877 N N . SER B 1 838 ? 25.5 15.344 -6.406 1 91.62 838 SER B N 1
ATOM 13878 C CA . SER B 1 838 ? 26.297 16.25 -7.215 1 91.62 838 SER B CA 1
ATOM 13879 C C . SER B 1 838 ? 25.562 16.656 -8.492 1 91.62 838 SER B C 1
ATOM 13881 O O . SER B 1 838 ? 24.484 16.156 -8.781 1 91.62 838 SER B O 1
ATOM 13883 N N . ILE B 1 839 ? 26.094 17.625 -9.188 1 93.31 839 ILE B N 1
ATOM 13884 C CA . ILE B 1 839 ? 25.516 18.078 -10.445 1 93.31 839 ILE B CA 1
ATOM 13885 C C . ILE B 1 839 ? 25.562 16.969 -11.477 1 93.31 839 ILE B C 1
ATOM 13887 O O . ILE B 1 839 ? 24.641 16.812 -12.281 1 93.31 839 ILE B O 1
ATOM 13891 N N . SER B 1 840 ? 26.594 16.172 -11.336 1 92.25 840 SER B N 1
ATOM 13892 C CA . SER B 1 840 ? 26.703 15.039 -12.242 1 92.25 840 SER B CA 1
ATOM 13893 C C . SER B 1 840 ? 25.609 14.016 -12.008 1 92.25 840 SER B C 1
ATOM 13895 O O . SER B 1 840 ? 25.078 13.438 -12.953 1 92.25 840 SER B O 1
ATOM 13897 N N . ASP B 1 841 ? 25.281 13.836 -10.758 1 92 841 ASP B N 1
ATOM 13898 C CA . ASP B 1 841 ? 24.203 12.898 -10.422 1 92 841 ASP B CA 1
ATOM 13899 C C . ASP B 1 841 ? 22.859 13.398 -10.938 1 92 841 ASP B C 1
ATOM 13901 O O . ASP B 1 841 ? 22.031 12.609 -11.398 1 92 841 ASP B O 1
ATOM 13905 N N . VAL B 1 842 ? 22.672 14.664 -10.805 1 92.06 842 VAL B N 1
ATOM 13906 C CA . VAL B 1 842 ? 21.422 15.25 -11.289 1 92.06 842 VAL B CA 1
ATOM 13907 C C . VAL B 1 842 ? 21.328 15.086 -12.805 1 92.06 842 VAL B C 1
ATOM 13909 O O . VAL B 1 842 ? 20.266 14.758 -13.336 1 92.06 842 VAL B O 1
ATOM 13912 N N . ALA B 1 843 ? 22.406 15.273 -13.492 1 93.12 843 ALA B N 1
ATOM 13913 C CA . ALA B 1 843 ? 22.438 15.102 -14.938 1 93.12 843 ALA B CA 1
ATOM 13914 C C . ALA B 1 843 ? 22.109 13.664 -15.336 1 93.12 843 ALA B C 1
ATOM 13916 O O . ALA B 1 843 ? 21.344 13.438 -16.266 1 93.12 843 ALA B O 1
ATOM 13917 N N . HIS B 1 844 ? 22.703 12.781 -14.578 1 91.12 844 HIS B N 1
ATOM 13918 C CA . HIS B 1 844 ? 22.422 11.383 -14.859 1 91.12 844 HIS B CA 1
ATOM 13919 C C . HIS B 1 844 ? 20.953 11.055 -14.633 1 91.12 844 HIS B C 1
ATOM 13921 O O . HIS B 1 844 ? 20.359 10.281 -15.391 1 91.12 844 HIS B O 1
ATOM 13927 N N . LYS B 1 845 ? 20.438 11.617 -13.648 1 90.88 845 LYS B N 1
ATOM 13928 C CA . LYS B 1 845 ? 19.031 11.383 -13.344 1 90.88 845 LYS B CA 1
ATOM 13929 C C . LYS B 1 845 ? 18.125 11.953 -14.438 1 90.88 845 LYS B C 1
ATOM 13931 O O . LYS B 1 845 ? 17.141 11.328 -14.828 1 90.88 845 LYS B O 1
ATOM 13936 N N . LEU B 1 846 ? 18.453 13.109 -14.93 1 93.06 846 LEU B N 1
ATOM 13937 C CA . LEU B 1 846 ? 17.656 13.742 -15.977 1 93.06 846 LEU B CA 1
ATOM 13938 C C . LEU B 1 846 ? 17.734 12.945 -17.266 1 93.06 846 LEU B C 1
ATOM 13940 O O . LEU B 1 846 ? 16.734 12.797 -17.969 1 93.06 846 LEU B O 1
ATOM 13944 N N . ILE B 1 847 ? 18.875 12.43 -17.531 1 92.06 847 ILE B N 1
ATOM 13945 C CA . ILE B 1 847 ? 19.031 11.609 -18.719 1 92.06 847 ILE B CA 1
ATOM 13946 C C . ILE B 1 847 ? 18.234 10.32 -18.594 1 92.06 847 ILE B C 1
ATOM 13948 O O . ILE B 1 847 ? 17.578 9.883 -19.547 1 92.06 847 ILE B O 1
ATOM 13952 N N . ASP B 1 848 ? 18.281 9.789 -17.406 1 89.62 848 ASP B N 1
ATOM 13953 C CA . ASP B 1 848 ? 17.516 8.578 -17.141 1 89.62 848 ASP B CA 1
ATOM 13954 C C . ASP B 1 848 ? 16.016 8.828 -17.297 1 89.62 848 ASP B C 1
ATOM 13956 O O . ASP B 1 848 ? 15.297 8.008 -17.875 1 89.62 848 ASP B O 1
ATOM 13960 N N . ILE B 1 849 ? 15.547 9.93 -16.844 1 90.12 849 ILE B N 1
ATOM 13961 C CA . ILE B 1 849 ? 14.133 10.273 -16.938 1 90.12 849 ILE B CA 1
ATOM 13962 C C . ILE B 1 849 ? 13.734 10.438 -18.406 1 90.12 849 ILE B C 1
ATOM 13964 O O . ILE B 1 849 ? 12.688 9.938 -18.828 1 90.12 849 ILE B O 1
ATOM 13968 N N . LYS B 1 850 ? 14.562 11.078 -19.141 1 89.75 850 LYS B N 1
ATOM 13969 C CA . LYS B 1 850 ? 14.266 11.273 -20.562 1 89.75 850 LYS B CA 1
ATOM 13970 C C . LYS B 1 850 ? 14.242 9.945 -21.312 1 89.75 850 LYS B C 1
ATOM 13972 O O . LYS B 1 850 ? 13.375 9.719 -22.156 1 89.75 850 LYS B O 1
ATOM 13977 N N . GLN B 1 851 ? 15.148 9.094 -20.984 1 87.88 851 GLN B N 1
ATOM 13978 C CA . GLN B 1 851 ? 15.211 7.793 -21.641 1 87.88 851 GLN B CA 1
ATOM 13979 C C . GLN B 1 851 ? 13.969 6.961 -21.344 1 87.88 851 GLN B C 1
ATOM 13981 O O . GLN B 1 851 ? 13.414 6.316 -22.234 1 87.88 851 GLN B O 1
ATOM 13986 N N . VAL B 1 852 ? 13.594 6.988 -20.156 1 87.62 852 VAL B N 1
ATOM 13987 C CA . VAL B 1 852 ? 12.422 6.234 -19.75 1 87.62 852 VAL B CA 1
ATOM 13988 C C . VAL B 1 852 ? 11.18 6.777 -20.453 1 87.62 852 VAL B C 1
ATOM 13990 O O . VAL B 1 852 ? 10.367 6.008 -20.984 1 87.62 852 VAL B O 1
ATOM 13993 N N . LEU B 1 853 ? 11.047 8.047 -20.547 1 86.69 853 LEU B N 1
ATOM 13994 C CA . LEU B 1 853 ? 9.875 8.664 -21.156 1 86.69 853 LEU B CA 1
ATOM 13995 C C . LEU B 1 853 ? 9.867 8.438 -22.672 1 86.69 853 LEU B C 1
ATOM 13997 O O . LEU B 1 853 ? 8.805 8.227 -23.266 1 86.69 853 LEU B O 1
ATOM 14001 N N . GLN B 1 854 ? 10.977 8.43 -23.281 1 84.69 854 GLN B N 1
ATOM 14002 C CA . GLN B 1 854 ? 11.062 8.227 -24.719 1 84.69 854 GLN B CA 1
ATOM 14003 C C . GLN B 1 854 ? 10.766 6.773 -25.094 1 84.69 854 GLN B C 1
ATOM 14005 O O . GLN B 1 854 ? 10.117 6.5 -26.094 1 84.69 854 GLN B O 1
ATOM 14010 N N . GLU B 1 855 ? 11.203 5.91 -24.266 1 83.88 855 GLU B N 1
ATOM 14011 C CA . GLU B 1 855 ? 10.984 4.496 -24.547 1 83.88 855 GLU B CA 1
ATOM 14012 C C . GLU B 1 855 ? 9.516 4.121 -24.375 1 83.88 855 GLU B C 1
ATOM 14014 O O . GLU B 1 855 ? 9.023 3.207 -25.047 1 83.88 855 GLU B O 1
ATOM 14019 N N . LEU B 1 856 ? 8.977 4.805 -23.578 1 84 856 LEU B N 1
ATOM 14020 C CA . LEU B 1 856 ? 7.559 4.516 -23.359 1 84 856 LEU B CA 1
ATOM 14021 C C . LEU B 1 856 ? 6.695 5.227 -24.406 1 84 856 LEU B C 1
ATOM 14023 O O . LEU B 1 856 ? 5.504 4.93 -24.531 1 84 856 LEU B O 1
ATOM 14027 N N . SER B 1 857 ? 7.305 6.156 -25.078 1 78.5 857 SER B N 1
ATOM 14028 C CA . SER B 1 857 ? 6.562 6.891 -26.109 1 78.5 857 SER B CA 1
ATOM 14029 C C . SER B 1 857 ? 6.805 6.305 -27.484 1 78.5 857 SER B C 1
ATOM 14031 O O . SER B 1 857 ? 7.836 5.676 -27.734 1 78.5 857 SER B O 1
ATOM 14033 N N . PHE B 1 858 ? 5.766 6.016 -28.328 1 61.84 858 PHE B N 1
ATOM 14034 C CA . PHE B 1 858 ? 5.805 5.5 -29.688 1 61.84 858 PHE B CA 1
ATOM 14035 C C . PHE B 1 858 ? 6.824 6.266 -30.531 1 61.84 858 PHE B C 1
ATOM 14037 O O . PHE B 1 858 ? 6.887 7.496 -30.469 1 61.84 858 PHE B O 1
ATOM 14044 N N . ASN B 1 859 ? 7.945 5.602 -30.875 1 52.75 859 ASN B N 1
ATOM 14045 C CA . ASN B 1 859 ? 8.727 6.246 -31.922 1 52.75 859 ASN B CA 1
ATOM 14046 C C . ASN B 1 859 ? 7.887 6.492 -33.188 1 52.75 859 ASN B C 1
ATOM 14048 O O . ASN B 1 859 ? 7.504 5.547 -33.875 1 52.75 859 ASN B O 1
ATOM 14052 N N . SER B 1 860 ? 7.023 7.316 -33.25 1 45.19 860 SER B N 1
ATOM 14053 C CA . SER B 1 860 ? 6.328 7.695 -34.469 1 45.19 860 SER B CA 1
ATOM 14054 C C . SER B 1 860 ? 7.285 7.754 -35.656 1 45.19 860 SER B C 1
ATOM 14056 O O . SER B 1 860 ? 6.855 7.879 -36.812 1 45.19 860 SER B O 1
ATOM 14058 N N . SER B 1 861 ? 8.469 7.949 -35.531 1 40.5 861 SER B N 1
ATOM 14059 C CA . SER B 1 861 ? 9.266 8.188 -36.75 1 40.5 861 SER B CA 1
ATOM 14060 C C . SER B 1 861 ? 9.367 6.93 -37.594 1 40.5 861 SER B C 1
ATOM 14062 O O . SER B 1 861 ? 9.906 6.969 -38.719 1 40.5 861 SER B O 1
ATOM 14064 N N . GLU B 1 862 ? 9.172 5.797 -37.219 1 39.59 862 GLU B N 1
ATOM 14065 C CA . GLU B 1 862 ? 9.297 4.695 -38.156 1 39.59 862 GLU B CA 1
ATOM 14066 C C . GLU B 1 862 ? 8.094 4.633 -39.094 1 39.59 862 GLU B C 1
ATOM 14068 O O . GLU B 1 862 ? 8.062 3.807 -40.031 1 39.59 862 GLU B O 1
ATOM 14073 N N . LYS B 1 863 ? 6.961 5.25 -39.094 1 36.81 863 LYS B N 1
ATOM 14074 C CA . LYS B 1 863 ? 6.059 5.344 -40.25 1 36.81 863 LYS B CA 1
ATOM 14075 C C . LYS B 1 863 ? 6.664 6.203 -41.344 1 36.81 863 LYS B C 1
ATOM 14077 O O . LYS B 1 863 ? 6.281 6.082 -42.5 1 36.81 863 LYS B O 1
ATOM 14082 N N . LYS B 1 864 ? 7.234 7.246 -41.094 1 36.16 864 LYS B N 1
ATOM 14083 C CA . LYS B 1 864 ? 7.484 8.047 -42.281 1 36.16 864 LYS B CA 1
ATOM 14084 C C . LYS B 1 864 ? 8.391 7.305 -43.25 1 36.16 864 LYS B C 1
ATOM 14086 O O . LYS B 1 864 ? 8.586 7.754 -44.375 1 36.16 864 LYS B O 1
ATOM 14091 N N . ASN B 1 865 ? 9.242 6.453 -42.781 1 31.31 865 ASN B N 1
ATOM 14092 C CA . ASN B 1 865 ? 9.953 5.848 -43.906 1 31.31 865 ASN B CA 1
ATOM 14093 C C . ASN B 1 865 ? 9.188 4.656 -44.469 1 31.31 865 ASN B C 1
ATOM 14095 O O . ASN B 1 865 ? 9.734 3.885 -45.281 1 31.31 865 ASN B O 1
ATOM 14099 N N . LEU B 1 866 ? 8.078 4.152 -43.875 1 26.2 866 LEU B N 1
ATOM 14100 C CA . LEU B 1 866 ? 7.402 3.27 -44.812 1 26.2 866 LEU B CA 1
ATOM 14101 C C . LEU B 1 866 ? 6.402 4.047 -45.656 1 26.2 866 LEU B C 1
ATOM 14103 O O . LEU B 1 866 ? 5.645 4.871 -45.125 1 26.2 866 LEU B O 1
#

Nearest PDB structures (foldseek):
  6oy4-assembly1_A  TM=4.828E-01  e=4.398E-01  Dermatophagoides pteronyssinus
  5f1s-assembly1_A  TM=4.263E-01  e=9.122E-01  Oncorhynchus mykiss
  6oy4-assembly1_A  TM=4.931E-01  e=4.545E-01  Dermatophagoides pteronyssinus
  5f1s-assembly1_A  TM=4.275E-01  e=7.613E-01  Oncorhynchus mykiss

Organism: Candida tropicalis (strain ATCC MYA-3404 / T1) (NCBI:txid294747)

InterPro domains:
  IPR007318 Phospholipid methyltransferase [PF04191] (214-318)
  IPR007318 Phospholipid methyltransferase [PF04191] (465-571)
  IPR016219 Phosphatidylethanolamine N-methyltransferase, fungi [MF_03217] (16-857)
  IPR016219 Phosphatidylethanolamine N-methyltransferase, fungi [PIRSF000383] (9-862)
  IPR016219 Phosphatidylethanolamine N-methyltransferase, fungi [PS51598] (1-863)

Sequence (1732 aa):
MPSLTQTRSTVSELNTSAIETSTMSDSGHQNKPKGPKGITFSGETFIVPETHDMVKTLFDPTIKKSNFELIILGLLFSNLLVFLIPNNNLRISIFIGFYIFWRLSYNFGIGWLLQHQSNDHLLVQWAIKYKLFDKNNKNFLAKLVQSEIKSQRGDAYDINSYPIEFNTWLIFRKFVDLILMSDFTTFICVVYACSINNDYQFIKNQPSWLTMSRIVGGSILILFNYWVKVNAHNTIKDYAWYWGDFFFRQINNEELIFDGVFEMFPHPMYSVGYVGYYGFALISKSYIVLLTAIFGHFLQMIFLHYIENPHIDKIYGPSKNEINLIKILKLKDLKNFDNLKPLVGLYNFNWMRASDVINLVLSLTYGLIIPVFAKSLKSLFVLTVATKLFESLSINILLILQSQFKFFTKWSLSNDIPIEKSLNNWAVLYNSLINLTYSSLFGLNLGYFLQGTGSSLVTDYFYLRLFLGLCLIYTQSWINLSIIDSIGYFGWFYGDFFIPKSQSSIKNLTQAGVYRYLNNPEQIFGVCGVMGVFLIHPTVENLTCCILWMVNNFVRINFIEKIHMIRIYGEKEVNRDSGVTKTVKKHLIPDVIQRKMSNDDPKRRGGVANGTSLGDSLDNFIKELRNSTTKLSQQKLIELSQNLSFANSNYKLSIDGLKESNELKYTTIGTPITVSWQSPSNTHSIRDWVGLYKIVQTSYSRNKTILSSAGRWTYCTDSKGVFTFEKEKLFWEEGVYEFRYHLDGKHDVAYISEPFEIKSVDIDVPGDISEAGEFSKQLKTEIFDKIIDIKSINESIAPIANQADNVIEVYKLFSSLISKSTQINVNYRIFLNNDNLSISDVAHKLIDIKQVLQELSFNSSEKKNLMPSLTQTRSTVSELNTSAIETSTMSDSGHQNKPKGPKGITFSGETFIVPETHDMVKTLFDPTIKKSNFELIILGLLFSNLLVFLIPNNNLRISIFIGFYIFWRLSYNFGIGWLLQHQSNDHLLVQWAIKYKLFDKNNKNFLAKLVQSEIKSQRGDAYDINSYPIEFNTWLIFRKFVDLILMSDFTTFICVVYACSINNDYQFIKNQPSWLTMSRIVGGSILILFNYWVKVNAHNTIKDYAWYWGDFFFRQINNEELIFDGVFEMFPHPMYSVGYVGYYGFALISKSYIVLLTAIFGHFLQMIFLHYIENPHIDKIYGPSKNEINLIKILKLKDLKNFDNLKPLVGLYNFNWMRASDVINLVLSLTYGLIIPVFAKSLKSLFVLTVATKLFESLSINILLILQSQFKFFTKWSLSNDIPIEKSLNNWAVLYNSLINLTYSSLFGLNLGYFLQGTGSSLVTDYFYLRLFLGLCLIYTQSWINLSIIDSIGYFGWFYGDFFIPKSQSSIKNLTQAGVYRYLNNPEQIFGVCGVMGVFLIHPTVENLTCCILWMVNNFVRINFIEKIHMIRIYGEKEVNRDSGVTKTVKKHLIPDVIQRKMSNDDPKRRGGVANGTSLGDSLDNFIKELRNSTTKLSQQKLIELSQNLSFANSNYKLSIDGLKESNELKYTTIGTPITVSWQSPSNTHSIRDWVGLYKIVQTSYSRNKTILSSAGRWTYCTDSKGVFTFEKEKLFWEEGVYEFRYHLDGKHDVAYISEPFEIKSVDIDVPGDISEAGEFSKQLKTEIFDKIIDIKSINESIAPIANQADNVIEVYKLFSSLISKSTQINVNYRIFLNNDNLSISDVAHKLIDIKQVLQELSFNSSEKKNL

Foldseek 3Di:
DDDDDDDDDDDDDDPPPPDPPPPPPPPPVPVPVPAFWWAFPVGDIDGDHDDDDLVCQQPPPVDQHFPLSVVLVVVLVVLVVLVPDPDLVVSLVVLLVQLVVLLCCQLVVVLVVLQCCLPPVVLLVVCVVQVLLDPPDPDPNSVVLNSRVCSRPHVPDDSVVDDSLSSSLVVLLSVNSSSVVSNVSSLVSSLVSLCPPPNRVLCDDDDNVLSVCLLVVLVVLQVVLVVLVVVVCVQVPPCVVSPVVSGIDRVVPLADDCDFVSLADPPCCLPSNLSNLVSSCSSSVDVVSVVSSVVSSVSSVVSCVPGVVVSCCVRNNDDLLLLQVVVLQLQLVCLLQVSADDDAQLPRADPPDPLSVVLVVLLCCLQPVCLVVPPDLVVLLVVLVVLLVVLLCVLLVVLQCLLPPVVLQVVCVVVVHDLSVSLNVLSSVNRSSVSNNVSSVNSSVVSCVVVPPDDFPDDPDLVVLLVQLVVLLVQLVVVLVQVCLQPNPCVVSVVCSRDPCVPHPDNADTCATPCLNPLDPCLPSVLSNLVSVCSNGVDPSSVVVSVSVNVSSVCCVVPRVLVSCCVRVNDCRSPPDHSNRVNCCPVVPDPVPVVPPPPPPDDDDDHSGRDDCPPPPVVVVVVVVVPPPPPPDLVVLQVLFWPVVLPVPQKDKDKPDFPDDPRFGEAEFLDKIKIKIAADQVQADQAKKKAKDACVVQSVDNFFGPDDSQPQMDTDRHNTDMDIQGAPNGDRDWHKMKMFIDGPNHRTTNHIDRIHTYHAAADEQDLDLVCLVVSLVVCCVRQVVSHWPDDDQQFFPQVGLSPDSNSQVSLQSSQVSCCRRHVPHDHSSVNSNDRRDGSSNVSVVSSVVVNVVVVVDPPVPVVVVD/DDDDDDDDDDDDDPPPPPDPPPPPPPPPPPVPVPAFWWAFPVGDIDGDHDDDDLVCQLPPPVHQHFPLSVVLVVVLVVLVVLVPDPDLVVSLVVLLVQLVVLLCCQLVVVLVVLQCCLPPVVLLVVCVVQVLLPPPDPDPNSVVLNSRVCSRPHVPDRSVVDDSLSSSLVVLLSVNSSSVVSNVSSLVSSLVSLCPPPNRVLCDDDDNVLSVCLLVVLVVLLVVLVVLVVQVCVQVPPCVVSPVVSRIDRVVPLADDCDFVSLADPPCCLPSNLSNLVSSCSSSVDVVSVVSSVVSSVSSVVSCVPRVQVSCCVRNNDDLLLLQVVVLQLQLVCLLQVSADDQAQLPRADPPDPLSVVLVVLLCCLQPVCLVVPPDLVVLLVVLVVLLVVLLCVLLVVLQCLLPPVPLQVVCVVVVHDLSVSLNVLSSVNRSSVSNNVSSVNSSVVSCVVVPPDDFPDDPDLVVLLVQLVVLLVQLVVVVVQVCLQPNPCVVSVVCSRDPCVPHPDNADTCATPCLNPLDPCLPSVLSNLVSVCSNGVDPSSVVVSVSVNVSSVCCVVPRVLVSCCVRVNDCRSPPDHSNRVNCCPVVPPPVPVVVPPPPPDDDDDHSGRDDCPPPPVVVVVVVVVPPPPPPDLVNLQVLFWPVVLPVPQKDKDKPDFPDDPRFGEAEFLDKIKIKIAADQVQADQAKKKAKDACVQQSVDNFFGPDDSQPQMDTDRDNTDMDIQGAPNDDRDWHKMKMFIGGPNHRTTNHIDRIHTYHAAADEQDQDLVCLVVSLVVCCVRQVVSHWPDDDQQAFPQVGLSPDSNSQVVLQSSQVSCCRRHVPHDHSSVNSNDRRDGSSNVSNVSSVVVNVVVVVDPPVVVVVVD

Solvent-accessible surface area (backbone atoms only — not comparable to full-atom values): 95123 Å² total; per-residue (Å²): 141,85,70,86,84,77,91,82,92,80,93,83,84,87,74,78,73,75,76,77,72,75,70,77,67,79,66,72,71,68,73,62,77,85,38,64,46,28,31,37,88,90,66,54,71,45,67,41,75,93,78,80,55,71,66,55,53,70,69,35,82,88,46,83,66,27,67,64,52,52,50,43,52,52,56,60,56,51,58,60,60,52,72,70,50,84,55,60,72,56,40,38,54,49,29,50,52,52,25,51,49,30,44,45,41,46,42,52,47,49,38,50,53,49,49,38,22,62,73,66,37,43,65,52,47,52,39,59,74,67,36,34,76,42,88,86,44,79,48,70,67,22,47,51,54,49,48,40,52,31,45,66,70,31,87,84,56,62,70,80,79,46,58,67,50,56,58,50,47,56,55,49,46,52,54,47,47,45,39,55,53,47,26,54,48,29,46,52,48,33,44,52,47,54,21,52,38,85,80,34,43,36,72,45,98,53,60,68,68,59,40,49,48,28,44,51,51,14,48,51,31,34,53,48,19,51,51,48,45,51,49,45,42,67,67,55,34,70,51,56,72,64,52,35,69,61,53,33,39,48,67,89,53,71,55,86,77,63,57,69,54,47,27,45,29,79,62,34,71,66,50,61,34,49,44,24,47,55,12,52,16,43,35,24,69,38,71,63,44,40,50,50,34,49,52,50,49,52,47,44,47,50,34,41,61,71,43,49,45,57,50,45,41,70,73,60,38,61,55,64,63,55,49,44,50,52,52,50,51,57,57,49,55,23,58,40,38,82,61,37,76,66,59,52,78,78,42,63,72,44,92,86,40,35,72,50,49,53,42,49,52,49,31,46,38,38,32,48,50,47,36,71,37,43,67,49,71,65,58,42,49,52,49,35,53,48,45,42,48,50,40,52,51,52,53,52,50,50,52,50,39,28,60,74,64,35,51,63,58,50,54,32,52,20,54,64,38,60,63,44,55,50,46,36,39,48,36,52,38,53,36,44,43,52,38,44,37,55,18,23,50,49,6,43,55,47,32,35,66,72,72,53,75,84,76,62,79,60,80,72,62,58,68,60,26,44,50,56,13,51,51,26,34,49,49,22,55,51,50,53,52,46,46,36,70,53,54,28,69,52,52,71,62,50,33,74,70,64,48,34,60,87,78,40,92,62,77,65,86,71,62,41,69,64,34,32,27,28,78,59,57,59,60,66,44,60,46,29,34,48,49,11,51,21,48,55,48,36,26,71,67,37,48,51,51,34,50,51,53,47,51,48,42,48,47,46,46,62,67,43,49,46,53,50,46,32,53,74,68,30,60,71,69,68,69,50,72,18,24,36,56,46,48,48,42,58,70,67,47,62,75,74,67,55,66,74,70,60,68,78,74,79,83,88,79,85,82,76,65,86,81,83,84,73,68,68,66,62,55,60,61,54,54,64,63,61,66,61,66,78,75,74,53,69,66,60,54,56,63,60,32,58,45,70,88,44,64,91,45,73,60,45,61,45,75,53,86,61,44,83,46,101,83,48,35,30,41,49,54,56,57,67,45,36,40,36,42,36,41,48,73,88,76,52,44,61,45,14,30,39,32,48,42,48,43,84,80,46,64,86,41,68,53,43,59,85,71,80,50,80,75,16,56,49,74,34,68,50,38,65,47,74,50,69,39,50,63,83,40,48,69,86,64,76,47,50,30,32,42,38,33,24,47,67,67,45,53,41,41,60,46,49,27,75,65,34,30,33,37,73,58,81,48,83,73,54,85,50,79,85,51,34,64,63,50,23,52,48,46,37,66,65,49,48,52,45,77,42,91,70,89,53,57,80,40,52,49,50,77,61,44,63,71,44,78,53,42,66,59,50,39,44,48,50,22,51,51,46,18,64,20,54,72,46,70,44,42,44,55,55,66,61,77,40,78,75,42,19,48,47,53,51,37,50,50,51,29,50,52,50,44,47,54,51,61,60,38,62,73,64,69,68,53,75,77,100,145,86,76,90,86,83,91,86,93,83,85,88,77,86,70,81,76,76,78,77,76,76,74,79,69,79,68,73,70,68,74,63,77,86,38,64,48,30,30,36,89,90,66,55,71,46,66,41,75,91,76,80,54,70,65,56,52,70,69,36,82,88,45,84,66,27,67,65,53,51,50,42,51,52,55,60,55,52,58,60,62,54,72,70,51,84,56,60,71,57,41,38,53,50,29,49,51,50,23,52,49,29,46,44,41,47,43,52,47,48,39,49,51,49,50,37,22,63,73,66,37,42,65,54,48,52,39,60,75,66,37,32,74,42,87,85,43,81,48,69,66,22,47,50,54,48,49,41,52,32,47,65,70,31,85,85,58,60,70,80,79,45,59,67,50,57,58,50,47,58,53,48,44,53,54,48,49,46,38,53,52,47,26,52,50,30,46,51,48,32,45,50,48,53,21,51,37,87,82,34,42,38,72,47,97,53,59,66,68,60,38,50,47,28,46,52,52,14,49,51,30,34,52,49,18,51,50,48,46,50,50,44,42,67,66,53,33,69,51,56,72,65,52,34,67,60,52,33,40,47,65,89,53,72,55,87,78,63,55,70,54,45,28,44,29,77,61,34,71,65,49,62,33,49,43,24,46,53,11,51,18,44,35,24,68,40,72,63,44,38,50,50,34,48,52,52,49,52,48,46,48,50,33,40,63,71,43,50,46,57,51,45,42,72,73,61,37,59,55,62,62,56,46,42,51,52,52,51,51,57,57,50,55,23,58,40,38,82,61,37,75,67,59,52,77,79,42,64,73,42,92,86,39,33,70,48,48,53,41,49,52,51,31,45,38,38,34,48,49,47,36,73,37,42,68,48,70,66,59,42,50,53,49,34,53,51,45,41,49,51,39,51,50,52,53,53,49,51,50,49,40,29,62,75,63,33,51,63,59,49,55,34,51,19,55,62,37,62,62,43,55,50,45,36,39,48,37,52,39,52,35,45,42,51,38,42,36,54,19,24,50,48,7,43,55,47,31,36,67,72,72,55,74,85,75,59,79,61,80,74,62,60,68,60,26,43,49,56,14,52,48,26,36,49,49,23,55,50,49,53,51,45,46,36,71,55,54,29,70,50,52,71,58,49,33,75,70,65,46,35,59,87,79,38,92,64,76,66,84,71,63,43,68,63,34,32,27,28,80,59,58,59,59,66,42,61,45,27,34,48,49,11,51,22,49,55,50,37,28,72,68,38,47,50,50,36,50,51,53,47,52,48,42,47,47,47,47,63,68,42,50,46,52,50,46,32,53,75,68,31,61,69,67,66,67,50,72,19,25,37,55,47,48,47,42,59,71,68,47,63,76,76,67,55,64,74,71,61,68,78,72,80,83,88,80,85,80,78,63,86,81,83,83,72,68,68,67,63,56,61,62,54,54,63,62,61,66,61,68,79,76,74,53,69,65,61,52,56,62,60,34,58,47,70,88,43,65,91,45,74,62,46,61,45,74,51,87,60,44,83,47,99,84,48,35,29,41,49,53,57,58,66,43,37,39,37,42,36,41,48,73,88,75,52,42,60,44,15,30,40,34,50,45,49,43,86,79,44,65,86,42,68,52,42,59,86,71,82,48,80,74,15,57,48,72,35,66,51,39,66,47,73,50,71,39,50,62,83,39,48,69,87,62,75,47,51,30,32,43,38,34,24,47,67,68,44,54,42,39,61,47,51,24,75,66,31,30,33,37,74,57,81,46,83,72,56,87,50,78,84,51,34,64,63,50,22,53,48,46,38,64,66,50,46,52,44,77,42,92,72,90,52,55,79,42,51,48,51,77,62,44,64,69,43,80,52,41,67,60,50,38,43,48,50,20,52,52,47,18,66,20,53,73,46,70,46,42,44,54,55,67,60,77,41,76,75,42,19,49,44,53,51,36,48,48,52,30,49,51,50,46,48,54,52,60,59,40,63,74,64,69,68,54,75,77,102

Radius of gyration: 48.09 Å; Cα contacts (8 Å, |Δi|>4): 2172; chains: 2; bounding box: 102×148×142 Å